Protein 2M5V (pdb70)

GO terms:
  GO:0005829 cytosol (C, IDA)
  GO:0005737 cytoplasm (C, IDA)
  GO:0009898 cytoplasmic side of plasma membrane (C, IDA)
  GO:0003924 GTPase activity (F, IDA)
  GO:0016887 ATP hydrolysis activity (F, IDA)
  GO:0005886 plasma membrane (C, EXP)
  GO:0002218 activation of innate immune response (P, IMP)
  GO:1900426 positive regulation of defense response to bacterium (P, IMP)
  GO:0032730 positive regulation of interleukin-1 alpha production (P, IMP)
  GO:0032755 positive regulation of interleukin-6 production (P, IMP)
  GO:0032757 positive regulation of interleukin-8 production (P, IMP)

Structure (mmCIF, N/CA/C/O backbone):
data_2M5V
#
_entry.id   2M5V
#
loop_
_atom_site.group_PDB
_atom_site.id
_atom_site.type_symbol
_atom_site.label_atom_id
_atom_site.label_alt_id
_atom_site.label_comp_id
_atom_site.label_asym_id
_atom_site.label_entity_id
_atom_site.label_seq_id
_atom_site.pdbx_PDB_ins_code
_atom_site.Cartn_x
_atom_site.Cartn_y
_atom_site.Cartn_z
_atom_site.occupancy
_atom_site.B_iso_or_equiv
_atom_site.auth_seq_id
_atom_site.auth_comp_id
_atom_site.auth_asym_id
_atom_site.auth_atom_id
_atom_site.pdbx_PDB_model_num
ATOM 1 N N . GLY A 1 1 ? 1.330 0.000 0.000 1.00 13.00 1 GLY A N 1
ATOM 2 C CA . GLY A 1 1 ? 2.071 0.001 -1.247 1.00 45.03 1 GLY A CA 1
ATOM 3 C C . GLY A 1 1 ? 2.222 1.392 -1.831 1.00 72.34 1 GLY A C 1
ATOM 4 O O . GLY A 1 1 ? 1.270 2.172 -1.847 1.00 22.23 1 GLY A O 1
ATOM 8 N N . ALA A 1 2 ? 3.421 1.704 -2.312 1.00 31.50 2 ALA A N 1
ATOM 9 C CA . ALA A 1 2 ? 3.692 3.009 -2.900 1.00 3.41 2 ALA A CA 1
ATOM 10 C C . ALA A 1 2 ? 3.552 4.118 -1.863 1.00 3.35 2 ALA A C 1
ATOM 11 O O . ALA A 1 2 ? 2.888 3.945 -0.841 1.00 51.12 2 ALA A O 1
ATOM 18 N N . MET A 1 3 ? 4.183 5.257 -2.131 1.00 70.24 3 MET A N 1
ATOM 19 C CA . MET A 1 3 ? 4.128 6.394 -1.220 1.00 54.24 3 MET A CA 1
ATOM 20 C C . MET A 1 3 ? 4.802 6.061 0.107 1.00 54.01 3 MET A C 1
ATOM 21 O O . MET A 1 3 ? 5.406 5.000 0.257 1.00 23.12 3 MET A O 1
ATOM 35 N N . ALA A 1 4 ? 4.693 6.974 1.066 1.00 2.42 4 ALA A N 1
ATOM 36 C CA . ALA A 1 4 ? 5.291 6.776 2.381 1.00 52.12 4 ALA A CA 1
ATOM 37 C C . ALA A 1 4 ? 6.811 6.706 2.288 1.00 43.42 4 ALA A C 1
ATOM 38 O O . ALA A 1 4 ? 7.368 5.721 1.804 1.00 3.41 4 ALA A O 1
ATOM 45 N N . MET A 1 5 ? 7.477 7.758 2.753 1.00 12.25 5 MET A N 1
ATOM 46 C CA . MET A 1 5 ? 8.934 7.815 2.723 1.00 53.12 5 MET A CA 1
ATOM 47 C C . MET A 1 5 ? 9.510 7.755 4.134 1.00 70.02 5 MET A C 1
ATOM 48 O O . MET A 1 5 ? 9.910 8.775 4.695 1.00 72.41 5 MET A O 1
ATOM 62 N N . ALA A 1 6 ? 9.549 6.554 4.702 1.00 40.04 6 ALA A N 1
ATOM 63 C CA . ALA A 1 6 ? 10.078 6.362 6.046 1.00 31.42 6 ALA A CA 1
ATOM 64 C C . ALA A 1 6 ? 11.103 5.233 6.077 1.00 50.04 6 ALA A C 1
ATOM 65 O O . ALA A 1 6 ? 10.832 4.121 5.623 1.00 54.11 6 ALA A O 1
ATOM 72 N N . LYS A 1 7 ? 12.283 5.526 6.613 1.00 34.25 7 LYS A N 1
ATOM 73 C CA . LYS A 1 7 ? 13.349 4.536 6.704 1.00 44.10 7 LYS A CA 1
ATOM 74 C C . LYS A 1 7 ? 12.954 3.394 7.634 1.00 21.50 7 LYS A C 1
ATOM 75 O O . LYS A 1 7 ? 11.881 3.414 8.236 1.00 3.15 7 LYS A O 1
ATOM 94 N N . ALA A 1 8 ? 13.828 2.399 7.747 1.00 64.01 8 ALA A N 1
ATOM 95 C CA . ALA A 1 8 ? 13.572 1.250 8.606 1.00 13.14 8 ALA A CA 1
ATOM 96 C C . ALA A 1 8 ? 13.491 1.667 10.071 1.00 42.20 8 ALA A C 1
ATOM 97 O O . ALA A 1 8 ? 14.184 2.588 10.503 1.00 44.42 8 ALA A O 1
ATOM 104 N N . ARG A 1 9 ? 12.641 0.984 10.830 1.00 14.11 9 ARG A N 1
ATOM 105 C CA . ARG A 1 9 ? 12.468 1.286 12.246 1.00 24.40 9 ARG A CA 1
ATOM 106 C C . ARG A 1 9 ? 12.757 0.056 13.103 1.00 41.34 9 ARG A C 1
ATOM 107 O O . ARG A 1 9 ? 13.103 -1.007 12.586 1.00 15.33 9 ARG A O 1
ATOM 128 N N . LYS A 1 10 ? 12.614 0.209 14.415 1.00 73.03 10 LYS A N 1
ATOM 129 C CA . LYS A 1 10 ? 12.858 -0.888 15.344 1.00 11.53 10 LYS A CA 1
ATOM 130 C C . LYS A 1 10 ? 11.545 -1.506 15.814 1.00 53.44 10 LYS A C 1
ATOM 131 O O . LYS A 1 10 ? 10.647 -0.819 16.303 1.00 45.13 10 LYS A O 1
ATOM 150 N N . PRO A 1 11 ? 11.428 -2.833 15.664 1.00 73.32 11 PRO A N 1
ATOM 151 C CA . PRO A 1 11 ? 10.228 -3.573 16.068 1.00 4.13 11 PRO A CA 1
ATOM 152 C C . PRO A 1 11 ? 10.067 -3.631 17.583 1.00 33.14 11 PRO A C 1
ATOM 153 O O . PRO A 1 11 ? 9.003 -3.315 18.116 1.00 34.51 11 PRO A O 1
ATOM 164 N N . ARG A 1 12 ? 11.129 -4.036 18.272 1.00 11.11 12 ARG A N 1
ATOM 165 C CA . ARG A 1 12 ? 11.104 -4.136 19.726 1.00 12.24 12 ARG A CA 1
ATOM 166 C C . ARG A 1 12 ? 10.732 -2.797 20.357 1.00 72.10 12 ARG A C 1
ATOM 167 O O . ARG A 1 12 ? 9.885 -2.734 21.247 1.00 32.13 12 ARG A O 1
ATOM 188 N N . GLU A 1 13 ? 11.372 -1.730 19.889 1.00 53.01 13 GLU A N 1
ATOM 189 C CA . GLU A 1 13 ? 11.108 -0.393 20.409 1.00 64.34 13 GLU A CA 1
ATOM 190 C C . GLU A 1 13 ? 9.687 0.051 20.073 1.00 24.32 13 GLU A C 1
ATOM 191 O O . GLU A 1 13 ? 9.139 0.948 20.712 1.00 20.14 13 GLU A O 1
ATOM 203 N N . ALA A 1 14 ? 9.098 -0.584 19.066 1.00 72.25 14 ALA A N 1
ATOM 204 C CA . ALA A 1 14 ? 7.741 -0.257 18.645 1.00 0.45 14 ALA A CA 1
ATOM 205 C C . ALA A 1 14 ? 6.721 -0.707 19.685 1.00 14.13 14 ALA A C 1
ATOM 206 O O . ALA A 1 14 ? 5.707 -0.042 19.904 1.00 71.11 14 ALA A O 1
ATOM 213 N N . LEU A 1 15 ? 6.994 -1.839 20.324 1.00 73.44 15 LEU A N 1
ATOM 214 C CA . LEU A 1 15 ? 6.098 -2.379 21.341 1.00 65.40 15 LEU A CA 1
ATOM 215 C C . LEU A 1 15 ? 6.149 -1.538 22.612 1.00 31.35 15 LEU A C 1
ATOM 216 O O . LEU A 1 15 ? 5.128 -1.322 23.268 1.00 64.43 15 LEU A O 1
ATOM 232 N N . LEU A 1 16 ? 7.342 -1.064 22.955 1.00 74.20 16 LEU A N 1
ATOM 233 C CA . LEU A 1 16 ? 7.525 -0.244 24.147 1.00 3.03 16 LEU A CA 1
ATOM 234 C C . LEU A 1 16 ? 6.862 1.119 23.978 1.00 43.31 16 LEU A C 1
ATOM 235 O O . LEU A 1 16 ? 6.208 1.620 24.892 1.00 34.23 16 LEU A O 1
ATOM 251 N N . TRP A 1 17 ? 7.035 1.713 22.803 1.00 60.04 17 TRP A N 1
ATOM 252 C CA . TRP A 1 17 ? 6.451 3.018 22.513 1.00 64.24 17 TRP A CA 1
ATOM 253 C C . TRP A 1 17 ? 4.946 2.905 22.298 1.00 0.33 17 TRP A C 1
ATOM 254 O O . TRP A 1 17 ? 4.193 3.821 22.629 1.00 72.42 17 TRP A O 1
ATOM 275 N N . ALA A 1 18 ? 4.514 1.777 21.744 1.00 43.55 18 ALA A N 1
ATOM 276 C CA . ALA A 1 18 ? 3.098 1.545 21.488 1.00 42.34 18 ALA A CA 1
ATOM 277 C C . ALA A 1 18 ? 2.346 1.256 22.783 1.00 45.45 18 ALA A C 1
ATOM 278 O O . ALA A 1 18 ? 1.397 1.959 23.131 1.00 1.45 18 ALA A O 1
ATOM 285 N N . LEU A 1 19 ? 2.776 0.218 23.491 1.00 32.01 19 LEU A N 1
ATOM 286 C CA . LEU A 1 19 ? 2.142 -0.165 24.748 1.00 4.34 19 LEU A CA 1
ATOM 287 C C . LEU A 1 19 ? 2.061 1.024 25.701 1.00 75.03 19 LEU A C 1
ATOM 288 O O . LEU A 1 19 ? 1.188 1.079 26.568 1.00 63.35 19 LEU A O 1
ATOM 304 N N . SER A 1 20 ? 2.974 1.975 25.532 1.00 73.10 20 SER A N 1
ATOM 305 C CA . SER A 1 20 ? 3.006 3.162 26.378 1.00 51.54 20 SER A CA 1
ATOM 306 C C . SER A 1 20 ? 2.139 4.272 25.790 1.00 71.34 20 SER A C 1
ATOM 307 O O . SER A 1 20 ? 1.743 5.203 26.491 1.00 62.01 20 SER A O 1
ATOM 315 N N . ASP A 1 21 ? 1.848 4.164 24.498 1.00 51.41 21 ASP A N 1
ATOM 316 C CA . ASP A 1 21 ? 1.027 5.157 23.814 1.00 30.11 21 ASP A CA 1
ATOM 317 C C . ASP A 1 21 ? -0.427 5.065 24.267 1.00 22.02 21 ASP A C 1
ATOM 318 O O . ASP A 1 21 ? -1.244 5.928 23.945 1.00 14.10 21 ASP A O 1
ATOM 327 N N . LEU A 1 22 ? -0.743 4.013 25.015 1.00 44.42 22 LEU A N 1
ATOM 328 C CA . LEU A 1 22 ? -2.099 3.808 25.512 1.00 63.52 22 LEU A CA 1
ATOM 329 C C . LEU A 1 22 ? -2.152 3.961 27.028 1.00 0.24 22 LEU A C 1
ATOM 330 O O . LEU A 1 22 ? -1.145 3.789 27.715 1.00 52.25 22 LEU A O 1
ATOM 346 N N . GLU A 1 23 ? -3.334 4.284 27.544 1.00 0.03 23 GLU A N 1
ATOM 347 C CA . GLU A 1 23 ? -3.518 4.459 28.980 1.00 1.12 23 GLU A CA 1
ATOM 348 C C . GLU A 1 23 ? -3.382 3.127 29.712 1.00 14.25 23 GLU A C 1
ATOM 349 O O . GLU A 1 23 ? -3.717 2.074 29.172 1.00 62.33 23 GLU A O 1
ATOM 361 N N . GLU A 1 24 ? -2.889 3.184 30.946 1.00 61.04 24 GLU A N 1
ATOM 362 C CA . GLU A 1 24 ? -2.708 1.982 31.751 1.00 1.23 24 GLU A CA 1
ATOM 363 C C . GLU A 1 24 ? -4.027 1.233 31.914 1.00 30.44 24 GLU A C 1
ATOM 364 O O . GLU A 1 24 ? -4.049 0.006 32.000 1.00 73.30 24 GLU A O 1
ATOM 376 N N . ASN A 1 25 ? -5.125 1.981 31.957 1.00 24.01 25 ASN A N 1
ATOM 377 C CA . ASN A 1 25 ? -6.448 1.388 32.111 1.00 12.32 25 ASN A CA 1
ATOM 378 C C . ASN A 1 25 ? -6.898 0.717 30.817 1.00 63.11 25 ASN A C 1
ATOM 379 O O . ASN A 1 25 ? -8.008 0.192 30.731 1.00 51.32 25 ASN A O 1
ATOM 390 N N . ASP A 1 26 ? -6.027 0.737 29.814 1.00 54.15 26 ASP A N 1
ATOM 391 C CA . ASP A 1 26 ? -6.333 0.129 28.524 1.00 53.02 26 ASP A CA 1
ATOM 392 C C . ASP A 1 26 ? -5.486 -1.119 28.297 1.00 34.41 26 ASP A C 1
ATOM 393 O O . ASP A 1 26 ? -6.015 -2.209 28.074 1.00 10.23 26 ASP A O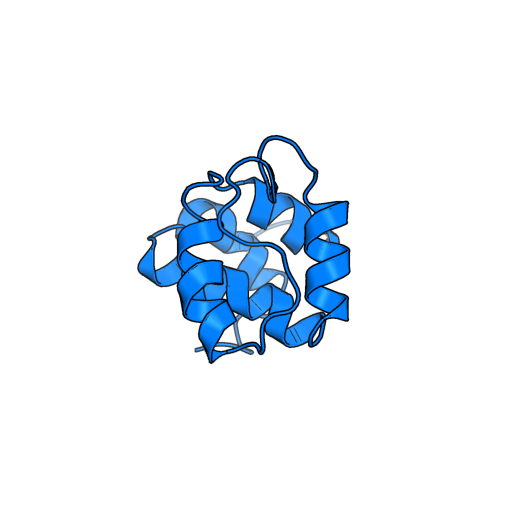 1
ATOM 402 N N . PHE A 1 27 ? -4.169 -0.953 28.354 1.00 32.14 27 PHE A N 1
ATOM 403 C CA . PHE A 1 27 ? -3.249 -2.066 28.153 1.00 23.13 27 PHE A CA 1
ATOM 404 C C . PHE A 1 27 ? -3.488 -3.163 29.186 1.00 32.51 27 PHE A C 1
ATOM 405 O O . PHE A 1 27 ? -3.369 -4.352 28.886 1.00 12.40 27 PHE A O 1
ATOM 422 N N . LYS A 1 28 ? -3.826 -2.757 30.405 1.00 10.31 28 LYS A N 1
ATOM 423 C CA . LYS A 1 28 ? -4.083 -3.703 31.484 1.00 35.00 28 LYS A CA 1
ATOM 424 C C . LYS A 1 28 ? -5.359 -4.497 31.219 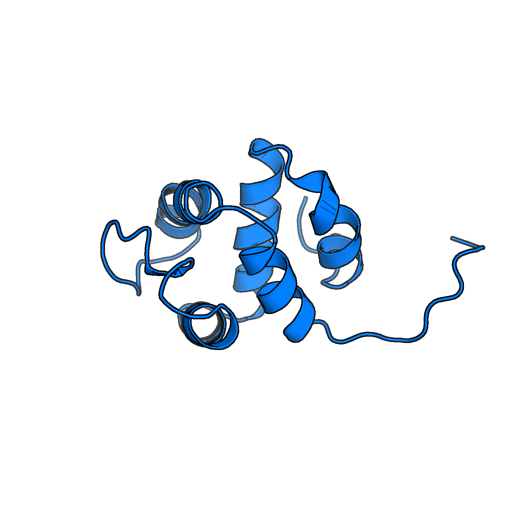1.00 44.03 28 LYS A C 1
ATOM 425 O O . LYS A 1 28 ? -5.406 -5.707 31.441 1.00 75.14 28 LYS A O 1
ATOM 444 N N . LYS A 1 29 ? -6.390 -3.809 30.741 1.00 10.22 29 LYS A N 1
ATOM 445 C CA . LYS A 1 29 ? -7.665 -4.449 30.442 1.00 33.44 29 LYS A CA 1
ATOM 446 C C . LYS A 1 29 ? -7.476 -5.616 29.478 1.00 5.12 29 LYS A C 1
ATOM 447 O O . LYS A 1 29 ? -8.041 -6.693 29.671 1.00 14.25 29 LYS A O 1
ATOM 466 N N . LEU A 1 30 ? -6.676 -5.396 28.441 1.00 45.22 30 LEU A N 1
ATOM 467 C CA . LEU A 1 30 ? -6.410 -6.430 27.447 1.00 44.23 30 LEU A CA 1
ATOM 468 C C . LEU A 1 30 ? -5.534 -7.534 28.030 1.00 0.03 30 LEU A C 1
ATOM 469 O O . LEU A 1 30 ? -5.885 -8.713 27.978 1.00 40.10 30 LEU A O 1
ATOM 485 N N . LYS A 1 31 ? -4.393 -7.144 28.588 1.00 21.24 31 LYS A N 1
ATOM 486 C CA . LYS A 1 31 ? -3.467 -8.099 29.186 1.00 73.31 31 LYS A CA 1
ATOM 487 C C . LYS A 1 31 ? -4.147 -8.894 30.297 1.00 41.34 31 LYS A C 1
ATOM 488 O O . LYS A 1 31 ? -3.762 -10.026 30.589 1.00 44.13 31 LYS A O 1
ATOM 507 N N . PHE A 1 32 ? -5.161 -8.294 30.912 1.00 43.33 32 PHE A N 1
ATOM 508 C CA . PHE A 1 32 ? -5.894 -8.946 31.990 1.00 14.21 32 PHE A CA 1
ATOM 509 C C . PHE A 1 32 ? -6.641 -10.173 31.475 1.00 13.15 32 PHE A C 1
ATOM 510 O O . PHE A 1 32 ? -6.590 -11.243 32.081 1.00 34.55 32 PHE A O 1
ATOM 527 N N . TYR A 1 33 ? -7.334 -10.009 30.354 1.00 14.23 33 TYR A N 1
ATOM 528 C CA . TYR A 1 33 ? -8.095 -11.101 29.759 1.00 64.22 33 TYR A CA 1
ATOM 529 C C . TYR A 1 33 ? -7.280 -11.806 28.679 1.00 70.44 33 TYR A C 1
ATOM 530 O O . TYR A 1 33 ? -7.083 -13.021 28.726 1.00 32.44 33 TYR A O 1
ATOM 548 N N . LEU A 1 34 ? -6.808 -11.035 27.705 1.00 30.52 34 LEU A N 1
ATOM 549 C CA . LEU A 1 34 ? -6.013 -11.584 26.612 1.00 73.22 34 LEU A CA 1
ATOM 550 C C . LEU A 1 34 ? -4.844 -12.404 27.147 1.00 61.41 34 LEU A C 1
ATOM 551 O O . LEU A 1 34 ? -4.716 -13.591 26.846 1.00 71.23 34 LEU A O 1
ATOM 567 N N . ARG A 1 35 ? -3.994 -11.764 27.944 1.00 73.25 35 ARG A N 1
ATOM 568 C CA . ARG A 1 35 ? -2.836 -12.435 28.522 1.00 40.24 35 ARG A CA 1
ATOM 569 C C . ARG A 1 35 ? -3.268 -13.597 29.411 1.00 73.13 35 ARG A C 1
ATOM 570 O O . ARG A 1 35 ? -2.665 -14.670 29.384 1.00 4.34 35 ARG A O 1
ATOM 591 N N . ASP A 1 36 ? -4.316 -13.376 30.197 1.00 51.13 36 ASP A N 1
ATOM 592 C CA . ASP A 1 36 ? -4.830 -14.405 31.094 1.00 41.44 36 ASP A CA 1
ATOM 593 C C . ASP A 1 36 ? -4.981 -15.736 30.364 1.00 52.41 36 ASP A C 1
ATOM 594 O O . ASP A 1 36 ? -4.546 -16.777 30.855 1.00 13.22 36 ASP A O 1
ATOM 603 N N . MET A 1 37 ? -5.601 -15.693 29.189 1.00 35.53 37 MET A N 1
ATOM 604 C CA . MET A 1 37 ? -5.810 -16.897 28.392 1.00 40.40 37 MET A CA 1
ATOM 605 C C . MET A 1 37 ? -4.630 -17.140 27.457 1.00 60.15 37 MET A C 1
ATOM 606 O O . MET A 1 37 ? -3.904 -18.124 27.599 1.00 24.41 37 MET A O 1
ATOM 620 N N . THR A 1 38 ? -4.444 -16.238 26.498 1.00 1.42 38 THR A N 1
ATOM 621 C CA . THR A 1 38 ? -3.353 -16.355 25.539 1.00 73.43 38 THR A CA 1
ATOM 622 C C . THR A 1 38 ? -2.055 -16.758 26.229 1.00 41.43 38 THR A C 1
ATOM 623 O O . THR A 1 38 ? -1.330 -17.631 25.750 1.00 33.22 38 THR A O 1
ATOM 634 N N . LEU A 1 39 ? -1.766 -16.116 27.356 1.00 72.43 39 LEU A N 1
ATOM 635 C CA . LEU A 1 39 ? -0.554 -16.408 28.113 1.00 30.31 39 LEU A CA 1
ATOM 636 C C . LEU A 1 39 ? -0.885 -17.139 29.410 1.00 32.23 39 LEU A C 1
ATOM 637 O O . LEU A 1 39 ? -2.054 -17.335 29.743 1.00 21.01 39 LEU A O 1
ATOM 653 N N . SER A 1 40 ? 0.152 -17.538 30.140 1.00 73.52 40 SER A N 1
ATOM 654 C CA . SER A 1 40 ? -0.029 -18.249 31.400 1.00 21.12 40 SER A CA 1
ATOM 655 C C . SER A 1 40 ? 0.584 -17.467 32.558 1.00 51.43 40 SER A C 1
ATOM 656 O O . SER A 1 40 ? 1.665 -17.800 33.042 1.00 41.42 40 SER A O 1
ATOM 664 N N . GLU A 1 41 ? -0.116 -16.425 32.996 1.00 41.44 41 GLU A N 1
ATOM 665 C CA . GLU A 1 41 ? 0.360 -15.594 34.096 1.00 54.24 41 GLU A CA 1
ATOM 666 C C . GLU A 1 41 ? 1.811 -15.177 33.875 1.00 71.22 41 GLU A C 1
ATOM 667 O O . GLU A 1 41 ? 2.338 -15.285 32.768 1.00 32.54 41 GLU A O 1
ATOM 679 N N . GLY A 1 42 ? 2.452 -14.699 34.937 1.00 33.24 42 GLY A N 1
ATOM 680 C CA . GLY A 1 42 ? 3.835 -14.273 34.839 1.00 3.44 42 GLY A CA 1
ATOM 681 C C . GLY A 1 42 ? 4.028 -12.829 35.258 1.00 12.51 42 GLY A C 1
ATOM 682 O O . GLY A 1 42 ? 5.092 -12.250 35.040 1.00 14.40 42 GLY A O 1
ATOM 686 N N . GLN A 1 43 ? 2.996 -12.246 35.859 1.00 14.34 43 GLN A N 1
ATOM 687 C CA . GLN A 1 43 ? 3.056 -10.859 36.307 1.00 22.30 43 GLN A CA 1
ATOM 688 C C . GLN A 1 43 ? 2.216 -10.656 37.564 1.00 43.13 43 GLN A C 1
ATOM 689 O O . GLN A 1 43 ? 1.435 -11.519 37.964 1.00 21.12 43 GLN A O 1
ATOM 703 N N . PRO A 1 44 ? 2.379 -9.488 38.202 1.00 3.42 44 PRO A N 1
ATOM 704 C CA . PRO A 1 44 ? 1.644 -9.143 39.423 1.00 24.50 44 PRO A CA 1
ATOM 705 C C . PRO A 1 44 ? 0.162 -8.904 39.159 1.00 33.41 44 PRO A C 1
ATOM 706 O O . PRO A 1 44 ? -0.287 -8.837 38.014 1.00 3.45 44 PRO A O 1
ATOM 717 N N . PRO A 1 45 ? -0.619 -8.773 40.242 1.00 52.13 45 PRO A N 1
ATOM 718 C CA . PRO A 1 45 ? -2.063 -8.538 40.152 1.00 35.21 45 PRO A CA 1
ATOM 719 C C . PRO A 1 45 ? -2.393 -7.146 39.624 1.00 1.04 45 PRO A C 1
ATOM 720 O O . PRO A 1 45 ? -1.522 -6.445 39.106 1.00 34.23 45 PRO A O 1
ATOM 731 N N . LEU A 1 46 ? -3.654 -6.750 39.759 1.00 22.44 46 LEU A N 1
ATOM 732 C CA . LEU A 1 46 ? -4.098 -5.440 39.296 1.00 34.44 46 LEU A CA 1
ATOM 733 C C . LEU A 1 46 ? -3.130 -4.349 39.739 1.00 5.42 46 LEU A C 1
ATOM 734 O O . LEU A 1 46 ? -2.882 -4.171 40.931 1.00 1.04 46 LEU A O 1
ATOM 750 N N . ALA A 1 47 ? -2.586 -3.619 38.771 1.00 40.33 47 ALA A N 1
ATOM 751 C CA . ALA A 1 47 ? -1.648 -2.542 39.061 1.00 42.52 47 ALA A CA 1
ATOM 752 C C . ALA A 1 47 ? -1.580 -1.547 37.907 1.00 52.20 47 ALA A C 1
ATOM 753 O O . ALA A 1 47 ? -0.938 -1.806 36.889 1.00 54.42 47 ALA A O 1
ATOM 760 N N . ARG A 1 48 ? -2.247 -0.409 38.073 1.00 62.12 48 ARG A N 1
ATOM 761 C CA . ARG A 1 48 ? -2.263 0.624 37.044 1.00 75.53 48 ARG A CA 1
ATOM 762 C C . ARG A 1 48 ? -0.905 1.311 36.942 1.00 53.44 48 ARG A C 1
ATOM 763 O O . ARG A 1 48 ? -0.620 2.002 35.964 1.00 25.14 48 ARG A O 1
ATOM 784 N N . GLY A 1 49 ? -0.071 1.118 37.959 1.00 34.31 49 GLY A N 1
ATOM 785 C CA . GLY A 1 49 ? 1.246 1.726 37.965 1.00 41.24 49 GLY A CA 1
ATOM 786 C C . GLY A 1 49 ? 2.246 0.952 37.128 1.00 14.41 49 GLY A C 1
ATOM 787 O O . GLY A 1 49 ? 3.368 1.408 36.913 1.00 24.33 49 GLY A O 1
ATOM 791 N N . GLU A 1 50 ? 1.837 -0.221 36.656 1.00 23.53 50 GLU A N 1
ATOM 792 C CA . GLU A 1 50 ? 2.707 -1.061 35.841 1.00 44.31 50 GLU A CA 1
ATOM 793 C C . GLU A 1 50 ? 3.094 -0.349 34.548 1.00 50.33 50 GLU A C 1
ATOM 794 O O . GLU A 1 50 ? 4.147 -0.619 33.968 1.00 55.34 50 GLU A O 1
ATOM 806 N N . LEU A 1 51 ? 2.235 0.561 34.101 1.00 5.31 51 LEU A N 1
ATOM 807 C CA . LEU A 1 51 ? 2.486 1.313 32.876 1.00 35.11 51 LEU A CA 1
ATOM 808 C C . LEU A 1 51 ? 2.766 2.780 33.185 1.00 42.00 51 LEU A C 1
ATOM 809 O O . LEU A 1 51 ? 3.679 3.379 32.618 1.00 3.34 51 LEU A O 1
ATOM 825 N N . GLU A 1 52 ? 1.976 3.351 34.089 1.00 73.14 52 GLU A N 1
ATOM 826 C CA . GLU A 1 52 ? 2.141 4.748 34.473 1.00 31.34 52 GLU A CA 1
ATOM 827 C C . GLU A 1 52 ? 3.381 4.929 35.344 1.00 13.14 52 GLU A C 1
ATOM 828 O O . GLU A 1 52 ? 4.258 5.734 35.035 1.00 13.50 52 GLU A O 1
ATOM 840 N N . GLY A 1 53 ? 3.445 4.174 36.437 1.00 63.53 53 GLY A N 1
ATOM 841 C CA . GLY A 1 53 ? 4.580 4.266 37.336 1.00 22.25 53 GLY A CA 1
ATOM 842 C C . GLY A 1 53 ? 5.850 3.705 36.727 1.00 1.34 53 GLY A C 1
ATOM 843 O O . GLY A 1 53 ? 6.854 4.409 36.609 1.00 50.12 53 GLY A O 1
ATOM 847 N N . LEU A 1 54 ? 5.808 2.435 36.341 1.00 23.15 54 LEU A N 1
ATOM 848 C CA . LEU A 1 54 ? 6.965 1.779 35.742 1.00 25.25 54 LEU A CA 1
ATOM 849 C C . LEU A 1 54 ? 7.168 2.240 34.303 1.00 71.44 54 LEU A C 1
ATOM 850 O O . LEU A 1 54 ? 6.560 3.216 33.862 1.00 63.32 54 LEU A O 1
ATOM 866 N N . ILE A 1 55 ? 8.023 1.530 33.574 1.00 23.15 55 ILE A N 1
ATOM 867 C CA . ILE A 1 55 ? 8.303 1.864 32.184 1.00 54.45 55 ILE A CA 1
ATOM 868 C C . ILE A 1 55 ? 7.950 0.705 31.258 1.00 62.11 55 ILE A C 1
ATOM 869 O O . ILE A 1 55 ? 7.837 -0.446 31.679 1.00 25.34 55 ILE A O 1
ATOM 885 N N . PRO A 1 56 ? 7.773 1.013 29.965 1.00 43.15 56 PRO A N 1
ATOM 886 C CA . PRO A 1 56 ? 7.433 0.010 28.951 1.00 25.00 56 PRO A CA 1
ATOM 887 C C . PRO A 1 56 ? 8.590 -0.942 28.667 1.00 22.11 56 PRO A C 1
ATOM 888 O O . PRO A 1 56 ? 8.392 -2.147 28.514 1.00 60.44 56 PRO A O 1
ATOM 899 N N . VAL A 1 57 ? 9.799 -0.394 28.599 1.00 1.40 57 VAL A N 1
ATOM 900 C CA . VAL A 1 57 ? 10.988 -1.195 28.335 1.00 4.21 57 VAL A CA 1
ATOM 901 C C . VAL A 1 57 ? 11.234 -2.199 29.456 1.00 44.23 57 VAL A C 1
ATOM 902 O O . VAL A 1 57 ? 11.962 -3.176 29.279 1.00 74.33 57 VAL A O 1
ATOM 915 N N . ASP A 1 58 ? 10.623 -1.951 30.609 1.00 63.11 58 ASP A N 1
ATOM 916 C CA . ASP A 1 58 ? 10.774 -2.835 31.759 1.00 3.54 58 ASP A CA 1
ATOM 917 C C . ASP A 1 58 ? 9.675 -3.892 31.780 1.00 24.42 58 ASP A C 1
ATOM 918 O O . ASP A 1 58 ? 9.950 -5.086 31.909 1.00 23.12 58 ASP A O 1
ATOM 927 N N . LEU A 1 59 ? 8.430 -3.447 31.654 1.00 63.04 59 LEU A N 1
ATOM 928 C CA . LEU A 1 59 ? 7.289 -4.355 31.659 1.00 74.22 59 LEU A CA 1
ATOM 929 C C . LEU A 1 59 ? 7.246 -5.183 30.379 1.00 71.54 59 LEU A C 1
ATOM 930 O O . LEU A 1 59 ? 6.843 -6.346 30.393 1.00 31.11 59 LEU A O 1
ATOM 946 N N . ALA A 1 60 ? 7.666 -4.577 29.273 1.00 22.03 60 ALA A N 1
ATOM 947 C CA . ALA A 1 60 ? 7.680 -5.260 27.985 1.00 11.35 60 ALA A CA 1
ATOM 948 C C . ALA A 1 60 ? 8.747 -6.348 27.953 1.00 62.44 60 ALA A C 1
ATOM 949 O O . ALA A 1 60 ? 8.480 -7.479 27.548 1.00 62.23 60 ALA A O 1
ATOM 956 N N . GLU A 1 61 ? 9.956 -5.999 28.381 1.00 42.33 61 GLU A N 1
ATOM 957 C CA . GLU A 1 61 ? 11.064 -6.947 28.398 1.00 34.21 61 GLU A CA 1
ATOM 958 C C . GLU A 1 61 ? 10.703 -8.189 29.208 1.00 62.53 61 GLU A C 1
ATOM 959 O O . GLU A 1 61 ? 11.131 -9.299 28.887 1.00 31.20 61 GLU A O 1
ATOM 971 N N . LEU A 1 62 ? 9.915 -7.995 30.259 1.00 54.12 62 LEU A N 1
ATOM 972 C CA . LEU A 1 62 ? 9.496 -9.099 31.116 1.00 1.30 62 LEU A CA 1
ATOM 973 C C . LEU A 1 62 ? 8.422 -9.941 30.434 1.00 4.33 62 LEU A C 1
ATOM 974 O O . LEU A 1 62 ? 8.426 -11.169 30.533 1.00 53.44 62 LEU A O 1
ATOM 990 N N . LEU A 1 63 ? 7.506 -9.274 29.742 1.00 40.44 63 LEU A N 1
ATOM 991 C CA . LEU A 1 63 ? 6.427 -9.961 29.041 1.00 53.54 63 LEU A CA 1
ATOM 992 C C . LEU A 1 63 ? 6.976 -10.836 27.919 1.00 23.22 63 LEU A C 1
ATOM 993 O O . LEU A 1 63 ? 6.616 -12.008 27.800 1.00 52.53 63 LEU A O 1
ATOM 1009 N N . ILE A 1 64 ? 7.852 -10.261 27.101 1.00 34.05 64 ILE A N 1
ATOM 1010 C CA . ILE A 1 64 ? 8.453 -10.990 25.992 1.00 23.41 64 ILE A CA 1
ATOM 1011 C C . ILE A 1 64 ? 9.210 -12.218 26.487 1.00 2.05 64 ILE A C 1
ATOM 1012 O O . ILE A 1 64 ? 9.256 -13.246 25.812 1.00 32.22 64 ILE A O 1
ATOM 1028 N N . SER A 1 65 ? 9.802 -12.103 27.672 1.00 31.42 65 SER A N 1
ATOM 1029 C CA . SER A 1 65 ? 10.559 -13.203 28.258 1.00 31.41 65 SER A CA 1
ATOM 1030 C C . SER A 1 65 ? 9.625 -14.226 28.898 1.00 14.54 65 SER A C 1
ATOM 1031 O O . SER A 1 65 ? 9.950 -15.409 28.992 1.00 23.15 65 SER A O 1
ATOM 1039 N N . LYS A 1 66 ? 8.460 -13.760 29.338 1.00 45.41 66 LYS A N 1
ATOM 1040 C CA . LYS A 1 66 ? 7.476 -14.631 29.969 1.00 41.22 66 LYS A CA 1
ATOM 1041 C C . LYS A 1 66 ? 7.124 -15.803 29.058 1.00 0.13 66 LYS A C 1
ATOM 1042 O O . LYS A 1 66 ? 7.396 -16.958 29.385 1.00 62.54 66 LYS A O 1
ATOM 1061 N N . TYR A 1 67 ? 6.519 -15.497 27.916 1.00 62.42 67 TYR A N 1
ATOM 1062 C CA . TYR A 1 67 ? 6.129 -16.526 26.959 1.00 43.03 67 TYR A CA 1
ATOM 1063 C C . TYR A 1 67 ? 6.931 -16.400 25.667 1.00 25.30 67 TYR A C 1
ATOM 1064 O O . TYR A 1 67 ? 7.343 -17.399 25.079 1.00 62.33 67 TYR A O 1
ATOM 1082 N N . GLY A 1 68 ? 7.150 -15.163 25.232 1.00 61.13 68 GLY A N 1
ATOM 1083 C CA . GLY A 1 68 ? 7.902 -14.928 24.013 1.00 4.52 68 GLY A CA 1
ATOM 1084 C C . GLY A 1 68 ? 7.691 -13.531 23.462 1.00 72.41 68 GLY A C 1
ATOM 1085 O O . GLY A 1 68 ? 6.605 -12.967 23.586 1.00 13.22 68 GLY A O 1
ATOM 1089 N N . GLU A 1 69 ? 8.732 -12.973 22.853 1.00 62.23 69 GLU A N 1
ATOM 1090 C CA . GLU A 1 69 ? 8.655 -11.633 22.283 1.00 30.11 69 GLU A CA 1
ATOM 1091 C C . GLU A 1 69 ? 7.690 -11.599 21.101 1.00 24.11 69 GLU A C 1
ATOM 1092 O O . GLU A 1 69 ? 7.142 -10.550 20.763 1.00 75.35 69 GLU A O 1
ATOM 1104 N N . LYS A 1 70 ? 7.489 -12.754 20.476 1.00 31.22 70 LYS A N 1
ATOM 1105 C CA . LYS A 1 70 ? 6.591 -12.859 19.332 1.00 31.43 70 LYS A CA 1
ATOM 1106 C C . LYS A 1 70 ? 5.149 -12.581 19.745 1.00 2.50 70 LYS A C 1
ATOM 1107 O O . LYS A 1 70 ? 4.646 -11.472 19.565 1.00 44.01 70 LYS A O 1
ATOM 1126 N N . GLU A 1 71 ? 4.491 -13.593 20.300 1.00 32.24 71 GLU A N 1
ATOM 1127 C CA . GLU A 1 71 ? 3.107 -13.455 20.739 1.00 50.11 71 GLU A CA 1
ATOM 1128 C C . GLU A 1 71 ? 2.940 -12.231 21.635 1.00 52.13 71 GLU A C 1
ATOM 1129 O O . GLU A 1 71 ? 1.864 -11.637 21.697 1.00 10.24 71 GLU A O 1
ATOM 1141 N N . ALA A 1 72 ? 4.012 -11.861 22.327 1.00 43.43 72 ALA A N 1
ATOM 1142 C CA . ALA A 1 72 ? 3.986 -10.707 23.218 1.00 73.42 72 ALA A CA 1
ATOM 1143 C C . ALA A 1 72 ? 3.388 -9.489 22.522 1.00 74.51 72 ALA A C 1
ATOM 1144 O O . ALA A 1 72 ? 2.335 -8.990 22.919 1.00 53.04 72 ALA A O 1
ATOM 1151 N N . VAL A 1 73 ? 4.066 -9.015 21.482 1.00 62.11 73 VAL A N 1
ATOM 1152 C CA . VAL A 1 73 ? 3.601 -7.855 20.730 1.00 24.53 73 VAL A CA 1
ATOM 1153 C C . VAL A 1 73 ? 2.188 -8.074 20.202 1.00 41.51 73 VAL A C 1
ATOM 1154 O O . VAL A 1 73 ? 1.353 -7.170 20.240 1.00 75.11 73 VAL A O 1
ATOM 1167 N N . LYS A 1 74 ? 1.926 -9.279 19.709 1.00 62.31 74 LYS A N 1
ATOM 1168 C CA . LYS A 1 74 ? 0.613 -9.619 19.174 1.00 42.14 74 LYS A CA 1
ATOM 1169 C C . LYS A 1 74 ? -0.462 -9.494 20.249 1.00 43.54 74 LYS A C 1
ATOM 1170 O O . LYS A 1 74 ? -1.574 -9.041 19.978 1.00 34.43 74 LYS A O 1
ATOM 1189 N N . VAL A 1 75 ? -0.121 -9.895 21.469 1.00 34.51 75 VAL A N 1
ATOM 1190 C CA . VAL A 1 75 ? -1.057 -9.825 22.585 1.00 24.55 75 VAL A CA 1
ATOM 1191 C C . VAL A 1 75 ? -1.476 -8.386 22.862 1.00 70.04 75 VAL A C 1
ATOM 1192 O O . VAL A 1 75 ? -2.538 -8.136 23.432 1.00 50.20 75 VAL A O 1
ATOM 1205 N N . VAL A 1 76 ? -0.635 -7.441 22.453 1.00 62.53 76 VAL A N 1
ATOM 1206 C CA . VAL A 1 76 ? -0.919 -6.026 22.654 1.00 5.43 76 VAL A CA 1
ATOM 1207 C C . VAL A 1 76 ? -1.897 -5.506 21.606 1.00 24.54 76 VAL A C 1
ATOM 1208 O O . VAL A 1 76 ? -2.907 -4.886 21.938 1.00 14.42 76 VAL A O 1
ATOM 1221 N N . LEU A 1 77 ? -1.590 -5.765 20.340 1.00 51.20 77 LEU A N 1
ATOM 1222 C CA . LEU A 1 77 ? -2.443 -5.324 19.241 1.00 23.13 77 LEU A CA 1
ATOM 1223 C C . LEU A 1 77 ? -3.752 -6.106 19.221 1.00 14.31 77 LEU A C 1
ATOM 1224 O O . LEU A 1 77 ? -4.836 -5.522 19.183 1.00 61.31 77 LEU A O 1
ATOM 1240 N N . LYS A 1 78 ? -3.646 -7.430 19.249 1.00 3.20 78 LYS A N 1
ATOM 1241 C CA . LYS A 1 78 ? -4.821 -8.293 19.238 1.00 63.14 78 LYS A CA 1
ATOM 1242 C C . LYS A 1 78 ? -5.852 -7.821 20.257 1.00 33.33 78 LYS A C 1
ATOM 1243 O O . LYS A 1 78 ? -7.043 -7.738 19.958 1.00 64.34 78 LYS A O 1
ATOM 1262 N N . GLY A 1 79 ? -5.387 -7.512 21.464 1.00 41.22 79 GLY A N 1
ATOM 1263 C CA . GLY A 1 79 ? -6.283 -7.051 22.509 1.00 45.24 79 GLY A CA 1
ATOM 1264 C C . GLY A 1 79 ? -6.610 -5.576 22.382 1.00 35.32 79 GLY A C 1
ATOM 1265 O O . GLY A 1 79 ? -7.636 -5.115 22.885 1.00 74.55 79 GLY A O 1
ATOM 1269 N N . LEU A 1 80 ? -5.737 -4.833 21.711 1.00 34.32 80 LEU A N 1
ATOM 1270 C CA . LEU A 1 80 ? -5.938 -3.401 21.521 1.00 13.24 80 LEU A CA 1
ATOM 1271 C C . LEU A 1 80 ? -7.028 -3.136 20.488 1.00 74.01 80 LEU A C 1
ATOM 1272 O O . LEU A 1 80 ? -7.725 -2.123 20.550 1.00 35.12 80 LEU A O 1
ATOM 1288 N N . LYS A 1 81 ? -7.172 -4.054 19.538 1.00 21.45 81 LYS A N 1
ATOM 1289 C CA . LYS A 1 81 ? -8.179 -3.923 18.493 1.00 73.34 81 LYS A CA 1
ATOM 1290 C C . LYS A 1 81 ? -9.563 -3.703 19.095 1.00 74.42 81 LYS A C 1
ATOM 1291 O O . LYS A 1 81 ? -10.217 -2.696 18.823 1.00 3.11 81 LYS A O 1
ATOM 1310 N N . VAL A 1 82 ? -10.004 -4.652 19.915 1.00 14.22 82 VAL A N 1
ATOM 1311 C CA . VAL A 1 82 ? -11.310 -4.560 20.558 1.00 22.11 82 VAL A CA 1
ATOM 1312 C C . VAL A 1 82 ? -11.420 -3.294 21.400 1.00 53.45 82 VAL A C 1
ATOM 1313 O O . VAL A 1 82 ? -12.494 -2.962 21.902 1.00 44.33 82 VAL A O 1
ATOM 1326 N N . MET A 1 83 ? -10.303 -2.590 21.549 1.00 40.43 83 MET A N 1
ATOM 1327 C CA . MET A 1 83 ? -10.275 -1.358 22.328 1.00 1.44 83 MET A CA 1
ATOM 1328 C C . MET A 1 83 ? -10.368 -0.136 21.419 1.00 33.51 83 MET A C 1
ATOM 1329 O O . MET A 1 83 ? -10.609 0.977 21.883 1.00 42.21 83 MET A O 1
ATOM 1343 N N . ASN A 1 84 ? -10.176 -0.354 20.122 1.00 11.00 84 ASN A N 1
ATOM 1344 C CA . ASN A 1 84 ? -10.238 0.730 19.148 1.00 60.31 84 ASN A CA 1
ATOM 1345 C C . ASN A 1 84 ? -8.986 1.598 19.220 1.00 3.22 84 ASN A C 1
ATOM 1346 O O . ASN A 1 84 ? -9.039 2.805 18.982 1.00 55.54 84 ASN A O 1
ATOM 1357 N N . LEU A 1 85 ? -7.859 0.976 19.550 1.00 14.11 85 LEU A N 1
ATOM 1358 C CA . LEU A 1 85 ? -6.592 1.691 19.653 1.00 12.42 85 LEU A CA 1
ATOM 1359 C C . LEU A 1 85 ? -5.828 1.638 18.334 1.00 1.33 85 LEU A C 1
ATOM 1360 O O . LEU A 1 85 ? -4.597 1.686 18.315 1.00 12.40 85 LEU A O 1
ATOM 1376 N N . LEU A 1 86 ? -6.565 1.541 17.233 1.00 22.02 86 LEU A N 1
ATOM 1377 C CA . LEU A 1 86 ? -5.957 1.484 15.908 1.00 22.13 86 LEU A CA 1
ATOM 1378 C C . LEU A 1 86 ? -5.177 2.761 15.611 1.00 33.14 86 LEU A C 1
ATOM 1379 O O . LEU A 1 86 ? -4.419 2.825 14.645 1.00 43.22 86 LEU A O 1
ATOM 1395 N N . GLU A 1 87 ? -5.369 3.774 16.451 1.00 61.13 87 GLU A N 1
ATOM 1396 C CA . GLU A 1 87 ? -4.682 5.049 16.278 1.00 72.41 87 GLU A CA 1
ATOM 1397 C C . GLU A 1 87 ? -3.177 4.841 16.133 1.00 34.44 87 GLU A C 1
ATOM 1398 O O . GLU A 1 87 ? -2.627 4.944 15.036 1.00 13.42 87 GLU A O 1
ATOM 1410 N N . LEU A 1 88 ? -2.517 4.547 17.248 1.00 11.21 88 LEU A N 1
ATOM 1411 C CA . LEU A 1 88 ? -1.075 4.325 17.247 1.00 33.13 88 LEU A CA 1
ATOM 1412 C C . LEU A 1 88 ? -0.739 2.934 16.720 1.00 32.43 88 LEU A C 1
ATOM 1413 O O . LEU A 1 88 ? 0.314 2.724 16.118 1.00 53.02 88 LEU A O 1
ATOM 1429 N N . VAL A 1 89 ? -1.642 1.985 16.950 1.00 51.33 89 VAL A N 1
ATOM 1430 C CA . VAL A 1 89 ? -1.443 0.614 16.495 1.00 13.32 89 VAL A CA 1
ATOM 1431 C C . VAL A 1 89 ? -1.237 0.560 14.986 1.00 44.23 89 VAL A C 1
ATOM 1432 O O . VAL A 1 89 ? -0.612 -0.365 14.467 1.00 23.22 89 VAL A O 1
ATOM 1445 N N . ASP A 1 90 ? -1.765 1.558 14.286 1.00 41.02 90 ASP A N 1
ATOM 1446 C CA . ASP A 1 90 ? -1.637 1.626 12.835 1.00 73.43 90 ASP A CA 1
ATOM 1447 C C . ASP A 1 90 ? -0.224 1.256 12.396 1.00 42.03 90 ASP A C 1
ATOM 1448 O O . ASP A 1 90 ? -0.035 0.370 11.563 1.00 61.02 90 ASP A O 1
ATOM 1457 N N . GLN A 1 91 ? 0.764 1.942 12.961 1.00 23.21 91 GLN A N 1
ATOM 1458 C CA . GLN A 1 91 ? 2.160 1.686 12.626 1.00 2.21 91 GLN A CA 1
ATOM 1459 C C . GLN A 1 91 ? 2.673 0.441 13.343 1.00 52.24 91 GLN A C 1
ATOM 1460 O O . GLN A 1 91 ? 3.087 -0.529 12.706 1.00 55.55 91 GLN A O 1
ATOM 1474 N N . LEU A 1 92 ? 2.643 0.474 14.670 1.00 1.52 92 LEU A N 1
ATOM 1475 C CA . LEU A 1 92 ? 3.105 -0.652 15.474 1.00 2.43 92 LEU A CA 1
ATOM 1476 C C . LEU A 1 92 ? 2.802 -1.976 14.781 1.00 21.23 92 LEU A C 1
ATOM 1477 O O . LEU A 1 92 ? 3.677 -2.832 14.646 1.00 52.45 92 LEU A O 1
ATOM 1493 N N . SER A 1 93 ? 1.558 -2.138 14.343 1.00 53.31 93 SER A N 1
ATOM 1494 C CA . SER A 1 93 ? 1.138 -3.359 13.665 1.00 45.20 93 SER A CA 1
ATOM 1495 C C . SER A 1 93 ? 1.919 -3.556 12.369 1.00 52.32 93 SER A C 1
ATOM 1496 O O . SER A 1 93 ? 2.461 -4.632 12.114 1.00 13.22 93 SER A O 1
ATOM 1504 N N . HIS A 1 94 ? 1.971 -2.508 11.552 1.00 23.21 94 HIS A N 1
ATOM 1505 C CA . HIS A 1 94 ? 2.686 -2.564 10.282 1.00 75.55 94 HIS A CA 1
ATOM 1506 C C . HIS A 1 94 ? 4.193 -2.623 10.508 1.00 62.40 94 HIS A C 1
ATOM 1507 O O . HIS A 1 94 ? 4.971 -2.700 9.556 1.00 33.42 94 HIS A O 1
ATOM 1521 N N . ILE A 1 95 ? 4.598 -2.586 11.773 1.00 65.02 95 ILE A N 1
ATOM 1522 C CA . ILE A 1 95 ? 6.013 -2.636 12.123 1.00 15.41 95 ILE A CA 1
ATOM 1523 C C . ILE A 1 95 ? 6.360 -3.945 12.824 1.00 52.34 95 ILE A C 1
ATOM 1524 O O . ILE A 1 95 ? 7.531 -4.308 12.937 1.00 61.43 95 ILE A O 1
ATOM 1540 N N . CYS A 1 96 ? 5.335 -4.649 13.290 1.00 20.34 96 CYS A N 1
ATOM 1541 C CA . CYS A 1 96 ? 5.531 -5.920 13.979 1.00 3.25 96 CYS A CA 1
ATOM 1542 C C . CYS A 1 96 ? 4.959 -7.075 13.164 1.00 44.32 96 CYS A C 1
ATOM 1543 O O . CYS A 1 96 ? 4.800 -8.187 13.669 1.00 43.11 96 CYS A O 1
ATOM 1551 N N . LEU A 1 97 ? 4.650 -6.804 11.901 1.00 42.34 97 LEU A N 1
ATOM 1552 C CA . LEU A 1 97 ? 4.094 -7.820 11.014 1.00 13.12 97 LEU A CA 1
ATOM 1553 C C . LEU A 1 97 ? 2.697 -8.232 11.467 1.00 13.13 97 LEU A C 1
ATOM 1554 O O . LEU A 1 97 ? 2.509 -9.308 12.037 1.00 43.42 97 LEU A O 1
ATOM 1570 N N . HIS A 1 98 ? 1.718 -7.370 11.209 1.00 62.12 98 HIS A N 1
ATOM 1571 C CA . HIS A 1 98 ? 0.337 -7.646 11.588 1.00 51.23 98 HIS A CA 1
ATOM 1572 C C . HIS A 1 98 ? -0.169 -8.917 10.911 1.00 3.45 98 HIS A C 1
ATOM 1573 O O . HIS A 1 98 ? -1.092 -9.567 11.401 1.00 12.25 98 HIS A O 1
ATOM 1587 N N . ASP A 1 99 ? 0.442 -9.264 9.784 1.00 52.11 99 ASP A N 1
ATOM 1588 C CA . ASP A 1 99 ? 0.054 -10.457 9.040 1.00 11.05 99 ASP A CA 1
ATOM 1589 C C . ASP A 1 99 ? 0.102 -11.693 9.933 1.00 21.12 99 ASP A C 1
ATOM 1590 O O . ASP A 1 99 ? -0.549 -12.700 9.653 1.00 52.44 99 ASP A O 1
ATOM 1599 N N . TYR A 1 100 ? 0.878 -11.610 11.008 1.00 20.21 100 TYR A N 1
ATOM 1600 C CA . TYR A 1 100 ? 1.014 -12.723 11.940 1.00 21.11 100 TYR A CA 1
ATOM 1601 C C . TYR A 1 100 ? -0.272 -12.928 12.735 1.00 22.41 100 TYR A C 1
ATOM 1602 O O . TYR A 1 100 ? -0.566 -14.035 13.186 1.00 23.45 100 TYR A O 1
ATOM 1620 N N . ARG A 1 101 ? -1.035 -11.853 12.901 1.00 22.05 101 ARG A N 1
ATOM 1621 C CA . ARG A 1 101 ? -2.289 -11.913 13.642 1.00 72.50 101 ARG A CA 1
ATOM 1622 C C . ARG A 1 101 ? -3.471 -11.580 12.737 1.00 74.12 101 ARG A C 1
ATOM 1623 O O . ARG A 1 101 ? -3.349 -10.778 11.811 1.00 35.43 101 ARG A O 1
ATOM 1644 N N . GLU A 1 102 ? -4.614 -12.202 13.011 1.00 11.21 102 GLU A N 1
ATOM 1645 C CA . GLU A 1 102 ? -5.817 -11.971 12.220 1.00 32.41 102 GLU A CA 1
ATOM 1646 C C . GLU A 1 102 ? -6.460 -10.636 12.584 1.00 71.11 102 GLU A C 1
ATOM 1647 O O . GLU A 1 102 ? -6.840 -10.444 13.738 1.00 20.50 102 GLU A O 1
ATOM 1659 N N . GLY A 1 1 ? 0.264 14.241 27.863 1.00 3.20 1 GLY A N 2
ATOM 1660 C CA . GLY A 1 1 ? -0.651 13.580 26.952 1.00 72.32 1 GLY A CA 2
ATOM 1661 C C . GLY A 1 1 ? -0.004 13.242 25.623 1.00 0.13 1 GLY A C 2
ATOM 1662 O O . GLY A 1 1 ? 0.812 14.007 25.111 1.00 50.34 1 GLY A O 2
ATOM 1666 N N . ALA A 1 2 ? -0.367 12.092 25.065 1.00 32.13 2 ALA A N 2
ATOM 1667 C CA . ALA A 1 2 ? 0.183 11.655 23.788 1.00 25.25 2 ALA A CA 2
ATOM 1668 C C . ALA A 1 2 ? -0.742 12.028 22.635 1.00 23.31 2 ALA A C 2
ATOM 1669 O O . ALA A 1 2 ? -1.961 12.077 22.796 1.00 22.40 2 ALA A O 2
ATOM 1676 N N . MET A 1 3 ? -0.154 12.291 21.472 1.00 30.54 3 MET A N 2
ATOM 1677 C CA . MET A 1 3 ? -0.927 12.659 20.292 1.00 60.31 3 MET A CA 2
ATOM 1678 C C . MET A 1 3 ? -0.526 11.807 19.092 1.00 63.21 3 MET A C 2
ATOM 1679 O O . MET A 1 3 ? -1.257 10.903 18.688 1.00 0.13 3 MET A O 2
ATOM 1693 N N . ALA A 1 4 ? 0.640 12.101 18.526 1.00 2.40 4 ALA A N 2
ATOM 1694 C CA . ALA A 1 4 ? 1.139 11.361 17.374 1.00 53.24 4 ALA A CA 2
ATOM 1695 C C . ALA A 1 4 ? 2.581 11.743 17.058 1.00 51.02 4 ALA A C 2
ATOM 1696 O O . ALA A 1 4 ? 2.966 12.905 17.181 1.00 40.34 4 ALA A O 2
ATOM 1703 N N . MET A 1 5 ? 3.374 10.757 16.651 1.00 33.14 5 MET A N 2
ATOM 1704 C CA . MET A 1 5 ? 4.774 10.991 16.318 1.00 71.14 5 MET A CA 2
ATOM 1705 C C . MET A 1 5 ? 5.429 9.715 15.797 1.00 2.53 5 MET A C 2
ATOM 1706 O O . MET A 1 5 ? 5.349 8.663 16.430 1.00 62.02 5 MET A O 2
ATOM 1720 N N . ALA A 1 6 ? 6.077 9.817 14.641 1.00 14.41 6 ALA A N 2
ATOM 1721 C CA . ALA A 1 6 ? 6.747 8.672 14.037 1.00 13.43 6 ALA A CA 2
ATOM 1722 C C . ALA A 1 6 ? 7.433 9.063 12.733 1.00 53.14 6 ALA A C 2
ATOM 1723 O O . ALA A 1 6 ? 6.798 9.591 11.819 1.00 60.52 6 ALA A O 2
ATOM 1730 N N . LYS A 1 7 ? 8.733 8.802 12.652 1.00 71.31 7 LYS A N 2
ATOM 1731 C CA . LYS A 1 7 ? 9.506 9.125 11.459 1.00 42.12 7 LYS A CA 2
ATOM 1732 C C . LYS A 1 7 ? 10.380 7.947 11.041 1.00 71.33 7 LYS A C 2
ATOM 1733 O O . LYS A 1 7 ? 11.277 8.091 10.210 1.00 33.35 7 LYS A O 2
ATOM 1752 N N . ALA A 1 8 ? 10.111 6.781 11.620 1.00 12.44 8 ALA A N 2
ATOM 1753 C CA . ALA A 1 8 ? 10.870 5.578 11.305 1.00 62.11 8 ALA A CA 2
ATOM 1754 C C . ALA A 1 8 ? 9.944 4.387 11.083 1.00 61.11 8 ALA A C 2
ATOM 1755 O O . ALA A 1 8 ? 8.723 4.514 11.170 1.00 33.54 8 ALA A O 2
ATOM 1762 N N . ARG A 1 9 ? 10.533 3.231 10.795 1.00 61.12 9 ARG A N 2
ATOM 1763 C CA . ARG A 1 9 ? 9.760 2.018 10.558 1.00 21.43 9 ARG A CA 2
ATOM 1764 C C . ARG A 1 9 ? 10.511 0.788 11.061 1.00 13.04 9 ARG A C 2
ATOM 1765 O O . ARG A 1 9 ? 11.054 0.013 10.274 1.00 40.22 9 ARG A O 2
ATOM 1786 N N . LYS A 1 10 ? 10.537 0.616 12.379 1.00 64.54 10 LYS A N 2
ATOM 1787 C CA . LYS A 1 10 ? 11.220 -0.519 12.988 1.00 21.44 10 LYS A CA 2
ATOM 1788 C C . LYS A 1 10 ? 10.226 -1.441 13.688 1.00 52.15 10 LYS A C 2
ATOM 1789 O O . LYS A 1 10 ? 9.167 -1.015 14.150 1.00 3.01 10 LYS A O 2
ATOM 1808 N N . PRO A 1 11 ? 10.572 -2.734 13.769 1.00 63.12 11 PRO A N 2
ATOM 1809 C CA . PRO A 1 11 ? 9.724 -3.742 14.412 1.00 2.01 11 PRO A CA 2
ATOM 1810 C C . PRO A 1 11 ? 9.658 -3.564 15.925 1.00 12.50 11 PRO A C 2
ATOM 1811 O O . PRO A 1 11 ? 8.588 -3.320 16.484 1.00 4.04 11 PRO A O 2
ATOM 1822 N N . ARG A 1 12 ? 10.807 -3.686 16.582 1.00 53.23 12 ARG A N 2
ATOM 1823 C CA . ARG A 1 12 ? 10.878 -3.539 18.030 1.00 1.54 12 ARG A CA 2
ATOM 1824 C C . ARG A 1 12 ? 10.284 -2.204 18.471 1.00 4.31 12 ARG A C 2
ATOM 1825 O O . ARG A 1 12 ? 9.496 -2.146 19.414 1.00 3.12 12 ARG A O 2
ATOM 1846 N N . GLU A 1 13 ? 10.670 -1.134 17.782 1.00 75.11 13 GLU A N 2
ATOM 1847 C CA . GLU A 1 13 ? 10.176 0.200 18.104 1.00 71.41 13 GLU A CA 2
ATOM 1848 C C . GLU A 1 13 ? 8.678 0.306 17.832 1.00 21.32 13 GLU A C 2
ATOM 1849 O O . GLU A 1 13 ? 8.005 1.197 18.348 1.00 35.13 13 GLU A O 2
ATOM 1861 N N . ALA A 1 14 ? 8.164 -0.610 17.018 1.00 42.05 14 ALA A N 2
ATOM 1862 C CA . ALA A 1 14 ? 6.747 -0.621 16.678 1.00 52.02 14 ALA A CA 2
ATOM 1863 C C . ALA A 1 14 ? 5.895 -0.985 17.889 1.00 52.01 14 ALA A C 2
ATOM 1864 O O . ALA A 1 14 ? 4.864 -0.361 18.146 1.00 22.11 14 ALA A O 2
ATOM 1871 N N . LEU A 1 15 ? 6.330 -1.998 18.630 1.00 62.03 15 LEU A N 2
ATOM 1872 C CA . LEU A 1 15 ? 5.607 -2.446 19.815 1.00 54.14 15 LEU A CA 2
ATOM 1873 C C . LEU A 1 15 ? 5.705 -1.415 20.935 1.00 60.33 15 LEU A C 2
ATOM 1874 O O . LEU A 1 15 ? 4.752 -1.208 21.687 1.00 3.43 15 LEU A O 2
ATOM 1890 N N . LEU A 1 16 ? 6.862 -0.771 21.038 1.00 10.25 16 LEU A N 2
ATOM 1891 C CA . LEU A 1 16 ? 7.085 0.241 22.066 1.00 72.15 16 LEU A CA 2
ATOM 1892 C C . LEU A 1 16 ? 6.222 1.473 21.812 1.00 0.04 16 LEU A C 2
ATOM 1893 O O . LEU A 1 16 ? 5.590 1.999 22.728 1.00 32.14 16 LEU A O 2
ATOM 1909 N N . TRP A 1 17 ? 6.200 1.927 20.564 1.00 34.54 17 TRP A N 2
ATOM 1910 C CA . TRP A 1 17 ? 5.412 3.096 20.190 1.00 21.14 17 TRP A CA 2
ATOM 1911 C C . TRP A 1 17 ? 3.924 2.763 20.160 1.00 45.23 17 TRP A C 2
ATOM 1912 O O . TRP A 1 17 ? 3.084 3.610 20.459 1.00 15.25 17 TRP A O 2
ATOM 1933 N N . ALA A 1 18 ? 3.607 1.525 19.796 1.00 53.11 18 ALA A N 2
ATOM 1934 C CA . ALA A 1 18 ? 2.220 1.081 19.729 1.00 61.23 18 ALA A CA 2
ATOM 1935 C C . ALA A 1 18 ? 1.641 0.875 21.124 1.00 2.24 18 ALA A C 2
ATOM 1936 O O . ALA A 1 18 ? 0.674 1.533 21.510 1.00 53.14 18 ALA A O 2
ATOM 1943 N N . LEU A 1 19 ? 2.238 -0.042 21.878 1.00 1.40 19 LEU A N 2
ATOM 1944 C CA . LEU A 1 19 ? 1.781 -0.335 23.232 1.00 1.31 19 LEU A CA 2
ATOM 1945 C C . LEU A 1 19 ? 1.628 0.947 24.045 1.00 50.25 19 LEU A C 2
ATOM 1946 O O . LEU A 1 19 ? 0.807 1.020 24.959 1.00 51.23 19 LEU A O 2
ATOM 1962 N N . SER A 1 20 ? 2.423 1.957 23.703 1.00 33.52 20 SER A N 2
ATOM 1963 C CA . SER A 1 20 ? 2.377 3.236 24.402 1.00 73.41 20 SER A CA 2
ATOM 1964 C C . SER A 1 20 ? 1.372 4.178 23.745 1.00 20.52 20 SER A C 2
ATOM 1965 O O . SER A 1 20 ? 0.897 5.128 24.367 1.00 4.12 20 SER A O 2
ATOM 1973 N N . ASP A 1 21 ? 1.053 3.906 22.485 1.00 50.14 21 ASP A N 2
ATOM 1974 C CA . ASP A 1 21 ? 0.104 4.728 21.742 1.00 20.32 21 ASP A CA 2
ATOM 1975 C C . ASP A 1 21 ? -1.309 4.555 22.290 1.00 72.11 21 ASP A C 2
ATOM 1976 O O . ASP A 1 21 ? -2.203 5.349 21.994 1.00 3.41 21 ASP A O 2
ATOM 1985 N N . LEU A 1 22 ? -1.505 3.512 23.089 1.00 70.44 22 LEU A N 2
ATOM 1986 C CA . LEU A 1 22 ? -2.810 3.233 23.677 1.00 14.25 22 LEU A CA 2
ATOM 1987 C C . LEU A 1 22 ? -2.806 3.527 25.174 1.00 33.33 22 LEU A C 2
ATOM 1988 O O . LEU A 1 22 ? -1.784 3.378 25.842 1.00 23.03 22 LEU A O 2
ATOM 2004 N N . GLU A 1 23 ? -3.957 3.942 25.694 1.00 53.11 23 GLU A N 2
ATOM 2005 C CA . GLU A 1 23 ? -4.086 4.255 27.112 1.00 24.44 23 GLU A CA 2
ATOM 2006 C C . GLU A 1 23 ? -3.713 3.049 27.971 1.00 12.30 23 GLU A C 2
ATOM 2007 O O . GLU A 1 23 ? -3.799 1.906 27.524 1.00 51.22 23 GLU A O 2
ATOM 2019 N N . GLU A 1 24 ? -3.299 3.315 29.206 1.00 50.00 24 GLU A N 2
ATOM 2020 C CA . GLU A 1 24 ? -2.912 2.252 30.126 1.00 12.45 24 GLU A CA 2
ATOM 2021 C C . GLU A 1 24 ? -4.104 1.359 30.458 1.00 70.12 24 GLU A C 2
ATOM 2022 O O . GLU A 1 24 ? -3.954 0.154 30.653 1.00 72.53 24 GLU A O 2
ATOM 2034 N N . ASN A 1 25 ? -5.288 1.960 30.520 1.00 4.31 25 ASN A N 2
ATOM 2035 C CA . ASN A 1 25 ? -6.506 1.220 30.829 1.00 43.20 25 ASN A CA 2
ATOM 2036 C C . ASN A 1 25 ? -6.945 0.375 29.637 1.00 35.25 25 ASN A C 2
ATOM 2037 O O . ASN A 1 25 ? -7.999 -0.262 29.670 1.00 42.21 25 ASN A O 2
ATOM 2048 N N . ASP A 1 26 ? -6.131 0.373 28.588 1.00 54.32 26 ASP A N 2
ATOM 2049 C CA . ASP A 1 26 ? -6.435 -0.395 27.386 1.00 41.11 26 ASP A CA 2
ATOM 2050 C C . ASP A 1 26 ? -5.458 -1.555 27.221 1.00 3.32 26 ASP A C 2
ATOM 2051 O O . ASP A 1 26 ? -5.864 -2.713 27.123 1.00 4.10 26 ASP A O 2
ATOM 2060 N N . PHE A 1 27 ? -4.168 -1.235 27.191 1.00 71.44 27 PHE A N 2
ATOM 2061 C CA . PHE A 1 27 ? -3.133 -2.250 27.036 1.00 63.55 27 PHE A CA 2
ATOM 2062 C C . PHE A 1 27 ? -3.208 -3.281 28.159 1.00 54.34 27 PHE A C 2
ATOM 2063 O O . PHE A 1 27 ? -3.070 -4.482 27.926 1.00 51.32 27 PHE A O 2
ATOM 2080 N N . LYS A 1 28 ? -3.428 -2.802 29.378 1.00 34.04 28 LYS A N 2
ATOM 2081 C CA . LYS A 1 28 ? -3.524 -3.679 30.539 1.00 24.13 28 LYS A CA 2
ATOM 2082 C C . LYS A 1 28 ? -4.716 -4.622 30.412 1.00 25.43 28 LYS A C 2
ATOM 2083 O O . LYS A 1 28 ? -4.615 -5.811 30.718 1.00 54.12 28 LYS A O 2
ATOM 2102 N N . LYS A 1 29 ? -5.843 -4.086 29.958 1.00 11.23 29 LYS A N 2
ATOM 2103 C CA . LYS A 1 29 ? -7.054 -4.880 29.788 1.00 53.43 29 LYS A CA 2
ATOM 2104 C C . LYS A 1 29 ? -6.791 -6.090 28.897 1.00 2.33 29 LYS A C 2
ATOM 2105 O O . LYS A 1 29 ? -7.326 -7.174 29.132 1.00 63.21 29 LYS A O 2
ATOM 2124 N N . LEU A 1 30 ? -5.963 -5.898 27.876 1.00 21.03 30 LEU A N 2
ATOM 2125 C CA . LEU A 1 30 ? -5.627 -6.975 26.951 1.00 2.22 30 LEU A CA 2
ATOM 2126 C C . LEU A 1 30 ? -4.645 -7.953 27.588 1.00 60.21 30 LEU A C 2
ATOM 2127 O O . LEU A 1 30 ? -4.895 -9.158 27.636 1.00 10.34 30 LEU A O 2
ATOM 2143 N N . LYS A 1 31 ? -3.527 -7.427 28.077 1.00 33.24 31 LYS A N 2
ATOM 2144 C CA . LYS A 1 31 ? -2.508 -8.252 28.715 1.00 71.30 31 LYS A CA 2
ATOM 2145 C C . LYS A 1 31 ? -3.089 -9.014 29.902 1.00 70.00 31 LYS A C 2
ATOM 2146 O O . LYS A 1 31 ? -2.600 -10.084 30.265 1.00 74.33 31 LYS A O 2
ATOM 2165 N N . PHE A 1 32 ? -4.135 -8.456 30.502 1.00 32.44 32 PHE A N 2
ATOM 2166 C CA . PHE A 1 32 ? -4.783 -9.084 31.648 1.00 10.23 32 PHE A CA 2
ATOM 2167 C C . PHE A 1 32 ? -5.500 -10.366 31.234 1.00 43.55 32 PHE A C 2
ATOM 2168 O O . PHE A 1 32 ? -5.379 -11.398 31.893 1.00 71.31 32 PHE A O 2
ATOM 2185 N N . TYR A 1 33 ? -6.246 -10.290 30.137 1.00 21.42 33 TYR A N 2
ATOM 2186 C CA . TYR A 1 33 ? -6.985 -11.443 29.635 1.00 1.22 33 TYR A CA 2
ATOM 2187 C C . TYR A 1 33 ? -6.196 -12.164 28.547 1.00 41.14 33 TYR A C 2
ATOM 2188 O O . TYR A 1 33 ? -5.936 -13.364 28.643 1.00 71.11 33 TYR A O 2
ATOM 2206 N N . LEU A 1 34 ? -5.817 -11.423 27.511 1.00 22.11 34 LEU A N 2
ATOM 2207 C CA . LEU A 1 34 ? -5.056 -11.990 26.403 1.00 52.23 34 LEU A CA 2
ATOM 2208 C C . LEU A 1 34 ? -3.820 -12.725 26.910 1.00 4.42 34 LEU A C 2
ATOM 2209 O O . LEU A 1 34 ? -3.636 -13.912 26.640 1.00 13.40 34 LEU A O 2
ATOM 2225 N N . ARG A 1 35 ? -2.975 -12.012 27.648 1.00 14.55 35 ARG A N 2
ATOM 2226 C CA . ARG A 1 35 ? -1.757 -12.596 28.195 1.00 63.21 35 ARG A CA 2
ATOM 2227 C C . ARG A 1 35 ? -2.085 -13.698 29.198 1.00 62.52 35 ARG A C 2
ATOM 2228 O O . ARG A 1 35 ? -1.341 -14.671 29.332 1.00 14.41 35 ARG A O 2
ATOM 2249 N N . ASP A 1 36 ? -3.201 -13.539 29.899 1.00 35.34 36 ASP A N 2
ATOM 2250 C CA . ASP A 1 36 ? -3.629 -14.521 30.890 1.00 44.22 36 ASP A CA 2
ATOM 2251 C C . ASP A 1 36 ? -3.615 -15.928 30.301 1.00 32.11 36 ASP A C 2
ATOM 2252 O O . ASP A 1 36 ? -3.033 -16.847 30.877 1.00 44.42 36 ASP A O 2
ATOM 2261 N N . MET A 1 37 ? -4.262 -16.089 29.151 1.00 20.24 37 MET A N 2
ATOM 2262 C CA . MET A 1 37 ? -4.324 -17.385 28.485 1.00 40.10 37 MET A CA 2
ATOM 2263 C C . MET A 1 37 ? -3.130 -17.576 27.555 1.00 51.52 37 MET A C 2
ATOM 2264 O O . MET A 1 37 ? -2.289 -18.447 27.777 1.00 21.04 37 MET A O 2
ATOM 2278 N N . THR A 1 38 ? -3.062 -16.755 26.511 1.00 62.11 38 THR A N 2
ATOM 2279 C CA . THR A 1 38 ? -1.972 -16.835 25.546 1.00 11.44 38 THR A CA 2
ATOM 2280 C C . THR A 1 38 ? -0.626 -16.975 26.248 1.00 50.00 38 THR A C 2
ATOM 2281 O O . THR A 1 38 ? 0.263 -17.682 25.772 1.00 61.21 38 THR A O 2
ATOM 2292 N N . LEU A 1 39 ? -0.482 -16.298 27.382 1.00 61.30 39 LEU A N 2
ATOM 2293 C CA . LEU A 1 39 ? 0.757 -16.348 28.151 1.00 70.34 39 LEU A CA 2
ATOM 2294 C C . LEU A 1 39 ? 0.487 -16.767 29.592 1.00 32.12 39 LEU A C 2
ATOM 2295 O O . LEU A 1 39 ? -0.652 -17.048 29.964 1.00 33.14 39 LEU A O 2
ATOM 2311 N N . SER A 1 40 ? 1.542 -16.805 30.400 1.00 51.42 40 SER A N 2
ATOM 2312 C CA . SER A 1 40 ? 1.419 -17.191 31.801 1.00 40.54 40 SER A CA 2
ATOM 2313 C C . SER A 1 40 ? 1.344 -15.959 32.699 1.00 64.43 40 SER A C 2
ATOM 2314 O O . SER A 1 40 ? 1.573 -14.837 32.250 1.00 11.30 40 SER A O 2
ATOM 2322 N N . GLU A 1 41 ? 1.023 -16.180 33.970 1.00 72.25 41 GLU A N 2
ATOM 2323 C CA . GLU A 1 41 ? 0.917 -15.089 34.931 1.00 40.12 41 GLU A CA 2
ATOM 2324 C C . GLU A 1 41 ? 2.284 -14.467 35.201 1.00 24.50 41 GLU A C 2
ATOM 2325 O O . GLU A 1 41 ? 3.272 -14.807 34.551 1.00 21.32 41 GLU A O 2
ATOM 2337 N N . GLY A 1 42 ? 2.332 -13.553 36.166 1.00 65.45 42 GLY A N 2
ATOM 2338 C CA . GLY A 1 42 ? 3.582 -12.898 36.505 1.00 61.22 42 GLY A CA 2
ATOM 2339 C C . GLY A 1 42 ? 3.478 -11.387 36.449 1.00 0.03 42 GLY A C 2
ATOM 2340 O O . GLY A 1 42 ? 4.075 -10.688 37.267 1.00 14.44 42 GLY A O 2
ATOM 2344 N N . GLN A 1 43 ? 2.720 -10.883 35.481 1.00 11.30 43 GLN A N 2
ATOM 2345 C CA . GLN A 1 43 ? 2.542 -9.444 35.321 1.00 25.31 43 GLN A CA 2
ATOM 2346 C C . GLN A 1 43 ? 1.837 -8.845 36.533 1.00 5.32 43 GLN A C 2
ATOM 2347 O O . GLN A 1 43 ? 1.069 -9.511 37.227 1.00 2.35 43 GLN A O 2
ATOM 2361 N N . PRO A 1 44 ? 2.104 -7.557 36.796 1.00 55.41 44 PRO A N 2
ATOM 2362 C CA . PRO A 1 44 ? 1.504 -6.839 37.925 1.00 43.31 44 PRO A CA 2
ATOM 2363 C C . PRO A 1 44 ? 0.012 -6.592 37.729 1.00 63.20 44 PRO A C 2
ATOM 2364 O O . PRO A 1 44 ? -0.507 -6.631 36.613 1.00 24.32 44 PRO A O 2
ATOM 2375 N N . PRO A 1 45 ? -0.696 -6.332 38.838 1.00 42.31 45 PRO A N 2
ATOM 2376 C CA . PRO A 1 45 ? -2.138 -6.073 38.813 1.00 14.43 45 PRO A CA 2
ATOM 2377 C C . PRO A 1 45 ? -2.476 -4.734 38.165 1.00 31.31 45 PRO A C 2
ATOM 2378 O O . PRO A 1 45 ? -1.592 -4.026 37.681 1.00 23.44 45 PRO A O 2
ATOM 2389 N N . LEU A 1 46 ? -3.760 -4.392 38.159 1.00 63.51 46 LEU A N 2
ATOM 2390 C CA . LEU A 1 46 ? -4.214 -3.138 37.570 1.00 15.53 46 LEU A CA 2
ATOM 2391 C C . LEU A 1 46 ? -3.454 -1.953 38.159 1.00 75.13 46 LEU A C 2
ATOM 2392 O O . LEU A 1 46 ? -3.517 -1.698 39.361 1.00 73.21 46 LEU A O 2
ATOM 2408 N N . ALA A 1 47 ? -2.739 -1.232 37.302 1.00 4.34 47 ALA A N 2
ATOM 2409 C CA . ALA A 1 47 ? -1.970 -0.072 37.737 1.00 51.34 47 ALA A CA 2
ATOM 2410 C C . ALA A 1 47 ? -1.782 0.921 36.595 1.00 53.25 47 ALA A C 2
ATOM 2411 O O . ALA A 1 47 ? -1.293 0.564 35.523 1.00 73.42 47 ALA A O 2
ATOM 2418 N N . ARG A 1 48 ? -2.174 2.169 36.831 1.00 75.22 48 ARG A N 2
ATOM 2419 C CA . ARG A 1 48 ? -2.051 3.213 35.821 1.00 61.24 48 ARG A CA 2
ATOM 2420 C C . ARG A 1 48 ? -0.593 3.628 35.643 1.00 32.23 48 ARG A C 2
ATOM 2421 O O . ARG A 1 48 ? -0.218 4.189 34.615 1.00 3.21 48 ARG A O 2
ATOM 2442 N N . GLY A 1 49 ? 0.224 3.348 36.654 1.00 31.51 49 GLY A N 2
ATOM 2443 C CA . GLY A 1 49 ? 1.630 3.699 36.590 1.00 4.24 49 GLY A CA 2
ATOM 2444 C C . GLY A 1 49 ? 2.437 2.718 35.763 1.00 34.54 49 GLY A C 2
ATOM 2445 O O . GLY A 1 49 ? 3.641 2.892 35.582 1.00 1.11 49 GLY A O 2
ATOM 2449 N N . GLU A 1 50 ? 1.771 1.682 35.262 1.00 20.42 50 GLU A N 2
ATOM 2450 C CA . GLU A 1 50 ? 2.435 0.667 34.452 1.00 3.32 50 GLU A CA 2
ATOM 2451 C C . GLU A 1 50 ? 2.825 1.229 33.088 1.00 13.50 50 GLU A C 2
ATOM 2452 O O . GLU A 1 50 ? 3.977 1.122 32.665 1.00 35.31 50 GLU A O 2
ATOM 2464 N N . LEU A 1 51 ? 1.857 1.829 32.404 1.00 54.02 51 LEU A N 2
ATOM 2465 C CA . LEU A 1 51 ? 2.097 2.408 31.087 1.00 55.44 51 LEU A CA 2
ATOM 2466 C C . LEU A 1 51 ? 2.513 3.871 31.203 1.00 51.22 51 LEU A C 2
ATOM 2467 O O . LEU A 1 51 ? 3.517 4.288 30.626 1.00 74.13 51 LEU A O 2
ATOM 2483 N N . GLU A 1 52 ? 1.736 4.645 31.955 1.00 74.45 52 GLU A N 2
ATOM 2484 C CA . GLU A 1 52 ? 2.025 6.061 32.147 1.00 25.41 52 GLU A CA 2
ATOM 2485 C C . GLU A 1 52 ? 3.227 6.250 33.068 1.00 23.42 52 GLU A C 2
ATOM 2486 O O . GLU A 1 52 ? 4.197 6.919 32.713 1.00 75.23 52 GLU A O 2
ATOM 2498 N N . GLY A 1 53 ? 3.155 5.655 34.255 1.00 24.42 53 GLY A N 2
ATOM 2499 C CA . GLY A 1 53 ? 4.243 5.769 35.210 1.00 55.54 53 GLY A CA 2
ATOM 2500 C C . GLY A 1 53 ? 5.575 5.345 34.625 1.00 71.23 53 GLY A C 2
ATOM 2501 O O . GLY A 1 53 ? 6.528 6.125 34.600 1.00 55.24 53 GLY A O 2
ATOM 2505 N N . LEU A 1 54 ? 5.644 4.104 34.154 1.00 2.35 54 LEU A N 2
ATOM 2506 C CA . LEU A 1 54 ? 6.871 3.576 33.568 1.00 30.21 54 LEU A CA 2
ATOM 2507 C C . LEU A 1 54 ? 6.947 3.901 32.080 1.00 44.31 54 LEU A C 2
ATOM 2508 O O . LEU A 1 54 ? 6.217 4.760 31.584 1.00 2.01 54 LEU A O 2
ATOM 2524 N N . ILE A 1 55 ? 7.834 3.209 31.373 1.00 71.32 55 ILE A N 2
ATOM 2525 C CA . ILE A 1 55 ? 8.003 3.422 29.941 1.00 53.11 55 ILE A CA 2
ATOM 2526 C C . ILE A 1 55 ? 7.782 2.129 29.163 1.00 51.43 55 ILE A C 2
ATOM 2527 O O . ILE A 1 55 ? 7.833 1.029 29.712 1.00 60.43 55 ILE A O 2
ATOM 2543 N N . PRO A 1 56 ? 7.532 2.263 27.852 1.00 51.43 56 PRO A N 2
ATOM 2544 C CA . PRO A 1 56 ? 7.301 1.116 26.969 1.00 54.43 56 PRO A CA 2
ATOM 2545 C C . PRO A 1 56 ? 8.565 0.294 26.743 1.00 11.14 56 PRO A C 2
ATOM 2546 O O . PRO A 1 56 ? 8.521 -0.936 26.717 1.00 41.10 56 PRO A O 2
ATOM 2557 N N . VAL A 1 57 ? 9.691 0.981 26.582 1.00 43.23 57 VAL A N 2
ATOM 2558 C CA . VAL A 1 57 ? 10.969 0.314 26.360 1.00 13.03 57 VAL A CA 2
ATOM 2559 C C . VAL A 1 57 ? 11.361 -0.536 27.564 1.00 53.23 57 VAL A C 2
ATOM 2560 O O . VAL A 1 57 ? 12.187 -1.442 27.454 1.00 2.31 57 VAL A O 2
ATOM 2573 N N . ASP A 1 58 ? 10.762 -0.238 28.711 1.00 11.14 58 ASP A N 2
ATOM 2574 C CA . ASP A 1 58 ? 11.047 -0.976 29.937 1.00 50.34 58 ASP A CA 2
ATOM 2575 C C . ASP A 1 58 ? 10.059 -2.123 30.122 1.00 12.05 58 ASP A C 2
ATOM 2576 O O . ASP A 1 58 ? 10.451 -3.289 30.194 1.00 14.42 58 ASP A O 2
ATOM 2585 N N . LEU A 1 59 ? 8.776 -1.785 30.201 1.00 64.42 59 LEU A N 2
ATOM 2586 C CA . LEU A 1 59 ? 7.731 -2.787 30.380 1.00 61.25 59 LEU A CA 2
ATOM 2587 C C . LEU A 1 59 ? 7.762 -3.813 29.251 1.00 32.45 59 LEU A C 2
ATOM 2588 O O . LEU A 1 59 ? 7.490 -4.994 29.466 1.00 62.41 59 LEU A O 2
ATOM 2604 N N . ALA A 1 60 ? 8.096 -3.355 28.050 1.00 44.50 60 ALA A N 2
ATOM 2605 C CA . ALA A 1 60 ? 8.167 -4.233 26.889 1.00 20.21 60 ALA A CA 2
ATOM 2606 C C . ALA A 1 60 ? 9.236 -5.304 27.076 1.00 62.43 60 ALA A C 2
ATOM 2607 O O . ALA A 1 60 ? 9.004 -6.480 26.798 1.00 33.42 60 ALA A O 2
ATOM 2614 N N . GLU A 1 61 ? 10.408 -4.889 27.547 1.00 51.04 61 GLU A N 2
ATOM 2615 C CA . GLU A 1 61 ? 11.513 -5.814 27.768 1.00 31.31 61 GLU A CA 2
ATOM 2616 C C . GLU A 1 61 ? 11.094 -6.949 28.699 1.00 3.41 61 GLU A C 2
ATOM 2617 O O . GLU A 1 61 ? 11.565 -8.079 28.569 1.00 21.53 61 GLU A O 2
ATOM 2629 N N . LEU A 1 62 ? 10.207 -6.638 29.638 1.00 24.41 62 LEU A N 2
ATOM 2630 C CA . LEU A 1 62 ? 9.725 -7.631 30.592 1.00 14.43 62 LEU A CA 2
ATOM 2631 C C . LEU A 1 62 ? 8.762 -8.606 29.923 1.00 30.41 62 LEU A C 2
ATOM 2632 O O . LEU A 1 62 ? 8.859 -9.820 30.113 1.00 42.44 62 LEU A O 2
ATOM 2648 N N . LEU A 1 63 ? 7.834 -8.069 29.138 1.00 23.53 63 LEU A N 2
ATOM 2649 C CA . LEU A 1 63 ? 6.855 -8.893 28.438 1.00 14.21 63 LEU A CA 2
ATOM 2650 C C . LEU A 1 63 ? 7.542 -9.869 27.489 1.00 44.22 63 LEU A C 2
ATOM 2651 O O . LEU A 1 63 ? 7.274 -11.070 27.517 1.00 61.22 63 LEU A O 2
ATOM 2667 N N . ILE A 1 64 ? 8.431 -9.345 26.652 1.00 41.34 64 ILE A N 2
ATOM 2668 C CA . ILE A 1 64 ? 9.160 -10.170 25.697 1.00 74.35 64 ILE A CA 2
ATOM 2669 C C . ILE A 1 64 ? 9.943 -11.270 26.406 1.00 73.04 64 ILE A C 2
ATOM 2670 O O . ILE A 1 64 ? 10.147 -12.353 25.857 1.00 4.21 64 ILE A O 2
ATOM 2686 N N . SER A 1 65 ? 10.377 -10.985 27.629 1.00 10.01 65 SER A N 2
ATOM 2687 C CA . SER A 1 65 ? 11.140 -11.949 28.413 1.00 35.15 65 SER A CA 2
ATOM 2688 C C . SER A 1 65 ? 10.219 -13.001 29.025 1.00 1.13 65 SER A C 2
ATOM 2689 O O . SER A 1 65 ? 10.647 -14.113 29.335 1.00 73.34 65 SER A O 2
ATOM 2697 N N . LYS A 1 66 ? 8.952 -12.641 29.197 1.00 12.34 66 LYS A N 2
ATOM 2698 C CA . LYS A 1 66 ? 7.968 -13.552 29.771 1.00 42.42 66 LYS A CA 2
ATOM 2699 C C . LYS A 1 66 ? 8.012 -14.908 29.074 1.00 14.13 66 LYS A C 2
ATOM 2700 O O . LYS A 1 66 ? 8.337 -15.923 29.691 1.00 42.14 66 LYS A O 2
ATOM 2719 N N . TYR A 1 67 ? 7.683 -14.918 27.787 1.00 11.53 67 TYR A N 2
ATOM 2720 C CA . TYR A 1 67 ? 7.684 -16.150 27.008 1.00 54.44 67 TYR A CA 2
ATOM 2721 C C . TYR A 1 67 ? 8.465 -15.972 25.709 1.00 31.12 67 TYR A C 2
ATOM 2722 O O . TYR A 1 67 ? 9.194 -16.867 25.283 1.00 54.24 67 TYR A O 2
ATOM 2740 N N . GLY A 1 68 ? 8.307 -14.809 25.085 1.00 0.43 68 GLY A N 2
ATOM 2741 C CA . GLY A 1 68 ? 9.003 -14.533 23.842 1.00 4.13 68 GLY A CA 2
ATOM 2742 C C . GLY A 1 68 ? 8.647 -13.177 23.267 1.00 50.35 68 GLY A C 2
ATOM 2743 O O . GLY A 1 68 ? 7.515 -12.716 23.405 1.00 54.54 68 GLY A O 2
ATOM 2747 N N . GLU A 1 69 ? 9.617 -12.536 22.621 1.00 75.22 69 GLU A N 2
ATOM 2748 C CA . GLU A 1 69 ? 9.399 -11.223 22.025 1.00 73.44 69 GLU A CA 2
ATOM 2749 C C . GLU A 1 69 ? 8.423 -11.312 20.855 1.00 74.20 69 GLU A C 2
ATOM 2750 O O . GLU A 1 69 ? 7.692 -10.364 20.568 1.00 74.12 69 GLU A O 2
ATOM 2762 N N . LYS A 1 70 ? 8.417 -12.458 20.182 1.00 21.15 70 LYS A N 2
ATOM 2763 C CA . LYS A 1 70 ? 7.532 -12.674 19.044 1.00 13.42 70 LYS A CA 2
ATOM 2764 C C . LYS A 1 70 ? 6.070 -12.541 19.459 1.00 11.41 70 LYS A C 2
ATOM 2765 O O . LYS A 1 70 ? 5.429 -11.526 19.188 1.00 51.11 70 LYS A O 2
ATOM 2784 N N . GLU A 1 71 ? 5.551 -13.571 20.119 1.00 75.22 71 GLU A N 2
ATOM 2785 C CA . GLU A 1 71 ? 4.164 -13.567 20.571 1.00 23.42 71 GLU A CA 2
ATOM 2786 C C . GLU A 1 71 ? 3.843 -12.282 21.329 1.00 73.41 71 GLU A C 2
ATOM 2787 O O . GLU A 1 71 ? 2.695 -11.841 21.364 1.00 35.25 71 GLU A O 2
ATOM 2799 N N . ALA A 1 72 ? 4.866 -11.688 21.934 1.00 54.40 72 ALA A N 2
ATOM 2800 C CA . ALA A 1 72 ? 4.693 -10.453 22.690 1.00 62.23 72 ALA A CA 2
ATOM 2801 C C . ALA A 1 72 ? 3.920 -9.418 21.881 1.00 52.44 72 ALA A C 2
ATOM 2802 O O . ALA A 1 72 ? 2.819 -9.017 22.258 1.00 55.45 72 ALA A O 2
ATOM 2809 N N . VAL A 1 73 ? 4.504 -8.987 20.767 1.00 75.34 73 VAL A N 2
ATOM 2810 C CA . VAL A 1 73 ? 3.869 -7.998 19.904 1.00 73.23 73 VAL A CA 2
ATOM 2811 C C . VAL A 1 73 ? 2.517 -8.493 19.402 1.00 61.52 73 VAL A C 2
ATOM 2812 O O . VAL A 1 73 ? 1.585 -7.710 19.217 1.00 24.04 73 VAL A O 2
ATOM 2825 N N . LYS A 1 74 ? 2.416 -9.800 19.183 1.00 62.15 74 LYS A N 2
ATOM 2826 C CA . LYS A 1 74 ? 1.178 -10.403 18.703 1.00 11.44 74 LYS A CA 2
ATOM 2827 C C . LYS A 1 74 ? 0.083 -10.309 19.761 1.00 54.03 74 LYS A C 2
ATOM 2828 O O . LYS A 1 74 ? -1.081 -10.061 19.444 1.00 62.15 74 LYS A O 2
ATOM 2847 N N . VAL A 1 75 ? 0.462 -10.507 21.019 1.00 24.51 75 VAL A N 2
ATOM 2848 C CA . VAL A 1 75 ? -0.487 -10.443 22.124 1.00 53.35 75 VAL A CA 2
ATOM 2849 C C . VAL A 1 75 ? -1.050 -9.035 22.283 1.00 41.23 75 VAL A C 2
ATOM 2850 O O . VAL A 1 75 ? -2.098 -8.839 22.898 1.00 21.23 75 VAL A O 2
ATOM 2863 N N . VAL A 1 76 ? -0.347 -8.056 21.723 1.00 45.51 76 VAL A N 2
ATOM 2864 C CA . VAL A 1 76 ? -0.776 -6.664 21.801 1.00 73.50 76 VAL A CA 2
ATOM 2865 C C . VAL A 1 76 ? -1.853 -6.363 20.764 1.00 2.15 76 VAL A C 2
ATOM 2866 O O . VAL A 1 76 ? -2.911 -5.823 21.091 1.00 44.21 76 VAL A O 2
ATOM 2879 N N . LEU A 1 77 ? -1.577 -6.716 19.514 1.00 52.53 77 LEU A N 2
ATOM 2880 C CA . LEU A 1 77 ? -2.523 -6.483 18.427 1.00 23.43 77 LEU A CA 2
ATOM 2881 C C . LEU A 1 77 ? -3.745 -7.385 18.567 1.00 21.31 77 LEU A C 2
ATOM 2882 O O . LEU A 1 77 ? -4.883 -6.932 18.442 1.00 4.52 77 LEU A O 2
ATOM 2898 N N . LYS A 1 78 ? -3.502 -8.665 18.829 1.00 34.11 78 LYS A N 2
ATOM 2899 C CA . LYS A 1 78 ? -4.582 -9.632 18.990 1.00 52.40 78 LYS A CA 2
ATOM 2900 C C . LYS A 1 78 ? -5.615 -9.131 19.995 1.00 72.15 78 LYS A C 2
ATOM 2901 O O . LYS A 1 78 ? -6.811 -9.105 19.708 1.00 14.44 78 LYS A O 2
ATOM 2920 N N . GLY A 1 79 ? -5.144 -8.733 21.173 1.00 73.33 79 GLY A N 2
ATOM 2921 C CA . GLY A 1 79 ? -6.041 -8.238 22.201 1.00 44.32 79 GLY A CA 2
ATOM 2922 C C . GLY A 1 79 ? -6.520 -6.827 21.921 1.00 22.04 79 GLY A C 2
ATOM 2923 O O . GLY A 1 79 ? -7.535 -6.389 22.464 1.00 31.13 79 GLY A O 2
ATOM 2927 N N . LEU A 1 80 ? -5.788 -6.112 21.074 1.00 70.52 80 LEU A N 2
ATOM 2928 C CA . LEU A 1 80 ? -6.143 -4.741 20.724 1.00 30.40 80 LEU A CA 2
ATOM 2929 C C . LEU A 1 80 ? -7.341 -4.713 19.781 1.00 52.15 80 LEU A C 2
ATOM 2930 O O . LEU A 1 80 ? -8.130 -3.767 19.789 1.00 64.33 80 LEU A O 2
ATOM 2946 N N . LYS A 1 81 ? -7.473 -5.757 18.969 1.00 55.40 81 LYS A N 2
ATOM 2947 C CA . LYS A 1 81 ? -8.577 -5.854 18.021 1.00 32.42 81 LYS A CA 2
ATOM 2948 C C . LYS A 1 81 ? -9.917 -5.655 18.723 1.00 24.14 81 LYS A C 2
ATOM 2949 O O . LYS A 1 81 ? -10.685 -4.759 18.374 1.00 41.03 81 LYS A O 2
ATOM 2968 N N . VAL A 1 82 ? -10.190 -6.495 19.717 1.00 62.23 82 VAL A N 2
ATOM 2969 C CA . VAL A 1 82 ? -11.435 -6.409 20.470 1.00 73.42 82 VAL A CA 2
ATOM 2970 C C . VAL A 1 82 ? -11.580 -5.047 21.139 1.00 21.44 82 VAL A C 2
ATOM 2971 O O . VAL A 1 82 ? -12.614 -4.743 21.732 1.00 14.31 82 VAL A O 2
ATOM 2984 N N . MET A 1 83 ? -10.536 -4.231 21.040 1.00 65.50 83 MET A N 2
ATOM 2985 C CA . MET A 1 83 ? -10.547 -2.900 21.635 1.00 71.11 83 MET A CA 2
ATOM 2986 C C . MET A 1 83 ? -10.798 -1.833 20.574 1.00 14.14 83 MET A C 2
ATOM 2987 O O . MET A 1 83 ? -11.034 -0.669 20.896 1.00 74.13 83 MET A O 2
ATOM 3001 N N . ASN A 1 84 ? -10.746 -2.238 19.310 1.00 44.24 84 ASN A N 2
ATOM 3002 C CA . ASN A 1 84 ? -10.967 -1.315 18.202 1.00 62.31 84 ASN A CA 2
ATOM 3003 C C . ASN A 1 84 ? -9.823 -0.311 18.094 1.00 75.02 84 ASN A C 2
ATOM 3004 O O . ASN A 1 84 ? -10.015 0.818 17.639 1.00 64.54 84 ASN A O 2
ATOM 3015 N N . LEU A 1 85 ? -8.635 -0.729 18.514 1.00 3.25 85 LEU A N 2
ATOM 3016 C CA . LEU A 1 85 ? -7.459 0.133 18.465 1.00 50.44 85 LEU A CA 2
ATOM 3017 C C . LEU A 1 85 ? -6.768 0.035 17.108 1.00 33.53 85 LEU A C 2
ATOM 3018 O O . LEU A 1 85 ? -5.555 0.220 17.002 1.00 13.42 85 LEU A O 2
ATOM 3034 N N . LEU A 1 86 ? -7.548 -0.257 16.073 1.00 31.21 86 LEU A N 2
ATOM 3035 C CA . LEU A 1 86 ? -7.012 -0.378 14.722 1.00 72.43 86 LEU A CA 2
ATOM 3036 C C . LEU A 1 86 ? -6.354 0.924 14.278 1.00 10.11 86 LEU A C 2
ATOM 3037 O O . LEU A 1 86 ? -5.647 0.962 13.271 1.00 34.54 86 LEU A O 2
ATOM 3053 N N . GLU A 1 87 ? -6.590 1.989 15.038 1.00 41.22 87 GLU A N 2
ATOM 3054 C CA . GLU A 1 87 ? -6.018 3.293 14.723 1.00 53.13 87 GLU A CA 2
ATOM 3055 C C . GLU A 1 87 ? -4.510 3.190 14.513 1.00 32.15 87 GLU A C 2
ATOM 3056 O O . GLU A 1 87 ? -4.024 3.237 13.383 1.00 71.04 87 GLU A O 2
ATOM 3068 N N . LEU A 1 88 ? -3.775 3.050 15.611 1.00 70.51 88 LEU A N 2
ATOM 3069 C CA . LEU A 1 88 ? -2.322 2.940 15.549 1.00 4.04 88 LEU A CA 2
ATOM 3070 C C . LEU A 1 88 ? -1.899 1.542 15.110 1.00 60.14 88 LEU A C 2
ATOM 3071 O O . LEU A 1 88 ? -0.854 1.366 14.483 1.00 2.04 88 LEU A O 2
ATOM 3087 N N . VAL A 1 89 ? -2.720 0.550 15.440 1.00 63.20 89 VAL A N 2
ATOM 3088 C CA . VAL A 1 89 ? -2.433 -0.833 15.076 1.00 11.34 89 VAL A CA 2
ATOM 3089 C C . VAL A 1 89 ? -2.244 -0.977 13.570 1.00 32.05 89 VAL A C 2
ATOM 3090 O O . VAL A 1 89 ? -1.558 -1.887 13.105 1.00 72.30 89 VAL A O 2
ATOM 3103 N N . ASP A 1 90 ? -2.857 -0.073 12.814 1.00 65.12 90 ASP A N 2
ATOM 3104 C CA . ASP A 1 90 ? -2.755 -0.098 11.359 1.00 22.23 90 ASP A CA 2
ATOM 3105 C C . ASP A 1 90 ? -1.328 -0.411 10.920 1.00 41.14 90 ASP A C 2
ATOM 3106 O O . ASP A 1 90 ? -1.097 -1.336 10.142 1.00 75.14 90 ASP A O 2
ATOM 3115 N N . GLN A 1 91 ? -0.375 0.367 11.423 1.00 52.45 91 GLN A N 2
ATOM 3116 C CA . GLN A 1 91 ? 1.029 0.174 11.080 1.00 72.03 91 GLN A CA 2
ATOM 3117 C C . GLN A 1 91 ? 1.627 -0.985 11.870 1.00 5.21 91 GLN A C 2
ATOM 3118 O O . GLN A 1 91 ? 2.094 -1.968 11.293 1.00 23.03 91 GLN A O 2
ATOM 3132 N N . LEU A 1 92 ? 1.611 -0.863 13.193 1.00 43.02 92 LEU A N 2
ATOM 3133 C CA . LEU A 1 92 ? 2.153 -1.901 14.063 1.00 1.44 92 LEU A CA 2
ATOM 3134 C C . LEU A 1 92 ? 1.914 -3.286 13.473 1.00 70.51 92 LEU A C 2
ATOM 3135 O O . LEU A 1 92 ? 2.845 -4.078 13.326 1.00 72.44 92 LEU A O 2
ATOM 3151 N N . SER A 1 93 ? 0.661 -3.572 13.135 1.00 54.23 93 SER A N 2
ATOM 3152 C CA . SER A 1 93 ? 0.299 -4.863 12.561 1.00 14.23 93 SER A CA 2
ATOM 3153 C C . SER A 1 93 ? 1.025 -5.093 11.240 1.00 71.05 93 SER A C 2
ATOM 3154 O O . SER A 1 93 ? 1.578 -6.167 11.000 1.00 33.25 93 SER A O 2
ATOM 3162 N N . HIS A 1 94 ? 1.019 -4.076 10.383 1.00 22.14 94 HIS A N 2
ATOM 3163 C CA . HIS A 1 94 ? 1.678 -4.166 9.085 1.00 33.11 94 HIS A CA 2
ATOM 3164 C C . HIS A 1 94 ? 3.195 -4.159 9.244 1.00 41.01 94 HIS A C 2
ATOM 3165 O O . HIS A 1 94 ? 3.932 -4.247 8.261 1.00 31.32 94 HIS A O 2
ATOM 3179 N N . ILE A 1 95 ? 3.655 -4.053 10.486 1.00 13.30 95 ILE A N 2
ATOM 3180 C CA . ILE A 1 95 ? 5.084 -4.034 10.772 1.00 33.34 95 ILE A CA 2
ATOM 3181 C C . ILE A 1 95 ? 5.543 -5.363 11.364 1.00 40.24 95 ILE A C 2
ATOM 3182 O O . ILE A 1 95 ? 6.662 -5.812 11.112 1.00 73.32 95 ILE A O 2
ATOM 3198 N N . CYS A 1 96 ? 4.672 -5.987 12.149 1.00 42.11 96 CYS A N 2
ATOM 3199 C CA . CYS A 1 96 ? 4.988 -7.266 12.776 1.00 53.33 96 CYS A CA 2
ATOM 3200 C C . CYS A 1 96 ? 4.196 -8.398 12.130 1.00 15.20 96 CYS A C 2
ATOM 3201 O O . CYS A 1 96 ? 3.959 -9.436 12.749 1.00 33.11 96 CYS A O 2
ATOM 3209 N N . LEU A 1 97 ? 3.787 -8.190 10.883 1.00 33.52 97 LEU A N 2
ATOM 3210 C CA . LEU A 1 97 ? 3.019 -9.193 10.153 1.00 31.21 97 LEU A CA 2
ATOM 3211 C C . LEU A 1 97 ? 1.644 -9.392 10.783 1.00 2.33 97 LEU A C 2
ATOM 3212 O O . LEU A 1 97 ? 1.519 -10.001 11.846 1.00 11.02 97 LEU A O 2
ATOM 3228 N N . HIS A 1 98 ? 0.614 -8.875 10.120 1.00 65.30 98 HIS A N 2
ATOM 3229 C CA . HIS A 1 98 ? -0.752 -8.998 10.614 1.00 74.31 98 HIS A CA 2
ATOM 3230 C C . HIS A 1 98 ? -1.368 -10.327 10.185 1.00 25.12 98 HIS A C 2
ATOM 3231 O O . HIS A 1 98 ? -2.240 -10.867 10.866 1.00 3.10 98 HIS A O 2
ATOM 3245 N N . ASP A 1 99 ? -0.908 -10.848 9.053 1.00 60.01 99 ASP A N 2
ATOM 3246 C CA . ASP A 1 99 ? -1.413 -12.114 8.533 1.00 3.33 99 ASP A CA 2
ATOM 3247 C C . ASP A 1 99 ? -1.151 -13.249 9.518 1.00 4.33 99 ASP A C 2
ATOM 3248 O O . ASP A 1 99 ? -1.762 -14.314 9.431 1.00 15.41 99 ASP A O 2
ATOM 3257 N N . TYR A 1 100 ? -0.237 -13.014 10.454 1.00 52.02 100 TYR A N 2
ATOM 3258 C CA . TYR A 1 100 ? 0.109 -14.018 11.453 1.00 13.32 100 TYR A CA 2
ATOM 3259 C C . TYR A 1 100 ? -1.033 -14.214 12.446 1.00 1.32 100 TYR A C 2
ATOM 3260 O O . TYR A 1 100 ? -1.067 -15.199 13.183 1.00 20.22 100 TYR A O 2
ATOM 3278 N N . ARG A 1 101 ? -1.966 -13.268 12.459 1.00 54.13 101 ARG A N 2
ATOM 3279 C CA . ARG A 1 101 ? -3.110 -13.335 13.361 1.00 42.23 101 ARG A CA 2
ATOM 3280 C C . ARG A 1 101 ? -4.410 -13.060 12.611 1.00 33.12 101 ARG A C 2
ATOM 3281 O O . ARG A 1 101 ? -4.481 -12.151 11.785 1.00 61.10 101 ARG A O 2
ATOM 3302 N N . GLU A 1 102 ? -5.436 -13.853 12.906 1.00 11.30 102 GLU A N 2
ATOM 3303 C CA . GLU A 1 102 ? -6.733 -13.695 12.259 1.00 51.04 102 GLU A CA 2
ATOM 3304 C C . GLU A 1 102 ? -7.324 -12.319 12.552 1.00 0.02 102 GLU A C 2
ATOM 3305 O O . GLU A 1 102 ? -8.515 -12.224 12.846 1.00 63.41 102 GLU A O 2
ATOM 3317 N N . GLY A 1 1 ? -5.576 5.146 7.774 1.00 61.30 1 GLY A N 3
ATOM 3318 C CA . GLY A 1 1 ? -5.117 4.270 6.712 1.00 22.40 1 GLY A CA 3
ATOM 3319 C C . GLY A 1 1 ? -3.706 3.766 6.945 1.00 34.53 1 GLY A C 3
ATOM 3320 O O . GLY A 1 1 ? -2.992 4.277 7.807 1.00 31.41 1 GLY A O 3
ATOM 3324 N N . ALA A 1 2 ? -3.305 2.759 6.176 1.00 21.45 2 ALA A N 3
ATOM 3325 C CA . ALA A 1 2 ? -1.971 2.185 6.304 1.00 43.45 2 ALA A CA 3
ATOM 3326 C C . ALA A 1 2 ? -1.461 1.677 4.959 1.00 35.21 2 ALA A C 3
ATOM 3327 O O . ALA A 1 2 ? -2.167 0.962 4.248 1.00 62.11 2 ALA A O 3
ATOM 3334 N N . MET A 1 3 ? -0.233 2.051 4.617 1.00 21.11 3 MET A N 3
ATOM 3335 C CA . MET A 1 3 ? 0.370 1.632 3.357 1.00 23.53 3 MET A CA 3
ATOM 3336 C C . MET A 1 3 ? 1.358 0.491 3.581 1.00 44.12 3 MET A C 3
ATOM 3337 O O . MET A 1 3 ? 1.583 0.065 4.713 1.00 33.02 3 MET A O 3
ATOM 3351 N N . ALA A 1 4 ? 1.946 0.001 2.494 1.00 54.31 4 ALA A N 3
ATOM 3352 C CA . ALA A 1 4 ? 2.911 -1.088 2.572 1.00 33.32 4 ALA A CA 3
ATOM 3353 C C . ALA A 1 4 ? 4.339 -0.566 2.461 1.00 51.33 4 ALA A C 3
ATOM 3354 O O . ALA A 1 4 ? 4.976 -0.691 1.415 1.00 32.42 4 ALA A O 3
ATOM 3361 N N . MET A 1 5 ? 4.836 0.021 3.545 1.00 54.23 5 MET A N 3
ATOM 3362 C CA . MET A 1 5 ? 6.190 0.562 3.568 1.00 54.43 5 MET A CA 3
ATOM 3363 C C . MET A 1 5 ? 7.052 -0.175 4.587 1.00 45.31 5 MET A C 3
ATOM 3364 O O . MET A 1 5 ? 6.547 -0.694 5.581 1.00 23.53 5 MET A O 3
ATOM 3378 N N . ALA A 1 6 ? 8.356 -0.216 4.332 1.00 2.13 6 ALA A N 3
ATOM 3379 C CA . ALA A 1 6 ? 9.289 -0.888 5.229 1.00 53.13 6 ALA A CA 3
ATOM 3380 C C . ALA A 1 6 ? 10.191 0.117 5.936 1.00 45.32 6 ALA A C 3
ATOM 3381 O O . ALA A 1 6 ? 10.678 1.069 5.324 1.00 20.41 6 ALA A O 3
ATOM 3388 N N . LYS A 1 7 ? 10.411 -0.099 7.228 1.00 2.23 7 LYS A N 3
ATOM 3389 C CA . LYS A 1 7 ? 11.256 0.787 8.020 1.00 50.51 7 LYS A CA 3
ATOM 3390 C C . LYS A 1 7 ? 11.471 0.225 9.421 1.00 4.35 7 LYS A C 3
ATOM 3391 O O . LYS A 1 7 ? 11.009 0.798 10.408 1.00 44.12 7 LYS A O 3
ATOM 3410 N N . ALA A 1 8 ? 12.177 -0.898 9.502 1.00 70.15 8 ALA A N 3
ATOM 3411 C CA . ALA A 1 8 ? 12.456 -1.535 10.782 1.00 4.05 8 ALA A CA 3
ATOM 3412 C C . ALA A 1 8 ? 13.742 -0.991 11.397 1.00 33.31 8 ALA A C 3
ATOM 3413 O O . ALA A 1 8 ? 14.831 -1.501 11.134 1.00 71.31 8 ALA A O 3
ATOM 3420 N N . ARG A 1 9 ? 13.608 0.047 12.216 1.00 35.32 9 ARG A N 3
ATOM 3421 C CA . ARG A 1 9 ? 14.759 0.661 12.867 1.00 71.45 9 ARG A CA 3
ATOM 3422 C C . ARG A 1 9 ? 14.970 0.078 14.261 1.00 43.01 9 ARG A C 3
ATOM 3423 O O . ARG A 1 9 ? 15.869 -0.735 14.476 1.00 21.33 9 ARG A O 3
ATOM 3444 N N . LYS A 1 10 ? 14.136 0.500 15.205 1.00 5.14 10 LYS A N 3
ATOM 3445 C CA . LYS A 1 10 ? 14.230 0.021 16.579 1.00 22.13 10 LYS A CA 3
ATOM 3446 C C . LYS A 1 10 ? 12.931 -0.652 17.011 1.00 50.14 10 LYS A C 3
ATOM 3447 O O . LYS A 1 10 ? 12.014 -0.012 17.527 1.00 63.40 10 LYS A O 3
ATOM 3466 N N . PRO A 1 11 ? 12.848 -1.973 16.796 1.00 24.44 11 PRO A N 3
ATOM 3467 C CA . PRO A 1 11 ? 11.666 -2.762 17.158 1.00 45.42 11 PRO A CA 3
ATOM 3468 C C . PRO A 1 11 ? 11.499 -2.897 18.667 1.00 3.14 11 PRO A C 3
ATOM 3469 O O . PRO A 1 11 ? 10.457 -2.544 19.220 1.00 5.21 11 PRO A O 3
ATOM 3480 N N . ARG A 1 12 ? 12.532 -3.410 19.329 1.00 53.41 12 ARG A N 3
ATOM 3481 C CA . ARG A 1 12 ? 12.498 -3.592 20.775 1.00 42.10 12 ARG A CA 3
ATOM 3482 C C . ARG A 1 12 ? 12.104 -2.296 21.477 1.00 1.23 12 ARG A C 3
ATOM 3483 O O . ARG A 1 12 ? 11.228 -2.289 22.341 1.00 22.24 12 ARG A O 3
ATOM 3504 N N . GLU A 1 13 ? 12.758 -1.202 21.100 1.00 51.43 13 GLU A N 3
ATOM 3505 C CA . GLU A 1 13 ? 12.476 0.099 21.695 1.00 40.41 13 GLU A CA 3
ATOM 3506 C C . GLU A 1 13 ? 11.090 0.593 21.291 1.00 13.44 13 GLU A C 3
ATOM 3507 O O . GLU A 1 13 ? 10.515 1.463 21.945 1.00 53.21 13 GLU A O 3
ATOM 3519 N N . ALA A 1 14 ? 10.560 0.032 20.210 1.00 52.25 14 ALA A N 3
ATOM 3520 C CA . ALA A 1 14 ? 9.241 0.414 19.719 1.00 23.31 14 ALA A CA 3
ATOM 3521 C C . ALA A 1 14 ? 8.144 -0.071 20.660 1.00 31.32 14 ALA A C 3
ATOM 3522 O O . ALA A 1 14 ? 7.192 0.656 20.948 1.00 61.23 14 ALA A O 3
ATOM 3529 N N . LEU A 1 15 ? 8.282 -1.304 21.137 1.00 52.42 15 LEU A N 3
ATOM 3530 C CA . LEU A 1 15 ? 7.301 -1.887 22.046 1.00 40.51 15 LEU A CA 3
ATOM 3531 C C . LEU A 1 15 ? 7.281 -1.140 23.376 1.00 33.52 15 LEU A C 3
ATOM 3532 O O . LEU A 1 15 ? 6.220 -0.925 23.963 1.00 35.14 15 LEU A O 3
ATOM 3548 N N . LEU A 1 16 ? 8.459 -0.746 23.846 1.00 63.55 16 LEU A N 3
ATOM 3549 C CA . LEU A 1 16 ? 8.577 -0.022 25.106 1.00 4.40 16 LEU A CA 3
ATOM 3550 C C . LEU A 1 16 ? 7.979 1.376 24.988 1.00 12.44 16 LEU A C 3
ATOM 3551 O O . LEU A 1 16 ? 7.255 1.829 25.875 1.00 21.14 16 LEU A O 3
ATOM 3567 N N . TRP A 1 17 ? 8.284 2.054 23.888 1.00 60.02 17 TRP A N 3
ATOM 3568 C CA . TRP A 1 17 ? 7.774 3.400 23.653 1.00 1.22 17 TRP A CA 3
ATOM 3569 C C . TRP A 1 17 ? 6.292 3.366 23.296 1.00 2.40 17 TRP A C 3
ATOM 3570 O O . TRP A 1 17 ? 5.543 4.284 23.629 1.00 43.55 17 TRP A O 3
ATOM 3591 N N . ALA A 1 18 ? 5.876 2.302 22.617 1.00 14.44 18 ALA A N 3
ATOM 3592 C CA . ALA A 1 18 ? 4.482 2.149 22.218 1.00 63.24 18 ALA A CA 3
ATOM 3593 C C . ALA A 1 18 ? 3.603 1.801 23.414 1.00 60.32 18 ALA A C 3
ATOM 3594 O O . ALA A 1 18 ? 2.656 2.522 23.732 1.00 23.53 18 ALA A O 3
ATOM 3601 N N . LEU A 1 19 ? 3.921 0.692 24.073 1.00 72.13 19 LEU A N 3
ATOM 3602 C CA . LEU A 1 19 ? 3.159 0.247 25.235 1.00 52.34 19 LEU A CA 3
ATOM 3603 C C . LEU A 1 19 ? 3.042 1.363 26.269 1.00 62.44 19 LEU A C 3
ATOM 3604 O O . LEU A 1 19 ? 2.098 1.394 27.058 1.00 4.42 19 LEU A O 3
ATOM 3620 N N . SER A 1 20 ? 4.007 2.277 26.256 1.00 14.23 20 SER A N 3
ATOM 3621 C CA . SER A 1 20 ? 4.013 3.394 27.194 1.00 61.10 20 SER A CA 3
ATOM 3622 C C . SER A 1 20 ? 3.247 4.585 26.626 1.00 63.13 20 SER A C 3
ATOM 3623 O O . SER A 1 20 ? 2.856 5.493 27.360 1.00 73.54 20 SER A O 3
ATOM 3631 N N . ASP A 1 21 ? 3.038 4.574 25.314 1.00 71.10 21 ASP A N 3
ATOM 3632 C CA . ASP A 1 21 ? 2.318 5.652 24.646 1.00 63.15 21 ASP A CA 3
ATOM 3633 C C . ASP A 1 21 ? 0.816 5.528 24.878 1.00 74.34 21 ASP A C 3
ATOM 3634 O O . ASP A 1 21 ? 0.030 6.332 24.375 1.00 43.54 21 ASP A O 3
ATOM 3643 N N . LEU A 1 22 ? 0.422 4.514 25.641 1.00 11.51 22 LEU A N 3
ATOM 3644 C CA . LEU A 1 22 ? -0.987 4.284 25.939 1.00 33.24 22 LEU A CA 3
ATOM 3645 C C . LEU A 1 22 ? -1.233 4.288 27.445 1.00 60.32 22 LEU A C 3
ATOM 3646 O O . LEU A 1 22 ? -0.310 4.091 28.234 1.00 4.20 22 LEU A O 3
ATOM 3662 N N . GLU A 1 23 ? -2.484 4.511 27.835 1.00 73.45 23 GLU A N 3
ATOM 3663 C CA . GLU A 1 23 ? -2.851 4.538 29.246 1.00 43.33 23 GLU A CA 3
ATOM 3664 C C . GLU A 1 23 ? -2.837 3.132 29.839 1.00 51.40 23 GLU A C 3
ATOM 3665 O O . GLU A 1 23 ? -3.071 2.150 29.137 1.00 75.43 23 GLU A O 3
ATOM 3677 N N . GLU A 1 24 ? -2.560 3.047 31.136 1.00 33.54 24 GLU A N 3
ATOM 3678 C CA . GLU A 1 24 ? -2.515 1.761 31.824 1.00 43.34 24 GLU A CA 3
ATOM 3679 C C . GLU A 1 24 ? -3.857 1.043 31.724 1.00 15.23 24 GLU A C 3
ATOM 3680 O O . GLU A 1 24 ? -3.915 -0.185 31.690 1.00 32.11 24 GLU A O 3
ATOM 3692 N N . ASN A 1 25 ? -4.935 1.820 31.679 1.00 72.21 25 ASN A N 3
ATOM 3693 C CA . ASN A 1 25 ? -6.278 1.259 31.585 1.00 71.22 25 ASN A CA 3
ATOM 3694 C C . ASN A 1 25 ? -6.556 0.746 30.175 1.00 63.00 25 ASN A C 3
ATOM 3695 O O . ASN A 1 25 ? -7.676 0.345 29.859 1.00 62.52 25 ASN A O 3
ATOM 3706 N N . ASP A 1 26 ? -5.529 0.762 29.333 1.00 64.03 26 ASP A N 3
ATOM 3707 C CA . ASP A 1 26 ? -5.661 0.297 27.957 1.00 42.12 26 ASP A CA 3
ATOM 3708 C C . ASP A 1 26 ? -4.825 -0.958 27.725 1.00 51.24 26 ASP A C 3
ATOM 3709 O O . ASP A 1 26 ? -5.338 -1.985 27.279 1.00 15.45 26 ASP A O 3
ATOM 3718 N N . PHE A 1 27 ? -3.534 -0.868 28.028 1.00 55.41 27 PHE A N 3
ATOM 3719 C CA . PHE A 1 27 ? -2.627 -1.995 27.850 1.00 3.04 27 PHE A CA 3
ATOM 3720 C C . PHE A 1 27 ? -3.076 -3.191 28.684 1.00 22.42 27 PHE A C 3
ATOM 3721 O O . PHE A 1 27 ? -3.200 -4.306 28.176 1.00 55.21 27 PHE A O 3
ATOM 3738 N N . LYS A 1 28 ? -3.317 -2.952 29.969 1.00 60.42 28 LYS A N 3
ATOM 3739 C CA . LYS A 1 28 ? -3.753 -4.008 30.875 1.00 2.03 28 LYS A CA 3
ATOM 3740 C C . LYS A 1 28 ? -5.005 -4.698 30.344 1.00 30.44 28 LYS A C 3
ATOM 3741 O O . LYS A 1 28 ? -5.113 -5.924 30.379 1.00 64.43 28 LYS A O 3
ATOM 3760 N N . LYS A 1 29 ? -5.950 -3.904 29.852 1.00 5.12 29 LYS A N 3
ATOM 3761 C CA . LYS A 1 29 ? -7.194 -4.438 29.311 1.00 43.11 29 LYS A CA 3
ATOM 3762 C C . LYS A 1 29 ? -6.915 -5.483 28.235 1.00 1.13 29 LYS A C 3
ATOM 3763 O O . LYS A 1 29 ? -7.664 -6.449 28.085 1.00 53.23 29 LYS A O 3
ATOM 3782 N N . LEU A 1 30 ? -5.833 -5.285 27.491 1.00 43.42 30 LEU A N 3
ATOM 3783 C CA . LEU A 1 30 ? -5.454 -6.211 26.430 1.00 62.24 30 LEU A CA 3
ATOM 3784 C C . LEU A 1 30 ? -4.820 -7.472 27.008 1.00 33.34 30 LEU A C 3
ATOM 3785 O O . LEU A 1 30 ? -5.254 -8.588 26.719 1.00 53.52 30 LEU A O 3
ATOM 3801 N N . LYS A 1 31 ? -3.792 -7.288 27.830 1.00 73.23 31 LYS A N 3
ATOM 3802 C CA . LYS A 1 31 ? -3.100 -8.410 28.453 1.00 11.12 31 LYS A CA 3
ATOM 3803 C C . LYS A 1 31 ? -4.055 -9.224 29.321 1.00 64.14 31 LYS A C 3
ATOM 3804 O O . LYS A 1 31 ? -3.852 -10.420 29.530 1.00 60.42 31 LYS A O 3
ATOM 3823 N N . PHE A 1 32 ? -5.096 -8.569 29.822 1.00 53.20 32 PHE A N 3
ATOM 3824 C CA . PHE A 1 32 ? -6.083 -9.232 30.666 1.00 22.44 32 PHE A CA 3
ATOM 3825 C C . PHE A 1 32 ? -6.877 -10.263 29.868 1.00 2.55 32 PHE A C 3
ATOM 3826 O O . PHE A 1 32 ? -7.040 -11.405 30.298 1.00 53.11 32 PHE A O 3
ATOM 3843 N N . TYR A 1 33 ? -7.368 -9.850 28.706 1.00 54.15 33 TYR A N 3
ATOM 3844 C CA . TYR A 1 33 ? -8.148 -10.735 27.848 1.00 11.22 33 TYR A CA 3
ATOM 3845 C C . TYR A 1 33 ? -7.257 -11.415 26.813 1.00 30.14 33 TYR A C 3
ATOM 3846 O O . TYR A 1 33 ? -7.226 -12.642 26.714 1.00 73.53 33 TYR A O 3
ATOM 3864 N N . LEU A 1 34 ? -6.532 -10.609 26.045 1.00 34.23 34 LEU A N 3
ATOM 3865 C CA . LEU A 1 34 ? -5.639 -11.131 25.017 1.00 23.43 34 LEU A CA 3
ATOM 3866 C C . LEU A 1 34 ? -4.686 -12.170 25.601 1.00 42.15 34 LEU A C 3
ATOM 3867 O O . LEU A 1 34 ? -4.677 -13.326 25.177 1.00 42.32 34 LEU A O 3
ATOM 3883 N N . ARG A 1 35 ? -3.887 -11.750 26.576 1.00 23.41 35 ARG A N 3
ATOM 3884 C CA . ARG A 1 35 ? -2.931 -12.644 27.218 1.00 21.44 35 ARG A CA 3
ATOM 3885 C C . ARG A 1 35 ? -3.644 -13.828 27.866 1.00 63.24 35 ARG A C 3
ATOM 3886 O O . ARG A 1 35 ? -3.078 -14.915 27.989 1.00 41.43 35 ARG A O 3
ATOM 3907 N N . ASP A 1 36 ? -4.888 -13.610 28.278 1.00 44.44 36 ASP A N 3
ATOM 3908 C CA . ASP A 1 36 ? -5.678 -14.658 28.912 1.00 73.12 36 ASP A CA 3
ATOM 3909 C C . ASP A 1 36 ? -5.853 -15.849 27.975 1.00 62.23 36 ASP A C 3
ATOM 3910 O O . ASP A 1 36 ? -5.503 -16.978 28.318 1.00 4.21 36 ASP A O 3
ATOM 3919 N N . MET A 1 37 ? -6.397 -15.589 26.791 1.00 73.24 37 MET A N 3
ATOM 3920 C CA . MET A 1 37 ? -6.618 -16.640 25.804 1.00 30.31 37 MET A CA 3
ATOM 3921 C C . MET A 1 37 ? -5.400 -16.803 24.901 1.00 44.21 37 MET A C 3
ATOM 3922 O O . MET A 1 37 ? -4.732 -17.837 24.921 1.00 23.33 37 MET A O 3
ATOM 3936 N N . THR A 1 38 ? -5.115 -15.774 24.108 1.00 63.41 38 THR A N 3
ATOM 3937 C CA . THR A 1 38 ? -3.978 -15.804 23.196 1.00 21.04 38 THR A CA 3
ATOM 3938 C C . THR A 1 38 ? -2.732 -16.343 23.889 1.00 4.13 38 THR A C 3
ATOM 3939 O O . THR A 1 38 ? -1.901 -17.007 23.267 1.00 1.35 38 THR A O 3
ATOM 3950 N N . LEU A 1 39 ? -2.607 -16.055 25.180 1.00 3.50 39 LEU A N 3
ATOM 3951 C CA . LEU A 1 39 ? -1.461 -16.511 25.959 1.00 63.43 39 LEU A CA 3
ATOM 3952 C C . LEU A 1 39 ? -1.913 -17.163 27.261 1.00 23.54 39 LEU A C 3
ATOM 3953 O O . LEU A 1 39 ? -3.104 -17.390 27.473 1.00 1.02 39 LEU A O 3
ATOM 3969 N N . SER A 1 40 ? -0.953 -17.461 28.132 1.00 34.11 40 SER A N 3
ATOM 3970 C CA . SER A 1 40 ? -1.252 -18.089 29.414 1.00 55.40 40 SER A CA 3
ATOM 3971 C C . SER A 1 40 ? -1.336 -17.045 30.523 1.00 2.45 40 SER A C 3
ATOM 3972 O O . SER A 1 40 ? -1.102 -15.859 30.293 1.00 43.13 40 SER A O 3
ATOM 3980 N N . GLU A 1 41 ? -1.671 -17.496 31.728 1.00 12.11 41 GLU A N 3
ATOM 3981 C CA . GLU A 1 41 ? -1.786 -16.601 32.874 1.00 55.05 41 GLU A CA 3
ATOM 3982 C C . GLU A 1 41 ? -0.422 -16.353 33.510 1.00 62.21 41 GLU A C 3
ATOM 3983 O O . GLU A 1 41 ? 0.604 -16.804 33.001 1.00 54.42 41 GLU A O 3
ATOM 3995 N N . GLY A 1 42 ? -0.418 -15.633 34.627 1.00 13.53 42 GLY A N 3
ATOM 3996 C CA . GLY A 1 42 ? 0.825 -15.336 35.315 1.00 32.20 42 GLY A CA 3
ATOM 3997 C C . GLY A 1 42 ? 1.030 -13.849 35.527 1.00 61.33 42 GLY A C 3
ATOM 3998 O O . GLY A 1 42 ? 1.809 -13.441 36.387 1.00 2.13 42 GLY A O 3
ATOM 4002 N N . GLN A 1 43 ? 0.331 -13.039 34.739 1.00 52.11 43 GLN A N 3
ATOM 4003 C CA . GLN A 1 43 ? 0.443 -11.589 34.843 1.00 13.24 43 GLN A CA 3
ATOM 4004 C C . GLN A 1 43 ? -0.194 -11.085 36.134 1.00 34.33 43 GLN A C 3
ATOM 4005 O O . GLN A 1 43 ? -1.091 -11.713 36.699 1.00 40.54 43 GLN A O 3
ATOM 4019 N N . PRO A 1 44 ? 0.278 -9.926 36.615 1.00 42.42 44 PRO A N 3
ATOM 4020 C CA . PRO A 1 44 ? -0.231 -9.312 37.845 1.00 53.03 44 PRO A CA 3
ATOM 4021 C C . PRO A 1 44 ? -1.651 -8.779 37.682 1.00 44.13 44 PRO A C 3
ATOM 4022 O O . PRO A 1 44 ? -2.178 -8.679 36.574 1.00 54.51 44 PRO A O 3
ATOM 4033 N N . PRO A 1 45 ? -2.285 -8.428 38.810 1.00 11.12 45 PRO A N 3
ATOM 4034 C CA . PRO A 1 45 ? -3.652 -7.898 38.818 1.00 42.12 45 PRO A CA 3
ATOM 4035 C C . PRO A 1 45 ? -3.734 -6.498 38.220 1.00 0.40 45 PRO A C 3
ATOM 4036 O O . PRO A 1 45 ? -2.712 -5.876 37.927 1.00 40.50 45 PRO A O 3
ATOM 4047 N N . LEU A 1 46 ? -4.955 -6.006 38.042 1.00 72.32 46 LEU A N 3
ATOM 4048 C CA . LEU A 1 46 ? -5.171 -4.678 37.479 1.00 42.31 46 LEU A CA 3
ATOM 4049 C C . LEU A 1 46 ? -4.718 -3.594 38.452 1.00 32.02 46 LEU A C 3
ATOM 4050 O O . LEU A 1 46 ? -5.309 -3.416 39.517 1.00 24.52 46 LEU A O 3
ATOM 4066 N N . ALA A 1 47 ? -3.668 -2.871 38.078 1.00 51.33 47 ALA A N 3
ATOM 4067 C CA . ALA A 1 47 ? -3.139 -1.801 38.915 1.00 31.43 47 ALA A CA 3
ATOM 4068 C C . ALA A 1 47 ? -2.586 -0.662 38.067 1.00 44.05 47 ALA A C 3
ATOM 4069 O O . ALA A 1 47 ? -1.852 -0.892 37.105 1.00 54.54 47 ALA A O 3
ATOM 4076 N N . ARG A 1 48 ? -2.942 0.566 38.428 1.00 3.23 48 ARG A N 3
ATOM 4077 C CA . ARG A 1 48 ? -2.482 1.741 37.698 1.00 2.42 48 ARG A CA 3
ATOM 4078 C C . ARG A 1 48 ? -0.967 1.891 37.807 1.00 31.40 48 ARG A C 3
ATOM 4079 O O . ARG A 1 48 ? -0.335 2.536 36.972 1.00 60.54 48 ARG A O 3
ATOM 4100 N N . GLY A 1 49 ? -0.391 1.290 38.844 1.00 72.30 49 GLY A N 3
ATOM 4101 C CA . GLY A 1 49 ? 1.044 1.368 39.044 1.00 41.34 49 GLY A CA 3
ATOM 4102 C C . GLY A 1 49 ? 1.804 0.381 38.180 1.00 4.32 49 GLY A C 3
ATOM 4103 O O . GLY A 1 49 ? 3.034 0.342 38.208 1.00 50.11 49 GLY A O 3
ATOM 4107 N N . GLU A 1 50 ? 1.071 -0.419 37.413 1.00 40.13 50 GLU A N 3
ATOM 4108 C CA . GLU A 1 50 ? 1.685 -1.412 36.540 1.00 62.34 50 GLU A CA 3
ATOM 4109 C C . GLU A 1 50 ? 2.397 -0.741 35.368 1.00 33.41 50 GLU A C 3
ATOM 4110 O O . GLU A 1 50 ? 3.551 -1.051 35.068 1.00 12.33 50 GLU A O 3
ATOM 4122 N N . LEU A 1 51 ? 1.700 0.178 34.709 1.00 64.11 51 LEU A N 3
ATOM 4123 C CA . LEU A 1 51 ? 2.264 0.893 33.569 1.00 1.33 51 LEU A CA 3
ATOM 4124 C C . LEU A 1 51 ? 2.831 2.242 34.000 1.00 51.45 51 LEU A C 3
ATOM 4125 O O . LEU A 1 51 ? 3.961 2.588 33.658 1.00 4.21 51 LEU A O 3
ATOM 4141 N N . GLU A 1 52 ? 2.038 2.999 34.752 1.00 22.23 52 GLU A N 3
ATOM 4142 C CA . GLU A 1 52 ? 2.463 4.309 35.230 1.00 14.51 52 GLU A CA 3
ATOM 4143 C C . GLU A 1 52 ? 3.552 4.176 36.291 1.00 74.54 52 GLU A C 3
ATOM 4144 O O . GLU A 1 52 ? 4.627 4.761 36.169 1.00 32.13 52 GLU A O 3
ATOM 4156 N N . GLY A 1 53 ? 3.264 3.400 37.332 1.00 53.13 53 GLY A N 3
ATOM 4157 C CA . GLY A 1 53 ? 4.227 3.203 38.399 1.00 1.30 53 GLY A CA 3
ATOM 4158 C C . GLY A 1 53 ? 5.533 2.618 37.900 1.00 5.13 53 GLY A C 3
ATOM 4159 O O . GLY A 1 53 ? 6.597 3.213 38.079 1.00 23.34 53 GLY A O 3
ATOM 4163 N N . LEU A 1 54 ? 5.455 1.449 37.274 1.00 3.22 54 LEU A N 3
ATOM 4164 C CA . LEU A 1 54 ? 6.641 0.782 36.749 1.00 24.30 54 LEU A CA 3
ATOM 4165 C C . LEU A 1 54 ? 7.054 1.380 35.408 1.00 3.22 54 LEU A C 3
ATOM 4166 O O . LEU A 1 54 ? 6.554 2.431 35.006 1.00 2.23 54 LEU A O 3
ATOM 4182 N N . ILE A 1 55 ? 7.967 0.703 34.720 1.00 5.31 55 ILE A N 3
ATOM 4183 C CA . ILE A 1 55 ? 8.445 1.167 33.423 1.00 35.21 55 ILE A CA 3
ATOM 4184 C C . ILE A 1 55 ? 8.165 0.137 32.334 1.00 34.53 55 ILE A C 3
ATOM 4185 O O . ILE A 1 55 ? 7.943 -1.044 32.604 1.00 31.12 55 ILE A O 3
ATOM 4201 N N . PRO A 1 56 ? 8.176 0.591 31.072 1.00 1.34 56 PRO A N 3
ATOM 4202 C CA . PRO A 1 56 ? 7.928 -0.275 29.916 1.00 33.34 56 PRO A CA 3
ATOM 4203 C C . PRO A 1 56 ? 9.066 -1.261 29.675 1.00 0.24 56 PRO A C 3
ATOM 4204 O O . PRO A 1 56 ? 8.834 -2.432 29.377 1.00 73.23 56 PRO A O 3
ATOM 4215 N N . VAL A 1 57 ? 10.298 -0.779 29.808 1.00 51.14 57 VAL A N 3
ATOM 4216 C CA . VAL A 1 57 ? 11.473 -1.618 29.606 1.00 72.23 57 VAL A CA 3
ATOM 4217 C C . VAL A 1 57 ? 11.515 -2.757 30.618 1.00 22.12 57 VAL A C 3
ATOM 4218 O O . VAL A 1 57 ? 12.205 -3.756 30.415 1.00 22.35 57 VAL A O 3
ATOM 4231 N N . ASP A 1 58 ? 10.773 -2.600 31.709 1.00 52.35 58 ASP A N 3
ATOM 4232 C CA . ASP A 1 58 ? 10.724 -3.616 32.753 1.00 12.14 58 ASP A CA 3
ATOM 4233 C C . ASP A 1 58 ? 9.561 -4.576 32.523 1.00 31.15 58 ASP A C 3
ATOM 4234 O O . ASP A 1 58 ? 9.758 -5.783 32.379 1.00 71.40 58 ASP A O 3
ATOM 4243 N N . LEU A 1 59 ? 8.349 -4.033 32.492 1.00 42.42 59 LEU A N 3
ATOM 4244 C CA . LEU A 1 59 ? 7.153 -4.841 32.280 1.00 4.15 59 LEU A CA 3
ATOM 4245 C C . LEU A 1 59 ? 7.227 -5.585 30.951 1.00 21.31 59 LEU A C 3
ATOM 4246 O O . LEU A 1 59 ? 6.757 -6.717 30.835 1.00 1.31 59 LEU A O 3
ATOM 4262 N N . ALA A 1 60 ? 7.822 -4.943 29.951 1.00 1.14 60 ALA A N 3
ATOM 4263 C CA . ALA A 1 60 ? 7.962 -5.546 28.632 1.00 55.44 60 ALA A CA 3
ATOM 4264 C C . ALA A 1 60 ? 8.803 -6.816 28.694 1.00 34.13 60 ALA A C 3
ATOM 4265 O O . ALA A 1 60 ? 8.420 -7.851 28.150 1.00 20.33 60 ALA A O 3
ATOM 4272 N N . GLU A 1 61 ? 9.950 -6.729 29.361 1.00 54.34 61 GLU A N 3
ATOM 4273 C CA . GLU A 1 61 ? 10.845 -7.872 29.492 1.00 32.20 61 GLU A CA 3
ATOM 4274 C C . GLU A 1 61 ? 10.111 -9.073 30.082 1.00 74.14 61 GLU A C 3
ATOM 4275 O O . GLU A 1 61 ? 10.410 -10.222 29.752 1.00 4.52 61 GLU A O 3
ATOM 4287 N N . LEU A 1 62 ? 9.148 -8.800 30.955 1.00 1.33 62 LEU A N 3
ATOM 4288 C CA . LEU A 1 62 ? 8.370 -9.857 31.592 1.00 2.34 62 LEU A CA 3
ATOM 4289 C C . LEU A 1 62 ? 7.386 -10.478 30.606 1.00 23.44 62 LEU A C 3
ATOM 4290 O O . LEU A 1 62 ? 7.256 -11.701 30.530 1.00 44.11 62 LEU A O 3
ATOM 4306 N N . LEU A 1 63 ? 6.697 -9.630 29.852 1.00 10.31 63 LEU A N 3
ATOM 4307 C CA . LEU A 1 63 ? 5.726 -10.095 28.868 1.00 32.51 63 LEU A CA 3
ATOM 4308 C C . LEU A 1 63 ? 6.393 -10.982 27.821 1.00 5.53 63 LEU A C 3
ATOM 4309 O O . LEU A 1 63 ? 5.937 -12.093 27.553 1.00 61.32 63 LEU A O 3
ATOM 4325 N N . ILE A 1 64 ? 7.477 -10.483 27.235 1.00 14.34 64 ILE A N 3
ATOM 4326 C CA . ILE A 1 64 ? 8.209 -11.231 26.221 1.00 53.42 64 ILE A CA 3
ATOM 4327 C C . ILE A 1 64 ? 8.642 -12.594 26.749 1.00 73.13 64 ILE A C 3
ATOM 4328 O O . ILE A 1 64 ? 8.749 -13.559 25.992 1.00 54.13 64 ILE A O 3
ATOM 4344 N N . SER A 1 65 ? 8.888 -12.667 28.053 1.00 42.32 65 SER A N 3
ATOM 4345 C CA . SER A 1 65 ? 9.312 -13.912 28.683 1.00 54.14 65 SER A CA 3
ATOM 4346 C C . SER A 1 65 ? 8.124 -14.846 28.891 1.00 33.34 65 SER A C 3
ATOM 4347 O O . SER A 1 65 ? 8.287 -16.061 29.009 1.00 10.02 65 SER A O 3
ATOM 4355 N N . LYS A 1 66 ? 6.927 -14.271 28.937 1.00 41.45 66 LYS A N 3
ATOM 4356 C CA . LYS A 1 66 ? 5.710 -15.049 29.130 1.00 74.32 66 LYS A CA 3
ATOM 4357 C C . LYS A 1 66 ? 5.672 -16.245 28.183 1.00 4.22 66 LYS A C 3
ATOM 4358 O O . LYS A 1 66 ? 5.692 -17.396 28.620 1.00 14.32 66 LYS A O 3
ATOM 4377 N N . TYR A 1 67 ? 5.621 -15.965 26.886 1.00 55.32 67 TYR A N 3
ATOM 4378 C CA . TYR A 1 67 ? 5.580 -17.017 25.878 1.00 72.43 67 TYR A CA 3
ATOM 4379 C C . TYR A 1 67 ? 6.529 -16.705 24.725 1.00 2.20 67 TYR A C 3
ATOM 4380 O O . TYR A 1 67 ? 7.205 -17.591 24.204 1.00 32.23 67 TYR A O 3
ATOM 4398 N N . GLY A 1 68 ? 6.575 -15.435 24.332 1.00 74.32 68 GLY A N 3
ATOM 4399 C CA . GLY A 1 68 ? 7.444 -15.026 23.244 1.00 31.31 68 GLY A CA 3
ATOM 4400 C C . GLY A 1 68 ? 7.424 -13.528 23.018 1.00 53.40 68 GLY A C 3
ATOM 4401 O O . GLY A 1 68 ? 6.385 -12.886 23.167 1.00 13.53 68 GLY A O 3
ATOM 4405 N N . GLU A 1 69 ? 8.575 -12.969 22.658 1.00 23.34 69 GLU A N 3
ATOM 4406 C CA . GLU A 1 69 ? 8.685 -11.536 22.414 1.00 0.12 69 GLU A CA 3
ATOM 4407 C C . GLU A 1 69 ? 7.899 -11.134 21.169 1.00 21.33 69 GLU A C 3
ATOM 4408 O O . GLU A 1 69 ? 7.385 -10.019 21.078 1.00 32.42 69 GLU A O 3
ATOM 4420 N N . LYS A 1 70 ? 7.811 -12.051 20.211 1.00 11.14 70 LYS A N 3
ATOM 4421 C CA . LYS A 1 70 ? 7.088 -11.795 18.971 1.00 20.23 70 LYS A CA 3
ATOM 4422 C C . LYS A 1 70 ? 5.626 -11.465 19.252 1.00 14.32 70 LYS A C 3
ATOM 4423 O O . LYS A 1 70 ? 5.211 -10.311 19.152 1.00 0.50 70 LYS A O 3
ATOM 4442 N N . GLU A 1 71 ? 4.850 -12.485 19.605 1.00 22.14 71 GLU A N 3
ATOM 4443 C CA . GLU A 1 71 ? 3.434 -12.301 19.901 1.00 3.03 71 GLU A CA 3
ATOM 4444 C C . GLU A 1 71 ? 3.231 -11.175 20.911 1.00 24.23 71 GLU A C 3
ATOM 4445 O O . GLU A 1 71 ? 2.187 -10.525 20.931 1.00 74.42 71 GLU A O 3
ATOM 4457 N N . ALA A 1 72 ? 4.238 -10.951 21.749 1.00 25.31 72 ALA A N 3
ATOM 4458 C CA . ALA A 1 72 ? 4.172 -9.904 22.761 1.00 61.12 72 ALA A CA 3
ATOM 4459 C C . ALA A 1 72 ? 3.713 -8.583 22.154 1.00 44.43 72 ALA A C 3
ATOM 4460 O O . ALA A 1 72 ? 2.661 -8.055 22.513 1.00 10.32 72 ALA A O 3
ATOM 4467 N N . VAL A 1 73 ? 4.510 -8.052 21.231 1.00 23.04 73 VAL A N 3
ATOM 4468 C CA . VAL A 1 73 ? 4.186 -6.792 20.574 1.00 54.21 73 VAL A CA 3
ATOM 4469 C C . VAL A 1 73 ? 2.837 -6.872 19.868 1.00 51.13 73 VAL A C 3
ATOM 4470 O O . VAL A 1 73 ? 2.051 -5.925 19.897 1.00 13.11 73 VAL A O 3
ATOM 4483 N N . LYS A 1 74 ? 2.574 -8.009 19.233 1.00 63.30 74 LYS A N 3
ATOM 4484 C CA . LYS A 1 74 ? 1.320 -8.216 18.520 1.00 55.13 74 LYS A CA 3
ATOM 4485 C C . LYS A 1 74 ? 0.131 -8.129 19.472 1.00 4.23 74 LYS A C 3
ATOM 4486 O O . LYS A 1 74 ? -0.901 -7.547 19.141 1.00 54.41 74 LYS A O 3
ATOM 4505 N N . VAL A 1 75 ? 0.285 -8.710 20.658 1.00 63.12 75 VAL A N 3
ATOM 4506 C CA . VAL A 1 75 ? -0.774 -8.696 21.660 1.00 50.34 75 VAL A CA 3
ATOM 4507 C C . VAL A 1 75 ? -1.103 -7.271 22.090 1.00 15.15 75 VAL A C 3
ATOM 4508 O O . VAL A 1 75 ? -2.194 -6.999 22.592 1.00 33.02 75 VAL A O 3
ATOM 4521 N N . VAL A 1 76 ? -0.153 -6.363 21.891 1.00 60.31 76 VAL A N 3
ATOM 4522 C CA . VAL A 1 76 ? -0.342 -4.965 22.257 1.00 12.12 76 VAL A CA 3
ATOM 4523 C C . VAL A 1 76 ? -1.165 -4.228 21.206 1.00 3.12 76 VAL A C 3
ATOM 4524 O O . VAL A 1 76 ? -2.160 -3.577 21.525 1.00 15.13 76 VAL A O 3
ATOM 4537 N N . LEU A 1 77 ? -0.743 -4.335 19.951 1.00 3.31 77 LEU A N 3
ATOM 4538 C CA . LEU A 1 77 ? -1.441 -3.679 18.851 1.00 43.32 77 LEU A CA 3
ATOM 4539 C C . LEU A 1 77 ? -2.798 -4.328 18.603 1.00 73.23 77 LEU A C 3
ATOM 4540 O O . LEU A 1 77 ? -3.811 -3.642 18.463 1.00 61.03 77 LEU A O 3
ATOM 4556 N N . LYS A 1 78 ? -2.813 -5.656 18.551 1.00 4.14 78 LYS A N 3
ATOM 4557 C CA . LYS A 1 78 ? -4.046 -6.400 18.324 1.00 3.01 78 LYS A CA 3
ATOM 4558 C C . LYS A 1 78 ? -5.137 -5.953 19.291 1.00 13.31 78 LYS A C 3
ATOM 4559 O O . LYS A 1 78 ? -6.296 -5.798 18.906 1.00 5.14 78 LYS A O 3
ATOM 4578 N N . GLY A 1 79 ? -4.759 -5.745 20.549 1.00 70.21 79 GLY A N 3
ATOM 4579 C CA . GLY A 1 79 ? -5.717 -5.316 21.551 1.00 74.34 79 GLY A CA 3
ATOM 4580 C C . GLY A 1 79 ? -5.894 -3.811 21.577 1.00 3.04 79 GLY A C 3
ATOM 4581 O O . GLY A 1 79 ? -6.859 -3.301 22.148 1.00 22.43 79 GLY A O 3
ATOM 4585 N N . LEU A 1 80 ? -4.959 -3.097 20.960 1.00 11.43 80 LEU A N 3
ATOM 4586 C CA . LEU A 1 80 ? -5.014 -1.639 20.917 1.00 72.43 80 LEU A CA 3
ATOM 4587 C C . LEU A 1 80 ? -6.089 -1.164 19.944 1.00 2.03 80 LEU A C 3
ATOM 4588 O O . LEU A 1 80 ? -6.679 -0.099 20.126 1.00 34.14 80 LEU A O 3
ATOM 4604 N N . LYS A 1 81 ? -6.339 -1.961 18.911 1.00 35.55 81 LYS A N 3
ATOM 4605 C CA . LYS A 1 81 ? -7.346 -1.625 17.911 1.00 25.31 81 LYS A CA 3
ATOM 4606 C C . LYS A 1 81 ? -8.681 -1.297 18.571 1.00 2.23 81 LYS A C 3
ATOM 4607 O O . LYS A 1 81 ? -9.247 -0.226 18.351 1.00 61.11 81 LYS A O 3
ATOM 4626 N N . VAL A 1 82 ? -9.178 -2.224 19.383 1.00 35.32 82 VAL A N 3
ATOM 4627 C CA . VAL A 1 82 ? -10.446 -2.032 20.078 1.00 41.13 82 VAL A CA 3
ATOM 4628 C C . VAL A 1 82 ? -10.389 -0.818 20.998 1.00 34.13 82 VAL A C 3
ATOM 4629 O O . VAL A 1 82 ? -11.391 -0.439 21.605 1.00 61.32 82 VAL A O 3
ATOM 4642 N N . MET A 1 83 ? -9.211 -0.212 21.097 1.00 1.24 83 MET A N 3
ATOM 4643 C CA . MET A 1 83 ? -9.024 0.961 21.943 1.00 11.24 83 MET A CA 3
ATOM 4644 C C . MET A 1 83 ? -8.889 2.224 21.099 1.00 2.41 83 MET A C 3
ATOM 4645 O O . MET A 1 83 ? -8.853 3.335 21.628 1.00 32.50 83 MET A O 3
ATOM 4659 N N . ASN A 1 84 ? -8.814 2.047 19.784 1.00 23.31 84 ASN A N 3
ATOM 4660 C CA . ASN A 1 84 ? -8.681 3.173 18.867 1.00 74.00 84 ASN A CA 3
ATOM 4661 C C . ASN A 1 84 ? -7.329 3.858 19.038 1.00 10.13 84 ASN A C 3
ATOM 4662 O O . ASN A 1 84 ? -7.215 5.076 18.897 1.00 15.50 84 ASN A O 3
ATOM 4673 N N . LEU A 1 85 ? -6.306 3.067 19.343 1.00 41.32 85 LEU A N 3
ATOM 4674 C CA . LEU A 1 85 ? -4.960 3.597 19.533 1.00 61.31 85 LEU A CA 3
ATOM 4675 C C . LEU A 1 85 ? -4.173 3.565 18.227 1.00 42.13 85 LEU A C 3
ATOM 4676 O O . LEU A 1 85 ? -2.945 3.462 18.231 1.00 13.43 85 LEU A O 3
ATOM 4692 N N . LEU A 1 86 ? -4.886 3.656 17.110 1.00 73.11 86 LEU A N 3
ATOM 4693 C CA . LEU A 1 86 ? -4.255 3.640 15.795 1.00 43.10 86 LEU A CA 3
ATOM 4694 C C . LEU A 1 86 ? -3.228 4.761 15.671 1.00 41.14 86 LEU A C 3
ATOM 4695 O O . LEU A 1 86 ? -2.360 4.727 14.799 1.00 74.44 86 LEU A O 3
ATOM 4711 N N . GLU A 1 87 ? -3.332 5.753 16.550 1.00 31.52 87 GLU A N 3
ATOM 4712 C CA . GLU A 1 87 ? -2.411 6.883 16.539 1.00 71.12 87 GLU A CA 3
ATOM 4713 C C . GLU A 1 87 ? -0.962 6.405 16.578 1.00 34.24 87 GLU A C 3
ATOM 4714 O O . GLU A 1 87 ? -0.308 6.283 15.542 1.00 73.21 87 GLU A O 3
ATOM 4726 N N . LEU A 1 88 ? -0.467 6.136 17.781 1.00 13.15 88 LEU A N 3
ATOM 4727 C CA . LEU A 1 88 ? 0.904 5.672 17.958 1.00 64.40 88 LEU A CA 3
ATOM 4728 C C . LEU A 1 88 ? 1.113 4.320 17.283 1.00 35.42 88 LEU A C 3
ATOM 4729 O O . LEU A 1 88 ? 2.225 3.980 16.880 1.00 70.10 88 LEU A O 3
ATOM 4745 N N . VAL A 1 89 ? 0.034 3.552 17.162 1.00 51.22 89 VAL A N 3
ATOM 4746 C CA . VAL A 1 89 ? 0.097 2.238 16.533 1.00 42.53 89 VAL A CA 3
ATOM 4747 C C . VAL A 1 89 ? 0.552 2.345 15.081 1.00 13.54 89 VAL A C 3
ATOM 4748 O O . VAL A 1 89 ? 1.184 1.433 14.549 1.00 33.21 89 VAL A O 3
ATOM 4761 N N . ASP A 1 90 ? 0.226 3.466 14.446 1.00 1.05 90 ASP A N 3
ATOM 4762 C CA . ASP A 1 90 ? 0.602 3.694 13.056 1.00 21.11 90 ASP A CA 3
ATOM 4763 C C . ASP A 1 90 ? 2.029 3.221 12.794 1.00 13.14 90 ASP A C 3
ATOM 4764 O O . ASP A 1 90 ? 2.274 2.440 11.876 1.00 23.51 90 ASP A O 3
ATOM 4773 N N . GLN A 1 91 ? 2.964 3.701 13.607 1.00 3.41 91 GLN A N 3
ATOM 4774 C CA . GLN A 1 91 ? 4.366 3.329 13.462 1.00 65.34 91 GLN A CA 3
ATOM 4775 C C . GLN A 1 91 ? 4.625 1.943 14.045 1.00 52.43 91 GLN A C 3
ATOM 4776 O O . GLN A 1 91 ? 5.032 1.025 13.333 1.00 62.53 91 GLN A O 3
ATOM 4790 N N . LEU A 1 92 ? 4.386 1.800 15.344 1.00 60.24 92 LEU A N 3
ATOM 4791 C CA . LEU A 1 92 ? 4.593 0.526 16.023 1.00 22.24 92 LEU A CA 3
ATOM 4792 C C . LEU A 1 92 ? 4.260 -0.643 15.102 1.00 34.44 92 LEU A C 3
ATOM 4793 O O . LEU A 1 92 ? 5.074 -1.545 14.908 1.00 64.42 92 LEU A O 3
ATOM 4809 N N . SER A 1 93 ? 3.057 -0.620 14.536 1.00 2.23 93 SER A N 3
ATOM 4810 C CA . SER A 1 93 ? 2.615 -1.679 13.637 1.00 40.35 93 SER A CA 3
ATOM 4811 C C . SER A 1 93 ? 3.512 -1.755 12.405 1.00 25.11 93 SER A C 3
ATOM 4812 O O . SER A 1 93 ? 3.891 -2.841 11.965 1.00 62.10 93 SER A O 3
ATOM 4820 N N . HIS A 1 94 ? 3.849 -0.594 11.853 1.00 42.31 94 HIS A N 3
ATOM 4821 C CA . HIS A 1 94 ? 4.703 -0.528 10.672 1.00 12.41 94 HIS A CA 3
ATOM 4822 C C . HIS A 1 94 ? 6.150 -0.851 11.029 1.00 5.44 94 HIS A C 3
ATOM 4823 O O . HIS A 1 94 ? 7.024 -0.869 10.162 1.00 4.12 94 HIS A O 3
ATOM 4837 N N . ILE A 1 95 ? 6.396 -1.104 12.310 1.00 2.34 95 ILE A N 3
ATOM 4838 C CA . ILE A 1 95 ? 7.737 -1.426 12.781 1.00 25.02 95 ILE A CA 3
ATOM 4839 C C . ILE A 1 95 ? 7.860 -2.908 13.119 1.00 1.14 95 ILE A C 3
ATOM 4840 O O . ILE A 1 95 ? 8.921 -3.509 12.946 1.00 2.24 95 ILE A O 3
ATOM 4856 N N . CYS A 1 96 ? 6.768 -3.491 13.600 1.00 20.44 96 CYS A N 3
ATOM 4857 C CA . CYS A 1 96 ? 6.752 -4.904 13.962 1.00 24.41 96 CYS A CA 3
ATOM 4858 C C . CYS A 1 96 ? 6.001 -5.725 12.918 1.00 5.42 96 CYS A C 3
ATOM 4859 O O . CYS A 1 96 ? 5.737 -6.911 13.118 1.00 61.04 96 CYS A O 3
ATOM 4867 N N . LEU A 1 97 ? 5.659 -5.085 11.805 1.00 11.15 97 LEU A N 3
ATOM 4868 C CA . LEU A 1 97 ? 4.936 -5.755 10.730 1.00 43.54 97 LEU A CA 3
ATOM 4869 C C . LEU A 1 97 ? 3.540 -6.165 11.185 1.00 74.02 97 LEU A C 3
ATOM 4870 O O . LEU A 1 97 ? 3.386 -6.993 12.083 1.00 3.15 97 LEU A O 3
ATOM 4886 N N . HIS A 1 98 ? 2.523 -5.582 10.557 1.00 30.13 98 HIS A N 3
ATOM 4887 C CA . HIS A 1 98 ? 1.138 -5.889 10.896 1.00 31.50 98 HIS A CA 3
ATOM 4888 C C . HIS A 1 98 ? 0.685 -7.177 10.215 1.00 60.42 98 HIS A C 3
ATOM 4889 O O . HIS A 1 98 ? -0.238 -7.846 10.680 1.00 14.52 98 HIS A O 3
ATOM 4903 N N . ASP A 1 99 ? 1.340 -7.519 9.111 1.00 41.22 99 ASP A N 3
ATOM 4904 C CA . ASP A 1 99 ? 1.005 -8.727 8.366 1.00 41.34 99 ASP A CA 3
ATOM 4905 C C . ASP A 1 99 ? 1.040 -9.952 9.273 1.00 35.32 99 ASP A C 3
ATOM 4906 O O . ASP A 1 99 ? 0.393 -10.963 8.994 1.00 44.51 99 ASP A O 3
ATOM 4915 N N . TYR A 1 100 ? 1.798 -9.856 10.359 1.00 20.44 100 TYR A N 3
ATOM 4916 C CA . TYR A 1 100 ? 1.920 -10.958 11.306 1.00 33.44 100 TYR A CA 3
ATOM 4917 C C . TYR A 1 100 ? 0.629 -11.140 12.100 1.00 44.21 100 TYR A C 3
ATOM 4918 O O . TYR A 1 100 ? 0.328 -12.235 12.574 1.00 73.33 100 TYR A O 3
ATOM 4936 N N . ARG A 1 101 ? -0.129 -10.057 12.240 1.00 64.22 101 ARG A N 3
ATOM 4937 C CA . ARG A 1 101 ? -1.386 -10.095 12.976 1.00 74.10 101 ARG A CA 3
ATOM 4938 C C . ARG A 1 101 ? -2.571 -10.226 12.023 1.00 44.45 101 ARG A C 3
ATOM 4939 O O . ARG A 1 101 ? -3.589 -9.554 12.187 1.00 25.21 101 ARG A O 3
ATOM 4960 N N . GLU A 1 102 ? -2.429 -11.094 11.026 1.00 45.22 102 GLU A N 3
ATOM 4961 C CA . GLU A 1 102 ? -3.486 -11.311 10.046 1.00 53.52 102 GLU A CA 3
ATOM 4962 C C . GLU A 1 102 ? -3.980 -9.984 9.476 1.00 15.23 102 GLU A C 3
ATOM 4963 O O . GLU A 1 102 ? -3.269 -9.364 8.688 1.00 44.31 102 GLU A O 3
ATOM 4975 N N . GLY A 1 1 ? -0.282 -3.699 -5.153 1.00 44.01 1 GLY A N 4
ATOM 4976 C CA . GLY A 1 1 ? 1.130 -3.780 -5.482 1.00 34.13 1 GLY A CA 4
ATOM 4977 C C . GLY A 1 1 ? 2.019 -3.612 -4.266 1.00 13.15 1 GLY A C 4
ATOM 4978 O O . GLY A 1 1 ? 2.318 -4.581 -3.569 1.00 3.23 1 GLY A O 4
ATOM 4982 N N . ALA A 1 2 ? 2.443 -2.378 -4.011 1.00 20.52 2 ALA A N 4
ATOM 4983 C CA . ALA A 1 2 ? 3.303 -2.087 -2.870 1.00 51.35 2 ALA A CA 4
ATOM 4984 C C . ALA A 1 2 ? 4.657 -2.774 -3.014 1.00 12.51 2 ALA A C 4
ATOM 4985 O O . ALA A 1 2 ? 4.781 -3.783 -3.707 1.00 34.14 2 ALA A O 4
ATOM 4992 N N . MET A 1 3 ? 5.669 -2.219 -2.355 1.00 42.14 3 MET A N 4
ATOM 4993 C CA . MET A 1 3 ? 7.014 -2.779 -2.410 1.00 24.41 3 MET A CA 4
ATOM 4994 C C . MET A 1 3 ? 7.706 -2.666 -1.055 1.00 40.41 3 MET A C 4
ATOM 4995 O O . MET A 1 3 ? 8.933 -2.618 -0.976 1.00 62.25 3 MET A O 4
ATOM 5009 N N . ALA A 1 4 ? 6.911 -2.622 0.009 1.00 75.04 4 ALA A N 4
ATOM 5010 C CA . ALA A 1 4 ? 7.447 -2.516 1.360 1.00 51.53 4 ALA A CA 4
ATOM 5011 C C . ALA A 1 4 ? 7.262 -3.820 2.128 1.00 3.20 4 ALA A C 4
ATOM 5012 O O . ALA A 1 4 ? 6.661 -3.839 3.201 1.00 15.23 4 ALA A O 4
ATOM 5019 N N . MET A 1 5 ? 7.783 -4.908 1.571 1.00 64.10 5 MET A N 4
ATOM 5020 C CA . MET A 1 5 ? 7.676 -6.217 2.205 1.00 11.12 5 MET A CA 4
ATOM 5021 C C . MET A 1 5 ? 8.675 -6.350 3.350 1.00 0.01 5 MET A C 4
ATOM 5022 O O . MET A 1 5 ? 8.574 -7.261 4.171 1.00 3.02 5 MET A O 4
ATOM 5036 N N . ALA A 1 6 ? 9.639 -5.436 3.398 1.00 73.12 6 ALA A N 4
ATOM 5037 C CA . ALA A 1 6 ? 10.655 -5.451 4.443 1.00 73.11 6 ALA A CA 4
ATOM 5038 C C . ALA A 1 6 ? 11.079 -6.877 4.776 1.00 72.51 6 ALA A C 4
ATOM 5039 O O . ALA A 1 6 ? 10.972 -7.778 3.944 1.00 62.55 6 ALA A O 4
ATOM 5046 N N . LYS A 1 7 ? 11.561 -7.076 5.998 1.00 71.41 7 LYS A N 4
ATOM 5047 C CA . LYS A 1 7 ? 12.001 -8.394 6.442 1.00 1.52 7 LYS A CA 4
ATOM 5048 C C . LYS A 1 7 ? 11.785 -8.562 7.943 1.00 45.31 7 LYS A C 4
ATOM 5049 O O . LYS A 1 7 ? 11.128 -9.504 8.383 1.00 33.01 7 LYS A O 4
ATOM 5068 N N . ALA A 1 8 ? 12.343 -7.641 8.723 1.00 74.20 8 ALA A N 4
ATOM 5069 C CA . ALA A 1 8 ? 12.208 -7.686 10.174 1.00 72.23 8 ALA A CA 4
ATOM 5070 C C . ALA A 1 8 ? 12.757 -6.417 10.816 1.00 50.34 8 ALA A C 4
ATOM 5071 O O . ALA A 1 8 ? 13.970 -6.212 10.870 1.00 53.35 8 ALA A O 4
ATOM 5078 N N . ARG A 1 9 ? 11.857 -5.567 11.300 1.00 21.34 9 ARG A N 4
ATOM 5079 C CA . ARG A 1 9 ? 12.252 -4.317 11.937 1.00 42.40 9 ARG A CA 4
ATOM 5080 C C . ARG A 1 9 ? 12.601 -4.540 13.406 1.00 73.44 9 ARG A C 4
ATOM 5081 O O . ARG A 1 9 ? 12.512 -5.659 13.913 1.00 52.22 9 ARG A O 4
ATOM 5102 N N . LYS A 1 10 ? 12.998 -3.469 14.084 1.00 63.32 10 LYS A N 4
ATOM 5103 C CA . LYS A 1 10 ? 13.360 -3.547 15.494 1.00 10.22 10 LYS A CA 4
ATOM 5104 C C . LYS A 1 10 ? 12.882 -2.310 16.247 1.00 15.33 10 LYS A C 4
ATOM 5105 O O . LYS A 1 10 ? 13.655 -1.622 16.914 1.00 12.22 10 LYS A O 4
ATOM 5124 N N . PRO A 1 11 ? 11.576 -2.019 16.141 1.00 24.13 11 PRO A N 4
ATOM 5125 C CA . PRO A 1 11 ? 10.966 -0.865 16.807 1.00 13.15 11 PRO A CA 4
ATOM 5126 C C . PRO A 1 11 ? 10.905 -1.035 18.322 1.00 41.23 11 PRO A C 4
ATOM 5127 O O . PRO A 1 11 ? 9.858 -1.366 18.877 1.00 34.21 11 PRO A O 4
ATOM 5138 N N . ARG A 1 12 ? 12.034 -0.805 18.984 1.00 63.21 12 ARG A N 4
ATOM 5139 C CA . ARG A 1 12 ? 12.109 -0.934 20.434 1.00 1.32 12 ARG A CA 4
ATOM 5140 C C . ARG A 1 12 ? 11.478 0.274 21.120 1.00 12.33 12 ARG A C 4
ATOM 5141 O O . ARG A 1 12 ? 10.654 0.127 22.022 1.00 75.21 12 ARG A O 4
ATOM 5162 N N . GLU A 1 13 ? 11.872 1.468 20.687 1.00 73.44 13 GLU A N 4
ATOM 5163 C CA . GLU A 1 13 ? 11.345 2.700 21.261 1.00 51.24 13 GLU A CA 4
ATOM 5164 C C . GLU A 1 13 ? 9.904 2.934 20.817 1.00 14.33 13 GLU A C 4
ATOM 5165 O O . GLU A 1 13 ? 9.177 3.723 21.422 1.00 65.31 13 GLU A O 4
ATOM 5177 N N . ALA A 1 14 ? 9.497 2.244 19.757 1.00 22.41 14 ALA A N 4
ATOM 5178 C CA . ALA A 1 14 ? 8.143 2.374 19.233 1.00 3.53 14 ALA A CA 4
ATOM 5179 C C . ALA A 1 14 ? 7.131 1.699 20.152 1.00 23.05 14 ALA A C 4
ATOM 5180 O O . ALA A 1 14 ? 6.098 2.280 20.489 1.00 64.41 14 ALA A O 4
ATOM 5187 N N . LEU A 1 15 ? 7.433 0.470 20.555 1.00 23.41 15 LEU A N 4
ATOM 5188 C CA . LEU A 1 15 ? 6.549 -0.286 21.436 1.00 41.13 15 LEU A CA 4
ATOM 5189 C C . LEU A 1 15 ? 6.392 0.415 22.781 1.00 32.03 15 LEU A C 4
ATOM 5190 O O . LEU A 1 15 ? 5.328 0.363 23.400 1.00 20.10 15 LEU A O 4
ATOM 5206 N N . LEU A 1 16 ? 7.456 1.072 23.228 1.00 24.11 16 LEU A N 4
ATOM 5207 C CA . LEU A 1 16 ? 7.436 1.786 24.500 1.00 45.20 16 LEU A CA 4
ATOM 5208 C C . LEU A 1 16 ? 6.623 3.072 24.390 1.00 74.41 16 LEU A C 4
ATOM 5209 O O . LEU A 1 16 ? 5.891 3.435 25.311 1.00 44.40 16 LEU A O 4
ATOM 5225 N N . TRP A 1 17 ? 6.753 3.753 23.258 1.00 64.04 17 TRP A N 4
ATOM 5226 C CA . TRP A 1 17 ? 6.028 4.997 23.026 1.00 10.14 17 TRP A CA 4
ATOM 5227 C C . TRP A 1 17 ? 4.556 4.723 22.738 1.00 10.54 17 TRP A C 4
ATOM 5228 O O . TRP A 1 17 ? 3.686 5.517 23.096 1.00 3.21 17 TRP A O 4
ATOM 5249 N N . ALA A 1 18 ? 4.284 3.596 22.090 1.00 31.43 18 ALA A N 4
ATOM 5250 C CA . ALA A 1 18 ? 2.916 3.217 21.757 1.00 44.03 18 ALA A CA 4
ATOM 5251 C C . ALA A 1 18 ? 2.158 2.753 22.995 1.00 15.14 18 ALA A C 4
ATOM 5252 O O . ALA A 1 18 ? 1.130 3.328 23.358 1.00 5.15 18 ALA A O 4
ATOM 5259 N N . LEU A 1 19 ? 2.668 1.710 23.640 1.00 4.12 19 LEU A N 4
ATOM 5260 C CA . LEU A 1 19 ? 2.038 1.168 24.839 1.00 61.01 19 LEU A CA 4
ATOM 5261 C C . LEU A 1 19 ? 1.844 2.255 25.891 1.00 54.20 19 LEU A C 4
ATOM 5262 O O . LEU A 1 19 ? 0.971 2.150 26.752 1.00 14.34 19 LEU A O 4
ATOM 5278 N N . SER A 1 20 ? 2.662 3.300 25.813 1.00 33.12 20 SER A N 4
ATOM 5279 C CA . SER A 1 20 ? 2.581 4.406 26.760 1.00 52.34 20 SER A CA 4
ATOM 5280 C C . SER A 1 20 ? 1.628 5.485 26.254 1.00 51.10 20 SER A C 4
ATOM 5281 O O . SER A 1 20 ? 1.157 6.323 27.023 1.00 34.23 20 SER A O 4
ATOM 5289 N N . ASP A 1 21 ? 1.349 5.458 24.955 1.00 20.35 21 ASP A N 4
ATOM 5290 C CA . ASP A 1 21 ? 0.452 6.432 24.345 1.00 13.04 21 ASP A CA 4
ATOM 5291 C C . ASP A 1 21 ? -0.990 6.190 24.780 1.00 33.34 21 ASP A C 4
ATOM 5292 O O . ASP A 1 21 ? -1.850 7.059 24.630 1.00 2.12 21 ASP A O 4
ATOM 5301 N N . LEU A 1 22 ? -1.249 5.003 25.319 1.00 42.13 22 LEU A N 4
ATOM 5302 C CA . LEU A 1 22 ? -2.587 4.645 25.775 1.00 55.21 22 LEU A CA 4
ATOM 5303 C C . LEU A 1 22 ? -2.665 4.659 27.298 1.00 33.42 22 LEU A C 4
ATOM 5304 O O . LEU A 1 22 ? -1.648 4.549 27.982 1.00 71.03 22 LEU A O 4
ATOM 5320 N N . GLU A 1 23 ? -3.880 4.792 27.822 1.00 23.25 23 GLU A N 4
ATOM 5321 C CA . GLU A 1 23 ? -4.089 4.818 29.265 1.00 35.23 23 GLU A CA 4
ATOM 5322 C C . GLU A 1 23 ? -3.899 3.429 29.868 1.00 74.32 23 GLU A C 4
ATOM 5323 O O . GLU A 1 23 ? -4.063 2.418 29.186 1.00 60.14 23 GLU A O 4
ATOM 5335 N N . GLU A 1 24 ? -3.553 3.389 31.151 1.00 64.14 24 GLU A N 4
ATOM 5336 C CA . GLU A 1 24 ? -3.339 2.124 31.844 1.00 2.34 24 GLU A CA 4
ATOM 5337 C C . GLU A 1 24 ? -4.617 1.291 31.862 1.00 21.24 24 GLU A C 4
ATOM 5338 O O . GLU A 1 24 ? -4.569 0.062 31.831 1.00 34.12 24 GLU A O 4
ATOM 5350 N N . ASN A 1 25 ? -5.758 1.970 31.914 1.00 74.34 25 ASN A N 4
ATOM 5351 C CA . ASN A 1 25 ? -7.050 1.293 31.937 1.00 21.40 25 ASN A CA 4
ATOM 5352 C C . ASN A 1 25 ? -7.399 0.738 30.559 1.00 3.40 25 ASN A C 4
ATOM 5353 O O . ASN A 1 25 ? -8.486 0.199 30.353 1.00 62.43 25 ASN A O 4
ATOM 5364 N N . ASP A 1 26 ? -6.469 0.875 29.620 1.00 52.41 26 ASP A N 4
ATOM 5365 C CA . ASP A 1 26 ? -6.677 0.387 28.262 1.00 41.14 26 ASP A CA 4
ATOM 5366 C C . ASP A 1 26 ? -5.728 -0.766 27.947 1.00 14.45 26 ASP A C 4
ATOM 5367 O O . ASP A 1 26 ? -6.161 -1.854 27.569 1.00 74.04 26 ASP A O 4
ATOM 5376 N N . PHE A 1 27 ? -4.432 -0.519 28.106 1.00 13.34 27 PHE A N 4
ATOM 5377 C CA . PHE A 1 27 ? -3.422 -1.535 27.838 1.00 62.22 27 PHE A CA 4
ATOM 5378 C C . PHE A 1 27 ? -3.596 -2.734 28.766 1.00 40.21 27 PHE A C 4
ATOM 5379 O O . PHE A 1 27 ? -3.393 -3.880 28.364 1.00 13.22 27 PHE A O 4
ATOM 5396 N N . LYS A 1 28 ? -3.973 -2.461 30.011 1.00 43.25 28 LYS A N 4
ATOM 5397 C CA . LYS A 1 28 ? -4.175 -3.515 30.998 1.00 55.44 28 LYS A CA 4
ATOM 5398 C C . LYS A 1 28 ? -5.322 -4.432 30.586 1.00 71.40 28 LYS A C 4
ATOM 5399 O O . LYS A 1 28 ? -5.208 -5.656 30.657 1.00 21.22 28 LYS A O 4
ATOM 5418 N N . LYS A 1 29 ? -6.427 -3.834 30.154 1.00 41.02 29 LYS A N 4
ATOM 5419 C CA . LYS A 1 29 ? -7.594 -4.597 29.728 1.00 51.25 29 LYS A CA 4
ATOM 5420 C C . LYS A 1 29 ? -7.215 -5.622 28.663 1.00 13.15 29 LYS A C 4
ATOM 5421 O O . LYS A 1 29 ? -7.740 -6.736 28.646 1.00 62.32 29 LYS A O 4
ATOM 5440 N N . LEU A 1 30 ? -6.301 -5.239 27.779 1.00 71.31 30 LEU A N 4
ATOM 5441 C CA . LEU A 1 30 ? -5.850 -6.126 26.712 1.00 74.21 30 LEU A CA 4
ATOM 5442 C C . LEU A 1 30 ? -4.998 -7.261 27.271 1.00 44.33 30 LEU A C 4
ATOM 5443 O O . LEU A 1 30 ? -5.274 -8.436 27.031 1.00 32.20 30 LEU A O 4
ATOM 5459 N N . LYS A 1 31 ? -3.960 -6.901 28.019 1.00 51.23 31 LYS A N 4
ATOM 5460 C CA . LYS A 1 31 ? -3.068 -7.887 28.616 1.00 63.44 31 LYS A CA 4
ATOM 5461 C C . LYS A 1 31 ? -3.853 -8.906 29.436 1.00 12.51 31 LYS A C 4
ATOM 5462 O O . LYS A 1 31 ? -3.424 -10.047 29.603 1.00 62.31 31 LYS A O 4
ATOM 5481 N N . PHE A 1 32 ? -5.006 -8.485 29.945 1.00 34.23 32 PHE A N 4
ATOM 5482 C CA . PHE A 1 32 ? -5.852 -9.361 30.748 1.00 11.11 32 PHE A CA 4
ATOM 5483 C C . PHE A 1 32 ? -6.437 -10.483 29.896 1.00 61.34 32 PHE A C 4
ATOM 5484 O O . PHE A 1 32 ? -6.402 -11.652 30.280 1.00 34.35 32 PHE A O 4
ATOM 5501 N N . TYR A 1 33 ? -6.974 -10.119 28.736 1.00 23.15 33 TYR A N 4
ATOM 5502 C CA . TYR A 1 33 ? -7.569 -11.094 27.830 1.00 11.21 33 TYR A CA 4
ATOM 5503 C C . TYR A 1 33 ? -6.564 -11.540 26.773 1.00 43.43 33 TYR A C 4
ATOM 5504 O O . TYR A 1 33 ? -6.300 -12.732 26.613 1.00 23.14 33 TYR A O 4
ATOM 5522 N N . LEU A 1 34 ? -6.005 -10.573 26.053 1.00 71.24 34 LEU A N 4
ATOM 5523 C CA . LEU A 1 34 ? -5.027 -10.864 25.010 1.00 52.23 34 LEU A CA 4
ATOM 5524 C C . LEU A 1 34 ? -3.893 -11.727 25.552 1.00 22.13 34 LEU A C 4
ATOM 5525 O O . LEU A 1 34 ? -3.646 -12.827 25.058 1.00 22.31 34 LEU A O 4
ATOM 5541 N N . ARG A 1 35 ? -3.208 -11.222 26.573 1.00 45.33 35 ARG A N 4
ATOM 5542 C CA . ARG A 1 35 ? -2.100 -11.947 27.183 1.00 30.03 35 ARG A CA 4
ATOM 5543 C C . ARG A 1 35 ? -2.578 -13.268 27.779 1.00 10.14 35 ARG A C 4
ATOM 5544 O O . ARG A 1 35 ? -1.879 -14.279 27.714 1.00 4.02 35 ARG A O 4
ATOM 5565 N N . ASP A 1 36 ? -3.773 -13.251 28.360 1.00 4.21 36 ASP A N 4
ATOM 5566 C CA . ASP A 1 36 ? -4.345 -14.447 28.967 1.00 3.25 36 ASP A CA 4
ATOM 5567 C C . ASP A 1 36 ? -4.262 -15.634 28.013 1.00 43.21 36 ASP A C 4
ATOM 5568 O O . ASP A 1 36 ? -3.778 -16.705 28.379 1.00 13.41 36 ASP A O 4
ATOM 5577 N N . MET A 1 37 ? -4.738 -15.436 26.788 1.00 45.11 37 MET A N 4
ATOM 5578 C CA . MET A 1 37 ? -4.717 -16.490 25.781 1.00 62.43 37 MET A CA 4
ATOM 5579 C C . MET A 1 37 ? -3.408 -16.468 24.997 1.00 31.34 37 MET A C 4
ATOM 5580 O O . MET A 1 37 ? -2.614 -17.407 25.068 1.00 71.14 37 MET A O 4
ATOM 5594 N N . THR A 1 38 ? -3.189 -15.391 24.250 1.00 4.33 38 THR A N 4
ATOM 5595 C CA . THR A 1 38 ? -1.977 -15.247 23.453 1.00 73.42 38 THR A CA 4
ATOM 5596 C C . THR A 1 38 ? -0.743 -15.652 24.250 1.00 22.13 38 THR A C 4
ATOM 5597 O O . THR A 1 38 ? 0.005 -16.543 23.846 1.00 25.23 38 THR A O 4
ATOM 5608 N N . LEU A 1 39 ? -0.535 -14.993 25.385 1.00 72.21 39 LEU A N 4
ATOM 5609 C CA . LEU A 1 39 ? 0.610 -15.285 26.241 1.00 75.21 39 LEU A CA 4
ATOM 5610 C C . LEU A 1 39 ? 0.260 -16.353 27.272 1.00 32.04 39 LEU A C 4
ATOM 5611 O O . LEU A 1 39 ? -0.908 -16.699 27.451 1.00 61.01 39 LEU A O 4
ATOM 5627 N N . SER A 1 40 ? 1.279 -16.870 27.950 1.00 5.04 40 SER A N 4
ATOM 5628 C CA . SER A 1 40 ? 1.080 -17.900 28.964 1.00 42.44 40 SER A CA 4
ATOM 5629 C C . SER A 1 40 ? 1.244 -17.321 30.366 1.00 64.23 40 SER A C 4
ATOM 5630 O O . SER A 1 40 ? 1.188 -16.107 30.558 1.00 60.13 40 SER A O 4
ATOM 5638 N N . GLU A 1 41 ? 1.448 -18.200 31.342 1.00 72.52 41 GLU A N 4
ATOM 5639 C CA . GLU A 1 41 ? 1.619 -17.777 32.727 1.00 64.33 41 GLU A CA 4
ATOM 5640 C C . GLU A 1 41 ? 3.077 -17.428 33.012 1.00 23.43 41 GLU A C 4
ATOM 5641 O O . GLU A 1 41 ? 3.974 -17.792 32.253 1.00 23.42 41 GLU A O 4
ATOM 5653 N N . GLY A 1 42 ? 3.305 -16.719 34.114 1.00 62.04 42 GLY A N 4
ATOM 5654 C CA . GLY A 1 42 ? 4.655 -16.332 34.480 1.00 12.44 42 GLY A CA 4
ATOM 5655 C C . GLY A 1 42 ? 4.840 -14.827 34.502 1.00 25.43 42 GLY A C 4
ATOM 5656 O O . GLY A 1 42 ? 5.925 -14.326 34.208 1.00 51.25 42 GLY A O 4
ATOM 5660 N N . GLN A 1 43 ? 3.780 -14.107 34.851 1.00 55.32 43 GLN A N 4
ATOM 5661 C CA . GLN A 1 43 ? 3.831 -12.651 34.907 1.00 12.41 43 GLN A CA 4
ATOM 5662 C C . GLN A 1 43 ? 3.116 -12.128 36.149 1.00 31.40 43 GLN A C 4
ATOM 5663 O O . GLN A 1 43 ? 2.346 -12.838 36.796 1.00 32.14 43 GLN A O 4
ATOM 5677 N N . PRO A 1 44 ? 3.375 -10.858 36.491 1.00 4.34 44 PRO A N 4
ATOM 5678 C CA . PRO A 1 44 ? 2.766 -10.212 37.658 1.00 24.10 44 PRO A CA 4
ATOM 5679 C C . PRO A 1 44 ? 1.275 -9.959 37.468 1.00 73.31 44 PRO A C 4
ATOM 5680 O O . PRO A 1 44 ? 0.729 -10.114 36.375 1.00 34.03 44 PRO A O 4
ATOM 5691 N N . PRO A 1 45 ? 0.598 -9.560 38.555 1.00 31.41 45 PRO A N 4
ATOM 5692 C CA . PRO A 1 45 ? -0.840 -9.277 38.532 1.00 11.35 45 PRO A CA 4
ATOM 5693 C C . PRO A 1 45 ? -1.169 -8.014 37.744 1.00 55.12 45 PRO A C 4
ATOM 5694 O O . PRO A 1 45 ? -0.325 -7.484 37.020 1.00 14.31 45 PRO A O 4
ATOM 5705 N N . LEU A 1 46 ? -2.401 -7.536 37.888 1.00 24.21 46 LEU A N 4
ATOM 5706 C CA . LEU A 1 46 ? -2.842 -6.334 37.189 1.00 24.02 46 LEU A CA 4
ATOM 5707 C C . LEU A 1 46 ? -2.805 -5.122 38.114 1.00 1.13 46 LEU A C 4
ATOM 5708 O O . LEU A 1 46 ? -3.364 -5.148 39.210 1.00 1.12 46 LEU A O 4
ATOM 5724 N N . ALA A 1 47 ? -2.144 -4.060 37.664 1.00 75.11 47 ALA A N 4
ATOM 5725 C CA . ALA A 1 47 ? -2.039 -2.837 38.449 1.00 3.32 47 ALA A CA 4
ATOM 5726 C C . ALA A 1 47 ? -2.116 -1.603 37.556 1.00 2.14 47 ALA A C 4
ATOM 5727 O O . ALA A 1 47 ? -1.552 -1.581 36.462 1.00 0.43 47 ALA A O 4
ATOM 5734 N N . ARG A 1 48 ? -2.818 -0.578 38.030 1.00 24.40 48 ARG A N 4
ATOM 5735 C CA . ARG A 1 48 ? -2.970 0.658 37.273 1.00 2.32 48 ARG A CA 4
ATOM 5736 C C . ARG A 1 48 ? -1.665 1.449 37.255 1.00 64.42 48 ARG A C 4
ATOM 5737 O O . ARG A 1 48 ? -1.401 2.210 36.325 1.00 20.11 48 ARG A O 4
ATOM 5758 N N . GLY A 1 49 ? -0.851 1.262 38.290 1.00 41.02 49 GLY A N 4
ATOM 5759 C CA . GLY A 1 49 ? 0.416 1.964 38.373 1.00 2.53 49 GLY A CA 4
ATOM 5760 C C . GLY A 1 49 ? 1.496 1.315 37.531 1.00 71.31 49 GLY A C 4
ATOM 5761 O O . GLY A 1 49 ? 2.618 1.813 37.458 1.00 44.55 49 GLY A O 4
ATOM 5765 N N . GLU A 1 50 ? 1.156 0.198 36.895 1.00 24.31 50 GLU A N 4
ATOM 5766 C CA . GLU A 1 50 ? 2.107 -0.522 36.056 1.00 63.10 50 GLU A CA 4
ATOM 5767 C C . GLU A 1 50 ? 2.423 0.269 34.789 1.00 35.35 50 GLU A C 4
ATOM 5768 O O . GLU A 1 50 ? 3.446 0.044 34.142 1.00 20.10 50 GLU A O 4
ATOM 5780 N N . LEU A 1 51 ? 1.536 1.195 34.442 1.00 61.14 51 LEU A N 4
ATOM 5781 C CA . LEU A 1 51 ? 1.718 2.020 33.252 1.00 22.13 51 LEU A CA 4
ATOM 5782 C C . LEU A 1 51 ? 1.872 3.490 33.628 1.00 55.33 51 LEU A C 4
ATOM 5783 O O . LEU A 1 51 ? 2.731 4.190 33.094 1.00 42.23 51 LEU A O 4
ATOM 5799 N N . GLU A 1 52 ? 1.033 3.951 34.551 1.00 22.41 52 GLU A N 4
ATOM 5800 C CA . GLU A 1 52 ? 1.077 5.338 34.999 1.00 64.35 52 GLU A CA 4
ATOM 5801 C C . GLU A 1 52 ? 2.295 5.585 35.884 1.00 44.21 52 GLU A C 4
ATOM 5802 O O . GLU A 1 52 ? 3.099 6.478 35.618 1.00 54.31 52 GLU A O 4
ATOM 5814 N N . GLY A 1 53 ? 2.425 4.787 36.939 1.00 32.23 53 GLY A N 4
ATOM 5815 C CA . GLY A 1 53 ? 3.546 4.935 37.849 1.00 41.14 53 GLY A CA 4
ATOM 5816 C C . GLY A 1 53 ? 4.852 4.465 37.240 1.00 63.11 53 GLY A C 4
ATOM 5817 O O . GLY A 1 53 ? 5.812 5.231 37.141 1.00 14.45 53 GLY A O 4
ATOM 5821 N N . LEU A 1 54 ? 4.892 3.201 36.832 1.00 52.55 54 LEU A N 4
ATOM 5822 C CA . LEU A 1 54 ? 6.091 2.629 36.230 1.00 23.13 54 LEU A CA 4
ATOM 5823 C C . LEU A 1 54 ? 6.364 3.248 34.863 1.00 33.31 54 LEU A C 4
ATOM 5824 O O . LEU A 1 54 ? 5.724 4.226 34.475 1.00 21.21 54 LEU A O 4
ATOM 5840 N N . ILE A 1 55 ? 7.315 2.670 34.137 1.00 51.21 55 ILE A N 4
ATOM 5841 C CA . ILE A 1 55 ? 7.669 3.163 32.812 1.00 50.22 55 ILE A CA 4
ATOM 5842 C C . ILE A 1 55 ? 7.500 2.075 31.757 1.00 20.11 55 ILE A C 4
ATOM 5843 O O . ILE A 1 55 ? 7.480 0.881 32.059 1.00 51.45 55 ILE A O 4
ATOM 5859 N N . PRO A 1 56 ? 7.377 2.494 30.489 1.00 62.02 56 PRO A N 4
ATOM 5860 C CA . PRO A 1 56 ? 7.210 1.571 29.363 1.00 63.44 56 PRO A CA 4
ATOM 5861 C C . PRO A 1 56 ? 8.476 0.768 29.078 1.00 14.53 56 PRO A C 4
ATOM 5862 O O . PRO A 1 56 ? 8.413 -0.426 28.788 1.00 23.45 56 PRO A O 4
ATOM 5873 N N . VAL A 1 57 ? 9.624 1.433 29.163 1.00 32.04 57 VAL A N 4
ATOM 5874 C CA . VAL A 1 57 ? 10.904 0.781 28.917 1.00 44.22 57 VAL A CA 4
ATOM 5875 C C . VAL A 1 57 ? 11.168 -0.318 29.940 1.00 75.24 57 VAL A C 4
ATOM 5876 O O . VAL A 1 57 ? 11.983 -1.212 29.710 1.00 54.11 57 VAL A O 4
ATOM 5889 N N . ASP A 1 58 ? 10.472 -0.246 31.069 1.00 31.50 58 ASP A N 4
ATOM 5890 C CA . ASP A 1 58 ? 10.629 -1.237 32.128 1.00 53.12 58 ASP A CA 4
ATOM 5891 C C . ASP A 1 58 ? 9.603 -2.357 31.981 1.00 42.43 58 ASP A C 4
ATOM 5892 O O . ASP A 1 58 ? 9.962 -3.527 31.839 1.00 15.44 58 ASP A O 4
ATOM 5901 N N . LEU A 1 59 ? 8.327 -1.991 32.016 1.00 54.10 59 LEU A N 4
ATOM 5902 C CA . LEU A 1 59 ? 7.248 -2.965 31.888 1.00 50.34 59 LEU A CA 4
ATOM 5903 C C . LEU A 1 59 ? 7.368 -3.741 30.580 1.00 21.11 59 LEU A C 4
ATOM 5904 O O . LEU A 1 59 ? 7.038 -4.925 30.517 1.00 13.12 59 LEU A O 4
ATOM 5920 N N . ALA A 1 60 ? 7.845 -3.067 29.539 1.00 10.41 60 ALA A N 4
ATOM 5921 C CA . ALA A 1 60 ? 8.013 -3.694 28.234 1.00 30.23 60 ALA A CA 4
ATOM 5922 C C . ALA A 1 60 ? 9.043 -4.817 28.294 1.00 44.24 60 ALA A C 4
ATOM 5923 O O . ALA A 1 60 ? 8.827 -5.899 27.749 1.00 11.04 60 ALA A O 4
ATOM 5930 N N . GLU A 1 61 ? 10.164 -4.551 28.957 1.00 2.31 61 GLU A N 4
ATOM 5931 C CA . GLU A 1 61 ? 11.228 -5.539 29.085 1.00 23.42 61 GLU A CA 4
ATOM 5932 C C . GLU A 1 61 ? 10.699 -6.832 29.701 1.00 41.35 61 GLU A C 4
ATOM 5933 O O . GLU A 1 61 ? 11.149 -7.926 29.357 1.00 11.13 61 GLU A O 4
ATOM 5945 N N . LEU A 1 62 ? 9.742 -6.697 30.612 1.00 71.33 62 LEU A N 4
ATOM 5946 C CA . LEU A 1 62 ? 9.151 -7.853 31.276 1.00 35.45 62 LEU A CA 4
ATOM 5947 C C . LEU A 1 62 ? 8.228 -8.613 30.329 1.00 33.30 62 LEU A C 4
ATOM 5948 O O . LEU A 1 62 ? 8.261 -9.843 30.266 1.00 31.02 62 LEU A O 4
ATOM 5964 N N . LEU A 1 63 ? 7.406 -7.874 29.592 1.00 45.21 63 LEU A N 4
ATOM 5965 C CA . LEU A 1 63 ? 6.475 -8.477 28.645 1.00 64.41 63 LEU A CA 4
ATOM 5966 C C . LEU A 1 63 ? 7.222 -9.268 27.576 1.00 64.23 63 LEU A C 4
ATOM 5967 O O . LEU A 1 63 ? 6.917 -10.435 27.326 1.00 4.12 63 LEU A O 4
ATOM 5983 N N . ILE A 1 64 ? 8.203 -8.626 26.949 1.00 34.32 64 ILE A N 4
ATOM 5984 C CA . ILE A 1 64 ? 8.995 -9.271 25.910 1.00 62.05 64 ILE A CA 4
ATOM 5985 C C . ILE A 1 64 ? 9.652 -10.545 26.430 1.00 73.34 64 ILE A C 4
ATOM 5986 O O . ILE A 1 64 ? 9.863 -11.498 25.679 1.00 34.01 64 ILE A O 4
ATOM 6002 N N . SER A 1 65 ? 9.971 -10.556 27.720 1.00 42.12 65 SER A N 4
ATOM 6003 C CA . SER A 1 65 ? 10.606 -11.713 28.341 1.00 53.43 65 SER A CA 4
ATOM 6004 C C . SER A 1 65 ? 9.588 -12.821 28.593 1.00 14.50 65 SER A C 4
ATOM 6005 O O . SER A 1 65 ? 9.944 -13.994 28.705 1.00 15.21 65 SER A O 4
ATOM 6013 N N . LYS A 1 66 ? 8.318 -12.439 28.681 1.00 32.35 66 LYS A N 4
ATOM 6014 C CA . LYS A 1 66 ? 7.245 -13.398 28.919 1.00 24.22 66 LYS A CA 4
ATOM 6015 C C . LYS A 1 66 ? 7.357 -14.586 27.969 1.00 52.14 66 LYS A C 4
ATOM 6016 O O . LYS A 1 66 ? 7.569 -15.720 28.399 1.00 54.12 66 LYS A O 4
ATOM 6035 N N . TYR A 1 67 ? 7.214 -14.318 26.675 1.00 3.14 67 TYR A N 4
ATOM 6036 C CA . TYR A 1 67 ? 7.298 -15.365 25.664 1.00 21.02 67 TYR A CA 4
ATOM 6037 C C . TYR A 1 67 ? 8.158 -14.917 24.486 1.00 55.10 67 TYR A C 4
ATOM 6038 O O . TYR A 1 67 ? 8.937 -15.696 23.940 1.00 61.24 67 TYR A O 4
ATOM 6056 N N . GLY A 1 68 ? 8.009 -13.653 24.100 1.00 73.20 68 GLY A N 4
ATOM 6057 C CA . GLY A 1 68 ? 8.777 -13.121 22.990 1.00 61.43 68 GLY A CA 4
ATOM 6058 C C . GLY A 1 68 ? 8.508 -11.649 22.751 1.00 54.04 68 GLY A C 4
ATOM 6059 O O . GLY A 1 68 ? 7.382 -11.182 22.924 1.00 44.13 68 GLY A O 4
ATOM 6063 N N . GLU A 1 69 ? 9.543 -10.916 22.353 1.00 22.14 69 GLU A N 4
ATOM 6064 C CA . GLU A 1 69 ? 9.412 -9.487 22.093 1.00 30.42 69 GLU A CA 4
ATOM 6065 C C . GLU A 1 69 ? 8.528 -9.235 20.875 1.00 31.13 69 GLU A C 4
ATOM 6066 O O . GLU A 1 69 ? 7.835 -8.221 20.796 1.00 13.30 69 GLU A O 4
ATOM 6078 N N . LYS A 1 70 ? 8.558 -10.165 19.927 1.00 60.30 70 LYS A N 4
ATOM 6079 C CA . LYS A 1 70 ? 7.760 -10.046 18.712 1.00 21.44 70 LYS A CA 4
ATOM 6080 C C . LYS A 1 70 ? 6.275 -9.942 19.045 1.00 61.31 70 LYS A C 4
ATOM 6081 O O . LYS A 1 70 ? 5.685 -8.866 18.960 1.00 5.45 70 LYS A O 4
ATOM 6100 N N . GLU A 1 71 ? 5.678 -11.068 19.424 1.00 12.33 71 GLU A N 4
ATOM 6101 C CA . GLU A 1 71 ? 4.262 -11.101 19.770 1.00 34.11 71 GLU A CA 4
ATOM 6102 C C . GLU A 1 71 ? 3.924 -10.013 20.785 1.00 14.20 71 GLU A C 4
ATOM 6103 O O . GLU A 1 71 ? 2.790 -9.538 20.848 1.00 71.33 71 GLU A O 4
ATOM 6115 N N . ALA A 1 72 ? 4.916 -9.623 21.578 1.00 20.04 72 ALA A N 4
ATOM 6116 C CA . ALA A 1 72 ? 4.725 -8.590 22.589 1.00 23.53 72 ALA A CA 4
ATOM 6117 C C . ALA A 1 72 ? 4.043 -7.362 21.997 1.00 4.32 72 ALA A C 4
ATOM 6118 O O . ALA A 1 72 ? 2.929 -7.010 22.385 1.00 21.20 72 ALA A O 4
ATOM 6125 N N . VAL A 1 73 ? 4.720 -6.711 21.056 1.00 71.22 73 VAL A N 4
ATOM 6126 C CA . VAL A 1 73 ? 4.179 -5.521 20.410 1.00 71.42 73 VAL A CA 4
ATOM 6127 C C . VAL A 1 73 ? 2.843 -5.820 19.738 1.00 43.00 73 VAL A C 4
ATOM 6128 O O . VAL A 1 73 ? 1.953 -4.970 19.695 1.00 64.32 73 VAL A O 4
ATOM 6141 N N . LYS A 1 74 ? 2.709 -7.034 19.214 1.00 0.25 74 LYS A N 4
ATOM 6142 C CA . LYS A 1 74 ? 1.481 -7.448 18.546 1.00 43.55 74 LYS A CA 4
ATOM 6143 C C . LYS A 1 74 ? 0.324 -7.533 19.536 1.00 64.31 74 LYS A C 4
ATOM 6144 O O . LYS A 1 74 ? -0.791 -7.103 19.242 1.00 60.33 74 LYS A O 4
ATOM 6163 N N . VAL A 1 75 ? 0.598 -8.090 20.712 1.00 73.14 75 VAL A N 4
ATOM 6164 C CA . VAL A 1 75 ? -0.420 -8.230 21.746 1.00 2.45 75 VAL A CA 4
ATOM 6165 C C . VAL A 1 75 ? -0.968 -6.870 22.165 1.00 71.02 75 VAL A C 4
ATOM 6166 O O . VAL A 1 75 ? -2.056 -6.775 22.732 1.00 34.35 75 VAL A O 4
ATOM 6179 N N . VAL A 1 76 ? -0.207 -5.818 21.880 1.00 11.02 76 VAL A N 4
ATOM 6180 C CA . VAL A 1 76 ? -0.617 -4.462 22.225 1.00 30.03 76 VAL A CA 4
ATOM 6181 C C . VAL A 1 76 ? -1.600 -3.907 21.200 1.00 24.31 76 VAL A C 4
ATOM 6182 O O . VAL A 1 76 ? -2.672 -3.415 21.554 1.00 21.43 76 VAL A O 4
ATOM 6195 N N . LEU A 1 77 ? -1.228 -3.990 19.927 1.00 4.15 77 LEU A N 4
ATOM 6196 C CA . LEU A 1 77 ? -2.077 -3.496 18.849 1.00 64.54 77 LEU A CA 4
ATOM 6197 C C . LEU A 1 77 ? -3.304 -4.384 18.672 1.00 34.35 77 LEU A C 4
ATOM 6198 O O . LEU A 1 77 ? -4.423 -3.893 18.520 1.00 1.21 77 LEU A O 4
ATOM 6214 N N . LYS A 1 78 ? -3.089 -5.695 18.697 1.00 64.15 78 LYS A N 4
ATOM 6215 C CA . LYS A 1 78 ? -4.177 -6.653 18.543 1.00 20.22 78 LYS A CA 4
ATOM 6216 C C . LYS A 1 78 ? -5.293 -6.374 19.545 1.00 25.34 78 LYS A C 4
ATOM 6217 O O . LYS A 1 78 ? -6.471 -6.374 19.193 1.00 72.41 78 LYS A O 4
ATOM 6236 N N . GLY A 1 79 ? -4.912 -6.135 20.797 1.00 61.12 79 GLY A N 4
ATOM 6237 C CA . GLY A 1 79 ? -5.892 -5.857 21.830 1.00 52.40 79 GLY A CA 4
ATOM 6238 C C . GLY A 1 79 ? -6.293 -4.395 21.870 1.00 72.41 79 GLY A C 4
ATOM 6239 O O . GLY A 1 79 ? -7.321 -4.042 22.449 1.00 52.50 79 GLY A O 4
ATOM 6243 N N . LEU A 1 80 ? -5.480 -3.544 21.255 1.00 53.50 80 LEU A N 4
ATOM 6244 C CA . LEU A 1 80 ? -5.755 -2.111 21.224 1.00 62.14 80 LEU A CA 4
ATOM 6245 C C . LEU A 1 80 ? -6.909 -1.798 20.276 1.00 23.34 80 LEU A C 4
ATOM 6246 O O . LEU A 1 80 ? -7.644 -0.831 20.474 1.00 42.41 80 LEU A O 4
ATOM 6262 N N . LYS A 1 81 ? -7.064 -2.625 19.248 1.00 45.03 81 LYS A N 4
ATOM 6263 C CA . LYS A 1 81 ? -8.130 -2.440 18.271 1.00 61.13 81 LYS A CA 4
ATOM 6264 C C . LYS A 1 81 ? -9.485 -2.321 18.961 1.00 52.25 81 LYS A C 4
ATOM 6265 O O . LYS A 1 81 ? -10.203 -1.338 18.774 1.00 34.54 81 LYS A O 4
ATOM 6284 N N . VAL A 1 82 ? -9.828 -3.327 19.759 1.00 53.31 82 VAL A N 4
ATOM 6285 C CA . VAL A 1 82 ? -11.096 -3.333 20.479 1.00 73.12 82 VAL A CA 4
ATOM 6286 C C . VAL A 1 82 ? -11.198 -2.141 21.423 1.00 10.42 82 VAL A C 4
ATOM 6287 O O . VAL A 1 82 ? -12.236 -1.915 22.044 1.00 53.30 82 VAL A O 4
ATOM 6300 N N . MET A 1 83 ? -10.113 -1.380 21.526 1.00 20.22 83 MET A N 4
ATOM 6301 C CA . MET A 1 83 ? -10.081 -0.209 22.394 1.00 1.32 83 MET A CA 4
ATOM 6302 C C . MET A 1 83 ? -10.163 1.076 21.576 1.00 3.34 83 MET A C 4
ATOM 6303 O O . MET A 1 83 ? -10.227 2.173 22.131 1.00 60.51 83 MET A O 4
ATOM 6317 N N . ASN A 1 84 ? -10.159 0.933 20.255 1.00 33.21 84 ASN A N 4
ATOM 6318 C CA . ASN A 1 84 ? -10.232 2.083 19.361 1.00 32.12 84 ASN A CA 4
ATOM 6319 C C . ASN A 1 84 ? -9.000 2.969 19.513 1.00 3.14 84 ASN A C 4
ATOM 6320 O O . ASN A 1 84 ? -9.112 4.185 19.674 1.00 43.22 84 ASN A O 4
ATOM 6331 N N . LEU A 1 85 ? -7.824 2.352 19.461 1.00 13.24 85 LEU A N 4
ATOM 6332 C CA . LEU A 1 85 ? -6.569 3.084 19.593 1.00 54.54 85 LEU A CA 4
ATOM 6333 C C . LEU A 1 85 ? -5.809 3.103 18.270 1.00 12.34 85 LEU A C 4
ATOM 6334 O O . LEU A 1 85 ? -4.580 3.186 18.249 1.00 33.35 85 LEU A O 4
ATOM 6350 N N . LEU A 1 86 ? -6.547 3.029 17.168 1.00 34.55 86 LEU A N 4
ATOM 6351 C CA . LEU A 1 86 ? -5.943 3.039 15.841 1.00 53.34 86 LEU A CA 4
ATOM 6352 C C . LEU A 1 86 ? -5.185 4.341 15.598 1.00 73.52 86 LEU A C 4
ATOM 6353 O O . LEU A 1 86 ? -4.397 4.444 14.659 1.00 4.01 86 LEU A O 4
ATOM 6369 N N . GLU A 1 87 ? -5.429 5.330 16.452 1.00 70.31 87 GLU A N 4
ATOM 6370 C CA . GLU A 1 87 ? -4.768 6.624 16.330 1.00 62.40 87 GLU A CA 4
ATOM 6371 C C . GLU A 1 87 ? -3.252 6.456 16.266 1.00 53.30 87 GLU A C 4
ATOM 6372 O O . GLU A 1 87 ? -2.657 6.494 15.188 1.00 30.23 87 GLU A O 4
ATOM 6384 N N . LEU A 1 88 ? -2.634 6.272 17.427 1.00 10.12 88 LEU A N 4
ATOM 6385 C CA . LEU A 1 88 ? -1.188 6.099 17.505 1.00 45.32 88 LEU A CA 4
ATOM 6386 C C . LEU A 1 88 ? -0.766 4.761 16.907 1.00 32.44 88 LEU A C 4
ATOM 6387 O O . LEU A 1 88 ? 0.352 4.614 16.413 1.00 33.30 88 LEU A O 4
ATOM 6403 N N . VAL A 1 89 ? -1.670 3.787 16.955 1.00 63.35 89 VAL A N 4
ATOM 6404 C CA . VAL A 1 89 ? -1.393 2.461 16.415 1.00 33.30 89 VAL A CA 4
ATOM 6405 C C . VAL A 1 89 ? -1.077 2.529 14.925 1.00 20.52 89 VAL A C 4
ATOM 6406 O O . VAL A 1 89 ? -0.316 1.713 14.404 1.00 3.40 89 VAL A O 4
ATOM 6419 N N . ASP A 1 90 ? -1.666 3.506 14.245 1.00 21.10 90 ASP A N 4
ATOM 6420 C CA . ASP A 1 90 ? -1.446 3.682 12.814 1.00 21.12 90 ASP A CA 4
ATOM 6421 C C . ASP A 1 90 ? 0.015 3.431 12.454 1.00 30.41 90 ASP A C 4
ATOM 6422 O O . ASP A 1 90 ? 0.316 2.641 11.559 1.00 11.22 90 ASP A O 4
ATOM 6431 N N . GLN A 1 91 ? 0.917 4.108 13.156 1.00 3.14 91 GLN A N 4
ATOM 6432 C CA . GLN A 1 91 ? 2.346 3.959 12.909 1.00 45.03 91 GLN A CA 4
ATOM 6433 C C . GLN A 1 91 ? 2.875 2.671 13.531 1.00 4.24 91 GLN A C 4
ATOM 6434 O O . GLN A 1 91 ? 3.403 1.803 12.835 1.00 50.24 91 GLN A O 4
ATOM 6448 N N . LEU A 1 92 ? 2.732 2.554 14.847 1.00 75.53 92 LEU A N 4
ATOM 6449 C CA . LEU A 1 92 ? 3.195 1.371 15.564 1.00 3.14 92 LEU A CA 4
ATOM 6450 C C . LEU A 1 92 ? 2.994 0.112 14.727 1.00 41.21 92 LEU A C 4
ATOM 6451 O O . LEU A 1 92 ? 3.929 -0.659 14.513 1.00 44.25 92 LEU A O 4
ATOM 6467 N N . SER A 1 93 ? 1.768 -0.088 14.254 1.00 20.44 93 SER A N 4
ATOM 6468 C CA . SER A 1 93 ? 1.443 -1.255 13.441 1.00 4.44 93 SER A CA 4
ATOM 6469 C C . SER A 1 93 ? 2.182 -1.210 12.107 1.00 5.54 93 SER A C 4
ATOM 6470 O O . SER A 1 93 ? 2.617 -2.239 11.590 1.00 31.10 93 SER A O 4
ATOM 6478 N N . HIS A 1 94 ? 2.321 -0.008 11.555 1.00 23.32 94 HIS A N 4
ATOM 6479 C CA . HIS A 1 94 ? 3.008 0.173 10.281 1.00 23.33 94 HIS A CA 4
ATOM 6480 C C . HIS A 1 94 ? 4.505 -0.085 10.430 1.00 52.43 94 HIS A C 4
ATOM 6481 O O . HIS A 1 94 ? 5.259 0.010 9.461 1.00 4.33 94 HIS A O 4
ATOM 6495 N N . ILE A 1 95 ? 4.926 -0.409 11.647 1.00 25.51 95 ILE A N 4
ATOM 6496 C CA . ILE A 1 95 ? 6.332 -0.680 11.921 1.00 22.40 95 ILE A CA 4
ATOM 6497 C C . ILE A 1 95 ? 6.535 -2.119 12.385 1.00 54.14 95 ILE A C 4
ATOM 6498 O O . ILE A 1 95 ? 7.607 -2.696 12.202 1.00 44.33 95 ILE A O 4
ATOM 6514 N N . CYS A 1 96 ? 5.497 -2.693 12.983 1.00 22.14 96 CYS A N 4
ATOM 6515 C CA . CYS A 1 96 ? 5.560 -4.066 13.473 1.00 43.23 96 CYS A CA 4
ATOM 6516 C C . CYS A 1 96 ? 4.897 -5.024 12.489 1.00 30.52 96 CYS A C 4
ATOM 6517 O O . CYS A 1 96 ? 4.647 -6.187 12.811 1.00 0.23 96 CYS A O 4
ATOM 6525 N N . LEU A 1 97 ? 4.613 -4.530 11.290 1.00 53.24 97 LEU A N 4
ATOM 6526 C CA . LEU A 1 97 ? 3.976 -5.342 10.258 1.00 2.03 97 LEU A CA 4
ATOM 6527 C C . LEU A 1 97 ? 2.575 -5.766 10.687 1.00 61.12 97 LEU A C 4
ATOM 6528 O O . LEU A 1 97 ? 2.401 -6.782 11.361 1.00 64.02 97 LEU A O 4
ATOM 6544 N N . HIS A 1 98 ? 1.578 -4.982 10.289 1.00 34.44 98 HIS A N 4
ATOM 6545 C CA . HIS A 1 98 ? 0.191 -5.278 10.630 1.00 74.51 98 HIS A CA 4
ATOM 6546 C C . HIS A 1 98 ? -0.294 -6.526 9.898 1.00 73.05 98 HIS A C 4
ATOM 6547 O O . HIS A 1 98 ? -1.223 -7.199 10.345 1.00 13.41 98 HIS A O 4
ATOM 6561 N N . ASP A 1 99 ? 0.340 -6.828 8.770 1.00 30.11 99 ASP A N 4
ATOM 6562 C CA . ASP A 1 99 ? -0.026 -7.995 7.976 1.00 55.13 99 ASP A CA 4
ATOM 6563 C C . ASP A 1 99 ? 0.053 -9.268 8.812 1.00 62.41 99 ASP A C 4
ATOM 6564 O O . ASP A 1 99 ? -0.554 -10.284 8.473 1.00 35.34 99 ASP A O 4
ATOM 6573 N N . TYR A 1 100 ? 0.807 -9.207 9.904 1.00 13.40 100 TYR A N 4
ATOM 6574 C CA . TYR A 1 100 ? 0.969 -10.356 10.787 1.00 51.33 100 TYR A CA 4
ATOM 6575 C C . TYR A 1 100 ? -0.323 -10.647 11.545 1.00 44.21 100 TYR A C 4
ATOM 6576 O O . TYR A 1 100 ? -0.573 -11.780 11.955 1.00 24.25 100 TYR A O 4
ATOM 6594 N N . ARG A 1 101 ? -1.140 -9.615 11.726 1.00 11.32 101 ARG A N 4
ATOM 6595 C CA . ARG A 1 101 ? -2.406 -9.758 12.435 1.00 1.11 101 ARG A CA 4
ATOM 6596 C C . ARG A 1 101 ? -3.568 -9.882 11.454 1.00 43.04 101 ARG A C 4
ATOM 6597 O O . ARG A 1 101 ? -3.561 -9.265 10.389 1.00 61.42 101 ARG A O 4
ATOM 6618 N N . GLU A 1 102 ? -4.563 -10.684 11.820 1.00 3.45 102 GLU A N 4
ATOM 6619 C CA . GLU A 1 102 ? -5.730 -10.889 10.971 1.00 11.02 102 GLU A CA 4
ATOM 6620 C C . GLU A 1 102 ? -6.691 -9.708 11.073 1.00 52.05 102 GLU A C 4
ATOM 6621 O O . GLU A 1 102 ? -7.143 -9.392 12.172 1.00 55.53 102 GLU A O 4
ATOM 6633 N N . GLY A 1 1 ? -6.340 9.427 20.942 1.00 43.31 1 GLY A N 5
ATOM 6634 C CA . GLY A 1 1 ? -6.152 10.461 19.941 1.00 53.21 1 GLY A CA 5
ATOM 6635 C C . GLY A 1 1 ? -5.006 10.154 18.998 1.00 73.14 1 GLY A C 5
ATOM 6636 O O . GLY A 1 1 ? -5.115 9.274 18.144 1.00 51.31 1 GLY A O 5
ATOM 6640 N N . ALA A 1 2 ? -3.905 10.882 19.150 1.00 22.44 2 ALA A N 5
ATOM 6641 C CA . ALA A 1 2 ? -2.734 10.682 18.305 1.00 20.14 2 ALA A CA 5
ATOM 6642 C C . ALA A 1 2 ? -3.023 11.083 16.863 1.00 0.50 2 ALA A C 5
ATOM 6643 O O . ALA A 1 2 ? -4.045 10.700 16.295 1.00 14.54 2 ALA A O 5
ATOM 6650 N N . MET A 1 3 ? -2.116 11.858 16.276 1.00 31.32 3 MET A N 5
ATOM 6651 C CA . MET A 1 3 ? -2.274 12.311 14.899 1.00 35.50 3 MET A CA 5
ATOM 6652 C C . MET A 1 3 ? -0.917 12.523 14.237 1.00 2.21 3 MET A C 5
ATOM 6653 O O . MET A 1 3 ? -0.518 13.656 13.967 1.00 72.31 3 MET A O 5
ATOM 6667 N N . ALA A 1 4 ? -0.211 11.427 13.979 1.00 71.01 4 ALA A N 5
ATOM 6668 C CA . ALA A 1 4 ? 1.101 11.494 13.347 1.00 12.22 4 ALA A CA 5
ATOM 6669 C C . ALA A 1 4 ? 1.601 10.104 12.971 1.00 31.53 4 ALA A C 5
ATOM 6670 O O . ALA A 1 4 ? 1.133 9.100 13.507 1.00 75.40 4 ALA A O 5
ATOM 6677 N N . MET A 1 5 ? 2.554 10.053 12.047 1.00 63.53 5 MET A N 5
ATOM 6678 C CA . MET A 1 5 ? 3.118 8.784 11.600 1.00 72.11 5 MET A CA 5
ATOM 6679 C C . MET A 1 5 ? 4.642 8.828 11.625 1.00 64.44 5 MET A C 5
ATOM 6680 O O . MET A 1 5 ? 5.237 9.825 12.030 1.00 4.43 5 MET A O 5
ATOM 6694 N N . ALA A 1 6 ? 5.268 7.739 11.188 1.00 3.35 6 ALA A N 5
ATOM 6695 C CA . ALA A 1 6 ? 6.723 7.655 11.159 1.00 21.23 6 ALA A CA 5
ATOM 6696 C C . ALA A 1 6 ? 7.186 6.417 10.398 1.00 40.31 6 ALA A C 5
ATOM 6697 O O . ALA A 1 6 ? 6.583 5.349 10.503 1.00 53.25 6 ALA A O 5
ATOM 6704 N N . LYS A 1 7 ? 8.260 6.568 9.631 1.00 63.13 7 LYS A N 5
ATOM 6705 C CA . LYS A 1 7 ? 8.805 5.463 8.851 1.00 25.23 7 LYS A CA 5
ATOM 6706 C C . LYS A 1 7 ? 9.936 4.771 9.606 1.00 63.24 7 LYS A C 5
ATOM 6707 O O . LYS A 1 7 ? 10.832 5.426 10.138 1.00 33.20 7 LYS A O 5
ATOM 6726 N N . ALA A 1 8 ? 9.889 3.443 9.646 1.00 43.25 8 ALA A N 5
ATOM 6727 C CA . ALA A 1 8 ? 10.912 2.663 10.331 1.00 33.14 8 ALA A CA 5
ATOM 6728 C C . ALA A 1 8 ? 10.693 1.168 10.123 1.00 4.21 8 ALA A C 5
ATOM 6729 O O . ALA A 1 8 ? 9.582 0.729 9.829 1.00 35.33 8 ALA A O 5
ATOM 6736 N N . ARG A 1 9 ? 11.761 0.392 10.276 1.00 21.24 9 ARG A N 5
ATOM 6737 C CA . ARG A 1 9 ? 11.686 -1.054 10.103 1.00 51.20 9 ARG A CA 5
ATOM 6738 C C . ARG A 1 9 ? 11.972 -1.775 11.417 1.00 12.41 9 ARG A C 5
ATOM 6739 O O . ARG A 1 9 ? 11.597 -2.934 11.597 1.00 41.44 9 ARG A O 5
ATOM 6760 N N . LYS A 1 10 ? 12.638 -1.081 12.334 1.00 44.25 10 LYS A N 5
ATOM 6761 C CA . LYS A 1 10 ? 12.975 -1.653 13.632 1.00 53.21 10 LYS A CA 5
ATOM 6762 C C . LYS A 1 10 ? 11.755 -2.310 14.270 1.00 54.53 10 LYS A C 5
ATOM 6763 O O . LYS A 1 10 ? 10.780 -1.648 14.628 1.00 73.24 10 LYS A O 5
ATOM 6782 N N . PRO A 1 11 ? 11.808 -3.642 14.417 1.00 11.44 11 PRO A N 5
ATOM 6783 C CA . PRO A 1 11 ? 10.716 -4.416 15.015 1.00 70.14 11 PRO A CA 5
ATOM 6784 C C . PRO A 1 11 ? 10.573 -4.158 16.511 1.00 54.35 11 PRO A C 5
ATOM 6785 O O . PRO A 1 11 ? 9.505 -3.768 16.983 1.00 14.10 11 PRO A O 5
ATOM 6796 N N . ARG A 1 12 ? 11.654 -4.377 17.251 1.00 45.24 12 ARG A N 5
ATOM 6797 C CA . ARG A 1 12 ? 11.648 -4.168 18.693 1.00 22.05 12 ARG A CA 5
ATOM 6798 C C . ARG A 1 12 ? 11.154 -2.766 19.038 1.00 60.12 12 ARG A C 5
ATOM 6799 O O . ARG A 1 12 ? 10.292 -2.596 19.899 1.00 73.20 12 ARG A O 5
ATOM 6820 N N . GLU A 1 13 ? 11.707 -1.766 18.359 1.00 4.33 13 GLU A N 5
ATOM 6821 C CA . GLU A 1 13 ? 11.323 -0.379 18.595 1.00 3.02 13 GLU A CA 5
ATOM 6822 C C . GLU A 1 13 ? 9.895 -0.122 18.124 1.00 71.35 13 GLU A C 5
ATOM 6823 O O . GLU A 1 13 ? 9.262 0.852 18.529 1.00 51.14 13 GLU A O 5
ATOM 6835 N N . ALA A 1 14 ? 9.394 -1.004 17.264 1.00 24.02 14 ALA A N 5
ATOM 6836 C CA . ALA A 1 14 ? 8.041 -0.875 16.738 1.00 2.41 14 ALA A CA 5
ATOM 6837 C C . ALA A 1 14 ? 7.003 -1.162 17.817 1.00 32.12 14 ALA A C 5
ATOM 6838 O O . ALA A 1 14 ? 5.946 -0.531 17.860 1.00 11.23 14 ALA A O 5
ATOM 6845 N N . LEU A 1 15 ? 7.309 -2.118 18.687 1.00 63.53 15 LEU A N 5
ATOM 6846 C CA . LEU A 1 15 ? 6.402 -2.490 19.766 1.00 33.55 15 LEU A CA 5
ATOM 6847 C C . LEU A 1 15 ? 6.359 -1.407 20.839 1.00 31.14 15 LEU A C 5
ATOM 6848 O O . LEU A 1 15 ? 5.305 -1.126 21.411 1.00 53.51 15 LEU A O 5
ATOM 6864 N N . LEU A 1 16 ? 7.510 -0.801 21.107 1.00 63.01 16 LEU A N 5
ATOM 6865 C CA . LEU A 1 16 ? 7.605 0.254 22.110 1.00 53.11 16 LEU A CA 5
ATOM 6866 C C . LEU A 1 16 ? 6.878 1.512 21.647 1.00 55.33 16 LEU A C 5
ATOM 6867 O O . LEU A 1 16 ? 6.171 2.155 22.424 1.00 24.50 16 LEU A O 5
ATOM 6883 N N . TRP A 1 17 ? 7.054 1.857 20.376 1.00 34.13 17 TRP A N 5
ATOM 6884 C CA . TRP A 1 17 ? 6.412 3.038 19.809 1.00 60.41 17 TRP A CA 5
ATOM 6885 C C . TRP A 1 17 ? 4.928 2.787 19.567 1.00 14.21 17 TRP A C 5
ATOM 6886 O O . TRP A 1 17 ? 4.110 3.700 19.673 1.00 14.42 17 TRP A O 5
ATOM 6907 N N . ALA A 1 18 ? 4.587 1.545 19.242 1.00 73.52 18 ALA A N 5
ATOM 6908 C CA . ALA A 1 18 ? 3.200 1.175 18.987 1.00 20.44 18 ALA A CA 5
ATOM 6909 C C . ALA A 1 18 ? 2.403 1.105 20.286 1.00 64.32 18 ALA A C 5
ATOM 6910 O O . ALA A 1 18 ? 1.418 1.823 20.461 1.00 4.33 18 ALA A O 5
ATOM 6917 N N . LEU A 1 19 ? 2.835 0.235 21.193 1.00 54.32 19 LEU A N 5
ATOM 6918 C CA . LEU A 1 19 ? 2.161 0.071 22.476 1.00 33.12 19 LEU A CA 5
ATOM 6919 C C . LEU A 1 19 ? 2.058 1.403 23.212 1.00 43.11 19 LEU A C 5
ATOM 6920 O O . LEU A 1 19 ? 1.183 1.592 24.056 1.00 33.44 19 LEU A O 5
ATOM 6936 N N . SER A 1 20 ? 2.958 2.325 22.884 1.00 52.21 20 SER A N 5
ATOM 6937 C CA . SER A 1 20 ? 2.970 3.640 23.515 1.00 73.13 20 SER A CA 5
ATOM 6938 C C . SER A 1 20 ? 2.101 4.624 22.737 1.00 71.43 20 SER A C 5
ATOM 6939 O O . SER A 1 20 ? 1.704 5.666 23.258 1.00 24.24 20 SER A O 5
ATOM 6947 N N . ASP A 1 21 ? 1.809 4.284 21.486 1.00 43.31 21 ASP A N 5
ATOM 6948 C CA . ASP A 1 21 ? 0.987 5.136 20.635 1.00 73.03 21 ASP A CA 5
ATOM 6949 C C . ASP A 1 21 ? -0.460 5.151 21.117 1.00 13.45 21 ASP A C 5
ATOM 6950 O O . ASP A 1 21 ? -1.254 5.999 20.706 1.00 33.43 21 ASP A O 5
ATOM 6959 N N . LEU A 1 22 ? -0.797 4.209 21.991 1.00 71.10 22 LEU A N 5
ATOM 6960 C CA . LEU A 1 22 ? -2.149 4.113 22.530 1.00 74.04 22 LEU A CA 5
ATOM 6961 C C . LEU A 1 22 ? -2.190 4.571 23.984 1.00 70.10 22 LEU A C 5
ATOM 6962 O O . LEU A 1 22 ? -1.166 4.593 24.666 1.00 32.41 22 LEU A O 5
ATOM 6978 N N . GLU A 1 23 ? -3.380 4.934 24.452 1.00 53.02 23 GLU A N 5
ATOM 6979 C CA . GLU A 1 23 ? -3.554 5.390 25.826 1.00 65.10 23 GLU A CA 5
ATOM 6980 C C . GLU A 1 23 ? -3.445 4.224 26.804 1.00 25.30 23 GLU A C 5
ATOM 6981 O O . GLU A 1 23 ? -3.620 3.066 26.426 1.00 34.25 23 GLU A O 5
ATOM 6993 N N . GLU A 1 24 ? -3.153 4.539 28.062 1.00 5.20 24 GLU A N 5
ATOM 6994 C CA . GLU A 1 24 ? -3.019 3.517 29.094 1.00 44.43 24 GLU A CA 5
ATOM 6995 C C . GLU A 1 24 ? -4.345 2.797 29.322 1.00 45.34 24 GLU A C 5
ATOM 6996 O O . GLU A 1 24 ? -4.371 1.610 29.641 1.00 22.42 24 GLU A O 5
ATOM 7008 N N . ASN A 1 25 ? -5.443 3.526 29.155 1.00 13.31 25 ASN A N 5
ATOM 7009 C CA . ASN A 1 25 ? -6.773 2.958 29.344 1.00 53.23 25 ASN A CA 5
ATOM 7010 C C . ASN A 1 25 ? -7.139 2.035 28.186 1.00 75.23 25 ASN A C 5
ATOM 7011 O O . ASN A 1 25 ? -8.240 1.486 28.141 1.00 74.54 25 ASN A O 5
ATOM 7022 N N . ASP A 1 26 ? -6.209 1.868 27.252 1.00 13.41 26 ASP A N 5
ATOM 7023 C CA . ASP A 1 26 ? -6.433 1.010 26.094 1.00 2.24 26 ASP A CA 5
ATOM 7024 C C . ASP A 1 26 ? -5.530 -0.219 26.147 1.00 52.55 26 ASP A C 5
ATOM 7025 O O . ASP A 1 26 ? -6.005 -1.353 26.095 1.00 72.34 26 ASP A O 5
ATOM 7034 N N . PHE A 1 27 ? -4.226 0.015 26.248 1.00 10.52 27 PHE A N 5
ATOM 7035 C CA . PHE A 1 27 ? -3.256 -1.072 26.305 1.00 33.21 27 PHE A CA 5
ATOM 7036 C C . PHE A 1 27 ? -3.496 -1.951 27.530 1.00 45.43 27 PHE A C 5
ATOM 7037 O O . PHE A 1 27 ? -3.359 -3.173 27.468 1.00 4.42 27 PHE A O 5
ATOM 7054 N N . LYS A 1 28 ? -3.853 -1.319 28.643 1.00 53.05 28 LYS A N 5
ATOM 7055 C CA . LYS A 1 28 ? -4.113 -2.041 29.883 1.00 42.53 28 LYS A CA 5
ATOM 7056 C C . LYS A 1 28 ? -5.308 -2.975 29.728 1.00 34.15 28 LYS A C 5
ATOM 7057 O O . LYS A 1 28 ? -5.264 -4.131 30.150 1.00 74.24 28 LYS A O 5
ATOM 7076 N N . LYS A 1 29 ? -6.376 -2.468 29.121 1.00 4.20 29 LYS A N 5
ATOM 7077 C CA . LYS A 1 29 ? -7.583 -3.257 28.908 1.00 21.20 29 LYS A CA 5
ATOM 7078 C C . LYS A 1 29 ? -7.258 -4.566 28.195 1.00 54.12 29 LYS A C 5
ATOM 7079 O O . LYS A 1 29 ? -7.823 -5.614 28.512 1.00 43.03 29 LYS A O 5
ATOM 7098 N N . LEU A 1 30 ? -6.346 -4.499 27.232 1.00 44.00 30 LEU A N 5
ATOM 7099 C CA . LEU A 1 30 ? -5.945 -5.680 26.475 1.00 44.54 30 LEU A CA 5
ATOM 7100 C C . LEU A 1 30 ? -5.144 -6.641 27.348 1.00 54.23 30 LEU A C 5
ATOM 7101 O O . LEU A 1 30 ? -5.477 -7.821 27.457 1.00 35.04 30 LEU A O 5
ATOM 7117 N N . LYS A 1 31 ? -4.088 -6.128 27.969 1.00 12.54 31 LYS A N 5
ATOM 7118 C CA . LYS A 1 31 ? -3.242 -6.938 28.836 1.00 25.25 31 LYS A CA 5
ATOM 7119 C C . LYS A 1 31 ? -4.058 -7.569 29.960 1.00 55.24 31 LYS A C 5
ATOM 7120 O O . LYS A 1 31 ? -3.712 -8.634 30.470 1.00 23.13 31 LYS A O 5
ATOM 7139 N N . PHE A 1 32 ? -5.146 -6.905 30.339 1.00 64.32 32 PHE A N 5
ATOM 7140 C CA . PHE A 1 32 ? -6.012 -7.402 31.401 1.00 14.44 32 PHE A CA 5
ATOM 7141 C C . PHE A 1 32 ? -6.634 -8.741 31.015 1.00 1.44 32 PHE A C 5
ATOM 7142 O O . PHE A 1 32 ? -6.612 -9.695 31.793 1.00 1.22 32 PHE A O 5
ATOM 7159 N N . TYR A 1 33 ? -7.188 -8.803 29.810 1.00 61.12 33 TYR A N 5
ATOM 7160 C CA . TYR A 1 33 ? -7.819 -10.023 29.321 1.00 64.33 33 TYR A CA 5
ATOM 7161 C C . TYR A 1 33 ? -6.846 -10.837 28.472 1.00 52.53 33 TYR A C 5
ATOM 7162 O O . TYR A 1 33 ? -6.612 -12.017 28.733 1.00 30.24 33 TYR A O 5
ATOM 7180 N N . LEU A 1 34 ? -6.282 -10.196 27.454 1.00 71.34 34 LEU A N 5
ATOM 7181 C CA . LEU A 1 34 ? -5.333 -10.858 26.565 1.00 75.24 34 LEU A CA 5
ATOM 7182 C C . LEU A 1 34 ? -4.212 -11.519 27.360 1.00 60.02 34 LEU A C 5
ATOM 7183 O O . LEU A 1 34 ? -4.005 -12.729 27.272 1.00 72.43 34 LEU A O 5
ATOM 7199 N N . ARG A 1 35 ? -3.492 -10.716 28.137 1.00 34.41 35 ARG A N 5
ATOM 7200 C CA . ARG A 1 35 ? -2.393 -11.224 28.949 1.00 43.51 35 ARG A CA 5
ATOM 7201 C C . ARG A 1 35 ? -2.894 -12.242 29.969 1.00 52.15 35 ARG A C 5
ATOM 7202 O O . ARG A 1 35 ? -2.238 -13.250 30.228 1.00 25.50 35 ARG A O 5
ATOM 7223 N N . ASP A 1 36 ? -4.061 -11.971 30.543 1.00 3.53 36 ASP A N 5
ATOM 7224 C CA . ASP A 1 36 ? -4.651 -12.863 31.534 1.00 2.02 36 ASP A CA 5
ATOM 7225 C C . ASP A 1 36 ? -4.630 -14.308 31.045 1.00 52.30 36 ASP A C 5
ATOM 7226 O O . ASP A 1 36 ? -4.195 -15.209 31.761 1.00 73.43 36 ASP A O 5
ATOM 7235 N N . MET A 1 37 ? -5.104 -14.520 29.822 1.00 54.33 37 MET A N 5
ATOM 7236 C CA . MET A 1 37 ? -5.140 -15.855 29.237 1.00 30.21 37 MET A CA 5
ATOM 7237 C C . MET A 1 37 ? -3.846 -16.155 28.487 1.00 53.13 37 MET A C 5
ATOM 7238 O O . MET A 1 37 ? -3.091 -17.051 28.864 1.00 64.33 37 MET A O 5
ATOM 7252 N N . THR A 1 38 ? -3.596 -15.399 27.422 1.00 73.44 38 THR A N 5
ATOM 7253 C CA . THR A 1 38 ? -2.395 -15.585 26.618 1.00 60.33 38 THR A CA 5
ATOM 7254 C C . THR A 1 38 ? -1.166 -15.771 27.500 1.00 31.42 38 THR A C 5
ATOM 7255 O O . THR A 1 38 ? -0.365 -16.682 27.283 1.00 12.22 38 THR A O 5
ATOM 7266 N N . LEU A 1 39 ? -1.022 -14.905 28.497 1.00 54.34 39 LEU A N 5
ATOM 7267 C CA . LEU A 1 39 ? 0.110 -14.974 29.414 1.00 72.12 39 LEU A CA 5
ATOM 7268 C C . LEU A 1 39 ? -0.366 -15.117 30.856 1.00 23.01 39 LEU A C 5
ATOM 7269 O O . LEU A 1 39 ? -0.998 -16.110 31.216 1.00 24.14 39 LEU A O 5
ATOM 7285 N N . SER A 1 40 ? -0.059 -14.117 31.677 1.00 72.24 40 SER A N 5
ATOM 7286 C CA . SER A 1 40 ? -0.454 -14.132 33.080 1.00 21.13 40 SER A CA 5
ATOM 7287 C C . SER A 1 40 ? 0.152 -15.332 33.802 1.00 4.54 40 SER A C 5
ATOM 7288 O O . SER A 1 40 ? -0.334 -16.455 33.678 1.00 53.22 40 SER A O 5
ATOM 7296 N N . GLU A 1 41 ? 1.218 -15.083 34.558 1.00 71.25 41 GLU A N 5
ATOM 7297 C CA . GLU A 1 41 ? 1.892 -16.143 35.299 1.00 14.31 41 GLU A CA 5
ATOM 7298 C C . GLU A 1 41 ? 3.072 -15.587 36.090 1.00 24.11 41 GLU A C 5
ATOM 7299 O O . GLU A 1 41 ? 4.183 -16.112 36.020 1.00 73.12 41 GLU A O 5
ATOM 7311 N N . GLY A 1 42 ? 2.823 -14.520 36.843 1.00 3.20 42 GLY A N 5
ATOM 7312 C CA . GLY A 1 42 ? 3.874 -13.910 37.636 1.00 45.31 42 GLY A CA 5
ATOM 7313 C C . GLY A 1 42 ? 4.046 -12.434 37.335 1.00 54.03 42 GLY A C 5
ATOM 7314 O O . GLY A 1 42 ? 4.794 -11.738 38.020 1.00 41.44 42 GLY A O 5
ATOM 7318 N N . GLN A 1 43 ? 3.351 -11.957 36.306 1.00 25.24 43 GLN A N 5
ATOM 7319 C CA . GLN A 1 43 ? 3.433 -10.555 35.915 1.00 12.10 43 GLN A CA 5
ATOM 7320 C C . GLN A 1 43 ? 2.991 -9.645 37.056 1.00 13.21 43 GLN A C 5
ATOM 7321 O O . GLN A 1 43 ? 2.275 -10.057 37.970 1.00 44.43 43 GLN A O 5
ATOM 7335 N N . PRO A 1 44 ? 3.426 -8.377 37.005 1.00 32.00 44 PRO A N 5
ATOM 7336 C CA . PRO A 1 44 ? 3.087 -7.382 38.027 1.00 71.02 44 PRO A CA 5
ATOM 7337 C C . PRO A 1 44 ? 1.616 -6.982 37.981 1.00 20.45 44 PRO A C 5
ATOM 7338 O O . PRO A 1 44 ? 0.889 -7.303 37.041 1.00 63.50 44 PRO A O 5
ATOM 7349 N N . PRO A 1 45 ? 1.165 -6.264 39.021 1.00 72.43 45 PRO A N 5
ATOM 7350 C CA . PRO A 1 45 ? -0.223 -5.805 39.122 1.00 55.41 45 PRO A CA 5
ATOM 7351 C C . PRO A 1 45 ? -0.550 -4.718 38.103 1.00 2.34 45 PRO A C 5
ATOM 7352 O O . PRO A 1 45 ? 0.317 -3.931 37.721 1.00 51.52 45 PRO A O 5
ATOM 7363 N N . LEU A 1 46 ? -1.804 -4.679 37.668 1.00 72.22 46 LEU A N 5
ATOM 7364 C CA . LEU A 1 46 ? -2.246 -3.688 36.693 1.00 5.51 46 LEU A CA 5
ATOM 7365 C C . LEU A 1 46 ? -2.264 -2.291 37.307 1.00 33.41 46 LEU A C 5
ATOM 7366 O O . LEU A 1 46 ? -2.626 -2.119 38.471 1.00 65.12 46 LEU A O 5
ATOM 7382 N N . ALA A 1 47 ? -1.874 -1.297 36.516 1.00 74.32 47 ALA A N 5
ATOM 7383 C CA . ALA A 1 47 ? -1.851 0.084 36.980 1.00 5.21 47 ALA A CA 5
ATOM 7384 C C . ALA A 1 47 ? -1.893 1.058 35.808 1.00 55.25 47 ALA A C 5
ATOM 7385 O O . ALA A 1 47 ? -1.239 0.845 34.787 1.00 61.21 47 ALA A O 5
ATOM 7392 N N . ARG A 1 48 ? -2.668 2.127 35.960 1.00 34.02 48 ARG A N 5
ATOM 7393 C CA . ARG A 1 48 ? -2.798 3.133 34.913 1.00 61.33 48 ARG A CA 5
ATOM 7394 C C . ARG A 1 48 ? -1.498 3.915 34.746 1.00 32.32 48 ARG A C 5
ATOM 7395 O O . ARG A 1 48 ? -1.115 4.271 33.633 1.00 5.20 48 ARG A O 5
ATOM 7416 N N . GLY A 1 49 ? -0.825 4.179 35.862 1.00 20.41 49 GLY A N 5
ATOM 7417 C CA . GLY A 1 49 ? 0.424 4.917 35.818 1.00 34.01 49 GLY A CA 5
ATOM 7418 C C . GLY A 1 49 ? 1.539 4.131 35.159 1.00 62.23 49 GLY A C 5
ATOM 7419 O O . GLY A 1 49 ? 2.646 4.640 34.984 1.00 31.43 49 GLY A O 5
ATOM 7423 N N . GLU A 1 50 ? 1.248 2.886 34.793 1.00 2.21 50 GLU A N 5
ATOM 7424 C CA . GLU A 1 50 ? 2.237 2.028 34.152 1.00 44.13 50 GLU A CA 5
ATOM 7425 C C . GLU A 1 50 ? 2.660 2.600 32.802 1.00 41.14 50 GLU A C 5
ATOM 7426 O O . GLU A 1 50 ? 3.717 3.222 32.681 1.00 15.02 50 GLU A O 5
ATOM 7438 N N . LEU A 1 51 ? 1.829 2.385 31.788 1.00 34.12 51 LEU A N 5
ATOM 7439 C CA . LEU A 1 51 ? 2.115 2.878 30.445 1.00 1.05 51 LEU A CA 5
ATOM 7440 C C . LEU A 1 51 ? 2.119 4.403 30.415 1.00 40.02 51 LEU A C 5
ATOM 7441 O O . LEU A 1 51 ? 2.796 5.014 29.589 1.00 53.43 51 LEU A O 5
ATOM 7457 N N . GLU A 1 52 ? 1.360 5.010 31.322 1.00 4.11 52 GLU A N 5
ATOM 7458 C CA . GLU A 1 52 ? 1.278 6.464 31.399 1.00 63.11 52 GLU A CA 5
ATOM 7459 C C . GLU A 1 52 ? 2.556 7.051 31.991 1.00 23.54 52 GLU A C 5
ATOM 7460 O O . GLU A 1 52 ? 3.192 7.915 31.390 1.00 4.12 52 GLU A O 5
ATOM 7472 N N . GLY A 1 53 ? 2.926 6.573 33.176 1.00 12.43 53 GLY A N 5
ATOM 7473 C CA . GLY A 1 53 ? 4.125 7.062 33.831 1.00 21.34 53 GLY A CA 5
ATOM 7474 C C . GLY A 1 53 ? 5.382 6.388 33.318 1.00 72.52 53 GLY A C 5
ATOM 7475 O O . GLY A 1 53 ? 6.287 7.050 32.810 1.00 64.15 53 GLY A O 5
ATOM 7479 N N . LEU A 1 54 ? 5.439 5.067 33.451 1.00 4.11 54 LEU A N 5
ATOM 7480 C CA . LEU A 1 54 ? 6.596 4.302 32.998 1.00 51.02 54 LEU A CA 5
ATOM 7481 C C . LEU A 1 54 ? 6.820 4.490 31.501 1.00 64.01 54 LEU A C 5
ATOM 7482 O O . LEU A 1 54 ? 6.198 5.347 30.873 1.00 50.11 54 LEU A O 5
ATOM 7498 N N . ILE A 1 55 ? 7.711 3.682 30.936 1.00 42.45 55 ILE A N 5
ATOM 7499 C CA . ILE A 1 55 ? 8.015 3.758 29.512 1.00 72.11 55 ILE A CA 5
ATOM 7500 C C . ILE A 1 55 ? 7.766 2.419 28.825 1.00 53.40 55 ILE A C 5
ATOM 7501 O O . ILE A 1 55 ? 7.710 1.367 29.462 1.00 2.30 55 ILE A O 5
ATOM 7517 N N . PRO A 1 56 ? 7.614 2.457 27.493 1.00 54.31 56 PRO A N 5
ATOM 7518 C CA . PRO A 1 56 ? 7.371 1.255 26.689 1.00 15.54 56 PRO A CA 5
ATOM 7519 C C . PRO A 1 56 ? 8.593 0.346 26.622 1.00 13.13 56 PRO A C 5
ATOM 7520 O O . PRO A 1 56 ? 8.473 -0.877 26.694 1.00 65.10 56 PRO A O 5
ATOM 7531 N N . VAL A 1 57 ? 9.768 0.951 26.485 1.00 42.34 57 VAL A N 5
ATOM 7532 C CA . VAL A 1 57 ? 11.013 0.196 26.409 1.00 31.35 57 VAL A CA 5
ATOM 7533 C C . VAL A 1 57 ? 11.263 -0.580 27.698 1.00 62.45 57 VAL A C 5
ATOM 7534 O O . VAL A 1 57 ? 12.018 -1.553 27.712 1.00 43.23 57 VAL A O 5
ATOM 7547 N N . ASP A 1 58 ? 10.624 -0.145 28.778 1.00 45.23 58 ASP A N 5
ATOM 7548 C CA . ASP A 1 58 ? 10.776 -0.800 30.072 1.00 42.41 58 ASP A CA 5
ATOM 7549 C C . ASP A 1 58 ? 9.715 -1.879 30.262 1.00 23.14 58 ASP A C 5
ATOM 7550 O O . ASP A 1 58 ? 10.036 -3.053 30.452 1.00 31.20 58 ASP A O 5
ATOM 7559 N N . LEU A 1 59 ? 8.451 -1.474 30.212 1.00 61.20 59 LEU A N 5
ATOM 7560 C CA . LEU A 1 59 ? 7.342 -2.407 30.380 1.00 12.40 59 LEU A CA 5
ATOM 7561 C C . LEU A 1 59 ? 7.408 -3.524 29.343 1.00 14.34 59 LEU A C 5
ATOM 7562 O O . LEU A 1 59 ? 7.033 -4.663 29.620 1.00 43.14 59 LEU A O 5
ATOM 7578 N N . ALA A 1 60 ? 7.888 -3.189 28.150 1.00 31.13 60 ALA A N 5
ATOM 7579 C CA . ALA A 1 60 ? 8.007 -4.165 27.074 1.00 50.32 60 ALA A CA 5
ATOM 7580 C C . ALA A 1 60 ? 9.003 -5.261 27.435 1.00 61.54 60 ALA A C 5
ATOM 7581 O O . ALA A 1 60 ? 8.738 -6.445 27.229 1.00 74.24 60 ALA A O 5
ATOM 7588 N N . GLU A 1 61 ? 10.150 -4.859 27.973 1.00 20.21 61 GLU A N 5
ATOM 7589 C CA . GLU A 1 61 ? 11.186 -5.809 28.361 1.00 70.43 61 GLU A CA 5
ATOM 7590 C C . GLU A 1 61 ? 10.635 -6.848 29.334 1.00 43.21 61 GLU A C 5
ATOM 7591 O O . GLU A 1 61 ? 11.061 -8.004 29.333 1.00 53.24 61 GLU A O 5
ATOM 7603 N N . LEU A 1 62 ? 9.687 -6.427 30.164 1.00 23.41 62 LEU A N 5
ATOM 7604 C CA . LEU A 1 62 ? 9.078 -7.320 31.144 1.00 55.21 62 LEU A CA 5
ATOM 7605 C C . LEU A 1 62 ? 8.121 -8.298 30.469 1.00 42.31 62 LEU A C 5
ATOM 7606 O O . LEU A 1 62 ? 8.123 -9.492 30.770 1.00 70.22 62 LEU A O 5
ATOM 7622 N N . LEU A 1 63 ? 7.307 -7.784 29.554 1.00 72.13 63 LEU A N 5
ATOM 7623 C CA . LEU A 1 63 ? 6.346 -8.612 28.833 1.00 20.43 63 LEU A CA 5
ATOM 7624 C C . LEU A 1 63 ? 7.058 -9.678 28.006 1.00 21.24 63 LEU A C 5
ATOM 7625 O O . LEU A 1 63 ? 6.734 -10.863 28.092 1.00 70.13 63 LEU A O 5
ATOM 7641 N N . ILE A 1 64 ? 8.030 -9.249 27.209 1.00 63.12 64 ILE A N 5
ATOM 7642 C CA . ILE A 1 64 ? 8.790 -10.167 26.370 1.00 63.24 64 ILE A CA 5
ATOM 7643 C C . ILE A 1 64 ? 9.431 -11.272 27.203 1.00 10.32 64 ILE A C 5
ATOM 7644 O O . ILE A 1 64 ? 9.569 -12.407 26.747 1.00 13.15 64 ILE A O 5
ATOM 7660 N N . SER A 1 65 ? 9.819 -10.931 28.428 1.00 65.50 65 SER A N 5
ATOM 7661 C CA . SER A 1 65 ? 10.448 -11.894 29.326 1.00 54.24 65 SER A CA 5
ATOM 7662 C C . SER A 1 65 ? 9.403 -12.810 29.956 1.00 25.32 65 SER A C 5
ATOM 7663 O O . SER A 1 65 ? 9.683 -13.968 30.269 1.00 43.14 65 SER A O 5
ATOM 7671 N N . LYS A 1 66 ? 8.198 -12.284 30.141 1.00 54.23 66 LYS A N 5
ATOM 7672 C CA . LYS A 1 66 ? 7.109 -13.052 30.733 1.00 60.44 66 LYS A CA 5
ATOM 7673 C C . LYS A 1 66 ? 6.949 -14.398 30.032 1.00 3.20 66 LYS A C 5
ATOM 7674 O O . LYS A 1 66 ? 7.141 -15.452 30.640 1.00 53.55 66 LYS A O 5
ATOM 7693 N N . TYR A 1 67 ? 6.599 -14.355 28.751 1.00 1.24 67 TYR A N 5
ATOM 7694 C CA . TYR A 1 67 ? 6.413 -15.571 27.969 1.00 51.23 67 TYR A CA 5
ATOM 7695 C C . TYR A 1 67 ? 7.322 -15.575 26.743 1.00 0.45 67 TYR A C 5
ATOM 7696 O O . TYR A 1 67 ? 7.888 -16.604 26.380 1.00 65.23 67 TYR A O 5
ATOM 7714 N N . GLY A 1 68 ? 7.457 -14.413 26.111 1.00 53.21 68 GLY A N 5
ATOM 7715 C CA . GLY A 1 68 ? 8.298 -14.302 24.934 1.00 61.33 68 GLY A CA 5
ATOM 7716 C C . GLY A 1 68 ? 8.062 -13.014 24.171 1.00 11.20 68 GLY A C 5
ATOM 7717 O O . GLY A 1 68 ? 6.943 -12.504 24.134 1.00 13.33 68 GLY A O 5
ATOM 7721 N N . GLU A 1 69 ? 9.119 -12.486 23.562 1.00 2.22 69 GLU A N 5
ATOM 7722 C CA . GLU A 1 69 ? 9.021 -11.247 22.799 1.00 31.12 69 GLU A CA 5
ATOM 7723 C C . GLU A 1 69 ? 8.075 -11.412 21.613 1.00 32.23 69 GLU A C 5
ATOM 7724 O O . GLU A 1 69 ? 7.429 -10.457 21.181 1.00 2.14 69 GLU A O 5
ATOM 7736 N N . LYS A 1 70 ? 7.998 -12.631 21.090 1.00 24.24 70 LYS A N 5
ATOM 7737 C CA . LYS A 1 70 ? 7.132 -12.924 19.955 1.00 72.30 70 LYS A CA 5
ATOM 7738 C C . LYS A 1 70 ? 5.676 -12.616 20.288 1.00 14.30 70 LYS A C 5
ATOM 7739 O O . LYS A 1 70 ? 5.143 -11.583 19.884 1.00 40.24 70 LYS A O 5
ATOM 7758 N N . GLU A 1 71 ? 5.039 -13.518 21.028 1.00 14.55 71 GLU A N 5
ATOM 7759 C CA . GLU A 1 71 ? 3.644 -13.340 21.416 1.00 41.43 71 GLU A CA 5
ATOM 7760 C C . GLU A 1 71 ? 3.418 -11.954 22.013 1.00 52.42 71 GLU A C 5
ATOM 7761 O O . GLU A 1 71 ? 2.315 -11.412 21.951 1.00 75.02 71 GLU A O 5
ATOM 7773 N N . ALA A 1 72 ? 4.471 -11.386 22.591 1.00 10.14 72 ALA A N 5
ATOM 7774 C CA . ALA A 1 72 ? 4.389 -10.063 23.198 1.00 34.34 72 ALA A CA 5
ATOM 7775 C C . ALA A 1 72 ? 3.733 -9.064 22.251 1.00 65.22 72 ALA A C 5
ATOM 7776 O O . ALA A 1 72 ? 2.663 -8.529 22.540 1.00 4.40 72 ALA A O 5
ATOM 7783 N N . VAL A 1 73 ? 4.383 -8.817 21.118 1.00 50.23 73 VAL A N 5
ATOM 7784 C CA . VAL A 1 73 ? 3.863 -7.882 20.127 1.00 42.10 73 VAL A CA 5
ATOM 7785 C C . VAL A 1 73 ? 2.462 -8.280 19.677 1.00 20.43 73 VAL A C 5
ATOM 7786 O O . VAL A 1 73 ? 1.616 -7.426 19.412 1.00 44.13 73 VAL A O 5
ATOM 7799 N N . LYS A 1 74 ? 2.222 -9.585 19.594 1.00 11.43 74 LYS A N 5
ATOM 7800 C CA . LYS A 1 74 ? 0.922 -10.099 19.179 1.00 44.15 74 LYS A CA 5
ATOM 7801 C C . LYS A 1 74 ? -0.153 -9.751 20.203 1.00 72.53 74 LYS A C 5
ATOM 7802 O O . LYS A 1 74 ? -1.269 -9.375 19.843 1.00 62.31 74 LYS A O 5
ATOM 7821 N N . VAL A 1 75 ? 0.190 -9.879 21.481 1.00 53.33 75 VAL A N 5
ATOM 7822 C CA . VAL A 1 75 ? -0.746 -9.576 22.557 1.00 1.41 75 VAL A CA 5
ATOM 7823 C C . VAL A 1 75 ? -1.204 -8.123 22.494 1.00 75.01 75 VAL A C 5
ATOM 7824 O O . VAL A 1 75 ? -2.275 -7.776 22.994 1.00 64.10 75 VAL A O 5
ATOM 7837 N N . VAL A 1 76 ? -0.387 -7.277 21.875 1.00 13.41 76 VAL A N 5
ATOM 7838 C CA . VAL A 1 76 ? -0.709 -5.861 21.744 1.00 13.45 76 VAL A CA 5
ATOM 7839 C C . VAL A 1 76 ? -1.694 -5.624 20.605 1.00 13.22 76 VAL A C 5
ATOM 7840 O O . VAL A 1 76 ? -2.735 -4.991 20.791 1.00 62.13 76 VAL A O 5
ATOM 7853 N N . LEU A 1 77 ? -1.360 -6.136 19.426 1.00 54.11 77 LEU A N 5
ATOM 7854 C CA . LEU A 1 77 ? -2.216 -5.981 18.255 1.00 70.25 77 LEU A CA 5
ATOM 7855 C C . LEU A 1 77 ? -3.501 -6.789 18.408 1.00 65.31 77 LEU A C 5
ATOM 7856 O O . LEU A 1 77 ? -4.602 -6.259 18.260 1.00 20.32 77 LEU A O 5
ATOM 7872 N N . LYS A 1 78 ? -3.352 -8.075 18.707 1.00 31.32 78 LYS A N 5
ATOM 7873 C CA . LYS A 1 78 ? -4.499 -8.957 18.885 1.00 74.53 78 LYS A CA 5
ATOM 7874 C C . LYS A 1 78 ? -5.536 -8.323 19.806 1.00 12.12 78 LYS A C 5
ATOM 7875 O O . LYS A 1 78 ? -6.735 -8.377 19.537 1.00 15.24 78 LYS A O 5
ATOM 7894 N N . GLY A 1 79 ? -5.065 -7.720 20.894 1.00 71.41 79 GLY A N 5
ATOM 7895 C CA . GLY A 1 79 ? -5.965 -7.083 21.837 1.00 21.04 79 GLY A CA 5
ATOM 7896 C C . GLY A 1 79 ? -6.326 -5.668 21.429 1.00 23.45 79 GLY A C 5
ATOM 7897 O O . GLY A 1 79 ? -7.348 -5.132 21.859 1.00 72.15 79 GLY A O 5
ATOM 7901 N N . LEU A 1 80 ? -5.484 -5.061 20.600 1.00 55.10 80 LEU A N 5
ATOM 7902 C CA . LEU A 1 80 ? -5.719 -3.698 20.135 1.00 61.31 80 LEU A CA 5
ATOM 7903 C C . LEU A 1 80 ? -6.846 -3.660 19.108 1.00 50.22 80 LEU A C 5
ATOM 7904 O O . LEU A 1 80 ? -7.562 -2.665 18.992 1.00 10.13 80 LEU A O 5
ATOM 7920 N N . LYS A 1 81 ? -7.000 -4.750 18.365 1.00 64.44 81 LYS A N 5
ATOM 7921 C CA . LYS A 1 81 ? -8.042 -4.844 17.349 1.00 24.30 81 LYS A CA 5
ATOM 7922 C C . LYS A 1 81 ? -9.407 -4.501 17.937 1.00 63.32 81 LYS A C 5
ATOM 7923 O O . LYS A 1 81 ? -10.079 -3.579 17.474 1.00 21.35 81 LYS A O 5
ATOM 7942 N N . VAL A 1 82 ? -9.810 -5.248 18.960 1.00 73.13 82 VAL A N 5
ATOM 7943 C CA . VAL A 1 82 ? -11.094 -5.021 19.612 1.00 31.15 82 VAL A CA 5
ATOM 7944 C C . VAL A 1 82 ? -11.172 -3.616 20.198 1.00 40.30 82 VAL A C 5
ATOM 7945 O O . VAL A 1 82 ? -12.222 -3.190 20.678 1.00 52.44 82 VAL A O 5
ATOM 7958 N N . MET A 1 83 ? -10.053 -2.900 20.155 1.00 52.33 83 MET A N 5
ATOM 7959 C CA . MET A 1 83 ? -9.995 -1.540 20.680 1.00 74.43 83 MET A CA 5
ATOM 7960 C C . MET A 1 83 ? -10.026 -0.519 19.548 1.00 44.45 83 MET A C 5
ATOM 7961 O O . MET A 1 83 ? -10.098 0.686 19.788 1.00 61.31 83 MET A O 5
ATOM 7975 N N . ASN A 1 84 ? -9.969 -1.008 18.313 1.00 13.10 84 ASN A N 5
ATOM 7976 C CA . ASN A 1 84 ? -9.989 -0.136 17.144 1.00 74.52 84 ASN A CA 5
ATOM 7977 C C . ASN A 1 84 ? -8.712 0.693 17.062 1.00 43.41 84 ASN A C 5
ATOM 7978 O O . ASN A 1 84 ? -8.760 1.919 16.952 1.00 14.34 84 ASN A O 5
ATOM 7989 N N . LEU A 1 85 ? -7.569 0.017 17.115 1.00 15.30 85 LEU A N 5
ATOM 7990 C CA . LEU A 1 85 ? -6.278 0.691 17.046 1.00 5.31 85 LEU A CA 5
ATOM 7991 C C . LEU A 1 85 ? -5.497 0.248 15.813 1.00 52.23 85 LEU A C 5
ATOM 7992 O O . LEU A 1 85 ? -4.267 0.302 15.791 1.00 42.44 85 LEU A O 5
ATOM 8008 N N . LEU A 1 86 ? -6.220 -0.188 14.787 1.00 30.11 86 LEU A N 5
ATOM 8009 C CA . LEU A 1 86 ? -5.596 -0.639 13.548 1.00 41.31 86 LEU A CA 5
ATOM 8010 C C . LEU A 1 86 ? -4.817 0.494 12.887 1.00 3.15 86 LEU A C 5
ATOM 8011 O O . LEU A 1 86 ? -3.998 0.261 11.999 1.00 23.33 86 LEU A O 5
ATOM 8027 N N . GLU A 1 87 ? -5.077 1.721 13.329 1.00 24.44 87 GLU A N 5
ATOM 8028 C CA . GLU A 1 87 ? -4.398 2.889 12.781 1.00 1.14 87 GLU A CA 5
ATOM 8029 C C . GLU A 1 87 ? -2.883 2.711 12.830 1.00 71.14 87 GLU A C 5
ATOM 8030 O O . GLU A 1 87 ? -2.248 2.417 11.816 1.00 54.34 87 GLU A O 5
ATOM 8042 N N . LEU A 1 88 ? -2.310 2.891 14.014 1.00 22.03 88 LEU A N 5
ATOM 8043 C CA . LEU A 1 88 ? -0.869 2.751 14.196 1.00 31.13 88 LEU A CA 5
ATOM 8044 C C . LEU A 1 88 ? -0.445 1.291 14.077 1.00 23.32 88 LEU A C 5
ATOM 8045 O O . LEU A 1 88 ? 0.691 0.991 13.707 1.00 13.42 88 LEU A O 5
ATOM 8061 N N . VAL A 1 89 ? -1.365 0.385 14.391 1.00 32.45 89 VAL A N 5
ATOM 8062 C CA . VAL A 1 89 ? -1.088 -1.045 14.317 1.00 42.24 89 VAL A CA 5
ATOM 8063 C C . VAL A 1 89 ? -0.797 -1.474 12.883 1.00 40.21 89 VAL A C 5
ATOM 8064 O O . VAL A 1 89 ? -0.055 -2.428 12.648 1.00 41.42 89 VAL A O 5
ATOM 8077 N N . ASP A 1 90 ? -1.386 -0.763 11.928 1.00 40.04 90 ASP A N 5
ATOM 8078 C CA . ASP A 1 90 ? -1.189 -1.069 10.515 1.00 11.24 90 ASP A CA 5
ATOM 8079 C C . ASP A 1 90 ? 0.272 -1.403 10.230 1.00 33.33 90 ASP A C 5
ATOM 8080 O O . ASP A 1 90 ? 0.577 -2.439 9.639 1.00 13.25 90 ASP A O 5
ATOM 8089 N N . GLN A 1 91 ? 1.169 -0.519 10.653 1.00 24.14 91 GLN A N 5
ATOM 8090 C CA . GLN A 1 91 ? 2.598 -0.721 10.442 1.00 51.55 91 GLN A CA 5
ATOM 8091 C C . GLN A 1 91 ? 3.162 -1.720 11.446 1.00 74.31 91 GLN A C 5
ATOM 8092 O O . GLN A 1 91 ? 3.679 -2.772 11.067 1.00 5.23 91 GLN A O 5
ATOM 8106 N N . LEU A 1 92 ? 3.058 -1.386 12.727 1.00 1.14 92 LEU A N 5
ATOM 8107 C CA . LEU A 1 92 ? 3.558 -2.255 13.787 1.00 1.54 92 LEU A CA 5
ATOM 8108 C C . LEU A 1 92 ? 3.395 -3.723 13.410 1.00 21.41 92 LEU A C 5
ATOM 8109 O O . LEU A 1 92 ? 4.331 -4.514 13.532 1.00 1.51 92 LEU A O 5
ATOM 8125 N N . SER A 1 93 ? 2.201 -4.082 12.949 1.00 11.23 93 SER A N 5
ATOM 8126 C CA . SER A 1 93 ? 1.915 -5.456 12.555 1.00 34.21 93 SER A CA 5
ATOM 8127 C C . SER A 1 93 ? 2.765 -5.866 11.357 1.00 62.13 93 SER A C 5
ATOM 8128 O O . SER A 1 93 ? 3.402 -6.920 11.364 1.00 73.31 93 SER A O 5
ATOM 8136 N N . HIS A 1 94 ? 2.771 -5.025 10.328 1.00 51.34 94 HIS A N 5
ATOM 8137 C CA . HIS A 1 94 ? 3.543 -5.298 9.121 1.00 63.11 94 HIS A CA 5
ATOM 8138 C C . HIS A 1 94 ? 5.037 -5.136 9.384 1.00 44.41 94 HIS A C 5
ATOM 8139 O O . HIS A 1 94 ? 5.861 -5.362 8.497 1.00 25.14 94 HIS A O 5
ATOM 8153 N N . ILE A 1 95 ? 5.379 -4.741 10.606 1.00 33.40 95 ILE A N 5
ATOM 8154 C CA . ILE A 1 95 ? 6.773 -4.549 10.985 1.00 60.14 95 ILE A CA 5
ATOM 8155 C C . ILE A 1 95 ? 7.244 -5.652 11.927 1.00 70.05 95 ILE A C 5
ATOM 8156 O O . ILE A 1 95 ? 8.435 -5.959 11.993 1.00 10.44 95 ILE A O 5
ATOM 8172 N N . CYS A 1 96 ? 6.302 -6.246 12.651 1.00 41.31 96 CYS A N 5
ATOM 8173 C CA . CYS A 1 96 ? 6.620 -7.316 13.589 1.00 22.41 96 CYS A CA 5
ATOM 8174 C C . CYS A 1 96 ? 6.028 -8.642 13.122 1.00 31.12 96 CYS A C 5
ATOM 8175 O O . CYS A 1 96 ? 5.762 -9.534 13.929 1.00 31.10 96 CYS A O 5
ATOM 8183 N N . LEU A 1 97 ? 5.822 -8.765 11.816 1.00 41.54 97 LEU A N 5
ATOM 8184 C CA . LEU A 1 97 ? 5.259 -9.981 11.240 1.00 22.34 97 LEU A CA 5
ATOM 8185 C C . LEU A 1 97 ? 3.809 -10.168 11.673 1.00 14.33 97 LEU A C 5
ATOM 8186 O O . LEU A 1 97 ? 3.533 -10.538 12.815 1.00 20.00 97 LEU A O 5
ATOM 8202 N N . HIS A 1 98 ? 2.884 -9.911 10.753 1.00 1.34 98 HIS A N 5
ATOM 8203 C CA . HIS A 1 98 ? 1.461 -10.053 11.039 1.00 11.02 98 HIS A CA 5
ATOM 8204 C C . HIS A 1 98 ? 1.003 -11.491 10.815 1.00 11.03 98 HIS A C 5
ATOM 8205 O O . HIS A 1 98 ? 0.013 -11.935 11.398 1.00 64.43 98 HIS A O 5
ATOM 8219 N N . ASP A 1 99 ? 1.728 -12.212 9.968 1.00 62.51 99 ASP A N 5
ATOM 8220 C CA . ASP A 1 99 ? 1.397 -13.600 9.667 1.00 34.42 99 ASP A CA 5
ATOM 8221 C C . ASP A 1 99 ? 1.314 -14.429 10.946 1.00 40.44 99 ASP A C 5
ATOM 8222 O O . ASP A 1 99 ? 0.634 -15.454 10.990 1.00 31.02 99 ASP A O 5
ATOM 8231 N N . TYR A 1 100 ? 2.011 -13.978 11.982 1.00 3.24 100 TYR A N 5
ATOM 8232 C CA . TYR A 1 100 ? 2.020 -14.679 13.261 1.00 52.12 100 TYR A CA 5
ATOM 8233 C C . TYR A 1 100 ? 0.672 -14.547 13.963 1.00 30.24 100 TYR A C 5
ATOM 8234 O O . TYR A 1 100 ? 0.285 -15.407 14.755 1.00 62.32 100 TYR A O 5
ATOM 8252 N N . ARG A 1 101 ? -0.039 -13.464 13.667 1.00 2.02 101 ARG A N 5
ATOM 8253 C CA . ARG A 1 101 ? -1.343 -13.218 14.270 1.00 53.10 101 ARG A CA 5
ATOM 8254 C C . ARG A 1 101 ? -2.466 -13.642 13.328 1.00 32.40 101 ARG A C 5
ATOM 8255 O O . ARG A 1 101 ? -2.396 -13.414 12.121 1.00 64.20 101 ARG A O 5
ATOM 8276 N N . GLU A 1 102 ? -3.500 -14.261 13.889 1.00 32.42 102 GLU A N 5
ATOM 8277 C CA . GLU A 1 102 ? -4.637 -14.719 13.098 1.00 1.35 102 GLU A CA 5
ATOM 8278 C C . GLU A 1 102 ? -5.579 -13.561 12.780 1.00 61.21 102 GLU A C 5
ATOM 8279 O O . GLU A 1 102 ? -6.155 -13.534 11.694 1.00 71.54 102 GLU A O 5
ATOM 8291 N N . GLY A 1 1 ? -1.911 16.161 17.860 1.00 32.33 1 GLY A N 6
ATOM 8292 C CA . GLY A 1 1 ? -0.949 16.075 16.777 1.00 1.34 1 GLY A CA 6
ATOM 8293 C C . GLY A 1 1 ? -1.001 14.741 16.060 1.00 41.25 1 GLY A C 6
ATOM 8294 O O . GLY A 1 1 ? -1.303 14.681 14.868 1.00 10.41 1 GLY A O 6
ATOM 8298 N N . ALA A 1 2 ? -0.704 13.668 16.786 1.00 50.45 2 ALA A N 6
ATOM 8299 C CA . ALA A 1 2 ? -0.719 12.329 16.211 1.00 43.04 2 ALA A CA 6
ATOM 8300 C C . ALA A 1 2 ? 0.235 12.230 15.024 1.00 15.34 2 ALA A C 6
ATOM 8301 O O . ALA A 1 2 ? -0.197 12.110 13.878 1.00 23.42 2 ALA A O 6
ATOM 8308 N N . MET A 1 3 ? 1.532 12.283 15.308 1.00 51.22 3 MET A N 6
ATOM 8309 C CA . MET A 1 3 ? 2.546 12.199 14.263 1.00 11.12 3 MET A CA 6
ATOM 8310 C C . MET A 1 3 ? 3.419 10.963 14.451 1.00 22.45 3 MET A C 6
ATOM 8311 O O . MET A 1 3 ? 2.922 9.883 14.770 1.00 30.00 3 MET A O 6
ATOM 8325 N N . ALA A 1 4 ? 4.723 11.128 14.252 1.00 13.20 4 ALA A N 6
ATOM 8326 C CA . ALA A 1 4 ? 5.664 10.026 14.402 1.00 65.13 4 ALA A CA 6
ATOM 8327 C C . ALA A 1 4 ? 5.543 9.039 13.245 1.00 1.33 4 ALA A C 6
ATOM 8328 O O . ALA A 1 4 ? 5.072 7.916 13.422 1.00 4.14 4 ALA A O 6
ATOM 8335 N N . MET A 1 5 ? 5.970 9.467 12.062 1.00 71.25 5 MET A N 6
ATOM 8336 C CA . MET A 1 5 ? 5.909 8.620 10.876 1.00 31.41 5 MET A CA 6
ATOM 8337 C C . MET A 1 5 ? 7.130 8.839 9.988 1.00 75.21 5 MET A C 6
ATOM 8338 O O . MET A 1 5 ? 7.065 9.567 8.998 1.00 64.43 5 MET A O 6
ATOM 8352 N N . ALA A 1 6 ? 8.240 8.205 10.349 1.00 23.22 6 ALA A N 6
ATOM 8353 C CA . ALA A 1 6 ? 9.474 8.330 9.584 1.00 65.42 6 ALA A CA 6
ATOM 8354 C C . ALA A 1 6 ? 10.512 7.313 10.046 1.00 24.42 6 ALA A C 6
ATOM 8355 O O . ALA A 1 6 ? 10.186 6.345 10.734 1.00 13.33 6 ALA A O 6
ATOM 8362 N N . LYS A 1 7 ? 11.765 7.537 9.663 1.00 31.35 7 LYS A N 6
ATOM 8363 C CA . LYS A 1 7 ? 12.852 6.641 10.039 1.00 61.41 7 LYS A CA 6
ATOM 8364 C C . LYS A 1 7 ? 12.644 5.253 9.441 1.00 22.32 7 LYS A C 6
ATOM 8365 O O . LYS A 1 7 ? 11.535 4.897 9.044 1.00 11.54 7 LYS A O 6
ATOM 8384 N N . ALA A 1 8 ? 13.718 4.472 9.382 1.00 42.13 8 ALA A N 6
ATOM 8385 C CA . ALA A 1 8 ? 13.652 3.122 8.836 1.00 40.21 8 ALA A CA 6
ATOM 8386 C C . ALA A 1 8 ? 12.669 2.260 9.621 1.00 52.32 8 ALA A C 6
ATOM 8387 O O . ALA A 1 8 ? 11.947 2.757 10.486 1.00 71.33 8 ALA A O 6
ATOM 8394 N N . ARG A 1 9 ? 12.646 0.968 9.313 1.00 74.30 9 ARG A N 6
ATOM 8395 C CA . ARG A 1 9 ? 11.749 0.037 9.989 1.00 42.44 9 ARG A CA 6
ATOM 8396 C C . ARG A 1 9 ? 12.473 -0.693 11.116 1.00 32.01 9 ARG A C 6
ATOM 8397 O O . ARG A 1 9 ? 13.585 -1.190 10.936 1.00 74.34 9 ARG A O 6
ATOM 8418 N N . LYS A 1 10 ? 11.835 -0.753 12.280 1.00 31.41 10 LYS A N 6
ATOM 8419 C CA . LYS A 1 10 ? 12.416 -1.423 13.438 1.00 72.13 10 LYS A CA 6
ATOM 8420 C C . LYS A 1 10 ? 11.513 -2.553 13.923 1.00 52.24 10 LYS A C 6
ATOM 8421 O O . LYS A 1 10 ? 10.314 -2.372 14.139 1.00 24.33 10 LYS A O 6
ATOM 8440 N N . PRO A 1 11 ? 12.099 -3.746 14.099 1.00 24.10 11 PRO A N 6
ATOM 8441 C CA . PRO A 1 11 ? 11.366 -4.928 14.562 1.00 0.24 11 PRO A CA 6
ATOM 8442 C C . PRO A 1 11 ? 10.942 -4.811 16.022 1.00 15.13 11 PRO A C 6
ATOM 8443 O O . PRO A 1 11 ? 9.823 -4.394 16.322 1.00 55.14 11 PRO A O 6
ATOM 8454 N N . ARG A 1 12 ? 11.842 -5.181 16.927 1.00 32.30 12 ARG A N 6
ATOM 8455 C CA . ARG A 1 12 ? 11.560 -5.118 18.356 1.00 75.40 12 ARG A CA 6
ATOM 8456 C C . ARG A 1 12 ? 11.281 -3.683 18.792 1.00 31.15 12 ARG A C 6
ATOM 8457 O O . ARG A 1 12 ? 10.343 -3.425 19.546 1.00 2.12 12 ARG A O 6
ATOM 8478 N N . GLU A 1 13 ? 12.103 -2.754 18.314 1.00 75.24 13 GLU A N 6
ATOM 8479 C CA . GLU A 1 13 ? 11.945 -1.346 18.656 1.00 15.40 13 GLU A CA 6
ATOM 8480 C C . GLU A 1 13 ? 10.548 -0.851 18.292 1.00 13.40 13 GLU A C 6
ATOM 8481 O O . GLU A 1 13 ? 10.068 0.143 18.837 1.00 21.14 13 GLU A O 6
ATOM 8493 N N . ALA A 1 14 ? 9.901 -1.551 17.366 1.00 12.21 14 ALA A N 6
ATOM 8494 C CA . ALA A 1 14 ? 8.559 -1.184 16.930 1.00 62.33 14 ALA A CA 6
ATOM 8495 C C . ALA A 1 14 ? 7.524 -1.517 17.999 1.00 61.42 14 ALA A C 6
ATOM 8496 O O . ALA A 1 14 ? 6.713 -0.671 18.377 1.00 73.20 14 ALA A O 6
ATOM 8503 N N . LEU A 1 15 ? 7.557 -2.754 18.482 1.00 32.32 15 LEU A N 6
ATOM 8504 C CA . LEU A 1 15 ? 6.620 -3.200 19.508 1.00 3.33 15 LEU A CA 6
ATOM 8505 C C . LEU A 1 15 ? 6.610 -2.237 20.691 1.00 12.40 15 LEU A C 6
ATOM 8506 O O . LEU A 1 15 ? 5.577 -2.032 21.330 1.00 54.13 15 LEU A O 6
ATOM 8522 N N . LEU A 1 16 ? 7.765 -1.646 20.977 1.00 70.15 16 LEU A N 6
ATOM 8523 C CA . LEU A 1 16 ? 7.889 -0.702 22.082 1.00 50.35 16 LEU A CA 6
ATOM 8524 C C . LEU A 1 16 ? 7.256 0.639 21.725 1.00 12.43 16 LEU A C 6
ATOM 8525 O O . LEU A 1 16 ? 6.615 1.276 22.562 1.00 42.12 16 LEU A O 6
ATOM 8541 N N . TRP A 1 17 ? 7.438 1.061 20.479 1.00 32.02 17 TRP A N 6
ATOM 8542 C CA . TRP A 1 17 ? 6.882 2.326 20.012 1.00 61.14 17 TRP A CA 6
ATOM 8543 C C . TRP A 1 17 ? 5.379 2.209 19.782 1.00 24.32 17 TRP A C 6
ATOM 8544 O O . TRP A 1 17 ? 4.637 3.173 19.965 1.00 3.21 17 TRP A O 6
ATOM 8565 N N . ALA A 1 18 ? 4.937 1.021 19.381 1.00 1.31 18 ALA A N 6
ATOM 8566 C CA . ALA A 1 18 ? 3.522 0.778 19.129 1.00 1.42 18 ALA A CA 6
ATOM 8567 C C . ALA A 1 18 ? 2.741 0.683 20.435 1.00 34.01 18 ALA A C 6
ATOM 8568 O O . ALA A 1 18 ? 1.818 1.463 20.677 1.00 23.11 18 ALA A O 6
ATOM 8575 N N . LEU A 1 19 ? 3.114 -0.277 21.274 1.00 72.34 19 LEU A N 6
ATOM 8576 C CA . LEU A 1 19 ? 2.447 -0.475 22.556 1.00 71.32 19 LEU A CA 6
ATOM 8577 C C . LEU A 1 19 ? 2.374 0.831 23.339 1.00 2.43 19 LEU A C 6
ATOM 8578 O O . LEU A 1 19 ? 1.467 1.033 24.147 1.00 64.20 19 LEU A O 6
ATOM 8594 N N . SER A 1 20 ? 3.334 1.717 23.093 1.00 2.22 20 SER A N 6
ATOM 8595 C CA . SER A 1 20 ? 3.380 3.004 23.777 1.00 50.53 20 SER A CA 6
ATOM 8596 C C . SER A 1 20 ? 2.533 4.040 23.043 1.00 72.40 20 SER A C 6
ATOM 8597 O O . SER A 1 20 ? 2.160 5.067 23.609 1.00 11.14 20 SER A O 6
ATOM 8605 N N . ASP A 1 21 ? 2.233 3.761 21.779 1.00 31.33 21 ASP A N 6
ATOM 8606 C CA . ASP A 1 21 ? 1.429 4.666 20.967 1.00 51.15 21 ASP A CA 6
ATOM 8607 C C . ASP A 1 21 ? 0.011 4.777 21.518 1.00 73.34 21 ASP A C 6
ATOM 8608 O O . ASP A 1 21 ? -0.628 5.824 21.411 1.00 54.32 21 ASP A O 6
ATOM 8617 N N . LEU A 1 22 ? -0.476 3.690 22.106 1.00 32.20 22 LEU A N 6
ATOM 8618 C CA . LEU A 1 22 ? -1.820 3.664 22.673 1.00 21.34 22 LEU A CA 6
ATOM 8619 C C . LEU A 1 22 ? -1.809 4.145 24.121 1.00 53.33 22 LEU A C 6
ATOM 8620 O O . LEU A 1 22 ? -0.769 4.144 24.777 1.00 24.22 22 LEU A O 6
ATOM 8636 N N . GLU A 1 23 ? -2.975 4.555 24.611 1.00 20.34 23 GLU A N 6
ATOM 8637 C CA . GLU A 1 23 ? -3.099 5.037 25.982 1.00 41.42 23 GLU A CA 6
ATOM 8638 C C . GLU A 1 23 ? -3.004 3.883 26.976 1.00 41.52 23 GLU A C 6
ATOM 8639 O O . GLU A 1 23 ? -3.071 2.716 26.594 1.00 32.42 23 GLU A O 6
ATOM 8651 N N . GLU A 1 24 ? -2.846 4.221 28.252 1.00 34.20 24 GLU A N 6
ATOM 8652 C CA . GLU A 1 24 ? -2.741 3.213 29.300 1.00 24.14 24 GLU A CA 6
ATOM 8653 C C . GLU A 1 24 ? -4.075 2.503 29.510 1.00 53.33 24 GLU A C 6
ATOM 8654 O O . GLU A 1 24 ? -4.116 1.312 29.813 1.00 22.12 24 GLU A O 6
ATOM 8666 N N . ASN A 1 25 ? -5.165 3.246 29.346 1.00 75.34 25 ASN A N 6
ATOM 8667 C CA . ASN A 1 25 ? -6.502 2.689 29.517 1.00 33.25 25 ASN A CA 6
ATOM 8668 C C . ASN A 1 25 ? -6.868 1.782 28.347 1.00 74.43 25 ASN A C 6
ATOM 8669 O O . ASN A 1 25 ? -7.979 1.255 28.280 1.00 72.11 25 ASN A O 6
ATOM 8680 N N . ASP A 1 26 ? -5.927 1.604 27.427 1.00 61.44 26 ASP A N 6
ATOM 8681 C CA . ASP A 1 26 ? -6.149 0.759 26.259 1.00 60.21 26 ASP A CA 6
ATOM 8682 C C . ASP A 1 26 ? -5.295 -0.503 26.331 1.00 33.40 26 ASP A C 6
ATOM 8683 O O . ASP A 1 26 ? -5.811 -1.619 26.259 1.00 62.12 26 ASP A O 6
ATOM 8692 N N . PHE A 1 27 ? -3.987 -0.319 26.473 1.00 62.21 27 PHE A N 6
ATOM 8693 C CA . PHE A 1 27 ? -3.061 -1.443 26.553 1.00 41.03 27 PHE A CA 6
ATOM 8694 C C . PHE A 1 27 ? -3.393 -2.338 27.743 1.00 72.11 27 PHE A C 6
ATOM 8695 O O . PHE A 1 27 ? -3.274 -3.561 27.667 1.00 20.24 27 PHE A O 6
ATOM 8712 N N . LYS A 1 28 ? -3.810 -1.720 28.842 1.00 13.54 28 LYS A N 6
ATOM 8713 C CA . LYS A 1 28 ? -4.161 -2.458 30.050 1.00 50.32 28 LYS A CA 6
ATOM 8714 C C . LYS A 1 28 ? -5.380 -3.344 29.811 1.00 5.32 28 LYS A C 6
ATOM 8715 O O . LYS A 1 28 ? -5.396 -4.512 30.199 1.00 32.11 28 LYS A O 6
ATOM 8734 N N . LYS A 1 29 ? -6.398 -2.781 29.169 1.00 21.14 29 LYS A N 6
ATOM 8735 C CA . LYS A 1 29 ? -7.620 -3.520 28.876 1.00 71.01 29 LYS A CA 6
ATOM 8736 C C . LYS A 1 29 ? -7.308 -4.813 28.130 1.00 71.25 29 LYS A C 6
ATOM 8737 O O . LYS A 1 29 ? -7.921 -5.851 28.382 1.00 34.20 29 LYS A O 6
ATOM 8756 N N . LEU A 1 30 ? -6.351 -4.744 27.211 1.00 21.50 30 LEU A N 6
ATOM 8757 C CA . LEU A 1 30 ? -5.956 -5.911 26.429 1.00 51.24 30 LEU A CA 6
ATOM 8758 C C . LEU A 1 30 ? -5.183 -6.906 27.288 1.00 61.35 30 LEU A C 6
ATOM 8759 O O . LEU A 1 30 ? -5.545 -8.080 27.375 1.00 2.23 30 LEU A O 6
ATOM 8775 N N . LYS A 1 31 ? -4.117 -6.430 27.922 1.00 50.22 31 LYS A N 6
ATOM 8776 C CA . LYS A 1 31 ? -3.294 -7.276 28.777 1.00 5.24 31 LYS A CA 6
ATOM 8777 C C . LYS A 1 31 ? -4.132 -7.914 29.881 1.00 42.25 31 LYS A C 6
ATOM 8778 O O . LYS A 1 31 ? -3.802 -8.989 30.382 1.00 45.31 31 LYS A O 6
ATOM 8797 N N . PHE A 1 32 ? -5.218 -7.246 30.253 1.00 13.43 32 PHE A N 6
ATOM 8798 C CA . PHE A 1 32 ? -6.104 -7.748 31.297 1.00 53.01 32 PHE A CA 6
ATOM 8799 C C . PHE A 1 32 ? -6.798 -9.031 30.850 1.00 30.50 32 PHE A C 6
ATOM 8800 O O . PHE A 1 32 ? -6.856 -10.010 31.595 1.00 72.33 32 PHE A O 6
ATOM 8817 N N . TYR A 1 33 ? -7.323 -9.019 29.630 1.00 51.10 33 TYR A N 6
ATOM 8818 C CA . TYR A 1 33 ? -8.016 -10.180 29.084 1.00 42.10 33 TYR A CA 6
ATOM 8819 C C . TYR A 1 33 ? -7.079 -11.016 28.217 1.00 3.34 33 TYR A C 6
ATOM 8820 O O . TYR A 1 33 ? -6.906 -12.214 28.446 1.00 45.32 33 TYR A O 6
ATOM 8838 N N . LEU A 1 34 ? -6.476 -10.375 27.222 1.00 24.11 34 LEU A N 6
ATOM 8839 C CA . LEU A 1 34 ? -5.554 -11.057 26.320 1.00 75.51 34 LEU A CA 6
ATOM 8840 C C . LEU A 1 34 ? -4.472 -11.795 27.102 1.00 11.50 34 LEU A C 6
ATOM 8841 O O . LEU A 1 34 ? -4.325 -13.011 26.982 1.00 12.02 34 LEU A O 6
ATOM 8857 N N . ARG A 1 35 ? -3.718 -11.050 27.904 1.00 11.02 35 ARG A N 6
ATOM 8858 C CA . ARG A 1 35 ? -2.650 -11.633 28.707 1.00 1.00 35 ARG A CA 6
ATOM 8859 C C . ARG A 1 35 ? -3.209 -12.641 29.706 1.00 32.34 35 ARG A C 6
ATOM 8860 O O . ARG A 1 35 ? -2.591 -13.671 29.976 1.00 72.41 35 ARG A O 6
ATOM 8881 N N . ASP A 1 36 ? -4.381 -12.337 30.253 1.00 73.14 36 ASP A N 6
ATOM 8882 C CA . ASP A 1 36 ? -5.025 -13.217 31.222 1.00 44.33 36 ASP A CA 6
ATOM 8883 C C . ASP A 1 36 ? -5.103 -14.645 30.691 1.00 13.31 36 ASP A C 6
ATOM 8884 O O . ASP A 1 36 ? -4.704 -15.592 31.368 1.00 3.41 36 ASP A O 6
ATOM 8893 N N . MET A 1 37 ? -5.622 -14.791 29.476 1.00 30.54 37 MET A N 6
ATOM 8894 C CA . MET A 1 37 ? -5.753 -16.104 28.855 1.00 20.42 37 MET A CA 6
ATOM 8895 C C . MET A 1 37 ? -4.489 -16.469 28.083 1.00 52.34 37 MET A C 6
ATOM 8896 O O . MET A 1 37 ? -3.776 -17.405 28.444 1.00 23.13 37 MET A O 6
ATOM 8910 N N . THR A 1 38 ? -4.217 -15.723 27.016 1.00 31.20 38 THR A N 6
ATOM 8911 C CA . THR A 1 38 ? -3.041 -15.969 26.192 1.00 45.22 38 THR A CA 6
ATOM 8912 C C . THR A 1 38 ? -1.801 -16.180 27.053 1.00 65.52 38 THR A C 6
ATOM 8913 O O . THR A 1 38 ? -0.978 -17.053 26.771 1.00 31.11 38 THR A O 6
ATOM 8924 N N . LEU A 1 39 ? -1.672 -15.378 28.104 1.00 43.05 39 LEU A N 6
ATOM 8925 C CA . LEU A 1 39 ? -0.531 -15.478 29.007 1.00 20.14 39 LEU A CA 6
ATOM 8926 C C . LEU A 1 39 ? -0.979 -15.886 30.407 1.00 74.30 39 LEU A C 6
ATOM 8927 O O . LEU A 1 39 ? -2.165 -16.116 30.648 1.00 64.14 39 LEU A O 6
ATOM 8943 N N . SER A 1 40 ? -0.024 -15.972 31.327 1.00 33.43 40 SER A N 6
ATOM 8944 C CA . SER A 1 40 ? -0.321 -16.354 32.703 1.00 25.21 40 SER A CA 6
ATOM 8945 C C . SER A 1 40 ? -0.321 -15.133 33.618 1.00 52.04 40 SER A C 6
ATOM 8946 O O . SER A 1 40 ? -0.173 -14.001 33.158 1.00 22.15 40 SER A O 6
ATOM 8954 N N . GLU A 1 41 ? -0.490 -15.373 34.914 1.00 4.44 41 GLU A N 6
ATOM 8955 C CA . GLU A 1 41 ? -0.511 -14.292 35.894 1.00 65.53 41 GLU A CA 6
ATOM 8956 C C . GLU A 1 41 ? 0.871 -14.088 36.508 1.00 22.43 41 GLU A C 6
ATOM 8957 O O . GLU A 1 41 ? 1.865 -14.624 36.020 1.00 42.34 41 GLU A O 6
ATOM 8969 N N . GLY A 1 42 ? 0.925 -13.309 37.584 1.00 12.22 42 GLY A N 6
ATOM 8970 C CA . GLY A 1 42 ? 2.188 -13.047 38.248 1.00 4.50 42 GLY A CA 6
ATOM 8971 C C . GLY A 1 42 ? 2.629 -11.603 38.107 1.00 14.12 42 GLY A C 6
ATOM 8972 O O . GLY A 1 42 ? 3.197 -11.028 39.035 1.00 21.10 42 GLY A O 6
ATOM 8976 N N . GLN A 1 43 ? 2.367 -11.017 36.943 1.00 12.14 43 GLN A N 6
ATOM 8977 C CA . GLN A 1 43 ? 2.743 -9.632 36.684 1.00 34.04 43 GLN A CA 6
ATOM 8978 C C . GLN A 1 43 ? 2.243 -8.715 37.796 1.00 30.42 43 GLN A C 6
ATOM 8979 O O . GLN A 1 43 ? 1.355 -9.068 38.573 1.00 62.02 43 GLN A O 6
ATOM 8993 N N . PRO A 1 44 ? 2.826 -7.510 37.877 1.00 53.15 44 PRO A N 6
ATOM 8994 C CA . PRO A 1 44 ? 2.455 -6.518 38.890 1.00 43.41 44 PRO A CA 6
ATOM 8995 C C . PRO A 1 44 ? 1.065 -5.938 38.653 1.00 72.30 44 PRO A C 6
ATOM 8996 O O . PRO A 1 44 ? 0.427 -6.190 37.631 1.00 71.54 44 PRO A O 6
ATOM 9007 N N . PRO A 1 45 ? 0.582 -5.142 39.619 1.00 70.43 45 PRO A N 6
ATOM 9008 C CA . PRO A 1 45 ? -0.738 -4.510 39.537 1.00 41.11 45 PRO A CA 6
ATOM 9009 C C . PRO A 1 45 ? -0.793 -3.418 38.474 1.00 4.10 45 PRO A C 6
ATOM 9010 O O . PRO A 1 45 ? 0.126 -2.606 38.356 1.00 51.31 45 PRO A O 6
ATOM 9021 N N . LEU A 1 46 ? -1.874 -3.403 37.703 1.00 71.22 46 LEU A N 6
ATOM 9022 C CA . LEU A 1 46 ? -2.049 -2.410 36.649 1.00 0.41 46 LEU A CA 6
ATOM 9023 C C . LEU A 1 46 ? -2.173 -1.008 37.238 1.00 50.24 46 LEU A C 6
ATOM 9024 O O . LEU A 1 46 ? -2.764 -0.820 38.300 1.00 31.35 46 LEU A O 6
ATOM 9040 N N . ALA A 1 47 ? -1.613 -0.026 36.538 1.00 74.32 47 ALA A N 6
ATOM 9041 C CA . ALA A 1 47 ? -1.665 1.359 36.989 1.00 71.13 47 ALA A CA 6
ATOM 9042 C C . ALA A 1 47 ? -1.449 2.323 35.827 1.00 61.20 47 ALA A C 6
ATOM 9043 O O . ALA A 1 47 ? -0.875 1.955 34.802 1.00 40.23 47 ALA A O 6
ATOM 9050 N N . ARG A 1 48 ? -1.913 3.557 35.994 1.00 24.01 48 ARG A N 6
ATOM 9051 C CA . ARG A 1 48 ? -1.771 4.573 34.958 1.00 33.01 48 ARG A CA 6
ATOM 9052 C C . ARG A 1 48 ? -0.300 4.879 34.693 1.00 21.34 48 ARG A C 6
ATOM 9053 O O . ARG A 1 48 ? 0.090 5.174 33.565 1.00 50.43 48 ARG A O 6
ATOM 9074 N N . GLY A 1 49 ? 0.513 4.806 35.743 1.00 33.54 49 GLY A N 6
ATOM 9075 C CA . GLY A 1 49 ? 1.931 5.078 35.604 1.00 64.33 49 GLY A CA 6
ATOM 9076 C C . GLY A 1 49 ? 2.691 3.907 35.012 1.00 31.23 49 GLY A C 6
ATOM 9077 O O . GLY A 1 49 ? 3.898 3.991 34.791 1.00 24.31 49 GLY A O 6
ATOM 9081 N N . GLU A 1 50 ? 1.982 2.811 34.757 1.00 11.54 50 GLU A N 6
ATOM 9082 C CA . GLU A 1 50 ? 2.599 1.618 34.190 1.00 34.14 50 GLU A CA 6
ATOM 9083 C C . GLU A 1 50 ? 2.988 1.847 32.733 1.00 61.22 50 GLU A C 6
ATOM 9084 O O . GLU A 1 50 ? 4.068 1.445 32.296 1.00 13.33 50 GLU A O 6
ATOM 9096 N N . LEU A 1 51 ? 2.102 2.494 31.985 1.00 54.14 51 LEU A N 6
ATOM 9097 C CA . LEU A 1 51 ? 2.351 2.777 30.575 1.00 21.23 51 LEU A CA 6
ATOM 9098 C C . LEU A 1 51 ? 2.968 4.160 30.398 1.00 1.54 51 LEU A C 6
ATOM 9099 O O . LEU A 1 51 ? 4.013 4.308 29.765 1.00 31.25 51 LEU A O 6
ATOM 9115 N N . GLU A 1 52 ? 2.315 5.171 30.964 1.00 31.20 52 GLU A N 6
ATOM 9116 C CA . GLU A 1 52 ? 2.801 6.542 30.869 1.00 0.33 52 GLU A CA 6
ATOM 9117 C C . GLU A 1 52 ? 4.022 6.750 31.761 1.00 34.25 52 GLU A C 6
ATOM 9118 O O . GLU A 1 52 ? 5.074 7.190 31.300 1.00 15.43 52 GLU A O 6
ATOM 9130 N N . GLY A 1 53 ? 3.872 6.429 33.043 1.00 30.02 53 GLY A N 6
ATOM 9131 C CA . GLY A 1 53 ? 4.969 6.587 33.980 1.00 14.44 53 GLY A CA 6
ATOM 9132 C C . GLY A 1 53 ? 6.223 5.864 33.532 1.00 3.52 53 GLY A C 6
ATOM 9133 O O . GLY A 1 53 ? 7.276 6.480 33.362 1.00 5.21 53 GLY A O 6
ATOM 9137 N N . LEU A 1 54 ? 6.113 4.554 33.342 1.00 42.42 54 LEU A N 6
ATOM 9138 C CA . LEU A 1 54 ? 7.249 3.746 32.912 1.00 34.40 54 LEU A CA 6
ATOM 9139 C C . LEU A 1 54 ? 7.481 3.887 31.411 1.00 34.41 54 LEU A C 6
ATOM 9140 O O . LEU A 1 54 ? 6.921 4.775 30.767 1.00 22.15 54 LEU A O 6
ATOM 9156 N N . ILE A 1 55 ? 8.307 3.004 30.860 1.00 73.11 55 ILE A N 6
ATOM 9157 C CA . ILE A 1 55 ? 8.609 3.028 29.434 1.00 4.32 55 ILE A CA 6
ATOM 9158 C C . ILE A 1 55 ? 8.287 1.689 28.781 1.00 71.32 55 ILE A C 6
ATOM 9159 O O . ILE A 1 55 ? 8.194 0.654 29.441 1.00 24.14 55 ILE A O 6
ATOM 9175 N N . PRO A 1 56 ? 8.113 1.706 27.451 1.00 71.21 56 PRO A N 6
ATOM 9176 C CA . PRO A 1 56 ? 7.801 0.500 26.678 1.00 54.01 56 PRO A CA 6
ATOM 9177 C C . PRO A 1 56 ? 8.978 -0.466 26.610 1.00 62.21 56 PRO A C 6
ATOM 9178 O O . PRO A 1 56 ? 8.798 -1.684 26.648 1.00 5.50 56 PRO A O 6
ATOM 9189 N N . VAL A 1 57 ? 10.184 0.084 26.509 1.00 22.25 57 VAL A N 6
ATOM 9190 C CA . VAL A 1 57 ? 11.392 -0.730 26.438 1.00 40.31 57 VAL A CA 6
ATOM 9191 C C . VAL A 1 57 ? 11.618 -1.494 27.738 1.00 52.14 57 VAL A C 6
ATOM 9192 O O . VAL A 1 57 ? 12.345 -2.487 27.768 1.00 43.43 57 VAL A O 6
ATOM 9205 N N . ASP A 1 58 ? 10.989 -1.025 28.810 1.00 60.03 58 ASP A N 6
ATOM 9206 C CA . ASP A 1 58 ? 11.120 -1.665 30.114 1.00 74.14 58 ASP A CA 6
ATOM 9207 C C . ASP A 1 58 ? 9.991 -2.665 30.344 1.00 54.14 58 ASP A C 6
ATOM 9208 O O . ASP A 1 58 ? 10.233 -3.856 30.542 1.00 33.22 58 ASP A O 6
ATOM 9217 N N . LEU A 1 59 ? 8.757 -2.173 30.317 1.00 40.24 59 LEU A N 6
ATOM 9218 C CA . LEU A 1 59 ? 7.590 -3.023 30.523 1.00 15.32 59 LEU A CA 6
ATOM 9219 C C . LEU A 1 59 ? 7.563 -4.166 29.514 1.00 52.02 59 LEU A C 6
ATOM 9220 O O . LEU A 1 59 ? 7.168 -5.285 29.839 1.00 31.21 59 LEU A O 6
ATOM 9236 N N . ALA A 1 60 ? 7.988 -3.877 28.288 1.00 13.53 60 ALA A N 6
ATOM 9237 C CA . ALA A 1 60 ? 8.016 -4.881 27.233 1.00 65.15 60 ALA A CA 6
ATOM 9238 C C . ALA A 1 60 ? 8.984 -6.009 27.575 1.00 73.44 60 ALA A C 6
ATOM 9239 O O . ALA A 1 60 ? 8.690 -7.182 27.343 1.00 0.32 60 ALA A O 6
ATOM 9246 N N . GLU A 1 61 ? 10.138 -5.647 28.126 1.00 52.42 61 GLU A N 6
ATOM 9247 C CA . GLU A 1 61 ? 11.148 -6.630 28.498 1.00 43.12 61 GLU A CA 6
ATOM 9248 C C . GLU A 1 61 ? 10.573 -7.662 29.463 1.00 23.42 61 GLU A C 6
ATOM 9249 O O . GLU A 1 61 ? 10.946 -8.836 29.429 1.00 1.04 61 GLU A O 6
ATOM 9261 N N . LEU A 1 62 ? 9.664 -7.217 30.323 1.00 30.42 62 LEU A N 6
ATOM 9262 C CA . LEU A 1 62 ? 9.037 -8.102 31.299 1.00 12.44 62 LEU A CA 6
ATOM 9263 C C . LEU A 1 62 ? 8.016 -9.016 30.629 1.00 12.54 62 LEU A C 6
ATOM 9264 O O . LEU A 1 62 ? 7.972 -10.217 30.898 1.00 53.15 62 LEU A O 6
ATOM 9280 N N . LEU A 1 63 ? 7.198 -8.440 29.755 1.00 11.53 63 LEU A N 6
ATOM 9281 C CA . LEU A 1 63 ? 6.178 -9.203 29.044 1.00 0.51 63 LEU A CA 6
ATOM 9282 C C . LEU A 1 63 ? 6.816 -10.245 28.131 1.00 53.42 63 LEU A C 6
ATOM 9283 O O . LEU A 1 63 ? 6.459 -11.423 28.173 1.00 4.44 63 LEU A O 6
ATOM 9299 N N . ILE A 1 64 ? 7.761 -9.803 27.308 1.00 73.44 64 ILE A N 6
ATOM 9300 C CA . ILE A 1 64 ? 8.450 -10.699 26.387 1.00 41.31 64 ILE A CA 6
ATOM 9301 C C . ILE A 1 64 ? 9.171 -11.812 27.139 1.00 3.12 64 ILE A C 6
ATOM 9302 O O . ILE A 1 64 ? 9.267 -12.940 26.657 1.00 74.42 64 ILE A O 6
ATOM 9318 N N . SER A 1 65 ? 9.676 -11.487 28.325 1.00 44.41 65 SER A N 6
ATOM 9319 C CA . SER A 1 65 ? 10.391 -12.459 29.144 1.00 41.40 65 SER A CA 6
ATOM 9320 C C . SER A 1 65 ? 9.415 -13.383 29.866 1.00 41.22 65 SER A C 6
ATOM 9321 O O . SER A 1 65 ? 9.750 -14.519 30.201 1.00 32.21 65 SER A O 6
ATOM 9329 N N . LYS A 1 66 ? 8.205 -12.887 30.102 1.00 4.24 66 LYS A N 6
ATOM 9330 C CA . LYS A 1 66 ? 7.178 -13.666 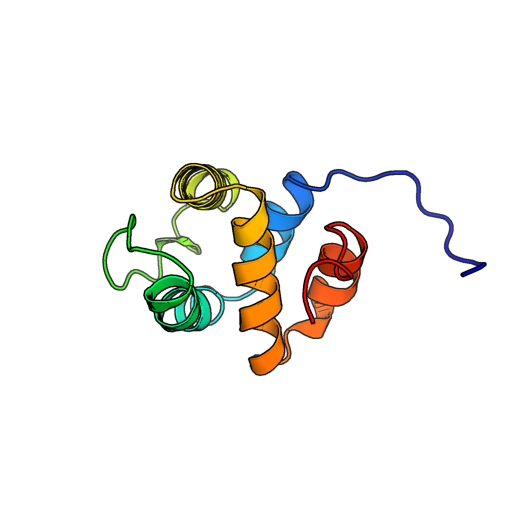30.783 1.00 21.02 66 LYS A CA 6
ATOM 9331 C C . LYS A 1 66 ? 6.861 -14.942 30.010 1.00 42.02 66 LYS A C 6
ATOM 9332 O O . LYS A 1 66 ? 7.098 -16.048 30.495 1.00 64.50 66 LYS A O 6
ATOM 9351 N N . TYR A 1 67 ? 6.326 -14.780 28.805 1.00 71.30 67 TYR A N 6
ATOM 9352 C CA . TYR A 1 67 ? 5.976 -15.920 27.965 1.00 11.40 67 TYR A CA 6
ATOM 9353 C C . TYR A 1 67 ? 6.875 -15.986 26.735 1.00 64.04 67 TYR A C 6
ATOM 9354 O O . TYR A 1 67 ? 7.294 -17.064 26.315 1.00 61.01 67 TYR A O 6
ATOM 9372 N N . GLY A 1 68 ? 7.169 -14.823 26.161 1.00 61.14 68 GLY A N 6
ATOM 9373 C CA . GLY A 1 68 ? 8.017 -14.770 24.984 1.00 4.44 68 GLY A CA 6
ATOM 9374 C C . GLY A 1 68 ? 7.845 -13.482 24.204 1.00 44.24 68 GLY A C 6
ATOM 9375 O O . GLY A 1 68 ? 6.768 -12.888 24.204 1.00 74.21 68 GLY A O 6
ATOM 9379 N N . GLU A 1 69 ? 8.911 -13.048 23.537 1.00 22.55 69 GLU A N 6
ATOM 9380 C CA . GLU A 1 69 ? 8.873 -11.821 22.751 1.00 12.14 69 GLU A CA 6
ATOM 9381 C C . GLU A 1 69 ? 7.944 -11.973 21.551 1.00 55.34 69 GLU A C 6
ATOM 9382 O O . GLU A 1 69 ? 7.390 -10.993 21.051 1.00 44.31 69 GLU A O 6
ATOM 9394 N N . LYS A 1 70 ? 7.777 -13.208 21.091 1.00 32.34 70 LYS A N 6
ATOM 9395 C CA . LYS A 1 70 ? 6.915 -13.491 19.950 1.00 71.20 70 LYS A CA 6
ATOM 9396 C C . LYS A 1 70 ? 5.463 -13.146 20.266 1.00 41.33 70 LYS A C 6
ATOM 9397 O O . LYS A 1 70 ? 4.968 -12.091 19.872 1.00 55.42 70 LYS A O 6
ATOM 9416 N N . GLU A 1 71 ? 4.788 -14.041 20.979 1.00 20.45 71 GLU A N 6
ATOM 9417 C CA . GLU A 1 71 ? 3.393 -13.829 21.348 1.00 62.31 71 GLU A CA 6
ATOM 9418 C C . GLU A 1 71 ? 3.200 -12.452 21.976 1.00 53.13 71 GLU A C 6
ATOM 9419 O O . GLU A 1 71 ? 2.120 -11.867 21.894 1.00 30.22 71 GLU A O 6
ATOM 9431 N N . ALA A 1 72 ? 4.254 -11.940 22.602 1.00 21.44 72 ALA A N 6
ATOM 9432 C CA . ALA A 1 72 ? 4.202 -10.632 23.243 1.00 75.11 72 ALA A CA 6
ATOM 9433 C C . ALA A 1 72 ? 3.616 -9.584 22.303 1.00 43.22 72 ALA A C 6
ATOM 9434 O O . ALA A 1 72 ? 2.555 -9.019 22.570 1.00 64.04 72 ALA A O 6
ATOM 9441 N N . VAL A 1 73 ? 4.315 -9.327 21.201 1.00 31.43 73 VAL A N 6
ATOM 9442 C CA . VAL A 1 73 ? 3.864 -8.347 20.221 1.00 0.30 73 VAL A CA 6
ATOM 9443 C C . VAL A 1 73 ? 2.484 -8.705 19.680 1.00 44.30 73 VAL A C 6
ATOM 9444 O O . VAL A 1 73 ? 1.680 -7.826 19.368 1.00 62.21 73 VAL A O 6
ATOM 9457 N N . LYS A 1 74 ? 2.216 -10.001 19.571 1.00 32.54 74 LYS A N 6
ATOM 9458 C CA . LYS A 1 74 ? 0.932 -10.478 19.070 1.00 65.12 74 LYS A CA 6
ATOM 9459 C C . LYS A 1 74 ? -0.192 -10.142 20.045 1.00 65.42 74 LYS A C 6
ATOM 9460 O O . LYS A 1 74 ? -1.287 -9.758 19.636 1.00 34.21 74 LYS A O 6
ATOM 9479 N N . VAL A 1 75 ? 0.088 -10.289 21.336 1.00 10.41 75 VAL A N 6
ATOM 9480 C CA . VAL A 1 75 ? -0.899 -9.998 22.370 1.00 62.35 75 VAL A CA 6
ATOM 9481 C C . VAL A 1 75 ? -1.312 -8.531 22.338 1.00 75.32 75 VAL A C 6
ATOM 9482 O O . VAL A 1 75 ? -2.377 -8.164 22.835 1.00 72.41 75 VAL A O 6
ATOM 9495 N N . VAL A 1 76 ? -0.463 -7.695 21.749 1.00 32.20 76 VAL A N 6
ATOM 9496 C CA . VAL A 1 76 ? -0.741 -6.267 21.650 1.00 23.34 76 VAL A CA 6
ATOM 9497 C C . VAL A 1 76 ? -1.702 -5.972 20.505 1.00 73.23 76 VAL A C 6
ATOM 9498 O O . VAL A 1 76 ? -2.716 -5.297 20.689 1.00 70.14 76 VAL A O 6
ATOM 9511 N N . LEU A 1 77 ? -1.378 -6.483 19.322 1.00 55.52 77 LEU A N 6
ATOM 9512 C CA . LEU A 1 77 ? -2.214 -6.275 18.144 1.00 11.42 77 LEU A CA 6
ATOM 9513 C C . LEU A 1 77 ? -3.542 -7.013 18.281 1.00 25.41 77 LEU A C 6
ATOM 9514 O O . LEU A 1 77 ? -4.609 -6.443 18.052 1.00 25.21 77 LEU A O 6
ATOM 9530 N N . LYS A 1 78 ? -3.469 -8.285 18.658 1.00 24.41 78 LYS A N 6
ATOM 9531 C CA . LYS A 1 78 ? -4.664 -9.103 18.830 1.00 42.33 78 LYS A CA 6
ATOM 9532 C C . LYS A 1 78 ? -5.661 -8.420 19.761 1.00 64.21 78 LYS A C 6
ATOM 9533 O O . LYS A 1 78 ? -6.868 -8.454 19.526 1.00 22.32 78 LYS A O 6
ATOM 9552 N N . GLY A 1 79 ? -5.147 -7.799 20.818 1.00 24.23 79 GLY A N 6
ATOM 9553 C CA . GLY A 1 79 ? -6.006 -7.116 21.768 1.00 61.33 79 GLY A CA 6
ATOM 9554 C C . GLY A 1 79 ? -6.290 -5.683 21.366 1.00 41.42 79 GLY A C 6
ATOM 9555 O O . GLY A 1 79 ? -7.279 -5.092 21.801 1.00 32.15 79 GLY A O 6
ATOM 9559 N N . LEU A 1 80 ? -5.420 -5.120 20.534 1.00 54.11 80 LEU A N 6
ATOM 9560 C CA . LEU A 1 80 ? -5.581 -3.745 20.074 1.00 14.10 80 LEU A CA 6
ATOM 9561 C C . LEU A 1 80 ? -6.712 -3.640 19.055 1.00 21.24 80 LEU A C 6
ATOM 9562 O O . LEU A 1 80 ? -7.372 -2.607 18.948 1.00 11.41 80 LEU A O 6
ATOM 9578 N N . LYS A 1 81 ? -6.931 -4.718 18.310 1.00 35.22 81 LYS A N 6
ATOM 9579 C CA . LYS A 1 81 ? -7.984 -4.750 17.302 1.00 34.41 81 LYS A CA 6
ATOM 9580 C C . LYS A 1 81 ? -9.324 -4.335 17.901 1.00 11.51 81 LYS A C 6
ATOM 9581 O O . LYS A 1 81 ? -9.955 -3.385 17.437 1.00 1.52 81 LYS A O 6
ATOM 9600 N N . VAL A 1 82 ? -9.753 -5.051 18.935 1.00 22.15 82 VAL A N 6
ATOM 9601 C CA . VAL A 1 82 ? -11.016 -4.755 19.600 1.00 54.43 82 VAL A CA 6
ATOM 9602 C C . VAL A 1 82 ? -11.015 -3.344 20.179 1.00 73.24 82 VAL A C 6
ATOM 9603 O O . VAL A 1 82 ? -12.031 -2.870 20.686 1.00 51.10 82 VAL A O 6
ATOM 9616 N N . MET A 1 83 ? -9.868 -2.679 20.098 1.00 2.43 83 MET A N 6
ATOM 9617 C CA . MET A 1 83 ? -9.735 -1.321 20.613 1.00 1.41 83 MET A CA 6
ATOM 9618 C C . MET A 1 83 ? -9.673 -0.310 19.472 1.00 73.21 83 MET A C 6
ATOM 9619 O O . MET A 1 83 ? -9.542 0.891 19.701 1.00 15.31 83 MET A O 6
ATOM 9633 N N . ASN A 1 84 ? -9.768 -0.806 18.242 1.00 20.35 84 ASN A N 6
ATOM 9634 C CA . ASN A 1 84 ? -9.722 0.054 17.066 1.00 61.13 84 ASN A CA 6
ATOM 9635 C C . ASN A 1 84 ? -8.416 0.841 17.018 1.00 64.44 84 ASN A C 6
ATOM 9636 O O . ASN A 1 84 ? -8.415 2.051 16.789 1.00 61.13 84 ASN A O 6
ATOM 9647 N N . LEU A 1 85 ? -7.305 0.145 17.234 1.00 4.32 85 LEU A N 6
ATOM 9648 C CA . LEU A 1 85 ? -5.990 0.778 17.215 1.00 32.10 85 LEU A CA 6
ATOM 9649 C C . LEU A 1 85 ? -5.241 0.438 15.931 1.00 61.23 85 LEU A C 6
ATOM 9650 O O . LEU A 1 85 ? -4.010 0.403 15.908 1.00 42.50 85 LEU A O 6
ATOM 9666 N N . LEU A 1 86 ? -5.991 0.189 14.863 1.00 43.02 86 LEU A N 6
ATOM 9667 C CA . LEU A 1 86 ? -5.398 -0.146 13.573 1.00 64.12 86 LEU A CA 6
ATOM 9668 C C . LEU A 1 86 ? -4.405 0.926 13.135 1.00 53.25 86 LEU A C 6
ATOM 9669 O O . LEU A 1 86 ? -3.538 0.677 12.298 1.00 51.42 86 LEU A O 6
ATOM 9685 N N . GLU A 1 87 ? -4.539 2.118 13.708 1.00 44.34 87 GLU A N 6
ATOM 9686 C CA . GLU A 1 87 ? -3.652 3.228 13.376 1.00 31.34 87 GLU A CA 6
ATOM 9687 C C . GLU A 1 87 ? -2.190 2.821 13.532 1.00 24.24 87 GLU A C 6
ATOM 9688 O O . GLU A 1 87 ? -1.530 2.447 12.561 1.00 12.34 87 GLU A O 6
ATOM 9700 N N . LEU A 1 88 ? -1.689 2.896 14.760 1.00 3.44 88 LEU A N 6
ATOM 9701 C CA . LEU A 1 88 ? -0.304 2.537 15.045 1.00 22.23 88 LEU A CA 6
ATOM 9702 C C . LEU A 1 88 ? -0.054 1.060 14.757 1.00 74.12 88 LEU A C 6
ATOM 9703 O O . LEU A 1 88 ? 1.069 0.656 14.455 1.00 11.53 88 LEU A O 6
ATOM 9719 N N . VAL A 1 89 ? -1.110 0.258 14.849 1.00 32.43 89 VAL A N 6
ATOM 9720 C CA . VAL A 1 89 ? -1.007 -1.174 14.595 1.00 21.41 89 VAL A CA 6
ATOM 9721 C C . VAL A 1 89 ? -0.663 -1.450 13.136 1.00 44.03 89 VAL A C 6
ATOM 9722 O O . VAL A 1 89 ? -0.015 -2.448 12.818 1.00 53.33 89 VAL A O 6
ATOM 9735 N N . ASP A 1 90 ? -1.099 -0.559 12.252 1.00 31.04 90 ASP A N 6
ATOM 9736 C CA . ASP A 1 90 ? -0.836 -0.705 10.825 1.00 1.14 90 ASP A CA 6
ATOM 9737 C C . ASP A 1 90 ? 0.589 -1.192 10.583 1.00 42.13 90 ASP A C 6
ATOM 9738 O O . ASP A 1 90 ? 0.806 -2.183 9.886 1.00 53.22 90 ASP A O 6
ATOM 9747 N N . GLN A 1 91 ? 1.556 -0.488 11.162 1.00 45.45 91 GLN A N 6
ATOM 9748 C CA . GLN A 1 91 ? 2.961 -0.848 11.006 1.00 12.11 91 GLN A CA 6
ATOM 9749 C C . GLN A 1 91 ? 3.326 -2.020 11.912 1.00 53.54 91 GLN A C 6
ATOM 9750 O O . GLN A 1 91 ? 3.739 -3.079 11.438 1.00 52.11 91 GLN A O 6
ATOM 9764 N N . LEU A 1 92 ? 3.171 -1.823 13.216 1.00 2.33 92 LEU A N 6
ATOM 9765 C CA . LEU A 1 92 ? 3.485 -2.863 14.189 1.00 32.44 92 LEU A CA 6
ATOM 9766 C C . LEU A 1 92 ? 3.186 -4.247 13.622 1.00 64.41 92 LEU A C 6
ATOM 9767 O O . LEU A 1 92 ? 4.042 -5.132 13.635 1.00 33.44 92 LEU A O 6
ATOM 9783 N N . SER A 1 93 ? 1.968 -4.426 13.122 1.00 71.12 93 SER A N 6
ATOM 9784 C CA . SER A 1 93 ? 1.556 -5.703 12.551 1.00 53.14 93 SER A CA 6
ATOM 9785 C C . SER A 1 93 ? 2.411 -6.057 11.338 1.00 51.23 93 SER A C 6
ATOM 9786 O O . SER A 1 93 ? 2.903 -7.179 11.217 1.00 62.02 93 SER A O 6
ATOM 9794 N N . HIS A 1 94 ? 2.583 -5.091 10.441 1.00 4.30 94 HIS A N 6
ATOM 9795 C CA . HIS A 1 94 ? 3.380 -5.299 9.237 1.00 54.23 94 HIS A CA 6
ATOM 9796 C C . HIS A 1 94 ? 4.863 -5.406 9.578 1.00 52.22 94 HIS A C 6
ATOM 9797 O O . HIS A 1 94 ? 5.697 -5.624 8.699 1.00 43.52 94 HIS A O 6
ATOM 9811 N N . ILE A 1 95 ? 5.183 -5.251 10.858 1.00 43.51 95 ILE A N 6
ATOM 9812 C CA . ILE A 1 95 ? 6.565 -5.330 11.314 1.00 64.10 95 ILE A CA 6
ATOM 9813 C C . ILE A 1 95 ? 6.841 -6.662 12.003 1.00 30.04 95 ILE A C 6
ATOM 9814 O O . ILE A 1 95 ? 7.924 -7.232 11.865 1.00 1.33 95 ILE A O 6
ATOM 9830 N N . CYS A 1 96 ? 5.854 -7.154 12.744 1.00 0.31 96 CYS A N 6
ATOM 9831 C CA . CYS A 1 96 ? 5.989 -8.420 13.455 1.00 63.21 96 CYS A CA 6
ATOM 9832 C C . CYS A 1 96 ? 5.276 -9.542 12.707 1.00 23.13 96 CYS A C 6
ATOM 9833 O O . CYS A 1 96 ? 4.858 -10.534 13.306 1.00 13.11 96 CYS A O 6
ATOM 9841 N N . LEU A 1 97 ? 5.140 -9.378 11.396 1.00 33.51 97 LEU A N 6
ATOM 9842 C CA . LEU A 1 97 ? 4.475 -10.377 10.566 1.00 43.05 97 LEU A CA 6
ATOM 9843 C C . LEU A 1 97 ? 2.979 -10.422 10.859 1.00 2.54 97 LEU A C 6
ATOM 9844 O O . LEU A 1 97 ? 2.531 -11.150 11.745 1.00 22.42 97 LEU A O 6
ATOM 9860 N N . HIS A 1 98 ? 2.210 -9.639 10.109 1.00 43.20 98 HIS A N 6
ATOM 9861 C CA . HIS A 1 98 ? 0.763 -9.591 10.287 1.00 4.01 98 HIS A CA 6
ATOM 9862 C C . HIS A 1 98 ? 0.122 -10.914 9.879 1.00 52.54 98 HIS A C 6
ATOM 9863 O O . HIS A 1 98 ? -0.917 -11.302 10.413 1.00 53.41 98 HIS A O 6
ATOM 9877 N N . ASP A 1 99 ? 0.747 -11.600 8.929 1.00 71.23 99 ASP A N 6
ATOM 9878 C CA . ASP A 1 99 ? 0.237 -12.879 8.449 1.00 61.43 99 ASP A CA 6
ATOM 9879 C C . ASP A 1 99 ? 0.099 -13.874 9.597 1.00 74.54 99 ASP A C 6
ATOM 9880 O O . ASP A 1 99 ? -0.662 -14.839 9.507 1.00 1.34 99 ASP A O 6
ATOM 9889 N N . TYR A 1 100 ? 0.839 -13.635 10.673 1.00 11.51 100 TYR A N 6
ATOM 9890 C CA . TYR A 1 100 ? 0.802 -14.511 11.837 1.00 35.44 100 TYR A CA 6
ATOM 9891 C C . TYR A 1 100 ? -0.509 -14.347 12.601 1.00 3.15 100 TYR A C 6
ATOM 9892 O O . TYR A 1 100 ? -0.957 -15.263 13.291 1.00 13.20 100 TYR A O 6
ATOM 9910 N N . ARG A 1 101 ? -1.118 -13.173 12.473 1.00 43.34 101 ARG A N 6
ATOM 9911 C CA . ARG A 1 101 ? -2.376 -12.886 13.151 1.00 72.33 101 ARG A CA 6
ATOM 9912 C C . ARG A 1 101 ? -3.250 -11.961 12.308 1.00 64.41 101 ARG A C 6
ATOM 9913 O O . ARG A 1 101 ? -2.937 -10.784 12.136 1.00 0.23 101 ARG A O 6
ATOM 9934 N N . GLU A 1 102 ? -4.345 -12.504 11.785 1.00 65.23 102 GLU A N 6
ATOM 9935 C CA . GLU A 1 102 ? -5.262 -11.727 10.959 1.00 64.41 102 GLU A CA 6
ATOM 9936 C C . GLU A 1 102 ? -6.431 -11.205 11.788 1.00 2.55 102 GLU A C 6
ATOM 9937 O O . GLU A 1 102 ? -7.393 -11.940 12.005 1.00 41.24 102 GLU A O 6
ATOM 9949 N N . GLY A 1 1 ? 14.218 2.319 1.151 1.00 22.22 1 GLY A N 7
ATOM 9950 C CA . GLY A 1 1 ? 14.408 3.559 0.423 1.00 43.44 1 GLY A CA 7
ATOM 9951 C C . GLY A 1 1 ? 15.210 4.577 1.210 1.00 52.12 1 GLY A C 7
ATOM 9952 O O . GLY A 1 1 ? 16.422 4.435 1.367 1.00 30.24 1 GLY A O 7
ATOM 9956 N N . ALA A 1 2 ? 14.532 5.608 1.704 1.00 71.11 2 ALA A N 7
ATOM 9957 C CA . ALA A 1 2 ? 15.189 6.653 2.479 1.00 53.11 2 ALA A CA 7
ATOM 9958 C C . ALA A 1 2 ? 15.060 6.390 3.975 1.00 30.04 2 ALA A C 7
ATOM 9959 O O . ALA A 1 2 ? 14.241 5.577 4.404 1.00 43.21 2 ALA A O 7
ATOM 9966 N N . MET A 1 3 ? 15.874 7.082 4.765 1.00 2.15 3 MET A N 7
ATOM 9967 C CA . MET A 1 3 ? 15.850 6.923 6.215 1.00 62.32 3 MET A CA 7
ATOM 9968 C C . MET A 1 3 ? 15.751 8.277 6.909 1.00 1.32 3 MET A C 7
ATOM 9969 O O . MET A 1 3 ? 16.189 9.294 6.372 1.00 25.00 3 MET A O 7
ATOM 9983 N N . ALA A 1 4 ? 15.172 8.283 8.105 1.00 0.24 4 ALA A N 7
ATOM 9984 C CA . ALA A 1 4 ? 15.017 9.512 8.873 1.00 3.52 4 ALA A CA 7
ATOM 9985 C C . ALA A 1 4 ? 14.169 10.529 8.117 1.00 44.25 4 ALA A C 7
ATOM 9986 O O . ALA A 1 4 ? 14.253 11.731 8.368 1.00 23.00 4 ALA A O 7
ATOM 9993 N N . MET A 1 5 ? 13.354 10.039 7.189 1.00 51.24 5 MET A N 7
ATOM 9994 C CA . MET A 1 5 ? 12.490 10.906 6.396 1.00 43.43 5 MET A CA 7
ATOM 9995 C C . MET A 1 5 ? 11.543 10.084 5.528 1.00 32.21 5 MET A C 7
ATOM 9996 O O . MET A 1 5 ? 11.245 10.456 4.393 1.00 30.45 5 MET A O 7
ATOM 10010 N N . ALA A 1 6 ? 11.073 8.965 6.070 1.00 60.24 6 ALA A N 7
ATOM 10011 C CA . ALA A 1 6 ? 10.158 8.091 5.345 1.00 3.13 6 ALA A CA 7
ATOM 10012 C C . ALA A 1 6 ? 9.423 7.155 6.298 1.00 20.13 6 ALA A C 7
ATOM 10013 O O . ALA A 1 6 ? 9.536 7.279 7.518 1.00 42.20 6 ALA A O 7
ATOM 10020 N N . LYS A 1 7 ? 8.669 6.218 5.735 1.00 75.43 7 LYS A N 7
ATOM 10021 C CA . LYS A 1 7 ? 7.914 5.259 6.534 1.00 43.05 7 LYS A CA 7
ATOM 10022 C C . LYS A 1 7 ? 8.851 4.381 7.357 1.00 71.30 7 LYS A C 7
ATOM 10023 O O . LYS A 1 7 ? 9.853 3.878 6.849 1.00 54.25 7 LYS A O 7
ATOM 10042 N N . ALA A 1 8 ? 8.517 4.199 8.631 1.00 43.15 8 ALA A N 7
ATOM 10043 C CA . ALA A 1 8 ? 9.327 3.379 9.523 1.00 72.43 8 ALA A CA 7
ATOM 10044 C C . ALA A 1 8 ? 8.812 1.944 9.567 1.00 22.20 8 ALA A C 7
ATOM 10045 O O . ALA A 1 8 ? 7.667 1.697 9.946 1.00 24.53 8 ALA A O 7
ATOM 10052 N N . ARG A 1 9 ? 9.665 1.002 9.176 1.00 14.05 9 ARG A N 7
ATOM 10053 C CA . ARG A 1 9 ? 9.295 -0.408 9.170 1.00 73.20 9 ARG A CA 7
ATOM 10054 C C . ARG A 1 9 ? 9.892 -1.133 10.373 1.00 43.53 9 ARG A C 7
ATOM 10055 O O . ARG A 1 9 ? 9.989 -2.360 10.387 1.00 2.21 9 ARG A O 7
ATOM 10076 N N . LYS A 1 10 ? 10.292 -0.365 11.381 1.00 43.55 10 LYS A N 7
ATOM 10077 C CA . LYS A 1 10 ? 10.880 -0.931 12.589 1.00 71.34 10 LYS A CA 7
ATOM 10078 C C . LYS A 1 10 ? 9.816 -1.613 13.443 1.00 70.43 10 LYS A C 7
ATOM 10079 O O . LYS A 1 10 ? 8.906 -0.974 13.971 1.00 21.22 10 LYS A O 7
ATOM 10098 N N . PRO A 1 11 ? 9.931 -2.942 13.584 1.00 64.34 11 PRO A N 7
ATOM 10099 C CA . PRO A 1 11 ? 8.989 -3.739 14.375 1.00 61.32 11 PRO A CA 7
ATOM 10100 C C . PRO A 1 11 ? 9.116 -3.471 15.870 1.00 23.15 11 PRO A C 7
ATOM 10101 O O . PRO A 1 11 ? 8.132 -3.160 16.541 1.00 74.12 11 PRO A O 7
ATOM 10112 N N . ARG A 1 12 ? 10.335 -3.593 16.387 1.00 34.04 12 ARG A N 7
ATOM 10113 C CA . ARG A 1 12 ? 10.590 -3.364 17.804 1.00 33.34 12 ARG A CA 7
ATOM 10114 C C . ARG A 1 12 ? 10.116 -1.976 18.225 1.00 35.31 12 ARG A C 7
ATOM 10115 O O . ARG A 1 12 ? 9.421 -1.826 19.230 1.00 44.32 12 ARG A O 7
ATOM 10136 N N . GLU A 1 13 ? 10.496 -0.966 17.449 1.00 22.13 13 GLU A N 7
ATOM 10137 C CA . GLU A 1 13 ? 10.111 0.409 17.743 1.00 13.20 13 GLU A CA 7
ATOM 10138 C C . GLU A 1 13 ? 8.602 0.592 17.609 1.00 74.32 13 GLU A C 7
ATOM 10139 O O . GLU A 1 13 ? 8.024 1.514 18.184 1.00 73.43 13 GLU A O 7
ATOM 10151 N N . ALA A 1 14 ? 7.970 -0.294 16.845 1.00 41.30 14 ALA A N 7
ATOM 10152 C CA . ALA A 1 14 ? 6.529 -0.232 16.636 1.00 51.02 14 ALA A CA 7
ATOM 10153 C C . ALA A 1 14 ? 5.773 -0.572 17.916 1.00 43.10 14 ALA A C 7
ATOM 10154 O O . ALA A 1 14 ? 4.770 0.062 18.244 1.00 55.43 14 ALA A O 7
ATOM 10161 N N . LEU A 1 15 ? 6.261 -1.576 18.636 1.00 74.20 15 LEU A N 7
ATOM 10162 C CA . LEU A 1 15 ? 5.631 -2.001 19.881 1.00 35.32 15 LEU A CA 7
ATOM 10163 C C . LEU A 1 15 ? 5.712 -0.902 20.935 1.00 13.04 15 LEU A C 7
ATOM 10164 O O . LEU A 1 15 ? 4.773 -0.695 21.706 1.00 61.31 15 LEU A O 7
ATOM 10180 N N . LEU A 1 16 ? 6.838 -0.198 20.963 1.00 51.01 16 LEU A N 7
ATOM 10181 C CA . LEU A 1 16 ? 7.041 0.883 21.921 1.00 22.13 16 LEU A CA 7
ATOM 10182 C C . LEU A 1 16 ? 6.109 2.054 21.627 1.00 30.14 16 LEU A C 7
ATOM 10183 O O . LEU A 1 16 ? 5.495 2.614 22.535 1.00 33.24 16 LEU A O 7
ATOM 10199 N N . TRP A 1 17 ? 6.007 2.417 20.354 1.00 23.20 17 TRP A N 7
ATOM 10200 C CA . TRP A 1 17 ? 5.148 3.520 19.940 1.00 13.13 17 TRP A CA 7
ATOM 10201 C C . TRP A 1 17 ? 3.679 3.111 19.982 1.00 4.41 17 TRP A C 7
ATOM 10202 O O . TRP A 1 17 ? 2.804 3.934 20.249 1.00 41.20 17 TRP A O 7
ATOM 10223 N N . ALA A 1 18 ? 3.417 1.836 19.717 1.00 32.10 18 ALA A N 7
ATOM 10224 C CA . ALA A 1 18 ? 2.054 1.318 19.727 1.00 42.41 18 ALA A CA 7
ATOM 10225 C C . ALA A 1 18 ? 1.530 1.180 21.152 1.00 31.12 18 ALA A C 7
ATOM 10226 O O . ALA A 1 18 ? 0.556 1.831 21.533 1.00 43.44 18 ALA A O 7
ATOM 10233 N N . LEU A 1 19 ? 2.180 0.327 21.936 1.00 2.34 19 LEU A N 7
ATOM 10234 C CA . LEU A 1 19 ? 1.779 0.103 23.321 1.00 71.42 19 LEU A CA 7
ATOM 10235 C C . LEU A 1 19 ? 1.673 1.422 24.078 1.00 1.42 19 LEU A C 7
ATOM 10236 O O . LEU A 1 19 ? 0.934 1.530 25.057 1.00 44.41 19 LEU A O 7
ATOM 10252 N N . SER A 1 20 ? 2.415 2.424 23.617 1.00 10.43 20 SER A N 7
ATOM 10253 C CA . SER A 1 20 ? 2.406 3.737 24.252 1.00 11.11 20 SER A CA 7
ATOM 10254 C C . SER A 1 20 ? 1.372 4.649 23.599 1.00 12.21 20 SER A C 7
ATOM 10255 O O . SER A 1 20 ? 1.010 5.689 24.149 1.00 11.51 20 SER A O 7
ATOM 10263 N N . ASP A 1 21 ? 0.901 4.251 22.423 1.00 54.35 21 ASP A N 7
ATOM 10264 C CA . ASP A 1 21 ? -0.093 5.031 21.693 1.00 2.13 21 ASP A CA 7
ATOM 10265 C C . ASP A 1 21 ? -1.478 4.858 22.309 1.00 41.43 21 ASP A C 7
ATOM 10266 O O . ASP A 1 21 ? -2.444 5.489 21.877 1.00 70.44 21 ASP A O 7
ATOM 10275 N N . LEU A 1 22 ? -1.568 4.000 23.319 1.00 40.23 22 LEU A N 7
ATOM 10276 C CA . LEU A 1 22 ? -2.836 3.743 23.994 1.00 45.14 22 LEU A CA 7
ATOM 10277 C C . LEU A 1 22 ? -2.767 4.162 25.459 1.00 71.04 22 LEU A C 7
ATOM 10278 O O . LEU A 1 22 ? -1.684 4.282 26.029 1.00 4.32 22 LEU A O 7
ATOM 10294 N N . GLU A 1 23 ? -3.932 4.380 26.061 1.00 3.44 23 GLU A N 7
ATOM 10295 C CA . GLU A 1 23 ? -4.003 4.784 27.461 1.00 41.33 23 GLU A CA 7
ATOM 10296 C C . GLU A 1 23 ? -3.712 3.604 28.383 1.00 1.02 23 GLU A C 7
ATOM 10297 O O . GLU A 1 23 ? -3.735 2.450 27.957 1.00 53.02 23 GLU A O 7
ATOM 10309 N N . GLU A 1 24 ? -3.437 3.903 29.649 1.00 14.40 24 GLU A N 7
ATOM 10310 C CA . GLU A 1 24 ? -3.140 2.867 30.631 1.00 14.31 24 GLU A CA 7
ATOM 10311 C C . GLU A 1 24 ? -4.386 2.044 30.948 1.00 40.54 24 GLU A C 7
ATOM 10312 O O . GLU A 1 24 ? -4.303 0.840 31.186 1.00 52.44 24 GLU A O 7
ATOM 10324 N N . ASN A 1 25 ? -5.540 2.705 30.949 1.00 65.44 25 ASN A N 7
ATOM 10325 C CA . ASN A 1 25 ? -6.803 2.035 31.237 1.00 41.41 25 ASN A CA 7
ATOM 10326 C C . ASN A 1 25 ? -7.246 1.178 30.055 1.00 32.14 25 ASN A C 7
ATOM 10327 O O . ASN A 1 25 ? -8.344 0.620 30.057 1.00 24.03 25 ASN A O 7
ATOM 10338 N N . ASP A 1 26 ? -6.385 1.077 29.049 1.00 54.44 26 ASP A N 7
ATOM 10339 C CA . ASP A 1 26 ? -6.687 0.287 27.861 1.00 63.30 26 ASP A CA 7
ATOM 10340 C C . ASP A 1 26 ? -5.751 -0.914 27.756 1.00 52.35 26 ASP A C 7
ATOM 10341 O O . ASP A 1 26 ? -6.199 -2.057 27.671 1.00 60.42 26 ASP A O 7
ATOM 10350 N N . PHE A 1 27 ? -4.450 -0.645 27.760 1.00 23.22 27 PHE A N 7
ATOM 10351 C CA . PHE A 1 27 ? -3.451 -1.703 27.663 1.00 44.10 27 PHE A CA 7
ATOM 10352 C C . PHE A 1 27 ? -3.574 -2.676 28.832 1.00 65.34 27 PHE A C 7
ATOM 10353 O O . PHE A 1 27 ? -3.430 -3.888 28.664 1.00 44.41 27 PHE A O 7
ATOM 10370 N N . LYS A 1 28 ? -3.840 -2.138 30.017 1.00 51.13 28 LYS A N 7
ATOM 10371 C CA . LYS A 1 28 ? -3.984 -2.956 31.215 1.00 64.43 28 LYS A CA 7
ATOM 10372 C C . LYS A 1 28 ? -5.177 -3.899 31.090 1.00 3.43 28 LYS A C 7
ATOM 10373 O O . LYS A 1 28 ? -5.089 -5.078 31.434 1.00 2.53 28 LYS A O 7
ATOM 10392 N N . LYS A 1 29 ? -6.292 -3.372 30.595 1.00 5.12 29 LYS A N 7
ATOM 10393 C CA . LYS A 1 29 ? -7.502 -4.166 30.422 1.00 12.22 29 LYS A CA 7
ATOM 10394 C C . LYS A 1 29 ? -7.218 -5.419 29.601 1.00 72.32 29 LYS A C 7
ATOM 10395 O O . LYS A 1 29 ? -7.765 -6.489 29.872 1.00 32.03 29 LYS A O 7
ATOM 10414 N N . LEU A 1 30 ? -6.359 -5.281 28.597 1.00 72.11 30 LEU A N 7
ATOM 10415 C CA . LEU A 1 30 ? -6.001 -6.403 27.737 1.00 61.45 30 LEU A CA 7
ATOM 10416 C C . LEU A 1 30 ? -5.041 -7.351 28.449 1.00 50.12 30 LEU A C 7
ATOM 10417 O O . LEU A 1 30 ? -5.294 -8.552 28.545 1.00 0.02 30 LEU A O 7
ATOM 10433 N N . LYS A 1 31 ? -3.939 -6.803 28.949 1.00 42.52 31 LYS A N 7
ATOM 10434 C CA . LYS A 1 31 ? -2.941 -7.597 29.656 1.00 15.11 31 LYS A CA 7
ATOM 10435 C C . LYS A 1 31 ? -3.574 -8.355 30.818 1.00 34.34 31 LYS A C 7
ATOM 10436 O O . LYS A 1 31 ? -3.081 -9.406 31.230 1.00 42.44 31 LYS A O 7
ATOM 10455 N N . PHE A 1 32 ? -4.670 -7.817 31.343 1.00 35.41 32 PHE A N 7
ATOM 10456 C CA . PHE A 1 32 ? -5.371 -8.444 32.458 1.00 72.11 32 PHE A CA 7
ATOM 10457 C C . PHE A 1 32 ? -6.042 -9.742 32.018 1.00 25.51 32 PHE A C 7
ATOM 10458 O O . PHE A 1 32 ? -5.890 -10.781 32.661 1.00 24.24 32 PHE A O 7
ATOM 10475 N N . TYR A 1 33 ? -6.784 -9.675 30.919 1.00 44.15 33 TYR A N 7
ATOM 10476 C CA . TYR A 1 33 ? -7.480 -10.843 30.394 1.00 72.35 33 TYR A CA 7
ATOM 10477 C C . TYR A 1 33 ? -6.649 -11.535 29.318 1.00 61.34 33 TYR A C 7
ATOM 10478 O O . TYR A 1 33 ? -6.373 -12.733 29.404 1.00 43.44 33 TYR A O 7
ATOM 10496 N N . LEU A 1 34 ? -6.252 -10.773 28.305 1.00 51.04 34 LEU A N 7
ATOM 10497 C CA . LEU A 1 34 ? -5.451 -11.311 27.210 1.00 10.34 34 LEU A CA 7
ATOM 10498 C C . LEU A 1 34 ? -4.216 -12.031 27.742 1.00 34.34 34 LEU A C 7
ATOM 10499 O O . LEU A 1 34 ? -4.013 -13.215 27.474 1.00 20.53 34 LEU A O 7
ATOM 10515 N N . ARG A 1 35 ? -3.396 -11.309 28.499 1.00 34.31 35 ARG A N 7
ATOM 10516 C CA . ARG A 1 35 ? -2.182 -11.880 29.070 1.00 73.01 35 ARG A CA 7
ATOM 10517 C C . ARG A 1 35 ? -2.515 -13.024 30.023 1.00 74.54 35 ARG A C 7
ATOM 10518 O O . ARG A 1 35 ? -1.804 -14.028 30.076 1.00 1.22 35 ARG A O 7
ATOM 10539 N N . ASP A 1 36 ? -3.600 -12.866 30.773 1.00 73.24 36 ASP A N 7
ATOM 10540 C CA . ASP A 1 36 ? -4.028 -13.886 31.723 1.00 13.01 36 ASP A CA 7
ATOM 10541 C C . ASP A 1 36 ? -4.084 -15.258 31.059 1.00 21.43 36 ASP A C 7
ATOM 10542 O O . ASP A 1 36 ? -3.542 -16.233 31.580 1.00 45.31 36 ASP A O 7
ATOM 10551 N N . MET A 1 37 ? -4.744 -15.327 29.908 1.00 41.21 37 MET A N 7
ATOM 10552 C CA . MET A 1 37 ? -4.870 -16.580 29.173 1.00 31.21 37 MET A CA 7
ATOM 10553 C C . MET A 1 37 ? -3.707 -16.761 28.203 1.00 60.10 37 MET A C 7
ATOM 10554 O O . MET A 1 37 ? -2.882 -17.661 28.367 1.00 52.05 37 MET A O 7
ATOM 10568 N N . THR A 1 38 ? -3.646 -15.900 27.191 1.00 32.45 38 THR A N 7
ATOM 10569 C CA . THR A 1 38 ? -2.585 -15.966 26.194 1.00 33.44 38 THR A CA 7
ATOM 10570 C C . THR A 1 38 ? -1.221 -16.133 26.854 1.00 60.34 38 THR A C 7
ATOM 10571 O O . THR A 1 38 ? -0.312 -16.735 26.279 1.00 10.45 38 THR A O 7
ATOM 10582 N N . LEU A 1 39 ? -1.084 -15.599 28.062 1.00 44.42 39 LEU A N 7
ATOM 10583 C CA . LEU A 1 39 ? 0.171 -15.689 28.800 1.00 21.24 39 LEU A CA 7
ATOM 10584 C C . LEU A 1 39 ? -0.066 -16.207 30.215 1.00 30.34 39 LEU A C 7
ATOM 10585 O O . LEU A 1 39 ? -1.198 -16.504 30.597 1.00 71.12 39 LEU A O 7
ATOM 10601 N N . SER A 1 40 ? 1.009 -16.311 30.990 1.00 61.31 40 SER A N 7
ATOM 10602 C CA . SER A 1 40 ? 0.918 -16.795 32.363 1.00 44.14 40 SER A CA 7
ATOM 10603 C C . SER A 1 40 ? 1.316 -15.703 33.351 1.00 41.42 40 SER A C 7
ATOM 10604 O O . SER A 1 40 ? 1.490 -14.544 32.974 1.00 24.30 40 SER A O 7
ATOM 10612 N N . GLU A 1 41 ? 1.458 -16.082 34.617 1.00 14.21 41 GLU A N 7
ATOM 10613 C CA . GLU A 1 41 ? 1.834 -15.135 35.660 1.00 51.41 41 GLU A CA 7
ATOM 10614 C C . GLU A 1 41 ? 3.271 -14.658 35.470 1.00 62.54 41 GLU A C 7
ATOM 10615 O O . GLU A 1 41 ? 3.890 -14.914 34.438 1.00 70.54 41 GLU A O 7
ATOM 10627 N N . GLY A 1 42 ? 3.796 -13.963 36.474 1.00 10.20 42 GLY A N 7
ATOM 10628 C CA . GLY A 1 42 ? 5.156 -13.461 36.398 1.00 15.01 42 GLY A CA 7
ATOM 10629 C C . GLY A 1 42 ? 5.210 -11.951 36.282 1.00 44.33 42 GLY A C 7
ATOM 10630 O O . GLY A 1 42 ? 6.273 -11.349 36.435 1.00 52.21 42 GLY A O 7
ATOM 10634 N N . GLN A 1 43 ? 4.063 -11.338 36.008 1.00 2.34 43 GLN A N 7
ATOM 10635 C CA . GLN A 1 43 ? 3.986 -9.888 35.869 1.00 24.31 43 GLN A CA 7
ATOM 10636 C C . GLN A 1 43 ? 3.280 -9.263 37.067 1.00 1.15 43 GLN A C 7
ATOM 10637 O O . GLN A 1 43 ? 2.520 -9.917 37.781 1.00 15.14 43 GLN A O 7
ATOM 10651 N N . PRO A 1 44 ? 3.536 -7.966 37.295 1.00 21.24 44 PRO A N 7
ATOM 10652 C CA . PRO A 1 44 ? 2.934 -7.224 38.407 1.00 4.01 44 PRO A CA 7
ATOM 10653 C C . PRO A 1 44 ? 1.440 -6.995 38.210 1.00 72.13 44 PRO A C 7
ATOM 10654 O O . PRO A 1 44 ? 0.892 -7.210 37.128 1.00 32.14 44 PRO A O 7
ATOM 10665 N N . PRO A 1 45 ? 0.763 -6.548 39.278 1.00 74.22 45 PRO A N 7
ATOM 10666 C CA . PRO A 1 45 ? -0.678 -6.279 39.246 1.00 31.40 45 PRO A CA 7
ATOM 10667 C C . PRO A 1 45 ? -1.022 -5.061 38.396 1.00 60.33 45 PRO A C 7
ATOM 10668 O O . PRO A 1 45 ? -0.163 -4.511 37.705 1.00 74.34 45 PRO A O 7
ATOM 10679 N N . LEU A 1 46 ? -2.282 -4.644 38.451 1.00 41.12 46 LEU A N 7
ATOM 10680 C CA . LEU A 1 46 ? -2.740 -3.489 37.686 1.00 65.35 46 LEU A CA 7
ATOM 10681 C C . LEU A 1 46 ? -2.157 -2.197 38.249 1.00 62.03 46 LEU A C 7
ATOM 10682 O O . LEU A 1 46 ? -2.260 -1.928 39.445 1.00 4.11 46 LEU A O 7
ATOM 10698 N N . ALA A 1 47 ? -1.547 -1.400 37.378 1.00 62.14 47 ALA A N 7
ATOM 10699 C CA . ALA A 1 47 ? -0.952 -0.134 37.787 1.00 23.12 47 ALA A CA 7
ATOM 10700 C C . ALA A 1 47 ? -0.815 0.817 36.603 1.00 14.00 47 ALA A C 7
ATOM 10701 O O . ALA A 1 47 ? 0.019 0.610 35.722 1.00 50.43 47 ALA A O 7
ATOM 10708 N N . ARG A 1 48 ? -1.640 1.859 36.589 1.00 75.23 48 ARG A N 7
ATOM 10709 C CA . ARG A 1 48 ? -1.613 2.841 35.511 1.00 22.52 48 ARG A CA 7
ATOM 10710 C C . ARG A 1 48 ? -0.225 3.461 35.376 1.00 31.24 48 ARG A C 7
ATOM 10711 O O . ARG A 1 48 ? 0.141 3.964 34.315 1.00 14.11 48 ARG A O 7
ATOM 10732 N N . GLY A 1 49 ? 0.543 3.421 36.461 1.00 64.13 49 GLY A N 7
ATOM 10733 C CA . GLY A 1 49 ? 1.881 3.983 36.443 1.00 64.33 49 GLY A CA 7
ATOM 10734 C C . GLY A 1 49 ? 2.847 3.154 35.618 1.00 11.45 49 GLY A C 7
ATOM 10735 O O . GLY A 1 49 ? 3.943 3.609 35.294 1.00 41.14 49 GLY A O 7
ATOM 10739 N N . GLU A 1 50 ? 2.439 1.935 35.281 1.00 25.21 50 GLU A N 7
ATOM 10740 C CA . GLU A 1 50 ? 3.279 1.041 34.492 1.00 73.12 50 GLU A CA 7
ATOM 10741 C C . GLU A 1 50 ? 3.443 1.565 33.068 1.00 30.30 50 GLU A C 7
ATOM 10742 O O . GLU A 1 50 ? 4.436 1.276 32.399 1.00 51.03 50 GLU A O 7
ATOM 10754 N N . LEU A 1 51 ? 2.462 2.336 32.611 1.00 65.30 51 LEU A N 7
ATOM 10755 C CA . LEU A 1 51 ? 2.497 2.900 31.266 1.00 13.43 51 LEU A CA 7
ATOM 10756 C C . LEU A 1 51 ? 2.822 4.390 31.309 1.00 10.14 51 LEU A C 7
ATOM 10757 O O . LEU A 1 51 ? 3.714 4.860 30.604 1.00 13.51 51 LEU A O 7
ATOM 10773 N N . GLU A 1 52 ? 2.094 5.126 32.143 1.00 33.25 52 GLU A N 7
ATOM 10774 C CA . GLU A 1 52 ? 2.307 6.562 32.279 1.00 74.10 52 GLU A CA 7
ATOM 10775 C C . GLU A 1 52 ? 3.598 6.851 33.038 1.00 4.21 52 GLU A C 7
ATOM 10776 O O . GLU A 1 52 ? 4.468 7.573 32.552 1.00 23.15 52 GLU A O 7
ATOM 10788 N N . GLY A 1 53 ? 3.715 6.282 34.234 1.00 3.22 53 GLY A N 7
ATOM 10789 C CA . GLY A 1 53 ? 4.903 6.491 35.042 1.00 33.01 53 GLY A CA 7
ATOM 10790 C C . GLY A 1 53 ? 6.156 5.952 34.381 1.00 52.20 53 GLY A C 7
ATOM 10791 O O . GLY A 1 53 ? 7.113 6.693 34.150 1.00 33.14 53 GLY A O 7
ATOM 10795 N N . LEU A 1 54 ? 6.153 4.659 34.076 1.00 12.34 54 LEU A N 7
ATOM 10796 C CA . LEU A 1 54 ? 7.299 4.021 33.439 1.00 62.31 54 LEU A CA 7
ATOM 10797 C C . LEU A 1 54 ? 7.339 4.337 31.947 1.00 1.34 54 LEU A C 7
ATOM 10798 O O . LEU A 1 54 ? 6.609 5.205 31.467 1.00 33.33 54 LEU A O 7
ATOM 10814 N N . ILE A 1 55 ? 8.195 3.627 31.220 1.00 52.41 55 ILE A N 7
ATOM 10815 C CA . ILE A 1 55 ? 8.327 3.831 29.783 1.00 71.34 55 ILE A CA 7
ATOM 10816 C C . ILE A 1 55 ? 8.026 2.547 29.016 1.00 42.31 55 ILE A C 7
ATOM 10817 O O . ILE A 1 55 ? 8.075 1.444 29.560 1.00 65.13 55 ILE A O 7
ATOM 10833 N N . PRO A 1 56 ? 7.709 2.692 27.721 1.00 55.42 56 PRO A N 7
ATOM 10834 C CA . PRO A 1 56 ? 7.396 1.555 26.850 1.00 11.23 56 PRO A CA 7
ATOM 10835 C C . PRO A 1 56 ? 8.621 0.697 26.555 1.00 45.44 56 PRO A C 7
ATOM 10836 O O . PRO A 1 56 ? 8.545 -0.531 26.549 1.00 71.34 56 PRO A O 7
ATOM 10847 N N . VAL A 1 57 ? 9.752 1.353 26.310 1.00 31.30 57 VAL A N 7
ATOM 10848 C CA . VAL A 1 57 ? 10.995 0.650 26.015 1.00 33.31 57 VAL A CA 7
ATOM 10849 C C . VAL A 1 57 ? 11.437 -0.204 27.198 1.00 4.44 57 VAL A C 7
ATOM 10850 O O . VAL A 1 57 ? 12.230 -1.133 27.045 1.00 45.33 57 VAL A O 7
ATOM 10863 N N . ASP A 1 58 ? 10.919 0.118 28.379 1.00 65.53 58 ASP A N 7
ATOM 10864 C CA . ASP A 1 58 ? 11.260 -0.621 29.589 1.00 11.35 58 ASP A CA 7
ATOM 10865 C C . ASP A 1 58 ? 10.266 -1.752 29.834 1.00 61.14 58 ASP A C 7
ATOM 10866 O O . ASP A 1 58 ? 10.644 -2.923 29.889 1.00 33.31 58 ASP A O 7
ATOM 10875 N N . LEU A 1 59 ? 8.995 -1.395 29.980 1.00 41.32 59 LEU A N 7
ATOM 10876 C CA . LEU A 1 59 ? 7.946 -2.380 30.219 1.00 1.23 59 LEU A CA 7
ATOM 10877 C C . LEU A 1 59 ? 7.893 -3.404 29.090 1.00 21.35 59 LEU A C 7
ATOM 10878 O O . LEU A 1 59 ? 7.597 -4.577 29.317 1.00 71.03 59 LEU A O 7
ATOM 10894 N N . ALA A 1 60 ? 8.184 -2.953 27.875 1.00 63.12 60 ALA A N 7
ATOM 10895 C CA . ALA A 1 60 ? 8.174 -3.831 26.711 1.00 21.14 60 ALA A CA 7
ATOM 10896 C C . ALA A 1 60 ? 9.218 -4.935 26.847 1.00 13.42 60 ALA A C 7
ATOM 10897 O O . ALA A 1 60 ? 8.930 -6.106 26.605 1.00 32.22 60 ALA A O 7
ATOM 10904 N N . GLU A 1 61 ? 10.430 -4.552 27.235 1.00 43.31 61 GLU A N 7
ATOM 10905 C CA . GLU A 1 61 ? 11.517 -5.510 27.401 1.00 74.11 61 GLU A CA 7
ATOM 10906 C C . GLU A 1 61 ? 11.119 -6.620 28.369 1.00 24.44 61 GLU A C 7
ATOM 10907 O O . GLU A 1 61 ? 11.552 -7.765 28.230 1.00 33.43 61 GLU A O 7
ATOM 10919 N N . LEU A 1 62 ? 10.294 -6.274 29.351 1.00 42.30 62 LEU A N 7
ATOM 10920 C CA . LEU A 1 62 ? 9.838 -7.240 30.344 1.00 11.12 62 LEU A CA 7
ATOM 10921 C C . LEU A 1 62 ? 8.811 -8.194 29.744 1.00 73.33 62 LEU A C 7
ATOM 10922 O O . LEU A 1 62 ? 8.883 -9.408 29.943 1.00 5.43 62 LEU A O 7
ATOM 10938 N N . LEU A 1 63 ? 7.856 -7.639 29.006 1.00 34.20 63 LEU A N 7
ATOM 10939 C CA . LEU A 1 63 ? 6.814 -8.441 28.374 1.00 71.14 63 LEU A CA 7
ATOM 10940 C C . LEU A 1 63 ? 7.417 -9.438 27.389 1.00 55.12 63 LEU A C 7
ATOM 10941 O O . LEU A 1 63 ? 7.122 -10.632 27.441 1.00 34.30 63 LEU A O 7
ATOM 10957 N N . ILE A 1 64 ? 8.263 -8.940 26.494 1.00 10.41 64 ILE A N 7
ATOM 10958 C CA . ILE A 1 64 ? 8.910 -9.787 25.500 1.00 34.21 64 ILE A CA 7
ATOM 10959 C C . ILE A 1 64 ? 9.690 -10.916 26.164 1.00 21.24 64 ILE A C 7
ATOM 10960 O O . ILE A 1 64 ? 9.810 -12.010 25.613 1.00 34.31 64 ILE A O 7
ATOM 10976 N N . SER A 1 65 ? 10.218 -10.643 27.353 1.00 24.42 65 SER A N 7
ATOM 10977 C CA . SER A 1 65 ? 10.990 -11.636 28.093 1.00 54.41 65 SER A CA 7
ATOM 10978 C C . SER A 1 65 ? 10.068 -12.644 28.771 1.00 31.45 65 SER A C 7
ATOM 10979 O O . SER A 1 65 ? 10.435 -13.802 28.972 1.00 60.54 65 SER A O 7
ATOM 10987 N N . LYS A 1 66 ? 8.868 -12.196 29.124 1.00 73.13 66 LYS A N 7
ATOM 10988 C CA . LYS A 1 66 ? 7.891 -13.058 29.779 1.00 54.51 66 LYS A CA 7
ATOM 10989 C C . LYS A 1 66 ? 7.694 -14.351 28.995 1.00 34.10 66 LYS A C 7
ATOM 10990 O O . LYS A 1 66 ? 8.005 -15.438 29.483 1.00 14.34 66 LYS A O 7
ATOM 11009 N N . TYR A 1 67 ? 7.177 -14.227 27.778 1.00 52.23 67 TYR A N 7
ATOM 11010 C CA . TYR A 1 67 ? 6.938 -15.386 26.927 1.00 73.42 67 TYR A CA 7
ATOM 11011 C C . TYR A 1 67 ? 7.689 -15.257 25.605 1.00 11.43 67 TYR A C 7
ATOM 11012 O O . TYR A 1 67 ? 8.240 -16.230 25.093 1.00 51.10 67 TYR A O 7
ATOM 11030 N N . GLY A 1 68 ? 7.706 -14.045 25.058 1.00 4.35 68 GLY A N 7
ATOM 11031 C CA . GLY A 1 68 ? 8.393 -13.808 23.802 1.00 54.32 68 GLY A CA 7
ATOM 11032 C C . GLY A 1 68 ? 7.960 -12.514 23.140 1.00 70.40 68 GLY A C 7
ATOM 11033 O O . GLY A 1 68 ? 6.795 -12.127 23.223 1.00 21.23 68 GLY A O 7
ATOM 11037 N N . GLU A 1 69 ? 8.901 -11.844 22.482 1.00 21.41 69 GLU A N 7
ATOM 11038 C CA . GLU A 1 69 ? 8.610 -10.586 21.806 1.00 42.31 69 GLU A CA 7
ATOM 11039 C C . GLU A 1 69 ? 7.537 -10.777 20.738 1.00 63.12 69 GLU A C 7
ATOM 11040 O O . GLU A 1 69 ? 6.824 -9.839 20.383 1.00 52.35 69 GLU A O 7
ATOM 11052 N N . LYS A 1 70 ? 7.429 -12.000 20.229 1.00 44.44 70 LYS A N 7
ATOM 11053 C CA . LYS A 1 70 ? 6.444 -12.317 19.202 1.00 62.04 70 LYS A CA 7
ATOM 11054 C C . LYS A 1 70 ? 5.026 -12.128 19.731 1.00 42.52 70 LYS A C 7
ATOM 11055 O O . LYS A 1 70 ? 4.395 -11.100 19.485 1.00 21.20 70 LYS A O 7
ATOM 11074 N N . GLU A 1 71 ? 4.533 -13.124 20.459 1.00 31.31 71 GLU A N 7
ATOM 11075 C CA . GLU A 1 71 ? 3.190 -13.065 21.023 1.00 75.30 71 GLU A CA 7
ATOM 11076 C C . GLU A 1 71 ? 2.970 -11.752 21.769 1.00 32.52 71 GLU A C 7
ATOM 11077 O O . GLU A 1 71 ? 1.842 -11.276 21.889 1.00 53.53 71 GLU A O 7
ATOM 11089 N N . ALA A 1 72 ? 4.057 -11.174 22.270 1.00 73.23 72 ALA A N 7
ATOM 11090 C CA . ALA A 1 72 ? 3.984 -9.916 23.003 1.00 71.42 72 ALA A CA 7
ATOM 11091 C C . ALA A 1 72 ? 3.170 -8.880 22.236 1.00 73.23 72 ALA A C 7
ATOM 11092 O O . ALA A 1 72 ? 2.121 -8.433 22.700 1.00 51.54 72 ALA A O 7
ATOM 11099 N N . VAL A 1 73 ? 3.660 -8.502 21.059 1.00 13.23 73 VAL A N 7
ATOM 11100 C CA . VAL A 1 73 ? 2.977 -7.518 20.227 1.00 30.15 73 VAL A CA 7
ATOM 11101 C C . VAL A 1 73 ? 1.563 -7.975 19.885 1.00 43.53 73 VAL A C 7
ATOM 11102 O O . VAL A 1 73 ? 0.636 -7.167 19.821 1.00 43.25 73 VAL A O 7
ATOM 11115 N N . LYS A 1 74 ? 1.404 -9.275 19.665 1.00 24.33 74 LYS A N 7
ATOM 11116 C CA . LYS A 1 74 ? 0.103 -9.842 19.331 1.00 44.15 74 LYS A CA 7
ATOM 11117 C C . LYS A 1 74 ? -0.878 -9.670 20.485 1.00 32.54 74 LYS A C 7
ATOM 11118 O O . LYS A 1 74 ? -2.043 -9.329 20.278 1.00 23.11 74 LYS A O 7
ATOM 11137 N N . VAL A 1 75 ? -0.400 -9.908 21.703 1.00 72.22 75 VAL A N 7
ATOM 11138 C CA . VAL A 1 75 ? -1.235 -9.777 22.891 1.00 60.50 75 VAL A CA 7
ATOM 11139 C C . VAL A 1 75 ? -1.772 -8.357 23.032 1.00 24.50 75 VAL A C 7
ATOM 11140 O O . VAL A 1 75 ? -2.792 -8.129 23.683 1.00 64.45 75 VAL A O 7
ATOM 11153 N N . VAL A 1 76 ? -1.078 -7.405 22.417 1.00 3.34 76 VAL A N 7
ATOM 11154 C CA . VAL A 1 76 ? -1.485 -6.006 22.473 1.00 40.23 76 VAL A CA 7
ATOM 11155 C C . VAL A 1 76 ? -2.596 -5.717 21.469 1.00 4.31 76 VAL A C 7
ATOM 11156 O O . VAL A 1 76 ? -3.642 -5.173 21.824 1.00 51.40 76 VAL A O 7
ATOM 11169 N N . LEU A 1 77 ? -2.362 -6.085 20.214 1.00 3.42 77 LEU A N 7
ATOM 11170 C CA . LEU A 1 77 ? -3.343 -5.866 19.157 1.00 0.52 77 LEU A CA 7
ATOM 11171 C C . LEU A 1 77 ? -4.578 -6.735 19.372 1.00 63.13 77 LEU A C 7
ATOM 11172 O O . LEU A 1 77 ? -5.705 -6.241 19.376 1.00 34.02 77 LEU A O 7
ATOM 11188 N N . LYS A 1 78 ? -4.357 -8.033 19.552 1.00 41.15 78 LYS A N 7
ATOM 11189 C CA . LYS A 1 78 ? -5.450 -8.972 19.771 1.00 73.34 78 LYS A CA 7
ATOM 11190 C C . LYS A 1 78 ? -6.412 -8.450 20.834 1.00 65.24 78 LYS A C 7
ATOM 11191 O O . LYS A 1 78 ? -7.625 -8.434 20.633 1.00 51.54 78 LYS A O 7
ATOM 11210 N N . GLY A 1 79 ? -5.860 -8.023 21.966 1.00 41.15 79 GLY A N 7
ATOM 11211 C CA . GLY A 1 79 ? -6.683 -7.505 23.043 1.00 51.35 79 GLY A CA 7
ATOM 11212 C C . GLY A 1 79 ? -7.158 -6.089 22.780 1.00 71.43 79 GLY A C 7
ATOM 11213 O O . GLY A 1 79 ? -8.153 -5.644 23.353 1.00 11.21 79 GLY A O 7
ATOM 11217 N N . LEU A 1 80 ? -6.445 -5.379 21.912 1.00 33.52 80 LEU A N 7
ATOM 11218 C CA . LEU A 1 80 ? -6.799 -4.005 21.575 1.00 5.35 80 LEU A CA 7
ATOM 11219 C C . LEU A 1 80 ? -8.025 -3.964 20.670 1.00 15.22 80 LEU A C 7
ATOM 11220 O O . LEU A 1 80 ? -8.800 -3.007 20.699 1.00 73.42 80 LEU A O 7
ATOM 11236 N N . LYS A 1 81 ? -8.198 -5.009 19.868 1.00 23.13 81 LYS A N 7
ATOM 11237 C CA . LYS A 1 81 ? -9.332 -5.096 18.956 1.00 12.15 81 LYS A CA 7
ATOM 11238 C C . LYS A 1 81 ? -10.644 -4.857 19.696 1.00 35.45 81 LYS A C 7
ATOM 11239 O O . LYS A 1 81 ? -11.413 -3.963 19.345 1.00 54.43 81 LYS A O 7
ATOM 11258 N N . VAL A 1 82 ? -10.894 -5.663 20.724 1.00 10.32 82 VAL A N 7
ATOM 11259 C CA . VAL A 1 82 ? -12.112 -5.537 21.516 1.00 71.35 82 VAL A CA 7
ATOM 11260 C C . VAL A 1 82 ? -12.210 -4.159 22.160 1.00 45.03 82 VAL A C 7
ATOM 11261 O O . VAL A 1 82 ? -13.206 -3.833 22.803 1.00 15.41 82 VAL A O 7
ATOM 11274 N N . MET A 1 83 ? -11.167 -3.354 21.982 1.00 55.35 83 MET A N 7
ATOM 11275 C CA . MET A 1 83 ? -11.137 -2.009 22.544 1.00 5.34 83 MET A CA 7
ATOM 11276 C C . MET A 1 83 ? -11.306 -0.958 21.452 1.00 70.04 83 MET A C 7
ATOM 11277 O O . MET A 1 83 ? -11.360 0.239 21.732 1.00 71.34 83 MET A O 7
ATOM 11291 N N . ASN A 1 84 ? -11.389 -1.414 20.206 1.00 62.20 84 ASN A N 7
ATOM 11292 C CA . ASN A 1 84 ? -11.551 -0.513 19.071 1.00 12.31 84 ASN A CA 7
ATOM 11293 C C . ASN A 1 84 ? -10.344 0.409 18.932 1.00 43.34 84 ASN A C 7
ATOM 11294 O O . ASN A 1 84 ? -10.486 1.596 18.635 1.00 0.44 84 ASN A O 7
ATOM 11305 N N . LEU A 1 85 ? -9.156 -0.145 19.146 1.00 4.32 85 LEU A N 7
ATOM 11306 C CA . LEU A 1 85 ? -7.922 0.627 19.044 1.00 42.01 85 LEU A CA 7
ATOM 11307 C C . LEU A 1 85 ? -7.296 0.472 17.662 1.00 41.44 85 LEU A C 7
ATOM 11308 O O . LEU A 1 85 ? -6.078 0.573 17.505 1.00 53.13 85 LEU A O 7
ATOM 11324 N N . LEU A 1 86 ? -8.136 0.229 16.661 1.00 3.25 86 LEU A N 7
ATOM 11325 C CA . LEU A 1 86 ? -7.665 0.063 15.291 1.00 74.04 86 LEU A CA 7
ATOM 11326 C C . LEU A 1 86 ? -6.901 1.297 14.824 1.00 44.41 86 LEU A C 7
ATOM 11327 O O . LEU A 1 86 ? -6.187 1.255 13.822 1.00 32.22 86 LEU A O 7
ATOM 11343 N N . GLU A 1 87 ? -7.054 2.395 15.558 1.00 25.13 87 GLU A N 7
ATOM 11344 C CA . GLU A 1 87 ? -6.376 3.641 15.219 1.00 23.34 87 GLU A CA 7
ATOM 11345 C C . GLU A 1 87 ? -4.875 3.417 15.059 1.00 43.10 87 GLU A C 7
ATOM 11346 O O . GLU A 1 87 ? -4.375 3.254 13.945 1.00 73.02 87 GLU A O 7
ATOM 11358 N N . LEU A 1 88 ? -4.160 3.411 16.179 1.00 15.40 88 LEU A N 7
ATOM 11359 C CA . LEU A 1 88 ? -2.716 3.208 16.164 1.00 1.52 88 LEU A CA 7
ATOM 11360 C C . LEU A 1 88 ? -2.369 1.796 15.706 1.00 71.41 88 LEU A C 7
ATOM 11361 O O . LEU A 1 88 ? -1.294 1.556 15.155 1.00 12.35 88 LEU A O 7
ATOM 11377 N N . VAL A 1 89 ? -3.288 0.862 15.935 1.00 42.51 89 VAL A N 7
ATOM 11378 C CA . VAL A 1 89 ? -3.081 -0.526 15.543 1.00 60.54 89 VAL A CA 7
ATOM 11379 C C . VAL A 1 89 ? -2.979 -0.660 14.027 1.00 20.24 89 VAL A C 7
ATOM 11380 O O . VAL A 1 89 ? -2.345 -1.584 13.517 1.00 52.03 89 VAL A O 7
ATOM 11393 N N . ASP A 1 90 ? -3.607 0.268 13.314 1.00 65.13 90 ASP A N 7
ATOM 11394 C CA . ASP A 1 90 ? -3.585 0.255 11.856 1.00 54.24 90 ASP A CA 7
ATOM 11395 C C . ASP A 1 90 ? -2.195 -0.094 11.335 1.00 24.12 90 ASP A C 7
ATOM 11396 O O . ASP A 1 90 ? -2.034 -1.021 10.542 1.00 22.21 90 ASP A O 7
ATOM 11405 N N . GLN A 1 91 ? -1.194 0.655 11.787 1.00 50.34 91 GLN A N 7
ATOM 11406 C CA . GLN A 1 91 ? 0.183 0.425 11.365 1.00 54.34 91 GLN A CA 7
ATOM 11407 C C . GLN A 1 91 ? 0.798 -0.743 12.128 1.00 71.14 91 GLN A C 7
ATOM 11408 O O . GLN A 1 91 ? 1.194 -1.747 11.533 1.00 3.43 91 GLN A O 7
ATOM 11422 N N . LEU A 1 92 ? 0.875 -0.607 13.447 1.00 42.43 92 LEU A N 7
ATOM 11423 C CA . LEU A 1 92 ? 1.443 -1.651 14.292 1.00 32.31 92 LEU A CA 7
ATOM 11424 C C . LEU A 1 92 ? 1.141 -3.035 13.725 1.00 40.31 92 LEU A C 7
ATOM 11425 O O . LEU A 1 92 ? 2.044 -3.849 13.535 1.00 21.33 92 LEU A O 7
ATOM 11441 N N . SER A 1 93 ? -0.135 -3.292 13.454 1.00 24.22 93 SER A N 7
ATOM 11442 C CA . SER A 1 93 ? -0.556 -4.578 12.910 1.00 40.32 93 SER A CA 7
ATOM 11443 C C . SER A 1 93 ? 0.065 -4.816 11.537 1.00 64.21 93 SER A C 7
ATOM 11444 O O . SER A 1 93 ? 0.600 -5.891 11.263 1.00 72.32 93 SER A O 7
ATOM 11452 N N . HIS A 1 94 ? -0.009 -3.805 10.677 1.00 62.30 94 HIS A N 7
ATOM 11453 C CA . HIS A 1 94 ? 0.547 -3.904 9.332 1.00 55.52 94 HIS A CA 7
ATOM 11454 C C . HIS A 1 94 ? 2.071 -3.930 9.374 1.00 24.12 94 HIS A C 7
ATOM 11455 O O . HIS A 1 94 ? 2.729 -4.047 8.339 1.00 35.44 94 HIS A O 7
ATOM 11469 N N . ILE A 1 95 ? 2.627 -3.820 10.576 1.00 0.21 95 ILE A N 7
ATOM 11470 C CA . ILE A 1 95 ? 4.074 -3.832 10.752 1.00 11.33 95 ILE A CA 7
ATOM 11471 C C . ILE A 1 95 ? 4.539 -5.135 11.392 1.00 62.53 95 ILE A C 7
ATOM 11472 O O . ILE A 1 95 ? 5.690 -5.543 11.228 1.00 11.01 95 ILE A O 7
ATOM 11488 N N . CYS A 1 96 ? 3.638 -5.786 12.119 1.00 74.14 96 CYS A N 7
ATOM 11489 C CA . CYS A 1 96 ? 3.955 -7.046 12.782 1.00 0.54 96 CYS A CA 7
ATOM 11490 C C . CYS A 1 96 ? 3.197 -8.204 12.142 1.00 13.32 96 CYS A C 7
ATOM 11491 O O . CYS A 1 96 ? 3.086 -9.284 12.723 1.00 24.31 96 CYS A O 7
ATOM 11499 N N . LEU A 1 97 ? 2.674 -7.971 10.943 1.00 2.03 97 LEU A N 7
ATOM 11500 C CA . LEU A 1 97 ? 1.924 -8.995 10.224 1.00 40.42 97 LEU A CA 7
ATOM 11501 C C . LEU A 1 97 ? 0.626 -9.330 10.951 1.00 53.03 97 LEU A C 7
ATOM 11502 O O . LEU A 1 97 ? 0.609 -9.493 12.171 1.00 24.12 97 LEU A O 7
ATOM 11518 N N . HIS A 1 98 ? -0.461 -9.434 10.193 1.00 53.34 98 HIS A N 7
ATOM 11519 C CA . HIS A 1 98 ? -1.765 -9.753 10.764 1.00 4.14 98 HIS A CA 7
ATOM 11520 C C . HIS A 1 98 ? -1.954 -11.263 10.877 1.00 45.32 98 HIS A C 7
ATOM 11521 O O . HIS A 1 98 ? -2.636 -11.747 11.780 1.00 63.21 98 HIS A O 7
ATOM 11535 N N . ASP A 1 99 ? -1.346 -12.000 9.954 1.00 21.30 99 ASP A N 7
ATOM 11536 C CA . ASP A 1 99 ? -1.447 -13.455 9.950 1.00 61.14 99 ASP A CA 7
ATOM 11537 C C . ASP A 1 99 ? -0.974 -14.037 11.278 1.00 2.32 99 ASP A C 7
ATOM 11538 O O . ASP A 1 99 ? -1.369 -15.138 11.661 1.00 21.11 99 ASP A O 7
ATOM 11547 N N . TYR A 1 100 ? -0.125 -13.290 11.976 1.00 71.20 100 TYR A N 7
ATOM 11548 C CA . TYR A 1 100 ? 0.405 -13.733 13.260 1.00 31.11 100 TYR A CA 7
ATOM 11549 C C . TYR A 1 100 ? -0.672 -13.684 14.340 1.00 62.41 100 TYR A C 7
ATOM 11550 O O . TYR A 1 100 ? -0.514 -14.261 15.416 1.00 3.43 100 TYR A O 7
ATOM 11568 N N . ARG A 1 101 ? -1.767 -12.993 14.043 1.00 12.22 101 ARG A N 7
ATOM 11569 C CA . ARG A 1 101 ? -2.871 -12.868 14.988 1.00 41.55 101 ARG A CA 7
ATOM 11570 C C . ARG A 1 101 ? -4.115 -13.583 14.468 1.00 25.24 101 ARG A C 7
ATOM 11571 O O . ARG A 1 101 ? -5.020 -12.955 13.920 1.00 23.24 101 ARG A O 7
ATOM 11592 N N . GLU A 1 102 ? -4.150 -14.900 14.645 1.00 71.31 102 GLU A N 7
ATOM 11593 C CA . GLU A 1 102 ? -5.282 -15.701 14.193 1.00 51.43 102 GLU A CA 7
ATOM 11594 C C . GLU A 1 102 ? -6.259 -15.956 15.337 1.00 54.15 102 GLU A C 7
ATOM 11595 O O . GLU A 1 102 ? -7.416 -16.285 15.079 1.00 53.21 102 GLU A O 7
ATOM 11607 N N . GLY A 1 1 ? 7.792 14.155 10.600 1.00 70.25 1 GLY A N 8
ATOM 11608 C CA . GLY A 1 1 ? 6.680 13.771 9.750 1.00 34.33 1 GLY A CA 8
ATOM 11609 C C . GLY A 1 1 ? 6.897 12.427 9.083 1.00 52.22 1 GLY A C 8
ATOM 11610 O O . GLY A 1 1 ? 7.567 11.554 9.634 1.00 54.14 1 GLY A O 8
ATOM 11614 N N . ALA A 1 2 ? 6.328 12.260 7.894 1.00 54.25 2 ALA A N 8
ATOM 11615 C CA . ALA A 1 2 ? 6.463 11.014 7.150 1.00 33.43 2 ALA A CA 8
ATOM 11616 C C . ALA A 1 2 ? 5.780 9.862 7.881 1.00 41.22 2 ALA A C 8
ATOM 11617 O O . ALA A 1 2 ? 6.209 9.460 8.962 1.00 73.11 2 ALA A O 8
ATOM 11624 N N . MET A 1 3 ? 4.716 9.337 7.283 1.00 34.34 3 MET A N 8
ATOM 11625 C CA . MET A 1 3 ? 3.974 8.231 7.878 1.00 22.31 3 MET A CA 8
ATOM 11626 C C . MET A 1 3 ? 4.082 6.977 7.015 1.00 4.43 3 MET A C 8
ATOM 11627 O O . MET A 1 3 ? 3.411 5.978 7.270 1.00 62.24 3 MET A O 8
ATOM 11641 N N . ALA A 1 4 ? 4.931 7.039 5.994 1.00 30.34 4 ALA A N 8
ATOM 11642 C CA . ALA A 1 4 ? 5.128 5.908 5.096 1.00 54.14 4 ALA A CA 8
ATOM 11643 C C . ALA A 1 4 ? 6.587 5.793 4.669 1.00 2.23 4 ALA A C 8
ATOM 11644 O O . ALA A 1 4 ? 6.943 6.138 3.543 1.00 63.52 4 ALA A O 8
ATOM 11651 N N . MET A 1 5 ? 7.428 5.308 5.577 1.00 34.32 5 MET A N 8
ATOM 11652 C CA . MET A 1 5 ? 8.849 5.147 5.294 1.00 41.32 5 MET A CA 8
ATOM 11653 C C . MET A 1 5 ? 9.315 3.734 5.631 1.00 13.42 5 MET A C 8
ATOM 11654 O O . MET A 1 5 ? 10.164 3.542 6.500 1.00 3.04 5 MET A O 8
ATOM 11668 N N . ALA A 1 6 ? 8.752 2.750 4.938 1.00 24.54 6 ALA A N 8
ATOM 11669 C CA . ALA A 1 6 ? 9.112 1.355 5.164 1.00 74.00 6 ALA A CA 8
ATOM 11670 C C . ALA A 1 6 ? 9.331 1.078 6.647 1.00 22.33 6 ALA A C 8
ATOM 11671 O O . ALA A 1 6 ? 8.791 1.774 7.507 1.00 54.13 6 ALA A O 8
ATOM 11678 N N . LYS A 1 7 ? 10.127 0.055 6.942 1.00 44.53 7 LYS A N 8
ATOM 11679 C CA . LYS A 1 7 ? 10.420 -0.315 8.321 1.00 13.44 7 LYS A CA 8
ATOM 11680 C C . LYS A 1 7 ? 11.724 0.323 8.791 1.00 35.41 7 LYS A C 8
ATOM 11681 O O . LYS A 1 7 ? 11.714 1.300 9.539 1.00 35.30 7 LYS A O 8
ATOM 11700 N N . ALA A 1 8 ? 12.844 -0.237 8.346 1.00 0.41 8 ALA A N 8
ATOM 11701 C CA . ALA A 1 8 ? 14.155 0.280 8.718 1.00 24.52 8 ALA A CA 8
ATOM 11702 C C . ALA A 1 8 ? 14.106 0.978 10.073 1.00 42.22 8 ALA A C 8
ATOM 11703 O O . ALA A 1 8 ? 14.199 2.203 10.154 1.00 54.24 8 ALA A O 8
ATOM 11710 N N . ARG A 1 9 ? 13.960 0.192 11.134 1.00 35.20 9 ARG A N 8
ATOM 11711 C CA . ARG A 1 9 ? 13.896 0.736 12.485 1.00 20.22 9 ARG A CA 8
ATOM 11712 C C . ARG A 1 9 ? 14.047 -0.371 13.525 1.00 62.04 9 ARG A C 8
ATOM 11713 O O . ARG A 1 9 ? 14.218 -1.541 13.181 1.00 21.05 9 ARG A O 8
ATOM 11734 N N . LYS A 1 10 ? 13.984 0.007 14.797 1.00 72.31 10 LYS A N 8
ATOM 11735 C CA . LYS A 1 10 ? 14.113 -0.952 15.888 1.00 73.44 10 LYS A CA 8
ATOM 11736 C C . LYS A 1 10 ? 12.751 -1.517 16.279 1.00 31.22 10 LYS A C 8
ATOM 11737 O O . LYS A 1 10 ? 11.876 -0.806 16.773 1.00 53.10 10 LYS A O 8
ATOM 11756 N N . PRO A 1 11 ? 12.566 -2.827 16.056 1.00 1.21 11 PRO A N 8
ATOM 11757 C CA . PRO A 1 11 ? 11.314 -3.516 16.380 1.00 33.15 11 PRO A CA 8
ATOM 11758 C C . PRO A 1 11 ? 11.094 -3.641 17.884 1.00 34.22 11 PRO A C 8
ATOM 11759 O O . PRO A 1 11 ? 10.034 -3.281 18.398 1.00 5.20 11 PRO A O 8
ATOM 11770 N N . ARG A 1 12 ? 12.100 -4.154 18.584 1.00 3.43 12 ARG A N 8
ATOM 11771 C CA . ARG A 1 12 ? 12.016 -4.327 20.029 1.00 13.35 12 ARG A CA 8
ATOM 11772 C C . ARG A 1 12 ? 11.688 -3.005 20.717 1.00 11.51 12 ARG A C 8
ATOM 11773 O O . ARG A 1 12 ? 10.811 -2.943 21.578 1.00 10.00 12 ARG A O 8
ATOM 11794 N N . GLU A 1 13 ? 12.399 -1.950 20.331 1.00 62.04 13 GLU A N 8
ATOM 11795 C CA . GLU A 1 13 ? 12.184 -0.630 20.911 1.00 1.14 13 GLU A CA 8
ATOM 11796 C C . GLU A 1 13 ? 10.876 -0.023 20.413 1.00 50.33 13 GLU A C 8
ATOM 11797 O O . GLU A 1 13 ? 10.319 0.878 21.040 1.00 74.43 13 GLU A O 8
ATOM 11809 N N . ALA A 1 14 ? 10.393 -0.522 19.280 1.00 75.20 14 ALA A N 8
ATOM 11810 C CA . ALA A 1 14 ? 9.150 -0.031 18.697 1.00 1.13 14 ALA A CA 8
ATOM 11811 C C . ALA A 1 14 ? 7.951 -0.413 19.559 1.00 41.33 14 ALA A C 8
ATOM 11812 O O . ALA A 1 14 ? 6.988 0.347 19.672 1.00 2.05 14 ALA A O 8
ATOM 11819 N N . LEU A 1 15 ? 8.015 -1.594 20.163 1.00 1.00 15 LEU A N 8
ATOM 11820 C CA . LEU A 1 15 ? 6.934 -2.077 21.014 1.00 34.44 15 LEU A CA 8
ATOM 11821 C C . LEU A 1 15 ? 6.977 -1.406 22.383 1.00 32.24 15 LEU A C 8
ATOM 11822 O O . LEU A 1 15 ? 5.939 -1.156 22.997 1.00 15.31 15 LEU A O 8
ATOM 11838 N N . LEU A 1 16 ? 8.184 -1.115 22.856 1.00 33.40 16 LEU A N 8
ATOM 11839 C CA . LEU A 1 16 ? 8.363 -0.470 24.152 1.00 31.52 16 LEU A CA 8
ATOM 11840 C C . LEU A 1 16 ? 7.801 0.948 24.137 1.00 22.41 16 LEU A C 8
ATOM 11841 O O . LEU A 1 16 ? 7.222 1.407 25.122 1.00 62.24 16 LEU A O 8
ATOM 11857 N N . TRP A 1 17 ? 7.974 1.635 23.014 1.00 64.30 17 TRP A N 8
ATOM 11858 C CA . TRP A 1 17 ? 7.482 3.000 22.870 1.00 5.31 17 TRP A CA 8
ATOM 11859 C C . TRP A 1 17 ? 5.967 3.018 22.701 1.00 44.13 17 TRP A C 8
ATOM 11860 O O . TRP A 1 17 ? 5.295 3.947 23.147 1.00 52.14 17 TRP A O 8
ATOM 11881 N N . ALA A 1 18 ? 5.436 1.986 22.054 1.00 63.32 18 ALA A N 8
ATOM 11882 C CA . ALA A 1 18 ? 4.000 1.883 21.828 1.00 20.41 18 ALA A CA 8
ATOM 11883 C C . ALA A 1 18 ? 3.267 1.517 23.114 1.00 10.13 18 ALA A C 8
ATOM 11884 O O . ALA A 1 18 ? 2.457 2.294 23.622 1.00 42.31 18 ALA A O 8
ATOM 11891 N N . LEU A 1 19 ? 3.555 0.330 23.637 1.00 52.21 19 LEU A N 8
ATOM 11892 C CA . LEU A 1 19 ? 2.922 -0.139 24.865 1.00 60.03 19 LEU A CA 8
ATOM 11893 C C . LEU A 1 19 ? 2.968 0.936 25.946 1.00 24.42 19 LEU A C 8
ATOM 11894 O O . LEU A 1 19 ? 2.087 1.007 26.802 1.00 11.24 19 LEU A O 8
ATOM 11910 N N . SER A 1 20 ? 4.002 1.771 25.900 1.00 75.34 20 SER A N 8
ATOM 11911 C CA . SER A 1 20 ? 4.164 2.841 26.876 1.00 11.14 20 SER A CA 8
ATOM 11912 C C . SER A 1 20 ? 3.474 4.117 26.404 1.00 75.02 20 SER A C 8
ATOM 11913 O O . SER A 1 20 ? 3.192 5.014 27.198 1.00 3.53 20 SER A O 8
ATOM 11921 N N . ASP A 1 21 ? 3.204 4.190 25.105 1.00 34.32 21 ASP A N 8
ATOM 11922 C CA . ASP A 1 21 ? 2.545 5.354 24.525 1.00 2.51 21 ASP A CA 8
ATOM 11923 C C . ASP A 1 21 ? 1.087 5.430 24.966 1.00 11.33 21 ASP A C 8
ATOM 11924 O O . ASP A 1 21 ? 0.467 6.494 24.918 1.00 21.44 21 ASP A O 8
ATOM 11933 N N . LEU A 1 22 ? 0.544 4.296 25.395 1.00 42.02 22 LEU A N 8
ATOM 11934 C CA . LEU A 1 22 ? -0.842 4.233 25.844 1.00 53.00 22 LEU A CA 8
ATOM 11935 C C . LEU A 1 22 ? -0.924 4.281 27.366 1.00 33.23 22 LEU A C 8
ATOM 11936 O O . LEU A 1 22 ? 0.036 3.946 28.059 1.00 13.04 22 LEU A O 8
ATOM 11952 N N . GLU A 1 23 ? -2.078 4.697 27.879 1.00 10.10 23 GLU A N 8
ATOM 11953 C CA . GLU A 1 23 ? -2.285 4.787 29.320 1.00 61.23 23 GLU A CA 8
ATOM 11954 C C . GLU A 1 23 ? -2.362 3.397 29.946 1.00 40.32 23 GLU A C 8
ATOM 11955 O O . GLU A 1 23 ? -2.683 2.419 29.272 1.00 42.12 23 GLU A O 8
ATOM 11967 N N . GLU A 1 24 ? -2.065 3.320 31.239 1.00 24.02 24 GLU A N 8
ATOM 11968 C CA . GLU A 1 24 ? -2.099 2.050 31.956 1.00 42.43 24 GLU A CA 8
ATOM 11969 C C . GLU A 1 24 ? -3.511 1.472 31.970 1.00 63.43 24 GLU A C 8
ATOM 11970 O O . GLU A 1 24 ? -3.694 0.255 31.950 1.00 53.32 24 GLU A O 8
ATOM 11982 N N . ASN A 1 25 ? -4.505 2.353 32.005 1.00 61.12 25 ASN A N 8
ATOM 11983 C CA . ASN A 1 25 ? -5.901 1.930 32.023 1.00 43.32 25 ASN A CA 8
ATOM 11984 C C . ASN A 1 25 ? -6.330 1.411 30.654 1.00 44.33 25 ASN A C 8
ATOM 11985 O O . ASN A 1 25 ? -7.488 1.047 30.452 1.00 71.04 25 ASN A O 8
ATOM 11996 N N . ASP A 1 26 ? -5.388 1.380 29.717 1.00 2.24 26 ASP A N 8
ATOM 11997 C CA . ASP A 1 26 ? -5.667 0.904 28.368 1.00 40.35 26 ASP A CA 8
ATOM 11998 C C . ASP A 1 26 ? -4.973 -0.429 28.107 1.00 43.11 26 ASP A C 8
ATOM 11999 O O . ASP A 1 26 ? -5.616 -1.416 27.750 1.00 22.31 26 ASP A O 8
ATOM 12008 N N . PHE A 1 27 ? -3.656 -0.450 28.287 1.00 52.44 27 PHE A N 8
ATOM 12009 C CA . PHE A 1 27 ? -2.874 -1.661 28.069 1.00 41.11 27 PHE A CA 8
ATOM 12010 C C . PHE A 1 27 ? -3.324 -2.776 29.008 1.00 14.55 27 PHE A C 8
ATOM 12011 O O . PHE A 1 27 ? -3.338 -3.949 28.637 1.00 75.22 27 PHE A O 8
ATOM 12028 N N . LYS A 1 28 ? -3.692 -2.400 30.229 1.00 41.11 28 LYS A N 8
ATOM 12029 C CA . LYS A 1 28 ? -4.144 -3.365 31.224 1.00 61.55 28 LYS A CA 8
ATOM 12030 C C . LYS A 1 28 ? -5.469 -3.996 30.806 1.00 25.55 28 LYS A C 8
ATOM 12031 O O . LYS A 1 28 ? -5.653 -5.209 30.919 1.00 54.43 28 LYS A O 8
ATOM 12050 N N . LYS A 1 29 ? -6.388 -3.167 30.323 1.00 25.34 29 LYS A N 8
ATOM 12051 C CA . LYS A 1 29 ? -7.695 -3.644 29.886 1.00 5.45 29 LYS A CA 8
ATOM 12052 C C . LYS A 1 29 ? -7.550 -4.760 28.857 1.00 35.45 29 LYS A C 8
ATOM 12053 O O . LYS A 1 29 ? -8.250 -5.772 28.922 1.00 20.23 29 LYS A O 8
ATOM 12072 N N . LEU A 1 30 ? -6.639 -4.571 27.910 1.00 70.32 30 LEU A N 8
ATOM 12073 C CA . LEU A 1 30 ? -6.402 -5.564 26.867 1.00 1.04 30 LEU A CA 8
ATOM 12074 C C . LEU A 1 30 ? -5.710 -6.798 27.438 1.00 50.13 30 LEU A C 8
ATOM 12075 O O . LEU A 1 30 ? -6.173 -7.924 27.253 1.00 1.23 30 LEU A O 8
ATOM 12091 N N . LYS A 1 31 ? -4.599 -6.579 28.133 1.00 14.43 31 LYS A N 8
ATOM 12092 C CA . LYS A 1 31 ? -3.844 -7.671 28.735 1.00 73.44 31 LYS A CA 8
ATOM 12093 C C . LYS A 1 31 ? -4.720 -8.477 29.689 1.00 61.54 31 LYS A C 8
ATOM 12094 O O . LYS A 1 31 ? -4.480 -9.664 29.915 1.00 2.42 31 LYS A O 8
ATOM 12113 N N . PHE A 1 32 ? -5.737 -7.827 30.244 1.00 43.30 32 PHE A N 8
ATOM 12114 C CA . PHE A 1 32 ? -6.649 -8.484 31.173 1.00 3.52 32 PHE A CA 8
ATOM 12115 C C . PHE A 1 32 ? -7.463 -9.562 30.465 1.00 73.01 32 PHE A C 8
ATOM 12116 O O . PHE A 1 32 ? -7.582 -10.686 30.953 1.00 74.21 32 PHE A O 8
ATOM 12133 N N . TYR A 1 33 ? -8.022 -9.211 29.312 1.00 33.03 33 TYR A N 8
ATOM 12134 C CA . TYR A 1 33 ? -8.828 -10.147 28.538 1.00 54.15 33 TYR A CA 8
ATOM 12135 C C . TYR A 1 33 ? -7.988 -10.829 27.462 1.00 13.10 33 TYR A C 8
ATOM 12136 O O . TYR A 1 33 ? -7.919 -12.057 27.397 1.00 21.13 33 TYR A O 8
ATOM 12154 N N . LEU A 1 34 ? -7.351 -10.024 26.620 1.00 42.44 34 LEU A N 8
ATOM 12155 C CA . LEU A 1 34 ? -6.514 -10.547 25.546 1.00 65.31 34 LEU A CA 8
ATOM 12156 C C . LEU A 1 34 ? -5.487 -11.537 26.089 1.00 55.21 34 LEU A C 8
ATOM 12157 O O . LEU A 1 34 ? -5.440 -12.692 25.666 1.00 51.12 34 LEU A O 8
ATOM 12173 N N . ARG A 1 35 ? -4.669 -11.076 27.030 1.00 73.34 35 ARG A N 8
ATOM 12174 C CA . ARG A 1 35 ? -3.645 -11.921 27.631 1.00 23.14 35 ARG A CA 8
ATOM 12175 C C . ARG A 1 35 ? -4.276 -13.094 28.376 1.00 64.45 35 ARG A C 8
ATOM 12176 O O . ARG A 1 35 ? -3.767 -14.215 28.334 1.00 42.31 35 ARG A O 8
ATOM 12197 N N . ASP A 1 36 ? -5.385 -12.829 29.056 1.00 54.23 36 ASP A N 8
ATOM 12198 C CA . ASP A 1 36 ? -6.086 -13.862 29.809 1.00 73.21 36 ASP A CA 8
ATOM 12199 C C . ASP A 1 36 ? -6.257 -15.125 28.970 1.00 41.21 36 ASP A C 8
ATOM 12200 O O . ASP A 1 36 ? -5.963 -16.229 29.426 1.00 24.21 36 ASP A O 8
ATOM 12209 N N . MET A 1 37 ? -6.735 -14.953 27.742 1.00 71.01 37 MET A N 8
ATOM 12210 C CA . MET A 1 37 ? -6.945 -16.079 26.839 1.00 22.24 37 MET A CA 8
ATOM 12211 C C . MET A 1 37 ? -5.683 -16.373 26.034 1.00 1.32 37 MET A C 8
ATOM 12212 O O . MET A 1 37 ? -5.054 -17.418 26.204 1.00 74.21 37 MET A O 8
ATOM 12226 N N . THR A 1 38 ? -5.317 -15.444 25.156 1.00 3.24 38 THR A N 8
ATOM 12227 C CA . THR A 1 38 ? -4.131 -15.604 24.324 1.00 11.11 38 THR A CA 8
ATOM 12228 C C . THR A 1 38 ? -2.955 -16.130 25.138 1.00 4.44 38 THR A C 8
ATOM 12229 O O . THR A 1 38 ? -2.414 -17.198 24.849 1.00 42.20 38 THR A O 8
ATOM 12240 N N . LEU A 1 39 ? -2.562 -15.374 26.158 1.00 15.02 39 LEU A N 8
ATOM 12241 C CA . LEU A 1 39 ? -1.449 -15.765 27.016 1.00 11.51 39 LEU A CA 8
ATOM 12242 C C . LEU A 1 39 ? -1.937 -16.605 28.192 1.00 65.22 39 LEU A C 8
ATOM 12243 O O . LEU A 1 39 ? -3.129 -16.885 28.315 1.00 22.45 39 LEU A O 8
ATOM 12259 N N . SER A 1 40 ? -1.006 -17.003 29.054 1.00 15.01 40 SER A N 8
ATOM 12260 C CA . SER A 1 40 ? -1.341 -17.813 30.220 1.00 40.04 40 SER A CA 8
ATOM 12261 C C . SER A 1 40 ? -0.559 -17.350 31.445 1.00 15.04 40 SER A C 8
ATOM 12262 O O . SER A 1 40 ? 0.586 -17.749 31.651 1.00 62.23 40 SER A O 8
ATOM 12270 N N . GLU A 1 41 ? -1.189 -16.505 32.256 1.00 23.13 41 GLU A N 8
ATOM 12271 C CA . GLU A 1 41 ? -0.552 -15.987 33.461 1.00 11.24 41 GLU A CA 8
ATOM 12272 C C . GLU A 1 41 ? 0.840 -15.445 33.151 1.00 24.12 41 GLU A C 8
ATOM 12273 O O . GLU A 1 41 ? 1.199 -15.253 31.990 1.00 23.33 41 GLU A O 8
ATOM 12285 N N . GLY A 1 42 ? 1.621 -15.200 34.200 1.00 52.15 42 GLY A N 8
ATOM 12286 C CA . GLY A 1 42 ? 2.964 -14.682 34.019 1.00 64.10 42 GLY A CA 8
ATOM 12287 C C . GLY A 1 42 ? 3.143 -13.307 34.631 1.00 12.20 42 GLY A C 8
ATOM 12288 O O . GLY A 1 42 ? 4.254 -12.780 34.675 1.00 62.21 42 GLY A O 8
ATOM 12292 N N . GLN A 1 43 ? 2.046 -12.724 35.103 1.00 55.11 43 GLN A N 8
ATOM 12293 C CA . GLN A 1 43 ? 2.086 -11.400 35.713 1.00 64.21 43 GLN A CA 8
ATOM 12294 C C . GLN A 1 43 ? 1.045 -11.279 36.820 1.00 11.24 43 GLN A C 8
ATOM 12295 O O . GLN A 1 43 ? 0.111 -12.075 36.918 1.00 23.40 43 GLN A O 8
ATOM 12309 N N . PRO A 1 44 ? 1.207 -10.259 37.676 1.00 14.32 44 PRO A N 8
ATOM 12310 C CA . PRO A 1 44 ? 0.290 -10.009 38.792 1.00 14.13 44 PRO A CA 8
ATOM 12311 C C . PRO A 1 44 ? -1.078 -9.526 38.322 1.00 51.21 44 PRO A C 8
ATOM 12312 O O . PRO A 1 44 ? -1.286 -9.222 37.147 1.00 63.51 44 PRO A O 8
ATOM 12323 N N . PRO A 1 45 ? -2.035 -9.451 39.259 1.00 23.41 45 PRO A N 8
ATOM 12324 C CA . PRO A 1 45 ? -3.399 -9.005 38.964 1.00 53.53 45 PRO A CA 8
ATOM 12325 C C . PRO A 1 45 ? -3.464 -7.516 38.639 1.00 13.04 45 PRO A C 8
ATOM 12326 O O . PRO A 1 45 ? -2.440 -6.880 38.387 1.00 52.22 45 PRO A O 8
ATOM 12337 N N . LEU A 1 46 ? -4.673 -6.966 38.648 1.00 13.43 46 LEU A N 8
ATOM 12338 C CA . LEU A 1 46 ? -4.872 -5.550 38.355 1.00 21.45 46 LEU A CA 8
ATOM 12339 C C . LEU A 1 46 ? -3.842 -4.694 39.084 1.00 2.35 46 LEU A C 8
ATOM 12340 O O . LEU A 1 46 ? -3.769 -4.704 40.313 1.00 53.41 46 LEU A O 8
ATOM 12356 N N . ALA A 1 47 ? -3.048 -3.952 38.319 1.00 54.22 47 ALA A N 8
ATOM 12357 C CA . ALA A 1 47 ? -2.025 -3.086 38.892 1.00 54.11 47 ALA A CA 8
ATOM 12358 C C . ALA A 1 47 ? -1.643 -1.973 37.923 1.00 44.53 47 ALA A C 8
ATOM 12359 O O . ALA A 1 47 ? -0.769 -2.149 37.074 1.00 61.15 47 ALA A O 8
ATOM 12366 N N . ARG A 1 48 ? -2.302 -0.826 38.055 1.00 74.50 48 ARG A N 8
ATOM 12367 C CA . ARG A 1 48 ? -2.032 0.315 37.189 1.00 31.02 48 ARG A CA 8
ATOM 12368 C C . ARG A 1 48 ? -0.550 0.676 37.212 1.00 23.14 48 ARG A C 8
ATOM 12369 O O . ARG A 1 48 ? -0.023 1.243 36.256 1.00 15.40 48 ARG A O 8
ATOM 12390 N N . GLY A 1 49 ? 0.118 0.343 38.313 1.00 64.33 49 GLY A N 8
ATOM 12391 C CA . GLY A 1 49 ? 1.533 0.640 38.440 1.00 21.12 49 GLY A CA 8
ATOM 12392 C C . GLY A 1 49 ? 2.391 -0.231 37.544 1.00 5.41 49 GLY A C 8
ATOM 12393 O O . GLY A 1 49 ? 3.611 -0.070 37.496 1.00 35.24 49 GLY A O 8
ATOM 12397 N N . GLU A 1 50 ? 1.754 -1.156 36.833 1.00 11.34 50 GLU A N 8
ATOM 12398 C CA . GLU A 1 50 ? 2.469 -2.056 35.937 1.00 71.32 50 GLU A CA 8
ATOM 12399 C C . GLU A 1 50 ? 3.027 -1.298 34.736 1.00 73.45 50 GLU A C 8
ATOM 12400 O O . GLU A 1 50 ? 4.044 -1.687 34.160 1.00 3.40 50 GLU A O 8
ATOM 12412 N N . LEU A 1 51 ? 2.353 -0.216 34.362 1.00 44.01 51 LEU A N 8
ATOM 12413 C CA . LEU A 1 51 ? 2.780 0.597 33.229 1.00 44.43 51 LEU A CA 8
ATOM 12414 C C . LEU A 1 51 ? 3.381 1.918 33.701 1.00 33.54 51 LEU A C 8
ATOM 12415 O O . LEU A 1 51 ? 4.517 2.249 33.365 1.00 20.20 51 LEU A O 8
ATOM 12431 N N . GLU A 1 52 ? 2.610 2.666 34.485 1.00 72.43 52 GLU A N 8
ATOM 12432 C CA . GLU A 1 52 ? 3.067 3.949 35.005 1.00 62.15 52 GLU A CA 8
ATOM 12433 C C . GLU A 1 52 ? 4.110 3.751 36.101 1.00 41.31 52 GLU A C 8
ATOM 12434 O O . GLU A 1 52 ? 5.108 4.468 36.160 1.00 63.03 52 GLU A O 8
ATOM 12446 N N . GLY A 1 53 ? 3.870 2.773 36.969 1.00 51.11 53 GLY A N 8
ATOM 12447 C CA . GLY A 1 53 ? 4.796 2.499 38.052 1.00 32.51 53 GLY A CA 8
ATOM 12448 C C . GLY A 1 53 ? 6.101 1.904 37.562 1.00 4.22 53 GLY A C 8
ATOM 12449 O O . GLY A 1 53 ? 7.181 2.349 37.955 1.00 32.32 53 GLY A O 8
ATOM 12453 N N . LEU A 1 54 ? 6.005 0.896 36.703 1.00 32.41 54 LEU A N 8
ATOM 12454 C CA . LEU A 1 54 ? 7.188 0.238 36.160 1.00 71.54 54 LEU A CA 8
ATOM 12455 C C . LEU A 1 54 ? 7.570 0.833 34.808 1.00 32.02 54 LEU A C 8
ATOM 12456 O O . LEU A 1 54 ? 7.089 1.902 34.432 1.00 53.21 54 LEU A O 8
ATOM 12472 N N . ILE A 1 55 ? 8.435 0.133 34.082 1.00 2.14 55 ILE A N 8
ATOM 12473 C CA . ILE A 1 55 ? 8.878 0.591 32.772 1.00 45.24 55 ILE A CA 8
ATOM 12474 C C . ILE A 1 55 ? 8.528 -0.422 31.688 1.00 61.44 55 ILE A C 8
ATOM 12475 O O . ILE A 1 55 ? 8.274 -1.596 31.959 1.00 33.02 55 ILE A O 8
ATOM 12491 N N . PRO A 1 56 ? 8.516 0.039 30.428 1.00 32.31 56 PRO A N 8
ATOM 12492 C CA . PRO A 1 56 ? 8.201 -0.812 29.277 1.00 73.13 56 PRO A CA 8
ATOM 12493 C C . PRO A 1 56 ? 9.295 -1.836 28.995 1.00 4.43 56 PRO A C 8
ATOM 12494 O O . PRO A 1 56 ? 9.013 -3.001 28.717 1.00 30.11 56 PRO A O 8
ATOM 12505 N N . VAL A 1 57 ? 10.547 -1.393 29.070 1.00 54.33 57 VAL A N 8
ATOM 12506 C CA . VAL A 1 57 ? 11.684 -2.271 28.824 1.00 3.04 57 VAL A CA 8
ATOM 12507 C C . VAL A 1 57 ? 11.734 -3.404 29.844 1.00 51.43 57 VAL A C 8
ATOM 12508 O O . VAL A 1 57 ? 12.373 -4.431 29.615 1.00 3.41 57 VAL A O 8
ATOM 12521 N N . ASP A 1 58 ? 11.055 -3.210 30.969 1.00 53.33 58 ASP A N 8
ATOM 12522 C CA . ASP A 1 58 ? 11.019 -4.216 32.024 1.00 45.13 58 ASP A CA 8
ATOM 12523 C C . ASP A 1 58 ? 9.830 -5.153 31.841 1.00 20.40 58 ASP A C 8
ATOM 12524 O O . ASP A 1 58 ? 9.997 -6.367 31.712 1.00 75.05 58 ASP A O 8
ATOM 12533 N N . LEU A 1 59 ? 8.630 -4.584 31.833 1.00 41.43 59 LEU A N 8
ATOM 12534 C CA . LEU A 1 59 ? 7.412 -5.368 31.667 1.00 75.30 59 LEU A CA 8
ATOM 12535 C C . LEU A 1 59 ? 7.413 -6.101 30.329 1.00 24.12 59 LEU A C 8
ATOM 12536 O O . LEU A 1 59 ? 6.888 -7.208 30.216 1.00 54.13 59 LEU A O 8
ATOM 12552 N N . ALA A 1 60 ? 8.010 -5.477 29.319 1.00 2.42 60 ALA A N 8
ATOM 12553 C CA . ALA A 1 60 ? 8.085 -6.071 27.990 1.00 34.04 60 ALA A CA 8
ATOM 12554 C C . ALA A 1 60 ? 8.904 -7.357 28.009 1.00 4.32 60 ALA A C 8
ATOM 12555 O O . ALA A 1 60 ? 8.461 -8.393 27.515 1.00 44.33 60 ALA A O 8
ATOM 12562 N N . GLU A 1 61 ? 10.102 -7.281 28.582 1.00 34.52 61 GLU A N 8
ATOM 12563 C CA . GLU A 1 61 ? 10.983 -8.440 28.663 1.00 21.21 61 GLU A CA 8
ATOM 12564 C C . GLU A 1 61 ? 10.281 -9.611 29.345 1.00 24.10 61 GLU A C 8
ATOM 12565 O O . GLU A 1 61 ? 10.538 -10.773 29.028 1.00 31.50 61 GLU A O 8
ATOM 12577 N N . LEU A 1 62 ? 9.395 -9.297 30.283 1.00 2.34 62 LEU A N 8
ATOM 12578 C CA . LEU A 1 62 ? 8.656 -10.322 31.012 1.00 53.23 62 LEU A CA 8
ATOM 12579 C C . LEU A 1 62 ? 7.567 -10.934 30.136 1.00 43.13 62 LEU A C 8
ATOM 12580 O O . LEU A 1 62 ? 7.402 -12.154 30.094 1.00 50.22 62 LEU A O 8
ATOM 12596 N N . LEU A 1 63 ? 6.829 -10.080 29.436 1.00 53.01 63 LEU A N 8
ATOM 12597 C CA . LEU A 1 63 ? 5.757 -10.536 28.558 1.00 72.51 63 LEU A CA 8
ATOM 12598 C C . LEU A 1 63 ? 6.313 -11.366 27.405 1.00 2.20 63 LEU A C 8
ATOM 12599 O O . LEU A 1 63 ? 5.796 -12.439 27.094 1.00 61.14 63 LEU A O 8
ATOM 12615 N N . ILE A 1 64 ? 7.370 -10.862 26.777 1.00 23.21 64 ILE A N 8
ATOM 12616 C CA . ILE A 1 64 ? 7.999 -11.558 25.661 1.00 34.42 64 ILE A CA 8
ATOM 12617 C C . ILE A 1 64 ? 8.543 -12.915 26.096 1.00 51.12 64 ILE A C 8
ATOM 12618 O O . ILE A 1 64 ? 8.525 -13.877 25.328 1.00 24.14 64 ILE A O 8
ATOM 12634 N N . SER A 1 65 ? 9.025 -12.984 27.333 1.00 74.43 65 SER A N 8
ATOM 12635 C CA . SER A 1 65 ? 9.576 -14.223 27.870 1.00 41.22 65 SER A CA 8
ATOM 12636 C C . SER A 1 65 ? 8.462 -15.181 28.281 1.00 53.45 65 SER A C 8
ATOM 12637 O O . SER A 1 65 ? 8.655 -16.396 28.323 1.00 41.21 65 SER A O 8
ATOM 12645 N N . LYS A 1 66 ? 7.294 -14.624 28.583 1.00 74.22 66 LYS A N 8
ATOM 12646 C CA . LYS A 1 66 ? 6.146 -15.426 28.989 1.00 31.34 66 LYS A CA 8
ATOM 12647 C C . LYS A 1 66 ? 5.868 -16.531 27.975 1.00 35.12 66 LYS A C 8
ATOM 12648 O O . LYS A 1 66 ? 5.973 -17.717 28.290 1.00 43.33 66 LYS A O 8
ATOM 12667 N N . TYR A 1 67 ? 5.513 -16.135 26.758 1.00 50.40 67 TYR A N 8
ATOM 12668 C CA . TYR A 1 67 ? 5.219 -17.092 25.698 1.00 53.40 67 TYR A CA 8
ATOM 12669 C C . TYR A 1 67 ? 6.124 -16.864 24.491 1.00 1.54 67 TYR A C 8
ATOM 12670 O O . TYR A 1 67 ? 6.603 -17.812 23.872 1.00 22.51 67 TYR A O 8
ATOM 12688 N N . GLY A 1 68 ? 6.355 -15.596 24.164 1.00 54.43 68 GLY A N 8
ATOM 12689 C CA . GLY A 1 68 ? 7.202 -15.264 23.033 1.00 10.23 68 GLY A CA 8
ATOM 12690 C C . GLY A 1 68 ? 7.194 -13.781 22.718 1.00 73.21 68 GLY A C 8
ATOM 12691 O O . GLY A 1 68 ? 6.180 -13.108 22.899 1.00 53.05 68 GLY A O 8
ATOM 12695 N N . GLU A 1 69 ? 8.328 -13.271 22.247 1.00 34.50 69 GLU A N 8
ATOM 12696 C CA . GLU A 1 69 ? 8.447 -11.858 21.909 1.00 75.12 69 GLU A CA 8
ATOM 12697 C C . GLU A 1 69 ? 7.573 -11.511 20.706 1.00 25.12 69 GLU A C 8
ATOM 12698 O O . GLU A 1 69 ? 7.140 -10.370 20.548 1.00 52.33 69 GLU A O 8
ATOM 12710 N N . LYS A 1 70 ? 7.320 -12.504 19.861 1.00 71.14 70 LYS A N 8
ATOM 12711 C CA . LYS A 1 70 ? 6.499 -12.307 18.672 1.00 15.32 70 LYS A CA 8
ATOM 12712 C C . LYS A 1 70 ? 5.073 -11.922 19.054 1.00 73.11 70 LYS A C 8
ATOM 12713 O O . LYS A 1 70 ? 4.696 -10.753 18.983 1.00 2.33 70 LYS A O 8
ATOM 12732 N N . GLU A 1 71 ? 4.285 -12.914 19.459 1.00 4.44 71 GLU A N 8
ATOM 12733 C CA . GLU A 1 71 ? 2.901 -12.677 19.853 1.00 44.02 71 GLU A CA 8
ATOM 12734 C C . GLU A 1 71 ? 2.811 -11.540 20.866 1.00 14.15 71 GLU A C 8
ATOM 12735 O O . GLU A 1 71 ? 1.795 -10.851 20.953 1.00 34.11 71 GLU A O 8
ATOM 12747 N N . ALA A 1 72 ? 3.881 -11.351 21.632 1.00 54.53 72 ALA A N 8
ATOM 12748 C CA . ALA A 1 72 ? 3.923 -10.297 22.638 1.00 21.12 72 ALA A CA 8
ATOM 12749 C C . ALA A 1 72 ? 3.483 -8.960 22.052 1.00 1.22 72 ALA A C 8
ATOM 12750 O O . ALA A 1 72 ? 2.471 -8.392 22.465 1.00 65.42 72 ALA A O 8
ATOM 12757 N N . VAL A 1 73 ? 4.250 -8.460 21.088 1.00 71.40 73 VAL A N 8
ATOM 12758 C CA . VAL A 1 73 ? 3.939 -7.189 20.445 1.00 73.42 73 VAL A CA 8
ATOM 12759 C C . VAL A 1 73 ? 2.566 -7.230 19.783 1.00 13.14 73 VAL A C 8
ATOM 12760 O O . VAL A 1 73 ? 1.879 -6.212 19.689 1.00 64.13 73 VAL A O 8
ATOM 12773 N N . LYS A 1 74 ? 2.170 -8.413 19.327 1.00 73.20 74 LYS A N 8
ATOM 12774 C CA . LYS A 1 74 ? 0.877 -8.589 18.675 1.00 2.13 74 LYS A CA 8
ATOM 12775 C C . LYS A 1 74 ? -0.264 -8.394 19.668 1.00 1.35 74 LYS A C 8
ATOM 12776 O O . LYS A 1 74 ? -1.223 -7.673 19.393 1.00 11.24 74 LYS A O 8
ATOM 12795 N N . VAL A 1 75 ? -0.153 -9.040 20.825 1.00 41.40 75 VAL A N 8
ATOM 12796 C CA . VAL A 1 75 ? -1.174 -8.935 21.860 1.00 12.23 75 VAL A CA 8
ATOM 12797 C C . VAL A 1 75 ? -1.397 -7.483 22.267 1.00 0.44 75 VAL A C 8
ATOM 12798 O O . VAL A 1 75 ? -2.431 -7.139 22.841 1.00 42.35 75 VAL A O 8
ATOM 12811 N N . VAL A 1 76 ? -0.420 -6.633 21.967 1.00 41.11 76 VAL A N 8
ATOM 12812 C CA . VAL A 1 76 ? -0.509 -5.216 22.300 1.00 74.21 76 VAL A CA 8
ATOM 12813 C C . VAL A 1 76 ? -1.360 -4.465 21.282 1.00 70.11 76 VAL A C 8
ATOM 12814 O O . VAL A 1 76 ? -2.317 -3.778 21.642 1.00 2.11 76 VAL A O 8
ATOM 12827 N N . LEU A 1 77 ? -1.006 -4.600 20.009 1.00 71.43 77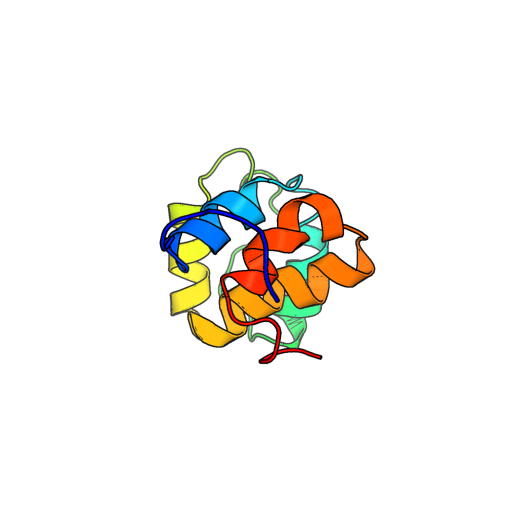 LEU A N 8
ATOM 12828 C CA . LEU A 1 77 ? -1.738 -3.935 18.936 1.00 5.23 77 LEU A CA 8
ATOM 12829 C C . LEU A 1 77 ? -3.121 -4.552 18.756 1.00 64.13 77 LEU A C 8
ATOM 12830 O O . LEU A 1 77 ? -4.116 -3.842 18.615 1.00 52.42 77 LEU A O 8
ATOM 12846 N N . LYS A 1 78 ? -3.176 -5.880 18.763 1.00 2.40 78 LYS A N 8
ATOM 12847 C CA . LYS A 1 78 ? -4.437 -6.594 18.604 1.00 64.43 78 LYS A CA 8
ATOM 12848 C C . LYS A 1 78 ? -5.482 -6.079 19.588 1.00 71.42 78 LYS A C 8
ATOM 12849 O O . LYS A 1 78 ? -6.633 -5.846 19.220 1.00 3.13 78 LYS A O 8
ATOM 12868 N N . GLY A 1 79 ? -5.073 -5.903 20.841 1.00 71.22 79 GLY A N 8
ATOM 12869 C CA . GLY A 1 79 ? -5.987 -5.416 21.858 1.00 45.54 79 GLY A CA 8
ATOM 12870 C C . GLY A 1 79 ? -6.168 -3.912 21.801 1.00 4.32 79 GLY A C 8
ATOM 12871 O O . GLY A 1 79 ? -7.152 -3.377 22.315 1.00 64.52 79 GLY A O 8
ATOM 12875 N N . LEU A 1 80 ? -5.216 -3.226 21.177 1.00 12.13 80 LEU A N 8
ATOM 12876 C CA . LEU A 1 80 ? -5.274 -1.773 21.057 1.00 61.21 80 LEU A CA 8
ATOM 12877 C C . LEU A 1 80 ? -6.310 -1.354 20.019 1.00 42.41 80 LEU A C 8
ATOM 12878 O O . LEU A 1 80 ? -6.912 -0.285 20.123 1.00 4.41 80 LEU A O 8
ATOM 12894 N N . LYS A 1 81 ? -6.515 -2.203 19.018 1.00 24.21 81 LYS A N 8
ATOM 12895 C CA . LYS A 1 81 ? -7.480 -1.924 17.962 1.00 53.30 81 LYS A CA 8
ATOM 12896 C C . LYS A 1 81 ? -8.844 -1.575 18.550 1.00 61.21 81 LYS A C 8
ATOM 12897 O O . LYS A 1 81 ? -9.374 -0.489 18.314 1.00 61.44 81 LYS A O 8
ATOM 12916 N N . VAL A 1 82 ? -9.407 -2.503 19.318 1.00 3.42 82 VAL A N 8
ATOM 12917 C CA . VAL A 1 82 ? -10.707 -2.292 19.942 1.00 35.12 82 VAL A CA 8
ATOM 12918 C C . VAL A 1 82 ? -10.688 -1.072 20.856 1.00 24.12 82 VAL A C 8
ATOM 12919 O O . VAL A 1 82 ? -11.718 -0.672 21.396 1.00 55.52 82 VAL A O 8
ATOM 12932 N N . MET A 1 83 ? -9.507 -0.485 21.025 1.00 72.21 83 MET A N 8
ATOM 12933 C CA . MET A 1 83 ? -9.353 0.691 21.873 1.00 54.32 83 MET A CA 8
ATOM 12934 C C . MET A 1 83 ? -9.225 1.956 21.030 1.00 65.03 83 MET A C 8
ATOM 12935 O O . MET A 1 83 ? -9.312 3.069 21.546 1.00 35.14 83 MET A O 8
ATOM 12949 N N . ASN A 1 84 ? -9.015 1.776 19.730 1.00 53.45 84 ASN A N 8
ATOM 12950 C CA . ASN A 1 84 ? -8.873 2.904 18.815 1.00 34.23 84 ASN A CA 8
ATOM 12951 C C . ASN A 1 84 ? -7.531 3.600 19.015 1.00 43.22 84 ASN A C 8
ATOM 12952 O O . ASN A 1 84 ? -7.423 4.819 18.870 1.00 73.31 84 ASN A O 8
ATOM 12963 N N . LEU A 1 85 ? -6.509 2.819 19.347 1.00 11.04 85 LEU A N 8
ATOM 12964 C CA . LEU A 1 85 ? -5.172 3.360 19.566 1.00 20.22 85 LEU A CA 8
ATOM 12965 C C . LEU A 1 85 ? -4.337 3.281 18.292 1.00 33.20 85 LEU A C 8
ATOM 12966 O O . LEU A 1 85 ? -3.111 3.178 18.346 1.00 70.13 85 LEU A O 8
ATOM 12982 N N . LEU A 1 86 ? -5.009 3.332 17.147 1.00 20.41 86 LEU A N 8
ATOM 12983 C CA . LEU A 1 86 ? -4.329 3.268 15.858 1.00 52.22 86 LEU A CA 8
ATOM 12984 C C . LEU A 1 86 ? -3.374 4.445 15.687 1.00 14.32 86 LEU A C 8
ATOM 12985 O O . LEU A 1 86 ? -2.555 4.463 14.770 1.00 44.23 86 LEU A O 8
ATOM 13001 N N . GLU A 1 87 ? -3.486 5.425 16.578 1.00 0.44 87 GLU A N 8
ATOM 13002 C CA . GLU A 1 87 ? -2.631 6.605 16.526 1.00 0.43 87 GLU A CA 8
ATOM 13003 C C . GLU A 1 87 ? -1.159 6.208 16.457 1.00 12.33 87 GLU A C 8
ATOM 13004 O O . GLU A 1 87 ? -0.521 6.328 15.411 1.00 64.43 87 GLU A O 8
ATOM 13016 N N . LEU A 1 88 ? -0.627 5.736 17.579 1.00 2.51 88 LEU A N 8
ATOM 13017 C CA . LEU A 1 88 ? 0.770 5.322 17.648 1.00 62.33 88 LEU A CA 8
ATOM 13018 C C . LEU A 1 88 ? 0.964 3.953 17.002 1.00 2.34 88 LEU A C 8
ATOM 13019 O O . LEU A 1 88 ? 2.027 3.658 16.456 1.00 23.23 88 LEU A O 8
ATOM 13035 N N . VAL A 1 89 ? -0.071 3.122 17.067 1.00 20.13 89 VAL A N 8
ATOM 13036 C CA . VAL A 1 89 ? -0.016 1.786 16.487 1.00 61.34 89 VAL A CA 8
ATOM 13037 C C . VAL A 1 89 ? 0.337 1.845 15.005 1.00 62.33 89 VAL A C 8
ATOM 13038 O O . VAL A 1 89 ? 0.910 0.904 14.455 1.00 72.25 89 VAL A O 8
ATOM 13051 N N . ASP A 1 90 ? -0.008 2.956 14.364 1.00 44.11 90 ASP A N 8
ATOM 13052 C CA . ASP A 1 90 ? 0.274 3.139 12.945 1.00 44.31 90 ASP A CA 8
ATOM 13053 C C . ASP A 1 90 ? 1.668 2.627 12.597 1.00 25.32 90 ASP A C 8
ATOM 13054 O O . ASP A 1 90 ? 1.832 1.814 11.688 1.00 75.40 90 ASP A O 8
ATOM 13063 N N . GLN A 1 91 ? 2.670 3.109 13.326 1.00 34.25 91 GLN A N 8
ATOM 13064 C CA . GLN A 1 91 ? 4.050 2.700 13.093 1.00 13.22 91 GLN A CA 8
ATOM 13065 C C . GLN A 1 91 ? 4.327 1.336 13.717 1.00 14.54 91 GLN A C 8
ATOM 13066 O O . GLN A 1 91 ? 4.689 0.386 13.023 1.00 73.13 91 GLN A O 8
ATOM 13080 N N . LEU A 1 92 ? 4.154 1.247 15.032 1.00 44.04 92 LEU A N 8
ATOM 13081 C CA . LEU A 1 92 ? 4.386 -0.001 15.750 1.00 20.14 92 LEU A CA 8
ATOM 13082 C C . LEU A 1 92 ? 3.995 -1.202 14.896 1.00 74.42 92 LEU A C 8
ATOM 13083 O O . LEU A 1 92 ? 4.784 -2.129 14.711 1.00 14.10 92 LEU A O 8
ATOM 13099 N N . SER A 1 93 ? 2.772 -1.178 14.375 1.00 32.41 93 SER A N 8
ATOM 13100 C CA . SER A 1 93 ? 2.275 -2.266 13.541 1.00 72.31 93 SER A CA 8
ATOM 13101 C C . SER A 1 93 ? 3.105 -2.398 12.268 1.00 43.42 93 SER A C 8
ATOM 13102 O O . SER A 1 93 ? 3.506 -3.497 11.885 1.00 72.33 93 SER A O 8
ATOM 13110 N N . HIS A 1 94 ? 3.360 -1.268 11.616 1.00 43.41 94 HIS A N 8
ATOM 13111 C CA . HIS A 1 94 ? 4.144 -1.255 10.386 1.00 53.14 94 HIS A CA 8
ATOM 13112 C C . HIS A 1 94 ? 5.616 -1.533 10.676 1.00 75.02 94 HIS A C 8
ATOM 13113 O O . HIS A 1 94 ? 6.437 -1.597 9.761 1.00 71.43 94 HIS A O 8
ATOM 13127 N N . ILE A 1 95 ? 5.941 -1.696 11.954 1.00 60.13 95 ILE A N 8
ATOM 13128 C CA . ILE A 1 95 ? 7.313 -1.967 12.363 1.00 23.33 95 ILE A CA 8
ATOM 13129 C C . ILE A 1 95 ? 7.478 -3.417 12.807 1.00 43.02 95 ILE A C 8
ATOM 13130 O O . ILE A 1 95 ? 8.559 -3.995 12.685 1.00 1.11 95 ILE A O 8
ATOM 13146 N N . CYS A 1 96 ? 6.400 -3.999 13.319 1.00 21.24 96 CYS A N 8
ATOM 13147 C CA . CYS A 1 96 ? 6.424 -5.383 13.780 1.00 5.14 96 CYS A CA 8
ATOM 13148 C C . CYS A 1 96 ? 5.590 -6.275 12.867 1.00 30.02 96 CYS A C 8
ATOM 13149 O O . CYS A 1 96 ? 5.379 -7.453 13.157 1.00 74.54 96 CYS A O 8
ATOM 13157 N N . LEU A 1 97 ? 5.117 -5.706 11.764 1.00 14.53 97 LEU A N 8
ATOM 13158 C CA . LEU A 1 97 ? 4.303 -6.449 10.808 1.00 11.43 97 LEU A CA 8
ATOM 13159 C C . LEU A 1 97 ? 2.969 -6.853 11.427 1.00 32.23 97 LEU A C 8
ATOM 13160 O O . LEU A 1 97 ? 2.925 -7.631 12.381 1.00 64.10 97 LEU A O 8
ATOM 13176 N N . HIS A 1 98 ? 1.882 -6.322 10.877 1.00 14.12 98 HIS A N 8
ATOM 13177 C CA . HIS A 1 98 ? 0.545 -6.630 11.374 1.00 61.04 98 HIS A CA 8
ATOM 13178 C C . HIS A 1 98 ? 0.007 -7.904 10.730 1.00 30.41 98 HIS A C 8
ATOM 13179 O O . HIS A 1 98 ? -0.706 -8.680 11.367 1.00 14.42 98 HIS A O 8
ATOM 13193 N N . ASP A 1 99 ? 0.353 -8.114 9.465 1.00 51.13 99 ASP A N 8
ATOM 13194 C CA . ASP A 1 99 ? -0.095 -9.294 8.735 1.00 72.31 99 ASP A CA 8
ATOM 13195 C C . ASP A 1 99 ? 0.354 -10.571 9.438 1.00 23.14 99 ASP A C 8
ATOM 13196 O O . ASP A 1 99 ? -0.227 -11.638 9.240 1.00 24.53 99 ASP A O 8
ATOM 13205 N N . TYR A 1 100 ? 1.392 -10.454 10.259 1.00 21.12 100 TYR A N 8
ATOM 13206 C CA . TYR A 1 100 ? 1.922 -11.600 10.989 1.00 11.54 100 TYR A CA 8
ATOM 13207 C C . TYR A 1 100 ? 0.991 -11.995 12.132 1.00 63.22 100 TYR A C 8
ATOM 13208 O O . TYR A 1 100 ? 1.018 -13.132 12.603 1.00 32.15 100 TYR A O 8
ATOM 13226 N N . ARG A 1 101 ? 0.169 -11.048 12.571 1.00 31.23 101 ARG A N 8
ATOM 13227 C CA . ARG A 1 101 ? -0.770 -11.296 13.658 1.00 32.25 101 ARG A CA 8
ATOM 13228 C C . ARG A 1 101 ? -1.883 -12.240 13.211 1.00 1.32 101 ARG A C 8
ATOM 13229 O O . ARG A 1 101 ? -2.183 -12.341 12.022 1.00 1.42 101 ARG A O 8
ATOM 13250 N N . GLU A 1 102 ? -2.490 -12.928 14.173 1.00 60.53 102 GLU A N 8
ATOM 13251 C CA . GLU A 1 102 ? -3.568 -13.865 13.877 1.00 51.54 102 GLU A CA 8
ATOM 13252 C C . GLU A 1 102 ? -4.893 -13.366 14.446 1.00 53.22 102 GLU A C 8
ATOM 13253 O O . GLU A 1 102 ? -5.886 -14.090 14.386 1.00 24.25 102 GLU A O 8
ATOM 13265 N N . GLY A 1 1 ? -9.769 5.687 9.085 1.00 10.30 1 GLY A N 9
ATOM 13266 C CA . GLY A 1 1 ? -8.370 5.832 8.726 1.00 74.33 1 GLY A CA 9
ATOM 13267 C C . GLY A 1 1 ? -7.735 4.514 8.328 1.00 1.23 1 GLY A C 9
ATOM 13268 O O . GLY A 1 1 ? -8.100 3.460 8.848 1.00 63.14 1 GLY A O 9
ATOM 13272 N N . ALA A 1 2 ? -6.783 4.574 7.403 1.00 24.42 2 ALA A N 9
ATOM 13273 C CA . ALA A 1 2 ? -6.095 3.376 6.937 1.00 41.13 2 ALA A CA 9
ATOM 13274 C C . ALA A 1 2 ? -4.841 3.736 6.147 1.00 21.41 2 ALA A C 9
ATOM 13275 O O . ALA A 1 2 ? -4.875 4.598 5.270 1.00 64.44 2 ALA A O 9
ATOM 13282 N N . MET A 1 3 ? -3.736 3.070 6.466 1.00 64.35 3 MET A N 9
ATOM 13283 C CA . MET A 1 3 ? -2.470 3.320 5.785 1.00 75.43 3 MET A CA 9
ATOM 13284 C C . MET A 1 3 ? -1.824 2.011 5.340 1.00 14.14 3 MET A C 9
ATOM 13285 O O . MET A 1 3 ? -2.343 0.929 5.612 1.00 70.31 3 MET A O 9
ATOM 13299 N N . ALA A 1 4 ? -0.690 2.119 4.656 1.00 32.31 4 ALA A N 9
ATOM 13300 C CA . ALA A 1 4 ? 0.027 0.944 4.176 1.00 32.12 4 ALA A CA 9
ATOM 13301 C C . ALA A 1 4 ? 1.410 1.320 3.656 1.00 22.53 4 ALA A C 9
ATOM 13302 O O . ALA A 1 4 ? 1.674 1.245 2.457 1.00 51.14 4 ALA A O 9
ATOM 13309 N N . MET A 1 5 ? 2.290 1.724 4.567 1.00 72.30 5 MET A N 9
ATOM 13310 C CA . MET A 1 5 ? 3.647 2.111 4.199 1.00 31.41 5 MET A CA 9
ATOM 13311 C C . MET A 1 5 ? 4.660 1.090 4.708 1.00 10.11 5 MET A C 9
ATOM 13312 O O . MET A 1 5 ? 4.313 0.177 5.456 1.00 34.13 5 MET A O 9
ATOM 13326 N N . ALA A 1 6 ? 5.913 1.251 4.297 1.00 44.40 6 ALA A N 9
ATOM 13327 C CA . ALA A 1 6 ? 6.977 0.345 4.713 1.00 55.10 6 ALA A CA 9
ATOM 13328 C C . ALA A 1 6 ? 8.023 1.074 5.549 1.00 22.30 6 ALA A C 9
ATOM 13329 O O . ALA A 1 6 ? 8.773 1.905 5.037 1.00 11.52 6 ALA A O 9
ATOM 13336 N N . LYS A 1 7 ? 8.069 0.757 6.839 1.00 71.24 7 LYS A N 9
ATOM 13337 C CA . LYS A 1 7 ? 9.024 1.380 7.747 1.00 40.32 7 LYS A CA 9
ATOM 13338 C C . LYS A 1 7 ? 9.773 0.326 8.556 1.00 11.53 7 LYS A C 9
ATOM 13339 O O . LYS A 1 7 ? 9.269 -0.170 9.563 1.00 73.42 7 LYS A O 9
ATOM 13358 N N . ALA A 1 8 ? 10.979 -0.009 8.110 1.00 2.35 8 ALA A N 9
ATOM 13359 C CA . ALA A 1 8 ? 11.799 -1.001 8.796 1.00 55.52 8 ALA A CA 9
ATOM 13360 C C . ALA A 1 8 ? 12.642 -0.355 9.890 1.00 52.21 8 ALA A C 9
ATOM 13361 O O . ALA A 1 8 ? 13.370 0.606 9.640 1.00 63.42 8 ALA A O 9
ATOM 13368 N N . ARG A 1 9 ? 12.538 -0.888 11.103 1.00 55.40 9 ARG A N 9
ATOM 13369 C CA . ARG A 1 9 ? 13.289 -0.361 12.236 1.00 65.52 9 ARG A CA 9
ATOM 13370 C C . ARG A 1 9 ? 13.634 -1.473 13.223 1.00 40.20 9 ARG A C 9
ATOM 13371 O O . ARG A 1 9 ? 13.476 -2.656 12.922 1.00 24.34 9 ARG A O 9
ATOM 13392 N N . LYS A 1 10 ? 14.106 -1.084 14.403 1.00 51.14 10 LYS A N 9
ATOM 13393 C CA . LYS A 1 10 ? 14.473 -2.046 15.435 1.00 14.43 10 LYS A CA 9
ATOM 13394 C C . LYS A 1 10 ? 13.249 -2.819 15.918 1.00 45.22 10 LYS A C 9
ATOM 13395 O O . LYS A 1 10 ? 12.207 -2.245 16.233 1.00 10.31 10 LYS A O 9
ATOM 13414 N N . PRO A 1 11 ? 13.378 -4.153 15.979 1.00 54.51 11 PRO A N 9
ATOM 13415 C CA . PRO A 1 11 ? 12.293 -5.032 16.424 1.00 30.43 11 PRO A CA 9
ATOM 13416 C C . PRO A 1 11 ? 12.009 -4.893 17.916 1.00 21.20 11 PRO A C 9
ATOM 13417 O O . PRO A 1 11 ? 10.855 -4.930 18.344 1.00 24.30 11 PRO A O 9
ATOM 13428 N N . ARG A 1 12 ? 13.068 -4.732 18.703 1.00 61.43 12 ARG A N 9
ATOM 13429 C CA . ARG A 1 12 ? 12.932 -4.588 20.147 1.00 21.31 12 ARG A CA 9
ATOM 13430 C C . ARG A 1 12 ? 12.433 -3.193 20.510 1.00 55.24 12 ARG A C 9
ATOM 13431 O O . ARG A 1 12 ? 11.508 -3.042 21.307 1.00 31.54 12 ARG A O 9
ATOM 13452 N N . GLU A 1 13 ? 13.052 -2.176 19.918 1.00 54.11 13 GLU A N 9
ATOM 13453 C CA . GLU A 1 13 ? 12.670 -0.793 20.180 1.00 30.22 13 GLU A CA 9
ATOM 13454 C C . GLU A 1 13 ? 11.310 -0.478 19.564 1.00 42.32 13 GLU A C 9
ATOM 13455 O O . GLU A 1 13 ? 10.681 0.524 19.902 1.00 12.14 13 GLU A O 9
ATOM 13467 N N . ALA A 1 14 ? 10.864 -1.340 18.656 1.00 21.13 14 ALA A N 9
ATOM 13468 C CA . ALA A 1 14 ? 9.579 -1.155 17.993 1.00 23.13 14 ALA A CA 9
ATOM 13469 C C . ALA A 1 14 ? 8.424 -1.438 18.947 1.00 74.10 14 ALA A C 9
ATOM 13470 O O . ALA A 1 14 ? 7.514 -0.621 19.097 1.00 42.23 14 ALA A O 9
ATOM 13477 N N . LEU A 1 15 ? 8.464 -2.600 19.590 1.00 60.15 15 LEU A N 9
ATOM 13478 C CA . LEU A 1 15 ? 7.419 -2.992 20.529 1.00 1.42 15 LEU A CA 9
ATOM 13479 C C . LEU A 1 15 ? 7.390 -2.055 21.733 1.00 65.21 15 LEU A C 9
ATOM 13480 O O . LEU A 1 15 ? 6.330 -1.786 22.299 1.00 51.14 15 LEU A O 9
ATOM 13496 N N . LEU A 1 16 ? 8.561 -1.560 22.119 1.00 63.15 16 LEU A N 9
ATOM 13497 C CA . LEU A 1 16 ? 8.671 -0.651 23.254 1.00 11.02 16 LEU A CA 9
ATOM 13498 C C . LEU A 1 16 ? 8.114 0.726 22.906 1.00 71.54 16 LEU A C 9
ATOM 13499 O O . LEU A 1 16 ? 7.450 1.363 23.723 1.00 23.45 16 LEU A O 9
ATOM 13515 N N . TRP A 1 17 ? 8.387 1.177 21.687 1.00 74.33 17 TRP A N 9
ATOM 13516 C CA . TRP A 1 17 ? 7.911 2.477 21.229 1.00 14.20 17 TRP A CA 9
ATOM 13517 C C . TRP A 1 17 ? 6.416 2.435 20.929 1.00 2.23 17 TRP A C 9
ATOM 13518 O O . TRP A 1 17 ? 5.715 3.436 21.080 1.00 65.50 17 TRP A O 9
ATOM 13539 N N . ALA A 1 18 ? 5.935 1.272 20.505 1.00 73.43 18 ALA A N 9
ATOM 13540 C CA . ALA A 1 18 ? 4.523 1.100 20.186 1.00 33.33 18 ALA A CA 9
ATOM 13541 C C . ALA A 1 18 ? 3.679 1.030 21.454 1.00 35.13 18 ALA A C 9
ATOM 13542 O O . ALA A 1 18 ? 2.790 1.856 21.667 1.00 1.13 18 ALA A O 9
ATOM 13549 N N . LEU A 1 19 ? 3.960 0.039 22.293 1.00 5.22 19 LEU A N 9
ATOM 13550 C CA . LEU A 1 19 ? 3.226 -0.139 23.541 1.00 22.01 19 LEU A CA 9
ATOM 13551 C C . LEU A 1 19 ? 3.170 1.165 24.331 1.00 72.23 19 LEU A C 9
ATOM 13552 O O . LEU A 1 19 ? 2.233 1.400 25.093 1.00 13.23 19 LEU A O 9
ATOM 13568 N N . SER A 1 20 ? 4.178 2.010 24.141 1.00 61.23 20 SER A N 9
ATOM 13569 C CA . SER A 1 20 ? 4.244 3.290 24.836 1.00 23.44 20 SER A CA 9
ATOM 13570 C C . SER A 1 20 ? 3.489 4.367 24.065 1.00 52.25 20 SER A C 9
ATOM 13571 O O . SER A 1 20 ? 3.106 5.395 24.625 1.00 63.44 20 SER A O 9
ATOM 13579 N N . ASP A 1 21 ? 3.278 4.124 22.776 1.00 52.44 21 ASP A N 9
ATOM 13580 C CA . ASP A 1 21 ? 2.567 5.072 21.925 1.00 2.54 21 ASP A CA 9
ATOM 13581 C C . ASP A 1 21 ? 1.080 5.096 22.263 1.00 73.03 21 ASP A C 9
ATOM 13582 O O . ASP A 1 21 ? 0.361 6.021 21.883 1.00 14.55 21 ASP A O 9
ATOM 13591 N N . LEU A 1 22 ? 0.624 4.072 22.976 1.00 11.32 22 LEU A N 9
ATOM 13592 C CA . LEU A 1 22 ? -0.779 3.974 23.364 1.00 1.42 22 LEU A CA 9
ATOM 13593 C C . LEU A 1 22 ? -0.960 4.310 24.841 1.00 31.32 22 LEU A C 9
ATOM 13594 O O . LEU A 1 22 ? -0.023 4.202 25.631 1.00 43.11 22 LEU A O 9
ATOM 13610 N N . GLU A 1 23 ? -2.173 4.714 25.207 1.00 44.35 23 GLU A N 9
ATOM 13611 C CA . GLU A 1 23 ? -2.476 5.064 26.589 1.00 31.43 23 GLU A CA 9
ATOM 13612 C C . GLU A 1 23 ? -2.456 3.825 27.480 1.00 34.13 23 GLU A C 9
ATOM 13613 O O . GLU A 1 23 ? -2.610 2.702 27.002 1.00 65.33 23 GLU A O 9
ATOM 13625 N N . GLU A 1 24 ? -2.266 4.040 28.778 1.00 32.34 24 GLU A N 9
ATOM 13626 C CA . GLU A 1 24 ? -2.225 2.941 29.736 1.00 61.42 24 GLU A CA 9
ATOM 13627 C C . GLU A 1 24 ? -3.579 2.242 29.821 1.00 61.24 24 GLU A C 9
ATOM 13628 O O . GLU A 1 24 ? -3.652 1.032 30.028 1.00 35.43 24 GLU A O 9
ATOM 13640 N N . ASN A 1 25 ? -4.648 3.015 29.659 1.00 71.52 25 ASN A N 9
ATOM 13641 C CA . ASN A 1 25 ? -6.000 2.471 29.718 1.00 31.20 25 ASN A CA 9
ATOM 13642 C C . ASN A 1 25 ? -6.335 1.706 28.441 1.00 55.40 25 ASN A C 9
ATOM 13643 O O . ASN A 1 25 ? -7.471 1.271 28.246 1.00 45.54 25 ASN A O 9
ATOM 13654 N N . ASP A 1 26 ? -5.341 1.546 27.575 1.00 5.35 26 ASP A N 9
ATOM 13655 C CA . ASP A 1 26 ? -5.529 0.833 26.318 1.00 63.14 26 ASP A CA 9
ATOM 13656 C C . ASP A 1 26 ? -4.750 -0.479 26.315 1.00 42.21 26 ASP A C 9
ATOM 13657 O O . ASP A 1 26 ? -5.320 -1.551 26.115 1.00 74.34 26 ASP A O 9
ATOM 13666 N N . PHE A 1 27 ? -3.443 -0.386 26.538 1.00 51.53 27 PHE A N 9
ATOM 13667 C CA . PHE A 1 27 ? -2.585 -1.564 26.559 1.00 71.51 27 PHE A CA 9
ATOM 13668 C C . PHE A 1 27 ? -2.988 -2.510 27.687 1.00 43.11 27 PHE A C 9
ATOM 13669 O O . PHE A 1 27 ? -2.959 -3.731 27.530 1.00 41.32 27 PHE A O 9
ATOM 13686 N N . LYS A 1 28 ? -3.363 -1.937 28.826 1.00 43.25 28 LYS A N 9
ATOM 13687 C CA . LYS A 1 28 ? -3.772 -2.726 29.981 1.00 13.12 28 LYS A CA 9
ATOM 13688 C C . LYS A 1 28 ? -5.044 -3.512 29.680 1.00 14.12 28 LYS A C 9
ATOM 13689 O O . LYS A 1 28 ? -5.165 -4.682 30.044 1.00 3.23 28 LYS A O 9
ATOM 13708 N N . LYS A 1 29 ? -5.992 -2.862 29.012 1.00 24.31 29 LYS A N 9
ATOM 13709 C CA . LYS A 1 29 ? -7.254 -3.500 28.659 1.00 71.50 29 LYS A CA 9
ATOM 13710 C C . LYS A 1 29 ? -7.014 -4.774 27.855 1.00 22.31 29 LYS A C 9
ATOM 13711 O O . LYS A 1 29 ? -7.764 -5.744 27.970 1.00 34.21 29 LYS A O 9
ATOM 13730 N N . LEU A 1 30 ? -5.963 -4.766 27.043 1.00 62.14 30 LEU A N 9
ATOM 13731 C CA . LEU A 1 30 ? -5.622 -5.922 26.220 1.00 34.03 30 LEU A CA 9
ATOM 13732 C C . LEU A 1 30 ? -4.938 -7.000 27.054 1.00 65.42 30 LEU A C 9
ATOM 13733 O O . LEU A 1 30 ? -5.376 -8.150 27.083 1.00 71.54 30 LEU A O 9
ATOM 13749 N N . LYS A 1 31 ? -3.860 -6.621 27.733 1.00 54.11 31 LYS A N 9
ATOM 13750 C CA . LYS A 1 31 ? -3.116 -7.553 28.571 1.00 63.43 31 LYS A CA 9
ATOM 13751 C C . LYS A 1 31 ? -4.009 -8.139 29.660 1.00 62.03 31 LYS A C 9
ATOM 13752 O O . LYS A 1 31 ? -3.759 -9.237 30.157 1.00 32.23 31 LYS A O 9
ATOM 13771 N N . PHE A 1 32 ? -5.051 -7.400 30.025 1.00 52.03 32 PHE A N 9
ATOM 13772 C CA . PHE A 1 32 ? -5.982 -7.847 31.055 1.00 41.44 32 PHE A CA 9
ATOM 13773 C C . PHE A 1 32 ? -6.857 -8.986 30.540 1.00 51.42 32 PHE A C 9
ATOM 13774 O O . PHE A 1 32 ? -6.970 -10.033 31.177 1.00 61.10 32 PHE A O 9
ATOM 13791 N N . TYR A 1 33 ? -7.475 -8.773 29.383 1.00 2.43 33 TYR A N 9
ATOM 13792 C CA . TYR A 1 33 ? -8.343 -9.779 28.784 1.00 65.25 33 TYR A CA 9
ATOM 13793 C C . TYR A 1 33 ? -7.582 -10.611 27.755 1.00 53.21 33 TYR A C 9
ATOM 13794 O O . TYR A 1 33 ? -7.550 -11.840 27.833 1.00 14.42 33 TYR A O 9
ATOM 13812 N N . LEU A 1 34 ? -6.970 -9.932 26.791 1.00 53.11 34 LEU A N 9
ATOM 13813 C CA . LEU A 1 34 ? -6.208 -10.606 25.745 1.00 34.14 34 LEU A CA 9
ATOM 13814 C C . LEU A 1 34 ? -5.193 -11.572 26.348 1.00 11.32 34 LEU A C 9
ATOM 13815 O O . LEU A 1 34 ? -5.220 -12.770 26.068 1.00 24.35 34 LEU A O 9
ATOM 13831 N N . ARG A 1 35 ? -4.301 -11.042 27.178 1.00 4.32 35 ARG A N 9
ATOM 13832 C CA . ARG A 1 35 ? -3.277 -11.857 27.822 1.00 52.24 35 ARG A CA 9
ATOM 13833 C C . ARG A 1 35 ? -3.911 -12.934 28.697 1.00 0.11 35 ARG A C 9
ATOM 13834 O O . ARG A 1 35 ? -3.442 -14.072 28.736 1.00 0.52 35 ARG A O 9
ATOM 13855 N N . ASP A 1 36 ? -4.978 -12.567 29.398 1.00 72.02 36 ASP A N 9
ATOM 13856 C CA . ASP A 1 36 ? -5.677 -13.502 30.273 1.00 41.45 36 ASP A CA 9
ATOM 13857 C C . ASP A 1 36 ? -5.944 -14.821 29.555 1.00 34.01 36 ASP A C 9
ATOM 13858 O O . ASP A 1 36 ? -5.649 -15.895 30.079 1.00 3.51 36 ASP A O 9
ATOM 13867 N N . MET A 1 37 ? -6.507 -14.732 28.354 1.00 24.32 37 MET A N 9
ATOM 13868 C CA . MET A 1 37 ? -6.814 -15.920 27.565 1.00 1.41 37 MET A CA 9
ATOM 13869 C C . MET A 1 37 ? -5.629 -16.310 26.687 1.00 33.31 37 MET A C 9
ATOM 13870 O O . MET A 1 37 ? -5.054 -17.388 26.845 1.00 11.23 37 MET A O 9
ATOM 13884 N N . THR A 1 38 ? -5.269 -15.428 25.760 1.00 22.11 38 THR A N 9
ATOM 13885 C CA . THR A 1 38 ? -4.154 -15.682 24.856 1.00 10.42 38 THR A CA 9
ATOM 13886 C C . THR A 1 38 ? -2.969 -16.285 25.601 1.00 63.02 38 THR A C 9
ATOM 13887 O O . THR A 1 38 ? -2.310 -17.199 25.103 1.00 21.33 38 THR A O 9
ATOM 13898 N N . LEU A 1 39 ? -2.702 -15.769 26.796 1.00 60.34 39 LEU A N 9
ATOM 13899 C CA . LEU A 1 39 ? -1.595 -16.258 27.610 1.00 31.33 39 LEU A CA 9
ATOM 13900 C C . LEU A 1 39 ? -2.083 -16.690 28.989 1.00 12.05 39 LEU A C 9
ATOM 13901 O O . LEU A 1 39 ? -2.633 -17.779 29.152 1.00 62.45 39 LEU A O 9
ATOM 13917 N N . SER A 1 40 ? -1.880 -15.827 29.980 1.00 34.21 40 SER A N 9
ATOM 13918 C CA . SER A 1 40 ? -2.298 -16.120 31.346 1.00 14.21 40 SER A CA 9
ATOM 13919 C C . SER A 1 40 ? -2.078 -14.912 32.252 1.00 32.21 40 SER A C 9
ATOM 13920 O O . SER A 1 40 ? -1.746 -13.824 31.783 1.00 30.21 40 SER A O 9
ATOM 13928 N N . GLU A 1 41 ? -2.266 -15.114 33.553 1.00 52.34 41 GLU A N 9
ATOM 13929 C CA . GLU A 1 41 ? -2.089 -14.041 34.525 1.00 60.34 41 GLU A CA 9
ATOM 13930 C C . GLU A 1 41 ? -0.609 -13.815 34.822 1.00 74.33 41 GLU A C 9
ATOM 13931 O O . GLU A 1 41 ? 0.261 -14.398 34.176 1.00 53.43 41 GLU A O 9
ATOM 13943 N N . GLY A 1 42 ? -0.332 -12.964 35.805 1.00 54.11 42 GLY A N 9
ATOM 13944 C CA . GLY A 1 42 ? 1.042 -12.675 36.171 1.00 51.25 42 GLY A CA 9
ATOM 13945 C C . GLY A 1 42 ? 1.361 -11.194 36.103 1.00 34.40 42 GLY A C 9
ATOM 13946 O O . GLY A 1 42 ? 2.475 -10.809 35.752 1.00 25.03 42 GLY A O 9
ATOM 13950 N N . GLN A 1 43 ? 0.379 -10.363 36.438 1.00 31.41 43 GLN A N 9
ATOM 13951 C CA . GLN A 1 43 ? 0.561 -8.917 36.411 1.00 15.13 43 GLN A CA 9
ATOM 13952 C C . GLN A 1 43 ? -0.148 -8.257 37.590 1.00 23.40 43 GLN A C 9
ATOM 13953 O O . GLN A 1 43 ? -1.064 -8.821 38.189 1.00 3.35 43 GLN A O 9
ATOM 13967 N N . PRO A 1 44 ? 0.285 -7.035 37.932 1.00 1.23 44 PRO A N 9
ATOM 13968 C CA . PRO A 1 44 ? -0.294 -6.272 39.042 1.00 0.01 44 PRO A CA 9
ATOM 13969 C C . PRO A 1 44 ? -1.710 -5.793 38.740 1.00 62.22 44 PRO A C 9
ATOM 13970 O O . PRO A 1 44 ? -2.200 -5.898 37.615 1.00 4.11 44 PRO A O 9
ATOM 13981 N N . PRO A 1 45 ? -2.385 -5.254 39.766 1.00 22.40 45 PRO A N 9
ATOM 13982 C CA . PRO A 1 45 ? -3.754 -4.748 39.634 1.00 50.30 45 PRO A CA 9
ATOM 13983 C C . PRO A 1 45 ? -3.823 -3.477 38.794 1.00 75.24 45 PRO A C 9
ATOM 13984 O O . PRO A 1 45 ? -2.796 -2.922 38.403 1.00 63.01 45 PRO A O 9
ATOM 13995 N N . LEU A 1 46 ? -5.040 -3.021 38.519 1.00 75.01 46 LEU A N 9
ATOM 13996 C CA . LEU A 1 46 ? -5.244 -1.814 37.725 1.00 71.44 46 LEU A CA 9
ATOM 13997 C C . LEU A 1 46 ? -4.366 -0.675 38.231 1.00 12.52 46 LEU A C 9
ATOM 13998 O O . LEU A 1 46 ? -4.530 -0.205 39.357 1.00 52.44 46 LEU A O 9
ATOM 14014 N N . ALA A 1 47 ? -3.435 -0.233 37.391 1.00 34.34 47 ALA A N 9
ATOM 14015 C CA . ALA A 1 47 ? -2.535 0.854 37.752 1.00 3.43 47 ALA A CA 9
ATOM 14016 C C . ALA A 1 47 ? -2.123 1.657 36.523 1.00 54.40 47 ALA A C 9
ATOM 14017 O O . ALA A 1 47 ? -1.267 1.230 35.748 1.00 34.34 47 ALA A O 9
ATOM 14024 N N . ARG A 1 48 ? -2.739 2.822 36.350 1.00 41.51 48 ARG A N 9
ATOM 14025 C CA . ARG A 1 48 ? -2.438 3.684 35.213 1.00 4.21 48 ARG A CA 9
ATOM 14026 C C . ARG A 1 48 ? -0.954 4.038 35.177 1.00 23.31 48 ARG A C 9
ATOM 14027 O O . ARG A 1 48 ? -0.417 4.402 34.132 1.00 70.34 48 ARG A O 9
ATOM 14048 N N . GLY A 1 49 ? -0.296 3.928 36.328 1.00 51.04 49 GLY A N 9
ATOM 14049 C CA . GLY A 1 49 ? 1.119 4.240 36.406 1.00 50.21 49 GLY A CA 9
ATOM 14050 C C . GLY A 1 49 ? 1.990 3.118 35.876 1.00 2.53 49 GLY A C 9
ATOM 14051 O O . GLY A 1 49 ? 3.214 3.238 35.843 1.00 4.42 49 GLY A O 9
ATOM 14055 N N . GLU A 1 50 ? 1.358 2.025 35.463 1.00 72.32 50 GLU A N 9
ATOM 14056 C CA . GLU A 1 50 ? 2.085 0.876 34.935 1.00 50.31 50 GLU A CA 9
ATOM 14057 C C . GLU A 1 50 ? 2.793 1.233 33.631 1.00 5.33 50 GLU A C 9
ATOM 14058 O O . GLU A 1 50 ? 3.936 0.835 33.403 1.00 24.52 50 GLU A O 9
ATOM 14070 N N . LEU A 1 51 ? 2.107 1.986 32.779 1.00 1.41 51 LEU A N 9
ATOM 14071 C CA . LEU A 1 51 ? 2.669 2.398 31.497 1.00 23.32 51 LEU A CA 9
ATOM 14072 C C . LEU A 1 51 ? 3.148 3.845 31.552 1.00 61.22 51 LEU A C 9
ATOM 14073 O O . LEU A 1 51 ? 4.194 4.183 30.998 1.00 14.53 51 LEU A O 9
ATOM 14089 N N . GLU A 1 52 ? 2.377 4.693 32.225 1.00 53.14 52 GLU A N 9
ATOM 14090 C CA . GLU A 1 52 ? 2.724 6.104 32.352 1.00 32.42 52 GLU A CA 9
ATOM 14091 C C . GLU A 1 52 ? 3.888 6.292 33.321 1.00 34.02 52 GLU A C 9
ATOM 14092 O O . GLU A 1 52 ? 4.905 6.892 32.978 1.00 52.45 52 GLU A O 9
ATOM 14104 N N . GLY A 1 53 ? 3.729 5.774 34.536 1.00 52.14 53 GLY A N 9
ATOM 14105 C CA . GLY A 1 53 ? 4.773 5.896 35.536 1.00 33.13 53 GLY A CA 9
ATOM 14106 C C . GLY A 1 53 ? 6.027 5.131 35.162 1.00 53.10 53 GLY A C 9
ATOM 14107 O O . GLY A 1 53 ? 7.110 5.709 35.064 1.00 11.55 53 GLY A O 9
ATOM 14111 N N . LEU A 1 54 ? 5.882 3.827 34.953 1.00 2.21 54 LEU A N 9
ATOM 14112 C CA . LEU A 1 54 ? 7.013 2.981 34.589 1.00 61.21 54 LEU A CA 9
ATOM 14113 C C . LEU A 1 54 ? 7.436 3.229 33.145 1.00 43.14 54 LEU A C 9
ATOM 14114 O O . LEU A 1 54 ? 6.992 4.189 32.514 1.00 71.33 54 LEU A O 9
ATOM 14130 N N . ILE A 1 55 ? 8.295 2.358 32.627 1.00 23.50 55 ILE A N 9
ATOM 14131 C CA . ILE A 1 55 ? 8.775 2.481 31.256 1.00 22.22 55 ILE A CA 9
ATOM 14132 C C . ILE A 1 55 ? 8.455 1.229 30.447 1.00 72.31 55 ILE A C 9
ATOM 14133 O O . ILE A 1 55 ? 8.207 0.153 30.993 1.00 53.34 55 ILE A O 9
ATOM 14149 N N . PRO A 1 56 ? 8.461 1.369 29.113 1.00 64.30 56 PRO A N 9
ATOM 14150 C CA . PRO A 1 56 ? 8.176 0.259 28.199 1.00 31.41 56 PRO A CA 9
ATOM 14151 C C . PRO A 1 56 ? 9.285 -0.787 28.193 1.00 25.30 56 PRO A C 9
ATOM 14152 O O . PRO A 1 56 ? 9.020 -1.988 28.138 1.00 61.20 56 PRO A O 9
ATOM 14163 N N . VAL A 1 57 ? 10.530 -0.324 28.250 1.00 11.43 57 VAL A N 9
ATOM 14164 C CA . VAL A 1 57 ? 11.680 -1.219 28.253 1.00 22.50 57 VAL A CA 9
ATOM 14165 C C . VAL A 1 57 ? 11.693 -2.094 29.502 1.00 74.24 57 VAL A C 9
ATOM 14166 O O . VAL A 1 57 ? 12.353 -3.133 29.538 1.00 0.40 57 VAL A O 9
ATOM 14179 N N . ASP A 1 58 ? 10.958 -1.668 30.523 1.00 0.10 58 ASP A N 9
ATOM 14180 C CA . ASP A 1 58 ? 10.883 -2.413 31.774 1.00 34.22 58 ASP A CA 9
ATOM 14181 C C . ASP A 1 58 ? 9.685 -3.358 31.773 1.00 62.35 58 ASP A C 9
ATOM 14182 O O . ASP A 1 58 ? 9.839 -4.572 31.912 1.00 73.50 58 ASP A O 9
ATOM 14191 N N . LEU A 1 59 ? 8.493 -2.794 31.615 1.00 50.10 59 LEU A N 9
ATOM 14192 C CA . LEU A 1 59 ? 7.268 -3.586 31.596 1.00 0.02 59 LEU A CA 9
ATOM 14193 C C . LEU A 1 59 ? 7.318 -4.641 30.496 1.00 45.25 59 LEU A C 9
ATOM 14194 O O . LEU A 1 59 ? 6.809 -5.749 30.660 1.00 4.14 59 LEU A O 9
ATOM 14210 N N . ALA A 1 60 ? 7.938 -4.289 29.374 1.00 53.35 60 ALA A N 9
ATOM 14211 C CA . ALA A 1 60 ? 8.059 -5.206 28.247 1.00 34.25 60 ALA A CA 9
ATOM 14212 C C . ALA A 1 60 ? 8.867 -6.441 28.630 1.00 64.11 60 ALA A C 9
ATOM 14213 O O . ALA A 1 60 ? 8.497 -7.565 28.293 1.00 70.11 60 ALA A O 9
ATOM 14220 N N . GLU A 1 61 ? 9.973 -6.224 29.335 1.00 44.32 61 GLU A N 9
ATOM 14221 C CA . GLU A 1 61 ? 10.835 -7.320 29.761 1.00 33.40 61 GLU A CA 9
ATOM 14222 C C . GLU A 1 61 ? 10.044 -8.355 30.557 1.00 64.22 61 GLU A C 9
ATOM 14223 O O . GLU A 1 61 ? 10.279 -9.559 30.437 1.00 12.52 61 GLU A O 9
ATOM 14235 N N . LEU A 1 62 ? 9.108 -7.878 31.369 1.00 31.55 62 LEU A N 9
ATOM 14236 C CA . LEU A 1 62 ? 8.282 -8.761 32.186 1.00 23.14 62 LEU A CA 9
ATOM 14237 C C . LEU A 1 62 ? 7.263 -9.502 31.327 1.00 32.44 62 LEU A C 9
ATOM 14238 O O . LEU A 1 62 ? 7.073 -10.711 31.474 1.00 12.40 62 LEU A O 9
ATOM 14254 N N . LEU A 1 63 ? 6.611 -8.772 30.430 1.00 53.12 63 LEU A N 9
ATOM 14255 C CA . LEU A 1 63 ? 5.612 -9.360 29.544 1.00 34.35 63 LEU A CA 9
ATOM 14256 C C . LEU A 1 63 ? 6.217 -10.485 28.711 1.00 23.22 63 LEU A C 9
ATOM 14257 O O . LEU A 1 63 ? 5.682 -11.593 28.664 1.00 23.34 63 LEU A O 9
ATOM 14273 N N . ILE A 1 64 ? 7.336 -10.193 28.057 1.00 23.31 64 ILE A N 9
ATOM 14274 C CA . ILE A 1 64 ? 8.016 -11.181 27.229 1.00 62.33 64 ILE A CA 9
ATOM 14275 C C . ILE A 1 64 ? 8.431 -12.397 28.051 1.00 14.31 64 ILE A C 9
ATOM 14276 O O . ILE A 1 64 ? 8.535 -13.506 27.529 1.00 71.45 64 ILE A O 9
ATOM 14292 N N . SER A 1 65 ? 8.664 -12.180 29.341 1.00 0.45 65 SER A N 9
ATOM 14293 C CA . SER A 1 65 ? 9.069 -13.257 30.237 1.00 71.02 65 SER A CA 9
ATOM 14294 C C . SER A 1 65 ? 7.874 -14.127 30.616 1.00 50.34 65 SER A C 9
ATOM 14295 O O . SER A 1 65 ? 8.030 -15.292 30.981 1.00 73.24 65 SER A O 9
ATOM 14303 N N . LYS A 1 66 ? 6.680 -13.551 30.526 1.00 33.21 66 LYS A N 9
ATOM 14304 C CA . LYS A 1 66 ? 5.456 -14.272 30.858 1.00 40.45 66 LYS A CA 9
ATOM 14305 C C . LYS A 1 66 ? 5.412 -15.623 30.152 1.00 24.31 66 LYS A C 9
ATOM 14306 O O . LYS A 1 66 ? 5.426 -16.672 30.797 1.00 15.24 66 LYS A O 9
ATOM 14325 N N . TYR A 1 67 ? 5.362 -15.591 28.825 1.00 30.51 67 TYR A N 9
ATOM 14326 C CA . TYR A 1 67 ? 5.316 -16.814 28.032 1.00 34.45 67 TYR A CA 9
ATOM 14327 C C . TYR A 1 67 ? 6.355 -16.780 26.917 1.00 44.05 67 TYR A C 9
ATOM 14328 O O . TYR A 1 67 ? 7.000 -17.785 26.622 1.00 24.42 67 TYR A O 9
ATOM 14346 N N . GLY A 1 68 ? 6.513 -15.613 26.299 1.00 74.14 68 GLY A N 9
ATOM 14347 C CA . GLY A 1 68 ? 7.475 -15.467 25.222 1.00 22.53 68 GLY A CA 9
ATOM 14348 C C . GLY A 1 68 ? 7.485 -14.069 24.639 1.00 50.43 68 GLY A C 9
ATOM 14349 O O . GLY A 1 68 ? 6.448 -13.409 24.574 1.00 30.43 68 GLY A O 9
ATOM 14353 N N . GLU A 1 69 ? 8.660 -13.614 24.214 1.00 30.31 69 GLU A N 9
ATOM 14354 C CA . GLU A 1 69 ? 8.800 -12.283 23.635 1.00 33.14 69 GLU A CA 9
ATOM 14355 C C . GLU A 1 69 ? 8.066 -12.190 22.300 1.00 23.54 69 GLU A C 9
ATOM 14356 O O . GLU A 1 69 ? 7.617 -11.117 21.899 1.00 41.13 69 GLU A O 9
ATOM 14368 N N . LYS A 1 70 ? 7.949 -13.324 21.617 1.00 44.35 70 LYS A N 9
ATOM 14369 C CA . LYS A 1 70 ? 7.271 -13.373 20.327 1.00 33.10 70 LYS A CA 9
ATOM 14370 C C . LYS A 1 70 ? 5.809 -12.960 20.465 1.00 10.24 70 LYS A C 9
ATOM 14371 O O . LYS A 1 70 ? 5.437 -11.838 20.123 1.00 4.23 70 LYS A O 9
ATOM 14390 N N . GLU A 1 71 ? 4.985 -13.873 20.970 1.00 65.40 71 GLU A N 9
ATOM 14391 C CA . GLU A 1 71 ? 3.565 -13.602 21.154 1.00 54.24 71 GLU A CA 9
ATOM 14392 C C . GLU A 1 71 ? 3.354 -12.291 21.906 1.00 21.24 71 GLU A C 9
ATOM 14393 O O . GLU A 1 71 ? 2.331 -11.627 21.743 1.00 3.20 71 GLU A O 9
ATOM 14405 N N . ALA A 1 72 ? 4.330 -11.927 22.732 1.00 54.40 72 ALA A N 9
ATOM 14406 C CA . ALA A 1 72 ? 4.253 -10.696 23.509 1.00 13.20 72 ALA A CA 9
ATOM 14407 C C . ALA A 1 72 ? 3.864 -9.514 22.628 1.00 55.32 72 ALA A C 9
ATOM 14408 O O . ALA A 1 72 ? 2.806 -8.911 22.811 1.00 32.24 72 ALA A O 9
ATOM 14415 N N . VAL A 1 73 ? 4.726 -9.186 21.671 1.00 53.05 73 VAL A N 9
ATOM 14416 C CA . VAL A 1 73 ? 4.472 -8.076 20.760 1.00 13.33 73 VAL A CA 9
ATOM 14417 C C . VAL A 1 73 ? 3.158 -8.269 20.011 1.00 1.31 73 VAL A C 9
ATOM 14418 O O . VAL A 1 73 ? 2.425 -7.311 19.763 1.00 30.13 73 VAL A O 9
ATOM 14431 N N . LYS A 1 74 ? 2.865 -9.514 19.653 1.00 64.25 74 LYS A N 9
ATOM 14432 C CA . LYS A 1 74 ? 1.639 -9.835 18.933 1.00 72.54 74 LYS A CA 9
ATOM 14433 C C . LYS A 1 74 ? 0.411 -9.524 19.783 1.00 44.10 74 LYS A C 9
ATOM 14434 O O . LYS A 1 74 ? -0.606 -9.053 19.274 1.00 44.22 74 LYS A O 9
ATOM 14453 N N . VAL A 1 75 ? 0.514 -9.789 21.082 1.00 51.34 75 VAL A N 9
ATOM 14454 C CA . VAL A 1 75 ? -0.587 -9.534 22.003 1.00 40.00 75 VAL A CA 9
ATOM 14455 C C . VAL A 1 75 ? -0.896 -8.044 22.092 1.00 44.41 75 VAL A C 9
ATOM 14456 O O . VAL A 1 75 ? -1.994 -7.648 22.482 1.00 74.24 75 VAL A O 9
ATOM 14469 N N . VAL A 1 76 ? 0.082 -7.220 21.727 1.00 12.34 76 VAL A N 9
ATOM 14470 C CA . VAL A 1 76 ? -0.085 -5.772 21.764 1.00 13.22 76 VAL A CA 9
ATOM 14471 C C . VAL A 1 76 ? -0.833 -5.273 20.533 1.00 75.51 76 VAL A C 9
ATOM 14472 O O . VAL A 1 76 ? -1.833 -4.562 20.646 1.00 44.14 76 VAL A O 9
ATOM 14485 N N . LEU A 1 77 ? -0.344 -5.652 19.357 1.00 15.21 77 LEU A N 9
ATOM 14486 C CA . LEU A 1 77 ? -0.967 -5.244 18.102 1.00 12.15 77 LEU A CA 9
ATOM 14487 C C . LEU A 1 77 ? -2.353 -5.863 17.956 1.00 73.41 77 LEU A C 9
ATOM 14488 O O . LEU A 1 77 ? -3.322 -5.175 17.634 1.00 32.23 77 LEU A O 9
ATOM 14504 N N . LYS A 1 78 ? -2.441 -7.167 18.196 1.00 33.30 78 LYS A N 9
ATOM 14505 C CA . LYS A 1 78 ? -3.709 -7.881 18.095 1.00 41.44 78 LYS A CA 9
ATOM 14506 C C . LYS A 1 78 ? -4.783 -7.205 18.942 1.00 64.21 78 LYS A C 9
ATOM 14507 O O . LYS A 1 78 ? -5.929 -7.071 18.517 1.00 72.01 78 LYS A O 9
ATOM 14526 N N . GLY A 1 79 ? -4.402 -6.780 20.143 1.00 70.00 79 GLY A N 9
ATOM 14527 C CA . GLY A 1 79 ? -5.344 -6.122 21.030 1.00 62.42 79 GLY A CA 9
ATOM 14528 C C . GLY A 1 79 ? -5.457 -4.636 20.756 1.00 53.13 79 GLY A C 9
ATOM 14529 O O . GLY A 1 79 ? -6.396 -3.983 21.213 1.00 53.43 79 GLY A O 9
ATOM 14533 N N . LEU A 1 80 ? -4.499 -4.099 20.009 1.00 4.25 80 LEU A N 9
ATOM 14534 C CA . LEU A 1 80 ? -4.494 -2.679 19.676 1.00 3.51 80 LEU A CA 9
ATOM 14535 C C . LEU A 1 80 ? -5.554 -2.362 18.627 1.00 54.22 80 LEU A C 9
ATOM 14536 O O . LEU A 1 80 ? -6.120 -1.268 18.610 1.00 65.13 80 LEU A O 9
ATOM 14552 N N . LYS A 1 81 ? -5.822 -3.327 17.753 1.00 1.25 81 LYS A N 9
ATOM 14553 C CA . LYS A 1 81 ? -6.817 -3.154 16.702 1.00 14.43 81 LYS A CA 9
ATOM 14554 C C . LYS A 1 81 ? -8.153 -2.703 17.286 1.00 24.12 81 LYS A C 9
ATOM 14555 O O . LYS A 1 81 ? -8.678 -1.651 16.921 1.00 21.23 81 LYS A O 9
ATOM 14574 N N . VAL A 1 82 ? -8.696 -3.505 18.196 1.00 33.31 82 VAL A N 9
ATOM 14575 C CA . VAL A 1 82 ? -9.969 -3.188 18.833 1.00 40.44 82 VAL A CA 9
ATOM 14576 C C . VAL A 1 82 ? -9.915 -1.829 19.521 1.00 2.43 82 VAL A C 9
ATOM 14577 O O . VAL A 1 82 ? -10.935 -1.311 19.975 1.00 4.44 82 VAL A O 9
ATOM 14590 N N . MET A 1 83 ? -8.718 -1.256 19.595 1.00 42.23 83 MET A N 9
ATOM 14591 C CA . MET A 1 83 ? -8.531 0.045 20.227 1.00 70.01 83 MET A CA 9
ATOM 14592 C C . MET A 1 83 ? -8.324 1.134 19.179 1.00 24.11 83 MET A C 9
ATOM 14593 O O . MET A 1 83 ? -8.118 2.299 19.514 1.00 2.54 83 MET A O 9
ATOM 14607 N N . ASN A 1 84 ? -8.379 0.745 17.909 1.00 0.42 84 ASN A N 9
ATOM 14608 C CA . ASN A 1 84 ? -8.196 1.689 16.812 1.00 11.15 84 ASN A CA 9
ATOM 14609 C C . ASN A 1 84 ? -6.799 2.301 16.848 1.00 21.24 84 ASN A C 9
ATOM 14610 O O . ASN A 1 84 ? -6.603 3.453 16.459 1.00 34.01 84 ASN A O 9
ATOM 14621 N N . LEU A 1 85 ? -5.830 1.522 17.317 1.00 12.25 85 LEU A N 9
ATOM 14622 C CA . LEU A 1 85 ? -4.450 1.986 17.404 1.00 41.30 85 LEU A CA 9
ATOM 14623 C C . LEU A 1 85 ? -3.692 1.685 16.115 1.00 73.31 85 LEU A C 9
ATOM 14624 O O . LEU A 1 85 ? -2.464 1.595 16.111 1.00 62.24 85 LEU A O 9
ATOM 14640 N N . LEU A 1 86 ? -4.432 1.532 15.022 1.00 20.42 86 LEU A N 9
ATOM 14641 C CA . LEU A 1 86 ? -3.830 1.242 13.725 1.00 11.51 86 LEU A CA 9
ATOM 14642 C C . LEU A 1 86 ? -2.820 2.319 13.342 1.00 64.23 86 LEU A C 9
ATOM 14643 O O . LEU A 1 86 ? -1.954 2.097 12.496 1.00 50.12 86 LEU A O 9
ATOM 14659 N N . GLU A 1 87 ? -2.936 3.484 13.972 1.00 63.33 87 GLU A N 9
ATOM 14660 C CA . GLU A 1 87 ? -2.031 4.594 13.697 1.00 62.43 87 GLU A CA 9
ATOM 14661 C C . GLU A 1 87 ? -0.576 4.159 13.847 1.00 3.33 87 GLU A C 9
ATOM 14662 O O . GLU A 1 87 ? 0.102 3.867 12.861 1.00 3.13 87 GLU A O 9
ATOM 14674 N N . LEU A 1 88 ? -0.102 4.120 15.088 1.00 62.03 88 LEU A N 9
ATOM 14675 C CA . LEU A 1 88 ? 1.273 3.722 15.369 1.00 2.12 88 LEU A CA 9
ATOM 14676 C C . LEU A 1 88 ? 1.501 2.258 15.007 1.00 44.10 88 LEU A C 9
ATOM 14677 O O . LEU A 1 88 ? 2.621 1.852 14.694 1.00 53.22 88 LEU A O 9
ATOM 14693 N N . VAL A 1 89 ? 0.432 1.469 15.050 1.00 42.52 89 VAL A N 9
ATOM 14694 C CA . VAL A 1 89 ? 0.515 0.051 14.723 1.00 72.00 89 VAL A CA 9
ATOM 14695 C C . VAL A 1 89 ? 0.974 -0.156 13.284 1.00 2.50 89 VAL A C 9
ATOM 14696 O O . VAL A 1 89 ? 1.573 -1.179 12.954 1.00 72.34 89 VAL A O 9
ATOM 14709 N N . ASP A 1 90 ? 0.690 0.823 12.432 1.00 5.51 90 ASP A N 9
ATOM 14710 C CA . ASP A 1 90 ? 1.076 0.750 11.028 1.00 51.44 90 ASP A CA 9
ATOM 14711 C C . ASP A 1 90 ? 2.501 0.226 10.882 1.00 42.52 90 ASP A C 9
ATOM 14712 O O . ASP A 1 90 ? 2.746 -0.741 10.161 1.00 14.14 90 ASP A O 9
ATOM 14721 N N . GLN A 1 91 ? 3.437 0.873 11.569 1.00 21.14 91 GLN A N 9
ATOM 14722 C CA . GLN A 1 91 ? 4.838 0.473 11.514 1.00 21.43 91 GLN A CA 9
ATOM 14723 C C . GLN A 1 91 ? 5.093 -0.739 12.405 1.00 64.14 91 GLN A C 9
ATOM 14724 O O . GLN A 1 91 ? 5.494 -1.801 11.926 1.00 75.21 91 GLN A O 9
ATOM 14738 N N . LEU A 1 92 ? 4.860 -0.573 13.702 1.00 62.42 92 LEU A N 9
ATOM 14739 C CA . LEU A 1 92 ? 5.065 -1.654 14.660 1.00 2.12 92 LEU A CA 9
ATOM 14740 C C . LEU A 1 92 ? 4.746 -3.007 14.032 1.00 13.32 92 LEU A C 9
ATOM 14741 O O . LEU A 1 92 ? 5.550 -3.937 14.095 1.00 54.22 92 LEU A O 9
ATOM 14757 N N . SER A 1 93 ? 3.568 -3.108 13.425 1.00 35.23 93 SER A N 9
ATOM 14758 C CA . SER A 1 93 ? 3.141 -4.348 12.787 1.00 52.33 93 SER A CA 9
ATOM 14759 C C . SER A 1 93 ? 4.077 -4.718 11.640 1.00 34.32 93 SER A C 9
ATOM 14760 O O . SER A 1 93 ? 4.525 -5.860 11.534 1.00 61.32 93 SER A O 9
ATOM 14768 N N . HIS A 1 94 ? 4.367 -3.744 10.784 1.00 64.35 94 HIS A N 9
ATOM 14769 C CA . HIS A 1 94 ? 5.250 -3.967 9.644 1.00 5.31 94 HIS A CA 9
ATOM 14770 C C . HIS A 1 94 ? 6.697 -4.130 10.102 1.00 72.44 94 HIS A C 9
ATOM 14771 O O . HIS A 1 94 ? 7.592 -4.366 9.289 1.00 13.41 94 HIS A O 9
ATOM 14785 N N . ILE A 1 95 ? 6.918 -4.004 11.406 1.00 53.24 95 ILE A N 9
ATOM 14786 C CA . ILE A 1 95 ? 8.255 -4.138 11.970 1.00 71.10 95 ILE A CA 9
ATOM 14787 C C . ILE A 1 95 ? 8.438 -5.500 12.631 1.00 2.24 95 ILE A C 9
ATOM 14788 O O . ILE A 1 95 ? 9.515 -6.093 12.565 1.00 23.45 95 ILE A O 9
ATOM 14804 N N . CYS A 1 96 ? 7.380 -5.990 13.267 1.00 54.12 96 CYS A N 9
ATOM 14805 C CA . CYS A 1 96 ? 7.423 -7.283 13.940 1.00 71.21 96 CYS A CA 9
ATOM 14806 C C . CYS A 1 96 ? 6.721 -8.352 13.109 1.00 70.30 96 CYS A C 9
ATOM 14807 O O . CYS A 1 96 ? 6.226 -9.345 13.645 1.00 52.22 96 CYS A O 9
ATOM 14815 N N . LEU A 1 97 ? 6.680 -8.143 11.798 1.00 42.12 97 LEU A N 9
ATOM 14816 C CA . LEU A 1 97 ? 6.037 -9.088 10.892 1.00 61.14 97 LEU A CA 9
ATOM 14817 C C . LEU A 1 97 ? 4.519 -9.031 11.033 1.00 44.15 97 LEU A C 9
ATOM 14818 O O . LEU A 1 97 ? 3.940 -9.689 11.898 1.00 44.42 97 LEU A O 9
ATOM 14834 N N . HIS A 1 98 ? 3.880 -8.242 10.175 1.00 12.20 98 HIS A N 9
ATOM 14835 C CA . HIS A 1 98 ? 2.428 -8.101 10.202 1.00 3.00 98 HIS A CA 9
ATOM 14836 C C . HIS A 1 98 ? 1.754 -9.298 9.539 1.00 31.43 98 HIS A C 9
ATOM 14837 O O . HIS A 1 98 ? 0.607 -9.625 9.845 1.00 52.31 98 HIS A O 9
ATOM 14851 N N . ASP A 1 99 ? 2.473 -9.948 8.631 1.00 61.11 99 ASP A N 9
ATOM 14852 C CA . ASP A 1 99 ? 1.944 -11.110 7.925 1.00 44.40 99 ASP A CA 9
ATOM 14853 C C . ASP A 1 99 ? 1.482 -12.180 8.909 1.00 2.41 99 ASP A C 9
ATOM 14854 O O . ASP A 1 99 ? 0.640 -13.016 8.582 1.00 12.11 99 ASP A O 9
ATOM 14863 N N . TYR A 1 100 ? 2.040 -12.148 10.114 1.00 15.34 100 TYR A N 9
ATOM 14864 C CA . TYR A 1 100 ? 1.687 -13.117 11.145 1.00 3.13 100 TYR A CA 9
ATOM 14865 C C . TYR A 1 100 ? 0.301 -12.829 11.713 1.00 53.12 100 TYR A C 9
ATOM 14866 O O . TYR A 1 100 ? -0.385 -13.731 12.194 1.00 61.21 100 TYR A O 9
ATOM 14884 N N . ARG A 1 101 ? -0.105 -11.565 11.652 1.00 14.00 101 ARG A N 9
ATOM 14885 C CA . ARG A 1 101 ? -1.410 -11.156 12.160 1.00 65.31 101 ARG A CA 9
ATOM 14886 C C . ARG A 1 101 ? -2.053 -10.125 11.237 1.00 35.45 101 ARG A C 9
ATOM 14887 O O . ARG A 1 101 ? -1.738 -8.938 11.303 1.00 14.33 101 ARG A O 9
ATOM 14908 N N . GLU A 1 102 ? -2.956 -10.589 10.379 1.00 70.14 102 GLU A N 9
ATOM 14909 C CA . GLU A 1 102 ? -3.643 -9.707 9.442 1.00 4.24 102 GLU A CA 9
ATOM 14910 C C . GLU A 1 102 ? -4.255 -8.513 10.169 1.00 35.23 102 GLU A C 9
ATOM 14911 O O . GLU A 1 102 ? -5.457 -8.521 10.434 1.00 4.41 102 GLU A O 9
ATOM 14923 N N . GLY A 1 1 ? -3.078 21.509 11.066 1.00 50.01 1 GLY A N 10
ATOM 14924 C CA . GLY A 1 1 ? -2.362 20.958 12.201 1.00 23.51 1 GLY A CA 10
ATOM 14925 C C . GLY A 1 1 ? -2.269 19.445 12.149 1.00 3.51 1 GLY A C 10
ATOM 14926 O O . GLY A 1 1 ? -3.104 18.746 12.721 1.00 24.43 1 GLY A O 10
ATOM 14930 N N . ALA A 1 2 ? -1.251 18.940 11.460 1.00 52.15 2 ALA A N 10
ATOM 14931 C CA . ALA A 1 2 ? -1.052 17.502 11.335 1.00 32.51 2 ALA A CA 10
ATOM 14932 C C . ALA A 1 2 ? 0.246 17.189 10.599 1.00 21.52 2 ALA A C 10
ATOM 14933 O O . ALA A 1 2 ? 0.521 17.751 9.539 1.00 33.54 2 ALA A O 10
ATOM 14940 N N . MET A 1 3 ? 1.042 16.289 11.169 1.00 74.14 3 MET A N 10
ATOM 14941 C CA . MET A 1 3 ? 2.311 15.901 10.565 1.00 4.32 3 MET A CA 10
ATOM 14942 C C . MET A 1 3 ? 2.942 14.739 11.325 1.00 3.14 3 MET A C 10
ATOM 14943 O O . MET A 1 3 ? 3.454 14.913 12.431 1.00 15.22 3 MET A O 10
ATOM 14957 N N . ALA A 1 4 ? 2.902 13.554 10.725 1.00 21.14 4 ALA A N 10
ATOM 14958 C CA . ALA A 1 4 ? 3.471 12.364 11.346 1.00 43.04 4 ALA A CA 10
ATOM 14959 C C . ALA A 1 4 ? 3.747 11.282 10.307 1.00 44.22 4 ALA A C 10
ATOM 14960 O O . ALA A 1 4 ? 2.958 11.078 9.385 1.00 33.44 4 ALA A O 10
ATOM 14967 N N . MET A 1 5 ? 4.873 10.593 10.462 1.00 41.02 5 MET A N 10
ATOM 14968 C CA . MET A 1 5 ? 5.252 9.532 9.537 1.00 63.54 5 MET A CA 10
ATOM 14969 C C . MET A 1 5 ? 6.010 8.423 10.261 1.00 14.44 5 MET A C 10
ATOM 14970 O O . MET A 1 5 ? 6.311 8.539 11.449 1.00 52.00 5 MET A O 10
ATOM 14984 N N . ALA A 1 6 ? 6.314 7.350 9.539 1.00 50.31 6 ALA A N 10
ATOM 14985 C CA . ALA A 1 6 ? 7.037 6.223 10.113 1.00 24.22 6 ALA A CA 10
ATOM 14986 C C . ALA A 1 6 ? 8.362 5.996 9.392 1.00 33.52 6 ALA A C 10
ATOM 14987 O O . ALA A 1 6 ? 8.397 5.833 8.172 1.00 34.13 6 ALA A O 10
ATOM 14994 N N . LYS A 1 7 ? 9.451 5.986 10.154 1.00 54.14 7 LYS A N 10
ATOM 14995 C CA . LYS A 1 7 ? 10.778 5.778 9.588 1.00 4.32 7 LYS A CA 10
ATOM 14996 C C . LYS A 1 7 ? 11.571 4.771 10.416 1.00 53.42 7 LYS A C 10
ATOM 14997 O O . LYS A 1 7 ? 12.620 5.098 10.970 1.00 15.34 7 LYS A O 10
ATOM 15016 N N . ALA A 1 8 ? 11.063 3.546 10.493 1.00 33.24 8 ALA A N 10
ATOM 15017 C CA . ALA A 1 8 ? 11.725 2.491 11.250 1.00 21.22 8 ALA A CA 10
ATOM 15018 C C . ALA A 1 8 ? 11.100 1.131 10.959 1.00 71.21 8 ALA A C 10
ATOM 15019 O O . ALA A 1 8 ? 9.882 1.013 10.826 1.00 73.21 8 ALA A O 10
ATOM 15026 N N . ARG A 1 9 ? 11.941 0.107 10.860 1.00 24.21 9 ARG A N 10
ATOM 15027 C CA . ARG A 1 9 ? 11.471 -1.245 10.582 1.00 13.24 9 ARG A CA 10
ATOM 15028 C C . ARG A 1 9 ? 11.961 -2.221 11.648 1.00 50.12 9 ARG A C 10
ATOM 15029 O O . ARG A 1 9 ? 12.234 -3.386 11.359 1.00 21.35 9 ARG A O 10
ATOM 15050 N N . LYS A 1 10 ? 12.071 -1.737 12.880 1.00 31.04 10 LYS A N 10
ATOM 15051 C CA . LYS A 1 10 ? 12.527 -2.565 13.990 1.00 23.32 10 LYS A CA 10
ATOM 15052 C C . LYS A 1 10 ? 11.357 -3.293 14.643 1.00 33.04 10 LYS A C 10
ATOM 15053 O O . LYS A 1 10 ? 10.364 -2.686 15.046 1.00 72.24 10 LYS A O 10
ATOM 15072 N N . PRO A 1 11 ? 11.474 -4.625 14.754 1.00 52.42 11 PRO A N 10
ATOM 15073 C CA . PRO A 1 11 ? 10.435 -5.463 15.360 1.00 63.13 11 PRO A CA 10
ATOM 15074 C C . PRO A 1 11 ? 10.323 -5.250 16.865 1.00 4.14 11 PRO A C 10
ATOM 15075 O O . PRO A 1 11 ? 9.229 -5.292 17.428 1.00 2.31 11 PRO A O 10
ATOM 15086 N N . ARG A 1 12 ? 11.462 -5.021 17.512 1.00 14.22 12 ARG A N 10
ATOM 15087 C CA . ARG A 1 12 ? 11.491 -4.802 18.953 1.00 13.42 12 ARG A CA 10
ATOM 15088 C C . ARG A 1 12 ? 10.987 -3.404 19.301 1.00 43.21 12 ARG A C 10
ATOM 15089 O O . ARG A 1 12 ? 10.173 -3.235 20.208 1.00 72.33 12 ARG A O 10
ATOM 15110 N N . GLU A 1 13 ? 11.479 -2.405 18.573 1.00 33.45 13 GLU A N 10
ATOM 15111 C CA . GLU A 1 13 ? 11.079 -1.023 18.807 1.00 42.43 13 GLU A CA 10
ATOM 15112 C C . GLU A 1 13 ? 9.651 -0.780 18.326 1.00 64.25 13 GLU A C 10
ATOM 15113 O O . GLU A 1 13 ? 9.018 0.207 18.699 1.00 65.20 13 GLU A O 10
ATOM 15125 N N . ALA A 1 14 ? 9.152 -1.688 17.494 1.00 75.32 14 ALA A N 10
ATOM 15126 C CA . ALA A 1 14 ? 7.799 -1.575 16.962 1.00 0.13 14 ALA A CA 10
ATOM 15127 C C . ALA A 1 14 ? 6.762 -1.950 18.016 1.00 50.44 14 ALA A C 10
ATOM 15128 O O . ALA A 1 14 ? 5.710 -1.318 18.118 1.00 14.30 14 ALA A O 10
ATOM 15135 N N . LEU A 1 15 ? 7.065 -2.981 18.796 1.00 13.02 15 LEU A N 10
ATOM 15136 C CA . LEU A 1 15 ? 6.158 -3.441 19.842 1.00 12.23 15 LEU A CA 10
ATOM 15137 C C . LEU A 1 15 ? 6.074 -2.424 20.976 1.00 1.11 15 LEU A C 10
ATOM 15138 O O . LEU A 1 15 ? 5.009 -2.212 21.557 1.00 31.34 15 LEU A O 10
ATOM 15154 N N . LEU A 1 16 ? 7.203 -1.795 21.285 1.00 61.45 16 LEU A N 10
ATOM 15155 C CA . LEU A 1 16 ? 7.258 -0.798 22.348 1.00 54.03 16 LEU A CA 10
ATOM 15156 C C . LEU A 1 16 ? 6.684 0.534 21.875 1.00 75.21 16 LEU A C 10
ATOM 15157 O O . LEU A 1 16 ? 6.001 1.229 22.627 1.00 33.55 16 LEU A O 10
ATOM 15173 N N . TRP A 1 17 ? 6.963 0.882 20.624 1.00 23.32 17 TRP A N 10
ATOM 15174 C CA . TRP A 1 17 ? 6.473 2.130 20.050 1.00 35.52 17 TRP A CA 10
ATOM 15175 C C . TRP A 1 17 ? 4.970 2.060 19.800 1.00 0.05 17 TRP A C 10
ATOM 15176 O O . TRP A 1 17 ? 4.262 3.058 19.936 1.00 64.32 17 TRP A O 10
ATOM 15197 N N . ALA A 1 18 ? 4.489 0.876 19.436 1.00 63.04 18 ALA A N 10
ATOM 15198 C CA . ALA A 1 18 ? 3.070 0.677 19.169 1.00 21.15 18 ALA A CA 10
ATOM 15199 C C . ALA A 1 18 ? 2.265 0.669 20.464 1.00 35.32 18 ALA A C 10
ATOM 15200 O O . ALA A 1 18 ? 1.286 1.404 20.604 1.00 43.24 18 ALA A O 10
ATOM 15207 N N . LEU A 1 19 ? 2.681 -0.167 21.409 1.00 74.30 19 LEU A N 10
ATOM 15208 C CA . LEU A 1 19 ? 1.997 -0.272 22.693 1.00 11.35 19 LEU A CA 10
ATOM 15209 C C . LEU A 1 19 ? 1.946 1.082 23.395 1.00 74.14 19 LEU A C 10
ATOM 15210 O O . LEU A 1 19 ? 1.122 1.301 24.283 1.00 50.33 19 LEU A O 10
ATOM 15226 N N . SER A 1 20 ? 2.830 1.987 22.988 1.00 51.10 20 SER A N 10
ATOM 15227 C CA . SER A 1 20 ? 2.887 3.319 23.578 1.00 14.33 20 SER A CA 10
ATOM 15228 C C . SER A 1 20 ? 2.001 4.293 22.807 1.00 0.30 20 SER A C 10
ATOM 15229 O O . SER A 1 20 ? 1.606 5.336 23.328 1.00 13.33 20 SER A O 10
ATOM 15237 N N . ASP A 1 21 ? 1.694 3.945 21.562 1.00 12.14 21 ASP A N 10
ATOM 15238 C CA . ASP A 1 21 ? 0.854 4.787 20.718 1.00 22.10 21 ASP A CA 10
ATOM 15239 C C . ASP A 1 21 ? -0.588 4.790 21.216 1.00 4.24 21 ASP A C 10
ATOM 15240 O O . ASP A 1 21 ? -1.414 5.576 20.752 1.00 15.32 21 ASP A O 10
ATOM 15249 N N . LEU A 1 22 ? -0.883 3.906 22.163 1.00 2.20 22 LEU A N 10
ATOM 15250 C CA . LEU A 1 22 ? -2.226 3.806 22.724 1.00 24.03 22 LEU A CA 10
ATOM 15251 C C . LEU A 1 22 ? -2.244 4.269 24.178 1.00 53.15 22 LEU A C 10
ATOM 15252 O O . LEU A 1 22 ? -1.225 4.224 24.866 1.00 75.20 22 LEU A O 10
ATOM 15268 N N . GLU A 1 23 ? -3.410 4.712 24.637 1.00 14.22 23 GLU A N 10
ATOM 15269 C CA . GLU A 1 23 ? -3.561 5.182 26.009 1.00 10.13 23 GLU A CA 10
ATOM 15270 C C . GLU A 1 23 ? -3.344 4.043 27.001 1.00 34.13 23 GLU A C 10
ATOM 15271 O O . GLU A 1 23 ? -3.654 2.888 26.712 1.00 20.30 23 GLU A O 10
ATOM 15283 N N . GLU A 1 24 ? -2.810 4.379 28.171 1.00 21.54 24 GLU A N 10
ATOM 15284 C CA . GLU A 1 24 ? -2.550 3.384 29.205 1.00 35.44 24 GLU A CA 10
ATOM 15285 C C . GLU A 1 24 ? -3.832 2.647 29.585 1.00 2.04 24 GLU A C 10
ATOM 15286 O O . GLU A 1 24 ? -3.803 1.466 29.928 1.00 62.22 24 GLU A O 10
ATOM 15298 N N . ASN A 1 25 ? -4.955 3.355 29.523 1.00 70.24 25 ASN A N 10
ATOM 15299 C CA . ASN A 1 25 ? -6.247 2.769 29.861 1.00 12.41 25 ASN A CA 10
ATOM 15300 C C . ASN A 1 25 ? -6.725 1.830 28.757 1.00 2.45 25 ASN A C 10
ATOM 15301 O O . ASN A 1 25 ? -7.823 1.279 28.830 1.00 70.31 25 ASN A O 10
ATOM 15312 N N . ASP A 1 26 ? -5.892 1.654 27.738 1.00 73.45 26 ASP A N 10
ATOM 15313 C CA . ASP A 1 26 ? -6.228 0.780 26.619 1.00 11.11 26 ASP A CA 10
ATOM 15314 C C . ASP A 1 26 ? -5.345 -0.464 26.617 1.00 41.22 26 ASP A C 10
ATOM 15315 O O . ASP A 1 26 ? -5.841 -1.590 26.659 1.00 3.04 26 ASP A O 10
ATOM 15324 N N . PHE A 1 27 ? -4.034 -0.252 26.566 1.00 60.31 27 PHE A N 10
ATOM 15325 C CA . PHE A 1 27 ? -3.081 -1.356 26.556 1.00 73.32 27 PHE A CA 10
ATOM 15326 C C . PHE A 1 27 ? -3.247 -2.229 27.797 1.00 41.14 27 PHE A C 10
ATOM 15327 O O . PHE A 1 27 ? -3.137 -3.453 27.728 1.00 22.32 27 PHE A O 10
ATOM 15344 N N . LYS A 1 28 ? -3.512 -1.590 28.931 1.00 42.31 28 LYS A N 10
ATOM 15345 C CA . LYS A 1 28 ? -3.694 -2.305 30.188 1.00 23.13 28 LYS A CA 10
ATOM 15346 C C . LYS A 1 28 ? -4.938 -3.185 30.138 1.00 33.53 28 LYS A C 10
ATOM 15347 O O . LYS A 1 28 ? -4.916 -4.336 30.576 1.00 2.02 28 LYS A O 10
ATOM 15366 N N . LYS A 1 29 ? -6.023 -2.638 29.601 1.00 72.32 29 LYS A N 10
ATOM 15367 C CA . LYS A 1 29 ? -7.277 -3.374 29.490 1.00 32.04 29 LYS A CA 10
ATOM 15368 C C . LYS A 1 29 ? -7.072 -4.691 28.748 1.00 1.24 29 LYS A C 10
ATOM 15369 O O . LYS A 1 29 ? -7.569 -5.736 29.169 1.00 32.30 29 LYS A O 10
ATOM 15388 N N . LEU A 1 30 ? -6.336 -4.634 27.644 1.00 50.31 30 LEU A N 10
ATOM 15389 C CA . LEU A 1 30 ? -6.063 -5.823 26.844 1.00 54.42 30 LEU A CA 10
ATOM 15390 C C . LEU A 1 30 ? -5.116 -6.767 27.577 1.00 12.00 30 LEU A C 10
ATOM 15391 O O . LEU A 1 30 ? -5.422 -7.944 27.770 1.00 65.00 30 LEU A O 10
ATOM 15407 N N . LYS A 1 31 ? -3.966 -6.243 27.986 1.00 43.13 31 LYS A N 10
ATOM 15408 C CA . LYS A 1 31 ? -2.974 -7.037 28.701 1.00 10.04 31 LYS A CA 10
ATOM 15409 C C . LYS A 1 31 ? -3.572 -7.640 29.968 1.00 24.54 31 LYS A C 10
ATOM 15410 O O . LYS A 1 31 ? -3.140 -8.698 30.428 1.00 63.04 31 LYS A O 10
ATOM 15429 N N . PHE A 1 32 ? -4.568 -6.963 30.528 1.00 12.41 32 PHE A N 10
ATOM 15430 C CA . PHE A 1 32 ? -5.226 -7.433 31.742 1.00 5.40 32 PHE A CA 10
ATOM 15431 C C . PHE A 1 32 ? -5.926 -8.766 31.500 1.00 60.43 32 PHE A C 10
ATOM 15432 O O . PHE A 1 32 ? -5.810 -9.695 32.300 1.00 75.12 32 PHE A O 10
ATOM 15449 N N . TYR A 1 33 ? -6.653 -8.853 30.391 1.00 24.11 33 TYR A N 10
ATOM 15450 C CA . TYR A 1 33 ? -7.375 -10.071 30.044 1.00 63.31 33 TYR A CA 10
ATOM 15451 C C . TYR A 1 33 ? -6.541 -10.954 29.120 1.00 30.23 33 TYR A C 10
ATOM 15452 O O . TYR A 1 33 ? -6.309 -12.129 29.408 1.00 60.33 33 TYR A O 10
ATOM 15470 N N . LEU A 1 34 ? -6.092 -10.380 28.010 1.00 55.42 34 LEU A N 10
ATOM 15471 C CA . LEU A 1 34 ? -5.283 -11.113 27.042 1.00 12.52 34 LEU A CA 10
ATOM 15472 C C . LEU A 1 34 ? -4.093 -11.781 27.723 1.00 41.30 34 LEU A C 10
ATOM 15473 O O . LEU A 1 34 ? -3.938 -13.001 27.668 1.00 52.23 34 LEU A O 10
ATOM 15489 N N . ARG A 1 35 ? -3.256 -10.973 28.366 1.00 21.32 35 ARG A N 10
ATOM 15490 C CA . ARG A 1 35 ? -2.080 -11.487 29.059 1.00 51.53 35 ARG A CA 10
ATOM 15491 C C . ARG A 1 35 ? -2.480 -12.476 30.149 1.00 12.24 35 ARG A C 10
ATOM 15492 O O . ARG A 1 35 ? -1.818 -13.494 30.351 1.00 32.10 35 ARG A O 10
ATOM 15513 N N . ASP A 1 36 ? -3.566 -12.169 30.850 1.00 53.41 36 ASP A N 10
ATOM 15514 C CA . ASP A 1 36 ? -4.055 -13.030 31.920 1.00 72.52 36 ASP A CA 10
ATOM 15515 C C . ASP A 1 36 ? -4.133 -14.482 31.456 1.00 51.41 36 ASP A C 10
ATOM 15516 O O . ASP A 1 36 ? -3.627 -15.384 32.122 1.00 63.23 36 ASP A O 10
ATOM 15525 N N . MET A 1 37 ? -4.772 -14.698 30.311 1.00 43.14 37 MET A N 10
ATOM 15526 C CA . MET A 1 37 ? -4.916 -16.040 29.758 1.00 43.31 37 MET A CA 10
ATOM 15527 C C . MET A 1 37 ? -3.740 -16.382 28.848 1.00 11.02 37 MET A C 10
ATOM 15528 O O . MET A 1 37 ? -2.963 -17.292 29.136 1.00 24.54 37 MET A O 10
ATOM 15542 N N . THR A 1 38 ? -3.616 -15.647 27.747 1.00 4.24 38 THR A N 10
ATOM 15543 C CA . THR A 1 38 ? -2.536 -15.874 26.795 1.00 50.40 38 THR A CA 10
ATOM 15544 C C . THR A 1 38 ? -1.205 -16.077 27.510 1.00 14.03 38 THR A C 10
ATOM 15545 O O . THR A 1 38 ? -0.381 -16.891 27.091 1.00 53.20 38 THR A O 10
ATOM 15556 N N . LEU A 1 39 ? -1.001 -15.334 28.592 1.00 11.42 39 LEU A N 10
ATOM 15557 C CA . LEU A 1 39 ? 0.231 -15.433 29.367 1.00 32.13 39 LEU A CA 10
ATOM 15558 C C . LEU A 1 39 ? -0.073 -15.610 30.852 1.00 63.24 39 LEU A C 10
ATOM 15559 O O . LEU A 1 39 ? -1.229 -15.761 31.245 1.00 12.23 39 LEU A O 10
ATOM 15575 N N . SER A 1 40 ? 0.974 -15.589 31.671 1.00 53.00 40 SER A N 10
ATOM 15576 C CA . SER A 1 40 ? 0.819 -15.749 33.112 1.00 5.22 40 SER A CA 10
ATOM 15577 C C . SER A 1 40 ? 0.606 -14.398 33.789 1.00 72.12 40 SER A C 10
ATOM 15578 O O . SER A 1 40 ? -0.498 -14.082 34.232 1.00 62.13 40 SER A O 10
ATOM 15586 N N . GLU A 1 41 ? 1.671 -13.606 33.864 1.00 32.01 41 GLU A N 10
ATOM 15587 C CA . GLU A 1 41 ? 1.600 -12.290 34.487 1.00 3.44 41 GLU A CA 10
ATOM 15588 C C . GLU A 1 41 ? 2.969 -11.616 34.492 1.00 5.13 41 GLU A C 10
ATOM 15589 O O . GLU A 1 41 ? 3.266 -10.782 33.638 1.00 63.34 41 GLU A O 10
ATOM 15601 N N . GLY A 1 42 ? 3.800 -11.984 35.463 1.00 3.10 42 GLY A N 10
ATOM 15602 C CA . GLY A 1 42 ? 5.128 -11.406 35.562 1.00 14.43 42 GLY A CA 10
ATOM 15603 C C . GLY A 1 42 ? 5.093 -9.900 35.738 1.00 74.41 42 GLY A C 10
ATOM 15604 O O . GLY A 1 42 ? 6.113 -9.229 35.590 1.00 40.40 42 GLY A O 10
ATOM 15608 N N . GLN A 1 43 ? 3.915 -9.370 36.053 1.00 62.23 43 GLN A N 10
ATOM 15609 C CA . GLN A 1 43 ? 3.752 -7.934 36.246 1.00 72.21 43 GLN A CA 10
ATOM 15610 C C . GLN A 1 43 ? 2.680 -7.644 37.292 1.00 61.15 43 GLN A C 10
ATOM 15611 O O . GLN A 1 43 ? 1.877 -8.506 37.649 1.00 63.42 43 GLN A O 10
ATOM 15625 N N . PRO A 1 44 ? 2.665 -6.401 37.795 1.00 24.14 44 PRO A N 10
ATOM 15626 C CA . PRO A 1 44 ? 1.697 -5.969 38.807 1.00 1.44 44 PRO A CA 10
ATOM 15627 C C . PRO A 1 44 ? 0.282 -5.864 38.249 1.00 62.15 44 PRO A C 10
ATOM 15628 O O . PRO A 1 44 ? 0.056 -5.964 37.042 1.00 23.14 44 PRO A O 10
ATOM 15639 N N . PRO A 1 45 ? -0.695 -5.658 39.144 1.00 41.40 45 PRO A N 10
ATOM 15640 C CA . PRO A 1 45 ? -2.105 -5.534 38.763 1.00 41.13 45 PRO A CA 10
ATOM 15641 C C . PRO A 1 45 ? -2.390 -4.240 38.007 1.00 21.42 45 PRO A C 10
ATOM 15642 O O . PRO A 1 45 ? -1.469 -3.545 37.576 1.00 22.41 45 PRO A O 10
ATOM 15653 N N . LEU A 1 46 ? -3.670 -3.922 37.850 1.00 30.23 46 LEU A N 10
ATOM 15654 C CA . LEU A 1 46 ? -4.077 -2.711 37.147 1.00 44.42 46 LEU A CA 10
ATOM 15655 C C . LEU A 1 46 ? -3.252 -1.512 37.605 1.00 32.04 46 LEU A C 10
ATOM 15656 O O . LEU A 1 46 ? -3.199 -1.201 38.795 1.00 70.41 46 LEU A O 10
ATOM 15672 N N . ALA A 1 47 ? -2.612 -0.841 36.653 1.00 33.31 47 ALA A N 10
ATOM 15673 C CA . ALA A 1 47 ? -1.794 0.326 36.959 1.00 72.33 47 ALA A CA 10
ATOM 15674 C C . ALA A 1 47 ? -1.630 1.217 35.732 1.00 3.24 47 ALA A C 10
ATOM 15675 O O . ALA A 1 47 ? -1.024 0.816 34.739 1.00 40.15 47 ALA A O 10
ATOM 15682 N N . ARG A 1 48 ? -2.173 2.428 35.809 1.00 33.53 48 ARG A N 10
ATOM 15683 C CA . ARG A 1 48 ? -2.088 3.375 34.704 1.00 31.24 48 ARG A CA 10
ATOM 15684 C C . ARG A 1 48 ? -0.672 3.927 34.570 1.00 51.22 48 ARG A C 10
ATOM 15685 O O . ARG A 1 48 ? -0.299 4.460 33.525 1.00 32.14 48 ARG A O 10
ATOM 15706 N N . GLY A 1 49 ? 0.113 3.796 35.635 1.00 13.32 49 GLY A N 10
ATOM 15707 C CA . GLY A 1 49 ? 1.478 4.288 35.616 1.00 61.53 49 GLY A CA 10
ATOM 15708 C C . GLY A 1 49 ? 2.429 3.328 34.928 1.00 5.42 49 GLY A C 10
ATOM 15709 O O . GLY A 1 49 ? 3.620 3.612 34.799 1.00 71.21 49 GLY A O 10
ATOM 15713 N N . GLU A 1 50 ? 1.904 2.190 34.488 1.00 73.42 50 GLU A N 10
ATOM 15714 C CA . GLU A 1 50 ? 2.716 1.185 33.812 1.00 24.34 50 GLU A CA 10
ATOM 15715 C C . GLU A 1 50 ? 3.082 1.639 32.402 1.00 22.13 50 GLU A C 10
ATOM 15716 O O . GLU A 1 50 ? 4.150 1.303 31.887 1.00 55.41 50 GLU A O 10
ATOM 15728 N N . LEU A 1 51 ? 2.189 2.403 31.783 1.00 4.32 51 LEU A N 10
ATOM 15729 C CA . LEU A 1 51 ? 2.417 2.904 30.432 1.00 53.10 51 LEU A CA 10
ATOM 15730 C C . LEU A 1 51 ? 2.685 4.406 30.446 1.00 71.44 51 LEU A C 10
ATOM 15731 O O . LEU A 1 51 ? 3.601 4.888 29.780 1.00 75.31 51 LEU A O 10
ATOM 15747 N N . GLU A 1 52 ? 1.881 5.138 31.210 1.00 1.31 52 GLU A N 10
ATOM 15748 C CA . GLU A 1 52 ? 2.034 6.585 31.311 1.00 35.00 52 GLU A CA 10
ATOM 15749 C C . GLU A 1 52 ? 3.264 6.946 32.138 1.00 44.04 52 GLU A C 10
ATOM 15750 O O . GLU A 1 52 ? 4.138 7.683 31.682 1.00 74.24 52 GLU A O 10
ATOM 15762 N N . GLY A 1 53 ? 3.326 6.421 33.358 1.00 55.12 53 GLY A N 10
ATOM 15763 C CA . GLY A 1 53 ? 4.452 6.699 34.230 1.00 51.55 53 GLY A CA 10
ATOM 15764 C C . GLY A 1 53 ? 5.749 6.116 33.705 1.00 31.22 53 GLY A C 10
ATOM 15765 O O . GLY A 1 53 ? 6.719 6.841 33.481 1.00 51.04 53 GLY A O 10
ATOM 15769 N N . LEU A 1 54 ? 5.768 4.802 33.511 1.00 64.20 54 LEU A N 10
ATOM 15770 C CA . LEU A 1 54 ? 6.957 4.120 33.011 1.00 23.11 54 LEU A CA 10
ATOM 15771 C C . LEU A 1 54 ? 7.121 4.340 31.511 1.00 41.33 54 LEU A C 10
ATOM 15772 O O . LEU A 1 54 ? 6.441 5.179 30.919 1.00 74.42 54 LEU A O 10
ATOM 15788 N N . ILE A 1 55 ? 8.026 3.581 30.902 1.00 51.31 55 ILE A N 10
ATOM 15789 C CA . ILE A 1 55 ? 8.276 3.692 29.470 1.00 20.31 55 ILE A CA 10
ATOM 15790 C C . ILE A 1 55 ? 7.977 2.377 28.757 1.00 43.30 55 ILE A C 10
ATOM 15791 O O . ILE A 1 55 ? 7.929 1.309 29.366 1.00 31.34 55 ILE A O 10
ATOM 15807 N N . PRO A 1 56 ? 7.773 2.455 27.434 1.00 45.35 56 PRO A N 10
ATOM 15808 C CA . PRO A 1 56 ? 7.478 1.281 26.607 1.00 24.25 56 PRO A CA 10
ATOM 15809 C C . PRO A 1 56 ? 8.681 0.354 26.467 1.00 42.24 56 PRO A C 10
ATOM 15810 O O . PRO A 1 56 ? 8.556 -0.865 26.586 1.00 40.30 56 PRO A O 10
ATOM 15821 N N . VAL A 1 57 ? 9.847 0.940 26.212 1.00 22.13 57 VAL A N 10
ATOM 15822 C CA . VAL A 1 57 ? 11.073 0.167 26.057 1.00 64.52 57 VAL A CA 10
ATOM 15823 C C . VAL A 1 57 ? 11.379 -0.638 27.315 1.00 2.33 57 VAL A C 10
ATOM 15824 O O . VAL A 1 57 ? 12.117 -1.623 27.271 1.00 13.50 57 VAL A O 10
ATOM 15837 N N . ASP A 1 58 ? 10.807 -0.212 28.436 1.00 4.01 58 ASP A N 10
ATOM 15838 C CA . ASP A 1 58 ? 11.017 -0.893 29.708 1.00 23.52 58 ASP A CA 10
ATOM 15839 C C . ASP A 1 58 ? 9.989 -2.002 29.907 1.00 74.31 58 ASP A C 10
ATOM 15840 O O . ASP A 1 58 ? 10.343 -3.172 30.061 1.00 74.14 58 ASP A O 10
ATOM 15849 N N . LEU A 1 59 ? 8.714 -1.627 29.904 1.00 62.33 59 LEU A N 10
ATOM 15850 C CA . LEU A 1 59 ? 7.633 -2.590 30.085 1.00 50.15 59 LEU A CA 10
ATOM 15851 C C . LEU A 1 59 ? 7.637 -3.630 28.968 1.00 1.44 59 LEU A C 10
ATOM 15852 O O . LEU A 1 59 ? 7.290 -4.790 29.186 1.00 1.14 59 LEU A O 10
ATOM 15868 N N . ALA A 1 60 ? 8.034 -3.205 27.773 1.00 22.42 60 ALA A N 10
ATOM 15869 C CA . ALA A 1 60 ? 8.088 -4.101 26.624 1.00 12.50 60 ALA A CA 10
ATOM 15870 C C . ALA A 1 60 ? 9.080 -5.235 26.858 1.00 53.03 60 ALA A C 10
ATOM 15871 O O . ALA A 1 60 ? 8.732 -6.409 26.739 1.00 72.30 60 ALA A O 10
ATOM 15878 N N . GLU A 1 61 ? 10.316 -4.875 27.189 1.00 32.45 61 GLU A N 10
ATOM 15879 C CA . GLU A 1 61 ? 11.358 -5.865 27.438 1.00 53.21 61 GLU A CA 10
ATOM 15880 C C . GLU A 1 61 ? 10.922 -6.856 28.513 1.00 75.11 61 GLU A C 10
ATOM 15881 O O . GLU A 1 61 ? 11.333 -8.017 28.506 1.00 33.34 61 GLU A O 10
ATOM 15893 N N . LEU A 1 62 ? 10.087 -6.390 29.435 1.00 30.03 62 LEU A N 10
ATOM 15894 C CA . LEU A 1 62 ? 9.594 -7.234 30.518 1.00 23.41 62 LEU A CA 10
ATOM 15895 C C . LEU A 1 62 ? 8.547 -8.219 30.008 1.00 64.15 62 LEU A C 10
ATOM 15896 O O . LEU A 1 62 ? 8.577 -9.403 30.345 1.00 73.52 62 LEU A O 10
ATOM 15912 N N . LEU A 1 63 ? 7.624 -7.723 29.191 1.00 5.21 63 LEU A N 10
ATOM 15913 C CA . LEU A 1 63 ? 6.569 -8.559 28.631 1.00 33.31 63 LEU A CA 10
ATOM 15914 C C . LEU A 1 63 ? 7.151 -9.631 27.715 1.00 22.13 63 LEU A C 10
ATOM 15915 O O . LEU A 1 63 ? 6.852 -10.816 27.862 1.00 32.42 63 LEU A O 10
ATOM 15931 N N . ILE A 1 64 ? 7.986 -9.207 26.772 1.00 15.54 64 ILE A N 10
ATOM 15932 C CA . ILE A 1 64 ? 8.612 -10.130 25.835 1.00 25.44 64 ILE A CA 10
ATOM 15933 C C . ILE A 1 64 ? 9.425 -11.191 26.570 1.00 32.50 64 ILE A C 10
ATOM 15934 O O . ILE A 1 64 ? 9.499 -12.341 26.137 1.00 34.52 64 ILE A O 10
ATOM 15950 N N . SER A 1 65 ? 10.032 -10.797 27.685 1.00 71.51 65 SER A N 10
ATOM 15951 C CA . SER A 1 65 ? 10.841 -11.714 28.480 1.00 71.13 65 SER A CA 10
ATOM 15952 C C . SER A 1 65 ? 9.958 -12.604 29.349 1.00 72.54 65 SER A C 10
ATOM 15953 O O . SER A 1 65 ? 10.329 -13.729 29.684 1.00 31.34 65 SER A O 10
ATOM 15961 N N . LYS A 1 66 ? 8.786 -12.093 29.710 1.00 40.43 66 LYS A N 10
ATOM 15962 C CA . LYS A 1 66 ? 7.847 -12.839 30.538 1.00 21.45 66 LYS A CA 10
ATOM 15963 C C . LYS A 1 66 ? 7.619 -14.239 29.976 1.00 54.30 66 LYS A C 10
ATOM 15964 O O . LYS A 1 66 ? 7.957 -15.237 30.612 1.00 4.12 66 LYS A O 10
ATOM 15983 N N . TYR A 1 67 ? 7.044 -14.304 28.780 1.00 11.12 67 TYR A N 10
ATOM 15984 C CA . TYR A 1 67 ? 6.770 -15.581 28.133 1.00 74.22 67 TYR A CA 10
ATOM 15985 C C . TYR A 1 67 ? 7.512 -15.689 26.805 1.00 65.44 67 TYR A C 10
ATOM 15986 O O . TYR A 1 67 ? 8.031 -16.749 26.455 1.00 50.34 67 TYR A O 10
ATOM 16004 N N . GLY A 1 68 ? 7.560 -14.583 26.068 1.00 32.15 68 GLY A N 10
ATOM 16005 C CA . GLY A 1 68 ? 8.241 -14.573 24.787 1.00 23.13 68 GLY A CA 10
ATOM 16006 C C . GLY A 1 68 ? 7.947 -13.322 23.984 1.00 44.30 68 GLY A C 10
ATOM 16007 O O . GLY A 1 68 ? 6.852 -12.768 24.066 1.00 52.41 68 GLY A O 10
ATOM 16011 N N . GLU A 1 69 ? 8.929 -12.875 23.207 1.00 40.12 69 GLU A N 10
ATOM 16012 C CA . GLU A 1 69 ? 8.770 -11.679 22.388 1.00 71.13 69 GLU A CA 10
ATOM 16013 C C . GLU A 1 69 ? 7.743 -11.909 21.282 1.00 23.53 69 GLU A C 10
ATOM 16014 O O . GLU A 1 69 ? 7.088 -10.974 20.823 1.00 71.02 69 GLU A O 10
ATOM 16026 N N . LYS A 1 70 ? 7.609 -13.162 20.859 1.00 4.21 70 LYS A N 10
ATOM 16027 C CA . LYS A 1 70 ? 6.663 -13.518 19.808 1.00 2.15 70 LYS A CA 10
ATOM 16028 C C . LYS A 1 70 ? 5.233 -13.204 20.235 1.00 12.22 70 LYS A C 10
ATOM 16029 O O . LYS A 1 70 ? 4.665 -12.188 19.834 1.00 23.33 70 LYS A O 10
ATOM 16048 N N . GLU A 1 71 ? 4.657 -14.081 21.051 1.00 21.42 71 GLU A N 10
ATOM 16049 C CA . GLU A 1 71 ? 3.293 -13.896 21.532 1.00 41.31 71 GLU A CA 10
ATOM 16050 C C . GLU A 1 71 ? 3.104 -12.493 22.102 1.00 35.15 71 GLU A C 10
ATOM 16051 O O . GLU A 1 71 ? 1.996 -11.957 22.104 1.00 10.22 71 GLU A O 10
ATOM 16063 N N . ALA A 1 72 ? 4.193 -11.906 22.587 1.00 52.53 72 ALA A N 10
ATOM 16064 C CA . ALA A 1 72 ? 4.148 -10.566 23.159 1.00 53.43 72 ALA A CA 10
ATOM 16065 C C . ALA A 1 72 ? 3.425 -9.596 22.230 1.00 73.22 72 ALA A C 10
ATOM 16066 O O . ALA A 1 72 ? 2.375 -9.055 22.576 1.00 34.02 72 ALA A O 10
ATOM 16073 N N . VAL A 1 73 ? 3.994 -9.380 21.048 1.00 31.30 73 VAL A N 10
ATOM 16074 C CA . VAL A 1 73 ? 3.403 -8.476 20.069 1.00 61.03 73 VAL A CA 10
ATOM 16075 C C . VAL A 1 73 ? 1.976 -8.890 19.729 1.00 71.31 73 VAL A C 10
ATOM 16076 O O . VAL A 1 73 ? 1.061 -8.066 19.730 1.00 61.21 73 VAL A O 10
ATOM 16089 N N . LYS A 1 74 ? 1.791 -10.174 19.439 1.00 45.33 74 LYS A N 10
ATOM 16090 C CA . LYS A 1 74 ? 0.475 -10.700 19.098 1.00 21.33 74 LYS A CA 10
ATOM 16091 C C . LYS A 1 74 ? -0.537 -10.384 20.194 1.00 34.14 74 LYS A C 10
ATOM 16092 O O . LYS A 1 74 ? -1.698 -10.084 19.914 1.00 61.03 74 LYS A O 10
ATOM 16111 N N . VAL A 1 75 ? -0.090 -10.452 21.444 1.00 33.14 75 VAL A N 10
ATOM 16112 C CA . VAL A 1 75 ? -0.957 -10.171 22.583 1.00 43.53 75 VAL A CA 10
ATOM 16113 C C . VAL A 1 75 ? -1.426 -8.720 22.571 1.00 42.03 75 VAL A C 10
ATOM 16114 O O . VAL A 1 75 ? -2.476 -8.391 23.123 1.00 63.00 75 VAL A O 10
ATOM 16127 N N . VAL A 1 76 ? -0.640 -7.855 21.937 1.00 55.04 76 VAL A N 10
ATOM 16128 C CA . VAL A 1 76 ? -0.976 -6.439 21.851 1.00 42.33 76 VAL A CA 10
ATOM 16129 C C . VAL A 1 76 ? -2.006 -6.183 20.756 1.00 21.22 76 VAL A C 10
ATOM 16130 O O . VAL A 1 76 ? -3.037 -5.553 20.994 1.00 52.02 76 VAL A O 10
ATOM 16143 N N . LEU A 1 77 ? -1.721 -6.677 19.556 1.00 3.33 77 LEU A N 10
ATOM 16144 C CA . LEU A 1 77 ? -2.623 -6.503 18.423 1.00 0.33 77 LEU A CA 10
ATOM 16145 C C . LEU A 1 77 ? -3.920 -7.277 18.636 1.00 63.20 77 LEU A C 10
ATOM 16146 O O . LEU A 1 77 ? -5.012 -6.718 18.542 1.00 55.23 77 LEU A O 10
ATOM 16162 N N . LYS A 1 78 ? -3.791 -8.568 18.926 1.00 54.44 78 LYS A N 10
ATOM 16163 C CA . LYS A 1 78 ? -4.952 -9.420 19.156 1.00 50.42 78 LYS A CA 10
ATOM 16164 C C . LYS A 1 78 ? -5.928 -8.760 20.125 1.00 3.11 78 LYS A C 10
ATOM 16165 O O . LYS A 1 78 ? -7.139 -8.776 19.909 1.00 23.01 78 LYS A O 10
ATOM 16184 N N . GLY A 1 79 ? -5.391 -8.179 21.194 1.00 52.51 79 GLY A N 10
ATOM 16185 C CA . GLY A 1 79 ? -6.229 -7.520 22.179 1.00 30.32 79 GLY A CA 10
ATOM 16186 C C . GLY A 1 79 ? -6.605 -6.110 21.771 1.00 54.12 79 GLY A C 10
ATOM 16187 O O . GLY A 1 79 ? -7.623 -5.577 22.216 1.00 23.03 79 GLY A O 10
ATOM 16191 N N . LEU A 1 80 ? -5.783 -5.502 20.922 1.00 34.15 80 LEU A N 10
ATOM 16192 C CA . LEU A 1 80 ? -6.034 -4.143 20.455 1.00 73.32 80 LEU A CA 10
ATOM 16193 C C . LEU A 1 80 ? -7.178 -4.117 19.446 1.00 60.01 80 LEU A C 10
ATOM 16194 O O . LEU A 1 80 ? -7.905 -3.129 19.340 1.00 44.20 80 LEU A O 10
ATOM 16210 N N . LYS A 1 81 ? -7.334 -5.211 18.707 1.00 3.44 81 LYS A N 10
ATOM 16211 C CA . LYS A 1 81 ? -8.391 -5.316 17.709 1.00 50.10 81 LYS A CA 10
ATOM 16212 C C . LYS A 1 81 ? -9.749 -4.983 18.318 1.00 75.32 81 LYS A C 10
ATOM 16213 O O . LYS A 1 81 ? -10.457 -4.098 17.836 1.00 30.51 81 LYS A O 10
ATOM 16232 N N . VAL A 1 82 ? -10.107 -5.697 19.380 1.00 35.25 82 VAL A N 10
ATOM 16233 C CA . VAL A 1 82 ? -11.380 -5.476 20.057 1.00 50.22 82 VAL A CA 10
ATOM 16234 C C . VAL A 1 82 ? -11.477 -4.052 20.593 1.00 22.03 82 VAL A C 10
ATOM 16235 O O . VAL A 1 82 ? -12.519 -3.639 21.102 1.00 63.14 82 VAL A O 10
ATOM 16248 N N . MET A 1 83 ? -10.383 -3.306 20.476 1.00 54.31 83 MET A N 10
ATOM 16249 C CA . MET A 1 83 ? -10.346 -1.926 20.948 1.00 62.41 83 MET A CA 10
ATOM 16250 C C . MET A 1 83 ? -10.433 -0.950 19.780 1.00 44.54 83 MET A C 10
ATOM 16251 O O . MET A 1 83 ? -10.626 0.250 19.975 1.00 71.45 83 MET A O 10
ATOM 16265 N N . ASN A 1 84 ? -10.288 -1.471 18.566 1.00 61.12 84 ASN A N 10
ATOM 16266 C CA . ASN A 1 84 ? -10.349 -0.644 17.366 1.00 33.02 84 ASN A CA 10
ATOM 16267 C C . ASN A 1 84 ? -9.077 0.183 17.210 1.00 62.00 84 ASN A C 10
ATOM 16268 O O . ASN A 1 84 ? -9.102 1.282 16.655 1.00 43.23 84 ASN A O 10
ATOM 16279 N N . LEU A 1 85 ? -7.966 -0.353 17.703 1.00 45.14 85 LEU A N 10
ATOM 16280 C CA . LEU A 1 85 ? -6.682 0.335 17.617 1.00 23.35 85 LEU A CA 10
ATOM 16281 C C . LEU A 1 85 ? -5.920 -0.086 16.365 1.00 74.44 85 LEU A C 10
ATOM 16282 O O . LEU A 1 85 ? -4.689 -0.059 16.335 1.00 73.15 85 LEU A O 10
ATOM 16298 N N . LEU A 1 86 ? -6.660 -0.474 15.331 1.00 13.44 86 LEU A N 10
ATOM 16299 C CA . LEU A 1 86 ? -6.055 -0.898 14.074 1.00 73.43 86 LEU A CA 10
ATOM 16300 C C . LEU A 1 86 ? -5.307 0.255 13.412 1.00 32.35 86 LEU A C 10
ATOM 16301 O O . LEU A 1 86 ? -4.563 0.055 12.453 1.00 20.32 86 LEU A O 10
ATOM 16317 N N . GLU A 1 87 ? -5.509 1.461 13.934 1.00 70.12 87 GLU A N 10
ATOM 16318 C CA . GLU A 1 87 ? -4.852 2.645 13.394 1.00 1.41 87 GLU A CA 10
ATOM 16319 C C . GLU A 1 87 ? -3.342 2.441 13.314 1.00 62.22 87 GLU A C 10
ATOM 16320 O O . GLU A 1 87 ? -2.780 2.295 12.227 1.00 34.31 87 GLU A O 10
ATOM 16332 N N . LEU A 1 88 ? -2.690 2.432 14.471 1.00 3.01 88 LEU A N 10
ATOM 16333 C CA . LEU A 1 88 ? -1.244 2.246 14.533 1.00 32.04 88 LEU A CA 10
ATOM 16334 C C . LEU A 1 88 ? -0.875 0.780 14.334 1.00 62.44 88 LEU A C 10
ATOM 16335 O O . LEU A 1 88 ? 0.161 0.464 13.749 1.00 64.43 88 LEU A O 10
ATOM 16351 N N . VAL A 1 89 ? -1.731 -0.113 14.822 1.00 45.22 89 VAL A N 10
ATOM 16352 C CA . VAL A 1 89 ? -1.496 -1.546 14.694 1.00 32.21 89 VAL A CA 10
ATOM 16353 C C . VAL A 1 89 ? -1.326 -1.947 13.233 1.00 31.21 89 VAL A C 10
ATOM 16354 O O . VAL A 1 89 ? -0.655 -2.932 12.923 1.00 1.40 89 VAL A O 10
ATOM 16367 N N . ASP A 1 90 ? -1.938 -1.178 12.339 1.00 21.13 90 ASP A N 10
ATOM 16368 C CA . ASP A 1 90 ? -1.853 -1.452 10.909 1.00 12.25 90 ASP A CA 10
ATOM 16369 C C . ASP A 1 90 ? -0.434 -1.848 10.515 1.00 22.12 90 ASP A C 10
ATOM 16370 O O . ASP A 1 90 ? -0.220 -2.891 9.898 1.00 21.11 90 ASP A O 10
ATOM 16379 N N . GLN A 1 91 ? 0.531 -1.008 10.875 1.00 2.00 91 GLN A N 10
ATOM 16380 C CA . GLN A 1 91 ? 1.930 -1.270 10.557 1.00 72.42 91 GLN A CA 10
ATOM 16381 C C . GLN A 1 91 ? 2.522 -2.300 11.513 1.00 32.14 91 GLN A C 10
ATOM 16382 O O . GLN A 1 91 ? 2.967 -3.369 11.094 1.00 61.12 91 GLN A O 10
ATOM 16396 N N . LEU A 1 92 ? 2.524 -1.972 12.801 1.00 42.44 92 LEU A N 10
ATOM 16397 C CA . LEU A 1 92 ? 3.062 -2.868 13.818 1.00 21.00 92 LEU A CA 10
ATOM 16398 C C . LEU A 1 92 ? 2.788 -4.325 13.460 1.00 61.13 92 LEU A C 10
ATOM 16399 O O . LEU A 1 92 ? 3.696 -5.157 13.462 1.00 13.35 92 LEU A O 10
ATOM 16415 N N . SER A 1 93 ? 1.531 -4.627 13.150 1.00 43.33 93 SER A N 10
ATOM 16416 C CA . SER A 1 93 ? 1.137 -5.984 12.790 1.00 1.14 93 SER A CA 10
ATOM 16417 C C . SER A 1 93 ? 1.873 -6.449 11.538 1.00 72.55 93 SER A C 10
ATOM 16418 O O . SER A 1 93 ? 2.412 -7.556 11.495 1.00 74.00 93 SER A O 10
ATOM 16426 N N . HIS A 1 94 ? 1.891 -5.596 10.518 1.00 20.52 94 HIS A N 10
ATOM 16427 C CA . HIS A 1 94 ? 2.561 -5.919 9.263 1.00 32.02 94 HIS A CA 10
ATOM 16428 C C . HIS A 1 94 ? 4.077 -5.854 9.424 1.00 34.11 94 HIS A C 10
ATOM 16429 O O . HIS A 1 94 ? 4.822 -6.105 8.477 1.00 61.13 94 HIS A O 10
ATOM 16443 N N . ILE A 1 95 ? 4.525 -5.515 10.628 1.00 31.52 95 ILE A N 10
ATOM 16444 C CA . ILE A 1 95 ? 5.951 -5.418 10.912 1.00 23.12 95 ILE A CA 10
ATOM 16445 C C . ILE A 1 95 ? 6.447 -6.647 11.668 1.00 55.25 95 ILE A C 10
ATOM 16446 O O . ILE A 1 95 ? 7.567 -7.111 11.452 1.00 51.30 95 ILE A O 10
ATOM 16462 N N . CYS A 1 96 ? 5.604 -7.170 12.552 1.00 44.23 96 CYS A N 10
ATOM 16463 C CA . CYS A 1 96 ? 5.956 -8.346 13.339 1.00 31.31 96 CYS A CA 10
ATOM 16464 C C . CYS A 1 96 ? 5.319 -9.602 12.754 1.00 75.40 96 CYS A C 10
ATOM 16465 O O . CYS A 1 96 ? 5.939 -10.665 12.713 1.00 65.41 96 CYS A O 10
ATOM 16473 N N . LEU A 1 97 ? 4.075 -9.474 12.304 1.00 44.33 97 LEU A N 10
ATOM 16474 C CA . LEU A 1 97 ? 3.352 -10.599 11.722 1.00 60.01 97 LEU A CA 10
ATOM 16475 C C . LEU A 1 97 ? 3.227 -10.443 10.210 1.00 52.32 97 LEU A C 10
ATOM 16476 O O . LEU A 1 97 ? 3.677 -9.449 9.638 1.00 24.33 97 LEU A O 10
ATOM 16492 N N . HIS A 1 98 ? 2.610 -11.429 9.567 1.00 60.30 98 HIS A N 10
ATOM 16493 C CA . HIS A 1 98 ? 2.423 -11.400 8.121 1.00 73.02 98 HIS A CA 10
ATOM 16494 C C . HIS A 1 98 ? 1.140 -10.660 7.754 1.00 32.01 98 HIS A C 10
ATOM 16495 O O . HIS A 1 98 ? 1.182 -9.570 7.183 1.00 70.20 98 HIS A O 10
ATOM 16509 N N . ASP A 1 99 ? 0.002 -11.260 8.085 1.00 14.42 99 ASP A N 10
ATOM 16510 C CA . ASP A 1 99 ? -1.294 -10.657 7.791 1.00 24.31 99 ASP A CA 10
ATOM 16511 C C . ASP A 1 99 ? -1.756 -9.773 8.945 1.00 52.24 99 ASP A C 10
ATOM 16512 O O . ASP A 1 99 ? -1.746 -8.546 8.842 1.00 4.13 99 ASP A O 10
ATOM 16521 N N . TYR A 1 100 ? -2.163 -10.404 10.041 1.00 45.43 100 TYR A N 10
ATOM 16522 C CA . TYR A 1 100 ? -2.632 -9.674 11.213 1.00 75.15 100 TYR A CA 10
ATOM 16523 C C . TYR A 1 100 ? -2.030 -10.250 12.490 1.00 3.34 100 TYR A C 10
ATOM 16524 O O . TYR A 1 100 ? -1.812 -9.531 13.466 1.00 43.33 100 TYR A O 10
ATOM 16542 N N . ARG A 1 101 ? -1.762 -11.551 12.477 1.00 73.44 101 ARG A N 10
ATOM 16543 C CA . ARG A 1 101 ? -1.185 -12.225 13.634 1.00 72.25 101 ARG A CA 10
ATOM 16544 C C . ARG A 1 101 ? -0.404 -13.465 13.207 1.00 12.21 101 ARG A C 10
ATOM 16545 O O . ARG A 1 101 ? -0.836 -14.209 12.327 1.00 25.04 101 ARG A O 10
ATOM 16566 N N . GLU A 1 102 ? 0.747 -13.678 13.837 1.00 31.50 102 GLU A N 10
ATOM 16567 C CA . GLU A 1 102 ? 1.588 -14.827 13.521 1.00 11.02 102 GLU A CA 10
ATOM 16568 C C . GLU A 1 102 ? 0.930 -16.125 13.980 1.00 64.41 102 GLU A C 10
ATOM 16569 O O . GLU A 1 102 ? 1.430 -17.202 13.655 1.00 53.51 102 GLU A O 10
ATOM 16581 N N . GLY A 1 1 ? -4.927 -9.696 3.220 1.00 33.40 1 GLY A N 11
ATOM 16582 C CA . GLY A 1 1 ? -3.785 -9.449 2.360 1.00 51.23 1 GLY A CA 11
ATOM 16583 C C . GLY A 1 1 ? -2.472 -9.829 3.015 1.00 13.13 1 GLY A C 11
ATOM 16584 O O . GLY A 1 1 ? -2.327 -9.729 4.233 1.00 11.51 1 GLY A O 11
ATOM 16588 N N . ALA A 1 2 ? -1.514 -10.268 2.206 1.00 30.31 2 ALA A N 11
ATOM 16589 C CA . ALA A 1 2 ? -0.207 -10.665 2.715 1.00 42.53 2 ALA A CA 11
ATOM 16590 C C . ALA A 1 2 ? 0.910 -9.893 2.020 1.00 53.14 2 ALA A C 11
ATOM 16591 O O . ALA A 1 2 ? 1.574 -10.415 1.125 1.00 74.04 2 ALA A O 11
ATOM 16598 N N . MET A 1 3 ? 1.111 -8.647 2.437 1.00 34.20 3 MET A N 11
ATOM 16599 C CA . MET A 1 3 ? 2.148 -7.804 1.854 1.00 72.11 3 MET A CA 11
ATOM 16600 C C . MET A 1 3 ? 3.397 -7.794 2.730 1.00 75.11 3 MET A C 11
ATOM 16601 O O . MET A 1 3 ? 3.508 -8.573 3.676 1.00 64.00 3 MET A O 11
ATOM 16615 N N . ALA A 1 4 ? 4.333 -6.907 2.408 1.00 73.51 4 ALA A N 11
ATOM 16616 C CA . ALA A 1 4 ? 5.572 -6.796 3.167 1.00 41.42 4 ALA A CA 11
ATOM 16617 C C . ALA A 1 4 ? 5.652 -5.457 3.893 1.00 21.34 4 ALA A C 11
ATOM 16618 O O . ALA A 1 4 ? 5.442 -5.384 5.104 1.00 73.23 4 ALA A O 11
ATOM 16625 N N . MET A 1 5 ? 5.958 -4.401 3.147 1.00 61.31 5 MET A N 11
ATOM 16626 C CA . MET A 1 5 ? 6.065 -3.065 3.721 1.00 22.12 5 MET A CA 11
ATOM 16627 C C . MET A 1 5 ? 6.976 -3.071 4.945 1.00 41.33 5 MET A C 11
ATOM 16628 O O . MET A 1 5 ? 6.508 -3.171 6.078 1.00 14.43 5 MET A O 11
ATOM 16642 N N . ALA A 1 6 ? 8.279 -2.963 4.707 1.00 23.22 6 ALA A N 11
ATOM 16643 C CA . ALA A 1 6 ? 9.255 -2.954 5.790 1.00 31.21 6 ALA A CA 11
ATOM 16644 C C . ALA A 1 6 ? 10.126 -1.704 5.734 1.00 12.31 6 ALA A C 11
ATOM 16645 O O . ALA A 1 6 ? 10.420 -1.187 4.656 1.00 11.20 6 ALA A O 11
ATOM 16652 N N . LYS A 1 7 ? 10.535 -1.221 6.902 1.00 4.22 7 LYS A N 11
ATOM 16653 C CA . LYS A 1 7 ? 11.373 -0.031 6.987 1.00 5.32 7 LYS A CA 11
ATOM 16654 C C . LYS A 1 7 ? 12.357 -0.140 8.148 1.00 43.22 7 LYS A C 11
ATOM 16655 O O . LYS A 1 7 ? 12.059 -0.755 9.171 1.00 70.23 7 LYS A O 11
ATOM 16674 N N . ALA A 1 8 ? 13.530 0.463 7.982 1.00 62.31 8 ALA A N 11
ATOM 16675 C CA . ALA A 1 8 ? 14.556 0.436 9.017 1.00 30.11 8 ALA A CA 11
ATOM 16676 C C . ALA A 1 8 ? 14.183 1.346 10.183 1.00 64.23 8 ALA A C 11
ATOM 16677 O O . ALA A 1 8 ? 13.878 2.523 9.991 1.00 45.03 8 ALA A O 11
ATOM 16684 N N . ARG A 1 9 ? 14.210 0.793 11.391 1.00 74.21 9 ARG A N 11
ATOM 16685 C CA . ARG A 1 9 ? 13.873 1.555 12.587 1.00 35.44 9 ARG A CA 11
ATOM 16686 C C . ARG A 1 9 ? 14.000 0.689 13.837 1.00 20.42 9 ARG A C 11
ATOM 16687 O O . ARG A 1 9 ? 14.535 -0.419 13.787 1.00 63.14 9 ARG A O 11
ATOM 16708 N N . LYS A 1 10 ? 13.505 1.201 14.959 1.00 42.12 10 LYS A N 11
ATOM 16709 C CA . LYS A 1 10 ? 13.562 0.476 16.222 1.00 23.24 10 LYS A CA 11
ATOM 16710 C C . LYS A 1 10 ? 12.205 -0.129 16.564 1.00 35.42 10 LYS A C 11
ATOM 16711 O O . LYS A 1 10 ? 11.318 0.537 17.100 1.00 62.44 10 LYS A O 11
ATOM 16730 N N . PRO A 1 11 ? 12.036 -1.422 16.250 1.00 71.42 11 PRO A N 11
ATOM 16731 C CA . PRO A 1 11 ? 10.789 -2.146 16.517 1.00 42.13 11 PRO A CA 11
ATOM 16732 C C . PRO A 1 11 ? 10.561 -2.377 18.007 1.00 72.15 11 PRO A C 11
ATOM 16733 O O . PRO A 1 11 ? 9.483 -2.095 18.530 1.00 73.32 11 PRO A O 11
ATOM 16744 N N . ARG A 1 12 ? 11.582 -2.891 18.684 1.00 31.13 12 ARG A N 11
ATOM 16745 C CA . ARG A 1 12 ? 11.492 -3.161 20.114 1.00 14.32 12 ARG A CA 11
ATOM 16746 C C . ARG A 1 12 ? 11.066 -1.910 20.877 1.00 11.24 12 ARG A C 11
ATOM 16747 O O . ARG A 1 12 ? 10.171 -1.961 21.721 1.00 43.44 12 ARG A O 11
ATOM 16768 N N . GLU A 1 13 ? 11.714 -0.789 20.575 1.00 30.11 13 GLU A N 11
ATOM 16769 C CA . GLU A 1 13 ? 11.403 0.474 21.234 1.00 32.12 13 GLU A CA 11
ATOM 16770 C C . GLU A 1 13 ? 9.997 0.945 20.872 1.00 64.04 13 GLU A C 11
ATOM 16771 O O . GLU A 1 13 ? 9.409 1.770 21.569 1.00 12.51 13 GLU A O 11
ATOM 16783 N N . ALA A 1 14 ? 9.466 0.414 19.775 1.00 2.11 14 ALA A N 11
ATOM 16784 C CA . ALA A 1 14 ? 8.130 0.778 19.320 1.00 3.31 14 ALA A CA 11
ATOM 16785 C C . ALA A 1 14 ? 7.062 0.227 20.258 1.00 74.23 14 ALA A C 11
ATOM 16786 O O . ALA A 1 14 ? 6.064 0.893 20.539 1.00 24.14 14 ALA A O 11
ATOM 16793 N N . LEU A 1 15 ? 7.275 -0.993 20.738 1.00 60.33 15 LEU A N 11
ATOM 16794 C CA . LEU A 1 15 ? 6.329 -1.635 21.644 1.00 61.31 15 LEU A CA 11
ATOM 16795 C C . LEU A 1 15 ? 6.330 -0.950 23.007 1.00 72.14 15 LEU A C 11
ATOM 16796 O O . LEU A 1 15 ? 5.283 -0.798 23.637 1.00 12.45 15 LEU A O 11
ATOM 16812 N N . LEU A 1 16 ? 7.510 -0.537 23.454 1.00 2.25 16 LEU A N 11
ATOM 16813 C CA . LEU A 1 16 ? 7.647 0.135 24.742 1.00 4.11 16 LEU A CA 11
ATOM 16814 C C . LEU A 1 16 ? 7.001 1.516 24.707 1.00 12.23 16 LEU A C 11
ATOM 16815 O O . LEU A 1 16 ? 6.302 1.909 25.642 1.00 72.45 16 LEU A O 11
ATOM 16831 N N . TRP A 1 17 ? 7.237 2.247 23.624 1.00 61.11 17 TRP A N 11
ATOM 16832 C CA . TRP A 1 17 ? 6.676 3.584 23.467 1.00 74.25 17 TRP A CA 11
ATOM 16833 C C . TRP A 1 17 ? 5.183 3.515 23.165 1.00 54.12 17 TRP A C 11
ATOM 16834 O O . TRP A 1 17 ? 4.420 4.399 23.554 1.00 21.02 17 TRP A O 11
ATOM 16855 N N . ALA A 1 18 ? 4.772 2.460 22.469 1.00 32.10 18 ALA A N 11
ATOM 16856 C CA . ALA A 1 18 ? 3.369 2.276 22.117 1.00 23.55 18 ALA A CA 11
ATOM 16857 C C . ALA A 1 18 ? 2.549 1.858 23.333 1.00 11.22 18 ALA A C 11
ATOM 16858 O O . ALA A 1 18 ? 1.610 2.551 23.729 1.00 22.41 18 ALA A O 11
ATOM 16865 N N . LEU A 1 19 ? 2.908 0.722 23.922 1.00 53.54 19 LEU A N 11
ATOM 16866 C CA . LEU A 1 19 ? 2.204 0.212 25.093 1.00 51.00 19 LEU A CA 11
ATOM 16867 C C . LEU A 1 19 ? 2.093 1.284 26.172 1.00 42.50 19 LEU A C 11
ATOM 16868 O O . LEU A 1 19 ? 1.164 1.273 26.980 1.00 65.13 19 LEU A O 11
ATOM 16884 N N . SER A 1 20 ? 3.046 2.212 26.178 1.00 73.54 20 SER A N 11
ATOM 16885 C CA . SER A 1 20 ? 3.056 3.291 27.158 1.00 22.21 20 SER A CA 11
ATOM 16886 C C . SER A 1 20 ? 2.278 4.498 26.645 1.00 13.41 20 SER A C 11
ATOM 16887 O O . SER A 1 20 ? 1.861 5.358 27.422 1.00 70.11 20 SER A O 11
ATOM 16895 N N . ASP A 1 21 ? 2.086 4.556 25.332 1.00 53.01 21 ASP A N 11
ATOM 16896 C CA . ASP A 1 21 ? 1.357 5.657 24.713 1.00 15.14 21 ASP A CA 11
ATOM 16897 C C . ASP A 1 21 ? -0.111 5.638 25.129 1.00 53.14 21 ASP A C 11
ATOM 16898 O O . ASP A 1 21 ? -0.806 6.651 25.039 1.00 10.32 21 ASP A O 11
ATOM 16907 N N . LEU A 1 22 ? -0.578 4.480 25.582 1.00 65.32 22 LEU A N 11
ATOM 16908 C CA . LEU A 1 22 ? -1.964 4.328 26.010 1.00 23.12 22 LEU A CA 11
ATOM 16909 C C . LEU A 1 22 ? -2.071 4.368 27.531 1.00 31.22 22 LEU A C 11
ATOM 16910 O O . LEU A 1 22 ? -1.101 4.098 28.238 1.00 2.02 22 LEU A O 11
ATOM 16926 N N . GLU A 1 23 ? -3.258 4.704 28.027 1.00 2.11 23 GLU A N 11
ATOM 16927 C CA . GLU A 1 23 ? -3.491 4.777 29.465 1.00 53.44 23 GLU A CA 11
ATOM 16928 C C . GLU A 1 23 ? -3.427 3.390 30.098 1.00 51.43 23 GLU A C 11
ATOM 16929 O O . GLU A 1 23 ? -3.650 2.382 29.430 1.00 72.45 23 GLU A O 11
ATOM 16941 N N . GLU A 1 24 ? -3.120 3.350 31.390 1.00 3.14 24 GLU A N 11
ATOM 16942 C CA . GLU A 1 24 ? -3.025 2.087 32.113 1.00 4.22 24 GLU A CA 11
ATOM 16943 C C . GLU A 1 24 ? -4.356 1.343 32.085 1.00 34.25 24 GLU A C 11
ATOM 16944 O O . GLU A 1 24 ? -4.392 0.114 32.049 1.00 23.44 24 GLU A O 11
ATOM 16956 N N . ASN A 1 25 ? -5.450 2.098 32.103 1.00 31.22 25 ASN A N 11
ATOM 16957 C CA . ASN A 1 25 ? -6.785 1.510 32.081 1.00 2.43 25 ASN A CA 11
ATOM 16958 C C . ASN A 1 25 ? -7.116 0.965 30.696 1.00 54.04 25 ASN A C 11
ATOM 16959 O O . ASN A 1 25 ? -8.218 0.468 30.460 1.00 1.01 25 ASN A O 11
ATOM 16970 N N . ASP A 1 26 ? -6.156 1.061 29.783 1.00 51.12 26 ASP A N 11
ATOM 16971 C CA . ASP A 1 26 ? -6.345 0.576 28.420 1.00 2.15 26 ASP A CA 11
ATOM 16972 C C . ASP A 1 26 ? -5.493 -0.663 28.162 1.00 41.31 26 ASP A C 11
ATOM 16973 O O . ASP A 1 26 ? -6.011 -1.723 27.809 1.00 2.51 26 ASP A O 11
ATOM 16982 N N . PHE A 1 27 ? -4.183 -0.521 28.339 1.00 74.54 27 PHE A N 11
ATOM 16983 C CA . PHE A 1 27 ? -3.259 -1.628 28.122 1.00 30.44 27 PHE A CA 11
ATOM 16984 C C . PHE A 1 27 ? -3.643 -2.832 28.978 1.00 63.43 27 PHE A C 11
ATOM 16985 O O . PHE A 1 27 ? -3.498 -3.980 28.556 1.00 54.04 27 PHE A O 11
ATOM 17002 N N . LYS A 1 28 ? -4.132 -2.562 30.183 1.00 31.31 28 LYS A N 11
ATOM 17003 C CA . LYS A 1 28 ? -4.538 -3.621 31.099 1.00 21.35 28 LYS A CA 11
ATOM 17004 C C . LYS A 1 28 ? -5.795 -4.323 30.597 1.00 35.31 28 LYS A C 11
ATOM 17005 O O . LYS A 1 28 ? -5.918 -5.545 30.693 1.00 1.42 28 LYS A O 11
ATOM 17024 N N . LYS A 1 29 ? -6.728 -3.544 30.059 1.00 22.05 29 LYS A N 11
ATOM 17025 C CA . LYS A 1 29 ? -7.975 -4.090 29.539 1.00 73.42 29 LYS A CA 11
ATOM 17026 C C . LYS A 1 29 ? -7.705 -5.113 28.440 1.00 23.32 29 LYS A C 11
ATOM 17027 O O . LYS A 1 29 ? -8.225 -6.229 28.475 1.00 23.42 29 LYS A O 11
ATOM 17046 N N . LEU A 1 30 ? -6.888 -4.727 27.467 1.00 45.03 30 LEU A N 11
ATOM 17047 C CA . LEU A 1 30 ? -6.546 -5.612 26.358 1.00 12.50 30 LEU A CA 11
ATOM 17048 C C . LEU A 1 30 ? -5.777 -6.833 26.852 1.00 12.54 30 LEU A C 11
ATOM 17049 O O . LEU A 1 30 ? -6.143 -7.971 26.559 1.00 43.00 30 LEU A O 11
ATOM 17065 N N . LYS A 1 31 ? -4.711 -6.588 27.606 1.00 23.13 31 LYS A N 11
ATOM 17066 C CA . LYS A 1 31 ? -3.891 -7.667 28.146 1.00 41.45 31 LYS A CA 11
ATOM 17067 C C . LYS A 1 31 ? -4.720 -8.587 29.036 1.00 4.34 31 LYS A C 11
ATOM 17068 O O . LYS A 1 31 ? -4.506 -9.799 29.063 1.00 3.13 31 LYS A O 11
ATOM 17087 N N . PHE A 1 32 ? -5.667 -8.003 29.763 1.00 21.31 32 PHE A N 11
ATOM 17088 C CA . PHE A 1 32 ? -6.528 -8.771 30.655 1.00 72.22 32 PHE A CA 11
ATOM 17089 C C . PHE A 1 32 ? -7.215 -9.907 29.902 1.00 32.14 32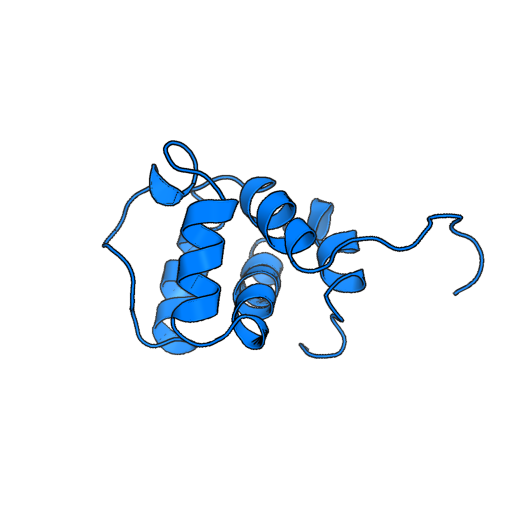 PHE A C 11
ATOM 17090 O O . PHE A 1 32 ? -7.313 -11.028 30.403 1.00 41.14 32 PHE A O 11
ATOM 17107 N N . TYR A 1 33 ? -7.690 -9.609 28.698 1.00 2.22 33 TYR A N 11
ATOM 17108 C CA . TYR A 1 33 ? -8.371 -10.603 27.877 1.00 4.01 33 TYR A CA 11
ATOM 17109 C C . TYR A 1 33 ? -7.391 -11.294 26.934 1.00 43.34 33 TYR A C 11
ATOM 17110 O O . TYR A 1 33 ? -7.289 -12.521 26.914 1.00 31.13 33 TYR A O 11
ATOM 17128 N N . LEU A 1 34 ? -6.670 -10.496 26.152 1.00 35.52 34 LEU A N 11
ATOM 17129 C CA . LEU A 1 34 ? -5.697 -11.029 25.205 1.00 22.15 34 LEU A CA 11
ATOM 17130 C C . LEU A 1 34 ? -4.662 -11.894 25.918 1.00 44.14 34 LEU A C 11
ATOM 17131 O O . LEU A 1 34 ? -4.511 -13.077 25.613 1.00 73.22 34 LEU A O 11
ATOM 17147 N N . ARG A 1 35 ? -3.952 -11.296 26.869 1.00 42.34 35 ARG A N 11
ATOM 17148 C CA . ARG A 1 35 ? -2.931 -12.011 27.625 1.00 35.50 35 ARG A CA 11
ATOM 17149 C C . ARG A 1 35 ? -3.528 -13.230 28.324 1.00 3.44 35 ARG A C 11
ATOM 17150 O O . ARG A 1 35 ? -2.900 -14.287 28.394 1.00 14.43 35 ARG A O 11
ATOM 17171 N N . ASP A 1 36 ? -4.742 -13.073 28.841 1.00 64.42 36 ASP A N 11
ATOM 17172 C CA . ASP A 1 36 ? -5.423 -14.160 29.534 1.00 31.24 36 ASP A CA 11
ATOM 17173 C C . ASP A 1 36 ? -5.419 -15.431 28.690 1.00 11.31 36 ASP A C 11
ATOM 17174 O O . ASP A 1 36 ? -5.041 -16.502 29.164 1.00 14.55 36 ASP A O 11
ATOM 17183 N N . MET A 1 37 ? -5.843 -15.304 27.437 1.00 40.41 37 MET A N 11
ATOM 17184 C CA . MET A 1 37 ? -5.888 -16.442 26.527 1.00 60.14 37 MET A CA 11
ATOM 17185 C C . MET A 1 37 ? -4.564 -16.598 25.785 1.00 52.42 37 MET A C 11
ATOM 17186 O O . MET A 1 37 ? -3.845 -17.579 25.975 1.00 31.12 37 MET A O 11
ATOM 17200 N N . THR A 1 38 ? -4.247 -15.623 24.938 1.00 74.24 38 THR A N 11
ATOM 17201 C CA . THR A 1 38 ? -3.011 -15.653 24.166 1.00 12.13 38 THR A CA 11
ATOM 17202 C C . THR A 1 38 ? -1.831 -16.072 25.035 1.00 20.51 38 THR A C 11
ATOM 17203 O O . THR A 1 38 ? -1.002 -16.885 24.624 1.00 44.14 38 THR A O 11
ATOM 17214 N N . LEU A 1 39 ? -1.761 -15.515 26.239 1.00 41.12 39 LEU A N 11
ATOM 17215 C CA . LEU A 1 39 ? -0.681 -15.832 27.167 1.00 33.23 39 LEU A CA 11
ATOM 17216 C C . LEU A 1 39 ? -1.202 -16.638 28.353 1.00 71.10 39 LEU A C 11
ATOM 17217 O O . LEU A 1 39 ? -2.410 -16.806 28.519 1.00 31.34 39 LEU A O 11
ATOM 17233 N N . SER A 1 40 ? -0.283 -17.133 29.176 1.00 45.54 40 SER A N 11
ATOM 17234 C CA . SER A 1 40 ? -0.649 -17.922 30.345 1.00 23.25 40 SER A CA 11
ATOM 17235 C C . SER A 1 40 ? 0.136 -17.470 31.573 1.00 20.23 40 SER A C 11
ATOM 17236 O O . SER A 1 40 ? 1.288 -17.859 31.764 1.00 51.42 40 SER A O 11
ATOM 17244 N N . GLU A 1 41 ? -0.498 -16.647 32.403 1.00 45.33 41 GLU A N 11
ATOM 17245 C CA . GLU A 1 41 ? 0.141 -16.141 33.612 1.00 45.22 41 GLU A CA 11
ATOM 17246 C C . GLU A 1 41 ? 1.607 -15.805 33.353 1.00 64.22 41 GLU A C 11
ATOM 17247 O O . GLU A 1 41 ? 1.996 -15.501 32.226 1.00 1.51 41 GLU A O 11
ATOM 17259 N N . GLY A 1 42 ? 2.417 -15.863 34.406 1.00 31.22 42 GLY A N 11
ATOM 17260 C CA . GLY A 1 42 ? 3.830 -15.563 34.273 1.00 43.51 42 GLY A CA 11
ATOM 17261 C C . GLY A 1 42 ? 4.152 -14.122 34.617 1.00 55.41 42 GLY A C 11
ATOM 17262 O O . GLY A 1 42 ? 5.213 -13.614 34.258 1.00 5.20 42 GLY A O 11
ATOM 17266 N N . GLN A 1 43 ? 3.231 -13.462 35.313 1.00 42.45 43 GLN A N 11
ATOM 17267 C CA . GLN A 1 43 ? 3.422 -12.070 35.702 1.00 14.43 43 GLN A CA 11
ATOM 17268 C C . GLN A 1 43 ? 2.741 -11.780 37.036 1.00 53.31 43 GLN A C 11
ATOM 17269 O O . GLN A 1 43 ? 1.926 -12.561 37.527 1.00 10.15 43 GLN A O 11
ATOM 17283 N N . PRO A 1 44 ? 3.081 -10.630 37.637 1.00 2.01 44 PRO A N 11
ATOM 17284 C CA . PRO A 1 44 ? 2.514 -10.210 38.922 1.00 30.40 44 PRO A CA 11
ATOM 17285 C C . PRO A 1 44 ? 1.042 -9.829 38.809 1.00 32.31 44 PRO A C 11
ATOM 17286 O O . PRO A 1 44 ? 0.464 -9.805 37.722 1.00 34.15 44 PRO A O 11
ATOM 17297 N N . PRO A 1 45 ? 0.419 -9.524 39.957 1.00 1.31 45 PRO A N 11
ATOM 17298 C CA . PRO A 1 45 ? -0.994 -9.137 40.013 1.00 62.13 45 PRO A CA 11
ATOM 17299 C C . PRO A 1 45 ? -1.244 -7.764 39.398 1.00 62.34 45 PRO A C 11
ATOM 17300 O O . PRO A 1 45 ? -0.492 -6.819 39.638 1.00 42.31 45 PRO A O 11
ATOM 17311 N N . LEU A 1 46 ? -2.304 -7.661 38.604 1.00 61.12 46 LEU A N 11
ATOM 17312 C CA . LEU A 1 46 ? -2.654 -6.403 37.954 1.00 4.41 46 LEU A CA 11
ATOM 17313 C C . LEU A 1 46 ? -2.523 -5.234 38.925 1.00 14.25 46 LEU A C 11
ATOM 17314 O O . LEU A 1 46 ? -2.891 -5.342 40.095 1.00 43.00 46 LEU A O 11
ATOM 17330 N N . ALA A 1 47 ? -2.000 -4.116 38.432 1.00 61.42 47 ALA A N 11
ATOM 17331 C CA . ALA A 1 47 ? -1.825 -2.926 39.255 1.00 74.02 47 ALA A CA 11
ATOM 17332 C C . ALA A 1 47 ? -1.717 -1.673 38.392 1.00 30.31 47 ALA A C 11
ATOM 17333 O O . ALA A 1 47 ? -0.988 -1.652 37.400 1.00 20.43 47 ALA A O 11
ATOM 17340 N N . ARG A 1 48 ? -2.447 -0.631 38.776 1.00 72.23 48 ARG A N 11
ATOM 17341 C CA . ARG A 1 48 ? -2.434 0.625 38.036 1.00 72.23 48 ARG A CA 11
ATOM 17342 C C . ARG A 1 48 ? -1.013 1.165 37.907 1.00 41.04 48 ARG A C 11
ATOM 17343 O O . ARG A 1 48 ? -0.684 1.852 36.940 1.00 14.14 48 ARG A O 11
ATOM 17364 N N . GLY A 1 49 ? -0.174 0.849 38.888 1.00 3.35 49 GLY A N 11
ATOM 17365 C CA . GLY A 1 49 ? 1.202 1.312 38.866 1.00 72.40 49 GLY A CA 11
ATOM 17366 C C . GLY A 1 49 ? 2.085 0.461 37.975 1.00 31.42 49 GLY A C 11
ATOM 17367 O O . GLY A 1 49 ? 3.276 0.734 37.828 1.00 14.13 49 GLY A O 11
ATOM 17371 N N . GLU A 1 50 ? 1.501 -0.575 37.381 1.00 54.04 50 GLU A N 11
ATOM 17372 C CA . GLU A 1 50 ? 2.244 -1.470 36.502 1.00 44.22 50 GLU A CA 11
ATOM 17373 C C . GLU A 1 50 ? 2.622 -0.766 35.202 1.00 42.32 50 GLU A C 11
ATOM 17374 O O . GLU A 1 50 ? 3.678 -1.029 34.624 1.00 54.12 50 GLU A O 11
ATOM 17386 N N . LEU A 1 51 ? 1.753 0.130 34.747 1.00 10.00 51 LEU A N 11
ATOM 17387 C CA . LEU A 1 51 ? 1.994 0.873 33.515 1.00 72.22 51 LEU A CA 11
ATOM 17388 C C . LEU A 1 51 ? 2.474 2.289 33.817 1.00 34.33 51 LEU A C 11
ATOM 17389 O O . LEU A 1 51 ? 3.474 2.746 33.266 1.00 24.43 51 LEU A O 11
ATOM 17405 N N . GLU A 1 52 ? 1.754 2.977 34.698 1.00 34.41 52 GLU A N 11
ATOM 17406 C CA . GLU A 1 52 ? 2.108 4.340 35.075 1.00 54.14 52 GLU A CA 11
ATOM 17407 C C . GLU A 1 52 ? 3.328 4.352 35.990 1.00 2.23 52 GLU A C 11
ATOM 17408 O O . GLU A 1 52 ? 4.322 5.021 35.710 1.00 52.14 52 GLU A O 11
ATOM 17420 N N . GLY A 1 53 ? 3.245 3.607 37.088 1.00 33.32 53 GLY A N 11
ATOM 17421 C CA . GLY A 1 53 ? 4.348 3.546 38.029 1.00 32.22 53 GLY A CA 11
ATOM 17422 C C . GLY A 1 53 ? 5.614 2.996 37.403 1.00 2.42 53 GLY A C 11
ATOM 17423 O O . GLY A 1 53 ? 6.648 3.666 37.386 1.00 61.23 53 GLY A O 11
ATOM 17427 N N . LEU A 1 54 ? 5.536 1.774 36.889 1.00 11.02 54 LEU A N 11
ATOM 17428 C CA . LEU A 1 54 ? 6.686 1.133 36.260 1.00 13.32 54 LEU A CA 11
ATOM 17429 C C . LEU A 1 54 ? 6.936 1.708 34.870 1.00 61.14 54 LEU A C 11
ATOM 17430 O O . LEU A 1 54 ? 6.367 2.735 34.500 1.00 13.32 54 LEU A O 11
ATOM 17446 N N . ILE A 1 55 ? 7.789 1.037 34.103 1.00 41.22 55 ILE A N 11
ATOM 17447 C CA . ILE A 1 55 ? 8.112 1.479 32.752 1.00 53.41 55 ILE A CA 11
ATOM 17448 C C . ILE A 1 55 ? 7.797 0.394 31.728 1.00 32.02 55 ILE A C 11
ATOM 17449 O O . ILE A 1 55 ? 7.695 -0.789 32.053 1.00 72.33 55 ILE A O 11
ATOM 17465 N N . PRO A 1 56 ? 7.641 0.804 30.461 1.00 75.44 56 PRO A N 11
ATOM 17466 C CA . PRO A 1 56 ? 7.338 -0.119 29.362 1.00 15.23 56 PRO A CA 11
ATOM 17467 C C . PRO A 1 56 ? 8.515 -1.027 29.027 1.00 62.42 56 PRO A C 11
ATOM 17468 O O . PRO A 1 56 ? 8.336 -2.208 28.729 1.00 71.44 56 PRO A O 11
ATOM 17479 N N . VAL A 1 57 ? 9.721 -0.469 29.078 1.00 73.53 57 VAL A N 11
ATOM 17480 C CA . VAL A 1 57 ? 10.928 -1.230 28.781 1.00 64.33 57 VAL A CA 11
ATOM 17481 C C . VAL A 1 57 ? 11.148 -2.335 29.808 1.00 63.33 57 VAL A C 11
ATOM 17482 O O . VAL A 1 57 ? 11.872 -3.298 29.553 1.00 22.23 57 VAL A O 11
ATOM 17495 N N . ASP A 1 58 ? 10.519 -2.190 30.968 1.00 32.34 58 ASP A N 11
ATOM 17496 C CA . ASP A 1 58 ? 10.644 -3.177 32.035 1.00 71.23 58 ASP A CA 11
ATOM 17497 C C . ASP A 1 58 ? 9.533 -4.219 31.944 1.00 64.12 58 ASP A C 11
ATOM 17498 O O . ASP A 1 58 ? 9.798 -5.414 31.806 1.00 23.23 58 ASP A O 11
ATOM 17507 N N . LEU A 1 59 ? 8.290 -3.759 32.023 1.00 53.14 59 LEU A N 11
ATOM 17508 C CA . LEU A 1 59 ? 7.138 -4.651 31.950 1.00 32.14 59 LEU A CA 11
ATOM 17509 C C . LEU A 1 59 ? 7.135 -5.432 30.640 1.00 23.22 59 LEU A C 11
ATOM 17510 O O . LEU A 1 59 ? 6.739 -6.596 30.601 1.00 71.50 59 LEU A O 11
ATOM 17526 N N . ALA A 1 60 ? 7.583 -4.784 29.570 1.00 54.32 60 ALA A N 11
ATOM 17527 C CA . ALA A 1 60 ? 7.636 -5.419 28.259 1.00 50.31 60 ALA A CA 11
ATOM 17528 C C . ALA A 1 60 ? 8.642 -6.564 28.244 1.00 21.45 60 ALA A C 11
ATOM 17529 O O . ALA A 1 60 ? 8.375 -7.629 27.688 1.00 24.12 60 ALA A O 11
ATOM 17536 N N . GLU A 1 61 ? 9.799 -6.338 28.859 1.00 40.10 61 GLU A N 11
ATOM 17537 C CA . GLU A 1 61 ? 10.845 -7.352 28.914 1.00 22.15 61 GLU A CA 11
ATOM 17538 C C . GLU A 1 61 ? 10.322 -8.640 29.545 1.00 51.42 61 GLU A C 11
ATOM 17539 O O . GLU A 1 61 ? 10.738 -9.739 29.176 1.00 2.30 61 GLU A O 11
ATOM 17551 N N . LEU A 1 62 ? 9.408 -8.496 30.498 1.00 55.55 62 LEU A N 11
ATOM 17552 C CA . LEU A 1 62 ? 8.827 -9.646 31.181 1.00 74.23 62 LEU A CA 11
ATOM 17553 C C . LEU A 1 62 ? 7.819 -10.359 30.285 1.00 33.42 62 LEU A C 11
ATOM 17554 O O . LEU A 1 62 ? 7.792 -11.589 30.218 1.00 24.15 62 LEU A O 11
ATOM 17570 N N . LEU A 1 63 ? 6.992 -9.580 29.597 1.00 71.44 63 LEU A N 11
ATOM 17571 C CA . LEU A 1 63 ? 5.983 -10.137 28.702 1.00 31.22 63 LEU A CA 11
ATOM 17572 C C . LEU A 1 63 ? 6.635 -10.852 27.523 1.00 22.23 63 LEU A C 11
ATOM 17573 O O . LEU A 1 63 ? 6.315 -12.004 27.229 1.00 20.34 63 LEU A O 11
ATOM 17589 N N . ILE A 1 64 ? 7.552 -10.162 26.853 1.00 21.34 64 ILE A N 11
ATOM 17590 C CA . ILE A 1 64 ? 8.252 -10.733 25.709 1.00 14.10 64 ILE A CA 11
ATOM 17591 C C . ILE A 1 64 ? 8.977 -12.018 26.093 1.00 74.41 64 ILE A C 11
ATOM 17592 O O . ILE A 1 64 ? 9.052 -12.960 25.304 1.00 71.12 64 ILE A O 11
ATOM 17608 N N . SER A 1 65 ? 9.507 -12.051 27.311 1.00 4.31 65 SER A N 11
ATOM 17609 C CA . SER A 1 65 ? 10.228 -13.220 27.800 1.00 64.21 65 SER A CA 11
ATOM 17610 C C . SER A 1 65 ? 9.258 -14.309 28.247 1.00 12.14 65 SER A C 11
ATOM 17611 O O . SER A 1 65 ? 9.575 -15.498 28.202 1.00 5.41 65 SER A O 11
ATOM 17619 N N . LYS A 1 66 ? 8.072 -13.894 28.680 1.00 71.11 66 LYS A N 11
ATOM 17620 C CA . LYS A 1 66 ? 7.052 -14.832 29.135 1.00 2.31 66 LYS A CA 11
ATOM 17621 C C . LYS A 1 66 ? 6.808 -15.918 28.093 1.00 72.13 66 LYS A C 11
ATOM 17622 O O . LYS A 1 66 ? 7.078 -17.095 28.334 1.00 75.02 66 LYS A O 11
ATOM 17641 N N . TYR A 1 67 ? 6.297 -15.516 26.934 1.00 4.23 67 TYR A N 11
ATOM 17642 C CA . TYR A 1 67 ? 6.016 -16.456 25.856 1.00 40.45 67 TYR A CA 11
ATOM 17643 C C . TYR A 1 67 ? 6.914 -16.188 24.652 1.00 64.12 67 TYR A C 11
ATOM 17644 O O . TYR A 1 67 ? 7.402 -17.116 24.008 1.00 32.30 67 TYR A O 11
ATOM 17662 N N . GLY A 1 68 ? 7.129 -14.910 24.354 1.00 24.13 68 GLY A N 11
ATOM 17663 C CA . GLY A 1 68 ? 7.969 -14.541 23.229 1.00 31.44 68 GLY A CA 11
ATOM 17664 C C . GLY A 1 68 ? 7.807 -13.086 22.838 1.00 63.02 68 GLY A C 11
ATOM 17665 O O . GLY A 1 68 ? 6.722 -12.521 22.962 1.00 14.44 68 GLY A O 11
ATOM 17669 N N . GLU A 1 69 ? 8.891 -12.478 22.365 1.00 72.12 69 GLU A N 11
ATOM 17670 C CA . GLU A 1 69 ? 8.864 -11.079 21.957 1.00 52.55 69 GLU A CA 11
ATOM 17671 C C . GLU A 1 69 ? 7.980 -10.887 20.727 1.00 32.34 69 GLU A C 11
ATOM 17672 O O . GLU A 1 69 ? 7.453 -9.800 20.490 1.00 62.01 69 GLU A O 11
ATOM 17684 N N . LYS A 1 70 ? 7.822 -11.952 19.948 1.00 13.13 70 LYS A N 11
ATOM 17685 C CA . LYS A 1 70 ? 7.002 -11.904 18.744 1.00 73.14 70 LYS A CA 11
ATOM 17686 C C . LYS A 1 70 ? 5.536 -11.666 19.092 1.00 30.12 70 LYS A C 11
ATOM 17687 O O . LYS A 1 70 ? 5.045 -10.540 19.013 1.00 62.51 70 LYS A O 11
ATOM 17706 N N . GLU A 1 71 ? 4.844 -12.733 19.479 1.00 14.25 71 GLU A N 11
ATOM 17707 C CA . GLU A 1 71 ? 3.434 -12.638 19.841 1.00 40.13 71 GLU A CA 11
ATOM 17708 C C . GLU A 1 71 ? 3.205 -11.516 20.849 1.00 2.41 71 GLU A C 11
ATOM 17709 O O . GLU A 1 71 ? 2.127 -10.925 20.902 1.00 41.31 71 GLU A O 11
ATOM 17721 N N . ALA A 1 72 ? 4.228 -11.228 21.648 1.00 73.41 72 ALA A N 11
ATOM 17722 C CA . ALA A 1 72 ? 4.139 -10.177 22.654 1.00 45.14 72 ALA A CA 11
ATOM 17723 C C . ALA A 1 72 ? 3.592 -8.887 22.053 1.00 52.15 72 ALA A C 11
ATOM 17724 O O . ALA A 1 72 ? 2.517 -8.422 22.431 1.00 55.55 72 ALA A O 11
ATOM 17731 N N . VAL A 1 73 ? 4.338 -8.313 21.115 1.00 45.34 73 VAL A N 11
ATOM 17732 C CA . VAL A 1 73 ? 3.927 -7.076 20.461 1.00 63.12 73 VAL A CA 11
ATOM 17733 C C . VAL A 1 73 ? 2.542 -7.217 19.840 1.00 61.01 73 VAL A C 11
ATOM 17734 O O . VAL A 1 73 ? 1.735 -6.288 19.877 1.00 43.34 73 VAL A O 11
ATOM 17747 N N . LYS A 1 74 ? 2.272 -8.386 19.270 1.00 74.33 74 LYS A N 11
ATOM 17748 C CA . LYS A 1 74 ? 0.983 -8.652 18.641 1.00 11.34 74 LYS A CA 11
ATOM 17749 C C . LYS A 1 74 ? -0.142 -8.615 19.671 1.00 52.33 74 LYS A C 11
ATOM 17750 O O . LYS A 1 74 ? -1.226 -8.097 19.402 1.00 52.21 74 LYS A O 11
ATOM 17769 N N . VAL A 1 75 ? 0.123 -9.166 20.851 1.00 41.02 75 VAL A N 11
ATOM 17770 C CA . VAL A 1 75 ? -0.866 -9.193 21.921 1.00 33.55 75 VAL A CA 11
ATOM 17771 C C . VAL A 1 75 ? -1.289 -7.783 22.315 1.00 14.31 75 VAL A C 11
ATOM 17772 O O . VAL A 1 75 ? -2.378 -7.576 22.852 1.00 61.42 75 VAL A O 11
ATOM 17785 N N . VAL A 1 76 ? -0.421 -6.813 22.044 1.00 33.12 76 VAL A N 11
ATOM 17786 C CA . VAL A 1 76 ? -0.705 -5.420 22.368 1.00 32.34 76 VAL A CA 11
ATOM 17787 C C . VAL A 1 76 ? -1.642 -4.797 21.340 1.00 42.52 76 VAL A C 11
ATOM 17788 O O . VAL A 1 76 ? -2.658 -4.196 21.692 1.00 2.04 76 VAL A O 11
ATOM 17801 N N . LEU A 1 77 ? -1.294 -4.943 20.066 1.00 11.20 77 LEU A N 11
ATOM 17802 C CA . LEU A 1 77 ? -2.104 -4.394 18.984 1.00 72.10 77 LEU A CA 11
ATOM 17803 C C . LEU A 1 77 ? -3.416 -5.159 18.844 1.00 15.15 77 LEU A C 11
ATOM 17804 O O . LEU A 1 77 ? -4.495 -4.566 18.829 1.00 12.54 77 LEU A O 11
ATOM 17820 N N . LYS A 1 78 ? -3.317 -6.480 18.745 1.00 75.23 78 LYS A N 11
ATOM 17821 C CA . LYS A 1 78 ? -4.496 -7.328 18.610 1.00 21.22 78 LYS A CA 11
ATOM 17822 C C . LYS A 1 78 ? -5.556 -6.954 19.641 1.00 53.33 78 LYS A C 11
ATOM 17823 O O . LYS A 1 78 ? -6.750 -6.942 19.342 1.00 45.44 78 LYS A O 11
ATOM 17842 N N . GLY A 1 79 ? -5.112 -6.647 20.856 1.00 71.10 79 GLY A N 11
ATOM 17843 C CA . GLY A 1 79 ? -6.036 -6.275 21.911 1.00 20.04 79 GLY A CA 11
ATOM 17844 C C . GLY A 1 79 ? -6.320 -4.786 21.935 1.00 72.30 79 GLY A C 11
ATOM 17845 O O . GLY A 1 79 ? -7.370 -4.354 22.413 1.00 30.52 79 GLY A O 11
ATOM 17849 N N . LEU A 1 80 ? -5.383 -3.999 21.419 1.00 11.43 80 LEU A N 11
ATOM 17850 C CA . LEU A 1 80 ? -5.537 -2.548 21.384 1.00 21.32 80 LEU A CA 11
ATOM 17851 C C . LEU A 1 80 ? -6.546 -2.133 20.318 1.00 20.34 80 LEU A C 11
ATOM 17852 O O . LEU A 1 80 ? -7.240 -1.127 20.463 1.00 0.31 80 LEU A O 11
ATOM 17868 N N . LYS A 1 81 ? -6.624 -2.917 19.248 1.00 11.31 81 LYS A N 11
ATOM 17869 C CA . LYS A 1 81 ? -7.551 -2.634 18.158 1.00 3.03 81 LYS A CA 11
ATOM 17870 C C . LYS A 1 81 ? -8.972 -2.459 18.684 1.00 2.11 81 LYS A C 11
ATOM 17871 O O . LYS A 1 81 ? -9.600 -1.421 18.472 1.00 65.32 81 LYS A O 11
ATOM 17890 N N . VAL A 1 82 ? -9.473 -3.479 19.372 1.00 34.54 82 VAL A N 11
ATOM 17891 C CA . VAL A 1 82 ? -10.819 -3.437 19.931 1.00 75.01 82 VAL A CA 11
ATOM 17892 C C . VAL A 1 82 ? -10.997 -2.231 20.847 1.00 64.31 82 VAL A C 11
ATOM 17893 O O . VAL A 1 82 ? -12.101 -1.949 21.311 1.00 3.13 82 VAL A O 11
ATOM 17906 N N . MET A 1 83 ? -9.901 -1.523 21.102 1.00 34.12 83 MET A N 11
ATOM 17907 C CA . MET A 1 83 ? -9.936 -0.346 21.962 1.00 53.42 83 MET A CA 11
ATOM 17908 C C . MET A 1 83 ? -10.046 0.930 21.132 1.00 23.05 83 MET A C 11
ATOM 17909 O O . MET A 1 83 ? -10.392 1.990 21.651 1.00 51.41 83 MET A O 11
ATOM 17923 N N . ASN A 1 84 ? -9.748 0.819 19.842 1.00 24.10 84 ASN A N 11
ATOM 17924 C CA . ASN A 1 84 ? -9.812 1.964 18.941 1.00 2.24 84 ASN A CA 11
ATOM 17925 C C . ASN A 1 84 ? -8.614 2.886 19.147 1.00 24.03 84 ASN A C 11
ATOM 17926 O O . ASN A 1 84 ? -8.699 4.094 18.921 1.00 34.23 84 ASN A O 11
ATOM 17937 N N . LEU A 1 85 ? -7.497 2.308 19.577 1.00 50.52 85 LEU A N 11
ATOM 17938 C CA . LEU A 1 85 ? -6.280 3.077 19.813 1.00 41.42 85 LEU A CA 11
ATOM 17939 C C . LEU A 1 85 ? -5.401 3.102 18.566 1.00 11.04 85 LEU A C 11
ATOM 17940 O O . LEU A 1 85 ? -4.176 3.193 18.659 1.00 72.31 85 LEU A O 11
ATOM 17956 N N . LEU A 1 86 ? -6.034 3.023 17.401 1.00 30.11 86 LEU A N 11
ATOM 17957 C CA . LEU A 1 86 ? -5.310 3.039 16.135 1.00 71.54 86 LEU A CA 11
ATOM 17958 C C . LEU A 1 86 ? -4.507 4.326 15.982 1.00 2.24 86 LEU A C 11
ATOM 17959 O O . LEU A 1 86 ? -3.686 4.453 15.075 1.00 63.53 86 LEU A O 11
ATOM 17975 N N . GLU A 1 87 ? -4.749 5.278 16.878 1.00 24.05 87 GLU A N 11
ATOM 17976 C CA . GLU A 1 87 ? -4.046 6.555 16.844 1.00 40.34 87 GLU A CA 11
ATOM 17977 C C . GLU A 1 87 ? -2.535 6.344 16.794 1.00 55.21 87 GLU A C 11
ATOM 17978 O O . GLU A 1 87 ? -1.898 6.577 15.766 1.00 1.31 87 GLU A O 11
ATOM 17990 N N . LEU A 1 88 ? -1.969 5.902 17.911 1.00 0.12 88 LEU A N 11
ATOM 17991 C CA . LEU A 1 88 ? -0.533 5.659 17.997 1.00 50.52 88 LEU A CA 11
ATOM 17992 C C . LEU A 1 88 ? -0.159 4.354 17.302 1.00 1.10 88 LEU A C 11
ATOM 17993 O O . LEU A 1 88 ? 0.941 4.216 16.767 1.00 4.34 88 LEU A O 11
ATOM 18009 N N . VAL A 1 89 ? -1.083 3.399 17.312 1.00 61.52 89 VAL A N 11
ATOM 18010 C CA . VAL A 1 89 ? -0.852 2.105 16.680 1.00 42.11 89 VAL A CA 11
ATOM 18011 C C . VAL A 1 89 ? -0.486 2.270 15.209 1.00 72.30 89 VAL A C 11
ATOM 18012 O O . VAL A 1 89 ? 0.179 1.414 14.625 1.00 53.15 89 VAL A O 11
ATOM 18025 N N . ASP A 1 90 ? -0.924 3.375 14.616 1.00 34.23 90 ASP A N 11
ATOM 18026 C CA . ASP A 1 90 ? -0.642 3.653 13.213 1.00 50.30 90 ASP A CA 11
ATOM 18027 C C . ASP A 1 90 ? 0.798 3.287 12.865 1.00 15.33 90 ASP A C 11
ATOM 18028 O O . ASP A 1 90 ? 1.045 2.520 11.936 1.00 71.23 90 ASP A O 11
ATOM 18037 N N . GLN A 1 91 ? 1.742 3.843 13.618 1.00 61.44 91 GLN A N 11
ATOM 18038 C CA . GLN A 1 91 ? 3.157 3.576 13.387 1.00 31.51 91 GLN A CA 11
ATOM 18039 C C . GLN A 1 91 ? 3.562 2.232 13.984 1.00 34.14 91 GLN A C 11
ATOM 18040 O O . GLN A 1 91 ? 4.020 1.337 13.273 1.00 44.11 91 GLN A O 11
ATOM 18054 N N . LEU A 1 92 ? 3.389 2.097 15.295 1.00 64.34 92 LEU A N 11
ATOM 18055 C CA . LEU A 1 92 ? 3.737 0.861 15.989 1.00 41.54 92 LEU A CA 11
ATOM 18056 C C . LEU A 1 92 ? 3.479 -0.352 15.102 1.00 63.43 92 LEU A C 11
ATOM 18057 O O . LEU A 1 92 ? 4.354 -1.199 14.922 1.00 64.32 92 LEU A O 11
ATOM 18073 N N . SER A 1 93 ? 2.273 -0.429 14.548 1.00 23.12 93 SER A N 11
ATOM 18074 C CA . SER A 1 93 ? 1.900 -1.540 13.681 1.00 74.22 93 SER A CA 11
ATOM 18075 C C . SER A 1 93 ? 2.783 -1.580 12.438 1.00 65.21 93 SER A C 11
ATOM 18076 O O . SER A 1 93 ? 3.328 -2.626 12.082 1.00 32.15 93 SER A O 11
ATOM 18084 N N . HIS A 1 94 ? 2.922 -0.433 11.780 1.00 33.25 94 HIS A N 11
ATOM 18085 C CA . HIS A 1 94 ? 3.740 -0.336 10.577 1.00 51.41 94 HIS A CA 11
ATOM 18086 C C . HIS A 1 94 ? 5.220 -0.490 10.912 1.00 2.04 94 HIS A C 11
ATOM 18087 O O . HIS A 1 94 ? 6.074 -0.461 10.025 1.00 13.32 94 HIS A O 11
ATOM 18101 N N . ILE A 1 95 ? 5.517 -0.653 12.197 1.00 32.23 95 ILE A N 11
ATOM 18102 C CA . ILE A 1 95 ? 6.894 -0.812 12.649 1.00 74.33 95 ILE A CA 11
ATOM 18103 C C . ILE A 1 95 ? 7.130 -2.211 13.209 1.00 44.40 95 ILE A C 11
ATOM 18104 O O . ILE A 1 95 ? 8.269 -2.672 13.293 1.00 62.22 95 ILE A O 11
ATOM 18120 N N . CYS A 1 96 ? 6.048 -2.880 13.589 1.00 22.44 96 CYS A N 11
ATOM 18121 C CA . CYS A 1 96 ? 6.138 -4.228 14.141 1.00 54.20 96 CYS A CA 11
ATOM 18122 C C . CYS A 1 96 ? 5.549 -5.251 13.175 1.00 44.12 96 CYS A C 11
ATOM 18123 O O . CYS A 1 96 ? 5.187 -6.359 13.572 1.00 33.10 96 CYS A O 11
ATOM 18131 N N . LEU A 1 97 ? 5.456 -4.872 11.905 1.00 21.10 97 LEU A N 11
ATOM 18132 C CA . LEU A 1 97 ? 4.910 -5.756 10.881 1.00 21.10 97 LEU A CA 11
ATOM 18133 C C . LEU A 1 97 ? 3.439 -6.057 11.150 1.00 62.52 97 LEU A C 11
ATOM 18134 O O . LEU A 1 97 ? 3.108 -7.025 11.836 1.00 60.24 97 LEU A O 11
ATOM 18150 N N . HIS A 1 98 ? 2.560 -5.224 10.603 1.00 0.43 98 HIS A N 11
ATOM 18151 C CA . HIS A 1 98 ? 1.123 -5.402 10.782 1.00 65.43 98 HIS A CA 11
ATOM 18152 C C . HIS A 1 98 ? 0.629 -6.626 10.016 1.00 21.11 98 HIS A C 11
ATOM 18153 O O . HIS A 1 98 ? -0.356 -7.255 10.402 1.00 71.50 98 HIS A O 11
ATOM 18167 N N . ASP A 1 99 ? 1.319 -6.957 8.930 1.00 53.51 99 ASP A N 11
ATOM 18168 C CA . ASP A 1 99 ? 0.950 -8.105 8.110 1.00 10.11 99 ASP A CA 11
ATOM 18169 C C . ASP A 1 99 ? 0.985 -9.391 8.930 1.00 73.14 99 ASP A C 11
ATOM 18170 O O . ASP A 1 99 ? 0.386 -10.398 8.550 1.00 41.45 99 ASP A O 11
ATOM 18179 N N . TYR A 1 100 ? 1.690 -9.351 10.054 1.00 0.24 100 TYR A N 11
ATOM 18180 C CA . TYR A 1 100 ? 1.806 -10.514 10.926 1.00 50.00 100 TYR A CA 11
ATOM 18181 C C . TYR A 1 100 ? 0.490 -10.788 11.647 1.00 74.02 100 TYR A C 11
ATOM 18182 O O . TYR A 1 100 ? 0.198 -11.924 12.020 1.00 62.50 100 TYR A O 11
ATOM 18200 N N . ARG A 1 101 ? -0.302 -9.738 11.838 1.00 12.04 101 ARG A N 11
ATOM 18201 C CA . ARG A 1 101 ? -1.588 -9.864 12.515 1.00 43.34 101 ARG A CA 11
ATOM 18202 C C . ARG A 1 101 ? -2.689 -9.163 11.724 1.00 23.01 101 ARG A C 11
ATOM 18203 O O . ARG A 1 101 ? -2.647 -7.949 11.527 1.00 72.22 101 ARG A O 11
ATOM 18224 N N . GLU A 1 102 ? -3.671 -9.937 11.274 1.00 34.11 102 GLU A N 11
ATOM 18225 C CA . GLU A 1 102 ? -4.782 -9.390 10.504 1.00 72.00 102 GLU A CA 11
ATOM 18226 C C . GLU A 1 102 ? -5.424 -8.214 11.235 1.00 71.30 102 GLU A C 11
ATOM 18227 O O . GLU A 1 102 ? -6.430 -8.405 11.916 1.00 13.13 102 GLU A O 11
ATOM 18239 N N . GLY A 1 1 ? 5.797 13.932 22.188 1.00 51.11 1 GLY A N 12
ATOM 18240 C CA . GLY A 1 1 ? 4.501 14.485 22.536 1.00 61.02 1 GLY A CA 12
ATOM 18241 C C . GLY A 1 1 ? 3.479 14.308 21.430 1.00 5.31 1 GLY A C 12
ATOM 18242 O O . GLY A 1 1 ? 2.675 13.377 21.462 1.00 42.40 1 GLY A O 12
ATOM 18246 N N . ALA A 1 2 ? 3.510 15.205 20.450 1.00 53.12 2 ALA A N 12
ATOM 18247 C CA . ALA A 1 2 ? 2.579 15.144 19.329 1.00 25.33 2 ALA A CA 12
ATOM 18248 C C . ALA A 1 2 ? 2.801 13.883 18.500 1.00 32.05 2 ALA A C 12
ATOM 18249 O O . ALA A 1 2 ? 3.627 13.039 18.846 1.00 43.21 2 ALA A O 12
ATOM 18256 N N . MET A 1 3 ? 2.057 13.762 17.406 1.00 34.41 3 MET A N 12
ATOM 18257 C CA . MET A 1 3 ? 2.173 12.603 16.528 1.00 52.10 3 MET A CA 12
ATOM 18258 C C . MET A 1 3 ? 2.941 12.958 15.259 1.00 74.05 3 MET A C 12
ATOM 18259 O O . MET A 1 3 ? 3.156 14.132 14.960 1.00 13.31 3 MET A O 12
ATOM 18273 N N . ALA A 1 4 ? 3.351 11.936 14.515 1.00 24.44 4 ALA A N 12
ATOM 18274 C CA . ALA A 1 4 ? 4.093 12.140 13.278 1.00 45.43 4 ALA A CA 12
ATOM 18275 C C . ALA A 1 4 ? 3.849 11.000 12.296 1.00 60.51 4 ALA A C 12
ATOM 18276 O O . ALA A 1 4 ? 3.230 11.191 11.250 1.00 74.42 4 ALA A O 12
ATOM 18283 N N . MET A 1 5 ? 4.340 9.814 12.640 1.00 63.52 5 MET A N 12
ATOM 18284 C CA . MET A 1 5 ? 4.174 8.642 11.788 1.00 61.32 5 MET A CA 12
ATOM 18285 C C . MET A 1 5 ? 4.644 8.932 10.366 1.00 0.30 5 MET A C 12
ATOM 18286 O O . MET A 1 5 ? 3.844 8.960 9.432 1.00 51.15 5 MET A O 12
ATOM 18300 N N . ALA A 1 6 ? 5.946 9.148 10.210 1.00 1.44 6 ALA A N 12
ATOM 18301 C CA . ALA A 1 6 ? 6.522 9.435 8.902 1.00 11.04 6 ALA A CA 12
ATOM 18302 C C . ALA A 1 6 ? 7.441 8.306 8.448 1.00 51.22 6 ALA A C 12
ATOM 18303 O O . ALA A 1 6 ? 8.662 8.397 8.574 1.00 63.04 6 ALA A O 12
ATOM 18310 N N . LYS A 1 7 ? 6.846 7.242 7.919 1.00 22.04 7 LYS A N 12
ATOM 18311 C CA . LYS A 1 7 ? 7.611 6.095 7.445 1.00 33.51 7 LYS A CA 12
ATOM 18312 C C . LYS A 1 7 ? 8.467 5.511 8.565 1.00 75.45 7 LYS A C 12
ATOM 18313 O O . LYS A 1 7 ? 9.577 5.977 8.817 1.00 62.42 7 LYS A O 12
ATOM 18332 N N . ALA A 1 8 ? 7.943 4.487 9.231 1.00 14.44 8 ALA A N 12
ATOM 18333 C CA . ALA A 1 8 ? 8.661 3.838 10.321 1.00 35.12 8 ALA A CA 12
ATOM 18334 C C . ALA A 1 8 ? 8.733 2.330 10.109 1.00 35.51 8 ALA A C 12
ATOM 18335 O O . ALA A 1 8 ? 7.709 1.668 9.933 1.00 10.44 8 ALA A O 12
ATOM 18342 N N . ARG A 1 9 ? 9.948 1.792 10.126 1.00 73.40 9 ARG A N 12
ATOM 18343 C CA . ARG A 1 9 ? 10.153 0.361 9.933 1.00 13.15 9 ARG A CA 12
ATOM 18344 C C . ARG A 1 9 ? 10.533 -0.315 11.247 1.00 21.33 9 ARG A C 12
ATOM 18345 O O . ARG A 1 9 ? 10.258 -1.498 11.452 1.00 15.33 9 ARG A O 12
ATOM 18366 N N . LYS A 1 10 ? 11.168 0.443 12.135 1.00 64.44 10 LYS A N 12
ATOM 18367 C CA . LYS A 1 10 ? 11.587 -0.082 13.429 1.00 13.43 10 LYS A CA 12
ATOM 18368 C C . LYS A 1 10 ? 10.458 -0.867 14.089 1.00 73.22 10 LYS A C 12
ATOM 18369 O O . LYS A 1 10 ? 9.481 -0.302 14.581 1.00 1.14 10 LYS A O 12
ATOM 18388 N N . PRO A 1 11 ? 10.593 -2.202 14.101 1.00 54.40 11 PRO A N 12
ATOM 18389 C CA . PRO A 1 11 ? 9.594 -3.093 14.699 1.00 1.31 11 PRO A CA 12
ATOM 18390 C C . PRO A 1 11 ? 9.557 -2.984 16.220 1.00 62.54 11 PRO A C 12
ATOM 18391 O O . PRO A 1 11 ? 8.512 -2.704 16.806 1.00 12.02 11 PRO A O 12
ATOM 18402 N N . ARG A 1 12 ? 10.704 -3.208 16.852 1.00 25.22 12 ARG A N 12
ATOM 18403 C CA . ARG A 1 12 ? 10.803 -3.136 18.305 1.00 75.30 12 ARG A CA 12
ATOM 18404 C C . ARG A 1 12 ? 10.287 -1.795 18.819 1.00 20.30 12 ARG A C 12
ATOM 18405 O O . ARG A 1 12 ? 9.501 -1.743 19.764 1.00 33.30 12 ARG A O 12
ATOM 18426 N N . GLU A 1 13 ? 10.736 -0.714 18.190 1.00 45.20 13 GLU A N 12
ATOM 18427 C CA . GLU A 1 13 ? 10.321 0.627 18.585 1.00 22.14 13 GLU A CA 12
ATOM 18428 C C . GLU A 1 13 ? 8.834 0.837 18.317 1.00 52.22 13 GLU A C 12
ATOM 18429 O O . GLU A 1 13 ? 8.217 1.750 18.864 1.00 55.40 13 GLU A O 12
ATOM 18441 N N . ALA A 1 14 ? 8.265 -0.015 17.470 1.00 44.32 14 ALA A N 12
ATOM 18442 C CA . ALA A 1 14 ? 6.851 0.076 17.129 1.00 0.12 14 ALA A CA 12
ATOM 18443 C C . ALA A 1 14 ? 5.976 -0.371 18.295 1.00 13.52 14 ALA A C 12
ATOM 18444 O O . ALA A 1 14 ? 4.981 0.279 18.623 1.00 63.53 14 ALA A O 12
ATOM 18451 N N . LEU A 1 15 ? 6.351 -1.482 18.918 1.00 34.23 15 LEU A N 12
ATOM 18452 C CA . LEU A 1 15 ? 5.599 -2.016 20.049 1.00 71.54 15 LEU A CA 12
ATOM 18453 C C . LEU A 1 15 ? 5.616 -1.043 21.223 1.00 25.41 15 LEU A C 12
ATOM 18454 O O . LEU A 1 15 ? 4.611 -0.866 21.912 1.00 74.33 15 LEU A O 12
ATOM 18470 N N . LEU A 1 16 ? 6.765 -0.413 21.445 1.00 34.22 16 LEU A N 12
ATOM 18471 C CA . LEU A 1 16 ? 6.913 0.545 22.535 1.00 21.23 16 LEU A CA 12
ATOM 18472 C C . LEU A 1 16 ? 6.068 1.790 22.285 1.00 31.43 16 LEU A C 12
ATOM 18473 O O . LEU A 1 16 ? 5.425 2.309 23.198 1.00 70.32 16 LEU A O 12
ATOM 18489 N N . TRP A 1 17 ? 6.072 2.261 21.044 1.00 43.50 17 TRP A N 12
ATOM 18490 C CA . TRP A 1 17 ? 5.304 3.445 20.673 1.00 32.55 17 TRP A CA 12
ATOM 18491 C C . TRP A 1 17 ? 3.815 3.124 20.595 1.00 43.10 17 TRP A C 12
ATOM 18492 O O . TRP A 1 17 ? 2.972 3.972 20.887 1.00 64.12 17 TRP A O 12
ATOM 18513 N N . ALA A 1 18 ? 3.499 1.895 20.199 1.00 11.44 18 ALA A N 12
ATOM 18514 C CA . ALA A 1 18 ? 2.112 1.463 20.085 1.00 15.21 18 ALA A CA 12
ATOM 18515 C C . ALA A 1 18 ? 1.493 1.234 21.460 1.00 71.21 18 ALA A C 12
ATOM 18516 O O . ALA A 1 18 ? 0.538 1.911 21.843 1.00 33.41 18 ALA A O 12
ATOM 18523 N N . LEU A 1 19 ? 2.042 0.276 22.198 1.00 21.40 19 LEU A N 12
ATOM 18524 C CA . LEU A 1 19 ? 1.544 -0.044 23.531 1.00 15.23 19 LEU A CA 12
ATOM 18525 C C . LEU A 1 19 ? 1.441 1.213 24.390 1.00 70.22 19 LEU A C 12
ATOM 18526 O O . LEU A 1 19 ? 0.624 1.285 25.307 1.00 33.24 19 LEU A O 12
ATOM 18542 N N . SER A 1 20 ? 2.275 2.202 24.084 1.00 75.11 20 SER A N 12
ATOM 18543 C CA . SER A 1 20 ? 2.279 3.456 24.828 1.00 31.34 20 SER A CA 12
ATOM 18544 C C . SER A 1 20 ? 1.289 4.449 24.226 1.00 22.54 20 SER A C 12
ATOM 18545 O O . SER A 1 20 ? 0.860 5.393 24.889 1.00 13.00 20 SER A O 12
ATOM 18553 N N . ASP A 1 21 ? 0.932 4.227 22.966 1.00 11.42 21 ASP A N 12
ATOM 18554 C CA . ASP A 1 21 ? -0.008 5.101 22.273 1.00 21.03 21 ASP A CA 12
ATOM 18555 C C . ASP A 1 21 ? -1.402 4.992 22.883 1.00 1.12 21 ASP A C 12
ATOM 18556 O O . ASP A 1 21 ? -2.161 5.962 22.902 1.00 43.32 21 ASP A O 12
ATOM 18565 N N . LEU A 1 22 ? -1.733 3.806 23.380 1.00 35.33 22 LEU A N 12
ATOM 18566 C CA . LEU A 1 22 ? -3.037 3.569 23.991 1.00 52.05 22 LEU A CA 12
ATOM 18567 C C . LEU A 1 22 ? -3.000 3.865 25.486 1.00 12.04 22 LEU A C 12
ATOM 18568 O O . LEU A 1 22 ? -1.945 3.795 26.116 1.00 34.22 22 LEU A O 12
ATOM 18584 N N . GLU A 1 23 ? -4.159 4.194 26.048 1.00 12.03 23 GLU A N 12
ATOM 18585 C CA . GLU A 1 23 ? -4.258 4.499 27.471 1.00 53.02 23 GLU A CA 12
ATOM 18586 C C . GLU A 1 23 ? -3.946 3.266 28.315 1.00 50.54 23 GLU A C 12
ATOM 18587 O O . GLU A 1 23 ? -4.051 2.136 27.841 1.00 22.53 23 GLU A O 12
ATOM 18599 N N . GLU A 1 24 ? -3.562 3.495 29.566 1.00 4.44 24 GLU A N 12
ATOM 18600 C CA . GLU A 1 24 ? -3.233 2.404 30.475 1.00 24.35 24 GLU A CA 12
ATOM 18601 C C . GLU A 1 24 ? -4.457 1.534 30.746 1.00 23.33 24 GLU A C 12
ATOM 18602 O O . GLU A 1 24 ? -4.341 0.324 30.936 1.00 33.25 24 GLU A O 12
ATOM 18614 N N . ASN A 1 25 ? -5.629 2.160 30.763 1.00 43.24 25 ASN A N 12
ATOM 18615 C CA . ASN A 1 25 ? -6.875 1.444 31.011 1.00 3.13 25 ASN A CA 12
ATOM 18616 C C . ASN A 1 25 ? -7.284 0.624 29.791 1.00 2.34 25 ASN A C 12
ATOM 18617 O O . ASN A 1 25 ? -8.348 0.005 29.775 1.00 24.24 25 ASN A O 12
ATOM 18628 N N . ASP A 1 26 ? -6.432 0.625 28.772 1.00 3.23 26 ASP A N 12
ATOM 18629 C CA . ASP A 1 26 ? -6.703 -0.120 27.548 1.00 0.32 26 ASP A CA 12
ATOM 18630 C C . ASP A 1 26 ? -5.719 -1.274 27.385 1.00 44.41 26 ASP A C 12
ATOM 18631 O O . ASP A 1 26 ? -6.119 -2.429 27.244 1.00 64.44 26 ASP A O 12
ATOM 18640 N N . PHE A 1 27 ? -4.429 -0.952 27.404 1.00 13.11 27 PHE A N 12
ATOM 18641 C CA . PHE A 1 27 ? -3.387 -1.961 27.256 1.00 73.21 27 PHE A CA 12
ATOM 18642 C C . PHE A 1 27 ? -3.485 -3.010 28.360 1.00 3.33 27 PHE A C 12
ATOM 18643 O O . PHE A 1 27 ? -3.389 -4.210 28.103 1.00 2.04 27 PHE A O 12
ATOM 18660 N N . LYS A 1 28 ? -3.675 -2.548 29.591 1.00 14.53 28 LYS A N 12
ATOM 18661 C CA . LYS A 1 28 ? -3.787 -3.443 30.737 1.00 62.04 28 LYS A CA 12
ATOM 18662 C C . LYS A 1 28 ? -4.943 -4.421 30.552 1.00 2.02 28 LYS A C 12
ATOM 18663 O O . LYS A 1 28 ? -4.804 -5.617 30.807 1.00 33.51 28 LYS A O 12
ATOM 18682 N N . LYS A 1 29 ? -6.083 -3.905 30.106 1.00 11.34 29 LYS A N 12
ATOM 18683 C CA . LYS A 1 29 ? -7.263 -4.732 29.885 1.00 71.14 29 LYS A CA 12
ATOM 18684 C C . LYS A 1 29 ? -6.939 -5.907 28.967 1.00 32.04 29 LYS A C 12
ATOM 18685 O O . LYS A 1 29 ? -7.378 -7.033 29.206 1.00 71.15 29 LYS A O 12
ATOM 18704 N N . LEU A 1 30 ? -6.168 -5.638 27.920 1.00 71.54 30 LEU A N 12
ATOM 18705 C CA . LEU A 1 30 ? -5.784 -6.674 26.967 1.00 62.40 30 LEU A CA 12
ATOM 18706 C C . LEU A 1 30 ? -4.869 -7.704 27.622 1.00 33.41 30 LEU A C 12
ATOM 18707 O O . LEU A 1 30 ? -5.148 -8.903 27.598 1.00 72.44 30 LEU A O 12
ATOM 18723 N N . LYS A 1 31 ? -3.777 -7.229 28.210 1.00 45.12 31 LYS A N 12
ATOM 18724 C CA . LYS A 1 31 ? -2.822 -8.107 28.875 1.00 4.15 31 LYS A CA 12
ATOM 18725 C C . LYS A 1 31 ? -3.504 -8.924 29.968 1.00 62.32 31 LYS A C 12
ATOM 18726 O O . LYS A 1 31 ? -3.122 -10.064 30.233 1.00 34.45 31 LYS A O 12
ATOM 18745 N N . PHE A 1 32 ? -4.515 -8.335 30.597 1.00 72.11 32 PHE A N 12
ATOM 18746 C CA . PHE A 1 32 ? -5.251 -9.009 31.660 1.00 20.32 32 PHE A CA 12
ATOM 18747 C C . PHE A 1 32 ? -5.816 -10.340 31.171 1.00 12.34 32 PHE A C 12
ATOM 18748 O O . PHE A 1 32 ? -5.672 -11.368 31.832 1.00 24.53 32 PHE A O 12
ATOM 18765 N N . TYR A 1 33 ? -6.461 -10.311 30.010 1.00 4.23 33 TYR A N 12
ATOM 18766 C CA . TYR A 1 33 ? -7.051 -11.513 29.433 1.00 4.15 33 TYR A CA 12
ATOM 18767 C C . TYR A 1 33 ?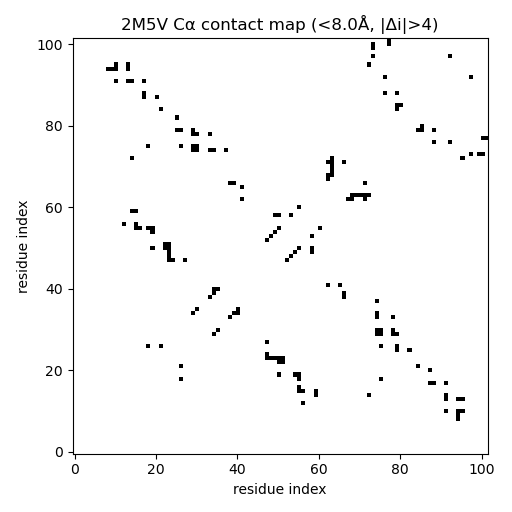 -6.093 -12.168 28.443 1.00 73.24 33 TYR A C 12
ATOM 18768 O O . TYR A 1 33 ? -5.823 -13.367 28.522 1.00 31.33 33 TYR A O 12
ATOM 18786 N N . LEU A 1 34 ? -5.583 -11.373 27.509 1.00 4.44 34 LEU A N 12
ATOM 18787 C CA . LEU A 1 34 ? -4.654 -11.873 26.502 1.00 61.22 34 LEU A CA 12
ATOM 18788 C C . LEU A 1 34 ? -3.494 -12.619 27.153 1.00 21.33 34 LEU A C 12
ATOM 18789 O O . LEU A 1 34 ? -3.284 -13.805 26.898 1.00 34.32 34 LEU A O 12
ATOM 18805 N N . ARG A 1 35 ? -2.745 -11.917 27.997 1.00 44.03 35 ARG A N 12
ATOM 18806 C CA . ARG A 1 35 ? -1.606 -12.513 28.686 1.00 74.23 35 ARG A CA 12
ATOM 18807 C C . ARG A 1 35 ? -2.061 -13.631 29.620 1.00 61.03 35 ARG A C 12
ATOM 18808 O O . ARG A 1 35 ? -1.309 -14.565 29.898 1.00 22.02 35 ARG A O 12
ATOM 18829 N N . ASP A 1 36 ? -3.295 -13.528 30.100 1.00 31.11 36 ASP A N 12
ATOM 18830 C CA . ASP A 1 36 ? -3.850 -14.530 31.002 1.00 34.33 36 ASP A CA 12
ATOM 18831 C C . ASP A 1 36 ? -3.776 -15.922 30.381 1.00 3.42 36 ASP A C 12
ATOM 18832 O O . ASP A 1 36 ? -3.235 -16.851 30.980 1.00 41.12 36 ASP A O 12
ATOM 18841 N N . MET A 1 37 ? -4.323 -16.057 29.178 1.00 74.01 37 MET A N 12
ATOM 18842 C CA . MET A 1 37 ? -4.318 -17.335 28.476 1.00 74.31 37 MET A CA 12
ATOM 18843 C C . MET A 1 37 ? -3.060 -17.484 27.627 1.00 22.51 37 MET A C 12
ATOM 18844 O O . MET A 1 37 ? -2.224 -18.352 27.884 1.00 1.50 37 MET A O 12
ATOM 18858 N N . THR A 1 38 ? -2.930 -16.634 26.614 1.00 54.34 38 THR A N 12
ATOM 18859 C CA . THR A 1 38 ? -1.775 -16.672 25.726 1.00 22.14 38 THR A CA 12
ATOM 18860 C C . THR A 1 38 ? -0.479 -16.817 26.517 1.00 74.13 38 THR A C 12
ATOM 18861 O O . THR A 1 38 ? 0.319 -17.719 26.259 1.00 5.41 38 THR A O 12
ATOM 18872 N N . LEU A 1 39 ? -0.277 -15.925 27.480 1.00 22.31 39 LEU A N 12
ATOM 18873 C CA . LEU A 1 39 ? 0.923 -15.955 28.310 1.00 52.52 39 LEU A CA 12
ATOM 18874 C C . LEU A 1 39 ? 0.653 -16.666 29.632 1.00 43.21 39 LEU A C 12
ATOM 18875 O O . LEU A 1 39 ? -0.490 -16.988 29.953 1.00 74.52 39 LEU A O 12
ATOM 18891 N N . SER A 1 40 ? 1.714 -16.905 30.396 1.00 21.31 40 SER A N 12
ATOM 18892 C CA . SER A 1 40 ? 1.592 -17.580 31.683 1.00 4.22 40 SER A CA 12
ATOM 18893 C C . SER A 1 40 ? 1.757 -16.590 32.833 1.00 62.32 40 SER A C 12
ATOM 18894 O O . SER A 1 40 ? 1.855 -15.383 32.617 1.00 42.05 40 SER A O 12
ATOM 18902 N N . GLU A 1 41 ? 1.786 -17.112 34.055 1.00 24.31 41 GLU A N 12
ATOM 18903 C CA . GLU A 1 41 ? 1.938 -16.275 35.239 1.00 3.11 41 GLU A CA 12
ATOM 18904 C C . GLU A 1 41 ? 3.355 -15.715 35.332 1.00 70.33 41 GLU A C 12
ATOM 18905 O O . GLU A 1 41 ? 4.259 -16.166 34.630 1.00 42.14 41 GLU A O 12
ATOM 18917 N N . GLY A 1 42 ? 3.540 -14.729 36.204 1.00 53.32 42 GLY A N 12
ATOM 18918 C CA . GLY A 1 42 ? 4.848 -14.123 36.372 1.00 15.23 42 GLY A CA 12
ATOM 18919 C C . GLY A 1 42 ? 4.864 -12.660 35.977 1.00 51.43 42 GLY A C 12
ATOM 18920 O O . GLY A 1 42 ? 5.868 -12.159 35.471 1.00 53.31 42 GLY A O 12
ATOM 18924 N N . GLN A 1 43 ? 3.749 -11.974 36.206 1.00 12.30 43 GLN A N 12
ATOM 18925 C CA . GLN A 1 43 ? 3.639 -10.560 35.867 1.00 10.34 43 GLN A CA 12
ATOM 18926 C C . GLN A 1 43 ? 3.209 -9.741 37.080 1.00 32.33 43 GLN A C 12
ATOM 18927 O O . GLN A 1 43 ? 2.629 -10.259 38.035 1.00 25.13 43 GLN A O 12
ATOM 18941 N N . PRO A 1 44 ? 3.498 -8.432 37.044 1.00 21.01 44 PRO A N 12
ATOM 18942 C CA . PRO A 1 44 ? 3.150 -7.514 38.133 1.00 72.03 44 PRO A CA 12
ATOM 18943 C C . PRO A 1 44 ? 1.647 -7.279 38.234 1.00 34.13 44 PRO A C 12
ATOM 18944 O O . PRO A 1 44 ? 0.876 -7.643 37.346 1.00 53.31 44 PRO A O 12
ATOM 18955 N N . PRO A 1 45 ? 1.218 -6.656 39.342 1.00 32.10 45 PRO A N 12
ATOM 18956 C CA . PRO A 1 45 ? -0.197 -6.358 39.585 1.00 3.22 45 PRO A CA 12
ATOM 18957 C C . PRO A 1 45 ? -0.730 -5.276 38.652 1.00 3.22 45 PRO A C 12
ATOM 18958 O O . PRO A 1 45 ? 0.000 -4.757 37.806 1.00 75.34 45 PRO A O 12
ATOM 18969 N N . LEU A 1 46 ? -2.005 -4.939 38.812 1.00 4.32 46 LEU A N 12
ATOM 18970 C CA . LEU A 1 46 ? -2.636 -3.917 37.984 1.00 5.10 46 LEU A CA 12
ATOM 18971 C C . LEU A 1 46 ? -2.339 -2.521 38.522 1.00 41.44 46 LEU A C 12
ATOM 18972 O O . LEU A 1 46 ? -2.578 -2.232 39.694 1.00 62.41 46 LEU A O 12
ATOM 18988 N N . ALA A 1 47 ? -1.819 -1.657 37.656 1.00 42.13 47 ALA A N 12
ATOM 18989 C CA . ALA A 1 47 ? -1.494 -0.290 38.042 1.00 2.43 47 ALA A CA 12
ATOM 18990 C C . ALA A 1 47 ? -1.505 0.640 36.834 1.00 40.14 47 ALA A C 12
ATOM 18991 O O . ALA A 1 47 ? -0.796 0.409 35.854 1.00 21.32 47 ALA A O 12
ATOM 18998 N N . ARG A 1 48 ? -2.314 1.691 36.909 1.00 14.50 48 ARG A N 12
ATOM 18999 C CA . ARG A 1 48 ? -2.419 2.655 35.820 1.00 61.12 48 ARG A CA 12
ATOM 19000 C C . ARG A 1 48 ? -1.065 3.297 35.530 1.00 73.20 48 ARG A C 12
ATOM 19001 O O . ARG A 1 48 ? -0.808 3.752 34.416 1.00 32.32 48 ARG A O 12
ATOM 19022 N N . GLY A 1 49 ? -0.203 3.330 36.542 1.00 40.24 49 GLY A N 12
ATOM 19023 C CA . GLY A 1 49 ? 1.113 3.919 36.375 1.00 20.15 49 GLY A CA 12
ATOM 19024 C C . GLY A 1 49 ? 2.061 3.014 35.614 1.00 21.21 49 GLY A C 12
ATOM 19025 O O . GLY A 1 49 ? 3.145 3.437 35.214 1.00 23.54 49 GLY A O 12
ATOM 19029 N N . GLU A 1 50 ? 1.652 1.765 35.415 1.00 63.44 50 GLU A N 12
ATOM 19030 C CA . GLU A 1 50 ? 2.475 0.797 34.698 1.00 4.43 50 GLU A CA 12
ATOM 19031 C C . GLU A 1 50 ? 2.744 1.264 33.270 1.00 22.53 50 GLU A C 12
ATOM 19032 O O . GLU A 1 50 ? 3.762 0.913 32.672 1.00 61.02 50 GLU A O 12
ATOM 19044 N N . LEU A 1 51 ? 1.824 2.055 32.730 1.00 44.22 51 LEU A N 12
ATOM 19045 C CA . LEU A 1 51 ? 1.961 2.570 31.372 1.00 75.13 51 LEU A CA 12
ATOM 19046 C C . LEU A 1 51 ? 2.347 4.045 31.385 1.00 52.53 51 LEU A C 12
ATOM 19047 O O . LEU A 1 51 ? 3.302 4.452 30.725 1.00 42.14 51 LEU A O 12
ATOM 19063 N N . GLU A 1 52 ? 1.598 4.841 32.142 1.00 4.23 52 GLU A N 12
ATOM 19064 C CA . GLU A 1 52 ? 1.864 6.271 32.242 1.00 42.51 52 GLU A CA 12
ATOM 19065 C C . GLU A 1 52 ? 3.114 6.536 33.076 1.00 25.30 52 GLU A C 12
ATOM 19066 O O . GLU A 1 52 ? 4.047 7.199 32.624 1.00 60.52 52 GLU A O 12
ATOM 19078 N N . GLY A 1 53 ? 3.125 6.012 34.298 1.00 22.11 53 GLY A N 12
ATOM 19079 C CA . GLY A 1 53 ? 4.264 6.202 35.177 1.00 44.22 53 GLY A CA 12
ATOM 19080 C C . GLY A 1 53 ? 5.547 5.645 34.592 1.00 41.21 53 GLY A C 12
ATOM 19081 O O . GLY A 1 53 ? 6.527 6.372 34.421 1.00 61.44 53 GLY A O 12
ATOM 19085 N N . LEU A 1 54 ? 5.543 4.353 34.286 1.00 64.51 54 LEU A N 12
ATOM 19086 C CA . LEU A 1 54 ? 6.717 3.697 33.718 1.00 14.31 54 LEU A CA 12
ATOM 19087 C C . LEU A 1 54 ? 6.843 4.002 32.229 1.00 60.11 54 LEU A C 12
ATOM 19088 O O . LEU A 1 54 ? 6.145 4.868 31.701 1.00 0.32 54 LEU A O 12
ATOM 19104 N N . ILE A 1 55 ? 7.736 3.283 31.557 1.00 72.11 55 ILE A N 12
ATOM 19105 C CA . ILE A 1 55 ? 7.951 3.474 30.128 1.00 13.30 55 ILE A CA 12
ATOM 19106 C C . ILE A 1 55 ? 7.707 2.181 29.357 1.00 14.34 55 ILE A C 12
ATOM 19107 O O . ILE A 1 55 ? 7.750 1.082 29.910 1.00 4.13 55 ILE A O 12
ATOM 19123 N N . PRO A 1 56 ? 7.445 2.313 28.048 1.00 13.15 56 PRO A N 12
ATOM 19124 C CA . PRO A 1 56 ? 7.191 1.165 27.173 1.00 51.45 56 PRO A CA 12
ATOM 19125 C C . PRO A 1 56 ? 8.443 0.327 26.938 1.00 51.33 56 PRO A C 12
ATOM 19126 O O . PRO A 1 56 ? 8.381 -0.902 26.897 1.00 1.42 56 PRO A O 12
ATOM 19137 N N . VAL A 1 57 ? 9.579 1.000 26.784 1.00 63.43 57 VAL A N 12
ATOM 19138 C CA . VAL A 1 57 ? 10.847 0.316 26.554 1.00 12.45 57 VAL A CA 12
ATOM 19139 C C . VAL A 1 57 ? 11.235 -0.540 27.755 1.00 55.22 57 VAL A C 12
ATOM 19140 O O . VAL A 1 57 ? 12.053 -1.452 27.641 1.00 24.00 57 VAL A O 12
ATOM 19153 N N . ASP A 1 58 ? 10.641 -0.240 28.905 1.00 73.03 58 ASP A N 12
ATOM 19154 C CA . ASP A 1 58 ? 10.922 -0.983 30.127 1.00 25.33 58 ASP A CA 12
ATOM 19155 C C . ASP A 1 58 ? 9.913 -2.110 30.323 1.00 13.02 58 ASP A C 12
ATOM 19156 O O . ASP A 1 58 ? 10.281 -3.283 30.392 1.00 62.44 58 ASP A O 12
ATOM 19165 N N . LEU A 1 59 ? 8.638 -1.746 30.414 1.00 64.12 59 LEU A N 12
ATOM 19166 C CA . LEU A 1 59 ? 7.574 -2.726 30.603 1.00 25.11 59 LEU A CA 12
ATOM 19167 C C . LEU A 1 59 ? 7.578 -3.757 29.479 1.00 33.21 59 LEU A C 12
ATOM 19168 O O . LEU A 1 59 ? 7.303 -4.936 29.704 1.00 42.43 59 LEU A O 12
ATOM 19184 N N . ALA A 1 60 ? 7.892 -3.305 28.269 1.00 21.45 60 ALA A N 12
ATOM 19185 C CA . ALA A 1 60 ? 7.935 -4.189 27.111 1.00 24.33 60 ALA A CA 12
ATOM 19186 C C . ALA A 1 60 ? 8.995 -5.272 27.286 1.00 4.41 60 ALA A C 12
ATOM 19187 O O . ALA A 1 60 ? 8.754 -6.442 26.994 1.00 35.22 60 ALA A O 12
ATOM 19194 N N . GLU A 1 61 ? 10.170 -4.872 27.763 1.00 0.42 61 GLU A N 12
ATOM 19195 C CA . GLU A 1 61 ? 11.267 -5.809 27.975 1.00 50.33 61 GLU A CA 12
ATOM 19196 C C . GLU A 1 61 ? 10.844 -6.940 28.908 1.00 50.14 61 GLU A C 12
ATOM 19197 O O . GLU A 1 61 ? 11.318 -8.070 28.786 1.00 73.42 61 GLU A O 12
ATOM 19209 N N . LEU A 1 62 ? 9.950 -6.627 29.839 1.00 21.31 62 LEU A N 12
ATOM 19210 C CA . LEU A 1 62 ? 9.462 -7.616 30.794 1.00 24.41 62 LEU A CA 12
ATOM 19211 C C . LEU A 1 62 ? 8.491 -8.585 30.127 1.00 52.30 62 LEU A C 12
ATOM 19212 O O . LEU A 1 62 ? 8.581 -9.799 30.314 1.00 15.25 62 LEU A O 12
ATOM 19228 N N . LEU A 1 63 ? 7.564 -8.040 29.346 1.00 21.42 63 LEU A N 12
ATOM 19229 C CA . LEU A 1 63 ? 6.576 -8.856 28.648 1.00 23.23 63 LEU A CA 12
ATOM 19230 C C . LEU A 1 63 ? 7.255 -9.851 27.712 1.00 40.31 63 LEU A C 12
ATOM 19231 O O . LEU A 1 63 ? 6.984 -11.051 27.764 1.00 44.13 63 LEU A O 12
ATOM 19247 N N . ILE A 1 64 ? 8.139 -9.344 26.859 1.00 53.12 64 ILE A N 12
ATOM 19248 C CA . ILE A 1 64 ? 8.858 -10.188 25.914 1.00 64.54 64 ILE A CA 12
ATOM 19249 C C . ILE A 1 64 ? 9.647 -11.275 26.637 1.00 0.20 64 ILE A C 12
ATOM 19250 O O . ILE A 1 64 ? 9.880 -12.354 26.093 1.00 51.04 64 ILE A O 12
ATOM 19266 N N . SER A 1 65 ? 10.054 -10.983 27.868 1.00 2.51 65 SER A N 12
ATOM 19267 C CA . SER A 1 65 ? 10.819 -11.934 28.666 1.00 14.34 65 SER A CA 12
ATOM 19268 C C . SER A 1 65 ? 9.904 -12.995 29.269 1.00 31.55 65 SER A C 12
ATOM 19269 O O . SER A 1 65 ? 10.349 -14.087 29.624 1.00 23.13 65 SER A O 12
ATOM 19277 N N . LYS A 1 66 ? 8.621 -12.667 29.383 1.00 64.22 66 LYS A N 12
ATOM 19278 C CA . LYS A 1 66 ? 7.641 -13.591 29.941 1.00 2.13 66 LYS A CA 12
ATOM 19279 C C . LYS A 1 66 ? 7.777 -14.974 29.313 1.00 23.21 66 LYS A C 12
ATOM 19280 O O . LYS A 1 66 ? 8.105 -15.946 29.994 1.00 65.20 66 LYS A O 12
ATOM 19299 N N . TYR A 1 67 ? 7.525 -15.055 28.012 1.00 72.14 67 TYR A N 12
ATOM 19300 C CA . TYR A 1 67 ? 7.618 -16.320 27.292 1.00 4.20 67 TYR A CA 12
ATOM 19301 C C . TYR A 1 67 ? 8.337 -16.136 25.959 1.00 25.30 67 TYR A C 12
ATOM 19302 O O . TYR A 1 67 ? 9.143 -16.974 25.554 1.00 13.25 67 TYR A O 12
ATOM 19320 N N . GLY A 1 68 ? 8.040 -15.032 25.281 1.00 60.14 68 GLY A N 12
ATOM 19321 C CA . GLY A 1 68 ? 8.666 -14.757 24.001 1.00 40.44 68 GLY A CA 12
ATOM 19322 C C . GLY A 1 68 ? 8.358 -13.362 23.493 1.00 72.13 68 GLY A C 12
ATOM 19323 O O . GLY A 1 68 ? 7.249 -12.861 23.673 1.00 52.41 68 GLY A O 12
ATOM 19327 N N . GLU A 1 69 ? 9.343 -12.734 22.858 1.00 75.25 69 GLU A N 12
ATOM 19328 C CA . GLU A 1 69 ? 9.171 -11.388 22.325 1.00 54.23 69 GLU A CA 12
ATOM 19329 C C . GLU A 1 69 ? 8.202 -11.389 21.146 1.00 52.14 69 GLU A C 12
ATOM 19330 O O . GLU A 1 69 ? 7.456 -10.432 20.939 1.00 52.50 69 GLU A O 12
ATOM 19342 N N . LYS A 1 70 ? 8.219 -12.471 20.374 1.00 4.51 70 LYS A N 12
ATOM 19343 C CA . LYS A 1 70 ? 7.343 -12.599 19.216 1.00 64.03 70 LYS A CA 12
ATOM 19344 C C . LYS A 1 70 ? 5.881 -12.444 19.620 1.00 52.53 70 LYS A C 12
ATOM 19345 O O . LYS A 1 70 ? 5.269 -11.403 19.381 1.00 44.31 70 LYS A O 12
ATOM 19364 N N . GLU A 1 71 ? 5.327 -13.485 20.234 1.00 41.53 71 GLU A N 12
ATOM 19365 C CA . GLU A 1 71 ? 3.936 -13.462 20.671 1.00 42.50 71 GLU A CA 12
ATOM 19366 C C . GLU A 1 71 ? 3.640 -12.200 21.477 1.00 41.12 71 GLU A C 12
ATOM 19367 O O . GLU A 1 71 ? 2.503 -11.732 21.521 1.00 11.22 71 GLU A O 12
ATOM 19379 N N . ALA A 1 72 ? 4.672 -11.655 22.113 1.00 61.32 72 ALA A N 12
ATOM 19380 C CA . ALA A 1 72 ? 4.524 -10.448 22.916 1.00 52.13 72 ALA A CA 12
ATOM 19381 C C . ALA A 1 72 ? 3.784 -9.362 22.142 1.00 11.34 72 ALA A C 12
ATOM 19382 O O . ALA A 1 72 ? 2.692 -8.945 22.529 1.00 73.04 72 ALA A O 12
ATOM 19389 N N . VAL A 1 73 ? 4.386 -8.906 21.048 1.00 30.13 73 VAL A N 12
ATOM 19390 C CA . VAL A 1 73 ? 3.784 -7.868 20.220 1.00 33.22 73 VAL A CA 12
ATOM 19391 C C . VAL A 1 73 ? 2.408 -8.294 19.719 1.00 64.21 73 VAL A C 12
ATOM 19392 O O . VAL A 1 73 ? 1.481 -7.487 19.653 1.00 3.35 73 VAL A O 12
ATOM 19405 N N . LYS A 1 74 ? 2.282 -9.569 19.366 1.00 43.10 74 LYS A N 12
ATOM 19406 C CA . LYS A 1 74 ? 1.020 -10.105 18.872 1.00 74.13 74 LYS A CA 12
ATOM 19407 C C . LYS A 1 74 ? -0.062 -10.026 19.944 1.00 11.02 74 LYS A C 12
ATOM 19408 O O . LYS A 1 74 ? -1.218 -9.718 19.653 1.00 60.23 74 LYS A O 12
ATOM 19427 N N . VAL A 1 75 ? 0.321 -10.304 21.186 1.00 32.33 75 VAL A N 12
ATOM 19428 C CA . VAL A 1 75 ? -0.616 -10.262 22.303 1.00 40.13 75 VAL A CA 12
ATOM 19429 C C . VAL A 1 75 ? -1.162 -8.854 22.509 1.00 52.44 75 VAL A C 12
ATOM 19430 O O . VAL A 1 75 ? -2.216 -8.668 23.117 1.00 54.43 75 VAL A O 12
ATOM 19443 N N . VAL A 1 76 ? -0.438 -7.863 21.997 1.00 21.23 76 VAL A N 12
ATOM 19444 C CA . VAL A 1 76 ? -0.850 -6.470 22.123 1.00 33.43 76 VAL A CA 12
ATOM 19445 C C . VAL A 1 76 ? -1.934 -6.124 21.108 1.00 22.13 76 VAL A C 12
ATOM 19446 O O . VAL A 1 76 ? -2.972 -5.561 21.459 1.00 22.21 76 VAL A O 12
ATOM 19459 N N . LEU A 1 77 ? -1.686 -6.464 19.848 1.00 35.22 77 LEU A N 12
ATOM 19460 C CA . LEU A 1 77 ? -2.642 -6.190 18.780 1.00 4.01 77 LEU A CA 12
ATOM 19461 C C . LEU A 1 77 ? -3.867 -7.091 18.901 1.00 43.43 77 LEU A C 12
ATOM 19462 O O . LEU A 1 77 ? -5.003 -6.619 18.867 1.00 55.15 77 LEU A O 12
ATOM 19478 N N . LYS A 1 78 ? -3.628 -8.390 19.044 1.00 3.31 78 LYS A N 12
ATOM 19479 C CA . LYS A 1 78 ? -4.710 -9.358 19.174 1.00 55.43 78 LYS A CA 12
ATOM 19480 C C . LYS A 1 78 ? -5.747 -8.882 20.186 1.00 14.32 78 LYS A C 12
ATOM 19481 O O . LYS A 1 78 ? -6.947 -8.898 19.915 1.00 32.50 78 LYS A O 12
ATOM 19500 N N . GLY A 1 79 ? -5.276 -8.456 21.354 1.00 23.03 79 GLY A N 12
ATOM 19501 C CA . GLY A 1 79 ? -6.176 -7.980 22.389 1.00 65.14 79 GLY A CA 12
ATOM 19502 C C . GLY A 1 79 ? -6.632 -6.555 22.149 1.00 0.41 79 GLY A C 12
ATOM 19503 O O . GLY A 1 79 ? -7.681 -6.139 22.644 1.00 62.23 79 GLY A O 12
ATOM 19507 N N . LEU A 1 80 ? -5.843 -5.802 21.390 1.00 20.22 80 LEU A N 12
ATOM 19508 C CA . LEU A 1 80 ? -6.171 -4.413 21.087 1.00 22.41 80 LEU A CA 12
ATOM 19509 C C . LEU A 1 80 ? -7.306 -4.331 20.072 1.00 53.00 80 LEU A C 12
ATOM 19510 O O . LEU A 1 80 ? -8.088 -3.380 20.075 1.00 75.23 80 LEU A O 12
ATOM 19526 N N . LYS A 1 81 ? -7.392 -5.335 19.206 1.00 53.45 81 LYS A N 12
ATOM 19527 C CA . LYS A 1 81 ? -8.434 -5.379 18.186 1.00 10.12 81 LYS A CA 12
ATOM 19528 C C . LYS A 1 81 ? -9.815 -5.208 18.812 1.00 43.24 81 LYS A C 12
ATOM 19529 O O . LYS A 1 81 ? -10.571 -4.312 18.436 1.00 44.41 81 LYS A O 12
ATOM 19548 N N . VAL A 1 82 ? -10.137 -6.072 19.769 1.00 52.13 82 VAL A N 12
ATOM 19549 C CA . VAL A 1 82 ? -11.426 -6.014 20.448 1.00 20.51 82 VAL A CA 12
ATOM 19550 C C . VAL A 1 82 ? -11.636 -4.659 21.115 1.00 70.55 82 VAL A C 12
ATOM 19551 O O . VAL A 1 82 ? -12.705 -4.383 21.658 1.00 40.22 82 VAL A O 12
ATOM 19564 N N . MET A 1 83 ? -10.608 -3.818 21.068 1.00 14.13 83 MET A N 12
ATOM 19565 C CA . MET A 1 83 ? -10.681 -2.490 21.666 1.00 13.15 83 MET A CA 12
ATOM 19566 C C . MET A 1 83 ? -10.985 -1.433 20.609 1.00 34.42 83 MET A C 12
ATOM 19567 O O . MET A 1 83 ? -11.388 -0.317 20.932 1.00 10.23 83 MET A O 12
ATOM 19581 N N . ASN A 1 84 ? -10.790 -1.794 19.345 1.00 25.00 84 ASN A N 12
ATOM 19582 C CA . ASN A 1 84 ? -11.042 -0.876 18.240 1.00 12.04 84 ASN A CA 12
ATOM 19583 C C . ASN A 1 84 ? -9.953 0.190 18.159 1.00 74.44 84 ASN A C 12
ATOM 19584 O O . ASN A 1 84 ? -10.199 1.310 17.710 1.00 5.42 84 ASN A O 12
ATOM 19595 N N . LEU A 1 85 ? -8.750 -0.167 18.594 1.00 33.41 85 LEU A N 12
ATOM 19596 C CA . LEU A 1 85 ? -7.622 0.757 18.570 1.00 53.40 85 LEU A CA 12
ATOM 19597 C C . LEU A 1 85 ? -6.875 0.671 17.243 1.00 74.31 85 LEU A C 12
ATOM 19598 O O . LEU A 1 85 ? -5.666 0.898 17.183 1.00 53.13 85 LEU A O 12
ATOM 19614 N N . LEU A 1 86 ? -7.603 0.343 16.181 1.00 61.50 86 LEU A N 12
ATOM 19615 C CA . LEU A 1 86 ? -7.010 0.228 14.853 1.00 1.00 86 LEU A CA 12
ATOM 19616 C C . LEU A 1 86 ? -6.375 1.547 14.424 1.00 15.34 86 LEU A C 12
ATOM 19617 O O . LEU A 1 86 ? -5.684 1.613 13.409 1.00 63.31 86 LEU A O 12
ATOM 19633 N N . GLU A 1 87 ? -6.615 2.595 15.207 1.00 42.02 87 GLU A N 12
ATOM 19634 C CA . GLU A 1 87 ? -6.065 3.912 14.908 1.00 51.10 87 GLU A CA 12
ATOM 19635 C C . GLU A 1 87 ? -4.559 3.834 14.679 1.00 65.34 87 GLU A C 12
ATOM 19636 O O . GLU A 1 87 ? -4.092 3.837 13.539 1.00 65.42 87 GLU A O 12
ATOM 19648 N N . LEU A 1 88 ? -3.803 3.764 15.769 1.00 10.20 88 LEU A N 12
ATOM 19649 C CA . LEU A 1 88 ? -2.349 3.685 15.688 1.00 4.54 88 LEU A CA 12
ATOM 19650 C C . LEU A 1 88 ? -1.901 2.290 15.265 1.00 34.13 88 LEU A C 12
ATOM 19651 O O . LEU A 1 88 ? -0.819 2.117 14.704 1.00 34.53 88 LEU A O 12
ATOM 19667 N N . VAL A 1 89 ? -2.743 1.297 15.536 1.00 23.13 89 VAL A N 12
ATOM 19668 C CA . VAL A 1 89 ? -2.436 -0.083 15.181 1.00 70.41 89 VAL A CA 12
ATOM 19669 C C . VAL A 1 89 ? -2.210 -0.227 13.680 1.00 75.30 89 VAL A C 12
ATOM 19670 O O . VAL A 1 89 ? -1.486 -1.117 13.233 1.00 2.32 89 VAL A O 12
ATOM 19683 N N . ASP A 1 90 ? -2.835 0.653 12.906 1.00 13.54 90 ASP A N 12
ATOM 19684 C CA . ASP A 1 90 ? -2.702 0.626 11.454 1.00 1.15 90 ASP A CA 12
ATOM 19685 C C . ASP A 1 90 ? -1.257 0.354 11.047 1.00 74.34 90 ASP A C 12
ATOM 19686 O O . ASP A 1 90 ? -0.983 -0.568 10.278 1.00 14.15 90 ASP A O 12
ATOM 19695 N N . GLN A 1 91 ? -0.339 1.162 11.565 1.00 2.14 91 GLN A N 12
ATOM 19696 C CA . GLN A 1 91 ? 1.077 1.009 11.253 1.00 22.41 91 GLN A CA 12
ATOM 19697 C C . GLN A 1 91 ? 1.695 -0.122 12.069 1.00 70.43 91 GLN A C 12
ATOM 19698 O O . GLN A 1 91 ? 2.197 -1.100 11.513 1.00 72.50 91 GLN A O 12
ATOM 19712 N N . LEU A 1 92 ? 1.656 0.017 13.389 1.00 14.32 92 LEU A N 12
ATOM 19713 C CA . LEU A 1 92 ? 2.212 -0.993 14.282 1.00 0.04 92 LEU A CA 12
ATOM 19714 C C . LEU A 1 92 ? 2.026 -2.392 13.705 1.00 74.40 92 LEU A C 12
ATOM 19715 O O . LEU A 1 92 ? 2.978 -3.167 13.608 1.00 13.41 92 LEU A O 12
ATOM 19731 N N . SER A 1 93 ? 0.793 -2.709 13.321 1.00 22.30 93 SER A N 12
ATOM 19732 C CA . SER A 1 93 ? 0.481 -4.016 12.754 1.00 23.12 93 SER A CA 12
ATOM 19733 C C . SER A 1 93 ? 1.242 -4.239 11.451 1.00 44.42 93 SER A C 12
ATOM 19734 O O . SER A 1 93 ? 1.862 -5.284 11.251 1.00 52.14 93 SER A O 12
ATOM 19742 N N . HIS A 1 94 ? 1.191 -3.248 10.566 1.00 1.53 94 HIS A N 12
ATOM 19743 C CA . HIS A 1 94 ? 1.876 -3.333 9.281 1.00 32.43 94 HIS A CA 12
ATOM 19744 C C . HIS A 1 94 ? 3.388 -3.249 9.465 1.00 61.52 94 HIS A C 12
ATOM 19745 O O . HIS A 1 94 ? 4.145 -3.328 8.497 1.00 25.11 94 HIS A O 12
ATOM 19759 N N . ILE A 1 95 ? 3.820 -3.089 10.711 1.00 11.20 95 ILE A N 12
ATOM 19760 C CA . ILE A 1 95 ? 5.241 -2.995 11.020 1.00 2.53 95 ILE A CA 12
ATOM 19761 C C . ILE A 1 95 ? 5.702 -4.183 11.857 1.00 32.30 95 ILE A C 12
ATOM 19762 O O . ILE A 1 95 ? 6.897 -4.467 11.946 1.00 10.11 95 ILE A O 12
ATOM 19778 N N . CYS A 1 96 ? 4.746 -4.876 12.467 1.00 43.31 96 CYS A N 12
ATOM 19779 C CA . CYS A 1 96 ? 5.053 -6.036 13.296 1.00 4.33 96 CYS A CA 12
ATOM 19780 C C . CYS A 1 96 ? 4.528 -7.316 12.656 1.00 34.31 96 CYS A C 12
ATOM 19781 O O . CYS A 1 96 ? 4.524 -8.379 13.280 1.00 54.43 96 CYS A O 12
ATOM 19789 N N . LEU A 1 97 ? 4.083 -7.209 11.409 1.00 41.40 97 LEU A N 12
ATOM 19790 C CA . LEU A 1 97 ? 3.553 -8.358 10.684 1.00 52.02 97 LEU A CA 12
ATOM 19791 C C . LEU A 1 97 ? 2.286 -8.885 11.350 1.00 51.00 97 LEU A C 12
ATOM 19792 O O . LEU A 1 97 ? 2.349 -9.701 12.270 1.00 1.12 97 LEU A O 12
ATOM 19808 N N . HIS A 1 98 ? 1.136 -8.415 10.878 1.00 53.12 98 HIS A N 12
ATOM 19809 C CA . HIS A 1 98 ? -0.147 -8.841 11.426 1.00 70.10 98 HIS A CA 12
ATOM 19810 C C . HIS A 1 98 ? -0.532 -10.220 10.898 1.00 54.31 98 HIS A C 12
ATOM 19811 O O . HIS A 1 98 ? -1.299 -10.945 11.531 1.00 33.51 98 HIS A O 12
ATOM 19825 N N . ASP A 1 99 ? 0.004 -10.573 9.735 1.00 34.41 99 ASP A N 12
ATOM 19826 C CA . ASP A 1 99 ? -0.284 -11.865 9.122 1.00 41.10 99 ASP A CA 12
ATOM 19827 C C . ASP A 1 99 ? 0.036 -13.006 10.083 1.00 51.22 99 ASP A C 12
ATOM 19828 O O . ASP A 1 99 ? -0.482 -14.114 9.941 1.00 12.23 99 ASP A O 12
ATOM 19837 N N . TYR A 1 100 ? 0.893 -12.728 11.059 1.00 52.41 100 TYR A N 12
ATOM 19838 C CA . TYR A 1 100 ? 1.285 -13.731 12.041 1.00 33.41 100 TYR A CA 12
ATOM 19839 C C . TYR A 1 100 ? 0.128 -14.052 12.983 1.00 23.32 100 TYR A C 12
ATOM 19840 O O . TYR A 1 100 ? 0.050 -15.149 13.537 1.00 60.23 100 TYR A O 12
ATOM 19858 N N . ARG A 1 101 ? -0.768 -13.087 13.160 1.00 41.05 101 ARG A N 12
ATOM 19859 C CA . ARG A 1 101 ? -1.920 -13.265 14.034 1.00 34.04 101 ARG A CA 12
ATOM 19860 C C . ARG A 1 101 ? -3.136 -13.740 13.243 1.00 4.30 101 ARG A C 12
ATOM 19861 O O . ARG A 1 101 ? -3.768 -12.960 12.531 1.00 4.25 101 ARG A O 12
ATOM 19882 N N . GLU A 1 102 ? -3.455 -15.024 13.373 1.00 53.42 102 GLU A N 12
ATOM 19883 C CA . GLU A 1 102 ? -4.594 -15.602 12.668 1.00 2.53 102 GLU A CA 12
ATOM 19884 C C . GLU A 1 102 ? -4.430 -15.457 11.158 1.00 3.31 102 GLU A C 12
ATOM 19885 O O . GLU A 1 102 ? -5.266 -15.960 10.410 1.00 72.11 102 GLU A O 12
ATOM 19897 N N . GLY A 1 1 ? 0.410 15.742 18.755 1.00 75.01 1 GLY A N 13
ATOM 19898 C CA . GLY A 1 1 ? 1.218 14.554 18.554 1.00 21.23 1 GLY A CA 13
ATOM 19899 C C . GLY A 1 1 ? 0.594 13.587 17.568 1.00 54.23 1 GLY A C 13
ATOM 19900 O O . GLY A 1 1 ? -0.263 12.783 17.934 1.00 65.30 1 GLY A O 13
ATOM 19904 N N . ALA A 1 2 ? 1.021 13.667 16.312 1.00 65.00 2 ALA A N 13
ATOM 19905 C CA . ALA A 1 2 ? 0.499 12.792 15.270 1.00 53.22 2 ALA A CA 13
ATOM 19906 C C . ALA A 1 2 ? 1.251 12.990 13.958 1.00 1.33 2 ALA A C 13
ATOM 19907 O O . ALA A 1 2 ? 1.149 14.041 13.326 1.00 75.12 2 ALA A O 13
ATOM 19914 N N . MET A 1 3 ? 2.008 11.974 13.556 1.00 15.22 3 MET A N 13
ATOM 19915 C CA . MET A 1 3 ? 2.777 12.038 12.319 1.00 70.40 3 MET A CA 13
ATOM 19916 C C . MET A 1 3 ? 3.238 10.647 11.894 1.00 42.22 3 MET A C 13
ATOM 19917 O O . MET A 1 3 ? 4.236 10.133 12.398 1.00 42.12 3 MET A O 13
ATOM 19931 N N . ALA A 1 4 ? 2.505 10.044 10.964 1.00 71.01 4 ALA A N 13
ATOM 19932 C CA . ALA A 1 4 ? 2.840 8.714 10.470 1.00 3.13 4 ALA A CA 13
ATOM 19933 C C . ALA A 1 4 ? 3.112 8.738 8.970 1.00 72.21 4 ALA A C 13
ATOM 19934 O O . ALA A 1 4 ? 2.671 9.644 8.264 1.00 13.32 4 ALA A O 13
ATOM 19941 N N . MET A 1 5 ? 3.841 7.736 8.489 1.00 30.14 5 MET A N 13
ATOM 19942 C CA . MET A 1 5 ? 4.171 7.643 7.072 1.00 75.51 5 MET A CA 13
ATOM 19943 C C . MET A 1 5 ? 4.944 6.361 6.777 1.00 54.12 5 MET A C 13
ATOM 19944 O O . MET A 1 5 ? 4.498 5.522 5.995 1.00 54.45 5 MET A O 13
ATOM 19958 N N . ALA A 1 6 ? 6.104 6.217 7.408 1.00 64.03 6 ALA A N 13
ATOM 19959 C CA . ALA A 1 6 ? 6.938 5.037 7.214 1.00 40.14 6 ALA A CA 13
ATOM 19960 C C . ALA A 1 6 ? 7.988 4.920 8.313 1.00 32.34 6 ALA A C 13
ATOM 19961 O O . ALA A 1 6 ? 8.654 5.896 8.657 1.00 10.33 6 ALA A O 13
ATOM 19968 N N . LYS A 1 7 ? 8.130 3.718 8.863 1.00 43.40 7 LYS A N 13
ATOM 19969 C CA . LYS A 1 7 ? 9.099 3.472 9.924 1.00 4.01 7 LYS A CA 13
ATOM 19970 C C . LYS A 1 7 ? 10.024 2.315 9.559 1.00 73.11 7 LYS A C 13
ATOM 19971 O O . LYS A 1 7 ? 11.241 2.479 9.490 1.00 24.21 7 LYS A O 13
ATOM 19990 N N . ALA A 1 8 ? 9.437 1.146 9.324 1.00 34.12 8 ALA A N 13
ATOM 19991 C CA . ALA A 1 8 ? 10.207 -0.037 8.962 1.00 24.15 8 ALA A CA 13
ATOM 19992 C C . ALA A 1 8 ? 11.515 -0.100 9.744 1.00 64.30 8 ALA A C 13
ATOM 19993 O O . ALA A 1 8 ? 12.584 0.194 9.209 1.00 41.25 8 ALA A O 13
ATOM 20000 N N . ARG A 1 9 ? 11.423 -0.485 11.013 1.00 63.24 9 ARG A N 13
ATOM 20001 C CA . ARG A 1 9 ? 12.600 -0.585 11.868 1.00 14.11 9 ARG A CA 13
ATOM 20002 C C . ARG A 1 9 ? 12.659 -1.947 12.554 1.00 2.52 9 ARG A C 13
ATOM 20003 O O . ARG A 1 9 ? 11.969 -2.885 12.156 1.00 21.32 9 ARG A O 13
ATOM 20024 N N . LYS A 1 10 ? 13.489 -2.047 13.587 1.00 70.00 10 LYS A N 13
ATOM 20025 C CA . LYS A 1 10 ? 13.639 -3.293 14.330 1.00 44.41 10 LYS A CA 13
ATOM 20026 C C . LYS A 1 10 ? 12.304 -3.743 14.912 1.00 34.53 10 LYS A C 13
ATOM 20027 O O . LYS A 1 10 ? 11.443 -2.932 15.256 1.00 64.43 10 LYS A O 13
ATOM 20046 N N . PRO A 1 11 ? 12.124 -5.068 15.028 1.00 4.33 11 PRO A N 13
ATOM 20047 C CA . PRO A 1 11 ? 10.896 -5.656 15.571 1.00 2.33 11 PRO A CA 13
ATOM 20048 C C . PRO A 1 11 ? 10.746 -5.405 17.068 1.00 62.41 11 PRO A C 13
ATOM 20049 O O . PRO A 1 11 ? 9.722 -4.895 17.522 1.00 72.12 11 PRO A O 13
ATOM 20060 N N . ARG A 1 12 ? 11.773 -5.767 17.830 1.00 63.13 12 ARG A N 13
ATOM 20061 C CA . ARG A 1 12 ? 11.755 -5.582 19.276 1.00 73.13 12 ARG A CA 13
ATOM 20062 C C . ARG A 1 12 ? 11.459 -4.129 19.634 1.00 3.40 12 ARG A C 13
ATOM 20063 O O . ARG A 1 12 ? 10.611 -3.849 20.481 1.00 44.45 12 ARG A O 13
ATOM 20084 N N . GLU A 1 13 ? 12.165 -3.209 18.984 1.00 44.22 13 GLU A N 13
ATOM 20085 C CA . GLU A 1 13 ? 11.979 -1.785 19.236 1.00 42.33 13 GLU A CA 13
ATOM 20086 C C . GLU A 1 13 ? 10.588 -1.333 18.800 1.00 3.51 13 GLU A C 13
ATOM 20087 O O . GLU A 1 13 ? 10.109 -0.278 19.215 1.00 51.33 13 GLU A O 13
ATOM 20099 N N . ALA A 1 14 ? 9.946 -2.139 17.961 1.00 44.42 14 ALA A N 13
ATOM 20100 C CA . ALA A 1 14 ? 8.611 -1.823 17.470 1.00 73.12 14 ALA A CA 13
ATOM 20101 C C . ALA A 1 14 ? 7.569 -1.983 18.572 1.00 73.25 14 ALA A C 13
ATOM 20102 O O . ALA A 1 14 ? 6.650 -1.172 18.694 1.00 3.45 14 ALA A O 13
ATOM 20109 N N . LEU A 1 15 ? 7.716 -3.034 19.370 1.00 21.43 15 LEU A N 13
ATOM 20110 C CA . LEU A 1 15 ? 6.787 -3.302 20.463 1.00 54.45 15 LEU A CA 13
ATOM 20111 C C . LEU A 1 15 ? 6.904 -2.238 21.550 1.00 61.41 15 LEU A C 13
ATOM 20112 O O . LEU A 1 15 ? 5.904 -1.821 22.136 1.00 61.12 15 LEU A O 13
ATOM 20128 N N . LEU A 1 16 ? 8.131 -1.802 21.814 1.00 71.45 16 LEU A N 13
ATOM 20129 C CA . LEU A 1 16 ? 8.380 -0.785 22.829 1.00 35.22 16 LEU A CA 13
ATOM 20130 C C . LEU A 1 16 ? 7.826 0.567 22.392 1.00 1.43 16 LEU A C 13
ATOM 20131 O O . LEU A 1 16 ? 7.171 1.262 23.170 1.00 24.40 16 LEU A O 13
ATOM 20147 N N . TRP A 1 17 ? 8.092 0.934 21.144 1.00 73.22 17 TRP A N 13
ATOM 20148 C CA . TRP A 1 17 ? 7.618 2.203 20.603 1.00 61.34 17 TRP A CA 13
ATOM 20149 C C . TRP A 1 17 ? 6.115 2.160 20.350 1.00 61.42 17 TRP A C 13
ATOM 20150 O O . TRP A 1 17 ? 5.427 3.172 20.473 1.00 14.11 17 TRP A O 13
ATOM 20171 N N . ALA A 1 18 ? 5.612 0.981 19.996 1.00 45.31 18 ALA A N 13
ATOM 20172 C CA . ALA A 1 18 ? 4.190 0.807 19.728 1.00 23.11 18 ALA A CA 13
ATOM 20173 C C . ALA A 1 18 ? 3.382 0.828 21.021 1.00 73.32 18 ALA A C 13
ATOM 20174 O O . ALA A 1 18 ? 2.476 1.646 21.186 1.00 42.43 18 ALA A O 13
ATOM 20181 N N . LEU A 1 19 ? 3.713 -0.077 21.935 1.00 22.30 19 LEU A N 13
ATOM 20182 C CA . LEU A 1 19 ? 3.017 -0.163 23.214 1.00 31.31 19 LEU A CA 13
ATOM 20183 C C . LEU A 1 19 ? 2.985 1.194 23.909 1.00 52.20 19 LEU A C 13
ATOM 20184 O O . LEU A 1 19 ? 2.081 1.480 24.694 1.00 74.41 19 LEU A O 13
ATOM 20200 N N . SER A 1 20 ? 3.977 2.028 23.613 1.00 15.32 20 SER A N 13
ATOM 20201 C CA . SER A 1 20 ? 4.063 3.356 24.211 1.00 71.44 20 SER A CA 13
ATOM 20202 C C . SER A 1 20 ? 3.262 4.370 23.400 1.00 72.44 20 SER A C 13
ATOM 20203 O O . SER A 1 20 ? 2.893 5.431 23.903 1.00 73.14 20 SER A O 13
ATOM 20211 N N . ASP A 1 21 ? 2.997 4.035 22.142 1.00 72.53 21 ASP A N 13
ATOM 20212 C CA . ASP A 1 21 ? 2.239 4.914 21.260 1.00 54.14 21 ASP A CA 13
ATOM 20213 C C . ASP A 1 21 ? 0.787 5.023 21.717 1.00 63.41 21 ASP A C 13
ATOM 20214 O O . ASP A 1 21 ? 0.133 6.044 21.504 1.00 11.45 21 ASP A O 13
ATOM 20223 N N . LEU A 1 22 ? 0.289 3.963 22.344 1.00 24.14 22 LEU A N 13
ATOM 20224 C CA . LEU A 1 22 ? -1.086 3.938 22.831 1.00 4.12 22 LEU A CA 13
ATOM 20225 C C . LEU A 1 22 ? -1.158 4.404 24.282 1.00 52.33 22 LEU A C 13
ATOM 20226 O O . LEU A 1 22 ? -0.162 4.373 25.004 1.00 75.41 22 LEU A O 13
ATOM 20242 N N . GLU A 1 23 ? -2.344 4.835 24.701 1.00 31.40 23 GLU A N 13
ATOM 20243 C CA . GLU A 1 23 ? -2.546 5.306 26.066 1.00 30.32 23 GLU A CA 13
ATOM 20244 C C . GLU A 1 23 ? -2.551 4.139 27.049 1.00 32.43 23 GLU A C 13
ATOM 20245 O O . GLU A 1 23 ? -2.871 3.008 26.684 1.00 64.01 23 GLU A O 13
ATOM 20257 N N . GLU A 1 24 ? -2.194 4.423 28.298 1.00 72.20 24 GLU A N 13
ATOM 20258 C CA . GLU A 1 24 ? -2.156 3.397 29.333 1.00 33.52 24 GLU A CA 13
ATOM 20259 C C . GLU A 1 24 ? -3.536 2.776 29.535 1.00 1.21 24 GLU A C 13
ATOM 20260 O O . GLU A 1 24 ? -3.657 1.585 29.816 1.00 30.22 24 GLU A O 13
ATOM 20272 N N . ASN A 1 25 ? -4.573 3.595 29.390 1.00 71.51 25 ASN A N 13
ATOM 20273 C CA . ASN A 1 25 ? -5.944 3.127 29.557 1.00 15.33 25 ASN A CA 13
ATOM 20274 C C . ASN A 1 25 ? -6.380 2.281 28.365 1.00 53.31 25 ASN A C 13
ATOM 20275 O O . ASN A 1 25 ? -7.528 1.843 28.288 1.00 54.51 25 ASN A O 13
ATOM 20286 N N . ASP A 1 26 ? -5.456 2.055 27.438 1.00 51.11 26 ASP A N 13
ATOM 20287 C CA . ASP A 1 26 ? -5.744 1.260 26.250 1.00 44.04 26 ASP A CA 13
ATOM 20288 C C . ASP A 1 26 ? -4.998 -0.070 26.292 1.00 20.23 26 ASP A C 13
ATOM 20289 O O . ASP A 1 26 ? -5.607 -1.138 26.216 1.00 4.33 26 ASP A O 13
ATOM 20298 N N . PHE A 1 27 ? -3.677 0.002 26.413 1.00 25.34 27 PHE A N 13
ATOM 20299 C CA . PHE A 1 27 ? -2.847 -1.197 26.464 1.00 12.31 27 PHE A CA 13
ATOM 20300 C C . PHE A 1 27 ? -3.243 -2.082 27.642 1.00 25.40 27 PHE A C 13
ATOM 20301 O O . PHE A 1 27 ? -3.195 -3.310 27.555 1.00 52.42 27 PHE A O 13
ATOM 20318 N N . LYS A 1 28 ? -3.632 -1.451 28.744 1.00 32.14 28 LYS A N 13
ATOM 20319 C CA . LYS A 1 28 ? -4.037 -2.179 29.941 1.00 21.21 28 LYS A CA 13
ATOM 20320 C C . LYS A 1 28 ? -5.355 -2.912 29.712 1.00 10.15 28 LYS A C 13
ATOM 20321 O O . LYS A 1 28 ? -5.521 -4.058 30.131 1.00 51.04 28 LYS A O 13
ATOM 20340 N N . LYS A 1 29 ? -6.290 -2.244 29.045 1.00 61.10 29 LYS A N 13
ATOM 20341 C CA . LYS A 1 29 ? -7.593 -2.832 28.758 1.00 41.04 29 LYS A CA 13
ATOM 20342 C C . LYS A 1 29 ? -7.443 -4.124 27.961 1.00 51.13 29 LYS A C 13
ATOM 20343 O O . LYS A 1 29 ? -8.106 -5.122 28.247 1.00 63.14 29 LYS A O 13
ATOM 20362 N N . LEU A 1 30 ? -6.568 -4.099 26.961 1.00 31.04 30 LEU A N 13
ATOM 20363 C CA . LEU A 1 30 ? -6.330 -5.269 26.124 1.00 60.43 30 LEU A CA 13
ATOM 20364 C C . LEU A 1 30 ? -5.623 -6.368 26.911 1.00 45.30 30 LEU A C 13
ATOM 20365 O O . LEU A 1 30 ? -6.093 -7.504 26.974 1.00 54.44 30 LEU A O 13
ATOM 20381 N N . LYS A 1 31 ? -4.490 -6.021 27.513 1.00 63.13 31 LYS A N 13
ATOM 20382 C CA . LYS A 1 31 ? -3.718 -6.975 28.300 1.00 61.52 31 LYS A CA 13
ATOM 20383 C C . LYS A 1 31 ? -4.568 -7.573 29.416 1.00 22.43 31 LYS A C 13
ATOM 20384 O O . LYS A 1 31 ? -4.473 -8.765 29.712 1.00 0.22 31 LYS A O 13
ATOM 20403 N N . PHE A 1 32 ? -5.399 -6.739 30.032 1.00 32.42 32 PHE A N 13
ATOM 20404 C CA . PHE A 1 32 ? -6.267 -7.186 31.116 1.00 25.20 32 PHE A CA 13
ATOM 20405 C C . PHE A 1 32 ? -7.111 -8.380 30.680 1.00 25.31 32 PHE A C 13
ATOM 20406 O O . PHE A 1 32 ? -7.262 -9.351 31.422 1.00 71.20 32 PHE A O 13
ATOM 20423 N N . TYR A 1 33 ? -7.658 -8.301 29.472 1.00 10.45 33 TYR A N 13
ATOM 20424 C CA . TYR A 1 33 ? -8.489 -9.372 28.938 1.00 74.51 33 TYR A CA 13
ATOM 20425 C C . TYR A 1 33 ? -7.669 -10.312 28.059 1.00 2.22 33 TYR A C 13
ATOM 20426 O O . TYR A 1 33 ? -7.617 -11.519 28.299 1.00 12.10 33 TYR A O 13
ATOM 20444 N N . LEU A 1 34 ? -7.028 -9.749 27.041 1.00 60.12 34 LEU A N 13
ATOM 20445 C CA . LEU A 1 34 ? -6.208 -10.535 26.125 1.00 40.41 34 LEU A CA 13
ATOM 20446 C C . LEU A 1 34 ? -5.175 -11.358 26.888 1.00 12.31 34 LEU A C 13
ATOM 20447 O O . LEU A 1 34 ? -5.127 -12.581 26.763 1.00 64.42 34 LEU A O 13
ATOM 20463 N N . ARG A 1 35 ? -4.353 -10.678 27.680 1.00 4.03 35 ARG A N 13
ATOM 20464 C CA . ARG A 1 35 ? -3.321 -11.346 28.465 1.00 75.42 35 ARG A CA 13
ATOM 20465 C C . ARG A 1 35 ? -3.943 -12.312 29.470 1.00 52.14 35 ARG A C 13
ATOM 20466 O O . ARG A 1 35 ? -3.415 -13.398 29.711 1.00 51.41 35 ARG A O 13
ATOM 20487 N N . ASP A 1 36 ? -5.067 -11.909 30.052 1.00 3.54 36 ASP A N 13
ATOM 20488 C CA . ASP A 1 36 ? -5.761 -12.738 31.031 1.00 41.32 36 ASP A CA 13
ATOM 20489 C C . ASP A 1 36 ? -5.886 -14.175 30.534 1.00 54.40 36 ASP A C 13
ATOM 20490 O O . ASP A 1 36 ? -5.574 -15.121 31.256 1.00 4.31 36 ASP A O 13
ATOM 20499 N N . MET A 1 37 ? -6.347 -14.330 29.297 1.00 12.51 37 MET A N 13
ATOM 20500 C CA . MET A 1 37 ? -6.514 -15.651 28.704 1.00 21.31 37 MET A CA 13
ATOM 20501 C C . MET A 1 37 ? -5.234 -16.100 28.006 1.00 3.44 37 MET A C 13
ATOM 20502 O O . MET A 1 37 ? -4.598 -17.072 28.416 1.00 10.53 37 MET A O 13
ATOM 20516 N N . THR A 1 38 ? -4.860 -15.385 26.949 1.00 22.51 38 THR A N 13
ATOM 20517 C CA . THR A 1 38 ? -3.657 -15.711 26.194 1.00 44.32 38 THR A CA 13
ATOM 20518 C C . THR A 1 38 ? -2.491 -16.026 27.125 1.00 75.32 38 THR A C 13
ATOM 20519 O O . THR A 1 38 ? -1.764 -16.998 26.918 1.00 64.22 38 THR A O 13
ATOM 20530 N N . LEU A 1 39 ? -2.320 -15.200 28.151 1.00 30.41 39 LEU A N 13
ATOM 20531 C CA . LEU A 1 39 ? -1.243 -15.392 29.116 1.00 64.13 39 LEU A CA 13
ATOM 20532 C C . LEU A 1 39 ? -1.800 -15.732 30.494 1.00 0.43 39 LEU A C 13
ATOM 20533 O O . LEU A 1 39 ? -2.995 -15.581 30.746 1.00 55.11 39 LEU A O 13
ATOM 20549 N N . SER A 1 40 ? -0.925 -16.189 31.385 1.00 51.44 40 SER A N 13
ATOM 20550 C CA . SER A 1 40 ? -1.330 -16.551 32.738 1.00 50.12 40 SER A CA 13
ATOM 20551 C C . SER A 1 40 ? -0.131 -17.019 33.557 1.00 61.45 40 SER A C 13
ATOM 20552 O O . SER A 1 40 ? 0.597 -17.923 33.148 1.00 64.10 40 SER A O 13
ATOM 20560 N N . GLU A 1 41 ? 0.067 -16.397 34.715 1.00 75.24 41 GLU A N 13
ATOM 20561 C CA . GLU A 1 41 ? 1.178 -16.750 35.591 1.00 54.33 41 GLU A CA 13
ATOM 20562 C C . GLU A 1 41 ? 1.096 -15.984 36.908 1.00 41.51 41 GLU A C 13
ATOM 20563 O O . GLU A 1 41 ? 1.444 -16.507 37.966 1.00 43.35 41 GLU A O 13
ATOM 20575 N N . GLY A 1 42 ? 0.634 -14.739 36.834 1.00 33.04 42 GLY A N 13
ATOM 20576 C CA . GLY A 1 42 ? 0.515 -13.920 38.027 1.00 63.14 42 GLY A CA 13
ATOM 20577 C C . GLY A 1 42 ? 1.213 -12.582 37.883 1.00 63.23 42 GLY A C 13
ATOM 20578 O O . GLY A 1 42 ? 1.781 -12.065 38.844 1.00 31.24 42 GLY A O 13
ATOM 20582 N N . GLN A 1 43 ? 1.173 -12.022 36.678 1.00 13.11 43 GLN A N 13
ATOM 20583 C CA . GLN A 1 43 ? 1.809 -10.737 36.412 1.00 33.10 43 GLN A CA 13
ATOM 20584 C C . GLN A 1 43 ? 1.389 -9.697 37.446 1.00 75.25 43 GLN A C 13
ATOM 20585 O O . GLN A 1 43 ? 0.386 -9.850 38.143 1.00 15.40 43 GLN A O 13
ATOM 20599 N N . PRO A 1 44 ? 2.173 -8.614 37.548 1.00 12.14 44 PRO A N 13
ATOM 20600 C CA . PRO A 1 44 ? 1.902 -7.527 38.494 1.00 33.32 44 PRO A CA 13
ATOM 20601 C C . PRO A 1 44 ? 0.668 -6.718 38.110 1.00 73.34 44 PRO A C 13
ATOM 20602 O O . PRO A 1 44 ? 0.173 -6.793 36.985 1.00 53.22 44 PRO A O 13
ATOM 20613 N N . PRO A 1 45 ? 0.158 -5.926 39.064 1.00 53.31 45 PRO A N 13
ATOM 20614 C CA . PRO A 1 45 ? -1.025 -5.086 38.848 1.00 63.54 45 PRO A CA 13
ATOM 20615 C C . PRO A 1 45 ? -0.747 -3.928 37.896 1.00 2.44 45 PRO A C 13
ATOM 20616 O O . PRO A 1 45 ? 0.309 -3.296 37.962 1.00 30.50 45 PRO A O 13
ATOM 20627 N N . LEU A 1 46 ? -1.700 -3.652 37.013 1.00 1.10 46 LEU A N 13
ATOM 20628 C CA . LEU A 1 46 ? -1.558 -2.567 36.048 1.00 60.43 46 LEU A CA 13
ATOM 20629 C C . LEU A 1 46 ? -2.062 -1.251 36.630 1.00 41.31 46 LEU A C 13
ATOM 20630 O O . LEU A 1 46 ? -2.903 -1.239 37.528 1.00 22.43 46 LEU A O 13
ATOM 20646 N N . ALA A 1 47 ? -1.543 -0.143 36.110 1.00 15.11 47 ALA A N 13
ATOM 20647 C CA . ALA A 1 47 ? -1.944 1.179 36.575 1.00 1.23 47 ALA A CA 13
ATOM 20648 C C . ALA A 1 47 ? -1.645 2.244 35.526 1.00 50.24 47 ALA A C 13
ATOM 20649 O O . ALA A 1 47 ? -1.017 1.964 34.504 1.00 34.33 47 ALA A O 13
ATOM 20656 N N . ARG A 1 48 ? -2.099 3.466 35.784 1.00 42.44 48 ARG A N 13
ATOM 20657 C CA . ARG A 1 48 ? -1.881 4.573 34.860 1.00 74.04 48 ARG A CA 13
ATOM 20658 C C . ARG A 1 48 ? -0.394 4.891 34.733 1.00 74.03 48 ARG A C 13
ATOM 20659 O O . ARG A 1 48 ? 0.089 5.228 33.653 1.00 71.44 48 ARG A O 13
ATOM 20680 N N . GLY A 1 49 ? 0.326 4.782 35.845 1.00 41.20 49 GLY A N 13
ATOM 20681 C CA . GLY A 1 49 ? 1.750 5.062 35.837 1.00 40.12 49 GLY A CA 13
ATOM 20682 C C . GLY A 1 49 ? 2.567 3.896 35.316 1.00 1.31 49 GLY A C 13
ATOM 20683 O O . GLY A 1 49 ? 3.781 4.007 35.149 1.00 41.33 49 GLY A O 13
ATOM 20687 N N . GLU A 1 50 ? 1.900 2.775 35.061 1.00 50.10 50 GLU A N 13
ATOM 20688 C CA . GLU A 1 50 ? 2.574 1.583 34.559 1.00 51.52 50 GLU A CA 13
ATOM 20689 C C . GLU A 1 50 ? 3.142 1.827 33.163 1.00 32.05 50 GLU A C 13
ATOM 20690 O O . GLU A 1 50 ? 4.278 1.453 32.869 1.00 30.12 50 GLU A O 13
ATOM 20702 N N . LEU A 1 51 ? 2.344 2.456 32.308 1.00 75.52 51 LEU A N 13
ATOM 20703 C CA . LEU A 1 51 ? 2.765 2.749 30.942 1.00 1.35 51 LEU A CA 13
ATOM 20704 C C . LEU A 1 51 ? 3.353 4.153 30.844 1.00 1.33 51 LEU A C 13
ATOM 20705 O O . LEU A 1 51 ? 4.403 4.355 30.235 1.00 52.12 51 LEU A O 13
ATOM 20721 N N . GLU A 1 52 ? 2.670 5.119 31.450 1.00 11.33 52 GLU A N 13
ATOM 20722 C CA . GLU A 1 52 ? 3.126 6.504 31.432 1.00 43.13 52 GLU A CA 13
ATOM 20723 C C . GLU A 1 52 ? 4.334 6.691 32.345 1.00 3.21 52 GLU A C 13
ATOM 20724 O O . GLU A 1 52 ? 5.379 7.180 31.918 1.00 25.40 52 GLU A O 13
ATOM 20736 N N . GLY A 1 53 ? 4.182 6.299 33.606 1.00 34.15 53 GLY A N 13
ATOM 20737 C CA . GLY A 1 53 ? 5.267 6.432 34.561 1.00 35.21 53 GLY A CA 13
ATOM 20738 C C . GLY A 1 53 ? 6.487 5.623 34.169 1.00 74.45 53 GLY A C 13
ATOM 20739 O O . GLY A 1 53 ? 7.578 6.170 34.006 1.00 21.01 53 GLY A O 13
ATOM 20743 N N . LEU A 1 54 ? 6.304 4.316 34.017 1.00 31.40 54 LEU A N 13
ATOM 20744 C CA . LEU A 1 54 ? 7.400 3.428 33.643 1.00 54.25 54 LEU A CA 13
ATOM 20745 C C . LEU A 1 54 ? 7.734 3.571 32.161 1.00 3.43 54 LEU A C 13
ATOM 20746 O O . LEU A 1 54 ? 7.269 4.498 31.497 1.00 62.23 54 LEU A O 13
ATOM 20762 N N . ILE A 1 55 ? 8.541 2.648 31.650 1.00 24.35 55 ILE A N 13
ATOM 20763 C CA . ILE A 1 55 ? 8.935 2.670 30.247 1.00 20.42 55 ILE A CA 13
ATOM 20764 C C . ILE A 1 55 ? 8.540 1.375 29.545 1.00 15.10 55 ILE A C 13
ATOM 20765 O O . ILE A 1 55 ? 8.316 0.341 30.175 1.00 15.32 55 ILE A O 13
ATOM 20781 N N . PRO A 1 56 ? 8.453 1.430 28.208 1.00 72.03 56 PRO A N 13
ATOM 20782 C CA . PRO A 1 56 ? 8.087 0.270 27.390 1.00 74.21 56 PRO A CA 13
ATOM 20783 C C . PRO A 1 56 ? 9.178 -0.795 27.373 1.00 33.32 56 PRO A C 13
ATOM 20784 O O . PRO A 1 56 ? 8.891 -1.992 27.397 1.00 21.35 56 PRO A O 13
ATOM 20795 N N . VAL A 1 57 ? 10.430 -0.352 27.332 1.00 23.21 57 VAL A N 13
ATOM 20796 C CA . VAL A 1 57 ? 11.565 -1.268 27.314 1.00 52.21 57 VAL A CA 13
ATOM 20797 C C . VAL A 1 57 ? 11.645 -2.069 28.608 1.00 22.04 57 VAL A C 13
ATOM 20798 O O . VAL A 1 57 ? 12.304 -3.107 28.668 1.00 71.51 57 VAL A O 13
ATOM 20811 N N . ASP A 1 58 ? 10.970 -1.580 29.643 1.00 65.10 58 ASP A N 13
ATOM 20812 C CA . ASP A 1 58 ? 10.964 -2.251 30.938 1.00 72.44 58 ASP A CA 13
ATOM 20813 C C . ASP A 1 58 ? 9.754 -3.171 31.067 1.00 75.14 58 ASP A C 13
ATOM 20814 O O . ASP A 1 58 ? 9.896 -4.381 31.252 1.00 43.54 58 ASP A O 13
ATOM 20823 N N . LEU A 1 59 ? 8.563 -2.590 30.969 1.00 72.41 59 LEU A N 13
ATOM 20824 C CA . LEU A 1 59 ? 7.326 -3.357 31.076 1.00 64.54 59 LEU A CA 13
ATOM 20825 C C . LEU A 1 59 ? 7.288 -4.475 30.038 1.00 33.02 59 LEU A C 13
ATOM 20826 O O . LEU A 1 59 ? 6.785 -5.566 30.305 1.00 15.11 59 LEU A O 13
ATOM 20842 N N . ALA A 1 60 ? 7.824 -4.196 28.855 1.00 44.21 60 ALA A N 13
ATOM 20843 C CA . ALA A 1 60 ? 7.855 -5.179 27.779 1.00 41.30 60 ALA A CA 13
ATOM 20844 C C . ALA A 1 60 ? 8.668 -6.405 28.179 1.00 61.22 60 ALA A C 13
ATOM 20845 O O . ALA A 1 60 ? 8.262 -7.539 27.927 1.00 51.05 60 ALA A O 13
ATOM 20852 N N . GLU A 1 61 ? 9.818 -6.170 28.803 1.00 41.32 61 GLU A N 13
ATOM 20853 C CA . GLU A 1 61 ? 10.688 -7.257 29.236 1.00 42.24 61 GLU A CA 13
ATOM 20854 C C . GLU A 1 61 ? 9.934 -8.232 30.135 1.00 3.24 61 GLU A C 13
ATOM 20855 O O . GLU A 1 61 ? 10.203 -9.434 30.131 1.00 44.14 61 GLU A O 13
ATOM 20867 N N . LEU A 1 62 ? 8.989 -7.706 30.907 1.00 45.21 62 LEU A N 13
ATOM 20868 C CA . LEU A 1 62 ? 8.196 -8.528 31.813 1.00 32.42 62 LEU A CA 13
ATOM 20869 C C . LEU A 1 62 ? 7.180 -9.364 31.041 1.00 14.04 62 LEU A C 13
ATOM 20870 O O . LEU A 1 62 ? 7.025 -10.560 31.291 1.00 24.23 62 LEU A O 13
ATOM 20886 N N . LEU A 1 63 ? 6.490 -8.727 30.101 1.00 31.25 63 LEU A N 13
ATOM 20887 C CA . LEU A 1 63 ? 5.489 -9.412 29.290 1.00 23.13 63 LEU A CA 13
ATOM 20888 C C . LEU A 1 63 ? 6.127 -10.523 28.462 1.00 42.42 63 LEU A C 13
ATOM 20889 O O . LEU A 1 63 ? 5.628 -11.647 28.425 1.00 74.54 63 LEU A O 13
ATOM 20905 N N . ILE A 1 64 ? 7.234 -10.200 27.801 1.00 13.50 64 ILE A N 13
ATOM 20906 C CA . ILE A 1 64 ? 7.941 -11.171 26.976 1.00 4.22 64 ILE A CA 13
ATOM 20907 C C . ILE A 1 64 ? 8.503 -12.307 27.824 1.00 34.13 64 ILE A C 13
ATOM 20908 O O . ILE A 1 64 ? 8.616 -13.443 27.363 1.00 52.44 64 ILE A O 13
ATOM 20924 N N . SER A 1 65 ? 8.851 -11.994 29.068 1.00 1.51 65 SER A N 13
ATOM 20925 C CA . SER A 1 65 ? 9.403 -12.988 29.981 1.00 14.21 65 SER A CA 13
ATOM 20926 C C . SER A 1 65 ? 8.304 -13.898 30.521 1.00 33.11 65 SER A C 13
ATOM 20927 O O . SER A 1 65 ? 8.563 -15.031 30.928 1.00 41.14 65 SER A O 13
ATOM 20935 N N . LYS A 1 66 ? 7.074 -13.394 30.522 1.00 23.13 66 LYS A N 13
ATOM 20936 C CA . LYS A 1 66 ? 5.934 -14.160 31.010 1.00 15.25 66 LYS A CA 13
ATOM 20937 C C . LYS A 1 66 ? 5.694 -15.391 30.143 1.00 34.52 66 LYS A C 13
ATOM 20938 O O . LYS A 1 66 ? 5.815 -16.524 30.610 1.00 62.42 66 LYS A O 13
ATOM 20957 N N . TYR A 1 67 ? 5.354 -15.162 28.880 1.00 70.43 67 TYR A N 13
ATOM 20958 C CA . TYR A 1 67 ? 5.096 -16.254 27.948 1.00 43.34 67 TYR A CA 13
ATOM 20959 C C . TYR A 1 67 ? 6.173 -16.315 26.869 1.00 44.41 67 TYR A C 13
ATOM 20960 O O . TYR A 1 67 ? 6.616 -17.394 26.477 1.00 13.23 67 TYR A O 13
ATOM 20978 N N . GLY A 1 68 ? 6.592 -15.146 26.393 1.00 51.22 68 GLY A N 13
ATOM 20979 C CA . GLY A 1 68 ? 7.614 -15.087 25.364 1.00 1.23 68 GLY A CA 13
ATOM 20980 C C . GLY A 1 68 ? 7.490 -13.852 24.494 1.00 61.02 68 GLY A C 13
ATOM 20981 O O . GLY A 1 68 ? 6.386 -13.370 24.244 1.00 71.35 68 GLY A O 13
ATOM 20985 N N . GLU A 1 69 ? 8.626 -13.338 24.033 1.00 23.11 69 GLU A N 13
ATOM 20986 C CA . GLU A 1 69 ? 8.639 -12.150 23.188 1.00 40.02 69 GLU A CA 13
ATOM 20987 C C . GLU A 1 69 ? 7.757 -12.347 21.958 1.00 33.45 69 GLU A C 13
ATOM 20988 O O . GLU A 1 69 ? 7.263 -11.383 21.373 1.00 61.42 69 GLU A O 13
ATOM 21000 N N . LYS A 1 70 ? 7.563 -13.604 21.572 1.00 10.23 70 LYS A N 13
ATOM 21001 C CA . LYS A 1 70 ? 6.740 -13.930 20.414 1.00 63.44 70 LYS A CA 13
ATOM 21002 C C . LYS A 1 70 ? 5.293 -13.502 20.635 1.00 3.15 70 LYS A C 13
ATOM 21003 O O . LYS A 1 70 ? 4.884 -12.424 20.207 1.00 52.32 70 LYS A O 13
ATOM 21022 N N . GLU A 1 71 ? 4.525 -14.353 21.309 1.00 43.12 71 GLU A N 13
ATOM 21023 C CA . GLU A 1 71 ? 3.124 -14.060 21.587 1.00 23.24 71 GLU A CA 13
ATOM 21024 C C . GLU A 1 71 ? 2.969 -12.666 22.188 1.00 54.14 71 GLU A C 13
ATOM 21025 O O . GLU A 1 71 ? 1.923 -12.033 22.050 1.00 55.42 71 GLU A O 13
ATOM 21037 N N . ALA A 1 72 ? 4.017 -12.195 22.855 1.00 42.25 72 ALA A N 13
ATOM 21038 C CA . ALA A 1 72 ? 3.998 -10.876 23.475 1.00 44.24 72 ALA A CA 13
ATOM 21039 C C . ALA A 1 72 ? 3.503 -9.816 22.496 1.00 34.34 72 ALA A C 13
ATOM 21040 O O . ALA A 1 72 ? 2.465 -9.191 22.716 1.00 72.42 72 ALA A O 13
ATOM 21047 N N . VAL A 1 73 ? 4.251 -9.618 21.416 1.00 24.21 73 VAL A N 13
ATOM 21048 C CA . VAL A 1 73 ? 3.888 -8.634 20.404 1.00 75.13 73 VAL A CA 13
ATOM 21049 C C . VAL A 1 73 ? 2.503 -8.920 19.832 1.00 3.42 73 VAL A C 13
ATOM 21050 O O . VAL A 1 73 ? 1.730 -8.001 19.559 1.00 22.05 73 VAL A O 13
ATOM 21063 N N . LYS A 1 74 ? 2.196 -10.200 19.653 1.00 13.33 74 LYS A N 13
ATOM 21064 C CA . LYS A 1 74 ? 0.904 -10.609 19.116 1.00 54.22 74 LYS A CA 13
ATOM 21065 C C . LYS A 1 74 ? -0.231 -10.184 20.043 1.00 24.22 74 LYS A C 13
ATOM 21066 O O . LYS A 1 74 ? -1.264 -9.692 19.591 1.00 14.10 74 LYS A O 13
ATOM 21085 N N . VAL A 1 75 ? -0.030 -10.377 21.343 1.00 4.40 75 VAL A N 13
ATOM 21086 C CA . VAL A 1 75 ? -1.034 -10.011 22.334 1.00 34.13 75 VAL A CA 13
ATOM 21087 C C . VAL A 1 75 ? -1.322 -8.514 22.300 1.00 64.25 75 VAL A C 13
ATOM 21088 O O . VAL A 1 75 ? -2.376 -8.063 22.746 1.00 55.12 75 VAL A O 13
ATOM 21101 N N . VAL A 1 76 ? -0.376 -7.748 21.766 1.00 44.13 76 VAL A N 13
ATOM 21102 C CA . VAL A 1 76 ? -0.527 -6.301 21.671 1.00 51.13 76 VAL A CA 13
ATOM 21103 C C . VAL A 1 76 ? -1.399 -5.917 20.480 1.00 5.42 76 VAL A C 13
ATOM 21104 O O . VAL A 1 76 ? -2.377 -5.182 20.624 1.00 21.23 76 VAL A O 13
ATOM 21117 N N . LEU A 1 77 ? -1.038 -6.418 19.304 1.00 1.31 77 LEU A N 13
ATOM 21118 C CA . LEU A 1 77 ? -1.787 -6.128 18.087 1.00 54.35 77 LEU A CA 13
ATOM 21119 C C . LEU A 1 77 ? -3.158 -6.795 18.119 1.00 35.21 77 LEU A C 13
ATOM 21120 O O . LEU A 1 77 ? -4.176 -6.162 17.836 1.00 32.55 77 LEU A O 13
ATOM 21136 N N . LYS A 1 78 ? -3.179 -8.077 18.468 1.00 65.12 78 LYS A N 13
ATOM 21137 C CA . LYS A 1 78 ? -4.424 -8.831 18.542 1.00 73.14 78 LYS A CA 13
ATOM 21138 C C . LYS A 1 78 ? -5.457 -8.095 19.390 1.00 45.14 78 LYS A C 13
ATOM 21139 O O . LYS A 1 78 ? -6.640 -8.065 19.057 1.00 75.32 78 LYS A O 13
ATOM 21158 N N . GLY A 1 79 ? -4.999 -7.500 20.487 1.00 3.11 79 GLY A N 13
ATOM 21159 C CA . GLY A 1 79 ? -5.895 -6.771 21.365 1.00 54.44 79 GLY A CA 13
ATOM 21160 C C . GLY A 1 79 ? -6.082 -5.329 20.934 1.00 34.24 79 GLY A C 13
ATOM 21161 O O . GLY A 1 79 ? -7.053 -4.678 21.323 1.00 74.52 79 GLY A O 13
ATOM 21165 N N . LEU A 1 80 ? -5.150 -4.828 20.132 1.00 55.44 80 LEU A N 13
ATOM 21166 C CA . LEU A 1 80 ? -5.216 -3.452 19.649 1.00 23.41 80 LEU A CA 13
ATOM 21167 C C . LEU A 1 80 ? -6.282 -3.304 18.569 1.00 74.41 80 LEU A C 13
ATOM 21168 O O . LEU A 1 80 ? -6.887 -2.242 18.419 1.00 21.31 80 LEU A O 13
ATOM 21184 N N . LYS A 1 81 ? -6.511 -4.377 17.819 1.00 25.31 81 LYS A N 13
ATOM 21185 C CA . LYS A 1 81 ? -7.507 -4.370 16.754 1.00 3.44 81 LYS A CA 13
ATOM 21186 C C . LYS A 1 81 ? -8.855 -3.883 17.275 1.00 53.53 81 LYS A C 13
ATOM 21187 O O . LYS A 1 81 ? -9.397 -2.889 16.790 1.00 71.11 81 LYS A O 13
ATOM 21206 N N . VAL A 1 82 ? -9.392 -4.588 18.266 1.00 40.43 82 VAL A N 13
ATOM 21207 C CA . VAL A 1 82 ? -10.676 -4.225 18.854 1.00 71.34 82 VAL A CA 13
ATOM 21208 C C . VAL A 1 82 ? -10.633 -2.820 19.444 1.00 74.41 82 VAL A C 13
ATOM 21209 O O . VAL A 1 82 ? -11.652 -2.291 19.887 1.00 32.30 82 VAL A O 13
ATOM 21222 N N . MET A 1 83 ? -9.447 -2.221 19.446 1.00 71.20 83 MET A N 13
ATOM 21223 C CA . MET A 1 83 ? -9.272 -0.876 19.981 1.00 40.34 83 MET A CA 13
ATOM 21224 C C . MET A 1 83 ? -9.177 0.149 18.854 1.00 35.34 83 MET A C 13
ATOM 21225 O O . MET A 1 83 ? -9.196 1.355 19.097 1.00 63.41 83 MET A O 13
ATOM 21239 N N . ASN A 1 84 ? -9.076 -0.340 17.623 1.00 72.14 84 ASN A N 13
ATOM 21240 C CA . ASN A 1 84 ? -8.978 0.534 16.459 1.00 21.22 84 ASN A CA 13
ATOM 21241 C C . ASN A 1 84 ? -7.678 1.332 16.487 1.00 53.50 84 ASN A C 13
ATOM 21242 O O . ASN A 1 84 ? -7.625 2.469 16.016 1.00 12.41 84 ASN A O 13
ATOM 21253 N N . LEU A 1 85 ? -6.632 0.730 17.041 1.00 10.00 85 LEU A N 13
ATOM 21254 C CA . LEU A 1 85 ? -5.331 1.384 17.130 1.00 11.20 85 LEU A CA 13
ATOM 21255 C C . LEU A 1 85 ? -4.509 1.134 15.870 1.00 43.41 85 LEU A C 13
ATOM 21256 O O . LEU A 1 85 ? -3.278 1.115 15.913 1.00 42.55 85 LEU A O 13
ATOM 21272 N N . LEU A 1 86 ? -5.196 0.945 14.749 1.00 11.30 86 LEU A N 13
ATOM 21273 C CA . LEU A 1 86 ? -4.529 0.699 13.475 1.00 55.10 86 LEU A CA 13
ATOM 21274 C C . LEU A 1 86 ? -3.652 1.883 13.082 1.00 43.00 86 LEU A C 13
ATOM 21275 O O . LEU A 1 86 ? -2.866 1.799 12.139 1.00 72.33 86 LEU A O 13
ATOM 21291 N N . GLU A 1 87 ? -3.790 2.984 13.813 1.00 11.44 87 GLU A N 13
ATOM 21292 C CA . GLU A 1 87 ? -3.008 4.185 13.541 1.00 31.32 87 GLU A CA 13
ATOM 21293 C C . GLU A 1 87 ? -1.519 3.859 13.466 1.00 73.42 87 GLU A C 13
ATOM 21294 O O . GLU A 1 87 ? -0.944 3.779 12.380 1.00 43.03 87 GLU A O 13
ATOM 21306 N N . LEU A 1 88 ? -0.901 3.671 14.627 1.00 53.33 88 LEU A N 13
ATOM 21307 C CA . LEU A 1 88 ? 0.521 3.354 14.694 1.00 40.21 88 LEU A CA 13
ATOM 21308 C C . LEU A 1 88 ? 0.771 1.894 14.332 1.00 60.23 88 LEU A C 13
ATOM 21309 O O . LEU A 1 88 ? 1.851 1.536 13.862 1.00 22.20 88 LEU A O 13
ATOM 21325 N N . VAL A 1 89 ? -0.236 1.054 14.551 1.00 1.22 89 VAL A N 13
ATOM 21326 C CA . VAL A 1 89 ? -0.127 -0.367 14.245 1.00 62.11 89 VAL A CA 13
ATOM 21327 C C . VAL A 1 89 ? 0.265 -0.587 12.788 1.00 54.21 89 VAL A C 13
ATOM 21328 O O . VAL A 1 89 ? 0.889 -1.592 12.447 1.00 52.31 89 VAL A O 13
ATOM 21341 N N . ASP A 1 90 ? -0.106 0.360 11.933 1.00 63.34 90 ASP A N 13
ATOM 21342 C CA . ASP A 1 90 ? 0.208 0.271 10.511 1.00 0.02 90 ASP A CA 13
ATOM 21343 C C . ASP A 1 90 ? 1.620 -0.267 10.299 1.00 75.22 90 ASP A C 13
ATOM 21344 O O . ASP A 1 90 ? 1.816 -1.262 9.602 1.00 75.41 90 ASP A O 13
ATOM 21353 N N . GLN A 1 91 ? 2.598 0.398 10.903 1.00 4.42 91 GLN A N 13
ATOM 21354 C CA . GLN A 1 91 ? 3.992 -0.013 10.778 1.00 13.32 91 GLN A CA 13
ATOM 21355 C C . GLN A 1 91 ? 4.305 -1.169 11.722 1.00 72.22 91 GLN A C 13
ATOM 21356 O O . GLN A 1 91 ? 4.674 -2.259 11.283 1.00 21.54 91 GLN A O 13
ATOM 21370 N N . LEU A 1 92 ? 4.155 -0.925 13.019 1.00 45.21 92 LEU A N 13
ATOM 21371 C CA . LEU A 1 92 ? 4.423 -1.946 14.026 1.00 73.13 92 LEU A CA 13
ATOM 21372 C C . LEU A 1 92 ? 4.064 -3.333 13.503 1.00 74.32 92 LEU A C 13
ATOM 21373 O O . LEU A 1 92 ? 4.868 -4.262 13.574 1.00 23.01 92 LEU A O 13
ATOM 21389 N N . SER A 1 93 ? 2.851 -3.466 12.975 1.00 13.43 93 SER A N 13
ATOM 21390 C CA . SER A 1 93 ? 2.384 -4.740 12.441 1.00 2.23 93 SER A CA 13
ATOM 21391 C C . SER A 1 93 ? 3.247 -5.184 11.264 1.00 21.13 93 SER A C 13
ATOM 21392 O O . SER A 1 93 ? 3.716 -6.322 11.218 1.00 52.03 93 SER A O 13
ATOM 21400 N N . HIS A 1 94 ? 3.453 -4.278 10.314 1.00 51.30 94 HIS A N 13
ATOM 21401 C CA . HIS A 1 94 ? 4.260 -4.575 9.136 1.00 40.21 94 HIS A CA 13
ATOM 21402 C C . HIS A 1 94 ? 5.736 -4.692 9.504 1.00 40.20 94 HIS A C 13
ATOM 21403 O O . HIS A 1 94 ? 6.577 -4.977 8.651 1.00 4.51 94 HIS A O 13
ATOM 21417 N N . ILE A 1 95 ? 6.043 -4.470 10.778 1.00 54.44 95 ILE A N 13
ATOM 21418 C CA . ILE A 1 95 ? 7.417 -4.550 11.257 1.00 34.54 95 ILE A CA 13
ATOM 21419 C C . ILE A 1 95 ? 7.617 -5.773 12.147 1.00 0.41 95 ILE A C 13
ATOM 21420 O O . ILE A 1 95 ? 8.738 -6.255 12.313 1.00 1.13 95 ILE A O 13
ATOM 21436 N N . CYS A 1 96 ? 6.524 -6.270 12.715 1.00 10.51 96 CYS A N 13
ATOM 21437 C CA . CYS A 1 96 ? 6.579 -7.437 13.588 1.00 60.13 96 CYS A CA 13
ATOM 21438 C C . CYS A 1 96 ? 5.962 -8.654 12.907 1.00 72.33 96 CYS A C 13
ATOM 21439 O O . CYS A 1 96 ? 5.948 -9.752 13.466 1.00 1.30 96 CYS A O 13
ATOM 21447 N N . LEU A 1 97 ? 5.450 -8.453 11.697 1.00 23.04 97 LEU A N 13
ATOM 21448 C CA . LEU A 1 97 ? 4.829 -9.534 10.940 1.00 44.04 97 LEU A CA 13
ATOM 21449 C C . LEU A 1 97 ? 3.498 -9.940 11.562 1.00 34.45 97 LEU A C 13
ATOM 21450 O O . LEU A 1 97 ? 3.229 -11.126 11.761 1.00 4.35 97 LEU A O 13
ATOM 21466 N N . HIS A 1 98 ? 2.665 -8.950 11.866 1.00 4.54 98 HIS A N 13
ATOM 21467 C CA . HIS A 1 98 ? 1.359 -9.204 12.464 1.00 24.12 98 HIS A CA 13
ATOM 21468 C C . HIS A 1 98 ? 0.566 -10.205 11.630 1.00 52.14 98 HIS A C 13
ATOM 21469 O O . HIS A 1 98 ? -0.374 -10.830 12.121 1.00 55.23 98 HIS A O 13
ATOM 21483 N N . ASP A 1 99 ? 0.950 -10.351 10.367 1.00 44.05 99 ASP A N 13
ATOM 21484 C CA . ASP A 1 99 ? 0.275 -11.276 9.464 1.00 50.12 99 ASP A CA 13
ATOM 21485 C C . ASP A 1 99 ? 0.069 -12.633 10.130 1.00 14.53 99 ASP A C 13
ATOM 21486 O O . ASP A 1 99 ? -0.852 -13.372 9.783 1.00 34.32 99 ASP A O 13
ATOM 21495 N N . TYR A 1 100 ? 0.932 -12.953 11.088 1.00 51.24 100 TYR A N 13
ATOM 21496 C CA . TYR A 1 100 ? 0.847 -14.222 11.800 1.00 15.04 100 TYR A CA 13
ATOM 21497 C C . TYR A 1 100 ? -0.245 -14.177 12.865 1.00 54.41 100 TYR A C 13
ATOM 21498 O O . TYR A 1 100 ? -0.286 -15.016 13.764 1.00 33.23 100 TYR A O 13
ATOM 21516 N N . ARG A 1 101 ? -1.129 -13.190 12.755 1.00 72.11 101 ARG A N 13
ATOM 21517 C CA . ARG A 1 101 ? -2.222 -13.034 13.707 1.00 1.43 101 ARG A CA 13
ATOM 21518 C C . ARG A 1 101 ? -3.391 -12.284 13.075 1.00 70.11 101 ARG A C 13
ATOM 21519 O O . ARG A 1 101 ? -3.921 -11.338 13.656 1.00 3.14 101 ARG A O 13
ATOM 21540 N N . GLU A 1 102 ? -3.787 -12.714 11.881 1.00 21.40 102 GLU A N 13
ATOM 21541 C CA . GLU A 1 102 ? -4.892 -12.083 11.170 1.00 12.30 102 GLU A CA 13
ATOM 21542 C C . GLU A 1 102 ? -6.217 -12.343 11.882 1.00 63.33 102 GLU A C 13
ATOM 21543 O O . GLU A 1 102 ? -6.315 -13.308 12.639 1.00 44.31 102 GLU A O 13
ATOM 21555 N N . GLY A 1 1 ? -9.961 7.992 13.717 1.00 14.50 1 GLY A N 14
ATOM 21556 C CA . GLY A 1 1 ? -9.120 7.184 12.854 1.00 53.22 1 GLY A CA 14
ATOM 21557 C C . GLY A 1 1 ? -7.827 7.884 12.484 1.00 74.32 1 GLY A C 14
ATOM 21558 O O . GLY A 1 1 ? -6.761 7.540 12.992 1.00 3.42 1 GLY A O 14
ATOM 21562 N N . ALA A 1 2 ? -7.922 8.867 11.594 1.00 21.34 2 ALA A N 14
ATOM 21563 C CA . ALA A 1 2 ? -6.751 9.616 11.157 1.00 2.20 2 ALA A CA 14
ATOM 21564 C C . ALA A 1 2 ? -5.717 8.695 10.518 1.00 41.41 2 ALA A C 14
ATOM 21565 O O . ALA A 1 2 ? -5.848 7.473 10.565 1.00 23.31 2 ALA A O 14
ATOM 21572 N N . MET A 1 3 ? -4.690 9.291 9.920 1.00 30.13 3 MET A N 14
ATOM 21573 C CA . MET A 1 3 ? -3.633 8.523 9.272 1.00 74.10 3 MET A CA 14
ATOM 21574 C C . MET A 1 3 ? -2.258 9.050 9.667 1.00 45.11 3 MET A C 14
ATOM 21575 O O . MET A 1 3 ? -2.146 10.026 10.408 1.00 40.44 3 MET A O 14
ATOM 21589 N N . ALA A 1 4 ? -1.213 8.397 9.168 1.00 40.43 4 ALA A N 14
ATOM 21590 C CA . ALA A 1 4 ? 0.155 8.802 9.467 1.00 31.04 4 ALA A CA 14
ATOM 21591 C C . ALA A 1 4 ? 1.072 8.564 8.273 1.00 60.05 4 ALA A C 14
ATOM 21592 O O . ALA A 1 4 ? 0.630 8.100 7.222 1.00 62.30 4 ALA A O 14
ATOM 21599 N N . MET A 1 5 ? 2.351 8.886 8.440 1.00 35.35 5 MET A N 14
ATOM 21600 C CA . MET A 1 5 ? 3.330 8.706 7.375 1.00 73.11 5 MET A CA 14
ATOM 21601 C C . MET A 1 5 ? 4.713 8.421 7.950 1.00 3.14 5 MET A C 14
ATOM 21602 O O . MET A 1 5 ? 5.243 7.320 7.802 1.00 13.12 5 MET A O 14
ATOM 21616 N N . ALA A 1 6 ? 5.294 9.420 8.607 1.00 54.42 6 ALA A N 14
ATOM 21617 C CA . ALA A 1 6 ? 6.615 9.276 9.206 1.00 54.04 6 ALA A CA 14
ATOM 21618 C C . ALA A 1 6 ? 7.535 8.452 8.312 1.00 22.31 6 ALA A C 14
ATOM 21619 O O . ALA A 1 6 ? 7.338 8.378 7.099 1.00 41.40 6 ALA A O 14
ATOM 21626 N N . LYS A 1 7 ? 8.542 7.833 8.919 1.00 63.31 7 LYS A N 14
ATOM 21627 C CA . LYS A 1 7 ? 9.494 7.013 8.179 1.00 21.42 7 LYS A CA 14
ATOM 21628 C C . LYS A 1 7 ? 10.506 6.370 9.122 1.00 65.11 7 LYS A C 14
ATOM 21629 O O . LYS A 1 7 ? 11.451 7.019 9.569 1.00 3.23 7 LYS A O 14
ATOM 21648 N N . ALA A 1 8 ? 10.303 5.090 9.418 1.00 11.43 8 ALA A N 14
ATOM 21649 C CA . ALA A 1 8 ? 11.200 4.360 10.305 1.00 60.43 8 ALA A CA 14
ATOM 21650 C C . ALA A 1 8 ? 10.830 2.881 10.363 1.00 12.54 8 ALA A C 14
ATOM 21651 O O . ALA A 1 8 ? 9.679 2.510 10.130 1.00 45.31 8 ALA A O 14
ATOM 21658 N N . ARG A 1 9 ? 11.812 2.042 10.676 1.00 51.23 9 ARG A N 14
ATOM 21659 C CA . ARG A 1 9 ? 11.589 0.604 10.763 1.00 40.11 9 ARG A CA 14
ATOM 21660 C C . ARG A 1 9 ? 12.125 0.050 12.080 1.00 72.33 9 ARG A C 14
ATOM 21661 O O . ARG A 1 9 ? 12.861 -0.937 12.097 1.00 71.10 9 ARG A O 14
ATOM 21682 N N . LYS A 1 10 ? 11.751 0.691 13.181 1.00 1.45 10 LYS A N 14
ATOM 21683 C CA . LYS A 1 10 ? 12.192 0.264 14.504 1.00 64.44 10 LYS A CA 14
ATOM 21684 C C . LYS A 1 10 ? 11.128 -0.593 15.182 1.00 61.55 10 LYS A C 14
ATOM 21685 O O . LYS A 1 10 ? 10.107 -0.097 15.658 1.00 43.42 10 LYS A O 14
ATOM 21704 N N . PRO A 1 11 ? 11.370 -1.912 15.228 1.00 4.15 11 PRO A N 14
ATOM 21705 C CA . PRO A 1 11 ? 10.445 -2.865 15.848 1.00 70.20 11 PRO A CA 14
ATOM 21706 C C . PRO A 1 11 ? 10.394 -2.721 17.365 1.00 20.22 11 PRO A C 14
ATOM 21707 O O . PRO A 1 11 ? 9.339 -2.444 17.937 1.00 63.33 11 PRO A O 14
ATOM 21718 N N . ARG A 1 12 ? 11.540 -2.910 18.012 1.00 74.33 12 ARG A N 14
ATOM 21719 C CA . ARG A 1 12 ? 11.625 -2.802 19.463 1.00 33.11 12 ARG A CA 14
ATOM 21720 C C . ARG A 1 12 ? 11.046 -1.475 19.944 1.00 2.41 12 ARG A C 14
ATOM 21721 O O . ARG A 1 12 ? 10.244 -1.438 20.877 1.00 63.13 12 ARG A O 14
ATOM 21742 N N . GLU A 1 13 ? 11.460 -0.387 19.301 1.00 14.00 13 GLU A N 14
ATOM 21743 C CA . GLU A 1 13 ? 10.983 0.942 19.665 1.00 50.21 13 GLU A CA 14
ATOM 21744 C C . GLU A 1 13 ? 9.504 1.102 19.325 1.00 71.22 13 GLU A C 14
ATOM 21745 O O . GLU A 1 13 ? 8.826 1.981 19.855 1.00 13.12 13 GLU A O 14
ATOM 21757 N N . ALA A 1 14 ? 9.011 0.245 18.436 1.00 4.22 14 ALA A N 14
ATOM 21758 C CA . ALA A 1 14 ? 7.613 0.289 18.026 1.00 44.41 14 ALA A CA 14
ATOM 21759 C C . ALA A 1 14 ? 6.694 -0.144 19.162 1.00 32.43 14 ALA A C 14
ATOM 21760 O O . ALA A 1 14 ? 5.657 0.474 19.406 1.00 0.34 14 ALA A O 14
ATOM 21767 N N . LEU A 1 15 ? 7.079 -1.211 19.854 1.00 33.21 15 LEU A N 14
ATOM 21768 C CA . LEU A 1 15 ? 6.288 -1.729 20.965 1.00 11.34 15 LEU A CA 14
ATOM 21769 C C . LEU A 1 15 ? 6.260 -0.735 22.123 1.00 71.53 15 LEU A C 14
ATOM 21770 O O . LEU A 1 15 ? 5.237 -0.571 22.789 1.00 50.20 15 LEU A O 14
ATOM 21786 N N . LEU A 1 16 ? 7.388 -0.074 22.355 1.00 23.45 16 LEU A N 14
ATOM 21787 C CA . LEU A 1 16 ? 7.493 0.905 23.431 1.00 1.42 16 LEU A CA 14
ATOM 21788 C C . LEU A 1 16 ? 6.637 2.133 23.136 1.00 73.55 16 LEU A C 14
ATOM 21789 O O . LEU A 1 16 ? 5.920 2.626 24.006 1.00 22.24 16 LEU A O 14
ATOM 21805 N N . TRP A 1 17 ? 6.715 2.618 21.902 1.00 11.30 17 TRP A N 14
ATOM 21806 C CA . TRP A 1 17 ? 5.945 3.787 21.491 1.00 71.11 17 TRP A CA 14
ATOM 21807 C C . TRP A 1 17 ? 4.473 3.433 21.310 1.00 31.23 17 TRP A C 14
ATOM 21808 O O . TRP A 1 17 ? 3.593 4.260 21.545 1.00 11.31 17 TRP A O 14
ATOM 21829 N N . ALA A 1 18 ? 4.213 2.199 20.892 1.00 35.51 18 ALA A N 14
ATOM 21830 C CA . ALA A 1 18 ? 2.847 1.735 20.683 1.00 55.25 18 ALA A CA 14
ATOM 21831 C C . ALA A 1 18 ? 2.140 1.491 22.011 1.00 14.35 18 ALA A C 14
ATOM 21832 O O . ALA A 1 18 ? 1.125 2.122 22.312 1.00 43.31 18 ALA A O 14
ATOM 21839 N N . LEU A 1 19 ? 2.680 0.572 22.804 1.00 43.32 19 LEU A N 14
ATOM 21840 C CA . LEU A 1 19 ? 2.101 0.244 24.102 1.00 55.24 19 LEU A CA 14
ATOM 21841 C C . LEU A 1 19 ? 1.910 1.500 24.946 1.00 2.11 19 LEU A C 14
ATOM 21842 O O . LEU A 1 19 ? 1.042 1.549 25.817 1.00 75.11 19 LEU A O 14
ATOM 21858 N N . SER A 1 20 ? 2.727 2.515 24.681 1.00 30.30 20 SER A N 14
ATOM 21859 C CA . SER A 1 20 ? 2.650 3.771 25.418 1.00 73.24 20 SER A CA 14
ATOM 21860 C C . SER A 1 20 ? 1.659 4.726 24.760 1.00 55.10 20 SER A C 14
ATOM 21861 O O . SER A 1 20 ? 1.154 5.650 25.398 1.00 53.32 20 SER A O 14
ATOM 21869 N N . ASP A 1 21 ? 1.385 4.496 23.481 1.00 41.15 21 ASP A N 14
ATOM 21870 C CA . ASP A 1 21 ? 0.454 5.335 22.735 1.00 73.31 21 ASP A CA 14
ATOM 21871 C C . ASP A 1 21 ? -0.968 5.168 23.261 1.00 35.10 21 ASP A C 14
ATOM 21872 O O . ASP A 1 21 ? -1.738 6.128 23.317 1.00 4.45 21 ASP A O 14
ATOM 21881 N N . LEU A 1 22 ? -1.312 3.943 23.644 1.00 11.20 22 LEU A N 14
ATOM 21882 C CA . LEU A 1 22 ? -2.643 3.650 24.165 1.00 62.41 22 LEU A CA 14
ATOM 21883 C C . LEU A 1 22 ? -2.716 3.930 25.662 1.00 4.53 22 LEU A C 14
ATOM 21884 O O . LEU A 1 22 ? -1.693 3.972 26.346 1.00 72.33 22 LEU A O 14
ATOM 21900 N N . GLU A 1 23 ? -3.931 4.121 26.165 1.00 35.32 23 GLU A N 14
ATOM 21901 C CA . GLU A 1 23 ? -4.137 4.396 27.582 1.00 3.04 23 GLU A CA 14
ATOM 21902 C C . GLU A 1 23 ? -3.905 3.141 28.419 1.00 13.35 23 GLU A C 14
ATOM 21903 O O . GLU A 1 23 ? -4.046 2.022 27.929 1.00 33.42 23 GLU A O 14
ATOM 21915 N N . GLU A 1 24 ? -3.549 3.339 29.685 1.00 63.42 24 GLU A N 14
ATOM 21916 C CA . GLU A 1 24 ? -3.296 2.223 30.589 1.00 13.25 24 GLU A CA 14
ATOM 21917 C C . GLU A 1 24 ? -4.549 1.368 30.762 1.00 44.41 24 GLU A C 14
ATOM 21918 O O . GLU A 1 24 ? -4.466 0.149 30.899 1.00 72.43 24 GLU A O 14
ATOM 21930 N N . ASN A 1 25 ? -5.708 2.019 30.755 1.00 44.02 25 ASN A N 14
ATOM 21931 C CA . ASN A 1 25 ? -6.978 1.320 30.911 1.00 23.45 25 ASN A CA 14
ATOM 21932 C C . ASN A 1 25 ? -7.342 0.562 29.638 1.00 14.33 25 ASN A C 14
ATOM 21933 O O . ASN A 1 25 ? -8.423 -0.019 29.538 1.00 61.25 25 ASN A O 14
ATOM 21944 N N . ASP A 1 26 ? -6.434 0.574 28.669 1.00 21.52 26 ASP A N 14
ATOM 21945 C CA . ASP A 1 26 ? -6.658 -0.113 27.403 1.00 74.54 26 ASP A CA 14
ATOM 21946 C C . ASP A 1 26 ? -5.710 -1.298 27.251 1.00 25.33 26 ASP A C 14
ATOM 21947 O O . ASP A 1 26 ? -6.143 -2.432 27.043 1.00 51.31 26 ASP A O 14
ATOM 21956 N N . PHE A 1 27 ? -4.413 -1.028 27.357 1.00 64.44 27 PHE A N 14
ATOM 21957 C CA . PHE A 1 27 ? -3.402 -2.072 27.229 1.00 2.35 27 PHE A CA 14
ATOM 21958 C C . PHE A 1 27 ? -3.595 -3.149 28.293 1.00 2.52 27 PHE A C 14
ATOM 21959 O O . PHE A 1 27 ? -3.441 -4.340 28.023 1.00 55.23 27 PHE A O 14
ATOM 21976 N N . LYS A 1 28 ? -3.932 -2.721 29.505 1.00 2.32 28 LYS A N 14
ATOM 21977 C CA . LYS A 1 28 ? -4.147 -3.646 30.611 1.00 11.14 28 LYS A CA 14
ATOM 21978 C C . LYS A 1 28 ? -5.341 -4.555 30.336 1.00 1.42 28 LYS A C 14
ATOM 21979 O O . LYS A 1 28 ? -5.285 -5.760 30.578 1.00 35.53 28 LYS A O 14
ATOM 21998 N N . LYS A 1 29 ? -6.420 -3.969 29.828 1.00 43.23 29 LYS A N 14
ATOM 21999 C CA . LYS A 1 29 ? -7.627 -4.725 29.516 1.00 23.24 29 LYS A CA 14
ATOM 22000 C C . LYS A 1 29 ? -7.311 -5.897 28.592 1.00 54.54 29 LYS A C 14
ATOM 22001 O O . LYS A 1 29 ? -7.885 -6.978 28.725 1.00 34.23 29 LYS A O 14
ATOM 22020 N N . LEU A 1 30 ? -6.396 -5.675 27.655 1.00 24.12 30 LEU A N 14
ATOM 22021 C CA . LEU A 1 30 ? -6.003 -6.713 26.709 1.00 64.33 30 LEU A CA 14
ATOM 22022 C C . LEU A 1 30 ? -5.076 -7.729 27.369 1.00 61.33 30 LEU A C 14
ATOM 22023 O O . LEU A 1 30 ? -5.343 -8.931 27.354 1.00 32.04 30 LEU A O 14
ATOM 22039 N N . LYS A 1 31 ? -3.986 -7.239 27.949 1.00 41.41 31 LYS A N 14
ATOM 22040 C CA . LYS A 1 31 ? -3.020 -8.102 28.618 1.00 32.02 31 LYS A CA 14
ATOM 22041 C C . LYS A 1 31 ? -3.691 -8.917 29.719 1.00 23.33 31 LYS A C 14
ATOM 22042 O O . LYS A 1 31 ? -3.230 -10.004 30.069 1.00 4.02 31 LYS A O 14
ATOM 22061 N N . PHE A 1 32 ? -4.782 -8.387 30.261 1.00 40.30 32 PHE A N 14
ATOM 22062 C CA . PHE A 1 32 ? -5.516 -9.066 31.322 1.00 13.32 32 PHE A CA 14
ATOM 22063 C C . PHE A 1 32 ? -6.211 -10.315 30.789 1.00 34.21 32 PHE A C 14
ATOM 22064 O O . PHE A 1 32 ? -6.152 -11.381 31.402 1.00 31.23 32 PHE A O 14
ATOM 22081 N N . TYR A 1 33 ? -6.870 -10.175 29.644 1.00 30.21 33 TYR A N 14
ATOM 22082 C CA . TYR A 1 33 ? -7.579 -11.291 29.029 1.00 14.21 33 TYR A CA 14
ATOM 22083 C C . TYR A 1 33 ? -6.706 -11.985 27.989 1.00 44.23 33 TYR A C 14
ATOM 22084 O O . TYR A 1 33 ? -6.472 -13.192 28.062 1.00 2.13 33 TYR A O 14
ATOM 22102 N N . LEU A 1 34 ? -6.225 -11.213 27.020 1.00 71.20 34 LEU A N 14
ATOM 22103 C CA . LEU A 1 34 ? -5.376 -11.752 25.963 1.00 3.22 34 LEU A CA 14
ATOM 22104 C C . LEU A 1 34 ? -4.190 -12.510 26.551 1.00 3.20 34 LEU A C 14
ATOM 22105 O O . LEU A 1 34 ? -4.004 -13.696 26.281 1.00 25.54 34 LEU A O 14
ATOM 22121 N N . ARG A 1 35 ? -3.392 -11.817 27.357 1.00 42.21 35 ARG A N 14
ATOM 22122 C CA . ARG A 1 35 ? -2.224 -12.425 27.984 1.00 55.21 35 ARG A CA 14
ATOM 22123 C C . ARG A 1 35 ? -2.631 -13.606 28.860 1.00 13.12 35 ARG A C 14
ATOM 22124 O O . ARG A 1 35 ? -1.942 -14.625 28.905 1.00 71.14 35 ARG A O 14
ATOM 22145 N N . ASP A 1 36 ? -3.754 -13.461 29.556 1.00 42.25 36 ASP A N 14
ATOM 22146 C CA . ASP A 1 36 ? -4.253 -14.515 30.430 1.00 30.43 36 ASP A CA 14
AT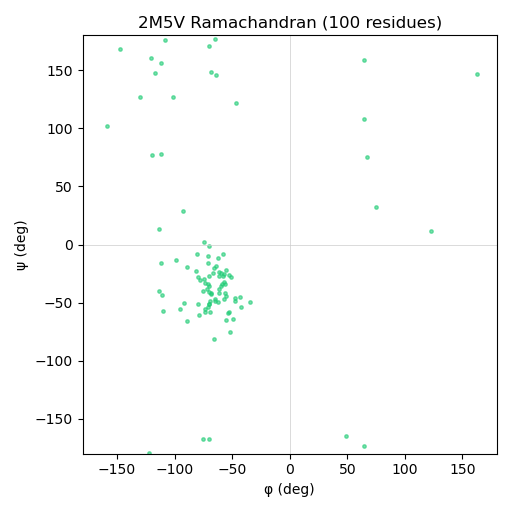OM 22147 C C . ASP A 1 36 ? -4.286 -15.855 29.702 1.00 74.31 36 ASP A C 14
ATOM 22148 O O . ASP A 1 36 ? -3.769 -16.855 30.198 1.00 63.40 36 ASP A O 14
ATOM 22157 N N . MET A 1 37 ? -4.900 -15.867 28.523 1.00 61.00 37 MET A N 14
ATOM 22158 C CA . MET A 1 37 ? -5.001 -17.084 27.726 1.00 25.44 37 MET A CA 14
ATOM 22159 C C . MET A 1 37 ? -3.788 -17.239 26.814 1.00 23.14 37 MET A C 14
ATOM 22160 O O . MET A 1 37 ? -3.000 -18.174 26.965 1.00 44.45 37 MET A O 14
ATOM 22174 N N . THR A 1 38 ? -3.643 -16.317 25.868 1.00 71.15 38 THR A N 14
ATOM 22175 C CA . THR A 1 38 ? -2.527 -16.352 24.931 1.00 74.25 38 THR A CA 14
ATOM 22176 C C . THR A 1 38 ? -1.214 -16.637 25.650 1.00 41.31 38 THR A C 14
ATOM 22177 O O . THR A 1 38 ? -0.372 -17.386 25.153 1.00 4.32 38 THR A O 14
ATOM 22188 N N . LEU A 1 39 ? -1.045 -16.036 26.822 1.00 1.45 39 LEU A N 14
ATOM 22189 C CA . LEU A 1 39 ? 0.167 -16.225 27.612 1.00 62.33 39 LEU A CA 14
ATOM 22190 C C . LEU A 1 39 ? -0.151 -16.894 28.946 1.00 45.54 39 LEU A C 14
ATOM 22191 O O . LEU A 1 39 ? -1.314 -17.122 29.275 1.00 13.12 39 LEU A O 14
ATOM 22207 N N . SER A 1 40 ? 0.892 -17.203 29.710 1.00 41.31 40 SER A N 14
ATOM 22208 C CA . SER A 1 40 ? 0.724 -17.846 31.008 1.00 64.23 40 SER A CA 14
ATOM 22209 C C . SER A 1 40 ? 1.116 -16.899 32.138 1.00 21.41 40 SER A C 14
ATOM 22210 O O . SER A 1 40 ? 1.377 -15.719 31.910 1.00 4.20 40 SER A O 14
ATOM 22218 N N . GLU A 1 41 ? 1.154 -17.427 33.358 1.00 62.55 41 GLU A N 14
ATOM 22219 C CA . GLU A 1 41 ? 1.513 -16.629 34.524 1.00 61.50 41 GLU A CA 14
ATOM 22220 C C . GLU A 1 41 ? 3.021 -16.400 34.583 1.00 15.03 41 GLU A C 14
ATOM 22221 O O . GLU A 1 41 ? 3.752 -16.771 33.666 1.00 4.55 41 GLU A O 14
ATOM 22233 N N . GLY A 1 42 ? 3.477 -15.785 35.670 1.00 25.01 42 GLY A N 14
ATOM 22234 C CA . GLY A 1 42 ? 4.895 -15.516 35.829 1.00 15.45 42 GLY A CA 14
ATOM 22235 C C . GLY A 1 42 ? 5.195 -14.033 35.933 1.00 71.53 42 GLY A C 14
ATOM 22236 O O . GLY A 1 42 ? 6.326 -13.606 35.706 1.00 64.44 42 GLY A O 14
ATOM 22240 N N . GLN A 1 43 ? 4.179 -13.248 36.275 1.00 52.24 43 GLN A N 14
ATOM 22241 C CA . GLN A 1 43 ? 4.340 -11.804 36.405 1.00 60.54 43 GLN A CA 14
ATOM 22242 C C . GLN A 1 43 ? 3.425 -11.250 37.492 1.00 25.31 43 GLN A C 14
ATOM 22243 O O . GLN A 1 43 ? 2.489 -11.909 37.945 1.00 25.33 43 GLN A O 14
ATOM 22257 N N . PRO A 1 44 ? 3.701 -10.010 37.922 1.00 31.14 44 PRO A N 14
ATOM 22258 C CA . PRO A 1 44 ? 2.914 -9.340 38.962 1.00 41.11 44 PRO A CA 14
ATOM 22259 C C . PRO A 1 44 ? 1.516 -8.968 38.481 1.00 34.12 44 PRO A C 14
ATOM 22260 O O . PRO A 1 44 ? 1.193 -9.067 37.297 1.00 45.20 44 PRO A O 14
ATOM 22271 N N . PRO A 1 45 ? 0.663 -8.530 39.420 1.00 45.34 45 PRO A N 14
ATOM 22272 C CA . PRO A 1 45 ? -0.714 -8.133 39.115 1.00 74.24 45 PRO A CA 14
ATOM 22273 C C . PRO A 1 45 ? -0.781 -6.839 38.310 1.00 22.34 45 PRO A C 14
ATOM 22274 O O . PRO A 1 45 ? -0.066 -5.879 38.600 1.00 13.32 45 PRO A O 14
ATOM 22285 N N . LEU A 1 46 ? -1.643 -6.820 37.300 1.00 64.24 46 LEU A N 14
ATOM 22286 C CA . LEU A 1 46 ? -1.803 -5.643 36.453 1.00 62.00 46 LEU A CA 14
ATOM 22287 C C . LEU A 1 46 ? -2.168 -4.419 37.286 1.00 14.22 46 LEU A C 14
ATOM 22288 O O . LEU A 1 46 ? -2.753 -4.540 38.362 1.00 75.11 46 LEU A O 14
ATOM 22304 N N . ALA A 1 47 ? -1.821 -3.240 36.780 1.00 11.12 47 ALA A N 14
ATOM 22305 C CA . ALA A 1 47 ? -2.116 -1.993 37.475 1.00 34.35 47 ALA A CA 14
ATOM 22306 C C . ALA A 1 47 ? -2.141 -0.817 36.506 1.00 52.40 47 ALA A C 14
ATOM 22307 O O . ALA A 1 47 ? -1.341 -0.752 35.573 1.00 61.02 47 ALA A O 14
ATOM 22314 N N . ARG A 1 48 ? -3.065 0.111 36.733 1.00 51.54 48 ARG A N 14
ATOM 22315 C CA . ARG A 1 48 ? -3.195 1.285 35.878 1.00 50.15 48 ARG A CA 14
ATOM 22316 C C . ARG A 1 48 ? -1.878 2.053 35.804 1.00 72.52 48 ARG A C 14
ATOM 22317 O O . ARG A 1 48 ? -1.582 2.703 34.803 1.00 52.24 48 ARG A O 14
ATOM 22338 N N . GLY A 1 49 ? -1.091 1.972 36.873 1.00 72.45 49 GLY A N 14
ATOM 22339 C CA . GLY A 1 49 ? 0.184 2.663 36.909 1.00 40.41 49 GLY A CA 14
ATOM 22340 C C . GLY A 1 49 ? 1.276 1.905 36.181 1.00 21.11 49 GLY A C 14
ATOM 22341 O O . GLY A 1 49 ? 2.351 2.446 35.925 1.00 0.21 49 GLY A O 14
ATOM 22345 N N . GLU A 1 50 ? 1.001 0.647 35.849 1.00 53.53 50 GLU A N 14
ATOM 22346 C CA . GLU A 1 50 ? 1.970 -0.187 35.148 1.00 2.34 50 GLU A CA 14
ATOM 22347 C C . GLU A 1 50 ? 2.353 0.433 33.807 1.00 31.14 50 GLU A C 14
ATOM 22348 O O . GLU A 1 50 ? 3.431 0.168 33.273 1.00 12.33 50 GLU A O 14
ATOM 22360 N N . LEU A 1 51 ? 1.462 1.258 33.268 1.00 5.33 51 LEU A N 14
ATOM 22361 C CA . LEU A 1 51 ? 1.705 1.916 31.989 1.00 3.21 51 LEU A CA 14
ATOM 22362 C C . LEU A 1 51 ? 1.865 3.422 32.173 1.00 73.02 51 LEU A C 14
ATOM 22363 O O . LEU A 1 51 ? 2.758 4.036 31.591 1.00 3.11 51 LEU A O 14
ATOM 22379 N N . GLU A 1 52 ? 0.993 4.009 32.987 1.00 43.30 52 GLU A N 14
ATOM 22380 C CA . GLU A 1 52 ? 1.039 5.443 33.248 1.00 41.21 52 GLU A CA 14
ATOM 22381 C C . GLU A 1 52 ? 2.221 5.795 34.147 1.00 50.01 52 GLU A C 14
ATOM 22382 O O . GLU A 1 52 ? 3.050 6.636 33.800 1.00 32.54 52 GLU A O 14
ATOM 22394 N N . GLY A 1 53 ? 2.291 5.145 35.305 1.00 55.12 53 GLY A N 14
ATOM 22395 C CA . GLY A 1 53 ? 3.373 5.403 36.236 1.00 20.23 53 GLY A CA 14
ATOM 22396 C C . GLY A 1 53 ? 4.707 4.888 35.732 1.00 53.50 53 GLY A C 14
ATOM 22397 O O . GLY A 1 53 ? 5.662 5.653 35.589 1.00 12.21 53 GLY A O 14
ATOM 22401 N N . LEU A 1 54 ? 4.774 3.589 35.463 1.00 44.41 54 LEU A N 14
ATOM 22402 C CA . LEU A 1 54 ? 6.002 2.973 34.973 1.00 63.51 54 LEU A CA 14
ATOM 22403 C C . LEU A 1 54 ? 6.291 3.399 33.537 1.00 11.53 54 LEU A C 14
ATOM 22404 O O . LEU A 1 54 ? 5.650 4.308 33.009 1.00 54.30 54 LEU A O 14
ATOM 22420 N N . ILE A 1 55 ? 7.258 2.737 32.911 1.00 34.34 55 ILE A N 14
ATOM 22421 C CA . ILE A 1 55 ? 7.628 3.046 31.536 1.00 61.30 55 ILE A CA 14
ATOM 22422 C C . ILE A 1 55 ? 7.468 1.825 30.636 1.00 22.02 55 ILE A C 14
ATOM 22423 O O . ILE A 1 55 ? 7.439 0.683 31.096 1.00 12.32 55 ILE A O 14
ATOM 22439 N N . PRO A 1 56 ? 7.364 2.069 29.321 1.00 21.33 56 PRO A N 14
ATOM 22440 C CA . PRO A 1 56 ? 7.208 1.002 28.328 1.00 30.34 56 PRO A CA 14
ATOM 22441 C C . PRO A 1 56 ? 8.473 0.165 28.173 1.00 43.14 56 PRO A C 14
ATOM 22442 O O . PRO A 1 56 ? 8.410 -1.059 28.058 1.00 22.03 56 PRO A O 14
ATOM 22453 N N . VAL A 1 57 ? 9.622 0.833 28.169 1.00 4.43 57 VAL A N 14
ATOM 22454 C CA . VAL A 1 57 ? 10.903 0.151 28.029 1.00 3.02 57 VAL A CA 14
ATOM 22455 C C . VAL A 1 57 ? 11.148 -0.803 29.193 1.00 51.10 57 VAL A C 14
ATOM 22456 O O . VAL A 1 57 ? 11.966 -1.718 29.098 1.00 40.15 57 VAL A O 14
ATOM 22469 N N . ASP A 1 58 ? 10.433 -0.583 30.291 1.00 63.10 58 ASP A N 14
ATOM 22470 C CA . ASP A 1 58 ? 10.571 -1.424 31.474 1.00 22.32 58 ASP A CA 14
ATOM 22471 C C . ASP A 1 58 ? 9.569 -2.574 31.443 1.00 30.03 58 ASP A C 14
ATOM 22472 O O . ASP A 1 58 ? 9.950 -3.745 31.468 1.00 23.05 58 ASP A O 14
ATOM 22481 N N . LEU A 1 59 ? 8.286 -2.233 31.390 1.00 43.44 59 LEU A N 14
ATOM 22482 C CA . LEU A 1 59 ? 7.228 -3.236 31.356 1.00 22.34 59 LEU A CA 14
ATOM 22483 C C . LEU A 1 59 ? 7.380 -4.147 30.142 1.00 34.24 59 LEU A C 14
ATOM 22484 O O . LEU A 1 59 ? 7.050 -5.332 30.198 1.00 41.42 59 LEU A O 14
ATOM 22500 N N . ALA A 1 60 ? 7.882 -3.586 29.047 1.00 23.53 60 ALA A N 14
ATOM 22501 C CA . ALA A 1 60 ? 8.082 -4.349 27.821 1.00 33.12 60 ALA A CA 14
ATOM 22502 C C . ALA A 1 60 ? 9.099 -5.466 28.029 1.00 41.14 60 ALA A C 14
ATOM 22503 O O . ALA A 1 60 ? 8.860 -6.613 27.653 1.00 15.04 60 ALA A O 14
ATOM 22510 N N . GLU A 1 61 ? 10.235 -5.122 28.628 1.00 50.34 61 GLU A N 14
ATOM 22511 C CA . GLU A 1 61 ? 11.289 -6.096 28.883 1.00 60.53 61 GLU A CA 14
ATOM 22512 C C . GLU A 1 61 ? 10.754 -7.279 29.686 1.00 1.50 61 GLU A C 14
ATOM 22513 O O . GLU A 1 61 ? 11.219 -8.409 29.534 1.00 45.23 61 GLU A O 14
ATOM 22525 N N . LEU A 1 62 ? 9.774 -7.009 30.542 1.00 65.51 62 LEU A N 14
ATOM 22526 C CA . LEU A 1 62 ? 9.175 -8.050 31.371 1.00 43.13 62 LEU A CA 14
ATOM 22527 C C . LEU A 1 62 ? 8.265 -8.950 30.541 1.00 12.33 62 LEU A C 14
ATOM 22528 O O . LEU A 1 62 ? 8.311 -10.175 30.659 1.00 72.03 62 LEU A O 14
ATOM 22544 N N . LEU A 1 63 ? 7.439 -8.335 29.702 1.00 45.43 63 LEU A N 14
ATOM 22545 C CA . LEU A 1 63 ? 6.519 -9.080 28.850 1.00 41.11 63 LEU A CA 14
ATOM 22546 C C . LEU A 1 63 ? 7.280 -9.992 27.893 1.00 41.21 63 LEU A C 14
ATOM 22547 O O . LEU A 1 63 ? 6.977 -11.180 27.779 1.00 11.12 63 LEU A O 14
ATOM 22563 N N . ILE A 1 64 ? 8.270 -9.429 27.209 1.00 42.41 64 ILE A N 14
ATOM 22564 C CA . ILE A 1 64 ? 9.077 -10.192 26.265 1.00 54.04 64 ILE A CA 14
ATOM 22565 C C . ILE A 1 64 ? 9.761 -11.369 26.952 1.00 54.03 64 ILE A C 14
ATOM 22566 O O . ILE A 1 64 ? 9.978 -12.416 26.342 1.00 33.11 64 ILE A O 14
ATOM 22582 N N . SER A 1 65 ? 10.097 -11.190 28.225 1.00 14.02 65 SER A N 14
ATOM 22583 C CA . SER A 1 65 ? 10.758 -12.237 28.996 1.00 50.53 65 SER A CA 14
ATOM 22584 C C . SER A 1 65 ? 9.760 -13.309 29.424 1.00 45.42 65 SER A C 14
ATOM 22585 O O . SER A 1 65 ? 10.122 -14.470 29.612 1.00 72.52 65 SER A O 14
ATOM 22593 N N . LYS A 1 66 ? 8.502 -12.910 29.576 1.00 2.14 66 LYS A N 14
ATOM 22594 C CA . LYS A 1 66 ? 7.450 -13.834 29.981 1.00 31.41 66 LYS A CA 14
ATOM 22595 C C . LYS A 1 66 ? 7.372 -15.021 29.026 1.00 33.44 66 LYS A C 14
ATOM 22596 O O . LYS A 1 66 ? 7.610 -16.164 29.420 1.00 50.52 66 LYS A O 14
ATOM 22615 N N . TYR A 1 67 ? 7.038 -14.744 27.771 1.00 41.10 67 TYR A N 14
ATOM 22616 C CA . TYR A 1 67 ? 6.928 -15.789 26.760 1.00 31.25 67 TYR A CA 14
ATOM 22617 C C . TYR A 1 67 ? 7.884 -15.529 25.601 1.00 41.35 67 TYR A C 14
ATOM 22618 O O . TYR A 1 67 ? 8.499 -16.452 25.068 1.00 12.23 67 TYR A O 14
ATOM 22636 N N . GLY A 1 68 ? 8.004 -14.262 25.214 1.00 22.01 68 GLY A N 14
ATOM 22637 C CA . GLY A 1 68 ? 8.887 -13.901 24.120 1.00 10.34 68 GLY A CA 14
ATOM 22638 C C . GLY A 1 68 ? 8.573 -12.532 23.550 1.00 52.02 68 GLY A C 14
ATOM 22639 O O . GLY A 1 68 ? 7.428 -12.083 23.593 1.00 1.34 68 GLY A O 14
ATOM 22643 N N . GLU A 1 69 ? 9.592 -11.867 23.015 1.00 62.34 69 GLU A N 14
ATOM 22644 C CA . GLU A 1 69 ? 9.418 -10.540 22.436 1.00 63.44 69 GLU A CA 14
ATOM 22645 C C . GLU A 1 69 ? 8.555 -10.604 21.179 1.00 63.13 69 GLU A C 14
ATOM 22646 O O . GLU A 1 69 ? 7.887 -9.634 20.820 1.00 4.11 69 GLU A O 14
ATOM 22658 N N . LYS A 1 70 ? 8.575 -11.754 20.513 1.00 53.54 70 LYS A N 14
ATOM 22659 C CA . LYS A 1 70 ? 7.795 -11.947 19.296 1.00 54.40 70 LYS A CA 14
ATOM 22660 C C . LYS A 1 70 ? 6.302 -11.810 19.579 1.00 0.42 70 LYS A C 14
ATOM 22661 O O . LYS A 1 70 ? 5.712 -10.756 19.345 1.00 15.34 70 LYS A O 14
ATOM 22680 N N . GLU A 1 71 ? 5.699 -12.881 20.085 1.00 63.21 71 GLU A N 14
ATOM 22681 C CA . GLU A 1 71 ? 4.276 -12.878 20.400 1.00 34.42 71 GLU A CA 14
ATOM 22682 C C . GLU A 1 71 ? 3.910 -11.669 21.256 1.00 42.11 71 GLU A C 14
ATOM 22683 O O . GLU A 1 71 ? 2.773 -11.199 21.231 1.00 3.53 71 GLU A O 14
ATOM 22695 N N . ALA A 1 72 ? 4.883 -11.171 22.012 1.00 30.14 72 ALA A N 14
ATOM 22696 C CA . ALA A 1 72 ? 4.665 -10.016 22.875 1.00 62.33 72 ALA A CA 14
ATOM 22697 C C . ALA A 1 72 ? 3.986 -8.883 22.113 1.00 1.12 72 ALA A C 14
ATOM 22698 O O . ALA A 1 72 ? 2.872 -8.478 22.446 1.00 70.23 72 ALA A O 14
ATOM 22705 N N . VAL A 1 73 ? 4.665 -8.374 21.090 1.00 12.40 73 VAL A N 14
ATOM 22706 C CA . VAL A 1 73 ? 4.127 -7.287 20.281 1.00 54.41 73 VAL A CA 14
ATOM 22707 C C . VAL A 1 73 ? 2.832 -7.703 19.592 1.00 32.14 73 VAL A C 14
ATOM 22708 O O . VAL A 1 73 ? 1.954 -6.877 19.344 1.00 14.32 73 VAL A O 14
ATOM 22721 N N . LYS A 1 74 ? 2.719 -8.991 19.286 1.00 70.10 74 LYS A N 14
ATOM 22722 C CA . LYS A 1 74 ? 1.531 -9.520 18.627 1.00 34.13 74 LYS A CA 14
ATOM 22723 C C . LYS A 1 74 ? 0.318 -9.444 19.549 1.00 20.04 74 LYS A C 14
ATOM 22724 O O . LYS A 1 74 ? -0.758 -9.008 19.141 1.00 15.13 74 LYS A O 14
ATOM 22743 N N . VAL A 1 75 ? 0.500 -9.870 20.795 1.00 0.25 75 VAL A N 14
ATOM 22744 C CA . VAL A 1 75 ? -0.578 -9.847 21.776 1.00 35.33 75 VAL A CA 14
ATOM 22745 C C . VAL A 1 75 ? -1.018 -8.419 22.077 1.00 0.22 75 VAL A C 14
ATOM 22746 O O . VAL A 1 75 ? -2.085 -8.193 22.648 1.00 21.34 75 VAL A O 14
ATOM 22759 N N . VAL A 1 76 ? -0.188 -7.456 21.688 1.00 12.12 76 VAL A N 14
ATOM 22760 C CA . VAL A 1 76 ? -0.491 -6.048 21.915 1.00 55.24 76 VAL A CA 14
ATOM 22761 C C . VAL A 1 76 ? -1.467 -5.521 20.868 1.00 3.41 76 VAL A C 14
ATOM 22762 O O . VAL A 1 76 ? -2.510 -4.958 21.203 1.00 0.02 76 VAL A O 14
ATOM 22775 N N . LEU A 1 77 ? -1.121 -5.706 19.599 1.00 72.41 77 LEU A N 14
ATOM 22776 C CA . LEU A 1 77 ? -1.967 -5.250 18.501 1.00 4.11 77 LEU A CA 14
ATOM 22777 C C . LEU A 1 77 ? -3.229 -6.100 18.396 1.00 63.10 77 LEU A C 14
ATOM 22778 O O . LEU A 1 77 ? -4.330 -5.577 18.226 1.00 73.34 77 LEU A O 14
ATOM 22794 N N . LYS A 1 78 ? -3.061 -7.414 18.501 1.00 71.03 78 LYS A N 14
ATOM 22795 C CA . LYS A 1 78 ? -4.186 -8.338 18.421 1.00 32.12 78 LYS A CA 14
ATOM 22796 C C . LYS A 1 78 ? -5.290 -7.936 19.393 1.00 15.25 78 LYS A C 14
ATOM 22797 O O . LYS A 1 78 ? -6.471 -7.949 19.047 1.00 21.33 78 LYS A O 14
ATOM 22816 N N . GLY A 1 79 ? -4.898 -7.576 20.612 1.00 31.41 79 GLY A N 14
ATOM 22817 C CA . GLY A 1 79 ? -5.867 -7.174 21.615 1.00 40.02 79 GLY A CA 14
ATOM 22818 C C . GLY A 1 79 ? -6.249 -5.712 21.498 1.00 4.42 79 GLY A C 14
ATOM 22819 O O . GLY A 1 79 ? -7.279 -5.287 22.024 1.00 63.23 79 GLY A O 14
ATOM 22823 N N . LEU A 1 80 ? -5.417 -4.938 20.810 1.00 42.04 80 LEU A N 14
ATOM 22824 C CA . LEU A 1 80 ? -5.671 -3.513 20.627 1.00 73.22 80 LEU A CA 14
ATOM 22825 C C . LEU A 1 80 ? -6.826 -3.286 19.657 1.00 73.53 80 LEU A C 14
ATOM 22826 O O . LEU A 1 80 ? -7.541 -2.288 19.748 1.00 73.33 80 LEU A O 14
ATOM 22842 N N . LYS A 1 81 ? -7.005 -4.221 18.729 1.00 42.42 81 LYS A N 14
ATOM 22843 C CA . LYS A 1 81 ? -8.075 -4.126 17.743 1.00 0.00 81 LYS A CA 14
ATOM 22844 C C . LYS A 1 81 ? -9.419 -3.882 18.421 1.00 34.42 81 LYS A C 14
ATOM 22845 O O . LYS A 1 81 ? -10.140 -2.946 18.076 1.00 45.52 81 LYS A O 14
ATOM 22864 N N . VAL A 1 82 ? -9.751 -4.731 19.389 1.00 12.22 82 VAL A N 14
ATOM 22865 C CA . VAL A 1 82 ? -11.008 -4.606 20.118 1.00 50.23 82 VAL A CA 14
ATOM 22866 C C . VAL A 1 82 ? -11.080 -3.280 20.867 1.00 45.12 82 VAL A C 14
ATOM 22867 O O . VAL A 1 82 ? -12.097 -2.955 21.477 1.00 12.43 82 VAL A O 14
ATOM 22880 N N . MET A 1 83 ? -9.992 -2.518 20.815 1.00 42.00 83 MET A N 14
ATOM 22881 C CA . MET A 1 83 ? -9.932 -1.225 21.488 1.00 70.43 83 MET A CA 14
ATOM 22882 C C . MET A 1 83 ? -10.018 -0.084 20.480 1.00 53.41 83 MET A C 14
ATOM 22883 O O . MET A 1 83 ? -10.091 1.085 20.857 1.00 12.01 83 MET A O 14
ATOM 22897 N N . ASN A 1 84 ? -10.009 -0.431 19.197 1.00 50.41 84 ASN A N 14
ATOM 22898 C CA . ASN A 1 84 ? -10.085 0.566 18.135 1.00 13.21 84 ASN A CA 14
ATOM 22899 C C . ASN A 1 84 ? -8.847 1.457 18.135 1.00 64.21 84 ASN A C 14
ATOM 22900 O O . ASN A 1 84 ? -8.932 2.658 17.875 1.00 62.34 84 ASN A O 14
ATOM 22911 N N . LEU A 1 85 ? -7.696 0.861 18.428 1.00 72.44 85 LEU A N 14
ATOM 22912 C CA . LEU A 1 85 ? -6.438 1.599 18.461 1.00 74.12 85 LEU A CA 14
ATOM 22913 C C . LEU A 1 85 ? -5.717 1.505 17.120 1.00 5.34 85 LEU A C 14
ATOM 22914 O O . LEU A 1 85 ? -4.488 1.575 17.058 1.00 13.23 85 LEU A O 14
ATOM 22930 N N . LEU A 1 86 ? -6.487 1.349 16.049 1.00 24.14 86 LEU A N 14
ATOM 22931 C CA . LEU A 1 86 ? -5.921 1.248 14.708 1.00 0.14 86 LEU A CA 14
ATOM 22932 C C . LEU A 1 86 ? -4.978 2.414 14.426 1.00 75.30 86 LEU A C 14
ATOM 22933 O O . LEU A 1 86 ? -4.121 2.331 13.548 1.00 43.24 86 LEU A O 14
ATOM 22949 N N . GLU A 1 87 ? -5.143 3.497 15.178 1.00 14.23 87 GLU A N 14
ATOM 22950 C CA . GLU A 1 87 ? -4.306 4.679 15.009 1.00 62.31 87 GLU A CA 14
ATOM 22951 C C . GLU A 1 87 ? -2.826 4.311 15.075 1.00 33.21 87 GLU A C 14
ATOM 22952 O O . GLU A 1 87 ? -2.167 4.156 14.046 1.00 4.14 87 GLU A O 14
ATOM 22964 N N . LEU A 1 88 ? -2.311 4.173 16.292 1.00 71.33 88 LEU A N 14
ATOM 22965 C CA . LEU A 1 88 ? -0.909 3.823 16.494 1.00 52.43 88 LEU A CA 14
ATOM 22966 C C . LEU A 1 88 ? -0.633 2.394 16.039 1.00 50.05 88 LEU A C 14
ATOM 22967 O O . LEU A 1 88 ? 0.492 2.054 15.672 1.00 50.55 88 LEU A O 14
ATOM 22983 N N . VAL A 1 89 ? -1.668 1.560 16.063 1.00 50.20 89 VAL A N 14
ATOM 22984 C CA . VAL A 1 89 ? -1.538 0.168 15.650 1.00 51.13 89 VAL A CA 14
ATOM 22985 C C . VAL A 1 89 ? -1.250 0.063 14.156 1.00 22.34 89 VAL A C 14
ATOM 22986 O O . VAL A 1 89 ? -0.524 -0.829 13.715 1.00 12.42 89 VAL A O 14
ATOM 22999 N N . ASP A 1 90 ? -1.822 0.979 13.383 1.00 33.40 90 ASP A N 14
ATOM 23000 C CA . ASP A 1 90 ? -1.626 0.990 11.938 1.00 3.41 90 ASP A CA 14
ATOM 23001 C C . ASP A 1 90 ? -0.169 0.705 11.585 1.00 32.04 90 ASP A C 14
ATOM 23002 O O . ASP A 1 90 ? 0.123 -0.190 10.793 1.00 52.34 90 ASP A O 14
ATOM 23011 N N . GLN A 1 91 ? 0.739 1.472 12.179 1.00 4.21 91 GLN A N 14
ATOM 23012 C CA . GLN A 1 91 ? 2.165 1.302 11.926 1.00 42.33 91 GLN A CA 14
ATOM 23013 C C . GLN A 1 91 ? 2.716 0.105 12.694 1.00 53.23 91 GLN A C 14
ATOM 23014 O O . GLN A 1 91 ? 3.207 -0.855 12.099 1.00 41.02 91 GLN A O 14
ATOM 23028 N N . LEU A 1 92 ? 2.631 0.169 14.018 1.00 70.51 92 LEU A N 14
ATOM 23029 C CA . LEU A 1 92 ? 3.121 -0.911 14.868 1.00 1.44 92 LEU A CA 14
ATOM 23030 C C . LEU A 1 92 ? 2.890 -2.268 14.213 1.00 70.41 92 LEU A C 14
ATOM 23031 O O . LEU A 1 92 ? 3.814 -3.072 14.084 1.00 54.22 92 LEU A O 14
ATOM 23047 N N . SER A 1 93 ? 1.652 -2.517 13.799 1.00 54.32 93 SER A N 14
ATOM 23048 C CA . SER A 1 93 ? 1.298 -3.778 13.158 1.00 44.14 93 SER A CA 14
ATOM 23049 C C . SER A 1 93 ? 2.086 -3.969 11.865 1.00 72.31 93 SER A C 14
ATOM 23050 O O . SER A 1 93 ? 2.605 -5.053 11.595 1.00 12.02 93 SER A O 14
ATOM 23058 N N . HIS A 1 94 ? 2.170 -2.909 11.068 1.00 3.53 94 HIS A N 14
ATOM 23059 C CA . HIS A 1 94 ? 2.895 -2.958 9.803 1.00 32.23 94 HIS A CA 14
ATOM 23060 C C . HIS A 1 94 ? 4.401 -3.010 10.041 1.00 11.14 94 HIS A C 14
ATOM 23061 O O . HIS A 1 94 ? 5.187 -3.062 9.095 1.00 50.30 94 HIS A O 14
ATOM 23075 N N . ILE A 1 95 ? 4.795 -2.995 11.310 1.00 3.41 95 ILE A N 14
ATOM 23076 C CA . ILE A 1 95 ? 6.207 -3.040 11.671 1.00 34.05 95 ILE A CA 14
ATOM 23077 C C . ILE A 1 95 ? 6.582 -4.399 12.252 1.00 60.21 95 ILE A C 14
ATOM 23078 O O . ILE A 1 95 ? 7.723 -4.845 12.127 1.00 62.33 95 ILE A O 14
ATOM 23094 N N . CYS A 1 96 ? 5.615 -5.053 12.885 1.00 32.32 96 CYS A N 14
ATOM 23095 C CA . CYS A 1 96 ? 5.843 -6.363 13.484 1.00 21.45 96 CYS A CA 14
ATOM 23096 C C . CYS A 1 96 ? 5.149 -7.458 12.680 1.00 13.33 96 CYS A C 14
ATOM 23097 O O . CYS A 1 96 ? 4.966 -8.576 13.162 1.00 32.34 96 CYS A O 14
ATOM 23105 N N . LEU A 1 97 ? 4.762 -7.128 11.453 1.00 44.41 97 LEU A N 14
ATOM 23106 C CA . LEU A 1 97 ? 4.086 -8.082 10.581 1.00 10.11 97 LEU A CA 14
ATOM 23107 C C . LEU A 1 97 ? 2.812 -8.608 11.235 1.00 62.35 97 LEU A C 14
ATOM 23108 O O . LEU A 1 97 ? 2.829 -9.635 11.915 1.00 5.51 97 LEU A O 14
ATOM 23124 N N . HIS A 1 98 ? 1.708 -7.900 11.022 1.00 74.25 98 HIS A N 14
ATOM 23125 C CA . HIS A 1 98 ? 0.424 -8.298 11.588 1.00 55.24 98 HIS A CA 14
ATOM 23126 C C . HIS A 1 98 ? -0.224 -9.395 10.748 1.00 52.43 98 HIS A C 14
ATOM 23127 O O . HIS A 1 98 ? -1.053 -10.160 11.241 1.00 51.30 98 HIS A O 14
ATOM 23141 N N . ASP A 1 99 ? 0.159 -9.464 9.478 1.00 73.24 99 ASP A N 14
ATOM 23142 C CA . ASP A 1 99 ? -0.384 -10.467 8.569 1.00 35.42 99 ASP A CA 14
ATOM 23143 C C . ASP A 1 99 ? -0.272 -11.864 9.172 1.00 61.20 99 ASP A C 14
ATOM 23144 O O . ASP A 1 99 ? -1.085 -12.743 8.884 1.00 11.25 99 ASP A O 14
ATOM 23153 N N . TYR A 1 100 ? 0.741 -12.062 10.008 1.00 62.10 100 TYR A N 14
ATOM 23154 C CA . TYR A 1 100 ? 0.963 -13.353 10.649 1.00 75.04 100 TYR A CA 14
ATOM 23155 C C . TYR A 1 100 ? -0.048 -13.586 11.768 1.00 63.11 100 TYR A C 14
ATOM 23156 O O . TYR A 1 100 ? -0.376 -14.726 12.096 1.00 61.55 100 TYR A O 14
ATOM 23174 N N . ARG A 1 101 ? -0.537 -12.496 12.350 1.00 34.53 101 ARG A N 14
ATOM 23175 C CA . ARG A 1 101 ? -1.510 -12.581 13.433 1.00 1.52 101 ARG A CA 14
ATOM 23176 C C . ARG A 1 101 ? -2.919 -12.781 12.884 1.00 53.01 101 ARG A C 14
ATOM 23177 O O . ARG A 1 101 ? -3.320 -12.125 11.923 1.00 63.32 101 ARG A O 14
ATOM 23198 N N . GLU A 1 102 ? -3.666 -13.692 13.501 1.00 4.32 102 GLU A N 14
ATOM 23199 C CA . GLU A 1 102 ? -5.029 -13.979 13.072 1.00 14.24 102 GLU A CA 14
ATOM 23200 C C . GLU A 1 102 ? -5.833 -12.691 12.916 1.00 50.01 102 GLU A C 14
ATOM 23201 O O . GLU A 1 102 ? -7.058 -12.752 12.825 1.00 32.23 102 GLU A O 14
ATOM 23213 N N . GLY A 1 1 ? -6.164 9.102 12.754 1.00 33.13 1 GLY A N 15
ATOM 23214 C CA . GLY A 1 1 ? -5.305 8.589 11.703 1.00 2.43 1 GLY A CA 15
ATOM 23215 C C . GLY A 1 1 ? -3.847 8.940 11.924 1.00 3.22 1 GLY A C 15
ATOM 23216 O O . GLY A 1 1 ? -3.494 9.548 12.934 1.00 22.24 1 GLY A O 15
ATOM 23220 N N . ALA A 1 2 ? -2.997 8.555 10.977 1.00 12.25 2 ALA A N 15
ATOM 23221 C CA . ALA A 1 2 ? -1.569 8.833 11.073 1.00 15.13 2 ALA A CA 15
ATOM 23222 C C . ALA A 1 2 ? -1.111 9.748 9.942 1.00 31.45 2 ALA A C 15
ATOM 23223 O O . ALA A 1 2 ? -1.457 9.535 8.781 1.00 72.12 2 ALA A O 15
ATOM 23230 N N . MET A 1 3 ? -0.331 10.766 10.290 1.00 33.14 3 MET A N 15
ATOM 23231 C CA . MET A 1 3 ? 0.175 11.713 9.303 1.00 34.42 3 MET A CA 15
ATOM 23232 C C . MET A 1 3 ? 1.674 11.933 9.479 1.00 33.34 3 MET A C 15
ATOM 23233 O O . MET A 1 3 ? 2.308 11.301 10.323 1.00 22.44 3 MET A O 15
ATOM 23247 N N . ALA A 1 4 ? 2.234 12.832 8.677 1.00 15.54 4 ALA A N 15
ATOM 23248 C CA . ALA A 1 4 ? 3.657 13.136 8.746 1.00 4.55 4 ALA A CA 15
ATOM 23249 C C . ALA A 1 4 ? 4.497 11.929 8.344 1.00 72.25 4 ALA A C 15
ATOM 23250 O O . ALA A 1 4 ? 5.704 11.894 8.580 1.00 70.31 4 ALA A O 15
ATOM 23257 N N . MET A 1 5 ? 3.849 10.941 7.735 1.00 64.42 5 MET A N 15
ATOM 23258 C CA . MET A 1 5 ? 4.538 9.731 7.299 1.00 53.12 5 MET A CA 15
ATOM 23259 C C . MET A 1 5 ? 5.283 9.081 8.460 1.00 4.31 5 MET A C 15
ATOM 23260 O O . MET A 1 5 ? 5.221 9.557 9.593 1.00 24.03 5 MET A O 15
ATOM 23274 N N . ALA A 1 6 ? 5.987 7.992 8.170 1.00 3.00 6 ALA A N 15
ATOM 23275 C CA . ALA A 1 6 ? 6.746 7.279 9.190 1.00 31.30 6 ALA A CA 15
ATOM 23276 C C . ALA A 1 6 ? 8.212 7.698 9.177 1.00 30.23 6 ALA A C 15
ATOM 23277 O O . ALA A 1 6 ? 8.614 8.564 8.400 1.00 24.12 6 ALA A O 15
ATOM 23284 N N . LYS A 1 7 ? 9.007 7.079 10.043 1.00 30.34 7 LYS A N 15
ATOM 23285 C CA . LYS A 1 7 ? 10.429 7.386 10.132 1.00 4.52 7 LYS A CA 15
ATOM 23286 C C . LYS A 1 7 ? 11.260 6.108 10.193 1.00 11.44 7 LYS A C 15
ATOM 23287 O O . LYS A 1 7 ? 12.074 5.843 9.309 1.00 35.01 7 LYS A O 15
ATOM 23306 N N . ALA A 1 8 ? 11.048 5.320 11.242 1.00 73.11 8 ALA A N 15
ATOM 23307 C CA . ALA A 1 8 ? 11.774 4.068 11.416 1.00 41.22 8 ALA A CA 15
ATOM 23308 C C . ALA A 1 8 ? 10.854 2.868 11.220 1.00 63.21 8 ALA A C 15
ATOM 23309 O O . ALA A 1 8 ? 9.635 2.982 11.344 1.00 73.30 8 ALA A O 15
ATOM 23316 N N . ARG A 1 9 ? 11.446 1.718 10.913 1.00 44.45 9 ARG A N 15
ATOM 23317 C CA . ARG A 1 9 ? 10.679 0.497 10.698 1.00 44.45 9 ARG A CA 15
ATOM 23318 C C . ARG A 1 9 ? 11.119 -0.598 11.665 1.00 72.15 9 ARG A C 15
ATOM 23319 O O . ARG A 1 9 ? 10.958 -1.787 11.388 1.00 64.04 9 ARG A O 15
ATOM 23340 N N . LYS A 1 10 ? 11.675 -0.190 12.800 1.00 14.41 10 LYS A N 15
ATOM 23341 C CA . LYS A 1 10 ? 12.137 -1.135 13.810 1.00 41.35 10 LYS A CA 15
ATOM 23342 C C . LYS A 1 10 ? 10.967 -1.913 14.403 1.00 1.32 10 LYS A C 15
ATOM 23343 O O . LYS A 1 10 ? 9.968 -1.341 14.840 1.00 50.12 10 LYS A O 15
ATOM 23362 N N . PRO A 1 11 ? 11.092 -3.248 14.422 1.00 20.01 11 PRO A N 15
ATOM 23363 C CA . PRO A 1 11 ? 10.055 -4.132 14.962 1.00 61.51 11 PRO A CA 15
ATOM 23364 C C . PRO A 1 11 ? 9.933 -4.024 16.478 1.00 75.41 11 PRO A C 15
ATOM 23365 O O . PRO A 1 11 ? 8.879 -3.659 17.000 1.00 4.15 11 PRO A O 15
ATOM 23376 N N . ARG A 1 12 ? 11.016 -4.344 17.179 1.00 75.02 12 ARG A N 15
ATOM 23377 C CA . ARG A 1 12 ? 11.028 -4.283 18.635 1.00 23.34 12 ARG A CA 15
ATOM 23378 C C . ARG A 1 12 ? 10.574 -2.912 19.126 1.00 14.04 12 ARG A C 15
ATOM 23379 O O . ARG A 1 12 ? 9.736 -2.810 20.022 1.00 3.32 12 ARG A O 15
ATOM 23400 N N . GLU A 1 13 ? 11.132 -1.862 18.533 1.00 3.53 13 GLU A N 15
ATOM 23401 C CA . GLU A 1 13 ? 10.785 -0.497 18.912 1.00 14.00 13 GLU A CA 15
ATOM 23402 C C . GLU A 1 13 ? 9.336 -0.183 18.547 1.00 24.45 13 GLU A C 15
ATOM 23403 O O . GLU A 1 13 ? 8.753 0.777 19.049 1.00 42.44 13 GLU A O 15
ATOM 23415 N N . ALA A 1 14 ? 8.763 -1.001 17.671 1.00 73.12 14 ALA A N 15
ATOM 23416 C CA . ALA A 1 14 ? 7.383 -0.813 17.240 1.00 41.33 14 ALA A CA 15
ATOM 23417 C C . ALA A 1 14 ? 6.406 -1.160 18.358 1.00 3.51 14 ALA A C 15
ATOM 23418 O O . ALA A 1 14 ? 5.397 -0.479 18.548 1.00 70.40 14 ALA A O 15
ATOM 23425 N N . LEU A 1 15 ? 6.712 -2.221 19.096 1.00 74.33 15 LEU A N 15
ATOM 23426 C CA . LEU A 1 15 ? 5.860 -2.659 20.196 1.00 74.31 15 LEU A CA 15
ATOM 23427 C C . LEU A 1 15 ? 5.956 -1.697 21.375 1.00 14.23 15 LEU A C 15
ATOM 23428 O O . LEU A 1 15 ? 4.964 -1.433 22.058 1.00 45.05 15 LEU A O 15
ATOM 23444 N N . LEU A 1 16 ? 7.154 -1.173 21.609 1.00 70.40 16 LEU A N 15
ATOM 23445 C CA . LEU A 1 16 ? 7.380 -0.237 22.705 1.00 74.41 16 LEU A CA 15
ATOM 23446 C C . LEU A 1 16 ? 6.664 1.085 22.448 1.00 43.04 16 LEU A C 15
ATOM 23447 O O . LEU A 1 16 ? 6.037 1.647 23.345 1.00 1.52 16 LEU A O 15
ATOM 23463 N N . TRP A 1 17 ? 6.761 1.574 21.217 1.00 45.22 17 TRP A N 15
ATOM 23464 C CA . TRP A 1 17 ? 6.122 2.830 20.841 1.00 75.21 17 TRP A CA 15
ATOM 23465 C C . TRP A 1 17 ? 4.613 2.652 20.704 1.00 44.51 17 TRP A C 15
ATOM 23466 O O . TRP A 1 17 ? 3.844 3.573 20.978 1.00 73.14 17 TRP A O 15
ATOM 23487 N N . ALA A 1 18 ? 4.198 1.464 20.279 1.00 32.21 18 ALA A N 15
ATOM 23488 C CA . ALA A 1 18 ? 2.781 1.166 20.108 1.00 1.14 18 ALA A CA 15
ATOM 23489 C C . ALA A 1 18 ? 2.095 0.969 21.456 1.00 23.10 18 ALA A C 15
ATOM 23490 O O . ALA A 1 18 ? 1.183 1.714 21.815 1.00 52.52 18 ALA A O 15
ATOM 23497 N N . LEU A 1 19 ? 2.539 -0.039 22.198 1.00 22.25 19 LEU A N 15
ATOM 23498 C CA . LEU A 1 19 ? 1.967 -0.335 23.508 1.00 64.15 19 LEU A CA 15
ATOM 23499 C C . LEU A 1 19 ? 1.874 0.927 24.359 1.00 5.00 19 LEU A C 15
ATOM 23500 O O . LEU A 1 19 ? 0.989 1.054 25.204 1.00 33.33 19 LEU A O 15
ATOM 23516 N N . SER A 1 20 ? 2.794 1.859 24.129 1.00 55.25 20 SER A N 15
ATOM 23517 C CA . SER A 1 20 ? 2.816 3.111 24.876 1.00 44.45 20 SER A CA 15
ATOM 23518 C C . SER A 1 20 ? 1.959 4.170 24.188 1.00 64.21 20 SER A C 15
ATOM 23519 O O . SER A 1 20 ? 1.544 5.148 24.810 1.00 72.14 20 SER A O 15
ATOM 23527 N N . ASP A 1 21 ? 1.699 3.967 22.901 1.00 22.31 21 ASP A N 15
ATOM 23528 C CA . ASP A 1 21 ? 0.891 4.902 22.127 1.00 10.05 21 ASP A CA 15
ATOM 23529 C C . ASP A 1 21 ? -0.547 4.927 22.636 1.00 72.34 21 ASP A C 15
ATOM 23530 O O . ASP A 1 21 ? -1.203 5.970 22.625 1.00 22.53 21 ASP A O 15
ATOM 23539 N N . LEU A 1 22 ? -1.033 3.772 23.079 1.00 44.24 22 LEU A N 15
ATOM 23540 C CA . LEU A 1 22 ? -2.394 3.661 23.590 1.00 32.51 22 LEU A CA 15
ATOM 23541 C C . LEU A 1 22 ? -2.467 4.108 25.046 1.00 12.24 22 LEU A C 15
ATOM 23542 O O . LEU A 1 22 ? -1.454 4.151 25.743 1.00 12.15 22 LEU A O 15
ATOM 23558 N N . GLU A 1 23 ? -3.673 4.438 25.499 1.00 42.41 23 GLU A N 15
ATOM 23559 C CA . GLU A 1 23 ? -3.877 4.881 26.873 1.00 12.21 23 GLU A CA 15
ATOM 23560 C C . GLU A 1 23 ? -3.759 3.711 27.845 1.00 23.12 23 GLU A C 15
ATOM 23561 O O . GLU A 1 23 ? -3.749 2.550 27.436 1.00 3.43 23 GLU A O 15
ATOM 23573 N N . GLU A 1 24 ? -3.669 4.026 29.134 1.00 44.04 24 GLU A N 15
ATOM 23574 C CA . GLU A 1 24 ? -3.549 3.001 30.164 1.00 72.35 24 GLU A CA 15
ATOM 23575 C C . GLU A 1 24 ? -4.849 2.213 30.300 1.00 62.53 24 GLU A C 15
ATOM 23576 O O . GLU A 1 24 ? -4.833 1.009 30.554 1.00 11.14 24 GLU A O 15
ATOM 23588 N N . ASN A 1 25 ? -5.972 2.901 30.129 1.00 55.34 25 ASN A N 15
ATOM 23589 C CA . ASN A 1 25 ? -7.281 2.267 30.233 1.00 34.24 25 ASN A CA 15
ATOM 23590 C C . ASN A 1 25 ? -7.565 1.400 29.010 1.00 32.15 25 ASN A C 15
ATOM 23591 O O . ASN A 1 25 ? -8.660 0.858 28.862 1.00 74.41 25 ASN A O 15
ATOM 23602 N N . ASP A 1 26 ? -6.571 1.274 28.138 1.00 32.32 26 ASP A N 15
ATOM 23603 C CA . ASP A 1 26 ? -6.713 0.471 26.929 1.00 44.33 26 ASP A CA 15
ATOM 23604 C C . ASP A 1 26 ? -5.802 -0.751 26.978 1.00 21.52 26 ASP A C 15
ATOM 23605 O O . ASP A 1 26 ? -6.259 -1.885 26.831 1.00 62.24 26 ASP A O 15
ATOM 23614 N N . PHE A 1 27 ? -4.511 -0.514 27.186 1.00 51.52 27 PHE A N 15
ATOM 23615 C CA . PHE A 1 27 ? -3.535 -1.595 27.253 1.00 74.23 27 PHE A CA 15
ATOM 23616 C C . PHE A 1 27 ? -3.883 -2.573 28.372 1.00 43.42 27 PHE A C 15
ATOM 23617 O O . PHE A 1 27 ? -3.921 -3.785 28.163 1.00 33.41 27 PHE A O 15
ATOM 23634 N N . LYS A 1 28 ? -4.134 -2.036 29.561 1.00 55.11 28 LYS A N 15
ATOM 23635 C CA . LYS A 1 28 ? -4.479 -2.858 30.714 1.00 35.25 28 LYS A CA 15
ATOM 23636 C C . LYS A 1 28 ? -5.646 -3.787 30.391 1.00 2.35 28 LYS A C 15
ATOM 23637 O O . LYS A 1 28 ? -5.608 -4.978 30.699 1.00 62.42 28 LYS A O 15
ATOM 23656 N N . LYS A 1 29 ? -6.681 -3.234 29.769 1.00 72.04 29 LYS A N 15
ATOM 23657 C CA . LYS A 1 29 ? -7.858 -4.012 29.401 1.00 61.52 29 LYS A CA 15
ATOM 23658 C C . LYS A 1 29 ? -7.466 -5.234 28.575 1.00 51.40 29 LYS A C 15
ATOM 23659 O O . LYS A 1 29 ? -8.104 -6.284 28.660 1.00 50.00 29 LYS A O 15
ATOM 23678 N N . LEU A 1 30 ? -6.413 -5.090 27.778 1.00 54.23 30 LEU A N 15
ATOM 23679 C CA . LEU A 1 30 ? -5.935 -6.182 26.937 1.00 33.22 30 LEU A CA 15
ATOM 23680 C C . LEU A 1 30 ? -5.188 -7.221 27.767 1.00 34.24 30 LEU A C 15
ATOM 23681 O O . LEU A 1 30 ? -5.528 -8.404 27.753 1.00 33.43 30 LEU A O 15
ATOM 23697 N N . LYS A 1 31 ? -4.170 -6.771 28.492 1.00 2.10 31 LYS A N 15
ATOM 23698 C CA . LYS A 1 31 ? -3.376 -7.660 29.332 1.00 2.41 31 LYS A CA 15
ATOM 23699 C C . LYS A 1 31 ? -4.261 -8.399 30.330 1.00 23.15 31 LYS A C 15
ATOM 23700 O O . LYS A 1 31 ? -3.927 -9.497 30.776 1.00 32.23 31 LYS A O 15
ATOM 23719 N N . PHE A 1 32 ? -5.391 -7.791 30.676 1.00 25.05 32 PHE A N 15
ATOM 23720 C CA . PHE A 1 32 ? -6.324 -8.392 31.622 1.00 62.41 32 PHE A CA 15
ATOM 23721 C C . PHE A 1 32 ? -6.960 -9.648 31.034 1.00 74.23 32 PHE A C 15
ATOM 23722 O O . PHE A 1 32 ? -6.989 -10.700 31.672 1.00 30.44 32 PHE A O 15
ATOM 23739 N N . TYR A 1 33 ? -7.470 -9.529 29.813 1.00 71.31 33 TYR A N 15
ATOM 23740 C CA . TYR A 1 33 ? -8.109 -10.653 29.139 1.00 73.14 33 TYR A CA 15
ATOM 23741 C C . TYR A 1 33 ? -7.112 -11.398 28.256 1.00 0.25 33 TYR A C 15
ATOM 23742 O O . TYR A 1 33 ? -6.933 -12.610 28.387 1.00 53.41 33 TYR A O 15
ATOM 23760 N N . LEU A 1 34 ? -6.464 -10.664 27.358 1.00 21.34 34 LEU A N 15
ATOM 23761 C CA . LEU A 1 34 ? -5.483 -11.253 26.454 1.00 62.35 34 LEU A CA 15
ATOM 23762 C C . LEU A 1 34 ? -4.435 -12.046 27.228 1.00 60.31 34 LEU A C 15
ATOM 23763 O O . LEU A 1 34 ? -4.273 -13.249 27.019 1.00 2.31 34 LEU A O 15
ATOM 23779 N N . ARG A 1 35 ? -3.728 -11.365 28.124 1.00 63.44 35 ARG A N 15
ATOM 23780 C CA . ARG A 1 35 ? -2.696 -12.006 28.930 1.00 33.52 35 ARG A CA 15
ATOM 23781 C C . ARG A 1 35 ? -3.289 -13.127 29.780 1.00 3.53 35 ARG A C 15
ATOM 23782 O O . ARG A 1 35 ? -2.606 -14.096 30.112 1.00 45.42 35 ARG A O 15
ATOM 23803 N N . ASP A 1 36 ? -4.563 -12.986 30.130 1.00 64.00 36 ASP A N 15
ATOM 23804 C CA . ASP A 1 36 ? -5.248 -13.986 30.941 1.00 4.10 36 ASP A CA 15
ATOM 23805 C C . ASP A 1 36 ? -5.225 -15.349 30.257 1.00 73.04 36 ASP A C 15
ATOM 23806 O O . ASP A 1 36 ? -4.790 -16.341 30.841 1.00 13.31 36 ASP A O 15
ATOM 23815 N N . MET A 1 37 ? -5.698 -15.390 29.015 1.00 11.12 37 MET A N 15
ATOM 23816 C CA . MET A 1 37 ? -5.732 -16.632 28.251 1.00 10.34 37 MET A CA 15
ATOM 23817 C C . MET A 1 37 ? -4.436 -16.825 27.470 1.00 33.11 37 MET A C 15
ATOM 23818 O O . MET A 1 37 ? -3.683 -17.767 27.720 1.00 41.25 37 MET A O 15
ATOM 23832 N N . THR A 1 38 ? -4.182 -15.928 26.523 1.00 41.33 38 THR A N 15
ATOM 23833 C CA . THR A 1 38 ? -2.978 -16.001 25.704 1.00 13.42 38 THR A CA 15
ATOM 23834 C C . THR A 1 38 ? -1.753 -16.317 26.555 1.00 74.14 38 THR A C 15
ATOM 23835 O O . THR A 1 38 ? -0.899 -17.111 26.160 1.00 61.55 38 THR A O 15
ATOM 23846 N N . LEU A 1 39 ? -1.674 -15.692 27.724 1.00 25.11 39 LEU A N 15
ATOM 23847 C CA . LEU A 1 39 ? -0.552 -15.908 28.632 1.00 52.11 39 LEU A CA 15
ATOM 23848 C C . LEU A 1 39 ? -0.997 -16.671 29.875 1.00 34.13 39 LEU A C 15
ATOM 23849 O O . LEU A 1 39 ? -2.154 -16.586 30.287 1.00 74.10 39 LEU A O 15
ATOM 23865 N N . SER A 1 40 ? -0.070 -17.415 30.470 1.00 34.03 40 SER A N 15
ATOM 23866 C CA . SER A 1 40 ? -0.368 -18.195 31.666 1.00 4.43 40 SER A CA 15
ATOM 23867 C C . SER A 1 40 ? 0.117 -17.472 32.920 1.00 72.42 40 SER A C 15
ATOM 23868 O O . SER A 1 40 ? 0.903 -18.015 33.696 1.00 12.50 40 SER A O 15
ATOM 23876 N N . GLU A 1 41 ? -0.359 -16.246 33.110 1.00 42.45 41 GLU A N 15
ATOM 23877 C CA . GLU A 1 41 ? 0.026 -15.448 34.268 1.00 25.41 41 GLU A CA 15
ATOM 23878 C C . GLU A 1 41 ? 1.538 -15.485 34.475 1.00 11.23 41 GLU A C 15
ATOM 23879 O O . GLU A 1 41 ? 2.291 -15.850 33.573 1.00 15.41 41 GLU A O 15
ATOM 23891 N N . GLY A 1 42 ? 1.975 -15.103 35.672 1.00 52.23 42 GLY A N 15
ATOM 23892 C CA . GLY A 1 42 ? 3.394 -15.098 35.976 1.00 33.05 42 GLY A CA 15
ATOM 23893 C C . GLY A 1 42 ? 3.916 -13.709 36.284 1.00 10.31 42 GLY A C 15
ATOM 23894 O O . GLY A 1 42 ? 4.781 -13.541 37.143 1.00 10.31 42 GLY A O 15
ATOM 23898 N N . GLN A 1 43 ? 3.391 -12.711 35.580 1.00 73.42 43 GLN A N 15
ATOM 23899 C CA . GLN A 1 43 ? 3.812 -11.330 35.781 1.00 11.02 43 GLN A CA 15
ATOM 23900 C C . GLN A 1 43 ? 3.009 -10.673 36.899 1.00 33.51 43 GLN A C 15
ATOM 23901 O O . GLN A 1 43 ? 1.934 -11.138 37.280 1.00 21.31 43 GLN A O 15
ATOM 23915 N N . PRO A 1 44 ? 3.540 -9.567 37.439 1.00 3.30 44 PRO A N 15
ATOM 23916 C CA . PRO A 1 44 ? 2.889 -8.822 38.521 1.00 21.51 44 PRO A CA 15
ATOM 23917 C C . PRO A 1 44 ? 1.626 -8.106 38.054 1.00 24.52 44 PRO A C 15
ATOM 23918 O O . PRO A 1 44 ? 1.332 -8.030 36.861 1.00 23.11 44 PRO A O 15
ATOM 23929 N N . PRO A 1 45 ? 0.861 -7.568 39.015 1.00 72.11 45 PRO A N 15
ATOM 23930 C CA . PRO A 1 45 ? -0.383 -6.848 38.725 1.00 4.45 45 PRO A CA 15
ATOM 23931 C C . PRO A 1 45 ? -0.131 -5.509 38.040 1.00 62.01 45 PRO A C 15
ATOM 23932 O O . PRO A 1 45 ? 0.758 -4.754 38.437 1.00 71.03 45 PRO A O 15
ATOM 23943 N N . LEU A 1 46 ? -0.918 -5.220 37.010 1.00 61.15 46 LEU A N 15
ATOM 23944 C CA . LEU A 1 46 ? -0.781 -3.971 36.268 1.00 24.14 46 LEU A CA 15
ATOM 23945 C C . LEU A 1 46 ? -1.381 -2.806 37.048 1.00 34.24 46 LEU A C 15
ATOM 23946 O O . LEU A 1 46 ? -2.183 -3.005 37.960 1.00 14.14 46 LEU A O 15
ATOM 23962 N N . ALA A 1 47 ? -0.989 -1.590 36.682 1.00 72.42 47 ALA A N 15
ATOM 23963 C CA . ALA A 1 47 ? -1.492 -0.393 37.344 1.00 32.41 47 ALA A CA 15
ATOM 23964 C C . ALA A 1 47 ? -1.545 0.787 36.380 1.00 72.54 47 ALA A C 15
ATOM 23965 O O . ALA A 1 47 ? -1.217 0.652 35.201 1.00 72.13 47 ALA A O 15
ATOM 23972 N N . ARG A 1 48 ? -1.961 1.942 36.888 1.00 42.12 48 ARG A N 15
ATOM 23973 C CA . ARG A 1 48 ? -2.058 3.145 36.070 1.00 15.23 48 ARG A CA 15
ATOM 23974 C C . ARG A 1 48 ? -0.673 3.689 35.736 1.00 4.41 48 ARG A C 15
ATOM 23975 O O . ARG A 1 48 ? -0.415 4.111 34.609 1.00 30.43 48 ARG A O 15
ATOM 23996 N N . GLY A 1 49 ? 0.217 3.678 36.725 1.00 74.34 49 GLY A N 15
ATOM 23997 C CA . GLY A 1 49 ? 1.565 4.173 36.516 1.00 74.02 49 GLY A CA 15
ATOM 23998 C C . GLY A 1 49 ? 2.458 3.154 35.835 1.00 14.55 49 GLY A C 15
ATOM 23999 O O . GLY A 1 49 ? 3.621 3.434 35.548 1.00 53.23 49 GLY A O 15
ATOM 24003 N N . GLU A 1 50 ? 1.913 1.969 35.579 1.00 13.24 50 GLU A N 15
ATOM 24004 C CA . GLU A 1 50 ? 2.670 0.905 34.931 1.00 40.11 50 GLU A CA 15
ATOM 24005 C C . GLU A 1 50 ? 2.957 1.252 33.473 1.00 53.22 50 GLU A C 15
ATOM 24006 O O . GLU A 1 50 ? 3.997 0.881 32.927 1.00 11.23 50 GLU A O 15
ATOM 24018 N N . LEU A 1 51 ? 2.027 1.965 32.847 1.00 0.40 51 LEU A N 15
ATOM 24019 C CA . LEU A 1 51 ? 2.178 2.363 31.452 1.00 61.14 51 LEU A CA 15
ATOM 24020 C C . LEU A 1 51 ? 2.619 3.819 31.345 1.00 43.21 51 LEU A C 15
ATOM 24021 O O . LEU A 1 51 ? 3.582 4.136 30.648 1.00 65.12 51 LEU A O 15
ATOM 24037 N N . GLU A 1 52 ? 1.909 4.700 32.043 1.00 51.14 52 GLU A N 15
ATOM 24038 C CA . GLU A 1 52 ? 2.229 6.123 32.027 1.00 70.43 52 GLU A CA 15
ATOM 24039 C C . GLU A 1 52 ? 3.481 6.408 32.851 1.00 62.32 52 GLU A C 15
ATOM 24040 O O . GLU A 1 52 ? 4.438 7.005 32.360 1.00 63.54 52 GLU A O 15
ATOM 24052 N N . GLY A 1 53 ? 3.466 5.977 34.109 1.00 72.54 53 GLY A N 15
ATOM 24053 C CA . GLY A 1 53 ? 4.604 6.195 34.982 1.00 63.14 53 GLY A CA 15
ATOM 24054 C C . GLY A 1 53 ? 5.871 5.551 34.454 1.00 22.24 53 GLY A C 15
ATOM 24055 O O . GLY A 1 53 ? 6.873 6.230 34.224 1.00 14.12 53 GLY A O 15
ATOM 24059 N N . LEU A 1 54 ? 5.830 4.237 34.264 1.00 73.21 54 LEU A N 15
ATOM 24060 C CA . LEU A 1 54 ? 6.984 3.500 33.762 1.00 61.41 54 LEU A CA 15
ATOM 24061 C C . LEU A 1 54 ? 7.168 3.730 32.265 1.00 23.23 54 LEU A C 15
ATOM 24062 O O . LEU A 1 54 ? 6.550 4.622 31.684 1.00 3.20 54 LEU A O 15
ATOM 24078 N N . ILE A 1 55 ? 8.020 2.918 31.648 1.00 40.23 55 ILE A N 15
ATOM 24079 C CA . ILE A 1 55 ? 8.282 3.032 30.218 1.00 25.44 55 ILE A CA 15
ATOM 24080 C C . ILE A 1 55 ? 7.977 1.723 29.498 1.00 63.31 55 ILE A C 15
ATOM 24081 O O . ILE A 1 55 ? 7.940 0.649 30.099 1.00 75.33 55 ILE A O 15
ATOM 24097 N N . PRO A 1 56 ? 7.756 1.812 28.178 1.00 34.40 56 PRO A N 15
ATOM 24098 C CA . PRO A 1 56 ? 7.452 0.643 27.346 1.00 43.51 56 PRO A CA 15
ATOM 24099 C C . PRO A 1 56 ? 8.655 -0.279 27.181 1.00 43.10 56 PRO A C 15
ATOM 24100 O O . PRO A 1 56 ? 8.515 -1.502 27.164 1.00 51.23 56 PRO A O 15
ATOM 24111 N N . VAL A 1 57 ? 9.838 0.315 27.060 1.00 25.14 57 VAL A N 15
ATOM 24112 C CA . VAL A 1 57 ? 11.067 -0.454 26.898 1.00 13.14 57 VAL A CA 15
ATOM 24113 C C . VAL A 1 57 ? 11.378 -1.263 28.152 1.00 32.24 57 VAL A C 15
ATOM 24114 O O . VAL A 1 57 ? 12.147 -2.224 28.109 1.00 53.21 57 VAL A O 15
ATOM 24127 N N . ASP A 1 58 ? 10.775 -0.869 29.269 1.00 62.03 58 ASP A N 15
ATOM 24128 C CA . ASP A 1 58 ? 10.986 -1.559 30.536 1.00 4.21 58 ASP A CA 15
ATOM 24129 C C . ASP A 1 58 ? 9.927 -2.634 30.753 1.00 75.44 58 ASP A C 15
ATOM 24130 O O . ASP A 1 58 ? 10.246 -3.815 30.898 1.00 74.23 58 ASP A O 15
ATOM 24139 N N . LEU A 1 59 ? 8.665 -2.219 30.774 1.00 0.32 59 LEU A N 15
ATOM 24140 C CA . LEU A 1 59 ? 7.557 -3.146 30.974 1.00 20.31 59 LEU A CA 15
ATOM 24141 C C . LEU A 1 59 ? 7.531 -4.207 29.879 1.00 73.25 59 LEU A C 15
ATOM 24142 O O . LEU A 1 59 ? 7.189 -5.363 30.128 1.00 50.21 59 LEU A O 15
ATOM 24158 N N . ALA A 1 60 ? 7.896 -3.807 28.665 1.00 13.51 60 ALA A N 15
ATOM 24159 C CA . ALA A 1 60 ? 7.918 -4.724 27.532 1.00 1.43 60 ALA A CA 15
ATOM 24160 C C . ALA A 1 60 ? 8.960 -5.819 27.733 1.00 11.21 60 ALA A C 15
ATOM 24161 O O . ALA A 1 60 ? 8.707 -6.988 27.446 1.00 70.24 60 ALA A O 15
ATOM 24168 N N . GLU A 1 61 ? 10.132 -5.431 28.227 1.00 34.34 61 GLU A N 15
ATOM 24169 C CA . GLU A 1 61 ? 11.212 -6.382 28.464 1.00 12.45 61 GLU A CA 15
ATOM 24170 C C . GLU A 1 61 ? 10.749 -7.516 29.375 1.00 51.43 61 GLU A C 15
ATOM 24171 O O . GLU A 1 61 ? 11.124 -8.673 29.184 1.00 63.13 61 GLU A O 15
ATOM 24183 N N . LEU A 1 62 ? 9.932 -7.175 30.365 1.00 12.12 62 LEU A N 15
ATOM 24184 C CA . LEU A 1 62 ? 9.417 -8.163 31.307 1.00 70.34 62 LEU A CA 15
ATOM 24185 C C . LEU A 1 62 ? 8.357 -9.041 30.649 1.00 21.20 62 LEU A C 15
ATOM 24186 O O . LEU A 1 62 ? 8.335 -10.257 30.843 1.00 65.53 62 LEU A O 15
ATOM 24202 N N . LEU A 1 63 ? 7.481 -8.418 29.869 1.00 14.24 63 LEU A N 15
ATOM 24203 C CA . LEU A 1 63 ? 6.418 -9.142 29.180 1.00 25.53 63 LEU A CA 15
ATOM 24204 C C . LEU A 1 63 ? 6.999 -10.171 28.215 1.00 33.54 63 LEU A C 15
ATOM 24205 O O . LEU A 1 63 ? 6.625 -11.344 28.245 1.00 72.41 63 LEU A O 15
ATOM 24221 N N . ILE A 1 64 ? 7.915 -9.725 27.363 1.00 10.11 64 ILE A N 15
ATOM 24222 C CA . ILE A 1 64 ? 8.549 -10.608 26.392 1.00 1.20 64 ILE A CA 15
ATOM 24223 C C . ILE A 1 64 ? 9.234 -11.782 27.082 1.00 25.23 64 ILE A C 15
ATOM 24224 O O . ILE A 1 64 ? 9.335 -12.873 26.521 1.00 74.12 64 ILE A O 15
ATOM 24240 N N . SER A 1 65 ? 9.704 -11.551 28.304 1.00 34.53 65 SER A N 15
ATOM 24241 C CA . SER A 1 65 ? 10.382 -12.590 29.071 1.00 13.25 65 SER A CA 15
ATOM 24242 C C . SER A 1 65 ? 9.375 -13.567 29.671 1.00 1.12 65 SER A C 15
ATOM 24243 O O . SER A 1 65 ? 9.706 -14.716 29.964 1.00 31.05 65 SER A O 15
ATOM 24251 N N . LYS A 1 66 ? 8.144 -13.102 29.851 1.00 14.42 66 LYS A N 15
ATOM 24252 C CA . LYS A 1 66 ? 7.086 -13.932 30.415 1.00 60.34 66 LYS A CA 15
ATOM 24253 C C . LYS A 1 66 ? 7.011 -15.277 29.699 1.00 60.30 66 LYS A C 15
ATOM 24254 O O . LYS A 1 66 ? 7.252 -16.325 30.299 1.00 4.00 66 LYS A O 15
ATOM 24273 N N . TYR A 1 67 ? 6.677 -15.240 28.414 1.00 73.51 67 TYR A N 15
ATOM 24274 C CA . TYR A 1 67 ? 6.569 -16.457 27.617 1.00 43.30 67 TYR A CA 15
ATOM 24275 C C . TYR A 1 67 ? 7.425 -16.360 26.357 1.00 33.15 67 TYR A C 15
ATOM 24276 O O . TYR A 1 67 ? 8.060 -17.331 25.949 1.00 41.13 67 TYR A O 15
ATOM 24294 N N . GLY A 1 68 ? 7.436 -15.179 25.746 1.00 34.14 68 GLY A N 15
ATOM 24295 C CA . GLY A 1 68 ? 8.216 -14.975 24.540 1.00 21.30 68 GLY A CA 15
ATOM 24296 C C . GLY A 1 68 ? 7.999 -13.603 23.934 1.00 71.01 68 GLY A C 15
ATOM 24297 O O . GLY A 1 68 ? 6.895 -13.062 23.988 1.00 2.21 68 GLY A O 15
ATOM 24301 N N . GLU A 1 69 ? 9.055 -13.039 23.357 1.00 41.24 69 GLU A N 15
ATOM 24302 C CA . GLU A 1 69 ? 8.974 -11.720 22.740 1.00 2.34 69 GLU A CA 15
ATOM 24303 C C . GLU A 1 69 ? 8.031 -11.737 21.541 1.00 43.44 69 GLU A C 15
ATOM 24304 O O . GLU A 1 69 ? 7.448 -10.714 21.180 1.00 34.13 69 GLU A O 15
ATOM 24316 N N . LYS A 1 70 ? 7.888 -12.905 20.925 1.00 73.30 70 LYS A N 15
ATOM 24317 C CA . LYS A 1 70 ? 7.016 -13.058 19.766 1.00 21.11 70 LYS A CA 15
ATOM 24318 C C . LYS A 1 70 ? 5.562 -12.785 20.139 1.00 64.21 70 LYS A C 15
ATOM 24319 O O . LYS A 1 70 ? 5.029 -11.715 19.850 1.00 42.41 70 LYS A O 15
ATOM 24338 N N . GLU A 1 71 ? 4.928 -13.760 20.783 1.00 42.00 71 GLU A N 15
ATOM 24339 C CA . GLU A 1 71 ? 3.536 -13.623 21.195 1.00 2.23 71 GLU A CA 15
ATOM 24340 C C . GLU A 1 71 ? 3.324 -12.325 21.970 1.00 74.14 71 GLU A C 15
ATOM 24341 O O . GLU A 1 71 ? 2.232 -11.756 21.960 1.00 24.24 71 GLU A O 15
ATOM 24353 N N . ALA A 1 72 ? 4.375 -11.864 22.639 1.00 14.43 72 ALA A N 15
ATOM 24354 C CA . ALA A 1 72 ? 4.304 -10.633 23.418 1.00 63.24 72 ALA A CA 15
ATOM 24355 C C . ALA A 1 72 ? 3.685 -9.503 22.603 1.00 42.33 72 ALA A C 15
ATOM 24356 O O . ALA A 1 72 ? 2.617 -8.993 22.941 1.00 52.01 72 ALA A O 15
ATOM 24363 N N . VAL A 1 73 ? 4.363 -9.114 21.527 1.00 24.34 73 VAL A N 15
ATOM 24364 C CA . VAL A 1 73 ? 3.879 -8.044 20.664 1.00 45.12 73 VAL A CA 15
ATOM 24365 C C . VAL A 1 73 ? 2.483 -8.352 20.137 1.00 75.12 73 VAL A C 15
ATOM 24366 O O . VAL A 1 73 ? 1.663 -7.452 19.954 1.00 12.33 73 VAL A O 15
ATOM 24379 N N . LYS A 1 74 ? 2.217 -9.631 19.894 1.00 34.00 74 LYS A N 15
ATOM 24380 C CA . LYS A 1 74 ? 0.918 -10.061 19.389 1.00 12.44 74 LYS A CA 15
ATOM 24381 C C . LYS A 1 74 ? -0.178 -9.803 20.419 1.00 70.22 74 LYS A C 15
ATOM 24382 O O . LYS A 1 74 ? -1.260 -9.323 20.081 1.00 32.04 74 LYS A O 15
ATOM 24401 N N . VAL A 1 75 ? 0.110 -10.124 21.676 1.00 30.51 75 VAL A N 15
ATOM 24402 C CA . VAL A 1 75 ? -0.850 -9.926 22.755 1.00 11.52 75 VAL A CA 15
ATOM 24403 C C . VAL A 1 75 ? -1.297 -8.470 22.832 1.00 41.12 75 VAL A C 15
ATOM 24404 O O . VAL A 1 75 ? -2.378 -8.167 23.338 1.00 44.35 75 VAL A O 15
ATOM 24417 N N . VAL A 1 76 ? -0.458 -7.572 22.326 1.00 41.44 76 VAL A N 15
ATOM 24418 C CA . VAL A 1 76 ? -0.767 -6.147 22.335 1.00 43.31 76 VAL A CA 15
ATOM 24419 C C . VAL A 1 76 ? -1.721 -5.784 21.202 1.00 4.23 76 VAL A C 15
ATOM 24420 O O . VAL A 1 76 ? -2.770 -5.181 21.429 1.00 14.32 76 VAL A O 15
ATOM 24433 N N . LEU A 1 77 ? -1.350 -6.155 19.982 1.00 24.11 77 LEU A N 15
ATOM 24434 C CA . LEU A 1 77 ? -2.173 -5.869 18.812 1.00 63.40 77 LEU A CA 15
ATOM 24435 C C . LEU A 1 77 ? -3.470 -6.671 18.850 1.00 63.13 77 LEU A C 15
ATOM 24436 O O . LEU A 1 77 ? -4.559 -6.118 18.700 1.00 53.34 77 LEU A O 15
ATOM 24452 N N . LYS A 1 78 ? -3.346 -7.978 19.053 1.00 25.23 78 LYS A N 15
ATOM 24453 C CA . LYS A 1 78 ? -4.507 -8.857 19.115 1.00 72.31 78 LYS A CA 15
ATOM 24454 C C . LYS A 1 78 ? -5.578 -8.280 20.035 1.00 31.10 78 LYS A C 15
ATOM 24455 O O . LYS A 1 78 ? -6.763 -8.287 19.705 1.00 32.01 78 LYS A O 15
ATOM 24474 N N . GLY A 1 79 ? -5.152 -7.779 21.191 1.00 60.32 79 GLY A N 15
ATOM 24475 C CA . GLY A 1 79 ? -6.087 -7.204 22.140 1.00 52.13 79 GLY A CA 15
ATOM 24476 C C . GLY A 1 79 ? -6.471 -5.781 21.785 1.00 2.15 79 GLY A C 15
ATOM 24477 O O . GLY A 1 79 ? -7.497 -5.275 22.241 1.00 75.03 79 GLY A O 15
ATOM 24481 N N . LEU A 1 80 ? -5.644 -5.132 20.973 1.00 74.15 80 LEU A N 15
ATOM 24482 C CA . LEU A 1 80 ? -5.901 -3.757 20.558 1.00 35.24 80 LEU A CA 15
ATOM 24483 C C . LEU A 1 80 ? -7.024 -3.700 19.527 1.00 44.12 80 LEU A C 15
ATOM 24484 O O . LEU A 1 80 ? -7.752 -2.711 19.440 1.00 33.30 80 LEU A O 15
ATOM 24500 N N . LYS A 1 81 ? -7.159 -4.767 18.747 1.00 24.43 81 LYS A N 15
ATOM 24501 C CA . LYS A 1 81 ? -8.194 -4.842 17.723 1.00 0.33 81 LYS A CA 15
ATOM 24502 C C . LYS A 1 81 ? -9.568 -4.548 18.317 1.00 51.54 81 LYS A C 15
ATOM 24503 O O . LYS A 1 81 ? -10.254 -3.618 17.890 1.00 64.20 81 LYS A O 15
ATOM 24522 N N . VAL A 1 82 ? -9.964 -5.344 19.304 1.00 33.50 82 VAL A N 15
ATOM 24523 C CA . VAL A 1 82 ? -11.255 -5.168 19.958 1.00 55.32 82 VAL A CA 15
ATOM 24524 C C . VAL A 1 82 ? -11.379 -3.774 20.563 1.00 41.34 82 VAL A C 15
ATOM 24525 O O . VAL A 1 82 ? -12.435 -3.398 21.071 1.00 23.23 82 VAL A O 15
ATOM 24538 N N . MET A 1 83 ? -10.293 -3.011 20.503 1.00 4.51 83 MET A N 15
ATOM 24539 C CA . MET A 1 83 ? -10.280 -1.656 21.044 1.00 61.22 83 MET A CA 15
ATOM 24540 C C . MET A 1 83 ? -10.439 -0.625 19.931 1.00 20.10 83 MET A C 15
ATOM 24541 O O . MET A 1 83 ? -10.662 0.556 20.194 1.00 73.30 83 MET A O 15
ATOM 24555 N N . ASN A 1 84 ? -10.322 -1.080 18.688 1.00 41.13 84 ASN A N 15
ATOM 24556 C CA . ASN A 1 84 ? -10.452 -0.196 17.535 1.00 1.21 84 ASN A CA 15
ATOM 24557 C C . ASN A 1 84 ? -9.308 0.813 17.492 1.00 54.23 84 ASN A C 15
ATOM 24558 O O . ASN A 1 84 ? -9.479 1.942 17.030 1.00 52.30 84 ASN A O 15
ATOM 24569 N N . LEU A 1 85 ? -8.142 0.399 17.975 1.00 74.43 85 LEU A N 15
ATOM 24570 C CA . LEU A 1 85 ? -6.969 1.265 17.991 1.00 52.41 85 LEU A CA 15
ATOM 24571 C C . LEU A 1 85 ? -6.210 1.179 16.671 1.00 60.23 85 LEU A C 15
ATOM 24572 O O . LEU A 1 85 ? -4.991 1.349 16.631 1.00 3.10 85 LEU A O 15
ATOM 24588 N N . LEU A 1 86 ? -6.938 0.915 15.592 1.00 55.34 86 LEU A N 15
ATOM 24589 C CA . LEU A 1 86 ? -6.334 0.808 14.268 1.00 14.51 86 LEU A CA 15
ATOM 24590 C C . LEU A 1 86 ? -5.552 2.072 13.923 1.00 30.40 86 LEU A C 15
ATOM 24591 O O . LEU A 1 86 ? -4.792 2.097 12.955 1.00 15.13 86 LEU A O 15
ATOM 24607 N N . GLU A 1 87 ? -5.742 3.116 14.723 1.00 51.32 87 GLU A N 15
ATOM 24608 C CA . GLU A 1 87 ? -5.053 4.382 14.502 1.00 44.01 87 GLU A CA 15
ATOM 24609 C C . GLU A 1 87 ? -3.548 4.165 14.364 1.00 54.31 87 GLU A C 15
ATOM 24610 O O . GLU A 1 87 ? -3.008 4.167 13.257 1.00 72.12 87 GLU A O 15
ATOM 24622 N N . LEU A 1 88 ? -2.877 3.980 15.495 1.00 33.42 88 LEU A N 15
ATOM 24623 C CA . LEU A 1 88 ? -1.435 3.762 15.502 1.00 21.23 88 LEU A CA 15
ATOM 24624 C C . LEU A 1 88 ? -1.096 2.341 15.061 1.00 14.44 88 LEU A C 15
ATOM 24625 O O . LEU A 1 88 ? -0.015 2.086 14.531 1.00 75.34 88 LEU A O 15
ATOM 24641 N N . VAL A 1 89 ? -2.029 1.420 15.283 1.00 0.41 89 VAL A N 15
ATOM 24642 C CA . VAL A 1 89 ? -1.831 0.026 14.906 1.00 73.02 89 VAL A CA 15
ATOM 24643 C C . VAL A 1 89 ? -1.512 -0.102 13.420 1.00 14.54 89 VAL A C 15
ATOM 24644 O O . VAL A 1 89 ? -0.852 -1.050 12.996 1.00 51.01 89 VAL A O 15
ATOM 24657 N N . ASP A 1 90 ? -1.985 0.860 12.635 1.00 33.20 90 ASP A N 15
ATOM 24658 C CA . ASP A 1 90 ? -1.749 0.857 11.196 1.00 74.41 90 ASP A CA 15
ATOM 24659 C C . ASP A 1 90 ? -0.313 0.449 10.882 1.00 53.25 90 ASP A C 15
ATOM 24660 O O . ASP A 1 90 ? -0.077 -0.481 10.111 1.00 12.02 90 ASP A O 15
ATOM 24669 N N . GLN A 1 91 ? 0.641 1.153 11.482 1.00 30.43 91 GLN A N 15
ATOM 24670 C CA . GLN A 1 91 ? 2.054 0.865 11.264 1.00 33.34 91 GLN A CA 15
ATOM 24671 C C . GLN A 1 91 ? 2.499 -0.335 12.094 1.00 71.32 91 GLN A C 15
ATOM 24672 O O . GLN A 1 91 ? 2.938 -1.350 11.551 1.00 72.21 91 GLN A O 15
ATOM 24686 N N . LEU A 1 92 ? 2.384 -0.213 13.411 1.00 14.35 92 LEU A N 15
ATOM 24687 C CA . LEU A 1 92 ? 2.775 -1.288 14.317 1.00 53.40 92 LEU A CA 15
ATOM 24688 C C . LEU A 1 92 ? 2.491 -2.652 13.697 1.00 34.12 92 LEU A C 15
ATOM 24689 O O . LEU A 1 92 ? 3.374 -3.506 13.620 1.00 51.11 92 LEU A O 15
ATOM 24705 N N . SER A 1 93 ? 1.253 -2.849 13.255 1.00 33.30 93 SER A N 15
ATOM 24706 C CA . SER A 1 93 ? 0.852 -4.111 12.643 1.00 14.40 93 SER A CA 15
ATOM 24707 C C . SER A 1 93 ? 1.689 -4.403 11.402 1.00 42.12 93 SER A C 15
ATOM 24708 O O . SER A 1 93 ? 2.226 -5.500 11.245 1.00 2.12 93 SER A O 15
ATOM 24716 N N . HIS A 1 94 ? 1.796 -3.413 10.521 1.00 1.12 94 HIS A N 15
ATOM 24717 C CA . HIS A 1 94 ? 2.569 -3.562 9.293 1.00 34.20 94 HIS A CA 15
ATOM 24718 C C . HIS A 1 94 ? 4.065 -3.583 9.591 1.00 33.25 94 HIS A C 15
ATOM 24719 O O . HIS A 1 94 ? 4.886 -3.722 8.685 1.00 62.43 94 HIS A O 15
ATOM 24733 N N . ILE A 1 95 ? 4.411 -3.444 10.867 1.00 53.53 95 ILE A N 15
ATOM 24734 C CA . ILE A 1 95 ? 5.807 -3.447 11.284 1.00 44.15 95 ILE A CA 15
ATOM 24735 C C . ILE A 1 95 ? 6.197 -4.791 11.889 1.00 63.23 95 ILE A C 15
ATOM 24736 O O . ILE A 1 95 ? 7.333 -5.245 11.740 1.00 54.33 95 ILE A O 15
ATOM 24752 N N . CYS A 1 96 ? 5.249 -5.424 12.570 1.00 72.32 96 CYS A N 15
ATOM 24753 C CA . CYS A 1 96 ? 5.492 -6.718 13.197 1.00 23.42 96 CYS A CA 15
ATOM 24754 C C . CYS A 1 96 ? 4.859 -7.844 12.386 1.00 53.21 96 CYS A C 15
ATOM 24755 O O . CYS A 1 96 ? 4.861 -9.003 12.804 1.00 45.44 96 CYS A O 15
ATOM 24763 N N . LEU A 1 97 ? 4.315 -7.495 11.225 1.00 33.21 97 LEU A N 15
ATOM 24764 C CA . LEU A 1 97 ? 3.675 -8.476 10.355 1.00 41.22 97 LEU A CA 15
ATOM 24765 C C . LEU A 1 97 ? 2.405 -9.027 10.996 1.00 44.31 97 LEU A C 15
ATOM 24766 O O . LEU A 1 97 ? 2.381 -9.329 12.190 1.00 54.45 97 LEU A O 15
ATOM 24782 N N . HIS A 1 98 ? 1.353 -9.157 10.195 1.00 73.43 98 HIS A N 15
ATOM 24783 C CA . HIS A 1 98 ? 0.080 -9.675 10.683 1.00 33.24 98 HIS A CA 15
ATOM 24784 C C . HIS A 1 98 ? 0.058 -11.200 10.632 1.00 12.15 98 HIS A C 15
ATOM 24785 O O . HIS A 1 98 ? -0.688 -11.845 11.370 1.00 53.44 98 HIS A O 15
ATOM 24799 N N . ASP A 1 99 ? 0.880 -11.770 9.758 1.00 54.51 99 ASP A N 15
ATOM 24800 C CA . ASP A 1 99 ? 0.955 -13.218 9.611 1.00 72.50 99 ASP A CA 15
ATOM 24801 C C . ASP A 1 99 ? 1.208 -13.889 10.958 1.00 43.24 99 ASP A C 15
ATOM 24802 O O . ASP A 1 99 ? 0.840 -15.045 11.166 1.00 63.10 99 ASP A O 15
ATOM 24811 N N . TYR A 1 100 ? 1.840 -13.156 11.868 1.00 52.22 100 TYR A N 15
ATOM 24812 C CA . TYR A 1 100 ? 2.146 -13.680 13.193 1.00 31.43 100 TYR A CA 15
ATOM 24813 C C . TYR A 1 100 ? 0.876 -13.835 14.025 1.00 40.03 100 TYR A C 15
ATOM 24814 O O . TYR A 1 100 ? 0.808 -14.671 14.925 1.00 24.54 100 TYR A O 15
ATOM 24832 N N . ARG A 1 101 ? -0.129 -13.022 13.715 1.00 62.23 101 ARG A N 15
ATOM 24833 C CA . ARG A 1 101 ? -1.397 -13.067 14.432 1.00 30.15 101 ARG A CA 15
ATOM 24834 C C . ARG A 1 101 ? -2.533 -13.483 13.503 1.00 74.01 101 ARG A C 15
ATOM 24835 O O . ARG A 1 101 ? -2.902 -12.745 12.590 1.00 32.00 101 ARG A O 15
ATOM 24856 N N . GLU A 1 102 ? -3.083 -14.670 13.742 1.00 1.45 102 GLU A N 15
ATOM 24857 C CA . GLU A 1 102 ? -4.176 -15.183 12.925 1.00 30.35 102 GLU A CA 15
ATOM 24858 C C . GLU A 1 102 ? -5.310 -14.167 12.833 1.00 54.21 102 GLU A C 15
ATOM 24859 O O . GLU A 1 102 ? -6.240 -14.370 12.053 1.00 21.14 102 GLU A O 15
ATOM 24871 N N . GLY A 1 1 ? -3.955 17.223 11.592 1.00 32.41 1 GLY A N 16
ATOM 24872 C CA . GLY A 1 1 ? -2.518 17.424 11.579 1.00 51.13 1 GLY A CA 16
ATOM 24873 C C . GLY A 1 1 ? -1.754 16.134 11.357 1.00 41.04 1 GLY A C 16
ATOM 24874 O O . GLY A 1 1 ? -2.246 15.051 11.672 1.00 51.14 1 GLY A O 16
ATOM 24878 N N . ALA A 1 2 ? -0.548 16.249 10.811 1.00 44.22 2 ALA A N 16
ATOM 24879 C CA . ALA A 1 2 ? 0.286 15.083 10.547 1.00 20.00 2 ALA A CA 16
ATOM 24880 C C . ALA A 1 2 ? 1.726 15.327 10.986 1.00 32.44 2 ALA A C 16
ATOM 24881 O O . ALA A 1 2 ? 2.174 16.470 11.070 1.00 61.43 2 ALA A O 16
ATOM 24888 N N . MET A 1 3 ? 2.445 14.245 11.267 1.00 61.21 3 MET A N 16
ATOM 24889 C CA . MET A 1 3 ? 3.835 14.342 11.697 1.00 10.24 3 MET A CA 16
ATOM 24890 C C . MET A 1 3 ? 4.754 13.590 10.741 1.00 45.14 3 MET A C 16
ATOM 24891 O O . MET A 1 3 ? 4.294 12.810 9.908 1.00 63.14 3 MET A O 16
ATOM 24905 N N . ALA A 1 4 ? 6.056 13.830 10.866 1.00 54.31 4 ALA A N 16
ATOM 24906 C CA . ALA A 1 4 ? 7.039 13.174 10.013 1.00 1.13 4 ALA A CA 16
ATOM 24907 C C . ALA A 1 4 ? 7.585 11.913 10.675 1.00 2.40 4 ALA A C 16
ATOM 24908 O O . ALA A 1 4 ? 7.234 11.596 11.811 1.00 61.41 4 ALA A O 16
ATOM 24915 N N . MET A 1 5 ? 8.445 11.199 9.957 1.00 63.12 5 MET A N 16
ATOM 24916 C CA . MET A 1 5 ? 9.040 9.973 10.476 1.00 61.43 5 MET A CA 16
ATOM 24917 C C . MET A 1 5 ? 10.562 10.076 10.503 1.00 33.22 5 MET A C 16
ATOM 24918 O O . MET A 1 5 ? 11.157 10.823 9.727 1.00 15.13 5 MET A O 16
ATOM 24932 N N . ALA A 1 6 ? 11.185 9.321 11.402 1.00 44.01 6 ALA A N 16
ATOM 24933 C CA . ALA A 1 6 ? 12.637 9.327 11.529 1.00 64.22 6 ALA A CA 16
ATOM 24934 C C . ALA A 1 6 ? 13.115 8.191 12.428 1.00 55.14 6 ALA A C 16
ATOM 24935 O O . ALA A 1 6 ? 12.326 7.344 12.847 1.00 33.10 6 ALA A O 16
ATOM 24942 N N . LYS A 1 7 ? 14.411 8.179 12.720 1.00 74.43 7 LYS A N 16
ATOM 24943 C CA . LYS A 1 7 ? 14.994 7.147 13.569 1.00 0.34 7 LYS A CA 16
ATOM 24944 C C . LYS A 1 7 ? 14.935 5.784 12.888 1.00 24.34 7 LYS A C 16
ATOM 24945 O O . LYS A 1 7 ? 13.942 5.442 12.247 1.00 43.11 7 LYS A O 16
ATOM 24964 N N . ALA A 1 8 ? 16.005 5.008 13.034 1.00 51.34 8 ALA A N 16
ATOM 24965 C CA . ALA A 1 8 ? 16.073 3.681 12.435 1.00 30.24 8 ALA A CA 16
ATOM 24966 C C . ALA A 1 8 ? 14.875 2.831 12.847 1.00 42.35 8 ALA A C 16
ATOM 24967 O O . ALA A 1 8 ? 14.340 2.986 13.944 1.00 0.24 8 ALA A O 16
ATOM 24974 N N . ARG A 1 9 ? 14.459 1.934 11.958 1.00 11.55 9 ARG A N 16
ATOM 24975 C CA . ARG A 1 9 ? 13.323 1.062 12.229 1.00 72.21 9 ARG A CA 16
ATOM 24976 C C . ARG A 1 9 ? 13.771 -0.206 12.950 1.00 33.11 9 ARG A C 16
ATOM 24977 O O . ARG A 1 9 ? 14.652 -0.924 12.477 1.00 31.23 9 ARG A O 16
ATOM 24998 N N . LYS A 1 10 ? 13.158 -0.475 14.098 1.00 22.21 10 LYS A N 16
ATOM 24999 C CA . LYS A 1 10 ? 13.492 -1.656 14.886 1.00 70.15 10 LYS A CA 16
ATOM 25000 C C . LYS A 1 10 ? 12.230 -2.339 15.404 1.00 4.43 10 LYS A C 16
ATOM 25001 O O . LYS A 1 10 ? 11.277 -1.690 15.835 1.00 52.43 10 LYS A O 16
ATOM 25020 N N . PRO A 1 11 ? 12.223 -3.679 15.365 1.00 71.30 11 PRO A N 16
ATOM 25021 C CA . PRO A 1 11 ? 11.085 -4.479 15.829 1.00 2.43 11 PRO A CA 16
ATOM 25022 C C . PRO A 1 11 ? 10.918 -4.424 17.344 1.00 24.40 11 PRO A C 16
ATOM 25023 O O . PRO A 1 11 ? 9.850 -4.079 17.848 1.00 34.43 11 PRO A O 16
ATOM 25034 N N . ARG A 1 12 ? 11.981 -4.767 18.064 1.00 4.14 12 ARG A N 16
ATOM 25035 C CA . ARG A 1 12 ? 11.952 -4.758 19.522 1.00 52.30 12 ARG A CA 16
ATOM 25036 C C . ARG A 1 12 ? 11.600 -3.370 20.050 1.00 44.21 12 ARG A C 16
ATOM 25037 O O . ARG A 1 12 ? 10.751 -3.227 20.929 1.00 40.14 12 ARG A O 16
ATOM 25058 N N . GLU A 1 13 ? 12.261 -2.351 19.508 1.00 74.34 13 GLU A N 16
ATOM 25059 C CA . GLU A 1 13 ? 12.018 -0.976 19.926 1.00 42.54 13 GLU A CA 16
ATOM 25060 C C . GLU A 1 13 ? 10.608 -0.532 19.547 1.00 60.22 13 GLU A C 16
ATOM 25061 O O . GLU A 1 13 ? 10.073 0.422 20.111 1.00 23.21 13 GLU A O 16
ATOM 25073 N N . ALA A 1 14 ? 10.012 -1.232 18.587 1.00 41.32 14 ALA A N 16
ATOM 25074 C CA . ALA A 1 14 ? 8.664 -0.912 18.133 1.00 63.00 14 ALA A CA 16
ATOM 25075 C C . ALA A 1 14 ? 7.626 -1.295 19.182 1.00 24.43 14 ALA A C 16
ATOM 25076 O O . ALA A 1 14 ? 6.653 -0.572 19.401 1.00 25.33 14 ALA A O 16
ATOM 25083 N N . LEU A 1 15 ? 7.839 -2.437 19.828 1.00 14.42 15 LEU A N 16
ATOM 25084 C CA . LEU A 1 15 ? 6.920 -2.917 20.855 1.00 4.21 15 LEU A CA 16
ATOM 25085 C C . LEU A 1 15 ? 6.919 -1.986 22.063 1.00 4.42 15 LEU A C 16
ATOM 25086 O O . LEU A 1 15 ? 5.878 -1.747 22.676 1.00 31.31 15 LEU A O 16
ATOM 25102 N N . LEU A 1 16 ? 8.092 -1.460 22.399 1.00 22.14 16 LEU A N 16
ATOM 25103 C CA . LEU A 1 16 ? 8.227 -0.552 23.533 1.00 20.23 16 LEU A CA 16
ATOM 25104 C C . LEU A 1 16 ? 7.553 0.785 23.243 1.00 34.15 16 LEU A C 16
ATOM 25105 O O . LEU A 1 16 ? 6.898 1.362 24.112 1.00 43.12 16 LEU A O 16
ATOM 25121 N N . TRP A 1 17 ? 7.715 1.270 22.018 1.00 60.21 17 TRP A N 16
ATOM 25122 C CA . TRP A 1 17 ? 7.120 2.538 21.613 1.00 53.31 17 TRP A CA 16
ATOM 25123 C C . TRP A 1 17 ? 5.642 2.364 21.280 1.00 41.41 17 TRP A C 16
ATOM 25124 O O . TRP A 1 17 ? 4.864 3.315 21.351 1.00 44.52 17 TRP A O 16
ATOM 25145 N N . ALA A 1 18 ? 5.261 1.144 20.917 1.00 43.04 18 ALA A N 16
ATOM 25146 C CA . ALA A 1 18 ? 3.876 0.846 20.575 1.00 60.01 18 ALA A CA 16
ATOM 25147 C C . ALA A 1 18 ? 3.003 0.789 21.824 1.00 73.33 18 ALA A C 16
ATOM 25148 O O . ALA A 1 18 ? 2.095 1.603 21.997 1.00 2.31 18 ALA A O 16
ATOM 25155 N N . LEU A 1 19 ? 3.281 -0.178 22.691 1.00 64.42 19 LEU A N 16
ATOM 25156 C CA . LEU A 1 19 ? 2.520 -0.343 23.924 1.00 3.54 19 LEU A CA 16
ATOM 25157 C C . LEU A 1 19 ? 2.663 0.884 24.820 1.00 51.24 19 LEU A C 16
ATOM 25158 O O . LEU A 1 19 ? 1.899 1.066 25.767 1.00 34.22 19 LEU A O 16
ATOM 25174 N N . SER A 1 20 ? 3.645 1.725 24.511 1.00 25.40 20 SER A N 16
ATOM 25175 C CA . SER A 1 20 ? 3.889 2.934 25.288 1.00 24.15 20 SER A CA 16
ATOM 25176 C C . SER A 1 20 ? 3.059 4.098 24.757 1.00 41.21 20 SER A C 16
ATOM 25177 O O . SER A 1 20 ? 2.781 5.057 25.478 1.00 45.05 20 SER A O 16
ATOM 25185 N N . ASP A 1 21 ? 2.666 4.007 23.491 1.00 30.33 21 ASP A N 16
ATOM 25186 C CA . ASP A 1 21 ? 1.866 5.051 22.862 1.00 43.23 21 ASP A CA 16
ATOM 25187 C C . ASP A 1 21 ? 0.460 5.089 23.451 1.00 31.44 21 ASP A C 16
ATOM 25188 O O . ASP A 1 21 ? -0.187 6.137 23.477 1.00 64.23 21 ASP A O 16
ATOM 25197 N N . LEU A 1 22 ? -0.009 3.939 23.924 1.00 63.13 22 LEU A N 16
ATOM 25198 C CA . LEU A 1 22 ? -1.340 3.839 24.513 1.00 44.33 22 LEU A CA 16
ATOM 25199 C C . LEU A 1 22 ? -1.286 4.066 26.020 1.00 14.02 22 LEU A C 16
ATOM 25200 O O . LEU A 1 22 ? -0.239 3.904 26.645 1.00 44.14 22 LEU A O 16
ATOM 25216 N N . GLU A 1 23 ? -2.424 4.440 26.598 1.00 61.41 23 GLU A N 16
ATOM 25217 C CA . GLU A 1 23 ? -2.506 4.687 28.033 1.00 60.24 23 GLU A CA 16
ATOM 25218 C C . GLU A 1 23 ? -2.396 3.382 28.817 1.00 51.23 23 GLU A C 16
ATOM 25219 O O . GLU A 1 23 ? -2.613 2.300 28.273 1.00 35.11 23 GLU A O 16
ATOM 25231 N N . GLU A 1 24 ? -2.057 3.495 30.097 1.00 23.20 24 GLU A N 16
ATOM 25232 C CA . GLU A 1 24 ? -1.917 2.324 30.955 1.00 4.33 24 GLU A CA 16
ATOM 25233 C C . GLU A 1 24 ? -3.262 1.633 31.157 1.00 51.22 24 GLU A C 16
ATOM 25234 O O . GLU A 1 24 ? -3.333 0.411 31.272 1.00 25.54 24 GLU A O 16
ATOM 25246 N N . ASN A 1 25 ? -4.328 2.426 31.198 1.00 3.54 25 ASN A N 16
ATOM 25247 C CA . ASN A 1 25 ? -5.671 1.892 31.387 1.00 15.12 25 ASN A CA 16
ATOM 25248 C C . ASN A 1 25 ? -6.174 1.221 30.113 1.00 61.43 25 ASN A C 16
ATOM 25249 O O . ASN A 1 25 ? -7.322 0.782 30.041 1.00 52.41 25 ASN A O 16
ATOM 25260 N N . ASP A 1 26 ? -5.306 1.143 29.110 1.00 51.10 26 ASP A N 16
ATOM 25261 C CA . ASP A 1 26 ? -5.660 0.524 27.838 1.00 34.53 26 ASP A CA 16
ATOM 25262 C C . ASP A 1 26 ? -4.875 -0.767 27.625 1.00 42.42 26 ASP A C 16
ATOM 25263 O O . ASP A 1 26 ? -5.455 -1.832 27.415 1.00 15.12 26 ASP A O 16
ATOM 25272 N N . PHE A 1 27 ? -3.551 -0.663 27.678 1.00 10.03 27 PHE A N 16
ATOM 25273 C CA . PHE A 1 27 ? -2.685 -1.821 27.489 1.00 73.03 27 PHE A CA 16
ATOM 25274 C C . PHE A 1 27 ? -2.951 -2.879 28.555 1.00 34.51 27 PHE A C 16
ATOM 25275 O O . PHE A 1 27 ? -2.933 -4.078 28.275 1.00 35.20 27 PHE A O 16
ATOM 25292 N N . LYS A 1 28 ? -3.198 -2.428 29.780 1.00 2.51 28 LYS A N 16
ATOM 25293 C CA . LYS A 1 28 ? -3.469 -3.333 30.890 1.00 24.22 28 LYS A CA 16
ATOM 25294 C C . LYS A 1 28 ? -4.760 -4.110 30.656 1.00 13.00 28 LYS A C 16
ATOM 25295 O O . LYS A 1 28 ? -4.819 -5.319 30.879 1.00 31.34 28 LYS A O 16
ATOM 25314 N N . LYS A 1 29 ? -5.794 -3.408 30.203 1.00 24.13 29 LYS A N 16
ATOM 25315 C CA . LYS A 1 29 ? -7.084 -4.031 29.936 1.00 73.44 29 LYS A CA 16
ATOM 25316 C C . LYS A 1 29 ? -6.929 -5.220 28.992 1.00 32.25 29 LYS A C 16
ATOM 25317 O O . LYS A 1 29 ? -7.600 -6.241 29.149 1.00 62.50 29 LYS A O 16
ATOM 25336 N N . LEU A 1 30 ? -6.041 -5.082 28.015 1.00 42.44 30 LEU A N 16
ATOM 25337 C CA . LEU A 1 30 ? -5.796 -6.145 27.047 1.00 73.34 30 LEU A CA 16
ATOM 25338 C C . LEU A 1 30 ? -5.044 -7.305 27.691 1.00 64.14 30 LEU A C 16
ATOM 25339 O O . LEU A 1 30 ? -5.485 -8.453 27.635 1.00 65.34 30 LEU A O 16
ATOM 25355 N N . LYS A 1 31 ? -3.906 -6.997 28.304 1.00 20.42 31 LYS A N 16
ATOM 25356 C CA . LYS A 1 31 ? -3.092 -8.013 28.963 1.00 54.51 31 LYS A CA 16
ATOM 25357 C C . LYS A 1 31 ? -3.906 -8.766 30.011 1.00 44.13 31 LYS A C 16
ATOM 25358 O O . LYS A 1 31 ? -3.621 -9.924 30.317 1.00 3.34 31 LYS A O 16
ATOM 25377 N N . PHE A 1 32 ? -4.920 -8.102 30.556 1.00 63.23 32 PHE A N 16
ATOM 25378 C CA . PHE A 1 32 ? -5.775 -8.710 31.569 1.00 44.32 32 PHE A CA 16
ATOM 25379 C C . PHE A 1 32 ? -6.588 -9.857 30.977 1.00 14.11 32 PHE A C 16
ATOM 25380 O O . PHE A 1 32 ? -6.684 -10.933 31.567 1.00 34.31 32 PHE A O 16
ATOM 25397 N N . TYR A 1 33 ? -7.173 -9.618 29.808 1.00 23.24 33 TYR A N 16
ATOM 25398 C CA . TYR A 1 33 ? -7.981 -10.629 29.137 1.00 20.44 33 TYR A CA 16
ATOM 25399 C C . TYR A 1 33 ? -7.164 -11.367 28.081 1.00 22.33 33 TYR A C 16
ATOM 25400 O O . TYR A 1 33 ? -7.070 -12.595 28.098 1.00 24.30 33 TYR A O 16
ATOM 25418 N N . LEU A 1 34 ? -6.574 -10.610 27.163 1.00 2.45 34 LEU A N 16
ATOM 25419 C CA . LEU A 1 34 ? -5.763 -11.190 26.098 1.00 1.45 34 LEU A CA 16
ATOM 25420 C C . LEU A 1 34 ? -4.703 -12.125 26.670 1.00 65.52 34 LEU A C 16
ATOM 25421 O O . LEU A 1 34 ? -4.664 -13.311 26.340 1.00 51.00 34 LEU A O 16
ATOM 25437 N N . ARG A 1 35 ? -3.845 -11.585 27.529 1.00 21.13 35 ARG A N 16
ATOM 25438 C CA . ARG A 1 35 ? -2.785 -12.372 28.147 1.00 23.14 35 ARG A CA 16
ATOM 25439 C C . ARG A 1 35 ? -3.368 -13.496 28.999 1.00 2.34 35 ARG A C 16
ATOM 25440 O O . ARG A 1 35 ? -2.799 -14.584 29.083 1.00 24.11 35 ARG A O 16
ATOM 25461 N N . ASP A 1 36 ? -4.505 -13.224 29.630 1.00 40.31 36 ASP A N 16
ATOM 25462 C CA . ASP A 1 36 ? -5.166 -14.211 30.475 1.00 23.42 36 ASP A CA 16
ATOM 25463 C C . ASP A 1 36 ? -5.341 -15.532 29.732 1.00 35.01 36 ASP A C 16
ATOM 25464 O O . ASP A 1 36 ? -4.953 -16.590 30.227 1.00 40.15 36 ASP A O 16
ATOM 25473 N N . MET A 1 37 ? -5.930 -15.462 28.543 1.00 72.13 37 MET A N 16
ATOM 25474 C CA . MET A 1 37 ? -6.157 -16.653 27.732 1.00 52.33 37 MET A CA 16
ATOM 25475 C C . MET A 1 37 ? -4.951 -16.945 26.846 1.00 65.14 37 MET A C 16
ATOM 25476 O O . MET A 1 37 ? -4.279 -17.965 27.009 1.00 53.41 37 MET A O 16
ATOM 25490 N N . THR A 1 38 ? -4.679 -16.044 25.906 1.00 34.31 38 THR A N 16
ATOM 25491 C CA . THR A 1 38 ? -3.555 -16.207 24.993 1.00 2.44 38 THR A CA 16
ATOM 25492 C C . THR A 1 38 ? -2.294 -16.623 25.743 1.00 74.23 38 THR A C 16
ATOM 25493 O O . THR A 1 38 ? -1.619 -17.579 25.359 1.00 31.41 38 THR A O 16
ATOM 25504 N N . LEU A 1 39 ? -1.982 -15.901 26.813 1.00 33.22 39 LEU A N 16
ATOM 25505 C CA . LEU A 1 39 ? -0.802 -16.197 27.618 1.00 40.21 39 LEU A CA 16
ATOM 25506 C C . LEU A 1 39 ? -1.190 -16.892 28.919 1.00 10.52 39 LEU A C 16
ATOM 25507 O O . LEU A 1 39 ? -2.370 -17.124 29.182 1.00 22.14 39 LEU A O 16
ATOM 25523 N N . SER A 1 40 ? -0.189 -17.219 29.731 1.00 54.53 40 SER A N 16
ATOM 25524 C CA . SER A 1 40 ? -0.426 -17.888 31.004 1.00 22.14 40 SER A CA 16
ATOM 25525 C C . SER A 1 40 ? -0.398 -16.889 32.157 1.00 42.31 40 SER A C 16
ATOM 25526 O O . SER A 1 40 ? -0.295 -15.681 31.942 1.00 24.55 40 SER A O 16
ATOM 25534 N N . GLU A 1 41 ? -0.491 -17.402 33.380 1.00 62.24 41 GLU A N 16
ATOM 25535 C CA . GLU A 1 41 ? -0.477 -16.555 34.566 1.00 11.12 41 GLU A CA 16
ATOM 25536 C C . GLU A 1 41 ? 0.953 -16.202 34.967 1.00 74.35 41 GLU A C 16
ATOM 25537 O O . GLU A 1 41 ? 1.912 -16.630 34.326 1.00 73.50 41 GLU A O 16
ATOM 25549 N N . GLY A 1 42 ? 1.086 -15.417 36.031 1.00 25.44 42 GLY A N 16
ATOM 25550 C CA . GLY A 1 42 ? 2.401 -15.019 36.499 1.00 24.30 42 GLY A CA 16
ATOM 25551 C C . GLY A 1 42 ? 2.564 -13.513 36.559 1.00 63.54 42 GLY A C 16
ATOM 25552 O O . GLY A 1 42 ? 3.341 -12.999 37.362 1.00 2.22 42 GLY A O 16
ATOM 25556 N N . GLN A 1 43 ? 1.831 -12.806 35.705 1.00 61.31 43 GLN A N 16
ATOM 25557 C CA . GLN A 1 43 ? 1.900 -11.350 35.663 1.00 64.42 43 GLN A CA 16
ATOM 25558 C C . GLN A 1 43 ? 1.407 -10.744 36.972 1.00 13.11 43 GLN A C 16
ATOM 25559 O O . GLN A 1 43 ? 0.657 -11.363 37.728 1.00 42.13 43 GLN A O 16
ATOM 25573 N N . PRO A 1 44 ? 1.836 -9.504 37.249 1.00 10.33 44 PRO A N 16
ATOM 25574 C CA . PRO A 1 44 ? 1.450 -8.786 38.468 1.00 72.21 44 PRO A CA 16
ATOM 25575 C C . PRO A 1 44 ? -0.020 -8.381 38.461 1.00 73.40 44 PRO A C 16
ATOM 25576 O O . PRO A 1 44 ? -0.713 -8.484 37.448 1.00 44.10 44 PRO A O 16
ATOM 25587 N N . PRO A 1 45 ? -0.511 -7.910 39.617 1.00 45.20 45 PRO A N 16
ATOM 25588 C CA . PRO A 1 45 ? -1.903 -7.479 39.769 1.00 34.01 45 PRO A CA 16
ATOM 25589 C C . PRO A 1 45 ? -2.199 -6.193 39.006 1.00 50.43 45 PRO A C 16
ATOM 25590 O O . PRO A 1 45 ? -1.288 -5.437 38.665 1.00 65.43 45 PRO A O 16
ATOM 25601 N N . LEU A 1 46 ? -3.478 -5.948 38.740 1.00 25.14 46 LEU A N 16
ATOM 25602 C CA . LEU A 1 46 ? -3.894 -4.751 38.017 1.00 24.51 46 LEU A CA 16
ATOM 25603 C C . LEU A 1 46 ? -3.280 -3.500 38.637 1.00 53.13 46 LEU A C 16
ATOM 25604 O O . LEU A 1 46 ? -3.606 -3.130 39.764 1.00 21.14 46 LEU A O 16
ATOM 25620 N N . ALA A 1 47 ? -2.392 -2.851 37.891 1.00 54.24 47 ALA A N 16
ATOM 25621 C CA . ALA A 1 47 ? -1.737 -1.638 38.365 1.00 61.32 47 ALA A CA 16
ATOM 25622 C C . ALA A 1 47 ? -1.476 -0.670 37.216 1.00 20.10 47 ALA A C 16
ATOM 25623 O O . ALA A 1 47 ? -0.810 -1.015 36.240 1.00 24.31 47 ALA A O 16
ATOM 25630 N N . ARG A 1 48 ? -2.006 0.543 37.338 1.00 22.44 48 ARG A N 16
ATOM 25631 C CA . ARG A 1 48 ? -1.831 1.560 36.309 1.00 75.02 48 ARG A CA 16
ATOM 25632 C C . ARG A 1 48 ? -0.375 2.007 36.228 1.00 41.52 48 ARG A C 16
ATOM 25633 O O . ARG A 1 48 ? 0.063 2.550 35.214 1.00 11.34 48 ARG A O 16
ATOM 25654 N N . GLY A 1 49 ? 0.371 1.776 37.304 1.00 71.20 49 GLY A N 16
ATOM 25655 C CA . GLY A 1 49 ? 1.770 2.162 37.334 1.00 34.23 49 GLY A CA 16
ATOM 25656 C C . GLY A 1 49 ? 2.655 1.192 36.578 1.00 23.40 49 GLY A C 16
ATOM 25657 O O . GLY A 1 49 ? 3.865 1.393 36.481 1.00 42.12 49 GLY A O 16
ATOM 25661 N N . GLU A 1 50 ? 2.051 0.135 36.043 1.00 43.13 50 GLU A N 16
ATOM 25662 C CA . GLU A 1 50 ? 2.795 -0.871 35.294 1.00 40.02 50 GLU A CA 16
ATOM 25663 C C . GLU A 1 50 ? 3.315 -0.296 33.979 1.00 23.43 50 GLU A C 16
ATOM 25664 O O . GLU A 1 50 ? 4.407 -0.642 33.526 1.00 24.04 50 GLU A O 16
ATOM 25676 N N . LEU A 1 51 ? 2.526 0.582 33.371 1.00 11.11 51 LEU A N 16
ATOM 25677 C CA . LEU A 1 51 ? 2.905 1.205 32.108 1.00 42.32 51 LEU A CA 16
ATOM 25678 C C . LEU A 1 51 ? 3.396 2.632 32.330 1.00 3.14 51 LEU A C 16
ATOM 25679 O O . LEU A 1 51 ? 4.439 3.027 31.810 1.00 1.45 51 LEU A O 16
ATOM 25695 N N . GLU A 1 52 ? 2.638 3.399 33.108 1.00 23.01 52 GLU A N 16
ATOM 25696 C CA . GLU A 1 52 ? 2.998 4.782 33.400 1.00 22.52 52 GLU A CA 16
ATOM 25697 C C . GLU A 1 52 ? 4.182 4.844 34.361 1.00 0.20 52 GLU A C 16
ATOM 25698 O O . GLU A 1 52 ? 5.197 5.477 34.072 1.00 30.34 52 GLU A O 16
ATOM 25710 N N . GLY A 1 53 ? 4.043 4.183 35.506 1.00 0.03 53 GLY A N 16
ATOM 25711 C CA . GLY A 1 53 ? 5.107 4.176 36.493 1.00 42.41 53 GLY A CA 16
ATOM 25712 C C . GLY A 1 53 ? 6.383 3.552 35.965 1.00 24.30 53 GLY A C 16
ATOM 25713 O O . GLY A 1 53 ? 7.437 4.190 35.953 1.00 21.51 53 GLY A O 16
ATOM 25717 N N . LEU A 1 54 ? 6.291 2.300 35.529 1.00 40.44 54 LEU A N 16
ATOM 25718 C CA . LEU A 1 54 ? 7.448 1.588 34.998 1.00 21.32 54 LEU A CA 16
ATOM 25719 C C . LEU A 1 54 ? 7.734 2.007 33.560 1.00 52.42 54 LEU A C 16
ATOM 25720 O O . LEU A 1 54 ? 7.192 3.000 33.073 1.00 12.34 54 LEU A O 16
ATOM 25736 N N . ILE A 1 55 ? 8.586 1.244 32.884 1.00 30.24 55 ILE A N 16
ATOM 25737 C CA . ILE A 1 55 ? 8.940 1.535 31.501 1.00 65.12 55 ILE A CA 16
ATOM 25738 C C . ILE A 1 55 ? 8.597 0.363 30.587 1.00 10.32 55 ILE A C 16
ATOM 25739 O O . ILE A 1 55 ? 8.435 -0.774 31.029 1.00 21.34 55 ILE A O 16
ATOM 25755 N N . PRO A 1 56 ? 8.484 0.645 29.281 1.00 44.03 56 PRO A N 16
ATOM 25756 C CA . PRO A 1 56 ? 8.162 -0.373 28.276 1.00 14.24 56 PRO A CA 16
ATOM 25757 C C . PRO A 1 56 ? 9.303 -1.361 28.065 1.00 63.20 56 PRO A C 16
ATOM 25758 O O . PRO A 1 56 ? 9.081 -2.566 27.945 1.00 74.10 56 PRO A O 16
ATOM 25769 N N . VAL A 1 57 ? 10.527 -0.844 28.021 1.00 61.22 57 VAL A N 16
ATOM 25770 C CA . VAL A 1 57 ? 11.704 -1.682 27.825 1.00 4.25 57 VAL A CA 16
ATOM 25771 C C . VAL A 1 57 ? 11.860 -2.685 28.963 1.00 1.31 57 VAL A C 16
ATOM 25772 O O . VAL A 1 57 ? 12.537 -3.703 28.818 1.00 12.14 57 VAL A O 16
ATOM 25785 N N . ASP A 1 58 ? 11.229 -2.390 30.094 1.00 22.14 58 ASP A N 16
ATOM 25786 C CA . ASP A 1 58 ? 11.296 -3.267 31.258 1.00 51.03 58 ASP A CA 16
ATOM 25787 C C . ASP A 1 58 ? 10.161 -4.286 31.236 1.00 12.11 58 ASP A C 16
ATOM 25788 O O . ASP A 1 58 ? 10.397 -5.495 31.239 1.00 42.21 58 ASP A O 16
ATOM 25797 N N . LEU A 1 59 ? 8.928 -3.790 31.216 1.00 64.55 59 LEU A N 16
ATOM 25798 C CA . LEU A 1 59 ? 7.755 -4.658 31.194 1.00 5.45 59 LEU A CA 16
ATOM 25799 C C . LEU A 1 59 ? 7.756 -5.544 29.953 1.00 20.44 59 LEU A C 16
ATOM 25800 O O . LEU A 1 59 ? 7.277 -6.677 29.988 1.00 70.41 59 LEU A O 16
ATOM 25816 N N . ALA A 1 60 ? 8.299 -5.021 28.859 1.00 60.30 60 ALA A N 16
ATOM 25817 C CA . ALA A 1 60 ? 8.366 -5.767 27.608 1.00 1.13 60 ALA A CA 16
ATOM 25818 C C . ALA A 1 60 ? 9.228 -7.016 27.759 1.00 0.22 60 ALA A C 16
ATOM 25819 O O . ALA A 1 60 ? 8.814 -8.114 27.390 1.00 64.22 60 ALA A O 16
ATOM 25826 N N . GLU A 1 61 ? 10.428 -6.839 28.304 1.00 51.04 61 GLU A N 16
ATOM 25827 C CA . GLU A 1 61 ? 11.348 -7.953 28.501 1.00 0.21 61 GLU A CA 16
ATOM 25828 C C . GLU A 1 61 ? 10.696 -9.057 29.328 1.00 31.11 61 GLU A C 16
ATOM 25829 O O . GLU A 1 61 ? 10.995 -10.239 29.153 1.00 45.01 61 GLU A O 16
ATOM 25841 N N . LEU A 1 62 ? 9.803 -8.664 30.230 1.00 4.31 62 LEU A N 16
ATOM 25842 C CA . LEU A 1 62 ? 9.108 -9.619 31.086 1.00 62.13 62 LEU A CA 16
ATOM 25843 C C . LEU A 1 62 ? 8.030 -10.365 30.306 1.00 64.05 62 LEU A C 16
ATOM 25844 O O . LEU A 1 62 ? 7.920 -11.589 30.393 1.00 0.32 62 LEU A O 16
ATOM 25860 N N . LEU A 1 63 ? 7.239 -9.621 29.541 1.00 11.22 63 LEU A N 16
ATOM 25861 C CA . LEU A 1 63 ? 6.170 -10.212 28.743 1.00 45.44 63 LEU A CA 16
ATOM 25862 C C . LEU A 1 63 ? 6.736 -11.178 27.707 1.00 74.31 63 LEU A C 16
ATOM 25863 O O . LEU A 1 63 ? 6.296 -12.324 27.609 1.00 61.44 63 LEU A O 16
ATOM 25879 N N . ILE A 1 64 ? 7.713 -10.709 26.939 1.00 71.24 64 ILE A N 16
ATOM 25880 C CA . ILE A 1 64 ? 8.340 -11.533 25.913 1.00 22.51 64 ILE A CA 16
ATOM 25881 C C . ILE A 1 64 ? 8.922 -12.809 26.513 1.00 42.12 64 ILE A C 16
ATOM 25882 O O . ILE A 1 64 ? 8.926 -13.861 25.875 1.00 65.54 64 ILE A O 16
ATOM 25898 N N . SER A 1 65 ? 9.412 -12.707 27.745 1.00 75.45 65 SER A N 16
ATOM 25899 C CA . SER A 1 65 ? 9.998 -13.853 28.431 1.00 42.43 65 SER A CA 16
ATOM 25900 C C . SER A 1 65 ? 8.912 -14.760 28.999 1.00 34.41 65 SER A C 16
ATOM 25901 O O . SER A 1 65 ? 9.125 -15.957 29.193 1.00 34.43 65 SER A O 16
ATOM 25909 N N . LYS A 1 66 ? 7.745 -14.182 29.264 1.00 2.00 66 LYS A N 16
ATOM 25910 C CA . LYS A 1 66 ? 6.623 -14.936 29.809 1.00 32.40 66 LYS A CA 16
ATOM 25911 C C . LYS A 1 66 ? 6.371 -16.201 28.995 1.00 70.52 66 LYS A C 16
ATOM 25912 O O . LYS A 1 66 ? 6.516 -17.315 29.499 1.00 32.25 66 LYS A O 16
ATOM 25931 N N . TYR A 1 67 ? 5.995 -16.023 27.733 1.00 0.55 67 TYR A N 16
ATOM 25932 C CA . TYR A 1 67 ? 5.722 -17.150 26.850 1.00 44.11 67 TYR A CA 16
ATOM 25933 C C . TYR A 1 67 ? 6.523 -17.034 25.556 1.00 32.12 67 TYR A C 16
ATOM 25934 O O . TYR A 1 67 ? 7.029 -18.027 25.035 1.00 41.20 67 TYR A O 16
ATOM 25952 N N . GLY A 1 68 ? 6.633 -15.812 25.043 1.00 31.23 68 GLY A N 16
ATOM 25953 C CA . GLY A 1 68 ? 7.373 -15.587 23.815 1.00 30.14 68 GLY A CA 16
ATOM 25954 C C . GLY A 1 68 ? 7.266 -14.156 23.328 1.00 3.44 68 GLY A C 16
ATOM 25955 O O . GLY A 1 68 ? 6.222 -13.521 23.472 1.00 21.05 68 GLY A O 16
ATOM 25959 N N . GLU A 1 69 ? 8.350 -13.646 22.752 1.00 44.12 69 GLU A N 16
ATOM 25960 C CA . GLU A 1 69 ? 8.374 -12.279 22.245 1.00 51.03 69 GLU A CA 16
ATOM 25961 C C . GLU A 1 69 ? 7.441 -12.127 21.047 1.00 71.03 69 GLU A C 16
ATOM 25962 O O . GLU A 1 69 ? 6.885 -11.054 20.810 1.00 34.42 69 GLU A O 16
ATOM 25974 N N . LYS A 1 70 ? 7.275 -13.209 20.293 1.00 51.52 70 LYS A N 16
ATOM 25975 C CA . LYS A 1 70 ? 6.410 -13.198 19.119 1.00 34.22 70 LYS A CA 16
ATOM 25976 C C . LYS A 1 70 ? 4.977 -12.840 19.502 1.00 23.04 70 LYS A C 16
ATOM 25977 O O . LYS A 1 70 ? 4.526 -11.719 19.273 1.00 43.55 70 LYS A O 16
ATOM 25996 N N . GLU A 1 71 ? 4.269 -13.800 20.089 1.00 54.14 71 GLU A N 16
ATOM 25997 C CA . GLU A 1 71 ? 2.888 -13.584 20.504 1.00 54.32 71 GLU A CA 16
ATOM 25998 C C . GLU A 1 71 ? 2.765 -12.317 21.346 1.00 55.25 71 GLU A C 16
ATOM 25999 O O . GLU A 1 71 ? 1.708 -11.688 21.388 1.00 12.44 71 GLU A O 16
ATOM 26011 N N . ALA A 1 72 ? 3.853 -11.949 22.014 1.00 70.51 72 ALA A N 16
ATOM 26012 C CA . ALA A 1 72 ? 3.868 -10.758 22.853 1.00 2.22 72 ALA A CA 16
ATOM 26013 C C . ALA A 1 72 ? 3.302 -9.554 22.108 1.00 71.12 72 ALA A C 16
ATOM 26014 O O . ALA A 1 72 ? 2.280 -8.992 22.502 1.00 52.05 72 ALA A O 16
ATOM 26021 N N . VAL A 1 73 ? 3.973 -9.162 21.029 1.00 32.42 73 VAL A N 16
ATOM 26022 C CA . VAL A 1 73 ? 3.536 -8.025 20.228 1.00 31.12 73 VAL A CA 16
ATOM 26023 C C . VAL A 1 73 ? 2.129 -8.245 19.684 1.00 50.44 73 VAL A C 16
ATOM 26024 O O . VAL A 1 73 ? 1.321 -7.317 19.626 1.00 24.05 73 VAL A O 16
ATOM 26037 N N . LYS A 1 74 ? 1.841 -9.479 19.284 1.00 0.33 74 LYS A N 16
ATOM 26038 C CA . LYS A 1 74 ? 0.531 -9.823 18.745 1.00 14.23 74 LYS A CA 16
ATOM 26039 C C . LYS A 1 74 ? -0.558 -9.626 19.795 1.00 13.21 74 LYS A C 16
ATOM 26040 O O . LYS A 1 74 ? -1.655 -9.160 19.486 1.00 11.45 74 LYS A O 16
ATOM 26059 N N . VAL A 1 75 ? -0.248 -9.983 21.037 1.00 0.34 75 VAL A N 16
ATOM 26060 C CA . VAL A 1 75 ? -1.199 -9.843 22.133 1.00 13.44 75 VAL A CA 16
ATOM 26061 C C . VAL A 1 75 ? -1.537 -8.377 22.384 1.00 75.24 75 VAL A C 16
ATOM 26062 O O . VAL A 1 75 ? -2.584 -8.058 22.948 1.00 2.02 75 VAL A O 16
ATOM 26075 N N . VAL A 1 76 ? -0.645 -7.489 21.959 1.00 4.40 76 VAL A N 16
ATOM 26076 C CA . VAL A 1 76 ? -0.849 -6.056 22.135 1.00 4.23 76 VAL A CA 16
ATOM 26077 C C . VAL A 1 76 ? -1.772 -5.496 21.059 1.00 3.41 76 VAL A C 16
ATOM 26078 O O . VAL A 1 76 ? -2.763 -4.829 21.361 1.00 62.32 76 VAL A O 16
ATOM 26091 N N . LEU A 1 77 ? -1.441 -5.770 19.802 1.00 23.22 77 LEU A N 16
ATOM 26092 C CA . LEU A 1 77 ? -2.241 -5.294 18.679 1.00 64.21 77 LEU A CA 16
ATOM 26093 C C . LEU A 1 77 ? -3.610 -5.966 18.662 1.00 1.12 77 LEU A C 16
ATOM 26094 O O . LEU A 1 77 ? -4.641 -5.298 18.579 1.00 44.45 77 LEU A O 16
ATOM 26110 N N . LYS A 1 78 ? -3.614 -7.292 18.744 1.00 23.03 78 LYS A N 16
ATOM 26111 C CA . LYS A 1 78 ? -4.856 -8.056 18.742 1.00 2.33 78 LYS A CA 16
ATOM 26112 C C . LYS A 1 78 ? -5.841 -7.494 19.762 1.00 75.01 78 LYS A C 16
ATOM 26113 O O . LYS A 1 78 ? -7.018 -7.301 19.461 1.00 55.13 78 LYS A O 16
ATOM 26132 N N . GLY A 1 79 ? -5.352 -7.232 20.970 1.00 22.42 79 GLY A N 16
ATOM 26133 C CA . GLY A 1 79 ? -6.203 -6.694 22.015 1.00 60.10 79 GLY A CA 16
ATOM 26134 C C . GLY A 1 79 ? -6.444 -5.206 21.857 1.00 4.24 79 GLY A C 16
ATOM 26135 O O . GLY A 1 79 ? -7.448 -4.677 22.337 1.00 64.31 79 GLY A O 16
ATOM 26139 N N . LEU A 1 80 ? -5.520 -4.527 21.185 1.00 14.15 80 LEU A N 16
ATOM 26140 C CA . LEU A 1 80 ? -5.636 -3.089 20.967 1.00 23.12 80 LEU A CA 16
ATOM 26141 C C . LEU A 1 80 ? -6.704 -2.781 19.923 1.00 40.21 80 LEU A C 16
ATOM 26142 O O . LEU A 1 80 ? -7.344 -1.730 19.965 1.00 33.12 80 LEU A O 16
ATOM 26158 N N . LYS A 1 81 ? -6.893 -3.705 18.987 1.00 40.31 81 LYS A N 16
ATOM 26159 C CA . LYS A 1 81 ? -7.886 -3.535 17.933 1.00 40.21 81 LYS A CA 16
ATOM 26160 C C . LYS A 1 81 ? -9.252 -3.199 18.522 1.00 75.22 81 LYS A C 16
ATOM 26161 O O . LYS A 1 81 ? -9.846 -2.172 18.193 1.00 72.22 81 LYS A O 16
ATOM 26180 N N . VAL A 1 82 ? -9.746 -4.071 19.395 1.00 22.34 82 VAL A N 16
ATOM 26181 C CA . VAL A 1 82 ? -11.041 -3.866 20.032 1.00 11.02 82 VAL A CA 16
ATOM 26182 C C . VAL A 1 82 ? -11.059 -2.571 20.836 1.00 11.22 82 VAL A C 16
ATOM 26183 O O . VAL A 1 82 ? -12.098 -2.167 21.359 1.00 63.15 82 VAL A O 16
ATOM 26196 N N . MET A 1 83 ? -9.902 -1.923 20.931 1.00 72.51 83 MET A N 16
ATOM 26197 C CA . MET A 1 83 ? -9.786 -0.672 21.670 1.00 4.04 83 MET A CA 16
ATOM 26198 C C . MET A 1 83 ? -9.719 0.518 20.718 1.00 30.12 83 MET A C 16
ATOM 26199 O O . MET A 1 83 ? -9.808 1.669 21.142 1.00 2.30 83 MET A O 16
ATOM 26213 N N . ASN A 1 84 ? -9.562 0.231 19.430 1.00 41.21 84 ASN A N 16
ATOM 26214 C CA . ASN A 1 84 ? -9.483 1.278 18.418 1.00 44.40 84 ASN A CA 16
ATOM 26215 C C . ASN A 1 84 ? -8.130 1.983 18.469 1.00 15.24 84 ASN A C 16
ATOM 26216 O O . ASN A 1 84 ? -8.022 3.166 18.143 1.00 64.01 84 ASN A O 16
ATOM 26227 N N . LEU A 1 85 ? -7.102 1.249 18.881 1.00 54.52 85 LEU A N 16
ATOM 26228 C CA . LEU A 1 85 ? -5.756 1.803 18.975 1.00 51.34 85 LEU A CA 16
ATOM 26229 C C . LEU A 1 85 ? -4.978 1.566 17.684 1.00 34.21 85 LEU A C 16
ATOM 26230 O O . LEU A 1 85 ? -3.751 1.465 17.696 1.00 42.01 85 LEU A O 16
ATOM 26246 N N . LEU A 1 86 ? -5.700 1.479 16.572 1.00 11.32 86 LEU A N 16
ATOM 26247 C CA . LEU A 1 86 ? -5.078 1.256 15.272 1.00 41.03 86 LEU A CA 16
ATOM 26248 C C . LEU A 1 86 ? -4.092 2.372 14.941 1.00 30.10 86 LEU A C 16
ATOM 26249 O O . LEU A 1 86 ? -3.267 2.236 14.039 1.00 64.13 86 LEU A O 16
ATOM 26265 N N . GLU A 1 87 ? -4.184 3.474 15.679 1.00 24.33 87 GLU A N 16
ATOM 26266 C CA . GLU A 1 87 ? -3.298 4.612 15.464 1.00 11.14 87 GLU A CA 16
ATOM 26267 C C . GLU A 1 87 ? -1.836 4.177 15.492 1.00 62.23 87 GLU A C 16
ATOM 26268 O O . GLU A 1 87 ? -1.213 3.989 14.446 1.00 64.50 87 GLU A O 16
ATOM 26280 N N . LEU A 1 88 ? -1.294 4.019 16.694 1.00 11.23 88 LEU A N 16
ATOM 26281 C CA . LEU A 1 88 ? 0.095 3.607 16.859 1.00 24.55 88 LEU A CA 16
ATOM 26282 C C . LEU A 1 88 ? 0.293 2.165 16.402 1.00 44.14 88 LEU A C 16
ATOM 26283 O O . LEU A 1 88 ? 1.386 1.779 15.985 1.00 11.25 88 LEU A O 16
ATOM 26299 N N . VAL A 1 89 ? -0.772 1.373 16.479 1.00 5.33 89 VAL A N 16
ATOM 26300 C CA . VAL A 1 89 ? -0.716 -0.025 16.070 1.00 51.02 89 VAL A CA 16
ATOM 26301 C C . VAL A 1 89 ? -0.467 -0.149 14.571 1.00 60.21 89 VAL A C 16
ATOM 26302 O O . VAL A 1 89 ? 0.127 -1.124 14.109 1.00 52.55 89 VAL A O 16
ATOM 26315 N N . ASP A 1 90 ? -0.924 0.844 13.817 1.00 52.23 90 ASP A N 16
ATOM 26316 C CA . ASP A 1 90 ? -0.750 0.848 12.369 1.00 63.42 90 ASP A CA 16
ATOM 26317 C C . ASP A 1 90 ? 0.648 0.369 11.989 1.00 60.02 90 ASP A C 16
ATOM 26318 O O . ASP A 1 90 ? 0.802 -0.546 11.180 1.00 11.30 90 ASP A O 16
ATOM 26327 N N . GLN A 1 91 ? 1.662 0.995 12.577 1.00 65.40 91 GLN A N 16
ATOM 26328 C CA . GLN A 1 91 ? 3.047 0.633 12.298 1.00 3.11 91 GLN A CA 16
ATOM 26329 C C . GLN A 1 91 ? 3.444 -0.629 13.057 1.00 11.10 91 GLN A C 16
ATOM 26330 O O . GLN A 1 91 ? 3.806 -1.640 12.455 1.00 72.54 91 GLN A O 16
ATOM 26344 N N . LEU A 1 92 ? 3.374 -0.563 14.382 1.00 42.20 92 LEU A N 16
ATOM 26345 C CA . LEU A 1 92 ? 3.726 -1.701 15.224 1.00 4.54 92 LEU A CA 16
ATOM 26346 C C . LEU A 1 92 ? 3.345 -3.015 14.551 1.00 31.14 92 LEU A C 16
ATOM 26347 O O . LEU A 1 92 ? 4.167 -3.922 14.428 1.00 25.50 92 LEU A O 16
ATOM 26363 N N . SER A 1 93 ? 2.093 -3.109 14.116 1.00 35.51 93 SER A N 16
ATOM 26364 C CA . SER A 1 93 ? 1.601 -4.314 13.457 1.00 42.34 93 SER A CA 16
ATOM 26365 C C . SER A 1 93 ? 2.373 -4.581 12.168 1.00 3.02 93 SER A C 16
ATOM 26366 O O . SER A 1 93 ? 2.843 -5.695 11.932 1.00 41.41 93 SER A O 16
ATOM 26374 N N . HIS A 1 94 ? 2.500 -3.551 11.337 1.00 25.14 94 HIS A N 16
ATOM 26375 C CA . HIS A 1 94 ? 3.216 -3.673 10.072 1.00 20.33 94 HIS A CA 16
ATOM 26376 C C . HIS A 1 94 ? 4.718 -3.803 10.308 1.00 51.31 94 HIS A C 16
ATOM 26377 O O . HIS A 1 94 ? 5.494 -3.945 9.362 1.00 10.44 94 HIS A O 16
ATOM 26391 N N . ILE A 1 95 ? 5.120 -3.752 11.573 1.00 32.23 95 ILE A N 16
ATOM 26392 C CA . ILE A 1 95 ? 6.528 -3.864 11.932 1.00 62.10 95 ILE A CA 16
ATOM 26393 C C . ILE A 1 95 ? 6.848 -5.252 12.476 1.00 64.35 95 ILE A C 16
ATOM 26394 O O . ILE A 1 95 ? 7.957 -5.759 12.299 1.00 1.31 95 ILE A O 16
ATOM 26410 N N . CYS A 1 96 ? 5.871 -5.863 13.135 1.00 34.23 96 CYS A N 16
ATOM 26411 C CA . CYS A 1 96 ? 6.047 -7.195 13.704 1.00 5.42 96 CYS A CA 16
ATOM 26412 C C . CYS A 1 96 ? 5.392 -8.253 12.824 1.00 35.51 96 CYS A C 16
ATOM 26413 O O . CYS A 1 96 ? 6.013 -9.257 12.474 1.00 64.51 96 CYS A O 16
ATOM 26421 N N . LEU A 1 97 ? 4.132 -8.024 12.471 1.00 53.11 97 LEU A N 16
ATOM 26422 C CA . LEU A 1 97 ? 3.390 -8.959 11.632 1.00 34.15 97 LEU A CA 16
ATOM 26423 C C . LEU A 1 97 ? 1.968 -8.463 11.390 1.00 13.11 97 LEU A C 16
ATOM 26424 O O . LEU A 1 97 ? 1.043 -8.813 12.124 1.00 1.24 97 LEU A O 16
ATOM 26440 N N . HIS A 1 98 ? 1.800 -7.647 10.354 1.00 34.20 98 HIS A N 16
ATOM 26441 C CA . HIS A 1 98 ? 0.489 -7.105 10.013 1.00 63.04 98 HIS A CA 16
ATOM 26442 C C . HIS A 1 98 ? -0.283 -8.072 9.119 1.00 3.55 98 HIS A C 16
ATOM 26443 O O . HIS A 1 98 ? -1.514 -8.062 9.096 1.00 4.20 98 HIS A O 16
ATOM 26457 N N . ASP A 1 99 ? 0.448 -8.904 8.386 1.00 42.40 99 ASP A N 16
ATOM 26458 C CA . ASP A 1 99 ? -0.168 -9.877 7.491 1.00 2.43 99 ASP A CA 16
ATOM 26459 C C . ASP A 1 99 ? -0.784 -11.027 8.281 1.00 31.10 99 ASP A C 16
ATOM 26460 O O . ASP A 1 99 ? -1.672 -11.725 7.790 1.00 10.23 99 ASP A O 16
ATOM 26469 N N . TYR A 1 100 ? -0.307 -11.220 9.505 1.00 5.14 100 TYR A N 16
ATOM 26470 C CA . TYR A 1 100 ? -0.808 -12.288 10.362 1.00 61.11 100 TYR A CA 16
ATOM 26471 C C . TYR A 1 100 ? -1.943 -11.787 11.250 1.00 70.13 100 TYR A C 16
ATOM 26472 O O . TYR A 1 100 ? -2.782 -12.566 11.703 1.00 64.11 100 TYR A O 16
ATOM 26490 N N . ARG A 1 101 ? -1.963 -10.481 11.493 1.00 5.30 101 ARG A N 16
ATOM 26491 C CA . ARG A 1 101 ? -2.993 -9.874 12.327 1.00 74.24 101 ARG A CA 16
ATOM 26492 C C . ARG A 1 101 ? -3.038 -8.363 12.123 1.00 44.41 101 ARG A C 16
ATOM 26493 O O . ARG A 1 101 ? -2.363 -7.612 12.827 1.00 20.32 101 ARG A O 16
ATOM 26514 N N . GLU A 1 102 ? -3.836 -7.924 11.155 1.00 70.13 102 GLU A N 16
ATOM 26515 C CA . GLU A 1 102 ? -3.966 -6.502 10.858 1.00 34.31 102 GLU A CA 16
ATOM 26516 C C . GLU A 1 102 ? -4.543 -5.748 12.053 1.00 44.11 102 GLU A C 16
ATOM 26517 O O . GLU A 1 102 ? -4.421 -4.525 12.110 1.00 62.33 102 GLU A O 16
ATOM 26529 N N . GLY A 1 1 ? -11.308 -1.499 10.084 1.00 51.44 1 GLY A N 17
ATOM 26530 C CA . GLY A 1 1 ? -10.271 -0.511 10.319 1.00 20.22 1 GLY A CA 17
ATOM 26531 C C . GLY A 1 1 ? -9.668 0.015 9.032 1.00 53.13 1 GLY A C 17
ATOM 26532 O O . GLY A 1 1 ? -10.332 0.716 8.269 1.00 52.40 1 GLY A O 17
ATOM 26536 N N . ALA A 1 2 ? -8.406 -0.323 8.790 1.00 41.52 2 ALA A N 17
ATOM 26537 C CA . ALA A 1 2 ? -7.714 0.120 7.586 1.00 41.51 2 ALA A CA 17
ATOM 26538 C C . ALA A 1 2 ? -6.355 -0.558 7.453 1.00 61.24 2 ALA A C 17
ATOM 26539 O O . ALA A 1 2 ? -5.533 -0.508 8.367 1.00 12.43 2 ALA A O 17
ATOM 26546 N N . MET A 1 3 ? -6.125 -1.193 6.308 1.00 75.31 3 MET A N 17
ATOM 26547 C CA . MET A 1 3 ? -4.865 -1.882 6.056 1.00 41.12 3 MET A CA 17
ATOM 26548 C C . MET A 1 3 ? -3.871 -0.958 5.360 1.00 44.03 3 MET A C 17
ATOM 26549 O O . MET A 1 3 ? -4.252 -0.129 4.534 1.00 34.21 3 MET A O 17
ATOM 26563 N N . ALA A 1 4 ? -2.594 -1.106 5.699 1.00 72.40 4 ALA A N 17
ATOM 26564 C CA . ALA A 1 4 ? -1.546 -0.286 5.105 1.00 24.41 4 ALA A CA 17
ATOM 26565 C C . ALA A 1 4 ? -0.441 -1.154 4.511 1.00 4.55 4 ALA A C 17
ATOM 26566 O O . ALA A 1 4 ? -0.252 -2.300 4.918 1.00 55.21 4 ALA A O 17
ATOM 26573 N N . MET A 1 5 ? 0.287 -0.599 3.547 1.00 11.15 5 MET A N 17
ATOM 26574 C CA . MET A 1 5 ? 1.374 -1.323 2.898 1.00 11.34 5 MET A CA 17
ATOM 26575 C C . MET A 1 5 ? 2.605 -0.435 2.748 1.00 51.50 5 MET A C 17
ATOM 26576 O O . MET A 1 5 ? 2.674 0.399 1.845 1.00 14.14 5 MET A O 17
ATOM 26590 N N . ALA A 1 6 ? 3.574 -0.619 3.638 1.00 4.21 6 ALA A N 17
ATOM 26591 C CA . ALA A 1 6 ? 4.803 0.165 3.603 1.00 60.44 6 ALA A CA 17
ATOM 26592 C C . ALA A 1 6 ? 5.792 -0.318 4.658 1.00 44.21 6 ALA A C 17
ATOM 26593 O O . ALA A 1 6 ? 5.405 -0.932 5.653 1.00 44.44 6 ALA A O 17
ATOM 26600 N N . LYS A 1 7 ? 7.072 -0.037 4.435 1.00 71.21 7 LYS A N 17
ATOM 26601 C CA . LYS A 1 7 ? 8.118 -0.442 5.366 1.00 1.45 7 LYS A CA 17
ATOM 26602 C C . LYS A 1 7 ? 8.583 0.741 6.210 1.00 54.30 7 LYS A C 17
ATOM 26603 O O . LYS A 1 7 ? 8.983 1.776 5.678 1.00 65.24 7 LYS A O 17
ATOM 26622 N N . ALA A 1 8 ? 8.527 0.580 7.528 1.00 11.50 8 ALA A N 17
ATOM 26623 C CA . ALA A 1 8 ? 8.945 1.634 8.444 1.00 23.15 8 ALA A CA 17
ATOM 26624 C C . ALA A 1 8 ? 10.088 1.163 9.338 1.00 60.25 8 ALA A C 17
ATOM 26625 O O . ALA A 1 8 ? 10.637 0.079 9.139 1.00 44.13 8 ALA A O 17
ATOM 26632 N N . ARG A 1 9 ? 10.441 1.984 10.321 1.00 64.20 9 ARG A N 17
ATOM 26633 C CA . ARG A 1 9 ? 11.521 1.651 11.243 1.00 15.33 9 ARG A CA 17
ATOM 26634 C C . ARG A 1 9 ? 11.053 0.639 12.285 1.00 12.31 9 ARG A C 17
ATOM 26635 O O . ARG A 1 9 ? 9.871 0.300 12.350 1.00 21.22 9 ARG A O 17
ATOM 26656 N N . LYS A 1 10 ? 11.988 0.160 13.098 1.00 11.13 10 LYS A N 17
ATOM 26657 C CA . LYS A 1 10 ? 11.673 -0.813 14.138 1.00 1.40 10 LYS A CA 17
ATOM 26658 C C . LYS A 1 10 ? 12.188 -0.344 15.495 1.00 21.12 10 LYS A C 17
ATOM 26659 O O . LYS A 1 10 ? 12.925 -1.050 16.184 1.00 34.41 10 LYS A O 17
ATOM 26678 N N . PRO A 1 11 ? 11.792 0.875 15.891 1.00 71.30 11 PRO A N 17
ATOM 26679 C CA . PRO A 1 11 ? 12.200 1.463 17.170 1.00 43.31 11 PRO A CA 17
ATOM 26680 C C . PRO A 1 11 ? 11.560 0.761 18.362 1.00 21.42 11 PRO A C 17
ATOM 26681 O O . PRO A 1 11 ? 10.373 0.940 18.637 1.00 44.04 11 PRO A O 17
ATOM 26692 N N . ARG A 1 12 ? 12.353 -0.039 19.068 1.00 62.24 12 ARG A N 17
ATOM 26693 C CA . ARG A 1 12 ? 11.863 -0.769 20.230 1.00 31.43 12 ARG A CA 17
ATOM 26694 C C . ARG A 1 12 ? 11.293 0.188 21.273 1.00 73.13 12 ARG A C 17
ATOM 26695 O O . ARG A 1 12 ? 10.242 -0.072 21.858 1.00 2.14 12 ARG A O 17
ATOM 26716 N N . GLU A 1 13 ? 11.994 1.295 21.499 1.00 74.34 13 GLU A N 17
ATOM 26717 C CA . GLU A 1 13 ? 11.557 2.289 22.471 1.00 1.44 13 GLU A CA 17
ATOM 26718 C C . GLU A 1 13 ? 10.210 2.885 22.073 1.00 33.03 13 GLU A C 17
ATOM 26719 O O . GLU A 1 13 ? 9.542 3.531 22.880 1.00 1.22 13 GLU A O 17
ATOM 26731 N N . ALA A 1 14 ? 9.817 2.663 20.823 1.00 23.42 14 ALA A N 17
ATOM 26732 C CA . ALA A 1 14 ? 8.550 3.175 20.318 1.00 51.33 14 ALA A CA 17
ATOM 26733 C C . ALA A 1 14 ? 7.383 2.312 20.784 1.00 30.24 14 ALA A C 17
ATOM 26734 O O . ALA A 1 14 ? 6.312 2.823 21.114 1.00 72.10 14 ALA A O 17
ATOM 26741 N N . LEU A 1 15 ? 7.596 1.001 20.810 1.00 63.13 15 LEU A N 17
ATOM 26742 C CA . LEU A 1 15 ? 6.561 0.065 21.236 1.00 43.33 15 LEU A CA 17
ATOM 26743 C C . LEU A 1 15 ? 6.211 0.273 22.706 1.00 52.44 15 LEU A C 17
ATOM 26744 O O . LEU A 1 15 ? 5.046 0.184 23.096 1.00 51.22 15 LEU A O 17
ATOM 26760 N N . LEU A 1 16 ? 7.225 0.553 23.516 1.00 22.04 16 LEU A N 17
ATOM 26761 C CA . LEU A 1 16 ? 7.025 0.777 24.944 1.00 74.41 16 LEU A CA 17
ATOM 26762 C C . LEU A 1 16 ? 6.337 2.115 25.194 1.00 2.01 16 LEU A C 17
ATOM 26763 O O . LEU A 1 16 ? 5.629 2.284 26.187 1.00 51.14 16 LEU A O 17
ATOM 26779 N N . TRP A 1 17 ? 6.549 3.062 24.287 1.00 24.41 17 TRP A N 17
ATOM 26780 C CA . TRP A 1 17 ? 5.948 4.385 24.409 1.00 62.15 17 TRP A CA 17
ATOM 26781 C C . TRP A 1 17 ? 4.461 4.340 24.074 1.00 23.13 17 TRP A C 17
ATOM 26782 O O . TRP A 1 17 ? 3.669 5.106 24.622 1.00 43.20 17 TRP A O 17
ATOM 26803 N N . ALA A 1 18 ? 4.089 3.437 23.173 1.00 52.55 18 ALA A N 17
ATOM 26804 C CA . ALA A 1 18 ? 2.696 3.292 22.768 1.00 62.23 18 ALA A CA 17
ATOM 26805 C C . ALA A 1 18 ? 1.879 2.597 23.852 1.00 40.42 18 ALA A C 17
ATOM 26806 O O . ALA A 1 18 ? 0.862 3.121 24.309 1.00 50.25 18 ALA A O 17
ATOM 26813 N N . LEU A 1 19 ? 2.329 1.416 24.260 1.00 71.14 19 LEU A N 17
ATOM 26814 C CA . LEU A 1 19 ? 1.639 0.649 25.291 1.00 74.44 19 LEU A CA 17
ATOM 26815 C C . LEU A 1 19 ? 1.406 1.497 26.537 1.00 51.04 19 LEU A C 17
ATOM 26816 O O . LEU A 1 19 ? 0.449 1.277 27.280 1.00 44.23 19 LEU A O 17
ATOM 26832 N N . SER A 1 20 ? 2.286 2.468 26.758 1.00 52.53 20 SER A N 17
ATOM 26833 C CA . SER A 1 20 ? 2.177 3.349 27.915 1.00 42.44 20 SER A CA 17
ATOM 26834 C C . SER A 1 20 ? 1.288 4.549 27.602 1.00 13.03 20 SER A C 17
ATOM 26835 O O . SER A 1 20 ? 0.799 5.226 28.507 1.00 23.03 20 SER A O 17
ATOM 26843 N N . ASP A 1 21 ? 1.082 4.806 26.315 1.00 22.23 21 ASP A N 17
ATOM 26844 C CA . ASP A 1 21 ? 0.251 5.923 25.882 1.00 71.24 21 ASP A CA 17
ATOM 26845 C C . ASP A 1 21 ? -1.213 5.679 26.233 1.00 74.21 21 ASP A C 17
ATOM 26846 O O . ASP A 1 21 ? -1.942 6.608 26.582 1.00 54.31 21 ASP A O 17
ATOM 26855 N N . LEU A 1 22 ? -1.638 4.424 26.137 1.00 31.23 22 LEU A N 17
ATOM 26856 C CA . LEU A 1 22 ? -3.016 4.057 26.444 1.00 14.00 22 LEU A CA 17
ATOM 26857 C C . LEU A 1 22 ? -3.224 3.932 27.950 1.00 54.01 22 LEU A C 17
ATOM 26858 O O . LEU A 1 22 ? -2.269 3.753 28.705 1.00 53.12 22 LEU A O 17
ATOM 26874 N N . GLU A 1 23 ? -4.479 4.026 28.379 1.00 73.44 23 GLU A N 17
ATOM 26875 C CA . GLU A 1 23 ? -4.812 3.921 29.795 1.00 42.44 23 GLU A CA 17
ATOM 26876 C C . GLU A 1 23 ? -4.578 2.503 30.305 1.00 20.44 23 GLU A C 17
ATOM 26877 O O . GLU A 1 23 ? -4.579 1.546 29.532 1.00 61.14 23 GLU A O 17
ATOM 26889 N N . GLU A 1 24 ? -4.378 2.376 31.614 1.00 45.45 24 GLU A N 17
ATOM 26890 C CA . GLU A 1 24 ? -4.141 1.075 32.227 1.00 1.03 24 GLU A CA 17
ATOM 26891 C C . GLU A 1 24 ? -5.346 0.158 32.040 1.00 32.03 24 GLU A C 17
ATOM 26892 O O . GLU A 1 24 ? -5.200 -1.055 31.900 1.00 72.43 24 GLU A O 17
ATOM 26904 N N . ASN A 1 25 ? -6.537 0.748 32.040 1.00 10.25 25 ASN A N 17
ATOM 26905 C CA . ASN A 1 25 ? -7.768 -0.015 31.872 1.00 14.11 25 ASN A CA 17
ATOM 26906 C C . ASN A 1 25 ? -7.931 -0.473 30.426 1.00 52.52 25 ASN A C 17
ATOM 26907 O O . ASN A 1 25 ? -8.925 -1.107 30.073 1.00 74.21 25 ASN A O 17
ATOM 26918 N N . ASP A 1 26 ? -6.948 -0.147 29.594 1.00 53.52 26 ASP A N 17
ATOM 26919 C CA . ASP A 1 26 ? -6.981 -0.525 28.186 1.00 71.21 26 ASP A CA 17
ATOM 26920 C C . ASP A 1 26 ? -5.908 -1.565 27.878 1.00 51.23 26 ASP A C 17
ATOM 26921 O O . ASP A 1 26 ? -6.204 -2.645 27.365 1.00 11.44 26 ASP A O 17
ATOM 26930 N N . PHE A 1 27 ? -4.661 -1.231 28.192 1.00 22.52 27 PHE A N 17
ATOM 26931 C CA . PHE A 1 27 ? -3.543 -2.135 27.947 1.00 21.30 27 PHE A CA 17
ATOM 26932 C C . PHE A 1 27 ? -3.712 -3.434 28.730 1.00 4.12 27 PHE A C 17
ATOM 26933 O O . PHE A 1 27 ? -3.391 -4.516 28.238 1.00 52.13 27 PHE A O 17
ATOM 26950 N N . LYS A 1 28 ? -4.217 -3.318 29.954 1.00 64.52 28 LYS A N 17
ATOM 26951 C CA . LYS A 1 28 ? -4.429 -4.481 30.807 1.00 35.50 28 LYS A CA 17
ATOM 26952 C C . LYS A 1 28 ? -5.497 -5.399 30.220 1.00 61.24 28 LYS A C 17
ATOM 26953 O O . LYS A 1 28 ? -5.351 -6.622 30.226 1.00 53.35 28 LYS A O 17
ATOM 26972 N N . LYS A 1 29 ? -6.570 -4.802 29.711 1.00 24.04 29 LYS A N 17
ATOM 26973 C CA . LYS A 1 29 ? -7.661 -5.565 29.117 1.00 1.31 29 LYS A CA 17
ATOM 26974 C C . LYS A 1 29 ? -7.142 -6.499 28.028 1.00 13.34 29 LYS A C 17
ATOM 26975 O O . LYS A 1 29 ? -7.617 -7.626 27.886 1.00 62.43 29 LYS A O 17
ATOM 26994 N N . LEU A 1 30 ? -6.166 -6.023 27.264 1.00 65.53 30 LEU A N 17
ATOM 26995 C CA . LEU A 1 30 ? -5.581 -6.817 26.188 1.00 21.02 30 LEU A CA 17
ATOM 26996 C C . LEU A 1 30 ? -4.663 -7.899 26.747 1.00 24.12 30 LEU A C 17
ATOM 26997 O O . LEU A 1 30 ? -4.819 -9.081 26.440 1.00 20.11 30 LEU A O 17
ATOM 27013 N N . LYS A 1 31 ? -3.705 -7.488 27.572 1.00 54.43 31 LYS A N 17
ATOM 27014 C CA . LYS A 1 31 ? -2.763 -8.421 28.178 1.00 73.14 31 LYS A CA 17
ATOM 27015 C C . LYS A 1 31 ? -3.497 -9.488 28.984 1.00 1.21 31 LYS A C 17
ATOM 27016 O O . LYS A 1 31 ? -2.999 -10.600 29.158 1.00 72.50 31 LYS A O 17
ATOM 27035 N N . PHE A 1 32 ? -4.683 -9.142 29.473 1.00 10.13 32 PHE A N 17
ATOM 27036 C CA . PHE A 1 32 ? -5.485 -10.070 30.261 1.00 35.40 32 PHE A CA 17
ATOM 27037 C C . PHE A 1 32 ? -5.962 -11.240 29.404 1.00 4.13 32 PHE A C 17
ATOM 27038 O O . PHE A 1 32 ? -5.820 -12.402 29.787 1.00 50.34 32 PHE A O 17
ATOM 27055 N N . TYR A 1 33 ? -6.527 -10.924 28.245 1.00 41.04 33 TYR A N 17
ATOM 27056 C CA . TYR A 1 33 ? -7.027 -11.947 27.334 1.00 31.33 33 TYR A CA 17
ATOM 27057 C C . TYR A 1 33 ? -5.993 -12.275 26.262 1.00 62.12 33 TYR A C 17
ATOM 27058 O O . TYR A 1 33 ? -5.618 -13.434 26.077 1.00 54.13 33 TYR A O 17
ATOM 27076 N N . LEU A 1 34 ? -5.534 -11.246 25.558 1.00 70.22 34 LEU A N 17
ATOM 27077 C CA . LEU A 1 34 ? -4.542 -11.422 24.503 1.00 23.51 34 LEU A CA 17
ATOM 27078 C C . LEU A 1 34 ? -3.337 -12.206 25.014 1.00 31.23 34 LEU A C 17
ATOM 27079 O O . LEU A 1 34 ? -2.998 -13.261 24.479 1.00 62.44 34 LEU A O 17
ATOM 27095 N N . ARG A 1 35 ? -2.696 -11.684 26.055 1.00 51.12 35 ARG A N 17
ATOM 27096 C CA . ARG A 1 35 ? -1.530 -12.335 26.639 1.00 20.22 35 ARG A CA 17
ATOM 27097 C C . ARG A 1 35 ? -1.901 -13.698 27.216 1.00 22.15 35 ARG A C 17
ATOM 27098 O O . ARG A 1 35 ? -1.139 -14.659 27.105 1.00 3.44 35 ARG A O 17
ATOM 27119 N N . ASP A 1 36 ? -3.075 -13.774 27.833 1.00 0.10 36 ASP A N 17
ATOM 27120 C CA . ASP A 1 36 ? -3.547 -15.019 28.428 1.00 55.14 36 ASP A CA 17
ATOM 27121 C C . ASP A 1 36 ? -3.409 -16.177 27.444 1.00 35.25 36 ASP A C 17
ATOM 27122 O O . ASP A 1 36 ? -2.905 -17.244 27.794 1.00 41.20 36 ASP A O 17
ATOM 27131 N N . MET A 1 37 ? -3.862 -15.960 26.214 1.00 14.41 37 MET A N 17
ATOM 27132 C CA . MET A 1 37 ? -3.789 -16.986 25.181 1.00 51.24 37 MET A CA 17
ATOM 27133 C C . MET A 1 37 ? -2.466 -16.904 24.426 1.00 52.53 37 MET A C 17
ATOM 27134 O O . MET A 1 37 ? -1.620 -17.792 24.535 1.00 12.33 37 MET A O 17
ATOM 27148 N N . THR A 1 38 ? -2.293 -15.832 23.658 1.00 13.33 38 THR A N 17
ATOM 27149 C CA . THR A 1 38 ? -1.074 -15.634 22.884 1.00 33.52 38 THR A CA 17
ATOM 27150 C C . THR A 1 38 ? 0.164 -15.932 23.723 1.00 75.25 38 THR A C 17
ATOM 27151 O O . THR A 1 38 ? 1.075 -16.630 23.276 1.00 21.32 38 THR A O 17
ATOM 27162 N N . LEU A 1 39 ? 0.190 -15.400 24.939 1.00 2.23 39 LEU A N 17
ATOM 27163 C CA . LEU A 1 39 ? 1.317 -15.609 25.842 1.00 63.54 39 LEU A CA 17
ATOM 27164 C C . LEU A 1 39 ? 0.936 -16.552 26.979 1.00 43.21 39 LEU A C 17
ATOM 27165 O O . LEU A 1 39 ? -0.193 -17.036 27.045 1.00 73.42 39 LEU A O 17
ATOM 27181 N N . SER A 1 40 ? 1.886 -16.805 27.874 1.00 70.44 40 SER A N 17
ATOM 27182 C CA . SER A 1 40 ? 1.651 -17.691 29.008 1.00 14.10 40 SER A CA 17
ATOM 27183 C C . SER A 1 40 ? 1.679 -16.913 30.320 1.00 44.41 40 SER A C 17
ATOM 27184 O O . SER A 1 40 ? 1.651 -15.682 30.324 1.00 24.41 40 SER A O 17
ATOM 27192 N N . GLU A 1 41 ? 1.735 -17.640 31.431 1.00 4.02 41 GLU A N 17
ATOM 27193 C CA . GLU A 1 41 ? 1.767 -17.018 32.750 1.00 41.13 41 GLU A CA 17
ATOM 27194 C C . GLU A 1 41 ? 3.189 -16.610 33.125 1.00 70.40 41 GLU A C 17
ATOM 27195 O O . GLU A 1 41 ? 4.085 -16.595 32.282 1.00 31.11 41 GLU A O 17
ATOM 27207 N N . GLY A 1 42 ? 3.387 -16.280 34.398 1.00 44.25 42 GLY A N 17
ATOM 27208 C CA . GLY A 1 42 ? 4.701 -15.876 34.863 1.00 43.22 42 GLY A CA 17
ATOM 27209 C C . GLY A 1 42 ? 4.776 -14.394 35.175 1.00 35.31 42 GLY A C 17
ATOM 27210 O O . GLY A 1 42 ? 5.856 -13.806 35.166 1.00 42.43 42 GLY A O 17
ATOM 27214 N N . GLN A 1 43 ? 3.624 -13.791 35.451 1.00 51.23 43 GLN A N 17
ATOM 27215 C CA . GLN A 1 43 ? 3.564 -12.368 35.765 1.00 75.15 43 GLN A CA 17
ATOM 27216 C C . GLN A 1 43 ? 2.728 -12.122 37.016 1.00 14.22 43 GLN A C 17
ATOM 27217 O O . GLN A 1 43 ? 1.978 -12.986 37.472 1.00 51.24 43 GLN A O 17
ATOM 27231 N N . PRO A 1 44 ? 2.858 -10.915 37.587 1.00 20.34 44 PRO A N 17
ATOM 27232 C CA . PRO A 1 44 ? 2.122 -10.527 38.794 1.00 22.24 44 PRO A CA 17
ATOM 27233 C C . PRO A 1 44 ? 0.630 -10.350 38.532 1.00 25.32 44 PRO A C 17
ATOM 27234 O O . PRO A 1 44 ? 0.170 -10.370 37.391 1.00 73.33 44 PRO A O 17
ATOM 27245 N N . PRO A 1 45 ? -0.144 -10.173 39.613 1.00 51.53 45 PRO A N 17
ATOM 27246 C CA . PRO A 1 45 ? -1.596 -9.988 39.524 1.00 4.44 45 PRO A CA 17
ATOM 27247 C C . PRO A 1 45 ? -1.972 -8.643 38.912 1.00 75.02 45 PRO A C 17
ATOM 27248 O O . PRO A 1 45 ? -1.210 -7.679 38.989 1.00 52.42 45 PRO A O 17
ATOM 27259 N N . LEU A 1 46 ? -3.152 -8.585 38.304 1.00 72.10 46 LEU A N 17
ATOM 27260 C CA . LEU A 1 46 ? -3.631 -7.357 37.678 1.00 20.31 46 LEU A CA 17
ATOM 27261 C C . LEU A 1 46 ? -3.533 -6.180 38.643 1.00 31.21 46 LEU A C 17
ATOM 27262 O O . LEU A 1 46 ? -3.846 -6.307 39.826 1.00 20.35 46 LEU A O 17
ATOM 27278 N N . ALA A 1 47 ? -3.099 -5.034 38.129 1.00 62.44 47 ALA A N 17
ATOM 27279 C CA . ALA A 1 47 ? -2.964 -3.833 38.944 1.00 71.45 47 ALA A CA 17
ATOM 27280 C C . ALA A 1 47 ? -2.976 -2.578 38.078 1.00 63.24 47 ALA A C 17
ATOM 27281 O O . ALA A 1 47 ? -2.346 -2.536 37.021 1.00 70.14 47 ALA A O 17
ATOM 27288 N N . ARG A 1 48 ? -3.696 -1.558 38.532 1.00 32.12 48 ARG A N 17
ATOM 27289 C CA . ARG A 1 48 ? -3.791 -0.302 37.797 1.00 30.45 48 ARG A CA 17
ATOM 27290 C C . ARG A 1 48 ? -2.452 0.430 37.798 1.00 55.12 48 ARG A C 17
ATOM 27291 O O . ARG A 1 48 ? -2.121 1.140 36.849 1.00 72.41 48 ARG A O 17
ATOM 27312 N N . GLY A 1 49 ? -1.687 0.253 38.870 1.00 22.04 49 GLY A N 17
ATOM 27313 C CA . GLY A 1 49 ? -0.394 0.904 38.974 1.00 22.24 49 GLY A CA 17
ATOM 27314 C C . GLY A 1 49 ? 0.666 0.227 38.128 1.00 72.12 49 GLY A C 17
ATOM 27315 O O . GLY A 1 49 ? 1.800 0.697 38.050 1.00 23.14 49 GLY A O 17
ATOM 27319 N N . GLU A 1 50 ? 0.295 -0.881 37.493 1.00 44.32 50 GLU A N 17
ATOM 27320 C CA . GLU A 1 50 ? 1.224 -1.624 36.650 1.00 64.21 50 GLU A CA 17
ATOM 27321 C C . GLU A 1 50 ? 1.656 -0.789 35.448 1.00 42.11 50 GLU A C 17
ATOM 27322 O O . GLU A 1 50 ? 2.793 -0.889 34.984 1.00 11.01 50 GLU A O 17
ATOM 27334 N N . LEU A 1 51 ? 0.741 0.034 34.948 1.00 43.21 51 LEU A N 17
ATOM 27335 C CA . LEU A 1 51 ? 1.026 0.887 33.799 1.00 11.42 51 LEU A CA 17
ATOM 27336 C C . LEU A 1 51 ? 1.239 2.334 34.235 1.00 64.53 51 LEU A C 17
ATOM 27337 O O . LEU A 1 51 ? 2.195 2.984 33.813 1.00 60.45 51 LEU A O 17
ATOM 27353 N N . GLU A 1 52 ? 0.344 2.829 35.083 1.00 51.20 52 GLU A N 17
ATOM 27354 C CA . GLU A 1 52 ? 0.436 4.198 35.576 1.00 1.34 52 GLU A CA 17
ATOM 27355 C C . GLU A 1 52 ? 1.575 4.338 36.583 1.00 55.42 52 GLU A C 17
ATOM 27356 O O . GLU A 1 52 ? 2.443 5.198 36.439 1.00 70.34 52 GLU A O 17
ATOM 27368 N N . GLY A 1 53 ? 1.562 3.487 37.604 1.00 64.42 53 GLY A N 17
ATOM 27369 C CA . GLY A 1 53 ? 2.597 3.532 38.620 1.00 65.20 53 GLY A CA 17
ATOM 27370 C C . GLY A 1 53 ? 3.971 3.212 38.064 1.00 74.45 53 GLY A C 17
ATOM 27371 O O . GLY A 1 53 ? 4.895 4.018 38.170 1.00 44.44 53 GLY A O 17
ATOM 27375 N N . LEU A 1 54 ? 4.106 2.031 37.470 1.00 20.11 54 LEU A N 17
ATOM 27376 C CA . LEU A 1 54 ? 5.377 1.605 36.896 1.00 65.51 54 LEU A CA 17
ATOM 27377 C C . LEU A 1 54 ? 5.653 2.330 35.583 1.00 53.51 54 LEU A C 17
ATOM 27378 O O . LEU A 1 54 ? 4.963 3.290 35.237 1.00 70.15 54 LEU A O 17
ATOM 27394 N N . ILE A 1 55 ? 6.663 1.865 34.856 1.00 32.00 55 ILE A N 17
ATOM 27395 C CA . ILE A 1 55 ? 7.026 2.468 33.580 1.00 65.02 55 ILE A CA 17
ATOM 27396 C C . ILE A 1 55 ? 6.961 1.446 32.450 1.00 32.42 55 ILE A C 17
ATOM 27397 O O . ILE A 1 55 ? 7.003 0.235 32.672 1.00 53.33 55 ILE A O 17
ATOM 27413 N N . PRO A 1 56 ? 6.857 1.942 31.208 1.00 21.14 56 PRO A N 17
ATOM 27414 C CA . PRO A 1 56 ? 6.786 1.089 30.018 1.00 30.34 56 PRO A CA 17
ATOM 27415 C C . PRO A 1 56 ? 8.107 0.383 29.731 1.00 32.25 56 PRO A C 17
ATOM 27416 O O . PRO A 1 56 ? 8.126 -0.785 29.342 1.00 25.05 56 PRO A O 17
ATOM 27427 N N . VAL A 1 57 ? 9.210 1.099 29.926 1.00 32.23 57 VAL A N 17
ATOM 27428 C CA . VAL A 1 57 ? 10.536 0.540 29.690 1.00 54.11 57 VAL A CA 17
ATOM 27429 C C . VAL A 1 57 ? 10.816 -0.626 30.631 1.00 61.35 57 VAL A C 17
ATOM 27430 O O . VAL A 1 57 ? 11.691 -1.452 30.368 1.00 33.23 57 VAL A O 17
ATOM 27443 N N . ASP A 1 58 ? 10.068 -0.688 31.727 1.00 62.13 58 ASP A N 17
ATOM 27444 C CA . ASP A 1 58 ? 10.235 -1.755 32.707 1.00 51.11 58 ASP A CA 17
ATOM 27445 C C . ASP A 1 58 ? 9.290 -2.916 32.413 1.00 52.33 58 ASP A C 17
ATOM 27446 O O . ASP A 1 58 ? 9.727 -4.048 32.202 1.00 13.02 58 ASP A O 17
ATOM 27455 N N . LEU A 1 59 ? 7.993 -2.628 32.401 1.00 41.53 59 LEU A N 17
ATOM 27456 C CA . LEU A 1 59 ? 6.985 -3.648 32.133 1.00 1.33 59 LEU A CA 17
ATOM 27457 C C . LEU A 1 59 ? 7.205 -4.285 30.765 1.00 11.01 59 LEU A C 17
ATOM 27458 O O . LEU A 1 59 ? 6.987 -5.483 30.585 1.00 10.31 59 LEU A O 17
ATOM 27474 N N . ALA A 1 60 ? 7.640 -3.476 29.804 1.00 31.33 60 ALA A N 17
ATOM 27475 C CA . ALA A 1 60 ? 7.894 -3.962 28.454 1.00 54.04 60 ALA A CA 17
ATOM 27476 C C . ALA A 1 60 ? 9.003 -5.009 28.446 1.00 55.42 60 ALA A C 17
ATOM 27477 O O . ALA A 1 60 ? 8.875 -6.055 27.811 1.00 24.35 60 ALA A O 17
ATOM 27484 N N . GLU A 1 61 ? 10.089 -4.718 29.154 1.00 4.00 61 GLU A N 17
ATOM 27485 C CA . GLU A 1 61 ? 11.221 -5.635 29.226 1.00 10.23 61 GLU A CA 17
ATOM 27486 C C . GLU A 1 61 ? 10.786 -6.995 29.763 1.00 74.30 61 GLU A C 17
ATOM 27487 O O . GLU A 1 61 ? 11.328 -8.031 29.375 1.00 20.03 61 GLU A O 17
ATOM 27499 N N . LEU A 1 62 ? 9.803 -6.985 30.657 1.00 5.14 62 LEU A N 17
ATOM 27500 C CA . LEU A 1 62 ? 9.294 -8.217 31.249 1.00 63.30 62 LEU A CA 17
ATOM 27501 C C . LEU A 1 62 ? 8.408 -8.970 30.261 1.00 3.24 62 LEU A C 17
ATOM 27502 O O . LEU A 1 62 ? 8.559 -10.177 30.071 1.00 33.51 62 LEU A O 17
ATOM 27518 N N . LEU A 1 63 ? 7.486 -8.249 29.634 1.00 50.42 63 LEU A N 17
ATOM 27519 C CA . LEU A 1 63 ? 6.576 -8.847 28.663 1.00 64.31 63 LEU A CA 17
ATOM 27520 C C . LEU A 1 63 ? 7.348 -9.450 27.493 1.00 1.04 63 LEU A C 17
ATOM 27521 O O . LEU A 1 63 ? 7.147 -10.612 27.137 1.00 4.44 63 LEU A O 17
ATOM 27537 N N . ILE A 1 64 ? 8.232 -8.654 26.901 1.00 10.25 64 ILE A N 17
ATOM 27538 C CA . ILE A 1 64 ? 9.036 -9.110 25.775 1.00 60.14 64 ILE A CA 17
ATOM 27539 C C . ILE A 1 64 ? 9.859 -10.339 26.148 1.00 52.50 64 ILE A C 17
ATOM 27540 O O . ILE A 1 64 ? 10.133 -11.194 25.306 1.00 34.15 64 ILE A O 17
ATOM 27556 N N . SER A 1 65 ? 10.249 -10.420 27.416 1.00 12.31 65 SER A N 17
ATOM 27557 C CA . SER A 1 65 ? 11.042 -11.543 27.901 1.00 2.24 65 SER A CA 17
ATOM 27558 C C . SER A 1 65 ? 10.154 -12.748 28.195 1.00 24.32 65 SER A C 17
ATOM 27559 O O . SER A 1 65 ? 10.605 -13.893 28.147 1.00 22.00 65 SER A O 17
ATOM 27567 N N . LYS A 1 66 ? 8.889 -12.483 28.500 1.00 12.41 66 LYS A N 17
ATOM 27568 C CA . LYS A 1 66 ? 7.935 -13.543 28.801 1.00 32.50 66 LYS A CA 17
ATOM 27569 C C . LYS A 1 66 ? 7.965 -14.624 27.724 1.00 11.35 66 LYS A C 17
ATOM 27570 O O . LYS A 1 66 ? 8.331 -15.769 27.990 1.00 3.44 66 LYS A O 17
ATOM 27589 N N . TYR A 1 67 ? 7.579 -14.252 26.509 1.00 11.11 67 TYR A N 17
ATOM 27590 C CA . TYR A 1 67 ? 7.561 -15.190 25.393 1.00 51.53 67 TYR A CA 17
ATOM 27591 C C . TYR A 1 67 ? 8.445 -14.695 24.252 1.00 55.05 67 TYR A C 17
ATOM 27592 O O . TYR A 1 67 ? 9.143 -15.477 23.608 1.00 22.14 67 TYR A O 17
ATOM 27610 N N . GLY A 1 68 ? 8.408 -13.389 24.007 1.00 51.53 68 GLY A N 17
ATOM 27611 C CA . GLY A 1 68 ? 9.209 -12.810 22.944 1.00 63.20 68 GLY A CA 17
ATOM 27612 C C . GLY A 1 68 ? 8.876 -11.353 22.694 1.00 4.34 68 GLY A C 17
ATOM 27613 O O . GLY A 1 68 ? 7.725 -10.941 22.831 1.00 50.23 68 GLY A O 17
ATOM 27617 N N . GLU A 1 69 ? 9.887 -10.570 22.329 1.00 24.35 69 GLU A N 17
ATOM 27618 C CA . GLU A 1 69 ? 9.695 -9.150 22.063 1.00 5.42 69 GLU A CA 17
ATOM 27619 C C . GLU A 1 69 ? 8.836 -8.940 20.820 1.00 63.34 69 GLU A C 17
ATOM 27620 O O . GLU A 1 69 ? 8.160 -7.921 20.682 1.00 13.13 69 GLU A O 17
ATOM 27632 N N . LYS A 1 70 ? 8.869 -9.913 19.915 1.00 52.12 70 LYS A N 17
ATOM 27633 C CA . LYS A 1 70 ? 8.094 -9.838 18.682 1.00 32.01 70 LYS A CA 17
ATOM 27634 C C . LYS A 1 70 ? 6.598 -9.833 18.980 1.00 53.25 70 LYS A C 17
ATOM 27635 O O . LYS A 1 70 ? 5.950 -8.788 18.928 1.00 74.24 70 LYS A O 17
ATOM 27654 N N . GLU A 1 71 ? 6.057 -11.006 19.292 1.00 31.32 71 GLU A N 17
ATOM 27655 C CA . GLU A 1 71 ? 4.637 -11.135 19.599 1.00 41.05 71 GLU A CA 17
ATOM 27656 C C . GLU A 1 71 ? 4.212 -10.113 20.650 1.00 65.44 71 GLU A C 17
ATOM 27657 O O . GLU A 1 71 ? 3.061 -9.680 20.679 1.00 2.24 71 GLU A O 17
ATOM 27669 N N . ALA A 1 72 ? 5.151 -9.734 21.511 1.00 60.23 72 ALA A N 17
ATOM 27670 C CA . ALA A 1 72 ? 4.876 -8.763 22.562 1.00 34.23 72 ALA A CA 17
ATOM 27671 C C . ALA A 1 72 ? 4.171 -7.532 22.002 1.00 25.11 72 ALA A C 17
ATOM 27672 O O . ALA A 1 72 ? 3.027 -7.245 22.353 1.00 30.25 72 ALA A O 17
ATOM 27679 N N . VAL A 1 73 ? 4.863 -6.806 21.129 1.00 60.51 73 VAL A N 17
ATOM 27680 C CA . VAL A 1 73 ? 4.304 -5.606 20.520 1.00 54.14 73 VAL A CA 17
ATOM 27681 C C . VAL A 1 73 ? 2.989 -5.911 19.810 1.00 1.03 73 VAL A C 17
ATOM 27682 O O . VAL A 1 73 ? 2.009 -5.179 19.953 1.00 62.33 73 VAL A O 17
ATOM 27695 N N . LYS A 1 74 ? 2.974 -6.997 19.045 1.00 24.22 74 LYS A N 17
ATOM 27696 C CA . LYS A 1 74 ? 1.780 -7.402 18.314 1.00 71.34 74 LYS A CA 17
ATOM 27697 C C . LYS A 1 74 ? 0.614 -7.643 19.267 1.00 74.12 74 LYS A C 17
ATOM 27698 O O . LYS A 1 74 ? -0.544 -7.410 18.919 1.00 70.24 74 LYS A O 17
ATOM 27717 N N . VAL A 1 75 ? 0.926 -8.109 20.472 1.00 64.43 75 VAL A N 17
ATOM 27718 C CA . VAL A 1 75 ? -0.095 -8.379 21.476 1.00 34.11 75 VAL A CA 17
ATOM 27719 C C . VAL A 1 75 ? -0.783 -7.093 21.920 1.00 4.40 75 VAL A C 17
ATOM 27720 O O . VAL A 1 75 ? -1.925 -7.112 22.378 1.00 31.42 75 VAL A O 17
ATOM 27733 N N . VAL A 1 76 ? -0.079 -5.974 21.781 1.00 43.32 76 VAL A N 17
ATOM 27734 C CA . VAL A 1 76 ? -0.621 -4.676 22.166 1.00 71.31 76 VAL A CA 17
ATOM 27735 C C . VAL A 1 76 ? -1.579 -4.144 21.106 1.00 62.43 76 VAL A C 17
ATOM 27736 O O . VAL A 1 76 ? -2.693 -3.721 21.416 1.00 32.10 76 VAL A O 17
ATOM 27749 N N . LEU A 1 77 ? -1.138 -4.169 19.853 1.00 72.13 77 LEU A N 17
ATOM 27750 C CA . LEU A 1 77 ? -1.957 -3.690 18.744 1.00 3.23 77 LEU A CA 17
ATOM 27751 C C . LEU A 1 77 ? -3.128 -4.632 18.485 1.00 64.24 77 LEU A C 17
ATOM 27752 O O . LEU A 1 77 ? -4.279 -4.203 18.406 1.00 42.22 77 LEU A O 17
ATOM 27768 N N . LYS A 1 78 ? -2.826 -5.920 18.354 1.00 14.34 78 LYS A N 17
ATOM 27769 C CA . LYS A 1 78 ? -3.853 -6.925 18.107 1.00 32.02 78 LYS A CA 17
ATOM 27770 C C . LYS A 1 78 ? -5.019 -6.762 19.078 1.00 62.24 78 LYS A C 17
ATOM 27771 O O . LYS A 1 78 ? -6.182 -6.857 18.687 1.00 3.25 78 LYS A O 17
ATOM 27790 N N . GLY A 1 79 ? -4.699 -6.515 20.344 1.00 24.23 79 GLY A N 17
ATOM 27791 C CA . GLY A 1 79 ? -5.730 -6.342 21.350 1.00 54.31 79 GLY A CA 17
ATOM 27792 C C . GLY A 1 79 ? -6.240 -4.916 21.418 1.00 3.30 79 GLY A C 17
ATOM 27793 O O . GLY A 1 79 ? -7.357 -4.669 21.874 1.00 1.53 79 GLY A O 17
ATOM 27797 N N . LEU A 1 80 ? -5.419 -3.974 20.965 1.00 34.12 80 LEU A N 17
ATOM 27798 C CA . LEU A 1 80 ? -5.792 -2.564 20.978 1.00 52.30 80 LEU A CA 17
ATOM 27799 C C . LEU A 1 80 ? -6.823 -2.263 19.895 1.00 73.21 80 LEU A C 17
ATOM 27800 O O . LEU A 1 80 ? -7.663 -1.377 20.051 1.00 55.22 80 LEU A O 17
ATOM 27816 N N . LYS A 1 81 ? -6.755 -3.009 18.797 1.00 10.32 81 LYS A N 17
ATOM 27817 C CA . LYS A 1 81 ? -7.684 -2.826 17.688 1.00 11.24 81 LYS A CA 17
ATOM 27818 C C . LYS A 1 81 ? -9.129 -2.868 18.176 1.00 23.44 81 LYS A C 17
ATOM 27819 O O . LYS A 1 81 ? -9.886 -1.916 17.990 1.00 42.20 81 LYS A O 17
ATOM 27838 N N . VAL A 1 82 ? -9.504 -3.979 18.803 1.00 13.23 82 VAL A N 17
ATOM 27839 C CA . VAL A 1 82 ? -10.857 -4.144 19.320 1.00 35.35 82 VAL A CA 17
ATOM 27840 C C . VAL A 1 82 ? -11.192 -3.062 20.341 1.00 61.10 82 VAL A C 17
ATOM 27841 O O . VAL A 1 82 ? -12.330 -2.956 20.797 1.00 3.24 82 VAL A O 17
ATOM 27854 N N . MET A 1 83 ? -10.192 -2.261 20.694 1.00 14.43 83 MET A N 17
ATOM 27855 C CA . MET A 1 83 ? -10.381 -1.185 21.660 1.00 13.52 83 MET A CA 17
ATOM 27856 C C . MET A 1 83 ? -10.481 0.166 20.957 1.00 23.35 83 MET A C 17
ATOM 27857 O O . MET A 1 83 ? -10.847 1.168 21.569 1.00 50.42 83 MET A O 17
ATOM 27871 N N . ASN A 1 84 ? -10.152 0.183 19.670 1.00 43.31 84 ASN A N 17
ATOM 27872 C CA . ASN A 1 84 ? -10.203 1.411 18.885 1.00 53.15 84 ASN A CA 17
ATOM 27873 C C . ASN A 1 84 ? -9.093 2.371 19.301 1.00 21.44 84 ASN A C 17
ATOM 27874 O O . ASN A 1 84 ? -9.327 3.565 19.489 1.00 15.24 84 ASN A O 17
ATOM 27885 N N . LEU A 1 85 ? -7.883 1.841 19.444 1.00 72.53 85 LEU A N 17
ATOM 27886 C CA . LEU A 1 85 ? -6.735 2.649 19.838 1.00 41.52 85 LEU A CA 17
ATOM 27887 C C . LEU A 1 85 ? -5.875 3.000 18.628 1.00 62.12 85 LEU A C 17
ATOM 27888 O O . LEU A 1 85 ? -4.663 3.188 18.747 1.00 13.03 85 LEU A O 17
ATOM 27904 N N . LEU A 1 86 ? -6.509 3.088 17.464 1.00 44.23 86 LEU A N 17
ATOM 27905 C CA . LEU A 1 86 ? -5.802 3.419 16.231 1.00 60.20 86 LEU A CA 17
ATOM 27906 C C . LEU A 1 86 ? -4.976 4.690 16.401 1.00 72.12 86 LEU A C 17
ATOM 27907 O O . LEU A 1 86 ? -4.027 4.929 15.655 1.00 75.14 86 LEU A O 17
ATOM 27923 N N . GLU A 1 87 ? -5.343 5.500 17.389 1.00 51.44 87 GLU A N 17
ATOM 27924 C CA . GLU A 1 87 ? -4.635 6.746 17.657 1.00 44.43 87 GLU A CA 17
ATOM 27925 C C . GLU A 1 87 ? -3.137 6.498 17.811 1.00 2.22 87 GLU A C 17
ATOM 27926 O O . GLU A 1 87 ? -2.363 6.700 16.875 1.00 64.34 87 GLU A O 17
ATOM 27938 N N . LEU A 1 88 ? -2.735 6.060 18.999 1.00 14.13 88 LEU A N 17
ATOM 27939 C CA . LEU A 1 88 ? -1.330 5.784 19.278 1.00 13.44 88 LEU A CA 17
ATOM 27940 C C . LEU A 1 88 ? -0.849 4.566 18.497 1.00 30.24 88 LEU A C 17
ATOM 27941 O O . LEU A 1 88 ? 0.337 4.440 18.192 1.00 31.52 88 LEU A O 17
ATOM 27957 N N . VAL A 1 89 ? -1.778 3.671 18.175 1.00 41.33 89 VAL A N 17
ATOM 27958 C CA . VAL A 1 89 ? -1.449 2.464 17.426 1.00 14.10 89 VAL A CA 17
ATOM 27959 C C . VAL A 1 89 ? -0.946 2.804 16.028 1.00 53.53 89 VAL A C 17
ATOM 27960 O O . VAL A 1 89 ? -0.129 2.081 15.458 1.00 41.41 89 VAL A O 17
ATOM 27973 N N . ASP A 1 90 ? -1.439 3.910 15.481 1.00 74.15 90 ASP A N 17
ATOM 27974 C CA . ASP A 1 90 ? -1.039 4.348 14.149 1.00 43.14 90 ASP A CA 17
ATOM 27975 C C . ASP A 1 90 ? 0.455 4.129 13.931 1.00 2.40 90 ASP A C 17
ATOM 27976 O O . ASP A 1 90 ? 0.864 3.508 12.951 1.00 62.40 90 ASP A O 17
ATOM 27985 N N . GLN A 1 91 ? 1.264 4.646 14.851 1.00 72.31 91 GLN A N 17
ATOM 27986 C CA . GLN A 1 91 ? 2.712 4.508 14.758 1.00 64.11 91 GLN A CA 17
ATOM 27987 C C . GLN A 1 91 ? 3.155 3.111 15.182 1.00 12.42 91 GLN A C 17
ATOM 27988 O O . GLN A 1 91 ? 3.730 2.363 14.390 1.00 14.33 91 GLN A O 17
ATOM 28002 N N . LEU A 1 92 ? 2.884 2.766 16.436 1.00 11.00 92 LEU A N 17
ATOM 28003 C CA . LEU A 1 92 ? 3.254 1.459 16.967 1.00 63.55 92 LEU A CA 17
ATOM 28004 C C . LEU A 1 92 ? 3.091 0.374 15.906 1.00 11.41 92 LEU A C 17
ATOM 28005 O O . LEU A 1 92 ? 4.040 -0.341 15.584 1.00 54.32 92 LEU A O 17
ATOM 28021 N N . SER A 1 93 ? 1.882 0.260 15.366 1.00 70.14 93 SER A N 17
ATOM 28022 C CA . SER A 1 93 ? 1.594 -0.738 14.342 1.00 14.01 93 SER A CA 17
ATOM 28023 C C . SER A 1 93 ? 2.539 -0.587 13.154 1.00 12.52 93 SER A C 17
ATOM 28024 O O . SER A 1 93 ? 3.031 -1.574 12.607 1.00 34.33 93 SER A O 17
ATOM 28032 N N . HIS A 1 94 ? 2.789 0.658 12.760 1.00 54.14 94 HIS A N 17
ATOM 28033 C CA . HIS A 1 94 ? 3.675 0.941 11.637 1.00 63.45 94 HIS A CA 17
ATOM 28034 C C . HIS A 1 94 ? 5.130 0.680 12.014 1.00 24.32 94 HIS A C 17
ATOM 28035 O O . HIS A 1 94 ? 6.038 0.892 11.210 1.00 51.25 94 HIS A O 17
ATOM 28049 N N . ILE A 1 95 ? 5.344 0.219 13.242 1.00 44.20 95 ILE A N 17
ATOM 28050 C CA . ILE A 1 95 ? 6.689 -0.071 13.725 1.00 13.41 95 ILE A CA 17
ATOM 28051 C C . ILE A 1 95 ? 6.905 -1.572 13.881 1.00 0.03 95 ILE A C 17
ATOM 28052 O O . ILE A 1 95 ? 8.031 -2.061 13.783 1.00 3.33 95 ILE A O 17
ATOM 28068 N N . CYS A 1 96 ? 5.819 -2.298 14.123 1.00 65.42 96 CYS A N 17
ATOM 28069 C CA . CYS A 1 96 ? 5.890 -3.746 14.291 1.00 12.55 96 CYS A CA 17
ATOM 28070 C C . CYS A 1 96 ? 5.270 -4.463 13.097 1.00 55.11 96 CYS A C 17
ATOM 28071 O O . CYS A 1 96 ? 5.312 -5.691 13.006 1.00 40.54 96 CYS A O 17
ATOM 28079 N N . LEU A 1 97 ? 4.692 -3.690 12.184 1.00 42.21 97 LEU A N 17
ATOM 28080 C CA . LEU A 1 97 ? 4.061 -4.251 10.995 1.00 71.24 97 LEU A CA 17
ATOM 28081 C C . LEU A 1 97 ? 2.812 -5.045 11.364 1.00 12.33 97 LEU A C 17
ATOM 28082 O O . LEU A 1 97 ? 2.901 -6.178 11.837 1.00 31.22 97 LEU A O 17
ATOM 28098 N N . HIS A 1 98 ? 1.647 -4.442 11.144 1.00 64.53 98 HIS A N 17
ATOM 28099 C CA . HIS A 1 98 ? 0.379 -5.094 11.451 1.00 23.31 98 HIS A CA 17
ATOM 28100 C C . HIS A 1 98 ? -0.059 -5.999 10.304 1.00 65.54 98 HIS A C 17
ATOM 28101 O O . HIS A 1 98 ? -0.811 -6.953 10.505 1.00 51.24 98 HIS A O 17
ATOM 28115 N N . ASP A 1 99 ? 0.417 -5.694 9.101 1.00 32.13 99 ASP A N 17
ATOM 28116 C CA . ASP A 1 99 ? 0.075 -6.480 7.922 1.00 72.24 99 ASP A CA 17
ATOM 28117 C C . ASP A 1 99 ? 0.445 -7.947 8.120 1.00 42.33 99 ASP A C 17
ATOM 28118 O O . ASP A 1 99 ? -0.115 -8.832 7.473 1.00 15.12 99 ASP A O 17
ATOM 28127 N N . TYR A 1 100 ? 1.393 -8.196 9.016 1.00 21.12 100 TYR A N 17
ATOM 28128 C CA . TYR A 1 100 ? 1.841 -9.555 9.297 1.00 41.01 100 TYR A CA 17
ATOM 28129 C C . TYR A 1 100 ? 1.009 -10.184 10.410 1.00 2.14 100 TYR A C 17
ATOM 28130 O O . TYR A 1 100 ? 0.984 -11.405 10.568 1.00 3.41 100 TYR A O 17
ATOM 28148 N N . ARG A 1 101 ? 0.329 -9.341 11.180 1.00 55.42 101 ARG A N 17
ATOM 28149 C CA . ARG A 1 101 ? -0.505 -9.812 12.279 1.00 23.23 101 ARG A CA 17
ATOM 28150 C C . ARG A 1 101 ? -1.917 -10.127 11.795 1.00 60.11 101 ARG A C 17
ATOM 28151 O O . ARG A 1 101 ? -2.667 -9.229 11.414 1.00 1.11 101 ARG A O 17
ATOM 28172 N N . GLU A 1 102 ? -2.271 -11.408 11.812 1.00 33.33 102 GLU A N 17
ATOM 28173 C CA . GLU A 1 102 ? -3.593 -11.841 11.373 1.00 1.34 102 GLU A CA 17
ATOM 28174 C C . GLU A 1 102 ? -3.877 -11.364 9.952 1.00 13.41 102 GLU A C 17
ATOM 28175 O O . GLU A 1 102 ? -5.017 -11.463 9.500 1.00 43.15 102 GLU A O 17
ATOM 28187 N N . GLY A 1 1 ? 5.794 11.800 16.621 1.00 52.12 1 GLY A N 18
ATOM 28188 C CA . GLY A 1 1 ? 4.438 12.206 16.300 1.00 31.03 1 GLY A CA 18
ATOM 28189 C C . GLY A 1 1 ? 3.461 11.048 16.343 1.00 14.14 1 GLY A C 18
ATOM 28190 O O . GLY A 1 1 ? 3.852 9.905 16.577 1.00 62.04 1 GLY A O 18
ATOM 28194 N N . ALA A 1 2 ? 2.184 11.344 16.120 1.00 45.23 2 ALA A N 18
ATOM 28195 C CA . ALA A 1 2 ? 1.149 10.319 16.134 1.00 75.13 2 ALA A CA 18
ATOM 28196 C C . ALA A 1 2 ? 0.499 10.176 14.762 1.00 53.24 2 ALA A C 18
ATOM 28197 O O . ALA A 1 2 ? -0.345 9.305 14.552 1.00 52.42 2 ALA A O 18
ATOM 28204 N N . MET A 1 3 ? 0.897 11.037 13.831 1.00 50.21 3 MET A N 18
ATOM 28205 C CA . MET A 1 3 ? 0.353 11.006 12.478 1.00 32.23 3 MET A CA 18
ATOM 28206 C C . MET A 1 3 ? 1.224 11.816 11.523 1.00 32.40 3 MET A C 18
ATOM 28207 O O . MET A 1 3 ? 0.787 12.829 10.978 1.00 21.11 3 MET A O 18
ATOM 28221 N N . ALA A 1 4 ? 2.457 11.362 11.325 1.00 21.01 4 ALA A N 18
ATOM 28222 C CA . ALA A 1 4 ? 3.388 12.044 10.434 1.00 21.44 4 ALA A CA 18
ATOM 28223 C C . ALA A 1 4 ? 3.650 11.219 9.179 1.00 63.11 4 ALA A C 18
ATOM 28224 O O . ALA A 1 4 ? 4.795 11.066 8.754 1.00 71.34 4 ALA A O 18
ATOM 28231 N N . MET A 1 5 ? 2.583 10.689 8.591 1.00 53.43 5 MET A N 18
ATOM 28232 C CA . MET A 1 5 ? 2.699 9.880 7.383 1.00 54.20 5 MET A CA 18
ATOM 28233 C C . MET A 1 5 ? 3.526 8.626 7.646 1.00 2.21 5 MET A C 18
ATOM 28234 O O . MET A 1 5 ? 2.985 7.573 7.980 1.00 32.13 5 MET A O 18
ATOM 28248 N N . ALA A 1 6 ? 4.841 8.747 7.493 1.00 52.24 6 ALA A N 18
ATOM 28249 C CA . ALA A 1 6 ? 5.742 7.624 7.715 1.00 25.14 6 ALA A CA 18
ATOM 28250 C C . ALA A 1 6 ? 7.188 8.016 7.431 1.00 64.20 6 ALA A C 18
ATOM 28251 O O . ALA A 1 6 ? 7.575 8.209 6.278 1.00 23.51 6 ALA A O 18
ATOM 28258 N N . LYS A 1 7 ? 7.984 8.133 8.489 1.00 72.01 7 LYS A N 18
ATOM 28259 C CA . LYS A 1 7 ? 9.388 8.502 8.354 1.00 60.51 7 LYS A CA 18
ATOM 28260 C C . LYS A 1 7 ? 10.294 7.406 8.908 1.00 13.53 7 LYS A C 18
ATOM 28261 O O . LYS A 1 7 ? 11.010 6.743 8.160 1.00 63.23 7 LYS A O 18
ATOM 28280 N N . ALA A 1 8 ? 10.255 7.222 10.224 1.00 51.51 8 ALA A N 18
ATOM 28281 C CA . ALA A 1 8 ? 11.069 6.205 10.877 1.00 4.53 8 ALA A CA 18
ATOM 28282 C C . ALA A 1 8 ? 10.197 5.134 11.522 1.00 13.13 8 ALA A C 18
ATOM 28283 O O . ALA A 1 8 ? 9.500 5.395 12.503 1.00 52.40 8 ALA A O 18
ATOM 28290 N N . ARG A 1 9 ? 10.239 3.928 10.965 1.00 3.31 9 ARG A N 18
ATOM 28291 C CA . ARG A 1 9 ? 9.451 2.818 11.485 1.00 14.04 9 ARG A CA 18
ATOM 28292 C C . ARG A 1 9 ? 10.337 1.610 11.775 1.00 50.13 9 ARG A C 18
ATOM 28293 O O . ARG A 1 9 ? 11.059 1.132 10.899 1.00 35.44 9 ARG A O 18
ATOM 28314 N N . LYS A 1 10 ? 10.278 1.122 13.009 1.00 20.30 10 LYS A N 18
ATOM 28315 C CA . LYS A 1 10 ? 11.074 -0.030 13.415 1.00 31.53 10 LYS A CA 18
ATOM 28316 C C . LYS A 1 10 ? 10.187 -1.127 13.997 1.00 12.50 10 LYS A C 18
ATOM 28317 O O . LYS A 1 10 ? 9.040 -0.893 14.380 1.00 4.41 10 LYS A O 18
ATOM 28336 N N . PRO A 1 11 ? 10.728 -2.352 14.067 1.00 12.11 11 PRO A N 18
ATOM 28337 C CA . PRO A 1 11 ? 10.003 -3.508 14.603 1.00 11.21 11 PRO A CA 18
ATOM 28338 C C . PRO A 1 11 ? 9.788 -3.410 16.110 1.00 42.34 11 PRO A C 18
ATOM 28339 O O . PRO A 1 11 ? 8.666 -3.206 16.574 1.00 5.12 11 PRO A O 18
ATOM 28350 N N . ARG A 1 12 ? 10.870 -3.556 16.868 1.00 40.54 12 ARG A N 18
ATOM 28351 C CA . ARG A 1 12 ? 10.799 -3.484 18.322 1.00 2.10 12 ARG A CA 18
ATOM 28352 C C . ARG A 1 12 ? 10.186 -2.161 18.772 1.00 5.10 12 ARG A C 18
ATOM 28353 O O . ARG A 1 12 ? 9.340 -2.130 19.664 1.00 34.31 12 ARG A O 18
ATOM 28374 N N . GLU A 1 13 ? 10.622 -1.071 18.148 1.00 14.52 13 GLU A N 18
ATOM 28375 C CA . GLU A 1 13 ? 10.116 0.255 18.486 1.00 24.02 13 GLU A CA 18
ATOM 28376 C C . GLU A 1 13 ? 8.637 0.379 18.134 1.00 51.51 13 GLU A C 18
ATOM 28377 O O . GLU A 1 13 ? 7.949 1.282 18.609 1.00 34.15 13 GLU A O 18
ATOM 28389 N N . ALA A 1 14 ? 8.155 -0.533 17.296 1.00 23.35 14 ALA A N 18
ATOM 28390 C CA . ALA A 1 14 ? 6.758 -0.527 16.881 1.00 22.30 14 ALA A CA 18
ATOM 28391 C C . ALA A 1 14 ? 5.843 -0.951 18.025 1.00 25.21 14 ALA A C 18
ATOM 28392 O O . ALA A 1 14 ? 4.865 -0.271 18.336 1.00 11.31 14 ALA A O 18
ATOM 28399 N N . LEU A 1 15 ? 6.167 -2.079 18.648 1.00 31.00 15 LEU A N 18
ATOM 28400 C CA . LEU A 1 15 ? 5.373 -2.595 19.758 1.00 4.53 15 LEU A CA 18
ATOM 28401 C C . LEU A 1 15 ? 5.379 -1.619 20.931 1.00 54.34 15 LEU A C 18
ATOM 28402 O O . LEU A 1 15 ? 4.378 -1.471 21.634 1.00 41.23 15 LEU A O 18
ATOM 28418 N N . LEU A 1 16 ? 6.510 -0.953 21.135 1.00 61.35 16 LEU A N 18
ATOM 28419 C CA . LEU A 1 16 ? 6.645 0.011 22.221 1.00 43.34 16 LEU A CA 18
ATOM 28420 C C . LEU A 1 16 ? 5.827 1.267 21.939 1.00 52.14 16 LEU A C 18
ATOM 28421 O O . LEU A 1 16 ? 5.165 1.801 22.829 1.00 40.23 16 LEU A O 18
ATOM 28437 N N . TRP A 1 17 ? 5.875 1.731 20.695 1.00 3.54 17 TRP A N 18
ATOM 28438 C CA . TRP A 1 17 ? 5.136 2.924 20.296 1.00 62.33 17 TRP A CA 18
ATOM 28439 C C . TRP A 1 17 ? 3.648 2.622 20.161 1.00 72.43 17 TRP A C 18
ATOM 28440 O O . TRP A 1 17 ? 2.805 3.482 20.414 1.00 22.12 17 TRP A O 18
ATOM 28461 N N . ALA A 1 18 ? 3.331 1.395 19.760 1.00 23.43 18 ALA A N 18
ATOM 28462 C CA . ALA A 1 18 ? 1.944 0.979 19.594 1.00 0.22 18 ALA A CA 18
ATOM 28463 C C . ALA A 1 18 ? 1.276 0.743 20.945 1.00 42.14 18 ALA A C 18
ATOM 28464 O O . ALA A 1 18 ? 0.321 1.432 21.306 1.00 43.44 18 ALA A O 18
ATOM 28471 N N . LEU A 1 19 ? 1.783 -0.235 21.687 1.00 42.10 19 LEU A N 18
ATOM 28472 C CA . LEU A 1 19 ? 1.235 -0.563 22.999 1.00 40.34 19 LEU A CA 18
ATOM 28473 C C . LEU A 1 19 ? 1.152 0.679 23.880 1.00 2.30 19 LEU A C 18
ATOM 28474 O O . LEU A 1 19 ? 0.325 0.754 24.789 1.00 61.14 19 LEU A O 18
ATOM 28490 N N . SER A 1 20 ? 2.014 1.653 23.604 1.00 54.32 20 SER A N 18
ATOM 28491 C CA . SER A 1 20 ? 2.039 2.892 24.373 1.00 40.13 20 SER A CA 18
ATOM 28492 C C . SER A 1 20 ? 1.118 3.937 23.750 1.00 30.10 20 SER A C 18
ATOM 28493 O O . SER A 1 20 ? 0.702 4.888 24.413 1.00 61.45 20 SER A O 18
ATOM 28501 N N . ASP A 1 21 ? 0.804 3.753 22.473 1.00 73.15 21 ASP A N 18
ATOM 28502 C CA . ASP A 1 21 ? -0.069 4.678 21.759 1.00 40.11 21 ASP A CA 18
ATOM 28503 C C . ASP A 1 21 ? -1.487 4.628 22.318 1.00 14.12 21 ASP A C 18
ATOM 28504 O O . ASP A 1 21 ? -2.315 5.490 22.019 1.00 60.01 21 ASP A O 18
ATOM 28513 N N . LEU A 1 22 ? -1.762 3.614 23.131 1.00 60.44 22 LEU A N 18
ATOM 28514 C CA . LEU A 1 22 ? -3.081 3.450 23.731 1.00 12.05 22 LEU A CA 18
ATOM 28515 C C . LEU A 1 22 ? -3.046 3.779 25.220 1.00 1.14 22 LEU A C 18
ATOM 28516 O O . LEU A 1 22 ? -1.985 3.763 25.844 1.00 52.21 22 LEU A O 18
ATOM 28532 N N . GLU A 1 23 ? -4.213 4.075 25.784 1.00 72.22 23 GLU A N 18
ATOM 28533 C CA . GLU A 1 23 ? -4.315 4.406 27.200 1.00 21.02 23 GLU A CA 18
ATOM 28534 C C . GLU A 1 23 ? -4.044 3.179 28.067 1.00 43.44 23 GLU A C 18
ATOM 28535 O O . GLU A 1 23 ? -4.236 2.045 27.631 1.00 71.12 23 GLU A O 18
ATOM 28547 N N . GLU A 1 24 ? -3.595 3.417 29.295 1.00 12.32 24 GLU A N 18
ATOM 28548 C CA . GLU A 1 24 ? -3.296 2.332 30.222 1.00 12.01 24 GLU A CA 18
ATOM 28549 C C . GLU A 1 24 ? -4.543 1.499 30.505 1.00 12.44 24 GLU A C 18
ATOM 28550 O O . GLU A 1 24 ? -4.462 0.287 30.699 1.00 11.45 24 GLU A O 18
ATOM 28562 N N . ASN A 1 25 ? -5.696 2.160 30.528 1.00 52.20 25 ASN A N 18
ATOM 28563 C CA . ASN A 1 25 ? -6.961 1.482 30.789 1.00 42.22 25 ASN A CA 18
ATOM 28564 C C . ASN A 1 25 ? -7.398 0.662 29.579 1.00 64.30 25 ASN A C 18
ATOM 28565 O O . ASN A 1 25 ? -8.480 0.074 29.572 1.00 3.43 25 ASN A O 18
ATOM 28576 N N . ASP A 1 26 ? -6.549 0.626 28.558 1.00 63.41 26 ASP A N 18
ATOM 28577 C CA . ASP A 1 26 ? -6.846 -0.124 27.343 1.00 64.12 26 ASP A CA 18
ATOM 28578 C C . ASP A 1 26 ? -5.920 -1.329 27.208 1.00 44.02 26 ASP A C 18
AT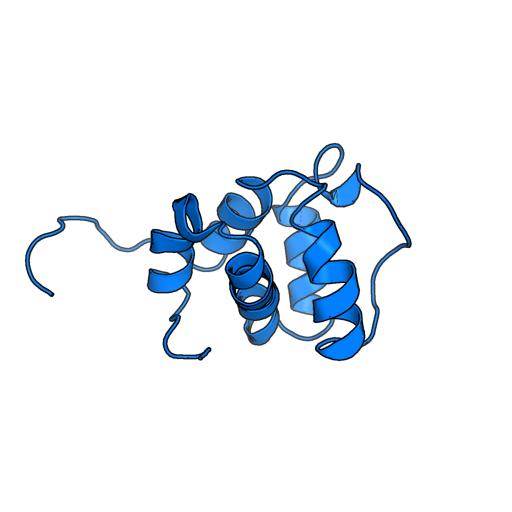OM 28579 O O . ASP A 1 26 ? -6.376 -2.462 27.058 1.00 74.45 26 ASP A O 18
ATOM 28588 N N . PHE A 1 27 ? -4.616 -1.076 27.261 1.00 12.14 27 PHE A N 18
ATOM 28589 C CA . PHE A 1 27 ? -3.625 -2.139 27.143 1.00 34.40 27 PHE A CA 18
ATOM 28590 C C . PHE A 1 27 ? -3.696 -3.084 28.340 1.00 44.34 27 PHE A C 18
ATOM 28591 O O . PHE A 1 27 ? -3.551 -4.298 28.197 1.00 74.05 27 PHE A O 18
ATOM 28608 N N . LYS A 1 28 ? -3.917 -2.517 29.521 1.00 55.24 28 LYS A N 18
ATOM 28609 C CA . LYS A 1 28 ? -4.008 -3.306 30.744 1.00 42.44 28 LYS A CA 18
ATOM 28610 C C . LYS A 1 28 ? -5.190 -4.268 30.684 1.00 24.22 28 LYS A C 18
ATOM 28611 O O . LYS A 1 28 ? -5.086 -5.422 31.101 1.00 63.01 28 LYS A O 18
ATOM 28630 N N . LYS A 1 29 ? -6.313 -3.787 30.162 1.00 21.14 29 LYS A N 18
ATOM 28631 C CA . LYS A 1 29 ? -7.514 -4.605 30.045 1.00 13.12 29 LYS A CA 18
ATOM 28632 C C . LYS A 1 29 ? -7.242 -5.857 29.217 1.00 1.42 29 LYS A C 18
ATOM 28633 O O . LYS A 1 29 ? -7.775 -6.930 29.502 1.00 54.24 29 LYS A O 18
ATOM 28652 N N . LEU A 1 30 ? -6.408 -5.713 28.193 1.00 0.02 30 LEU A N 18
ATOM 28653 C CA . LEU A 1 30 ? -6.063 -6.833 27.324 1.00 12.03 30 LEU A CA 18
ATOM 28654 C C . LEU A 1 30 ? -5.097 -7.786 28.022 1.00 54.24 30 LEU A C 18
ATOM 28655 O O . LEU A 1 30 ? -5.353 -8.986 28.117 1.00 31.34 30 LEU A O 18
ATOM 28671 N N . LYS A 1 31 ? -3.987 -7.243 28.509 1.00 13.53 31 LYS A N 18
ATOM 28672 C CA . LYS A 1 31 ? -2.984 -8.042 29.202 1.00 63.35 31 LYS A CA 18
ATOM 28673 C C . LYS A 1 31 ? -3.584 -8.729 30.424 1.00 3.34 31 LYS A C 18
ATOM 28674 O O . LYS A 1 31 ? -3.109 -9.781 30.853 1.00 14.22 31 LYS A O 18
ATOM 28693 N N . PHE A 1 32 ? -4.630 -8.127 30.981 1.00 70.41 32 PHE A N 18
ATOM 28694 C CA . PHE A 1 32 ? -5.295 -8.681 32.154 1.00 32.54 32 PHE A CA 18
ATOM 28695 C C . PHE A 1 32 ? -5.987 -9.999 31.816 1.00 14.40 32 PHE A C 18
ATOM 28696 O O . PHE A 1 32 ? -5.848 -10.988 32.535 1.00 61.40 32 PHE A O 18
ATOM 28713 N N . TYR A 1 33 ? -6.734 -10.002 30.717 1.00 21.34 33 TYR A N 18
ATOM 28714 C CA . TYR A 1 33 ? -7.451 -11.196 30.284 1.00 2.24 33 TYR A CA 18
ATOM 28715 C C . TYR A 1 33 ? -6.649 -11.963 29.237 1.00 54.53 33 TYR A C 18
ATOM 28716 O O . TYR A 1 33 ? -6.376 -13.153 29.396 1.00 61.05 33 TYR A O 18
ATOM 28734 N N . LEU A 1 34 ? -6.275 -11.272 28.166 1.00 52.44 34 LEU A N 18
ATOM 28735 C CA . LEU A 1 34 ? -5.504 -11.885 27.090 1.00 20.52 34 LEU A CA 18
ATOM 28736 C C . LEU A 1 34 ? -4.266 -12.586 27.640 1.00 65.14 34 LEU A C 18
ATOM 28737 O O . LEU A 1 34 ? -4.077 -13.785 27.436 1.00 60.55 34 LEU A O 18
ATOM 28753 N N . ARG A 1 35 ? -3.426 -11.830 28.339 1.00 24.10 35 ARG A N 18
ATOM 28754 C CA . ARG A 1 35 ? -2.206 -12.379 28.919 1.00 42.20 35 ARG A CA 18
ATOM 28755 C C . ARG A 1 35 ? -2.530 -13.472 29.933 1.00 62.22 35 ARG A C 18
ATOM 28756 O O . ARG A 1 35 ? -1.865 -14.507 29.978 1.00 30.41 35 ARG A O 18
ATOM 28777 N N . ASP A 1 36 ? -3.554 -13.234 30.744 1.00 35.41 36 ASP A N 18
ATOM 28778 C CA . ASP A 1 36 ? -3.967 -14.199 31.757 1.00 13.32 36 ASP A CA 18
ATOM 28779 C C . ASP A 1 36 ? -4.043 -15.605 31.170 1.00 15.31 36 ASP A C 18
ATOM 28780 O O . ASP A 1 36 ? -3.519 -16.557 31.746 1.00 61.41 36 ASP A O 18
ATOM 28789 N N . MET A 1 37 ? -4.701 -15.726 30.022 1.00 51.04 37 MET A N 18
ATOM 28790 C CA . MET A 1 37 ? -4.846 -17.016 29.357 1.00 44.12 37 MET A CA 18
ATOM 28791 C C . MET A 1 37 ? -3.677 -17.274 28.411 1.00 22.23 37 MET A C 18
ATOM 28792 O O . MET A 1 37 ? -2.889 -18.197 28.619 1.00 64.40 37 MET A O 18
ATOM 28806 N N . THR A 1 38 ? -3.570 -16.453 27.371 1.00 31.21 38 THR A N 18
ATOM 28807 C CA . THR A 1 38 ? -2.499 -16.594 26.393 1.00 3.11 38 THR A CA 18
ATOM 28808 C C . THR A 1 38 ? -1.159 -16.838 27.077 1.00 25.31 38 THR A C 18
ATOM 28809 O O . THR A 1 38 ? -0.509 -17.859 26.847 1.00 74.53 38 THR A O 18
ATOM 28820 N N . LEU A 1 39 ? -0.749 -15.896 27.920 1.00 72.44 39 LEU A N 18
ATOM 28821 C CA . LEU A 1 39 ? 0.515 -16.010 28.639 1.00 71.02 39 LEU A CA 18
ATOM 28822 C C . LEU A 1 39 ? 0.292 -16.537 30.052 1.00 34.55 39 LEU A C 18
ATOM 28823 O O . LEU A 1 39 ? -0.836 -16.844 30.441 1.00 64.15 39 LEU A O 18
ATOM 28839 N N . SER A 1 40 ? 1.373 -16.639 30.819 1.00 41.54 40 SER A N 18
ATOM 28840 C CA . SER A 1 40 ? 1.296 -17.130 32.189 1.00 33.32 40 SER A CA 18
ATOM 28841 C C . SER A 1 40 ? 1.254 -15.971 33.181 1.00 63.44 40 SER A C 18
ATOM 28842 O O . SER A 1 40 ? 1.369 -14.808 32.796 1.00 23.13 40 SER A O 18
ATOM 28850 N N . GLU A 1 41 ? 1.089 -16.299 34.458 1.00 21.43 41 GLU A N 18
ATOM 28851 C CA . GLU A 1 41 ? 1.031 -15.286 35.505 1.00 5.11 41 GLU A CA 18
ATOM 28852 C C . GLU A 1 41 ? 2.433 -14.819 35.888 1.00 51.10 41 GLU A C 18
ATOM 28853 O O . GLU A 1 41 ? 3.415 -15.164 35.232 1.00 52.21 41 GLU A O 18
ATOM 28865 N N . GLY A 1 42 ? 2.517 -14.031 36.955 1.00 12.55 42 GLY A N 18
ATOM 28866 C CA . GLY A 1 42 ? 3.801 -13.528 37.407 1.00 0.04 42 GLY A CA 18
ATOM 28867 C C . GLY A 1 42 ? 3.954 -12.038 37.177 1.00 41.33 42 GLY A C 18
ATOM 28868 O O . GLY A 1 42 ? 5.046 -11.490 37.326 1.00 50.25 42 GLY A O 18
ATOM 28872 N N . GLN A 1 43 ? 2.858 -11.381 36.811 1.00 72.31 43 GLN A N 18
ATOM 28873 C CA . GLN A 1 43 ? 2.877 -9.946 36.557 1.00 54.41 43 GLN A CA 18
ATOM 28874 C C . GLN A 1 43 ? 2.387 -9.171 37.776 1.00 42.32 43 GLN A C 18
ATOM 28875 O O . GLN A 1 43 ? 1.639 -9.683 38.608 1.00 30.34 43 GLN A O 18
ATOM 28889 N N . PRO A 1 44 ? 2.819 -7.905 37.886 1.00 74.44 44 PRO A N 18
ATOM 28890 C CA . PRO A 1 44 ? 2.437 -7.033 39.000 1.00 54.33 44 PRO A CA 18
ATOM 28891 C C . PRO A 1 44 ? 0.967 -6.630 38.943 1.00 31.11 44 PRO A C 18
ATOM 28892 O O . PRO A 1 44 ? 0.282 -6.829 37.940 1.00 70.44 44 PRO A O 18
ATOM 28903 N N . PRO A 1 45 ? 0.469 -6.049 40.045 1.00 73.33 45 PRO A N 18
ATOM 28904 C CA . PRO A 1 45 ? -0.925 -5.606 40.144 1.00 1.54 45 PRO A CA 18
ATOM 28905 C C . PRO A 1 45 ? -1.214 -4.398 39.259 1.00 63.55 45 PRO A C 18
ATOM 28906 O O . PRO A 1 45 ? -0.326 -3.895 38.569 1.00 2.33 45 PRO A O 18
ATOM 28917 N N . LEU A 1 46 ? -2.460 -3.938 39.281 1.00 23.44 46 LEU A N 18
ATOM 28918 C CA . LEU A 1 46 ? -2.866 -2.789 38.480 1.00 3.12 46 LEU A CA 18
ATOM 28919 C C . LEU A 1 46 ? -1.925 -1.609 38.704 1.00 20.34 46 LEU A C 18
ATOM 28920 O O . LEU A 1 46 ? -1.704 -1.186 39.839 1.00 50.25 46 LEU A O 18
ATOM 28936 N N . ALA A 1 47 ? -1.375 -1.082 37.615 1.00 34.13 47 ALA A N 18
ATOM 28937 C CA . ALA A 1 47 ? -0.462 0.051 37.693 1.00 52.43 47 ALA A CA 18
ATOM 28938 C C . ALA A 1 47 ? -0.510 0.883 36.416 1.00 53.34 47 ALA A C 18
ATOM 28939 O O . ALA A 1 47 ? 0.283 0.674 35.497 1.00 15.43 47 ALA A O 18
ATOM 28946 N N . ARG A 1 48 ? -1.446 1.826 36.364 1.00 5.20 48 ARG A N 18
ATOM 28947 C CA . ARG A 1 48 ? -1.598 2.688 35.198 1.00 2.22 48 ARG A CA 18
ATOM 28948 C C . ARG A 1 48 ? -0.297 3.425 34.893 1.00 63.31 48 ARG A C 18
ATOM 28949 O O . ARG A 1 48 ? -0.042 3.810 33.753 1.00 73.35 48 ARG A O 18
ATOM 28970 N N . GLY A 1 49 ? 0.524 3.618 35.921 1.00 33.44 49 GLY A N 18
ATOM 28971 C CA . GLY A 1 49 ? 1.788 4.308 35.743 1.00 73.33 49 GLY A CA 18
ATOM 28972 C C . GLY A 1 49 ? 2.842 3.429 35.099 1.00 0.20 49 GLY A C 18
ATOM 28973 O O . GLY A 1 49 ? 3.966 3.870 34.863 1.00 3.24 49 GLY A O 18
ATOM 28977 N N . GLU A 1 50 ? 2.479 2.182 34.816 1.00 53.23 50 GLU A N 18
ATOM 28978 C CA . GLU A 1 50 ? 3.404 1.239 34.198 1.00 52.41 50 GLU A CA 18
ATOM 28979 C C . GLU A 1 50 ? 3.503 1.481 32.694 1.00 31.53 50 GLU A C 18
ATOM 28980 O O . GLU A 1 50 ? 4.516 1.165 32.069 1.00 71.13 50 GLU A O 18
ATOM 28992 N N . LEU A 1 51 ? 2.444 2.041 32.120 1.00 2.22 51 LEU A N 18
ATOM 28993 C CA . LEU A 1 51 ? 2.410 2.325 30.690 1.00 63.14 51 LEU A CA 18
ATOM 28994 C C . LEU A 1 51 ? 2.658 3.806 30.422 1.00 13.11 51 LEU A C 18
ATOM 28995 O O . LEU A 1 51 ? 3.614 4.172 29.739 1.00 31.54 51 LEU A O 18
ATOM 29011 N N . GLU A 1 52 ? 1.790 4.654 30.967 1.00 63.42 52 GLU A N 18
ATOM 29012 C CA . GLU A 1 52 ? 1.916 6.095 30.787 1.00 5.25 52 GLU A CA 18
ATOM 29013 C C . GLU A 1 52 ? 3.077 6.646 31.612 1.00 55.55 52 GLU A C 18
ATOM 29014 O O . GLU A 1 52 ? 3.721 7.620 31.223 1.00 33.11 52 GLU A O 18
ATOM 29026 N N . GLY A 1 53 ? 3.336 6.016 32.753 1.00 23.01 53 GLY A N 18
ATOM 29027 C CA . GLY A 1 53 ? 4.417 6.457 33.615 1.00 44.22 53 GLY A CA 18
ATOM 29028 C C . GLY A 1 53 ? 5.756 5.873 33.211 1.00 63.25 53 GLY A C 18
ATOM 29029 O O . GLY A 1 53 ? 6.703 6.608 32.927 1.00 1.14 53 GLY A O 18
ATOM 29033 N N . LEU A 1 54 ? 5.838 4.547 33.185 1.00 52.13 54 LEU A N 18
ATOM 29034 C CA . LEU A 1 54 ? 7.072 3.864 32.814 1.00 71.54 54 LEU A CA 18
ATOM 29035 C C . LEU A 1 54 ? 7.056 3.473 31.339 1.00 1.31 54 LEU A C 18
ATOM 29036 O O . LEU A 1 54 ? 6.489 2.446 30.965 1.00 52.41 54 LEU A O 18
ATOM 29052 N N . ILE A 1 55 ? 7.684 4.298 30.508 1.00 72.25 55 ILE A N 18
ATOM 29053 C CA . ILE A 1 55 ? 7.745 4.037 29.075 1.00 75.32 55 ILE A CA 18
ATOM 29054 C C . ILE A 1 55 ? 7.558 2.553 28.778 1.00 74.30 55 ILE A C 18
ATOM 29055 O O . ILE A 1 55 ? 7.761 1.692 29.635 1.00 41.41 55 ILE A O 18
ATOM 29071 N N . PRO A 1 56 ? 7.162 2.243 27.534 1.00 4.22 56 PRO A N 18
ATOM 29072 C CA . PRO A 1 56 ? 6.942 0.862 27.094 1.00 13.42 56 PRO A CA 18
ATOM 29073 C C . PRO A 1 56 ? 8.243 0.075 26.982 1.00 35.21 56 PRO A C 18
ATOM 29074 O O . PRO A 1 56 ? 8.255 -1.147 27.131 1.00 20.24 56 PRO A O 18
ATOM 29085 N N . VAL A 1 57 ? 9.337 0.782 26.718 1.00 14.35 57 VAL A N 18
ATOM 29086 C CA . VAL A 1 57 ? 10.643 0.149 26.588 1.00 45.20 57 VAL A CA 18
ATOM 29087 C C . VAL A 1 57 ? 11.017 -0.608 27.858 1.00 53.43 57 VAL A C 18
ATOM 29088 O O . VAL A 1 57 ? 11.862 -1.503 27.833 1.00 12.44 57 VAL A O 18
ATOM 29101 N N . ASP A 1 58 ? 10.381 -0.243 28.966 1.00 40.24 58 ASP A N 18
ATOM 29102 C CA . ASP A 1 58 ? 10.645 -0.888 30.246 1.00 32.53 58 ASP A CA 18
ATOM 29103 C C . ASP A 1 58 ? 9.705 -2.071 30.462 1.00 4.25 58 ASP A C 18
ATOM 29104 O O . ASP A 1 58 ? 10.149 -3.210 30.616 1.00 53.22 58 ASP A O 18
ATOM 29113 N N . LEU A 1 59 ? 8.406 -1.793 30.475 1.00 64.13 59 LEU A N 18
ATOM 29114 C CA . LEU A 1 59 ? 7.403 -2.834 30.673 1.00 4.43 59 LEU A CA 18
ATOM 29115 C C . LEU A 1 59 ? 7.497 -3.896 29.582 1.00 0.54 59 LEU A C 18
ATOM 29116 O O . LEU A 1 59 ? 7.178 -5.062 29.809 1.00 73.11 59 LEU A O 18
ATOM 29132 N N . ALA A 1 60 ? 7.939 -3.483 28.399 1.00 60.12 60 ALA A N 18
ATOM 29133 C CA . ALA A 1 60 ? 8.079 -4.400 27.274 1.00 50.40 60 ALA A CA 18
ATOM 29134 C C . ALA A 1 60 ? 9.156 -5.444 27.548 1.00 51.05 60 ALA A C 18
ATOM 29135 O O . ALA A 1 60 ? 8.987 -6.620 27.228 1.00 64.14 60 ALA A O 18
ATOM 29142 N N . GLU A 1 61 ? 10.262 -5.006 28.140 1.00 1.43 61 GLU A N 18
ATOM 29143 C CA . GLU A 1 61 ? 11.367 -5.904 28.455 1.00 52.02 61 GLU A CA 18
ATOM 29144 C C . GLU A 1 61 ? 10.894 -7.062 29.329 1.00 3.02 61 GLU A C 18
ATOM 29145 O O . GLU A 1 61 ? 11.314 -8.205 29.145 1.00 72.40 61 GLU A O 18
ATOM 29157 N N . LEU A 1 62 ? 10.019 -6.758 30.281 1.00 5.34 62 LEU A N 18
ATOM 29158 C CA . LEU A 1 62 ? 9.489 -7.772 31.186 1.00 62.22 62 LEU A CA 18
ATOM 29159 C C . LEU A 1 62 ? 8.487 -8.671 30.468 1.00 24.23 62 LEU A C 18
ATOM 29160 O O . LEU A 1 62 ? 8.502 -9.892 30.634 1.00 2.33 62 LEU A O 18
ATOM 29176 N N . LEU A 1 63 ? 7.619 -8.061 29.669 1.00 5.10 63 LEU A N 18
ATOM 29177 C CA . LEU A 1 63 ? 6.611 -8.806 28.923 1.00 21.24 63 LEU A CA 18
ATOM 29178 C C . LEU A 1 63 ? 7.264 -9.799 27.967 1.00 43.42 63 LEU A C 18
ATOM 29179 O O . LEU A 1 63 ? 6.932 -10.984 27.965 1.00 21.41 63 LEU A O 18
ATOM 29195 N N . ILE A 1 64 ? 8.195 -9.306 27.157 1.00 64.42 64 ILE A N 18
ATOM 29196 C CA . ILE A 1 64 ? 8.897 -10.151 26.198 1.00 3.12 64 ILE A CA 18
ATOM 29197 C C . ILE A 1 64 ? 9.610 -11.303 26.899 1.00 41.42 64 ILE A C 18
ATOM 29198 O O . ILE A 1 64 ? 9.783 -12.379 26.327 1.00 13.01 64 ILE A O 18
ATOM 29214 N N . SER A 1 65 ? 10.021 -11.069 28.141 1.00 13.02 65 SER A N 18
ATOM 29215 C CA . SER A 1 65 ? 10.717 -12.086 28.920 1.00 32.33 65 SER A CA 18
ATOM 29216 C C . SER A 1 65 ? 9.729 -13.084 29.517 1.00 72.23 65 SER A C 18
ATOM 29217 O O . SER A 1 65 ? 10.045 -14.261 29.690 1.00 70.52 65 SER A O 18
ATOM 29225 N N . LYS A 1 66 ? 8.530 -12.605 29.830 1.00 52.24 66 LYS A N 18
ATOM 29226 C CA . LYS A 1 66 ? 7.493 -13.453 30.406 1.00 52.42 66 LYS A CA 18
ATOM 29227 C C . LYS A 1 66 ? 7.306 -14.722 29.580 1.00 5.42 66 LYS A C 18
ATOM 29228 O O . LYS A 1 66 ? 7.565 -15.827 30.056 1.00 22.15 66 LYS A O 18
ATOM 29247 N N . TYR A 1 67 ? 6.858 -14.555 28.341 1.00 11.01 67 TYR A N 18
ATOM 29248 C CA . TYR A 1 67 ? 6.636 -15.687 27.450 1.00 63.43 67 TYR A CA 18
ATOM 29249 C C . TYR A 1 67 ? 7.523 -15.588 26.212 1.00 33.10 67 TYR A C 18
ATOM 29250 O O . TYR A 1 67 ? 8.062 -16.587 25.739 1.00 61.32 67 TYR A O 18
ATOM 29268 N N . GLY A 1 68 ? 7.669 -14.373 25.693 1.00 53.25 68 GLY A N 18
ATOM 29269 C CA . GLY A 1 68 ? 8.491 -14.163 24.515 1.00 74.20 68 GLY A CA 18
ATOM 29270 C C . GLY A 1 68 ? 8.156 -12.871 23.797 1.00 4.42 68 GLY A C 18
ATOM 29271 O O . GLY A 1 68 ? 7.034 -12.376 23.888 1.00 14.45 68 GLY A O 18
ATOM 29275 N N . GLU A 1 69 ? 9.134 -12.322 23.083 1.00 62.33 69 GLU A N 18
ATOM 29276 C CA . GLU A 1 69 ? 8.938 -11.078 22.349 1.00 54.41 69 GLU A CA 18
ATOM 29277 C C . GLU A 1 69 ? 7.952 -11.273 21.200 1.00 1.03 69 GLU A C 18
ATOM 29278 O O . GLU A 1 69 ? 7.299 -10.327 20.760 1.00 73.13 69 GLU A O 18
ATOM 29290 N N . LYS A 1 70 ? 7.851 -12.507 20.719 1.00 31.30 70 LYS A N 18
ATOM 29291 C CA . LYS A 1 70 ? 6.946 -12.830 19.622 1.00 13.43 70 LYS A CA 18
ATOM 29292 C C . LYS A 1 70 ? 5.493 -12.617 20.035 1.00 11.55 70 LYS A C 18
ATOM 29293 O O . LYS A 1 70 ? 4.904 -11.574 19.750 1.00 21.33 70 LYS A O 18
ATOM 29312 N N . GLU A 1 71 ? 4.922 -13.610 20.710 1.00 61.15 71 GLU A N 18
ATOM 29313 C CA . GLU A 1 71 ? 3.538 -13.529 21.162 1.00 63.41 71 GLU A CA 18
ATOM 29314 C C . GLU A 1 71 ? 3.279 -12.212 21.887 1.00 11.00 71 GLU A C 18
ATOM 29315 O O . GLU A 1 71 ? 2.156 -11.708 21.899 1.00 61.42 71 GLU A O 18
ATOM 29327 N N . ALA A 1 72 ? 4.326 -11.660 22.491 1.00 11.13 72 ALA A N 18
ATOM 29328 C CA . ALA A 1 72 ? 4.213 -10.401 23.217 1.00 33.14 72 ALA A CA 18
ATOM 29329 C C . ALA A 1 72 ? 3.494 -9.348 22.381 1.00 3.41 72 ALA A C 18
ATOM 29330 O O . ALA A 1 72 ? 2.408 -8.892 22.738 1.00 11.33 72 ALA A O 18
ATOM 29337 N N . VAL A 1 73 ? 4.108 -8.964 21.266 1.00 2.02 73 VAL A N 18
ATOM 29338 C CA . VAL A 1 73 ? 3.527 -7.964 20.379 1.00 72.04 73 VAL A CA 18
ATOM 29339 C C . VAL A 1 73 ? 2.138 -8.385 19.911 1.00 63.20 73 VAL A C 18
ATOM 29340 O O . VAL A 1 73 ? 1.189 -7.603 19.963 1.00 2.42 73 VAL A O 18
ATOM 29353 N N . LYS A 1 74 ? 2.026 -9.628 19.454 1.00 54.31 74 LYS A N 18
ATOM 29354 C CA . LYS A 1 74 ? 0.753 -10.156 18.978 1.00 54.21 74 LYS A CA 18
ATOM 29355 C C . LYS A 1 74 ? -0.333 -9.998 20.038 1.00 4.31 74 LYS A C 18
ATOM 29356 O O . LYS A 1 74 ? -1.480 -9.680 19.724 1.00 3.20 74 LYS A O 18
ATOM 29375 N N . VAL A 1 75 ? 0.038 -10.220 21.295 1.00 34.33 75 VAL A N 18
ATOM 29376 C CA . VAL A 1 75 ? -0.904 -10.100 22.402 1.00 2.21 75 VAL A CA 18
ATOM 29377 C C . VAL A 1 75 ? -1.402 -8.666 22.546 1.00 31.32 75 VAL A C 18
ATOM 29378 O O . VAL A 1 75 ? -2.470 -8.422 23.108 1.00 22.25 75 VAL A O 18
ATOM 29391 N N . VAL A 1 76 ? -0.622 -7.720 22.034 1.00 42.12 76 VAL A N 18
ATOM 29392 C CA . VAL A 1 76 ? -0.984 -6.309 22.104 1.00 73.45 76 VAL A CA 18
ATOM 29393 C C . VAL A 1 76 ? -1.996 -5.948 21.022 1.00 50.11 76 VAL A C 18
ATOM 29394 O O . VAL A 1 76 ? -3.050 -5.379 21.308 1.00 55.02 76 VAL A O 18
ATOM 29407 N N . LEU A 1 77 ? -1.669 -6.282 19.778 1.00 0.25 77 LEU A N 18
ATOM 29408 C CA . LEU A 1 77 ? -2.550 -5.993 18.652 1.00 63.01 77 LEU A CA 18
ATOM 29409 C C . LEU A 1 77 ? -3.824 -6.828 18.729 1.00 41.01 77 LEU A C 18
ATOM 29410 O O . LEU A 1 77 ? -4.932 -6.300 18.637 1.00 12.42 77 LEU A O 18
ATOM 29426 N N . LYS A 1 78 ? -3.659 -8.135 18.900 1.00 61.31 78 LYS A N 18
ATOM 29427 C CA . LYS A 1 78 ? -4.795 -9.045 18.993 1.00 1.42 78 LYS A CA 18
ATOM 29428 C C . LYS A 1 78 ? -5.822 -8.531 19.998 1.00 64.32 78 LYS A C 18
ATOM 29429 O O . LYS A 1 78 ? -7.025 -8.571 19.745 1.00 1.42 78 LYS A O 18
ATOM 29448 N N . GLY A 1 79 ? -5.337 -8.049 21.138 1.00 13.52 79 GLY A N 18
ATOM 29449 C CA . GLY A 1 79 ? -6.227 -7.533 22.163 1.00 64.24 79 GLY A CA 18
ATOM 29450 C C . GLY A 1 79 ? -6.613 -6.088 21.921 1.00 11.51 79 GLY A C 18
ATOM 29451 O O . GLY A 1 79 ? -7.569 -5.585 22.514 1.00 4.03 79 GLY A O 18
ATOM 29455 N N . LEU A 1 80 ? -5.869 -5.416 21.049 1.00 12.34 80 LEU A N 18
ATOM 29456 C CA . LEU A 1 80 ? -6.138 -4.018 20.732 1.00 50.54 80 LEU A CA 18
ATOM 29457 C C . LEU A 1 80 ? -7.389 -3.886 19.869 1.00 42.04 80 LEU A C 18
ATOM 29458 O O . LEU A 1 80 ? -8.093 -2.877 19.926 1.00 64.45 80 LEU A O 18
ATOM 29474 N N . LYS A 1 81 ? -7.661 -4.913 19.071 1.00 54.24 81 LYS A N 18
ATOM 29475 C CA . LYS A 1 81 ? -8.829 -4.915 18.198 1.00 72.14 81 LYS A CA 18
ATOM 29476 C C . LYS A 1 81 ? -10.097 -4.600 18.984 1.00 13.34 81 LYS A C 18
ATOM 29477 O O . LYS A 1 81 ? -10.812 -3.647 18.673 1.00 12.11 81 LYS A O 18
ATOM 29496 N N . VAL A 1 82 ? -10.370 -5.405 20.006 1.00 11.12 82 VAL A N 18
ATOM 29497 C CA . VAL A 1 82 ? -11.551 -5.210 20.839 1.00 4.23 82 VAL A CA 18
ATOM 29498 C C . VAL A 1 82 ? -11.540 -3.833 21.493 1.00 14.40 82 VAL A C 18
ATOM 29499 O O . VAL A 1 82 ? -12.494 -3.449 22.170 1.00 4.22 82 VAL A O 18
ATOM 29512 N N . MET A 1 83 ? -10.456 -3.093 21.285 1.00 51.11 83 MET A N 18
ATOM 29513 C CA . MET A 1 83 ? -10.323 -1.756 21.853 1.00 64.40 83 MET A CA 18
ATOM 29514 C C . MET A 1 83 ? -10.494 -0.689 20.777 1.00 13.32 83 MET A C 18
ATOM 29515 O O . MET A 1 83 ? -10.471 0.507 21.067 1.00 70.41 83 MET A O 18
ATOM 29529 N N . ASN A 1 84 ? -10.666 -1.129 19.535 1.00 52.11 84 ASN A N 18
ATOM 29530 C CA . ASN A 1 84 ? -10.841 -0.210 18.416 1.00 61.22 84 ASN A CA 18
ATOM 29531 C C . ASN A 1 84 ? -9.596 0.650 18.219 1.00 73.12 84 ASN A C 18
ATOM 29532 O O . ASN A 1 84 ? -9.691 1.828 17.872 1.00 42.11 84 ASN A O 18
ATOM 29543 N N . LEU A 1 85 ? -8.430 0.053 18.442 1.00 54.53 85 LEU A N 18
ATOM 29544 C CA . LEU A 1 85 ? -7.166 0.764 18.288 1.00 3.11 85 LEU A CA 18
ATOM 29545 C C . LEU A 1 85 ? -6.578 0.537 16.899 1.00 74.41 85 LEU A C 18
ATOM 29546 O O . LEU A 1 85 ? -5.364 0.612 16.707 1.00 70.24 85 LEU A O 18
ATOM 29562 N N . LEU A 1 86 ? -7.447 0.260 15.933 1.00 14.20 86 LEU A N 18
ATOM 29563 C CA . LEU A 1 86 ? -7.016 0.024 14.560 1.00 65.02 86 LEU A CA 18
ATOM 29564 C C . LEU A 1 86 ? -6.356 1.269 13.975 1.00 63.43 86 LEU A C 18
ATOM 29565 O O . LEU A 1 86 ? -5.706 1.205 12.932 1.00 43.51 86 LEU A O 18
ATOM 29581 N N . GLU A 1 87 ? -6.526 2.398 14.655 1.00 33.10 87 GLU A N 18
ATOM 29582 C CA . GLU A 1 87 ? -5.946 3.657 14.203 1.00 63.45 87 GLU A CA 18
ATOM 29583 C C . GLU A 1 87 ? -4.446 3.508 13.960 1.00 14.21 87 GLU A C 18
ATOM 29584 O O . GLU A 1 87 ? -3.997 3.410 12.817 1.00 34.03 87 GLU A O 18
ATOM 29596 N N . LEU A 1 88 ? -3.677 3.493 15.043 1.00 41.22 88 LEU A N 18
ATOM 29597 C CA . LEU A 1 88 ? -2.227 3.357 14.949 1.00 14.44 88 LEU A CA 18
ATOM 29598 C C . LEU A 1 88 ? -1.837 1.928 14.589 1.00 25.44 88 LEU A C 18
ATOM 29599 O O . LEU A 1 88 ? -0.788 1.692 13.989 1.00 70.21 88 LEU A O 18
ATOM 29615 N N . VAL A 1 89 ? -2.688 0.976 14.959 1.00 60.11 89 VAL A N 18
ATOM 29616 C CA . VAL A 1 89 ? -2.434 -0.431 14.672 1.00 3.22 89 VAL A CA 18
ATOM 29617 C C . VAL A 1 89 ? -2.214 -0.657 13.181 1.00 42.34 89 VAL A C 18
ATOM 29618 O O . VAL A 1 89 ? -1.487 -1.567 12.780 1.00 15.35 89 VAL A O 18
ATOM 29631 N N . ASP A 1 90 ? -2.845 0.178 12.362 1.00 35.43 90 ASP A N 18
ATOM 29632 C CA . ASP A 1 90 ? -2.718 0.070 10.913 1.00 10.55 90 ASP A CA 18
ATOM 29633 C C . ASP A 1 90 ? -1.276 -0.228 10.515 1.00 1.24 90 ASP A C 18
ATOM 29634 O O . ASP A 1 90 ? -1.010 -1.176 9.777 1.00 21.05 90 ASP A O 18
ATOM 29643 N N . GLN A 1 91 ? -0.350 0.589 11.009 1.00 73.45 91 GLN A N 18
ATOM 29644 C CA . GLN A 1 91 ? 1.064 0.413 10.702 1.00 24.53 91 GLN A CA 18
ATOM 29645 C C . GLN A 1 91 ? 1.665 -0.716 11.534 1.00 1.11 91 GLN A C 18
ATOM 29646 O O . GLN A 1 91 ? 2.159 -1.705 10.992 1.00 24.52 91 GLN A O 18
ATOM 29660 N N . LEU A 1 92 ? 1.620 -0.561 12.853 1.00 54.14 92 LEU A N 18
ATOM 29661 C CA . LEU A 1 92 ? 2.160 -1.567 13.760 1.00 32.03 92 LEU A CA 18
ATOM 29662 C C . LEU A 1 92 ? 1.977 -2.970 13.190 1.00 54.33 92 LEU A C 18
ATOM 29663 O O . LEU A 1 92 ? 2.919 -3.761 13.146 1.00 52.44 92 LEU A O 18
ATOM 29679 N N . SER A 1 93 ? 0.758 -3.270 12.752 1.00 62.41 93 SER A N 18
ATOM 29680 C CA . SER A 1 93 ? 0.451 -4.578 12.185 1.00 32.30 93 SER A CA 18
ATOM 29681 C C . SER A 1 93 ? 1.248 -4.817 10.906 1.00 22.35 93 SER A C 18
ATOM 29682 O O . SER A 1 93 ? 1.873 -5.865 10.737 1.00 0.13 93 SER A O 18
ATOM 29690 N N . HIS A 1 94 ? 1.222 -3.838 10.008 1.00 12.33 94 HIS A N 18
ATOM 29691 C CA . HIS A 1 94 ? 1.942 -3.940 8.744 1.00 4.12 94 HIS A CA 18
ATOM 29692 C C . HIS A 1 94 ? 3.448 -3.836 8.967 1.00 22.53 94 HIS A C 18
ATOM 29693 O O . HIS A 1 94 ? 4.233 -3.938 8.024 1.00 23.11 94 HIS A O 18
ATOM 29707 N N . ILE A 1 95 ? 3.843 -3.633 10.220 1.00 63.35 95 ILE A N 18
ATOM 29708 C CA . ILE A 1 95 ? 5.254 -3.517 10.565 1.00 4.44 95 ILE A CA 18
ATOM 29709 C C . ILE A 1 95 ? 5.805 -4.841 11.082 1.00 21.34 95 ILE A C 18
ATOM 29710 O O . ILE A 1 95 ? 6.927 -5.229 10.755 1.00 43.13 95 ILE A O 18
ATOM 29726 N N . CYS A 1 96 ? 5.008 -5.532 11.890 1.00 41.11 96 CYS A N 18
ATOM 29727 C CA . CYS A 1 96 ? 5.415 -6.815 12.452 1.00 41.00 96 CYS A CA 18
ATOM 29728 C C . CYS A 1 96 ? 5.198 -7.942 11.448 1.00 74.04 96 CYS A C 18
ATOM 29729 O O . CYS A 1 96 ? 5.473 -9.107 11.736 1.00 23.34 96 CYS A O 18
ATOM 29737 N N . LEU A 1 97 ? 4.700 -7.588 10.268 1.00 62.12 97 LEU A N 18
ATOM 29738 C CA . LEU A 1 97 ? 4.444 -8.570 9.220 1.00 74.00 97 LEU A CA 18
ATOM 29739 C C . LEU A 1 97 ? 3.354 -9.549 9.646 1.00 23.11 97 LEU A C 18
ATOM 29740 O O . LEU A 1 97 ? 2.719 -9.373 10.687 1.00 65.54 97 LEU A O 18
ATOM 29756 N N . HIS A 1 98 ? 3.144 -10.582 8.836 1.00 24.13 98 HIS A N 18
ATOM 29757 C CA . HIS A 1 98 ? 2.134 -11.592 9.131 1.00 14.50 98 HIS A CA 18
ATOM 29758 C C . HIS A 1 98 ? 2.333 -12.167 10.530 1.00 74.53 98 HIS A C 18
ATOM 29759 O O . HIS A 1 98 ? 1.394 -12.679 11.140 1.00 30.31 98 HIS A O 18
ATOM 29773 N N . ASP A 1 99 ? 3.560 -12.081 11.031 1.00 51.14 99 ASP A N 18
ATOM 29774 C CA . ASP A 1 99 ? 3.882 -12.593 12.357 1.00 21.25 99 ASP A CA 18
ATOM 29775 C C . ASP A 1 99 ? 3.165 -11.791 13.439 1.00 53.04 99 ASP A C 18
ATOM 29776 O O . ASP A 1 99 ? 3.205 -12.144 14.618 1.00 41.05 99 ASP A O 18
ATOM 29785 N N . TYR A 1 100 ? 2.510 -10.710 13.029 1.00 31.15 100 TYR A N 18
ATOM 29786 C CA . TYR A 1 100 ? 1.786 -9.856 13.963 1.00 5.54 100 TYR A CA 18
ATOM 29787 C C . TYR A 1 100 ? 0.560 -10.572 14.520 1.00 22.51 100 TYR A C 18
ATOM 29788 O O . TYR A 1 100 ? 0.093 -10.266 15.617 1.00 30.11 100 TYR A O 18
ATOM 29806 N N . ARG A 1 101 ? 0.044 -11.529 13.755 1.00 24.24 101 ARG A N 18
ATOM 29807 C CA . ARG A 1 101 ? -1.128 -12.290 14.170 1.00 24.44 101 ARG A CA 18
ATOM 29808 C C . ARG A 1 101 ? -1.324 -13.514 13.281 1.00 71.43 101 ARG A C 18
ATOM 29809 O O . ARG A 1 101 ? -1.232 -13.424 12.057 1.00 74.51 101 ARG A O 18
ATOM 29830 N N . GLU A 1 102 ? -1.594 -14.657 13.905 1.00 10.51 102 GLU A N 18
ATOM 29831 C CA . GLU A 1 102 ? -1.802 -15.898 13.169 1.00 22.12 102 GLU A CA 18
ATOM 29832 C C . GLU A 1 102 ? -0.628 -16.180 12.236 1.00 60.31 102 GLU A C 18
ATOM 29833 O O . GLU A 1 102 ? -0.332 -17.345 11.975 1.00 71.35 102 GLU A O 18
ATOM 29845 N N . GLY A 1 1 ? 1.803 13.578 24.203 1.00 53.45 1 GLY A N 19
ATOM 29846 C CA . GLY A 1 1 ? 2.328 14.638 23.361 1.00 33.22 1 GLY A CA 19
ATOM 29847 C C . GLY A 1 1 ? 3.602 15.242 23.917 1.00 63.52 1 GLY A C 19
ATOM 29848 O O . GLY A 1 1 ? 3.561 16.230 24.649 1.00 21.41 1 GLY A O 19
ATOM 29852 N N . ALA A 1 2 ? 4.738 14.645 23.569 1.00 1.24 2 ALA A N 19
ATOM 29853 C CA . ALA A 1 2 ? 6.030 15.130 24.038 1.00 1.51 2 ALA A CA 19
ATOM 29854 C C . ALA A 1 2 ? 7.109 14.930 22.979 1.00 30.53 2 ALA A C 19
ATOM 29855 O O . ALA A 1 2 ? 7.519 15.877 22.310 1.00 3.54 2 ALA A O 19
ATOM 29862 N N . MET A 1 3 ? 7.565 13.690 22.833 1.00 33.34 3 MET A N 19
ATOM 29863 C CA . MET A 1 3 ? 8.596 13.365 21.855 1.00 42.31 3 MET A CA 19
ATOM 29864 C C . MET A 1 3 ? 8.008 12.586 20.683 1.00 50.11 3 MET A C 19
ATOM 29865 O O . MET A 1 3 ? 8.518 11.530 20.309 1.00 41.51 3 MET A O 19
ATOM 29879 N N . ALA A 1 4 ? 6.932 13.113 20.108 1.00 41.42 4 ALA A N 19
ATOM 29880 C CA . ALA A 1 4 ? 6.276 12.468 18.978 1.00 61.15 4 ALA A CA 19
ATOM 29881 C C . ALA A 1 4 ? 6.847 12.965 17.654 1.00 2.30 4 ALA A C 19
ATOM 29882 O O . ALA A 1 4 ? 7.881 13.632 17.625 1.00 23.20 4 ALA A O 19
ATOM 29889 N N . MET A 1 5 ? 6.167 12.636 16.561 1.00 43.45 5 MET A N 19
ATOM 29890 C CA . MET A 1 5 ? 6.608 13.051 15.234 1.00 72.14 5 MET A CA 19
ATOM 29891 C C . MET A 1 5 ? 7.939 12.399 14.875 1.00 44.24 5 MET A C 19
ATOM 29892 O O . MET A 1 5 ? 8.940 13.084 14.667 1.00 4.35 5 MET A O 19
ATOM 29906 N N . ALA A 1 6 ? 7.943 11.072 14.803 1.00 4.11 6 ALA A N 19
ATOM 29907 C CA . ALA A 1 6 ? 9.152 10.329 14.468 1.00 74.24 6 ALA A CA 19
ATOM 29908 C C . ALA A 1 6 ? 8.817 9.056 13.697 1.00 50.55 6 ALA A C 19
ATOM 29909 O O . ALA A 1 6 ? 8.478 8.031 14.287 1.00 34.13 6 ALA A O 19
ATOM 29916 N N . LYS A 1 7 ? 8.914 9.129 12.373 1.00 11.33 7 LYS A N 19
ATOM 29917 C CA . LYS A 1 7 ? 8.622 7.984 11.520 1.00 22.41 7 LYS A CA 19
ATOM 29918 C C . LYS A 1 7 ? 9.435 6.766 11.948 1.00 63.15 7 LYS A C 19
ATOM 29919 O O . LYS A 1 7 ? 8.919 5.862 12.604 1.00 12.53 7 LYS A O 19
ATOM 29938 N N . ALA A 1 8 ? 10.710 6.749 11.572 1.00 51.44 8 ALA A N 19
ATOM 29939 C CA . ALA A 1 8 ? 11.595 5.645 11.919 1.00 33.53 8 ALA A CA 19
ATOM 29940 C C . ALA A 1 8 ? 10.862 4.309 11.841 1.00 3.34 8 ALA A C 19
ATOM 29941 O O . ALA A 1 8 ? 10.472 3.744 12.863 1.00 3.01 8 ALA A O 19
ATOM 29948 N N . ARG A 1 9 ? 10.678 3.811 10.623 1.00 22.22 9 ARG A N 19
ATOM 29949 C CA . ARG A 1 9 ? 9.991 2.543 10.413 1.00 74.44 9 ARG A CA 19
ATOM 29950 C C . ARG A 1 9 ? 10.733 1.401 11.100 1.00 22.23 9 ARG A C 19
ATOM 29951 O O . ARG A 1 9 ? 11.664 0.823 10.538 1.00 34.20 9 ARG A O 19
ATOM 29972 N N . LYS A 1 10 ? 10.316 1.081 12.321 1.00 61.24 10 LYS A N 19
ATOM 29973 C CA . LYS A 1 10 ? 10.940 0.008 13.086 1.00 11.12 10 LYS A CA 19
ATOM 29974 C C . LYS A 1 10 ? 9.885 -0.860 13.765 1.00 64.21 10 LYS A C 19
ATOM 29975 O O . LYS A 1 10 ? 8.874 -0.371 14.269 1.00 43.11 10 LYS A O 19
ATOM 29994 N N . PRO A 1 11 ? 10.125 -2.180 13.781 1.00 50.13 11 PRO A N 19
ATOM 29995 C CA . PRO A 1 11 ? 9.208 -3.144 14.397 1.00 40.43 11 PRO A CA 19
ATOM 29996 C C . PRO A 1 11 ? 9.184 -3.030 15.917 1.00 32.52 11 PRO A C 19
ATOM 29997 O O . PRO A 1 11 ? 8.127 -2.832 16.518 1.00 65.25 11 PRO A O 19
ATOM 30008 N N . ARG A 1 12 ? 10.354 -3.157 16.534 1.00 21.41 12 ARG A N 19
ATOM 30009 C CA . ARG A 1 12 ? 10.466 -3.070 17.985 1.00 24.10 12 ARG A CA 19
ATOM 30010 C C . ARG A 1 12 ? 9.846 -1.775 18.501 1.00 31.24 12 ARG A C 19
ATOM 30011 O O . ARG A 1 12 ? 9.083 -1.784 19.467 1.00 42.41 12 ARG A O 19
ATOM 30032 N N . GLU A 1 13 ? 10.179 -0.665 17.851 1.00 4.31 13 GLU A N 19
ATOM 30033 C CA . GLU A 1 13 ? 9.656 0.638 18.246 1.00 33.42 13 GLU A CA 19
ATOM 30034 C C . GLU A 1 13 ? 8.184 0.770 17.865 1.00 10.52 13 GLU A C 19
ATOM 30035 O O . GLU A 1 13 ? 7.471 1.626 18.389 1.00 20.44 13 GLU A O 19
ATOM 30047 N N . ALA A 1 14 ? 7.737 -0.082 16.949 1.00 51.34 14 ALA A N 19
ATOM 30048 C CA . ALA A 1 14 ? 6.351 -0.061 16.498 1.00 32.20 14 ALA A CA 19
ATOM 30049 C C . ALA A 1 14 ? 5.414 -0.588 17.580 1.00 61.33 14 ALA A C 19
ATOM 30050 O O . ALA A 1 14 ? 4.285 -0.117 17.722 1.00 41.54 14 ALA A O 19
ATOM 30057 N N . LEU A 1 15 ? 5.888 -1.569 18.340 1.00 44.01 15 LEU A N 19
ATOM 30058 C CA . LEU A 1 15 ? 5.092 -2.161 19.409 1.00 24.34 15 LEU A CA 19
ATOM 30059 C C . LEU A 1 15 ? 5.070 -1.256 20.637 1.00 24.20 15 LEU A C 19
ATOM 30060 O O . LEU A 1 15 ? 4.060 -1.163 21.335 1.00 31.53 15 LEU A O 19
ATOM 30076 N N . LEU A 1 16 ? 6.190 -0.589 20.894 1.00 50.14 16 LEU A N 19
ATOM 30077 C CA . LEU A 1 16 ? 6.299 0.312 22.036 1.00 22.31 16 LEU A CA 19
ATOM 30078 C C . LEU A 1 16 ? 5.419 1.543 21.845 1.00 22.20 16 LEU A C 19
ATOM 30079 O O . LEU A 1 16 ? 4.774 2.008 22.784 1.00 0.44 16 LEU A O 19
ATOM 30095 N N . TRP A 1 17 ? 5.397 2.063 20.623 1.00 14.35 17 TRP A N 19
ATOM 30096 C CA . TRP A 1 17 ? 4.594 3.240 20.309 1.00 75.52 17 TRP A CA 19
ATOM 30097 C C . TRP A 1 17 ? 3.113 2.883 20.229 1.00 64.41 17 TRP A C 19
ATOM 30098 O O . TRP A 1 17 ? 2.251 3.689 20.576 1.00 5.32 17 TRP A O 19
ATOM 30119 N N . ALA A 1 18 ? 2.826 1.669 19.770 1.00 54.14 18 ALA A N 19
ATOM 30120 C CA . ALA A 1 18 ? 1.449 1.205 19.647 1.00 42.42 18 ALA A CA 19
ATOM 30121 C C . ALA A 1 18 ? 0.856 0.877 21.013 1.00 45.21 18 ALA A C 19
ATOM 30122 O O . ALA A 1 18 ? -0.113 1.501 21.446 1.00 32.04 18 ALA A O 19
ATOM 30129 N N . LEU A 1 19 ? 1.444 -0.105 21.687 1.00 60.21 19 LEU A N 19
ATOM 30130 C CA . LEU A 1 19 ? 0.973 -0.517 23.005 1.00 63.01 19 LEU A CA 19
ATOM 30131 C C . LEU A 1 19 ? 0.883 0.678 23.949 1.00 73.14 19 LEU A C 19
ATOM 30132 O O . LEU A 1 19 ? 0.103 0.672 24.901 1.00 31.41 19 LEU A O 19
ATOM 30148 N N . SER A 1 20 ? 1.684 1.703 23.676 1.00 31.20 20 SER A N 19
ATOM 30149 C CA . SER A 1 20 ? 1.695 2.905 24.502 1.00 64.33 20 SER A CA 19
ATOM 30150 C C . SER A 1 20 ? 0.709 3.940 23.969 1.00 61.55 20 SER A C 19
ATOM 30151 O O . SER A 1 20 ? 0.313 4.861 24.682 1.00 1.22 20 SER A O 19
ATOM 30159 N N . ASP A 1 21 ? 0.317 3.780 22.709 1.00 20.24 21 ASP A N 19
ATOM 30160 C CA . ASP A 1 21 ? -0.624 4.699 22.079 1.00 22.32 21 ASP A CA 19
ATOM 30161 C C . ASP A 1 21 ? -2.022 4.533 22.667 1.00 4.44 21 ASP A C 19
ATOM 30162 O O . ASP A 1 21 ? -2.926 5.318 22.377 1.00 61.44 21 ASP A O 19
ATOM 30171 N N . LEU A 1 22 ? -2.192 3.508 23.495 1.00 51.32 22 LEU A N 19
ATOM 30172 C CA . LEU A 1 22 ? -3.481 3.239 24.124 1.00 65.22 22 LEU A CA 19
ATOM 30173 C C . LEU A 1 22 ? -3.428 3.531 25.620 1.00 42.01 22 LEU A C 19
ATOM 30174 O O . LEU A 1 22 ? -2.354 3.551 26.220 1.00 1.31 22 LEU A O 19
ATOM 30190 N N . GLU A 1 23 ? -4.595 3.755 26.216 1.00 71.44 23 GLU A N 19
ATOM 30191 C CA . GLU A 1 23 ? -4.681 4.044 27.642 1.00 1.11 23 GLU A CA 19
ATOM 30192 C C . GLU A 1 23 ? -4.281 2.826 28.470 1.00 62.15 23 GLU A C 19
ATOM 30193 O O . GLU A 1 23 ? -4.482 1.686 28.051 1.00 5.22 23 GLU A O 19
ATOM 30205 N N . GLU A 1 24 ? -3.713 3.077 29.645 1.00 33.32 24 GLU A N 19
ATOM 30206 C CA . GLU A 1 24 ? -3.284 2.001 30.530 1.00 23.44 24 GLU A CA 19
ATOM 30207 C C . GLU A 1 24 ? -4.447 1.070 30.860 1.00 72.34 24 GLU A C 19
ATOM 30208 O O . GLU A 1 24 ? -4.270 -0.141 30.989 1.00 3.31 24 GLU A O 19
ATOM 30220 N N . ASN A 1 25 ? -5.638 1.645 30.994 1.00 22.11 25 ASN A N 19
ATOM 30221 C CA . ASN A 1 25 ? -6.831 0.868 31.309 1.00 21.34 25 ASN A CA 19
ATOM 30222 C C . ASN A 1 25 ? -7.301 0.075 30.093 1.00 1.24 25 ASN A C 19
ATOM 30223 O O . ASN A 1 25 ? -8.349 -0.570 30.127 1.00 24.45 25 ASN A O 19
ATOM 30234 N N . ASP A 1 26 ? -6.519 0.129 29.021 1.00 62.30 26 ASP A N 19
ATOM 30235 C CA . ASP A 1 26 ? -6.853 -0.585 27.794 1.00 34.22 26 ASP A CA 19
ATOM 30236 C C . ASP A 1 26 ? -5.872 -1.726 27.545 1.00 71.33 26 ASP A C 19
ATOM 30237 O O . ASP A 1 26 ? -6.273 -2.877 27.371 1.00 73.22 26 ASP A O 19
ATOM 30246 N N . PHE A 1 27 ? -4.584 -1.399 27.527 1.00 32.13 27 PHE A N 19
ATOM 30247 C CA . PHE A 1 27 ? -3.545 -2.396 27.297 1.00 72.12 27 PHE A CA 19
ATOM 30248 C C . PHE A 1 27 ? -3.525 -3.430 28.419 1.00 75.34 27 PHE A C 19
ATOM 30249 O O . PHE A 1 27 ? -3.347 -4.624 28.175 1.00 33.14 27 PHE A O 19
ATOM 30266 N N . LYS A 1 28 ? -3.709 -2.963 29.649 1.00 72.41 28 LYS A N 19
ATOM 30267 C CA . LYS A 1 28 ? -3.714 -3.846 30.810 1.00 44.52 28 LYS A CA 19
ATOM 30268 C C . LYS A 1 28 ? -4.827 -4.882 30.701 1.00 31.41 28 LYS A C 19
ATOM 30269 O O . LYS A 1 28 ? -4.614 -6.067 30.962 1.00 55.32 28 LYS A O 19
ATOM 30288 N N . LYS A 1 29 ? -6.015 -4.430 30.313 1.00 23.03 29 LYS A N 19
ATOM 30289 C CA . LYS A 1 29 ? -7.162 -5.318 30.167 1.00 63.20 29 LYS A CA 19
ATOM 30290 C C . LYS A 1 29 ? -6.834 -6.481 29.236 1.00 52.03 29 LYS A C 19
ATOM 30291 O O . LYS A 1 29 ? -7.291 -7.605 29.445 1.00 34.43 29 LYS A O 19
ATOM 30310 N N . LEU A 1 30 ? -6.039 -6.204 28.208 1.00 13.10 30 LEU A N 19
ATOM 30311 C CA . LEU A 1 30 ? -5.649 -7.228 27.245 1.00 41.20 30 LEU A CA 19
ATOM 30312 C C . LEU A 1 30 ? -4.618 -8.177 27.847 1.00 2.11 30 LEU A C 19
ATOM 30313 O O . LEU A 1 30 ? -4.809 -9.393 27.858 1.00 62.12 30 LEU A O 19
ATOM 30329 N N . LYS A 1 31 ? -3.525 -7.613 28.350 1.00 42.11 31 LYS A N 19
ATOM 30330 C CA . LYS A 1 31 ? -2.464 -8.407 28.958 1.00 61.32 31 LYS A CA 19
ATOM 30331 C C . LYS A 1 31 ? -3.004 -9.242 30.114 1.00 30.25 31 LYS A C 19
ATOM 30332 O O . LYS A 1 31 ? -2.461 -10.299 30.437 1.00 73.35 31 LYS A O 19
ATOM 30351 N N . PHE A 1 32 ? -4.076 -8.762 30.735 1.00 55.31 32 PHE A N 19
ATOM 30352 C CA . PHE A 1 32 ? -4.690 -9.464 31.856 1.00 73.44 32 PHE A CA 19
ATOM 30353 C C . PHE A 1 32 ? -5.345 -10.762 31.391 1.00 53.10 32 PHE A C 19
ATOM 30354 O O . PHE A 1 32 ? -5.208 -11.804 32.033 1.00 40.25 32 PHE A O 19
ATOM 30371 N N . TYR A 1 33 ? -6.058 -10.690 30.272 1.00 22.03 33 TYR A N 19
ATOM 30372 C CA . TYR A 1 33 ? -6.737 -11.857 29.722 1.00 31.25 33 TYR A CA 19
ATOM 30373 C C . TYR A 1 33 ? -5.889 -12.523 28.643 1.00 51.20 33 TYR A C 19
ATOM 30374 O O . TYR A 1 33 ? -5.582 -13.713 28.724 1.00 42.13 33 TYR A O 19
ATOM 30392 N N . LEU A 1 34 ? -5.513 -11.746 27.633 1.00 72.21 34 LEU A N 19
ATOM 30393 C CA . LEU A 1 34 ? -4.699 -12.258 26.536 1.00 74.32 34 LEU A CA 19
ATOM 30394 C C . LEU A 1 34 ? -3.430 -12.921 27.062 1.00 14.13 34 LEU A C 19
ATOM 30395 O O . LEU A 1 34 ? -3.191 -14.104 26.822 1.00 63.31 34 LEU A O 19
ATOM 30411 N N . ARG A 1 35 ? -2.622 -12.151 27.783 1.00 12.41 35 ARG A N 19
ATOM 30412 C CA . ARG A 1 35 ? -1.378 -12.663 28.345 1.00 72.23 35 ARG A CA 19
ATOM 30413 C C . ARG A 1 35 ? -1.650 -13.816 29.307 1.00 74.15 35 ARG A C 19
ATOM 30414 O O . ARG A 1 35 ? -0.907 -14.797 29.342 1.00 1.31 35 ARG A O 19
ATOM 30435 N N . ASP A 1 36 ? -2.720 -13.691 30.085 1.00 43.54 36 ASP A N 19
ATOM 30436 C CA . ASP A 1 36 ? -3.091 -14.722 31.047 1.00 43.24 36 ASP A CA 19
ATOM 30437 C C . ASP A 1 36 ? -3.159 -16.091 30.377 1.00 43.33 36 ASP A C 19
ATOM 30438 O O . ASP A 1 36 ? -2.562 -17.056 30.853 1.00 43.33 36 ASP A O 19
ATOM 30447 N N . MET A 1 37 ? -3.891 -16.167 29.270 1.00 12.44 37 MET A N 19
ATOM 30448 C CA . MET A 1 37 ? -4.037 -17.418 28.535 1.00 0.42 37 MET A CA 19
ATOM 30449 C C . MET A 1 37 ? -2.921 -17.578 27.508 1.00 41.31 37 MET A C 19
ATOM 30450 O O . MET A 1 37 ? -2.077 -18.467 27.625 1.00 35.40 37 MET A O 19
ATOM 30464 N N . THR A 1 38 ? -2.921 -16.711 26.500 1.00 53.30 38 THR A N 19
ATOM 30465 C CA . THR A 1 38 ? -1.910 -16.757 25.451 1.00 31.15 38 THR A CA 19
ATOM 30466 C C . THR A 1 38 ? -0.515 -16.932 26.040 1.00 0.45 38 THR A C 19
ATOM 30467 O O . THR A 1 38 ? 0.281 -17.734 25.550 1.00 2.44 38 THR A O 19
ATOM 30478 N N . LEU A 1 39 ? -0.224 -16.177 27.095 1.00 74.15 39 LEU A N 19
ATOM 30479 C CA . LEU A 1 39 ? 1.076 -16.249 27.752 1.00 60.12 39 LEU A CA 19
ATOM 30480 C C . LEU A 1 39 ? 0.951 -16.871 29.139 1.00 64.42 39 LEU A C 19
ATOM 30481 O O . LEU A 1 39 ? -0.145 -17.220 29.577 1.00 25.43 39 LEU A O 19
ATOM 30497 N N . SER A 1 40 ? 2.082 -17.005 29.825 1.00 34.34 40 SER A N 19
ATOM 30498 C CA . SER A 1 40 ? 2.099 -17.587 31.163 1.00 44.24 40 SER A CA 19
ATOM 30499 C C . SER A 1 40 ? 2.228 -16.500 32.226 1.00 70.32 40 SER A C 19
ATOM 30500 O O . SER A 1 40 ? 2.493 -15.340 31.913 1.00 34.01 40 SER A O 19
ATOM 30508 N N . GLU A 1 41 ? 2.038 -16.887 33.484 1.00 43.53 41 GLU A N 19
ATOM 30509 C CA . GLU A 1 41 ? 2.132 -15.945 34.593 1.00 21.34 41 GLU A CA 19
ATOM 30510 C C . GLU A 1 41 ? 3.513 -15.298 34.643 1.00 62.13 41 GLU A C 19
ATOM 30511 O O . GLU A 1 41 ? 4.339 -15.503 33.754 1.00 30.42 41 GLU A O 19
ATOM 30523 N N . GLY A 1 42 ? 3.756 -14.514 35.689 1.00 62.21 42 GLY A N 19
ATOM 30524 C CA . GLY A 1 42 ? 5.037 -13.848 35.835 1.00 21.00 42 GLY A CA 19
ATOM 30525 C C . GLY A 1 42 ? 4.973 -12.380 35.463 1.00 11.11 42 GLY A C 19
ATOM 30526 O O . GLY A 1 42 ? 5.932 -11.828 34.924 1.00 13.23 42 GLY A O 19
ATOM 30530 N N . GLN A 1 43 ? 3.840 -11.747 35.750 1.00 73.52 43 GLN A N 19
ATOM 30531 C CA . GLN A 1 43 ? 3.654 -10.335 35.439 1.00 1.13 43 GLN A CA 19
ATOM 30532 C C . GLN A 1 43 ? 3.426 -9.524 36.710 1.00 1.54 43 GLN A C 19
ATOM 30533 O O . GLN A 1 43 ? 2.960 -10.036 37.728 1.00 74.11 43 GLN A O 19
ATOM 30547 N N . PRO A 1 44 ? 3.763 -8.226 36.653 1.00 33.42 44 PRO A N 19
ATOM 30548 C CA . PRO A 1 44 ? 3.603 -7.316 37.791 1.00 23.44 44 PRO A CA 19
ATOM 30549 C C . PRO A 1 44 ? 2.139 -7.024 38.099 1.00 53.31 44 PRO A C 19
ATOM 30550 O O . PRO A 1 44 ? 1.240 -7.346 37.322 1.00 72.40 44 PRO A O 19
ATOM 30561 N N . PRO A 1 45 ? 1.890 -6.397 39.259 1.00 64.52 45 PRO A N 19
ATOM 30562 C CA . PRO A 1 45 ? 0.536 -6.047 39.695 1.00 55.32 45 PRO A CA 19
ATOM 30563 C C . PRO A 1 45 ? -0.075 -4.934 38.850 1.00 13.32 45 PRO A C 19
ATOM 30564 O O . PRO A 1 45 ? 0.637 -4.078 38.323 1.00 61.43 45 PRO A O 19
ATOM 30575 N N . LEU A 1 46 ? -1.398 -4.950 38.726 1.00 42.30 46 LEU A N 19
ATOM 30576 C CA . LEU A 1 46 ? -2.105 -3.941 37.945 1.00 12.43 46 LEU A CA 19
ATOM 30577 C C . LEU A 1 46 ? -1.695 -2.535 38.373 1.00 63.14 46 LEU A C 19
ATOM 30578 O O . LEU A 1 46 ? -1.807 -2.174 39.544 1.00 63.23 46 LEU A O 19
ATOM 30594 N N . ALA A 1 47 ? -1.221 -1.745 37.414 1.00 31.52 47 ALA A N 19
ATOM 30595 C CA . ALA A 1 47 ? -0.798 -0.378 37.690 1.00 33.24 47 ALA A CA 19
ATOM 30596 C C . ALA A 1 47 ? -0.831 0.473 36.425 1.00 33.25 47 ALA A C 19
ATOM 30597 O O . ALA A 1 47 ? -0.314 0.072 35.383 1.00 44.22 47 ALA A O 19
ATOM 30604 N N . ARG A 1 48 ? -1.444 1.648 36.524 1.00 3.24 48 ARG A N 19
ATOM 30605 C CA . ARG A 1 48 ? -1.546 2.555 35.387 1.00 22.41 48 ARG A CA 19
ATOM 30606 C C . ARG A 1 48 ? -0.190 3.176 35.064 1.00 71.13 48 ARG A C 19
ATOM 30607 O O . ARG A 1 48 ? 0.074 3.556 33.924 1.00 61.21 48 ARG A O 19
ATOM 30628 N N . GLY A 1 49 ? 0.666 3.276 36.076 1.00 11.43 49 GLY A N 19
ATOM 30629 C CA . GLY A 1 49 ? 1.983 3.853 35.880 1.00 62.35 49 GLY A CA 19
ATOM 30630 C C . GLY A 1 49 ? 2.934 2.901 35.182 1.00 24.52 49 GLY A C 19
ATOM 30631 O O . GLY A 1 49 ? 4.087 3.244 34.924 1.00 43.23 49 GLY A O 19
ATOM 30635 N N . GLU A 1 50 ? 2.451 1.700 34.879 1.00 72.03 50 GLU A N 19
ATOM 30636 C CA . GLU A 1 50 ? 3.268 0.695 34.209 1.00 22.14 50 GLU A CA 19
ATOM 30637 C C . GLU A 1 50 ? 3.295 0.931 32.702 1.00 4.31 50 GLU A C 19
ATOM 30638 O O . GLU A 1 50 ? 4.115 0.354 31.986 1.00 12.02 50 GLU A O 19
ATOM 30650 N N . LEU A 1 51 ? 2.394 1.783 32.227 1.00 52.23 51 LEU A N 19
ATOM 30651 C CA . LEU A 1 51 ? 2.313 2.097 30.804 1.00 32.23 51 LEU A CA 19
ATOM 30652 C C . LEU A 1 51 ? 2.611 3.572 30.554 1.00 61.51 51 LEU A C 19
ATOM 30653 O O . LEU A 1 51 ? 3.579 3.912 29.874 1.00 33.32 51 LEU A O 19
ATOM 30669 N N . GLU A 1 52 ? 1.774 4.442 31.110 1.00 40.03 52 GLU A N 19
ATOM 30670 C CA . GLU A 1 52 ? 1.950 5.880 30.947 1.00 12.41 52 GLU A CA 19
ATOM 30671 C C . GLU A 1 52 ? 3.128 6.382 31.777 1.00 63.32 52 GLU A C 19
ATOM 30672 O O . GLU A 1 52 ? 3.909 7.218 31.324 1.00 23.42 52 GLU A O 19
ATOM 30684 N N . GLY A 1 53 ? 3.249 5.864 32.996 1.00 41.32 53 GLY A N 19
ATOM 30685 C CA . GLY A 1 53 ? 4.334 6.271 33.870 1.00 15.12 53 GLY A CA 19
ATOM 30686 C C . GLY A 1 53 ? 5.672 5.711 33.433 1.00 63.42 53 GLY A C 19
ATOM 30687 O O . GLY A 1 53 ? 6.643 6.453 33.274 1.00 33.44 53 GLY A O 19
ATOM 30691 N N . LEU A 1 54 ? 5.727 4.398 33.238 1.00 20.45 54 LEU A N 19
ATOM 30692 C CA . LEU A 1 54 ? 6.958 3.737 32.818 1.00 10.12 54 LEU A CA 19
ATOM 30693 C C . LEU A 1 54 ? 6.913 3.396 31.332 1.00 33.43 54 LEU A C 19
ATOM 30694 O O . LEU A 1 54 ? 6.383 2.355 30.940 1.00 5.05 54 LEU A O 19
ATOM 30710 N N . ILE A 1 55 ? 7.473 4.277 30.511 1.00 55.04 55 ILE A N 19
ATOM 30711 C CA . ILE A 1 55 ? 7.499 4.067 29.068 1.00 32.25 55 ILE A CA 19
ATOM 30712 C C . ILE A 1 55 ? 7.363 2.587 28.726 1.00 10.11 55 ILE A C 19
ATOM 30713 O O . ILE A 1 55 ? 7.642 1.708 29.541 1.00 35.44 55 ILE A O 19
ATOM 30729 N N . PRO A 1 56 ? 6.926 2.303 27.490 1.00 42.50 56 PRO A N 19
ATOM 30730 C CA . PRO A 1 56 ? 6.746 0.930 27.010 1.00 52.32 56 PRO A CA 19
ATOM 30731 C C . PRO A 1 56 ? 8.073 0.206 26.813 1.00 61.12 56 PRO A C 19
ATOM 30732 O O . PRO A 1 56 ? 8.145 -1.018 26.918 1.00 23.53 56 PRO A O 19
ATOM 30743 N N . VAL A 1 57 ? 9.122 0.970 26.526 1.00 3.25 57 VAL A N 19
ATOM 30744 C CA . VAL A 1 57 ? 10.448 0.401 26.316 1.00 1.14 57 VAL A CA 19
ATOM 30745 C C . VAL A 1 57 ? 10.911 -0.381 27.541 1.00 52.15 57 VAL A C 19
ATOM 30746 O O . VAL A 1 57 ? 11.793 -1.235 27.447 1.00 34.05 57 VAL A O 19
ATOM 30759 N N . ASP A 1 58 ? 10.310 -0.084 28.687 1.00 12.43 58 ASP A N 19
ATOM 30760 C CA . ASP A 1 58 ? 10.659 -0.760 29.931 1.00 32.02 58 ASP A CA 19
ATOM 30761 C C . ASP A 1 58 ? 9.801 -2.005 30.132 1.00 73.20 58 ASP A C 19
ATOM 30762 O O . ASP A 1 58 ? 10.317 -3.119 30.229 1.00 62.20 58 ASP A O 19
ATOM 30771 N N . LEU A 1 59 ? 8.488 -1.809 30.195 1.00 63.14 59 LEU A N 19
ATOM 30772 C CA . LEU A 1 59 ? 7.558 -2.916 30.385 1.00 35.10 59 LEU A CA 19
ATOM 30773 C C . LEU A 1 59 ? 7.656 -3.914 29.236 1.00 62.31 59 LEU A C 19
ATOM 30774 O O . LEU A 1 59 ? 7.416 -5.108 29.415 1.00 2.12 59 LEU A O 19
ATOM 30790 N N . ALA A 1 60 ? 8.013 -3.417 28.056 1.00 31.21 60 ALA A N 19
ATOM 30791 C CA . ALA A 1 60 ? 8.148 -4.266 26.879 1.00 53.12 60 ALA A CA 19
ATOM 30792 C C . ALA A 1 60 ? 9.270 -5.282 27.060 1.00 31.43 60 ALA A C 19
ATOM 30793 O O . ALA A 1 60 ? 9.110 -6.460 26.740 1.00 3.32 60 ALA A O 19
ATOM 30800 N N . GLU A 1 61 ? 10.405 -4.819 27.575 1.00 15.11 61 GLU A N 19
ATOM 30801 C CA . GLU A 1 61 ? 11.553 -5.689 27.797 1.00 4.12 61 GLU A CA 19
ATOM 30802 C C . GLU A 1 61 ? 11.178 -6.869 28.689 1.00 1.33 61 GLU A C 19
ATOM 30803 O O . GLU A 1 61 ? 11.668 -7.983 28.503 1.00 71.42 61 GLU A O 19
ATOM 30815 N N . LEU A 1 62 ? 10.307 -6.615 29.659 1.00 33.34 62 LEU A N 19
ATOM 30816 C CA . LEU A 1 62 ? 9.865 -7.655 30.582 1.00 71.40 62 LEU A CA 19
ATOM 30817 C C . LEU A 1 62 ? 8.883 -8.605 29.903 1.00 44.04 62 LEU A C 19
ATOM 30818 O O . LEU A 1 62 ? 8.995 -9.825 30.028 1.00 23.25 62 LEU A O 19
ATOM 30834 N N . LEU A 1 63 ? 7.923 -8.038 29.181 1.00 43.13 63 LEU A N 19
ATOM 30835 C CA . LEU A 1 63 ? 6.923 -8.834 28.478 1.00 14.15 63 LEU A CA 19
ATOM 30836 C C . LEU A 1 63 ? 7.576 -9.730 27.431 1.00 3.23 63 LEU A C 19
ATOM 30837 O O . LEU A 1 63 ? 7.345 -10.939 27.404 1.00 65.03 63 LEU A O 19
ATOM 30853 N N . ILE A 1 64 ? 8.394 -9.129 26.573 1.00 11.04 64 ILE A N 19
ATOM 30854 C CA . ILE A 1 64 ? 9.083 -9.873 25.527 1.00 65.31 64 ILE A CA 19
ATOM 30855 C C . ILE A 1 64 ? 9.919 -11.004 26.116 1.00 22.35 64 ILE A C 19
ATOM 30856 O O . ILE A 1 64 ? 10.097 -12.049 25.491 1.00 64.40 64 ILE A O 19
ATOM 30872 N N . SER A 1 65 ? 10.428 -10.789 27.325 1.00 4.42 65 SER A N 19
ATOM 30873 C CA . SER A 1 65 ? 11.247 -11.789 27.999 1.00 24.14 65 SER A CA 19
ATOM 30874 C C . SER A 1 65 ? 10.374 -12.859 28.648 1.00 11.32 65 SER A C 19
ATOM 30875 O O . SER A 1 65 ? 10.819 -13.982 28.883 1.00 31.25 65 SER A O 19
ATOM 30883 N N . LYS A 1 66 ? 9.127 -12.501 28.935 1.00 11.03 66 LYS A N 19
ATOM 30884 C CA . LYS A 1 66 ? 8.188 -13.428 29.556 1.00 61.12 66 LYS A CA 19
ATOM 30885 C C . LYS A 1 66 ? 8.181 -14.766 28.824 1.00 60.41 66 LYS A C 19
ATOM 30886 O O . LYS A 1 66 ? 8.570 -15.792 29.382 1.00 24.34 66 LYS A O 19
ATOM 30905 N N . TYR A 1 67 ? 7.738 -14.748 27.572 1.00 73.41 67 TYR A N 19
ATOM 30906 C CA . TYR A 1 67 ? 7.680 -15.961 26.764 1.00 15.22 67 TYR A CA 19
ATOM 30907 C C . TYR A 1 67 ? 8.359 -15.750 25.415 1.00 42.43 67 TYR A C 19
ATOM 30908 O O . TYR A 1 67 ? 9.054 -16.632 24.912 1.00 51.42 67 TYR A O 19
ATOM 30926 N N . GLY A 1 68 ? 8.153 -14.572 24.833 1.00 2.45 68 GLY A N 19
ATOM 30927 C CA . GLY A 1 68 ? 8.752 -14.264 23.548 1.00 3.31 68 GLY A CA 19
ATOM 30928 C C . GLY A 1 68 ? 8.369 -12.886 23.045 1.00 60.22 68 GLY A C 19
ATOM 30929 O O . GLY A 1 68 ? 7.242 -12.436 23.249 1.00 4.31 68 GLY A O 19
ATOM 30933 N N . GLU A 1 69 ? 9.309 -12.216 22.386 1.00 2.43 69 GLU A N 19
ATOM 30934 C CA . GLU A 1 69 ? 9.064 -10.880 21.855 1.00 13.01 69 GLU A CA 19
ATOM 30935 C C . GLU A 1 69 ? 8.056 -10.927 20.710 1.00 44.33 69 GLU A C 19
ATOM 30936 O O . GLU A 1 69 ? 7.300 -9.980 20.494 1.00 51.35 69 GLU A O 19
ATOM 30948 N N . LYS A 1 70 ? 8.053 -12.036 19.978 1.00 51.42 70 LYS A N 19
ATOM 30949 C CA . LYS A 1 70 ? 7.140 -12.209 18.854 1.00 14.35 70 LYS A CA 19
ATOM 30950 C C . LYS A 1 70 ? 5.688 -12.124 19.315 1.00 0.34 70 LYS A C 19
ATOM 30951 O O . LYS A 1 70 ? 5.021 -11.110 19.111 1.00 5.23 70 LYS A O 19
ATOM 30970 N N . GLU A 1 71 ? 5.206 -13.194 19.939 1.00 60.52 71 GLU A N 19
ATOM 30971 C CA . GLU A 1 71 ? 3.833 -13.239 20.429 1.00 44.12 71 GLU A CA 19
ATOM 30972 C C . GLU A 1 71 ? 3.507 -11.992 21.246 1.00 73.03 71 GLU A C 19
ATOM 30973 O O . GLU A 1 71 ? 2.355 -11.564 21.311 1.00 33.54 71 GLU A O 19
ATOM 30985 N N . ALA A 1 72 ? 4.530 -11.414 21.867 1.00 34.21 72 ALA A N 19
ATOM 30986 C CA . ALA A 1 72 ? 4.352 -10.216 22.678 1.00 25.23 72 ALA A CA 19
ATOM 30987 C C . ALA A 1 72 ? 3.549 -9.159 21.928 1.00 32.25 72 ALA A C 19
ATOM 30988 O O . ALA A 1 72 ? 2.451 -8.788 22.345 1.00 5.10 72 ALA A O 19
ATOM 30995 N N . VAL A 1 73 ? 4.103 -8.677 20.820 1.00 35.23 73 VAL A N 19
ATOM 30996 C CA . VAL A 1 73 ? 3.437 -7.663 20.012 1.00 52.31 73 VAL A CA 19
ATOM 30997 C C . VAL A 1 73 ? 2.058 -8.135 19.563 1.00 4.24 73 VAL A C 19
ATOM 30998 O O . VAL A 1 73 ? 1.079 -7.393 19.643 1.00 1.14 73 VAL A O 19
ATOM 31011 N N . LYS A 1 74 ? 1.989 -9.375 19.091 1.00 15.22 74 LYS A N 19
ATOM 31012 C CA . LYS A 1 74 ? 0.730 -9.949 18.631 1.00 52.12 74 LYS A CA 19
ATOM 31013 C C . LYS A 1 74 ? -0.308 -9.952 19.749 1.00 50.23 74 LYS A C 19
ATOM 31014 O O . LYS A 1 74 ? -1.502 -9.783 19.501 1.00 11.33 74 LYS A O 19
ATOM 31033 N N . VAL A 1 75 ? 0.155 -10.144 20.980 1.00 43.33 75 VAL A N 19
ATOM 31034 C CA . VAL A 1 75 ? -0.733 -10.166 22.136 1.00 44.20 75 VAL A CA 19
ATOM 31035 C C . VAL A 1 75 ? -1.327 -8.787 22.399 1.00 51.22 75 VAL A C 19
ATOM 31036 O O . VAL A 1 75 ? -2.358 -8.659 23.060 1.00 42.34 75 VAL A O 19
ATOM 31049 N N . VAL A 1 76 ? -0.670 -7.756 21.876 1.00 14.12 76 VAL A N 19
ATOM 31050 C CA . VAL A 1 76 ? -1.134 -6.385 22.053 1.00 75.04 76 VAL A CA 19
ATOM 31051 C C . VAL A 1 76 ? -2.270 -6.061 21.088 1.00 11.15 76 VAL A C 19
ATOM 31052 O O . VAL A 1 76 ? -3.310 -5.536 21.490 1.00 23.31 76 VAL A O 19
ATOM 31065 N N . LEU A 1 77 ? -2.065 -6.377 19.815 1.00 53.15 77 LEU A N 19
ATOM 31066 C CA . LEU A 1 77 ? -3.073 -6.120 18.791 1.00 23.11 77 LEU A CA 19
ATOM 31067 C C . LEU A 1 77 ? -4.260 -7.065 18.946 1.00 23.40 77 LEU A C 19
ATOM 31068 O O . LEU A 1 77 ? -5.415 -6.641 18.904 1.00 22.42 77 LEU A O 19
ATOM 31084 N N . LYS A 1 78 ? -3.967 -8.349 19.127 1.00 14.23 78 LYS A N 19
ATOM 31085 C CA . LYS A 1 78 ? -5.009 -9.355 19.293 1.00 74.35 78 LYS A CA 19
ATOM 31086 C C . LYS A 1 78 ? -6.023 -8.921 20.347 1.00 63.52 78 LYS A C 19
ATOM 31087 O O . LYS A 1 78 ? -7.226 -8.894 20.091 1.00 22.43 78 LYS A O 19
ATOM 31106 N N . GLY A 1 79 ? -5.527 -8.581 21.533 1.00 74.11 79 GLY A N 19
ATOM 31107 C CA . GLY A 1 79 ? -6.403 -8.152 22.607 1.00 15.32 79 GLY A CA 19
ATOM 31108 C C . GLY A 1 79 ? -6.902 -6.733 22.417 1.00 50.03 79 GLY A C 19
ATOM 31109 O O . GLY A 1 79 ? -7.882 -6.322 23.040 1.00 72.44 79 GLY A O 19
ATOM 31113 N N . LEU A 1 80 ? -6.226 -5.981 21.555 1.00 12.12 80 LEU A N 19
ATOM 31114 C CA . LEU A 1 80 ? -6.605 -4.598 21.285 1.00 31.23 80 LEU A CA 19
ATOM 31115 C C . LEU A 1 80 ? -7.863 -4.536 20.425 1.00 34.54 80 LEU A C 19
ATOM 31116 O O . LEU A 1 80 ? -8.652 -3.597 20.526 1.00 13.44 80 LEU A O 19
ATOM 31132 N N . LYS A 1 81 ? -8.046 -5.545 19.580 1.00 34.43 81 LYS A N 19
ATOM 31133 C CA . LYS A 1 81 ? -9.210 -5.609 18.705 1.00 74.05 81 LYS A CA 19
ATOM 31134 C C . LYS A 1 81 ? -10.501 -5.445 19.502 1.00 65.04 81 LYS A C 19
ATOM 31135 O O . LYS A 1 81 ? -11.279 -4.523 19.258 1.00 34.23 81 LYS A O 19
ATOM 31154 N N . VAL A 1 82 ? -10.720 -6.344 20.456 1.00 61.44 82 VAL A N 19
ATOM 31155 C CA . VAL A 1 82 ? -11.914 -6.298 21.290 1.00 14.53 82 VAL A CA 19
ATOM 31156 C C . VAL A 1 82 ? -11.996 -4.984 22.059 1.00 14.32 82 VAL A C 19
ATOM 31157 O O . VAL A 1 82 ? -12.992 -4.705 22.727 1.00 25.14 82 VAL A O 19
ATOM 31170 N N . MET A 1 83 ? -10.943 -4.179 21.959 1.00 33.22 83 MET A N 19
ATOM 31171 C CA . MET A 1 83 ? -10.897 -2.893 22.644 1.00 10.34 83 MET A CA 19
ATOM 31172 C C . MET A 1 83 ? -11.116 -1.746 21.663 1.00 54.22 83 MET A C 19
ATOM 31173 O O . MET A 1 83 ? -11.137 -0.579 22.052 1.00 24.11 83 MET A O 19
ATOM 31187 N N . ASN A 1 84 ? -11.280 -2.086 20.389 1.00 60.54 84 ASN A N 19
ATOM 31188 C CA . ASN A 1 84 ? -11.497 -1.084 19.351 1.00 21.44 84 ASN A CA 19
ATOM 31189 C C . ASN A 1 84 ? -10.319 -0.118 19.274 1.00 51.20 84 ASN A C 19
ATOM 31190 O O . ASN A 1 84 ? -10.465 1.078 19.530 1.00 53.21 84 ASN A O 19
ATOM 31201 N N . LEU A 1 85 ? -9.152 -0.643 18.919 1.00 61.50 85 LEU A N 19
ATOM 31202 C CA . LEU A 1 85 ? -7.948 0.172 18.807 1.00 42.43 85 LEU A CA 19
ATOM 31203 C C . LEU A 1 85 ? -7.346 0.065 17.409 1.00 1.42 85 LEU A C 19
ATOM 31204 O O . LEU A 1 85 ? -6.136 0.210 17.230 1.00 22.50 85 LEU A O 19
ATOM 31220 N N . LEU A 1 86 ? -8.198 -0.186 16.422 1.00 60.04 86 LEU A N 19
ATOM 31221 C CA . LEU A 1 86 ? -7.751 -0.310 15.038 1.00 1.14 86 LEU A CA 19
ATOM 31222 C C . LEU A 1 86 ? -7.104 0.985 14.557 1.00 24.33 86 LEU A C 19
ATOM 31223 O O . LEU A 1 86 ? -6.459 1.015 13.510 1.00 70.14 86 LEU A O 19
ATOM 31239 N N . GLU A 1 87 ? -7.279 2.051 15.331 1.00 3.24 87 GLU A N 19
ATOM 31240 C CA . GLU A 1 87 ? -6.710 3.348 14.984 1.00 42.11 87 GLU A CA 19
ATOM 31241 C C . GLU A 1 87 ? -5.211 3.232 14.720 1.00 33.11 87 GLU A C 19
ATOM 31242 O O . GLU A 1 87 ? -4.773 3.189 13.570 1.00 53.44 87 GLU A O 19
ATOM 31254 N N . LEU A 1 88 ? -4.430 3.182 15.793 1.00 30.33 88 LEU A N 19
ATOM 31255 C CA . LEU A 1 88 ? -2.980 3.071 15.679 1.00 21.04 88 LEU A CA 19
ATOM 31256 C C . LEU A 1 88 ? -2.573 1.662 15.259 1.00 4.40 88 LEU A C 19
ATOM 31257 O O . LEU A 1 88 ? -1.513 1.462 14.666 1.00 43.23 88 LEU A O 19
ATOM 31273 N N . VAL A 1 89 ? -3.423 0.689 15.569 1.00 60.22 89 VAL A N 19
ATOM 31274 C CA . VAL A 1 89 ? -3.154 -0.701 15.220 1.00 24.14 89 VAL A CA 19
ATOM 31275 C C . VAL A 1 89 ? -3.039 -0.877 13.710 1.00 1.24 89 VAL A C 19
ATOM 31276 O O . VAL A 1 89 ? -2.296 -1.732 13.229 1.00 23.33 89 VAL A O 19
ATOM 31289 N N . ASP A 1 90 ? -3.779 -0.061 12.968 1.00 72.33 90 ASP A N 19
ATOM 31290 C CA . ASP A 1 90 ? -3.760 -0.125 11.511 1.00 41.01 90 ASP A CA 19
ATOM 31291 C C . ASP A 1 90 ? -2.342 -0.354 10.996 1.00 54.03 90 ASP A C 19
ATOM 31292 O O . ASP A 1 90 ? -2.102 -1.257 10.195 1.00 23.35 90 ASP A O 19
ATOM 31301 N N . GLN A 1 91 ? -1.409 0.471 11.460 1.00 71.14 91 GLN A N 19
ATOM 31302 C CA . GLN A 1 91 ? -0.016 0.359 11.044 1.00 71.22 91 GLN A CA 19
ATOM 31303 C C . GLN A 1 91 ? 0.678 -0.788 11.771 1.00 64.12 91 GLN A C 19
ATOM 31304 O O . GLN A 1 91 ? 1.163 -1.731 11.144 1.00 30.43 91 GLN A O 19
ATOM 31318 N N . LEU A 1 92 ? 0.724 -0.701 13.096 1.00 53.14 92 LEU A N 19
ATOM 31319 C CA . LEU A 1 92 ? 1.359 -1.732 13.909 1.00 45.41 92 LEU A CA 19
ATOM 31320 C C . LEU A 1 92 ? 1.216 -3.104 13.259 1.00 53.02 92 LEU A C 19
ATOM 31321 O O . LEU A 1 92 ? 2.190 -3.845 13.127 1.00 50.41 92 LEU A O 19
ATOM 31337 N N . SER A 1 93 ? -0.006 -3.436 12.852 1.00 3.55 93 SER A N 19
ATOM 31338 C CA . SER A 1 93 ? -0.278 -4.720 12.217 1.00 4.42 93 SER A CA 19
ATOM 31339 C C . SER A 1 93 ? 0.427 -4.818 10.868 1.00 40.05 93 SER A C 19
ATOM 31340 O O . SER A 1 93 ? 1.069 -5.823 10.561 1.00 30.21 93 SER A O 19
ATOM 31348 N N . HIS A 1 94 ? 0.302 -3.767 10.064 1.00 42.52 94 HIS A N 19
ATOM 31349 C CA . HIS A 1 94 ? 0.927 -3.733 8.746 1.00 1.13 94 HIS A CA 19
ATOM 31350 C C . HIS A 1 94 ? 2.446 -3.657 8.867 1.00 22.43 94 HIS A C 19
ATOM 31351 O O . HIS A 1 94 ? 3.160 -3.681 7.864 1.00 21.23 94 HIS A O 19
ATOM 31365 N N . ILE A 1 95 ? 2.933 -3.566 10.100 1.00 12.43 95 ILE A N 19
ATOM 31366 C CA . ILE A 1 95 ? 4.366 -3.487 10.351 1.00 4.23 95 ILE A CA 19
ATOM 31367 C C . ILE A 1 95 ? 4.865 -4.728 11.083 1.00 65.44 95 ILE A C 19
ATOM 31368 O O . ILE A 1 95 ? 6.062 -5.018 11.089 1.00 25.40 95 ILE A O 19
ATOM 31384 N N . CYS A 1 96 ? 3.941 -5.459 11.696 1.00 53.43 96 CYS A N 19
ATOM 31385 C CA . CYS A 1 96 ? 4.286 -6.671 12.430 1.00 43.13 96 CYS A CA 19
ATOM 31386 C C . CYS A 1 96 ? 3.560 -7.882 11.852 1.00 3.43 96 CYS A C 19
ATOM 31387 O O . CYS A 1 96 ? 3.364 -8.886 12.537 1.00 21.43 96 CYS A O 19
ATOM 31395 N N . LEU A 1 97 ? 3.162 -7.779 10.589 1.00 0.02 97 LEU A N 19
ATOM 31396 C CA . LEU A 1 97 ? 2.456 -8.865 9.919 1.00 35.20 97 LEU A CA 19
ATOM 31397 C C . LEU A 1 97 ? 1.109 -9.131 10.584 1.00 54.42 97 LEU A C 19
ATOM 31398 O O . LEU A 1 97 ? 1.044 -9.690 11.679 1.00 3.21 97 LEU A O 19
ATOM 31414 N N . HIS A 1 98 ? 0.034 -8.727 9.913 1.00 31.53 98 HIS A N 19
ATOM 31415 C CA . HIS A 1 98 ? -1.313 -8.924 10.438 1.00 62.31 98 HIS A CA 19
ATOM 31416 C C . HIS A 1 98 ? -1.842 -10.307 10.070 1.00 34.10 98 HIS A C 19
ATOM 31417 O O . HIS A 1 98 ? -2.698 -10.859 10.762 1.00 71.00 98 HIS A O 19
ATOM 31431 N N . ASP A 1 99 ? -1.329 -10.860 8.977 1.00 62.31 99 ASP A N 19
ATOM 31432 C CA . ASP A 1 99 ? -1.750 -12.179 8.517 1.00 2.32 99 ASP A CA 19
ATOM 31433 C C . ASP A 1 99 ? -1.453 -13.242 9.570 1.00 15.35 99 ASP A C 19
ATOM 31434 O O . ASP A 1 99 ? -2.019 -14.335 9.540 1.00 11.10 99 ASP A O 19
ATOM 31443 N N . TYR A 1 100 ? -0.563 -12.914 10.500 1.00 10.11 100 TYR A N 19
ATOM 31444 C CA . TYR A 1 100 ? -0.189 -13.842 11.561 1.00 43.52 100 TYR A CA 19
ATOM 31445 C C . TYR A 1 100 ? -1.332 -14.023 12.554 1.00 33.32 100 TYR A C 19
ATOM 31446 O O . TYR A 1 100 ? -1.407 -15.033 13.254 1.00 24.24 100 TYR A O 19
ATOM 31464 N N . ARG A 1 101 ? -2.222 -13.038 12.609 1.00 52.33 101 ARG A N 19
ATOM 31465 C CA . ARG A 1 101 ? -3.362 -13.087 13.516 1.00 74.21 101 ARG A CA 19
ATOM 31466 C C . ARG A 1 101 ? -4.667 -12.842 12.763 1.00 0.34 101 ARG A C 19
ATOM 31467 O O . ARG A 1 101 ? -4.657 -12.473 11.590 1.00 60.25 101 ARG A O 19
ATOM 31488 N N . GLU A 1 102 ? -5.787 -13.049 13.448 1.00 33.42 102 GLU A N 19
ATOM 31489 C CA . GLU A 1 102 ? -7.099 -12.852 12.843 1.00 13.23 102 GLU A CA 19
ATOM 31490 C C . GLU A 1 102 ? -7.681 -11.497 13.237 1.00 73.13 102 GLU A C 19
ATOM 31491 O O . GLU A 1 102 ? -8.697 -11.091 12.675 1.00 74.44 102 GLU A O 19
ATOM 31503 N N . GLY A 1 1 ? -6.008 -7.599 -3.528 1.00 35.31 1 GLY A N 20
ATOM 31504 C CA . GLY A 1 1 ? -5.410 -7.765 -2.216 1.00 42.03 1 GLY A CA 20
ATOM 31505 C C . GLY A 1 1 ? -4.147 -6.944 -2.048 1.00 24.32 1 GLY A C 20
ATOM 31506 O O . GLY A 1 1 ? -3.816 -6.119 -2.899 1.00 71.41 1 GLY A O 20
ATOM 31510 N N . ALA A 1 2 ? -3.439 -7.169 -0.945 1.00 72.44 2 ALA A N 20
ATOM 31511 C CA . ALA A 1 2 ? -2.205 -6.445 -0.668 1.00 53.32 2 ALA A CA 20
ATOM 31512 C C . ALA A 1 2 ? -0.991 -7.359 -0.796 1.00 53.40 2 ALA A C 20
ATOM 31513 O O . ALA A 1 2 ? -0.637 -8.070 0.143 1.00 22.05 2 ALA A O 20
ATOM 31520 N N . MET A 1 3 ? -0.359 -7.335 -1.965 1.00 3.55 3 MET A N 20
ATOM 31521 C CA . MET A 1 3 ? 0.816 -8.161 -2.214 1.00 63.32 3 MET A CA 20
ATOM 31522 C C . MET A 1 3 ? 2.049 -7.296 -2.454 1.00 2.31 3 MET A C 20
ATOM 31523 O O . MET A 1 3 ? 1.980 -6.069 -2.387 1.00 50.24 3 MET A O 20
ATOM 31537 N N . ALA A 1 4 ? 3.176 -7.943 -2.732 1.00 41.25 4 ALA A N 20
ATOM 31538 C CA . ALA A 1 4 ? 4.423 -7.232 -2.984 1.00 4.44 4 ALA A CA 20
ATOM 31539 C C . ALA A 1 4 ? 4.857 -6.434 -1.758 1.00 54.35 4 ALA A C 20
ATOM 31540 O O . ALA A 1 4 ? 4.858 -5.203 -1.776 1.00 70.23 4 ALA A O 20
ATOM 31547 N N . MET A 1 5 ? 5.223 -7.143 -0.696 1.00 1.53 5 MET A N 20
ATOM 31548 C CA . MET A 1 5 ? 5.659 -6.499 0.538 1.00 31.13 5 MET A CA 20
ATOM 31549 C C . MET A 1 5 ? 6.208 -7.527 1.523 1.00 40.23 5 MET A C 20
ATOM 31550 O O . MET A 1 5 ? 5.546 -8.516 1.836 1.00 52.34 5 MET A O 20
ATOM 31564 N N . ALA A 1 6 ? 7.422 -7.286 2.007 1.00 60.10 6 ALA A N 20
ATOM 31565 C CA . ALA A 1 6 ? 8.059 -8.190 2.957 1.00 74.01 6 ALA A CA 20
ATOM 31566 C C . ALA A 1 6 ? 9.250 -7.523 3.636 1.00 13.41 6 ALA A C 20
ATOM 31567 O O . ALA A 1 6 ? 10.346 -7.469 3.078 1.00 10.33 6 ALA A O 20
ATOM 31574 N N . LYS A 1 7 ? 9.028 -7.014 4.843 1.00 32.25 7 LYS A N 20
ATOM 31575 C CA . LYS A 1 7 ? 10.082 -6.350 5.600 1.00 25.22 7 LYS A CA 20
ATOM 31576 C C . LYS A 1 7 ? 9.646 -6.104 7.041 1.00 52.32 7 LYS A C 20
ATOM 31577 O O . LYS A 1 7 ? 8.453 -6.092 7.344 1.00 23.44 7 LYS A O 20
ATOM 31596 N N . ALA A 1 8 ? 10.619 -5.905 7.924 1.00 62.43 8 ALA A N 20
ATOM 31597 C CA . ALA A 1 8 ? 10.335 -5.655 9.331 1.00 34.52 8 ALA A CA 20
ATOM 31598 C C . ALA A 1 8 ? 11.340 -4.677 9.929 1.00 32.13 8 ALA A C 20
ATOM 31599 O O . ALA A 1 8 ? 12.378 -4.395 9.330 1.00 15.00 8 ALA A O 20
ATOM 31606 N N . ARG A 1 9 ? 11.025 -4.162 11.113 1.00 32.13 9 ARG A N 20
ATOM 31607 C CA . ARG A 1 9 ? 11.900 -3.213 11.791 1.00 20.51 9 ARG A CA 20
ATOM 31608 C C . ARG A 1 9 ? 12.056 -3.575 13.265 1.00 24.42 9 ARG A C 20
ATOM 31609 O O . ARG A 1 9 ? 11.573 -4.614 13.715 1.00 30.44 9 ARG A O 20
ATOM 31630 N N . LYS A 1 10 ? 12.735 -2.712 14.012 1.00 3.43 10 LYS A N 20
ATOM 31631 C CA . LYS A 1 10 ? 12.956 -2.938 15.436 1.00 73.33 10 LYS A CA 20
ATOM 31632 C C . LYS A 1 10 ? 12.618 -1.690 16.244 1.00 15.22 10 LYS A C 20
ATOM 31633 O O . LYS A 1 10 ? 13.442 -1.163 16.992 1.00 33.32 10 LYS A O 20
ATOM 31652 N N . PRO A 1 11 ? 11.376 -1.204 16.093 1.00 23.35 11 PRO A N 20
ATOM 31653 C CA . PRO A 1 11 ? 10.901 -0.013 16.803 1.00 34.34 11 PRO A CA 20
ATOM 31654 C C . PRO A 1 11 ? 10.728 -0.260 18.298 1.00 1.33 11 PRO A C 20
ATOM 31655 O O . PRO A 1 11 ? 9.627 -0.134 18.835 1.00 41.03 11 PRO A O 20
ATOM 31666 N N . ARG A 1 12 ? 11.822 -0.611 18.966 1.00 45.24 12 ARG A N 20
ATOM 31667 C CA . ARG A 1 12 ? 11.791 -0.875 20.399 1.00 63.50 12 ARG A CA 20
ATOM 31668 C C . ARG A 1 12 ? 11.312 0.352 21.168 1.00 34.12 12 ARG A C 20
ATOM 31669 O O . ARG A 1 12 ? 10.444 0.252 22.035 1.00 4.24 12 ARG A O 20
ATOM 31690 N N . GLU A 1 13 ? 11.883 1.508 20.844 1.00 32.31 13 GLU A N 20
ATOM 31691 C CA . GLU A 1 13 ? 11.514 2.754 21.506 1.00 32.50 13 GLU A CA 20
ATOM 31692 C C . GLU A 1 13 ? 10.067 3.127 21.196 1.00 60.41 13 GLU A C 20
ATOM 31693 O O . GLU A 1 13 ? 9.428 3.859 21.951 1.00 44.44 13 GLU A O 20
ATOM 31705 N N . ALA A 1 14 ? 9.557 2.617 20.079 1.00 1.23 14 ALA A N 20
ATOM 31706 C CA . ALA A 1 14 ? 8.186 2.895 19.669 1.00 2.13 14 ALA A CA 20
ATOM 31707 C C . ALA A 1 14 ? 7.189 2.146 20.546 1.00 75.21 14 ALA A C 20
ATOM 31708 O O . ALA A 1 14 ? 6.203 2.719 21.012 1.00 1.12 14 ALA A O 20
ATOM 31715 N N . LEU A 1 15 ? 7.449 0.862 20.766 1.00 61.10 15 LEU A N 20
ATOM 31716 C CA . LEU A 1 15 ? 6.573 0.033 21.587 1.00 40.12 15 LEU A CA 20
ATOM 31717 C C . LEU A 1 15 ? 6.339 0.674 22.951 1.00 33.42 15 LEU A C 20
ATOM 31718 O O . LEU A 1 15 ? 5.232 0.625 23.490 1.00 40.31 15 LEU A O 20
ATOM 31734 N N . LEU A 1 16 ? 7.386 1.275 23.504 1.00 22.13 16 LEU A N 20
ATOM 31735 C CA . LEU A 1 16 ? 7.294 1.928 24.806 1.00 65.05 16 LEU A CA 20
ATOM 31736 C C . LEU A 1 16 ? 6.428 3.181 24.726 1.00 5.11 16 LEU A C 20
ATOM 31737 O O . LEU A 1 16 ? 5.673 3.485 25.649 1.00 22.14 16 LEU A O 20
ATOM 31753 N N . TRP A 1 17 ? 6.542 3.903 23.617 1.00 21.21 17 TRP A N 20
ATOM 31754 C CA . TRP A 1 17 ? 5.767 5.122 23.416 1.00 5.23 17 TRP A CA 20
ATOM 31755 C C . TRP A 1 17 ? 4.314 4.796 23.089 1.00 45.41 17 TRP A C 20
ATOM 31756 O O . TRP A 1 17 ? 3.404 5.538 23.458 1.00 23.32 17 TRP A O 20
ATOM 31777 N N . ALA A 1 18 ? 4.104 3.683 22.394 1.00 1.21 18 ALA A N 20
ATOM 31778 C CA . ALA A 1 18 ? 2.761 3.259 22.019 1.00 31.24 18 ALA A CA 20
ATOM 31779 C C . ALA A 1 18 ? 1.996 2.727 23.227 1.00 43.30 18 ALA A C 20
ATOM 31780 O O . ALA A 1 18 ? 0.950 3.262 23.597 1.00 4.42 18 ALA A O 20
ATOM 31787 N N . LEU A 1 19 ? 2.523 1.672 23.837 1.00 24.42 19 LEU A N 20
ATOM 31788 C CA . LEU A 1 19 ? 1.890 1.067 25.004 1.00 72.33 19 LEU A CA 20
ATOM 31789 C C . LEU A 1 19 ? 1.635 2.110 26.087 1.00 22.42 19 LEU A C 20
ATOM 31790 O O . LEU A 1 19 ? 0.744 1.948 26.921 1.00 50.42 19 LEU A O 20
ATOM 31806 N N . SER A 1 20 ? 2.423 3.180 26.068 1.00 52.23 20 SER A N 20
ATOM 31807 C CA . SER A 1 20 ? 2.284 4.249 27.050 1.00 51.45 20 SER A CA 20
ATOM 31808 C C . SER A 1 20 ? 1.272 5.290 26.580 1.00 33.10 20 SER A C 20
ATOM 31809 O O . SER A 1 20 ? 0.768 6.084 27.374 1.00 14.12 20 SER A O 20
ATOM 31817 N N . ASP A 1 21 ? 0.980 5.279 25.284 1.00 34.12 21 ASP A N 20
ATOM 31818 C CA . ASP A 1 21 ? 0.027 6.220 24.707 1.00 10.42 21 ASP A CA 20
ATOM 31819 C C . ASP A 1 21 ? -1.403 5.850 25.090 1.00 44.12 21 ASP A C 20
ATOM 31820 O O . ASP A 1 21 ? -2.340 6.608 24.838 1.00 53.21 21 ASP A O 20
ATOM 31829 N N . LEU A 1 22 ? -1.562 4.680 25.698 1.00 14.24 22 LEU A N 20
ATOM 31830 C CA . LEU A 1 22 ? -2.878 4.208 26.115 1.00 13.13 22 LEU A CA 20
ATOM 31831 C C . LEU A 1 22 ? -2.972 4.130 27.636 1.00 72.33 22 LEU A C 20
ATOM 31832 O O . LEU A 1 22 ? -1.956 4.073 28.327 1.00 0.22 22 LEU A O 20
ATOM 31848 N N . GLU A 1 23 ? -4.199 4.125 28.148 1.00 23.33 23 GLU A N 20
ATOM 31849 C CA . GLU A 1 23 ? -4.424 4.052 29.587 1.00 33.51 23 GLU A CA 20
ATOM 31850 C C . GLU A 1 23 ? -4.174 2.638 30.106 1.00 51.41 23 GLU A C 20
ATOM 31851 O O . GLU A 1 23 ? -4.359 1.660 29.383 1.00 23.32 23 GLU A O 20
ATOM 31863 N N . GLU A 1 24 ? -3.752 2.542 31.363 1.00 74.31 24 GLU A N 20
ATOM 31864 C CA . GLU A 1 24 ? -3.476 1.249 31.978 1.00 64.22 24 GLU A CA 20
ATOM 31865 C C . GLU A 1 24 ? -4.717 0.361 31.960 1.00 65.13 24 GLU A C 20
ATOM 31866 O O . GLU A 1 24 ? -4.616 -0.862 31.868 1.00 54.21 24 GLU A O 20
ATOM 31878 N N . ASN A 1 25 ? -5.886 0.986 32.049 1.00 42.44 25 ASN A N 20
ATOM 31879 C CA . ASN A 1 25 ? -7.147 0.254 32.044 1.00 61.22 25 ASN A CA 20
ATOM 31880 C C . ASN A 1 25 ? -7.482 -0.242 30.641 1.00 74.34 25 ASN A C 20
ATOM 31881 O O . ASN A 1 25 ? -8.533 -0.844 30.419 1.00 71.34 25 ASN A O 20
ATOM 31892 N N . ASP A 1 26 ? -6.583 0.014 29.698 1.00 45.24 26 ASP A N 20
ATOM 31893 C CA . ASP A 1 26 ? -6.782 -0.408 28.316 1.00 44.41 26 ASP A CA 20
ATOM 31894 C C . ASP A 1 26 ? -5.806 -1.519 27.941 1.00 43.51 26 ASP A C 20
ATOM 31895 O O . ASP A 1 26 ? -6.214 -2.608 27.539 1.00 71.22 26 ASP A O 20
ATOM 31904 N N . PHE A 1 27 ? -4.514 -1.235 28.074 1.00 13.32 27 PHE A N 20
ATOM 31905 C CA . PHE A 1 27 ? -3.480 -2.209 27.747 1.00 23.04 27 PHE A CA 20
ATOM 31906 C C . PHE A 1 27 ? -3.592 -3.441 28.640 1.00 23.42 27 PHE A C 20
ATOM 31907 O O . PHE A 1 27 ? -3.358 -4.566 28.198 1.00 22.40 27 PHE A O 20
ATOM 31924 N N . LYS A 1 28 ? -3.951 -3.221 29.900 1.00 3.14 28 LYS A N 20
ATOM 31925 C CA . LYS A 1 28 ? -4.095 -4.311 30.857 1.00 30.44 28 LYS A CA 20
ATOM 31926 C C . LYS A 1 28 ? -5.240 -5.237 30.459 1.00 60.13 28 LYS A C 20
ATOM 31927 O O . LYS A 1 28 ? -5.102 -6.460 30.487 1.00 30.32 28 LYS A O 20
ATOM 31946 N N . LYS A 1 29 ? -6.370 -4.646 30.086 1.00 71.22 29 LYS A N 20
ATOM 31947 C CA . LYS A 1 29 ? -7.539 -5.417 29.678 1.00 2.13 29 LYS A CA 20
ATOM 31948 C C . LYS A 1 29 ? -7.187 -6.385 28.553 1.00 1.21 29 LYS A C 20
ATOM 31949 O O . LYS A 1 29 ? -7.594 -7.547 28.570 1.00 75.10 29 LYS A O 20
ATOM 31968 N N . LEU A 1 30 ? -6.427 -5.899 27.577 1.00 32.44 30 LEU A N 20
ATOM 31969 C CA . LEU A 1 30 ? -6.019 -6.722 26.444 1.00 23.43 30 LEU A CA 20
ATOM 31970 C C . LEU A 1 30 ? -5.017 -7.788 26.878 1.00 11.11 30 LEU A C 20
ATOM 31971 O O . LEU A 1 30 ? -5.223 -8.980 26.648 1.00 13.24 30 LEU A O 20
ATOM 31987 N N . LYS A 1 31 ? -3.932 -7.351 27.509 1.00 53.12 31 LYS A N 20
ATOM 31988 C CA . LYS A 1 31 ? -2.899 -8.266 27.979 1.00 73.11 31 LYS A CA 20
ATOM 31989 C C . LYS A 1 31 ? -3.489 -9.321 28.910 1.00 53.24 31 LYS A C 20
ATOM 31990 O O . LYS A 1 31 ? -2.976 -10.436 29.005 1.00 0.22 31 LYS A O 20
ATOM 32009 N N . PHE A 1 32 ? -4.571 -8.962 29.593 1.00 50.10 32 PHE A N 20
ATOM 32010 C CA . PHE A 1 32 ? -5.231 -9.878 30.516 1.00 52.12 32 PHE A CA 20
ATOM 32011 C C . PHE A 1 32 ? -5.797 -11.085 29.773 1.00 41.43 32 PHE A C 20
ATOM 32012 O O . PHE A 1 32 ? -5.610 -12.228 30.190 1.00 15.21 32 PHE A O 20
ATOM 32029 N N . TYR A 1 33 ? -6.489 -10.821 28.670 1.00 60.31 33 TYR A N 20
ATOM 32030 C CA . TYR A 1 33 ? -7.085 -11.884 27.870 1.00 60.45 33 TYR A CA 20
ATOM 32031 C C . TYR A 1 33 ? -6.156 -12.296 26.732 1.00 64.02 33 TYR A C 20
ATOM 32032 O O . TYR A 1 33 ? -5.825 -13.473 26.579 1.00 51.21 33 TYR A O 20
ATOM 32050 N N . LEU A 1 34 ? -5.737 -11.318 25.936 1.00 62.41 34 LEU A N 20
ATOM 32051 C CA . LEU A 1 34 ? -4.844 -11.577 24.811 1.00 13.33 34 LEU A CA 20
ATOM 32052 C C . LEU A 1 34 ? -3.618 -12.365 25.259 1.00 21.33 34 LEU A C 20
ATOM 32053 O O . LEU A 1 34 ? -3.357 -13.462 24.763 1.00 14.44 34 LEU A O 20
ATOM 32069 N N . ARG A 1 35 ? -2.869 -11.801 26.201 1.00 15.33 35 ARG A N 20
ATOM 32070 C CA . ARG A 1 35 ? -1.671 -12.452 26.717 1.00 12.52 35 ARG A CA 20
ATOM 32071 C C . ARG A 1 35 ? -2.014 -13.794 27.357 1.00 40.22 35 ARG A C 20
ATOM 32072 O O . ARG A 1 35 ? -1.317 -14.787 27.150 1.00 70.42 35 ARG A O 20
ATOM 32093 N N . ASP A 1 36 ? -3.091 -13.815 28.134 1.00 1.23 36 ASP A N 20
ATOM 32094 C CA . ASP A 1 36 ? -3.527 -15.035 28.804 1.00 42.31 36 ASP A CA 20
ATOM 32095 C C . ASP A 1 36 ? -3.554 -16.209 27.830 1.00 13.14 36 ASP A C 20
ATOM 32096 O O . ASP A 1 36 ? -3.037 -17.285 28.127 1.00 61.44 36 ASP A O 20
ATOM 32105 N N . MET A 1 37 ? -4.162 -15.993 26.669 1.00 75.45 37 MET A N 20
ATOM 32106 C CA . MET A 1 37 ? -4.257 -17.034 25.651 1.00 32.35 37 MET A CA 20
ATOM 32107 C C . MET A 1 37 ? -3.057 -16.987 24.711 1.00 2.35 37 MET A C 20
ATOM 32108 O O . MET A 1 37 ? -2.249 -17.915 24.671 1.00 21.43 37 MET A O 20
ATOM 32122 N N . THR A 1 38 ? -2.945 -15.899 23.955 1.00 13.24 38 THR A N 20
ATOM 32123 C CA . THR A 1 38 ? -1.845 -15.731 23.015 1.00 63.21 38 THR A CA 20
ATOM 32124 C C . THR A 1 38 ? -0.517 -16.134 23.645 1.00 24.13 38 THR A C 20
ATOM 32125 O O . THR A 1 38 ? 0.294 -16.822 23.023 1.00 5.44 38 THR A O 20
ATOM 32136 N N . LEU A 1 39 ? -0.300 -15.703 24.883 1.00 22.00 39 LEU A N 20
ATOM 32137 C CA . LEU A 1 39 ? 0.931 -16.020 25.599 1.00 42.11 39 LEU A CA 20
ATOM 32138 C C . LEU A 1 39 ? 0.666 -17.015 26.724 1.00 10.23 39 LEU A C 20
ATOM 32139 O O . LEU A 1 39 ? 0.596 -18.222 26.495 1.00 22.22 39 LEU A O 20
ATOM 32155 N N . SER A 1 40 ? 0.517 -16.499 27.940 1.00 30.13 40 SER A N 20
ATOM 32156 C CA . SER A 1 40 ? 0.261 -17.342 29.102 1.00 33.30 40 SER A CA 20
ATOM 32157 C C . SER A 1 40 ? 0.372 -16.537 30.393 1.00 3.10 40 SER A C 20
ATOM 32158 O O . SER A 1 40 ? 0.490 -15.312 30.364 1.00 33.43 40 SER A O 20
ATOM 32166 N N . GLU A 1 41 ? 0.334 -17.235 31.524 1.00 44.12 41 GLU A N 20
ATOM 32167 C CA . GLU A 1 41 ? 0.430 -16.585 32.826 1.00 43.15 41 GLU A CA 20
ATOM 32168 C C . GLU A 1 41 ? 1.872 -16.189 33.131 1.00 10.11 41 GLU A C 20
ATOM 32169 O O . GLU A 1 41 ? 2.802 -16.612 32.446 1.00 70.21 41 GLU A O 20
ATOM 32181 N N . GLY A 1 42 ? 2.049 -15.372 34.166 1.00 71.54 42 GLY A N 20
ATOM 32182 C CA . GLY A 1 42 ? 3.379 -14.932 34.544 1.00 52.11 42 GLY A CA 20
ATOM 32183 C C . GLY A 1 42 ? 3.486 -13.423 34.635 1.00 54.43 42 GLY A C 20
ATOM 32184 O O . GLY A 1 42 ? 4.516 -12.846 34.288 1.00 0.44 42 GLY A O 20
ATOM 32188 N N . GLN A 1 43 ? 2.418 -12.782 35.100 1.00 71.21 43 GLN A N 20
ATOM 32189 C CA . GLN A 1 43 ? 2.396 -11.330 35.232 1.00 21.33 43 GLN A CA 20
ATOM 32190 C C . GLN A 1 43 ? 2.036 -10.919 36.656 1.00 54.11 43 GLN A C 20
ATOM 32191 O O . GLN A 1 43 ? 1.495 -11.703 37.437 1.00 43.33 43 GLN A O 20
ATOM 32205 N N . PRO A 1 44 ? 2.341 -9.660 37.004 1.00 60.01 44 PRO A N 20
ATOM 32206 C CA . PRO A 1 44 ? 2.058 -9.116 38.335 1.00 12.13 44 PRO A CA 20
ATOM 32207 C C . PRO A 1 44 ? 0.565 -8.925 38.578 1.00 54.42 44 PRO A C 20
ATOM 32208 O O . PRO A 1 44 ? -0.257 -9.041 37.668 1.00 64.51 44 PRO A O 20
ATOM 32219 N N . PRO A 1 45 ? 0.202 -8.623 39.833 1.00 0.04 45 PRO A N 20
ATOM 32220 C CA . PRO A 1 45 ? -1.194 -8.408 40.224 1.00 34.12 45 PRO A CA 20
ATOM 32221 C C . PRO A 1 45 ? -1.767 -7.119 39.645 1.00 4.30 45 PRO A C 20
ATOM 32222 O O . PRO A 1 45 ? -1.027 -6.185 39.331 1.00 1.05 45 PRO A O 20
ATOM 32233 N N . LEU A 1 46 ? -3.087 -7.073 39.506 1.00 61.13 46 LEU A N 20
ATOM 32234 C CA . LEU A 1 46 ? -3.759 -5.897 38.964 1.00 1.03 46 LEU A CA 20
ATOM 32235 C C . LEU A 1 46 ? -3.281 -4.627 39.662 1.00 71.41 46 LEU A C 20
ATOM 32236 O O . LEU A 1 46 ? -3.338 -4.522 40.887 1.00 42.44 46 LEU A O 20
ATOM 32252 N N . ALA A 1 47 ? -2.812 -3.666 38.873 1.00 15.24 47 ALA A N 20
ATOM 32253 C CA . ALA A 1 47 ? -2.329 -2.402 39.415 1.00 50.32 47 ALA A CA 20
ATOM 32254 C C . ALA A 1 47 ? -2.361 -1.304 38.357 1.00 1.53 47 ALA A C 20
ATOM 32255 O O . ALA A 1 47 ? -1.579 -1.321 37.407 1.00 64.11 47 ALA A O 20
ATOM 32262 N N . ARG A 1 48 ? -3.270 -0.350 38.529 1.00 54.33 48 ARG A N 20
ATOM 32263 C CA . ARG A 1 48 ? -3.405 0.756 37.587 1.00 20.54 48 ARG A CA 20
ATOM 32264 C C . ARG A 1 48 ? -2.102 1.542 37.483 1.00 42.40 48 ARG A C 20
ATOM 32265 O O . ARG A 1 48 ? -1.877 2.265 36.513 1.00 12.10 48 ARG A O 20
ATOM 32286 N N . GLY A 1 49 ? -1.246 1.397 38.490 1.00 61.40 49 GLY A N 20
ATOM 32287 C CA . GLY A 1 49 ? 0.024 2.100 38.492 1.00 35.03 49 GLY A CA 20
ATOM 32288 C C . GLY A 1 49 ? 1.060 1.429 37.613 1.00 73.03 49 GLY A C 20
ATOM 32289 O O . GLY A 1 49 ? 2.164 1.944 37.442 1.00 63.43 49 GLY A O 20
ATOM 32293 N N . GLU A 1 50 ? 0.703 0.276 37.055 1.00 43.11 50 GLU A N 20
ATOM 32294 C CA . GLU A 1 50 ? 1.613 -0.467 36.190 1.00 14.24 50 GLU A CA 20
ATOM 32295 C C . GLU A 1 50 ? 2.045 0.382 34.998 1.00 73.31 50 GLU A C 20
ATOM 32296 O O . GLU A 1 50 ? 3.147 0.220 34.473 1.00 4.03 50 GLU A O 20
ATOM 32308 N N . LEU A 1 51 ? 1.168 1.286 34.574 1.00 24.24 51 LEU A N 20
ATOM 32309 C CA . LEU A 1 51 ? 1.458 2.161 33.443 1.00 34.53 51 LEU A CA 20
ATOM 32310 C C . LEU A 1 51 ? 1.513 3.620 33.884 1.00 70.24 51 LEU A C 20
ATOM 32311 O O . LEU A 1 51 ? 2.328 4.397 33.387 1.00 32.23 51 LEU A O 20
ATOM 32327 N N . GLU A 1 52 ? 0.642 3.984 34.820 1.00 71.33 52 GLU A N 20
ATOM 32328 C CA . GLU A 1 52 ? 0.593 5.350 35.328 1.00 65.35 52 GLU A CA 20
ATOM 32329 C C . GLU A 1 52 ? 1.791 5.638 36.229 1.00 35.20 52 GLU A C 20
ATOM 32330 O O . GLU A 1 52 ? 2.535 6.591 36.005 1.00 65.25 52 GLU A O 20
ATOM 32342 N N . GLY A 1 53 ? 1.968 4.806 37.251 1.00 11.24 53 GLY A N 20
ATOM 32343 C CA . GLY A 1 53 ? 3.075 4.988 38.172 1.00 12.21 53 GLY A CA 20
ATOM 32344 C C . GLY A 1 53 ? 4.401 4.559 37.576 1.00 0.34 53 GLY A C 20
ATOM 32345 O O . GLY A 1 53 ? 5.338 5.354 37.491 1.00 10.41 53 GLY A O 20
ATOM 32349 N N . LEU A 1 54 ? 4.483 3.299 37.165 1.00 53.05 54 LEU A N 20
ATOM 32350 C CA . LEU A 1 54 ? 5.705 2.765 36.575 1.00 63.42 54 LEU A CA 20
ATOM 32351 C C . LEU A 1 54 ? 5.980 3.404 35.218 1.00 43.42 54 LEU A C 20
ATOM 32352 O O . LEU A 1 54 ? 5.328 4.376 34.835 1.00 13.12 54 LEU A O 20
ATOM 32368 N N . ILE A 1 55 ? 6.948 2.852 34.494 1.00 1.03 55 ILE A N 20
ATOM 32369 C CA . ILE A 1 55 ? 7.307 3.367 33.179 1.00 75.04 55 ILE A CA 20
ATOM 32370 C C . ILE A 1 55 ? 7.192 2.282 32.114 1.00 65.54 55 ILE A C 20
ATOM 32371 O O . ILE A 1 55 ? 7.205 1.086 32.407 1.00 65.23 55 ILE A O 20
ATOM 32387 N N . PRO A 1 56 ? 7.080 2.706 30.846 1.00 33.32 56 PRO A N 20
ATOM 32388 C CA . PRO A 1 56 ? 6.964 1.786 29.711 1.00 72.41 56 PRO A CA 20
ATOM 32389 C C . PRO A 1 56 ? 8.259 1.027 29.445 1.00 65.10 56 PRO A C 20
ATOM 32390 O O . PRO A 1 56 ? 8.240 -0.158 29.111 1.00 34.05 56 PRO A O 20
ATOM 32401 N N . VAL A 1 57 ? 9.386 1.717 29.595 1.00 14.11 57 VAL A N 20
ATOM 32402 C CA . VAL A 1 57 ? 10.691 1.108 29.373 1.00 63.44 57 VAL A CA 20
ATOM 32403 C C . VAL A 1 57 ? 10.950 -0.017 30.369 1.00 10.44 57 VAL A C 20
ATOM 32404 O O . VAL A 1 57 ? 11.805 -0.873 30.146 1.00 24.32 57 VAL A O 20
ATOM 32417 N N . ASP A 1 58 ? 10.205 -0.007 31.469 1.00 21.43 58 ASP A N 20
ATOM 32418 C CA . ASP A 1 58 ? 10.352 -1.027 32.501 1.00 63.50 58 ASP A CA 20
ATOM 32419 C C . ASP A 1 58 ? 9.332 -2.145 32.310 1.00 54.03 58 ASP A C 20
ATOM 32420 O O . ASP A 1 58 ? 9.695 -3.307 32.124 1.00 20.22 58 ASP A O 20
ATOM 32429 N N . LEU A 1 59 ? 8.054 -1.786 32.357 1.00 35.22 59 LEU A N 20
ATOM 32430 C CA . LEU A 1 59 ? 6.979 -2.759 32.190 1.00 1.32 59 LEU A CA 20
ATOM 32431 C C . LEU A 1 59 ? 7.139 -3.528 30.883 1.00 64.20 59 LEU A C 20
ATOM 32432 O O . LEU A 1 59 ? 6.863 -4.726 30.818 1.00 0.41 59 LEU A O 20
ATOM 32448 N N . ALA A 1 60 ? 7.590 -2.832 29.844 1.00 32.31 60 ALA A N 20
ATOM 32449 C CA . ALA A 1 60 ? 7.791 -3.451 28.540 1.00 43.12 60 ALA A CA 20
ATOM 32450 C C . ALA A 1 60 ? 8.838 -4.557 28.613 1.00 71.52 60 ALA A C 20
ATOM 32451 O O . ALA A 1 60 ? 8.667 -5.625 28.026 1.00 35.30 60 ALA A O 20
ATOM 32458 N N . GLU A 1 61 ? 9.922 -4.294 29.336 1.00 12.11 61 GLU A N 20
ATOM 32459 C CA . GLU A 1 61 ? 10.997 -5.268 29.483 1.00 35.34 61 GLU A CA 20
ATOM 32460 C C . GLU A 1 61 ? 10.461 -6.591 30.025 1.00 44.13 61 GLU A C 20
ATOM 32461 O O . GLU A 1 61 ? 10.966 -7.663 29.687 1.00 54.33 61 GLU A O 20
ATOM 32473 N N . LEU A 1 62 ? 9.438 -6.507 30.867 1.00 33.51 62 LEU A N 20
ATOM 32474 C CA . LEU A 1 62 ? 8.833 -7.697 31.457 1.00 61.13 62 LEU A CA 20
ATOM 32475 C C . LEU A 1 62 ? 8.024 -8.468 30.419 1.00 72.02 62 LEU A C 20
ATOM 32476 O O . LEU A 1 62 ? 8.122 -9.692 30.324 1.00 74.23 62 LEU A O 20
ATOM 32492 N N . LEU A 1 63 ? 7.226 -7.744 29.641 1.00 25.11 63 LEU A N 20
ATOM 32493 C CA . LEU A 1 63 ? 6.401 -8.359 28.607 1.00 23.54 63 LEU A CA 20
ATOM 32494 C C . LEU A 1 63 ? 7.262 -9.123 27.607 1.00 62.54 63 LEU A C 20
ATOM 32495 O O . LEU A 1 63 ? 7.006 -10.293 27.319 1.00 62.04 63 LEU A O 20
ATOM 32511 N N . ILE A 1 64 ? 8.284 -8.456 27.082 1.00 51.43 64 ILE A N 20
ATOM 32512 C CA . ILE A 1 64 ? 9.184 -9.073 26.116 1.00 22.00 64 ILE A CA 20
ATOM 32513 C C . ILE A 1 64 ? 9.863 -10.305 26.706 1.00 13.52 64 ILE A C 20
ATOM 32514 O O . ILE A 1 64 ? 10.221 -11.235 25.984 1.00 41.41 64 ILE A O 20
ATOM 32530 N N . SER A 1 65 ? 10.034 -10.304 28.024 1.00 24.33 65 SER A N 20
ATOM 32531 C CA . SER A 1 65 ? 10.672 -11.421 28.712 1.00 14.14 65 SER A CA 20
ATOM 32532 C C . SER A 1 65 ? 9.698 -12.584 28.878 1.00 63.15 65 SER A C 20
ATOM 32533 O O . SER A 1 65 ? 10.107 -13.739 29.001 1.00 1.22 65 SER A O 20
ATOM 32541 N N . LYS A 1 66 ? 8.407 -12.271 28.879 1.00 50.03 66 LYS A N 20
ATOM 32542 C CA . LYS A 1 66 ? 7.373 -13.288 29.027 1.00 13.02 66 LYS A CA 20
ATOM 32543 C C . LYS A 1 66 ? 7.598 -14.439 28.052 1.00 32.33 66 LYS A C 20
ATOM 32544 O O . LYS A 1 66 ? 7.844 -15.574 28.463 1.00 54.23 66 LYS A O 20
ATOM 32563 N N . TYR A 1 67 ? 7.514 -14.140 26.761 1.00 53.20 67 TYR A N 20
ATOM 32564 C CA . TYR A 1 67 ? 7.707 -15.150 25.728 1.00 63.32 67 TYR A CA 20
ATOM 32565 C C . TYR A 1 67 ? 8.688 -14.663 24.666 1.00 52.54 67 TYR A C 20
ATOM 32566 O O . TYR A 1 67 ? 9.521 -15.424 24.177 1.00 71.33 67 TYR A O 20
ATOM 32584 N N . GLY A 1 68 ? 8.581 -13.385 24.314 1.00 45.35 68 GLY A N 20
ATOM 32585 C CA . GLY A 1 68 ? 9.464 -12.815 23.312 1.00 22.32 68 GLY A CA 20
ATOM 32586 C C . GLY A 1 68 ? 9.086 -11.394 22.947 1.00 51.40 68 GLY A C 20
ATOM 32587 O O . GLY A 1 68 ? 7.906 -11.046 22.922 1.00 72.13 68 GLY A O 20
ATOM 32591 N N . GLU A 1 69 ? 10.090 -10.569 22.665 1.00 61.41 69 GLU A N 20
ATOM 32592 C CA . GLU A 1 69 ? 9.856 -9.177 22.302 1.00 14.31 69 GLU A CA 20
ATOM 32593 C C . GLU A 1 69 ? 9.034 -9.080 21.020 1.00 51.51 69 GLU A C 20
ATOM 32594 O O . GLU A 1 69 ? 8.313 -8.105 20.803 1.00 61.23 69 GLU A O 20
ATOM 32606 N N . LYS A 1 70 ? 9.148 -10.097 20.173 1.00 42.45 70 LYS A N 20
ATOM 32607 C CA . LYS A 1 70 ? 8.417 -10.128 18.912 1.00 73.54 70 LYS A CA 20
ATOM 32608 C C . LYS A 1 70 ? 6.911 -10.087 19.155 1.00 44.13 70 LYS A C 20
ATOM 32609 O O . LYS A 1 70 ? 6.285 -9.033 19.044 1.00 22.44 70 LYS A O 20
ATOM 32628 N N . GLU A 1 71 ? 6.338 -11.239 19.487 1.00 70.30 71 GLU A N 20
ATOM 32629 C CA . GLU A 1 71 ? 4.906 -11.332 19.746 1.00 20.51 71 GLU A CA 20
ATOM 32630 C C . GLU A 1 71 ? 4.459 -10.253 20.728 1.00 44.23 71 GLU A C 20
ATOM 32631 O O . GLU A 1 71 ? 3.303 -9.832 20.720 1.00 32.53 71 GLU A O 20
ATOM 32643 N N . ALA A 1 72 ? 5.385 -9.809 21.572 1.00 61.23 72 ALA A N 20
ATOM 32644 C CA . ALA A 1 72 ? 5.088 -8.778 22.558 1.00 22.24 72 ALA A CA 20
ATOM 32645 C C . ALA A 1 72 ? 4.365 -7.598 21.918 1.00 32.15 72 ALA A C 20
ATOM 32646 O O . ALA A 1 72 ? 3.216 -7.306 22.252 1.00 4.23 72 ALA A O 20
ATOM 32653 N N . VAL A 1 73 ? 5.044 -6.922 20.997 1.00 23.23 73 VAL A N 20
ATOM 32654 C CA . VAL A 1 73 ? 4.466 -5.774 20.310 1.00 11.42 73 VAL A CA 20
ATOM 32655 C C . VAL A 1 73 ? 3.189 -6.160 19.572 1.00 21.34 73 VAL A C 20
ATOM 32656 O O . VAL A 1 73 ? 2.216 -5.406 19.554 1.00 3.13 73 VAL A O 20
ATOM 32669 N N . LYS A 1 74 ? 3.199 -7.342 18.964 1.00 15.43 74 LYS A N 20
ATOM 32670 C CA . LYS A 1 74 ? 2.041 -7.832 18.225 1.00 10.44 74 LYS A CA 20
ATOM 32671 C C . LYS A 1 74 ? 0.838 -7.999 19.148 1.00 73.02 74 LYS A C 20
ATOM 32672 O O . LYS A 1 74 ? -0.304 -7.779 18.742 1.00 4.11 74 LYS A O 20
ATOM 32691 N N . VAL A 1 75 ? 1.101 -8.389 20.391 1.00 14.53 75 VAL A N 20
ATOM 32692 C CA . VAL A 1 75 ? 0.039 -8.583 21.372 1.00 4.30 75 VAL A CA 20
ATOM 32693 C C . VAL A 1 75 ? -0.572 -7.251 21.791 1.00 55.43 75 VAL A C 20
ATOM 32694 O O . VAL A 1 75 ? -1.682 -7.204 22.321 1.00 34.22 75 VAL A O 20
ATOM 32707 N N . VAL A 1 76 ? 0.159 -6.167 21.548 1.00 31.42 76 VAL A N 20
ATOM 32708 C CA . VAL A 1 76 ? -0.312 -4.833 21.898 1.00 11.34 76 VAL A CA 20
ATOM 32709 C C . VAL A 1 76 ? -1.284 -4.300 20.851 1.00 64.40 76 VAL A C 20
ATOM 32710 O O . VAL A 1 76 ? -2.385 -3.856 21.179 1.00 43.25 76 VAL A O 20
ATOM 32723 N N . LEU A 1 77 ? -0.870 -4.349 19.590 1.00 42.14 77 LEU A N 20
ATOM 32724 C CA . LEU A 1 77 ? -1.704 -3.872 18.492 1.00 41.11 77 LEU A CA 20
ATOM 32725 C C . LEU A 1 77 ? -2.942 -4.747 18.329 1.00 72.43 77 LEU A C 20
ATOM 32726 O O . LEU A 1 77 ? -4.061 -4.245 18.219 1.00 30.43 77 LEU A O 20
ATOM 32742 N N . LYS A 1 78 ? -2.735 -6.060 18.315 1.00 2.30 78 LYS A N 20
ATOM 32743 C CA . LYS A 1 78 ? -3.834 -7.007 18.169 1.00 3.00 78 LYS A CA 20
ATOM 32744 C C . LYS A 1 78 ? -4.928 -6.733 19.196 1.00 70.23 78 LYS A C 20
ATOM 32745 O O . LYS A 1 78 ? -6.109 -6.675 18.858 1.00 75.25 78 LYS A O 20
ATOM 32764 N N . GLY A 1 79 ? -4.526 -6.564 20.452 1.00 71.21 79 GLY A N 20
ATOM 32765 C CA . GLY A 1 79 ? -5.485 -6.297 21.508 1.00 70.10 79 GLY A CA 20
ATOM 32766 C C . GLY A 1 79 ? -5.991 -4.869 21.484 1.00 52.52 79 GLY A C 20
ATOM 32767 O O . GLY A 1 79 ? -7.075 -4.577 21.992 1.00 70.25 79 GLY A O 20
ATOM 32771 N N . LEU A 1 80 ? -5.206 -3.974 20.894 1.00 24.21 80 LEU A N 20
ATOM 32772 C CA . LEU A 1 80 ? -5.579 -2.567 20.807 1.00 14.20 80 LEU A CA 20
ATOM 32773 C C . LEU A 1 80 ? -6.666 -2.356 19.758 1.00 53.11 80 LEU A C 20
ATOM 32774 O O . LEU A 1 80 ? -7.484 -1.442 19.870 1.00 71.40 80 LEU A O 20
ATOM 32790 N N . LYS A 1 81 ? -6.671 -3.208 18.739 1.00 61.43 81 LYS A N 20
ATOM 32791 C CA . LYS A 1 81 ? -7.659 -3.119 17.670 1.00 10.02 81 LYS A CA 20
ATOM 32792 C C . LYS A 1 81 ? -9.075 -3.111 18.238 1.00 42.42 81 LYS A C 20
ATOM 32793 O O . LYS A 1 81 ? -9.822 -2.149 18.056 1.00 44.11 81 LYS A O 20
ATOM 32812 N N . VAL A 1 82 ? -9.438 -4.188 18.927 1.00 5.45 82 VAL A N 20
ATOM 32813 C CA . VAL A 1 82 ? -10.763 -4.303 19.524 1.00 1.20 82 VAL A CA 20
ATOM 32814 C C . VAL A 1 82 ? -11.020 -3.172 20.514 1.00 72.12 82 VAL A C 20
ATOM 32815 O O . VAL A 1 82 ? -12.128 -3.025 21.029 1.00 21.34 82 VAL A O 20
ATOM 32828 N N . MET A 1 83 ? -9.989 -2.375 20.774 1.00 13.20 83 MET A N 20
ATOM 32829 C CA . MET A 1 83 ? -10.105 -1.255 21.701 1.00 25.23 83 MET A CA 20
ATOM 32830 C C . MET A 1 83 ? -10.261 0.061 20.947 1.00 2.41 83 MET A C 20
ATOM 32831 O O . MET A 1 83 ? -10.651 1.075 21.524 1.00 2.33 83 MET A O 20
ATOM 32845 N N . ASN A 1 84 ? -9.953 0.038 19.654 1.00 34.23 84 ASN A N 20
ATOM 32846 C CA . ASN A 1 84 ? -10.059 1.231 18.822 1.00 71.54 84 ASN A CA 20
ATOM 32847 C C . ASN A 1 84 ? -8.929 2.209 19.127 1.00 70.01 84 ASN A C 20
ATOM 32848 O O . ASN A 1 84 ? -9.127 3.425 19.120 1.00 21.23 84 ASN A O 20
ATOM 32859 N N . LEU A 1 85 ? -7.744 1.671 19.394 1.00 71.03 85 LEU A N 20
ATOM 32860 C CA . LEU A 1 85 ? -6.581 2.496 19.701 1.00 41.01 85 LEU A CA 20
ATOM 32861 C C . LEU A 1 85 ? -5.806 2.838 18.433 1.00 45.03 85 LEU A C 20
ATOM 32862 O O . LEU A 1 85 ? -4.590 3.033 18.469 1.00 41.31 85 LEU A O 20
ATOM 32878 N N . LEU A 1 86 ? -6.516 2.911 17.313 1.00 52.03 86 LEU A N 20
ATOM 32879 C CA . LEU A 1 86 ? -5.895 3.232 16.032 1.00 14.22 86 LEU A CA 20
ATOM 32880 C C . LEU A 1 86 ? -5.231 4.604 16.078 1.00 1.42 86 LEU A C 20
ATOM 32881 O O . LEU A 1 86 ? -4.510 4.986 15.157 1.00 61.10 86 LEU A O 20
ATOM 32897 N N . GLU A 1 87 ? -5.478 5.340 17.158 1.00 64.13 87 GLU A N 20
ATOM 32898 C CA . GLU A 1 87 ? -4.901 6.669 17.324 1.00 54.15 87 GLU A CA 20
ATOM 32899 C C . GLU A 1 87 ? -3.388 6.633 17.134 1.00 44.52 87 GLU A C 20
ATOM 32900 O O . GLU A 1 87 ? -2.877 6.961 16.062 1.00 41.21 87 GLU A O 20
ATOM 32912 N N . LEU A 1 88 ? -2.675 6.234 18.182 1.00 54.04 88 LEU A N 20
ATOM 32913 C CA . LEU A 1 88 ? -1.220 6.156 18.132 1.00 24.51 88 LEU A CA 20
ATOM 32914 C C . LEU A 1 88 ? -0.767 4.970 17.285 1.00 4.53 88 LEU A C 20
ATOM 32915 O O . LEU A 1 88 ? 0.338 4.968 16.742 1.00 40.42 88 LEU A O 20
ATOM 32931 N N . VAL A 1 89 ? -1.628 3.964 17.176 1.00 54.34 89 VAL A N 20
ATOM 32932 C CA . VAL A 1 89 ? -1.319 2.774 16.392 1.00 44.40 89 VAL A CA 20
ATOM 32933 C C . VAL A 1 89 ? -0.975 3.139 14.952 1.00 74.31 89 VAL A C 20
ATOM 32934 O O . VAL A 1 89 ? -0.241 2.417 14.276 1.00 14.33 89 VAL A O 20
ATOM 32947 N N . ASP A 1 90 ? -1.511 4.263 14.488 1.00 22.43 90 ASP A N 20
ATOM 32948 C CA . ASP A 1 90 ? -1.260 4.725 13.128 1.00 31.40 90 ASP A CA 20
ATOM 32949 C C . ASP A 1 90 ? 0.199 4.506 12.740 1.00 71.20 90 ASP A C 20
ATOM 32950 O O . ASP A 1 90 ? 0.493 3.848 11.742 1.00 1.23 90 ASP A O 20
ATOM 32959 N N . GLN A 1 91 ? 1.107 5.062 13.535 1.00 42.52 91 GLN A N 20
ATOM 32960 C CA . GLN A 1 91 ? 2.535 4.929 13.273 1.00 43.24 91 GLN A CA 20
ATOM 32961 C C . GLN A 1 91 ? 3.056 3.583 13.764 1.00 33.43 91 GLN A C 20
ATOM 32962 O O . GLN A 1 91 ? 3.547 2.771 12.979 1.00 30.40 91 GLN A O 20
ATOM 32976 N N . LEU A 1 92 ? 2.945 3.352 15.068 1.00 64.42 92 LEU A N 20
ATOM 32977 C CA . LEU A 1 92 ? 3.405 2.103 15.665 1.00 23.32 92 LEU A CA 20
ATOM 32978 C C . LEU A 1 92 ? 3.276 0.947 14.678 1.00 35.13 92 LEU A C 20
ATOM 32979 O O . LEU A 1 92 ? 4.230 0.205 14.447 1.00 61.02 92 LEU A O 20
ATOM 32995 N N . SER A 1 93 ? 2.089 0.801 14.098 1.00 54.51 93 SER A N 20
ATOM 32996 C CA . SER A 1 93 ? 1.833 -0.265 13.137 1.00 42.14 93 SER A CA 20
ATOM 32997 C C . SER A 1 93 ? 2.622 -0.038 11.851 1.00 42.42 93 SER A C 20
ATOM 32998 O O . SER A 1 93 ? 3.163 -0.977 11.266 1.00 1.12 93 SER A O 20
ATOM 33006 N N . HIS A 1 94 ? 2.684 1.217 11.415 1.00 34.15 94 HIS A N 20
ATOM 33007 C CA . HIS A 1 94 ? 3.407 1.569 10.199 1.00 53.52 94 HIS A CA 20
ATOM 33008 C C . HIS A 1 94 ? 4.899 1.290 10.353 1.00 13.13 94 HIS A C 20
ATOM 33009 O O . HIS A 1 94 ? 5.673 1.464 9.412 1.00 70.33 94 HIS A O 20
ATOM 33023 N N . ILE A 1 95 ? 5.294 0.858 11.546 1.00 63.12 95 ILE A N 20
ATOM 33024 C CA . ILE A 1 95 ? 6.693 0.555 11.823 1.00 71.45 95 ILE A CA 20
ATOM 33025 C C . ILE A 1 95 ? 6.880 -0.922 12.155 1.00 11.32 95 ILE A C 20
ATOM 33026 O O . ILE A 1 95 ? 7.986 -1.455 12.057 1.00 34.43 95 ILE A O 20
ATOM 33042 N N . CYS A 1 96 ? 5.793 -1.576 12.547 1.00 75.42 96 CYS A N 20
ATOM 33043 C CA . CYS A 1 96 ? 5.836 -2.993 12.893 1.00 11.31 96 CYS A CA 20
ATOM 33044 C C . CYS A 1 96 ? 5.358 -3.852 11.727 1.00 22.43 96 CYS A C 20
ATOM 33045 O O . CYS A 1 96 ? 5.891 -4.935 11.481 1.00 21.20 96 CYS A O 20
ATOM 33053 N N . LEU A 1 97 ? 4.350 -3.364 11.014 1.00 73.24 97 LEU A N 20
ATOM 33054 C CA . LEU A 1 97 ? 3.798 -4.088 9.874 1.00 60.52 97 LEU A CA 20
ATOM 33055 C C . LEU A 1 97 ? 3.048 -5.335 10.332 1.00 60.10 97 LEU A C 20
ATOM 33056 O O . LEU A 1 97 ? 2.631 -6.157 9.515 1.00 24.21 97 LEU A O 20
ATOM 33072 N N . HIS A 1 98 ? 2.878 -5.468 11.644 1.00 75.45 98 HIS A N 20
ATOM 33073 C CA . HIS A 1 98 ? 2.175 -6.614 12.211 1.00 53.24 98 HIS A CA 20
ATOM 33074 C C . HIS A 1 98 ? 0.671 -6.362 12.253 1.00 55.32 98 HIS A C 20
ATOM 33075 O O . HIS A 1 98 ? -0.125 -7.300 12.297 1.00 21.43 98 HIS A O 20
ATOM 33089 N N . ASP A 1 99 ? 0.288 -5.090 12.239 1.00 2.42 99 ASP A N 20
ATOM 33090 C CA . ASP A 1 99 ? -1.120 -4.714 12.276 1.00 74.14 99 ASP A CA 20
ATOM 33091 C C . ASP A 1 99 ? -1.911 -5.468 11.211 1.00 35.23 99 ASP A C 20
ATOM 33092 O O . ASP A 1 99 ? -3.132 -5.598 11.306 1.00 12.31 99 ASP A O 20
ATOM 33101 N N . TYR A 1 100 ? -1.208 -5.963 10.199 1.00 53.34 100 TYR A N 20
ATOM 33102 C CA . TYR A 1 100 ? -1.845 -6.701 9.114 1.00 11.33 100 TYR A CA 20
ATOM 33103 C C . TYR A 1 100 ? -2.352 -8.055 9.601 1.00 0.21 100 TYR A C 20
ATOM 33104 O O . TYR A 1 100 ? -2.967 -8.808 8.846 1.00 61.10 100 TYR A O 20
ATOM 33122 N N . ARG A 1 101 ? -2.090 -8.357 10.869 1.00 44.45 101 ARG A N 20
ATOM 33123 C CA . ARG A 1 101 ? -2.518 -9.620 11.458 1.00 40.44 101 ARG A CA 20
ATOM 33124 C C . ARG A 1 101 ? -3.995 -9.878 11.176 1.00 52.35 101 ARG A C 20
ATOM 33125 O O . ARG A 1 101 ? -4.749 -8.954 10.873 1.00 13.31 101 ARG A O 20
ATOM 33146 N N . GLU A 1 102 ? -4.400 -11.140 11.276 1.00 0.04 102 GLU A N 20
ATOM 33147 C CA . GLU A 1 102 ? -5.786 -11.519 11.031 1.00 54.24 102 GLU A CA 20
ATOM 33148 C C . GLU A 1 102 ? -6.652 -11.241 12.256 1.00 1.13 102 GLU A C 20
ATOM 33149 O O . GLU A 1 102 ? -7.483 -12.076 12.610 1.00 64.43 102 GLU A O 20
#

Foldseek 3Di:
DDDDDDDADCPVVLLQVLCLVDFLVQQVVLCVPLCCPVNNDDDDDDDSCLNVVDGSNPSLVRQCVRPHNLVSSVSRLVSCVVVVSCPSVVVVCVRGVSNVPD

Radius of gyration: 13.22 Å; Cα contacts (8 Å, |Δi|>4): 92; chains: 1; bounding box: 25×26×43 Å

Organism: Homo sapiens (NCBI:txid9606)

Solvent-accessible surface area: 7111 Å² total; per-residue (Å²): 124,95,188,97,201,73,187,101,156,100,56,144,102,13,9,33,177,3,3,47,56,9,115,40,70,14,6,20,125,10,8,112,130,16,13,90,124,44,5,76,128,39,42,67,112,124,30,179,25,35,17,118,50,86,100,28,79,65,17,2,96,83,10,59,91,60,138,23,90,122,77,2,19,35,2,2,1,68,1,0,108,139,57,117,27,101,123,47,10,92,93,5,8,165,53,20,95,56,113,112,81,179

InterPro domains:
  IPR004020 DAPIN domain [PF02758] (13-87)
  IPR004020 DAPIN domain [PS50824] (3-96)
  IPR004020 DAPIN domain [SM01289] (9-92)
  IPR007111 NACHT nucleoside triphosphatase [PF05729] (168-331)
  IPR007111 NACHT nucleoside triphosphatase [PS50837] (167-361)
  IPR011029 Death-like domain superfamily [G3DSA:1.10.533.10] (7-91)
  IPR011029 Death-like domain superfamily [SSF47986] (8-90)
  IPR027417 P-loop containing nucleoside triphosphate hydrolase [G3DSA:3.40.50.300] (92-310)
  IPR027417 P-loop containing nucleoside triphosphate hydrolase [SSF52540] (165-366)
  IPR041075 NOD1/2, winged helix domain [PF17779] (409-464)
  IPR050637 NLRP family, innate immunity and inflammation regulators [PTHR45690] (4-606)

Sequence (102 aa):
GAMAMAKARKPREALLWALSDLEENDFKKLKFYLRDMTLSEGQPPLARGELEGLIPVDLAELLISKYGEKEAVKVVLKGLKVMNLLELVDQLSHICLHDYREGAMAMAKARKPREALLWALSDLEENDFKKLKFYLRDMTLSEGQPPLARGELEGLIPVDLAELLISKYGEKEAVKVVLKGLKVMNLLELVDQLSHICLHDYREGAMAMAKARKPREALLWALSDLEENDFKKLKFYLRDMTLSEGQPPLARGELEGLIPVDLAELLISKYGEKEAVKVVLKGLKVMNLLELVDQLSHICLHDYREGAMAMAKARKPREALLWALSDLEENDFKKLKFYLRDMTLSEGQPPLARGELEGLIPVDLAELLISKYGEKEAVKVVLKGLKVMNLLELVDQLSHICLHDYREGAMAMAKARKPREALLWALSDLEENDFKKLKFYLRDMTLSEGQPPLARGELEGLIPVDLAELLISKYGEKEAVKVVLKGLKVMNLLELVDQLSHICLHDYREGAMAMAKARKPREALLWALSDLEENDFKKLKFYLRDMTLSEGQPPLARGELEGLIPVDLAELLISKYGEKEAVKVVLKGLKVMNLLELVDQLSHICLHDYREGAMAMAKARKPREALLWALSDLEENDFKKLKFYLRDMTLSEGQPPLARGELEGLIPVDLAELLISKYGEKEAVKVVLKGLKVMNLLELVDQLSHICLHDYREGAMAMAKARKPREALLWALSDLEENDFKKLKFYLRDMTLSEGQPPLARGELEGLIPVDLAELLISKYGEKEAVKVVLKGLKVMNLLELVDQLSHICLHDYREGAMAMAKARKPREALLWALSDLEENDFKKLKFYLRDMTLSEGQPPLARGELEGLIPVDLAELLISKYGEKEAVKVVLKGLKVMNLLELVDQLSHICLHDYREGAMAMAKARKPREALLWALSDLEENDFKKLKFYLRDMTLSEGQPPLARGELEGLIPVDLAELLISKYGEKEAVKVVLKGLKVMNLLELVDQLSHICLHDYREGAMAMAKARKPREALLWALSDLEENDFKKLKFYLRDMTLSEGQPPLARGELEGLIPVDLAELLISKYGEKEAVKVVLKGLKVMNLLELVDQLSHICLHDYREGAMAMAKARKPREALLWALSDLEENDFKKLKFYLRDMTLSEGQPPLARGELEGLIPVDLAELLISKYGEKEAVKVVLKGLKVMNLLELVDQLSHICLHDYREGAMAMAKARKPREALLWALSDLEENDFKKLKFYLRDMTLSEGQPPLARGELEGLIPVDLAELLISKYGEKEAVKVVLKGLKVMNLLELVDQLSHICLHDYREGAMAMAKARKPREALLWALSDLEENDFKKLKFYLRDMTLSEGQPPLARGELEGLIPVDLAELLISKYGEKEAVKVVLKGLKVMNLLELVDQLSHICLHDYREGAMAMAKARKPREALLWALSDLEENDFKKLKFYLRDMTLSEGQPPLARGELEGLIPVDLAELLISKYGEKEAVKVVLKGLKVMNLLELVDQLSHICLHDYREGAMAMAKARKPREALLWALSDLEENDFKKLKFYLRDMTLSEGQPPLARGELEGLIPVDLAELLISKYGEKEAVKVVLKGLKVMNLLELVDQLSHICLHDYREGAMAMAKARKPREALLWALSDLEENDFKKLKFYLRDMTLSEGQPPLARGELEGLIPVDLAELLISKYGEKEAVKVVLKGLKVMNLLELVDQLSHICLHDYREGAMAMAKARKPREALLWALSDLEENDFKKLKFYLRDMTLSEGQPPLARGELEGLIPVDLAELLISKYGEKEAVKVVLKGLKVMNLLELVDQLSHICLHDYREGAMAMAKARKPREALLWALSDLEENDFKKLKFYLRDMTLSEGQPPLARGELEGLIPVDLAELLISKYGEKEAVKVVLKGLKVMNLLELVDQLSHICLHDYREGAMAMAKARKPREALLWALSDLEENDFKKLKFYLRDMTLSEGQPPLARGELEGLIPVDLAELLISKYGEKEAVKVVLKGLKVMNLLELVDQLSHICLHDYRE

CATH classification: 1.10.533.10

Secondary structure (DSSP, 8-state):
----------HHHHHHHHHHHS-HHHHHHHIIIIIHHHS---S-SS-GGGTTTS-HHHHHHHHHHHT-HHHHHHHHHHHHHTTT-HHHHHHHHHHTTGGG--

B-factor: mean 37.64, std 22.65, range [0.03, 75.55]

Nearest PDB structures (foldseek):
  2m5v-assembly1_A  TM=9.135E-01  e=1.205E-13  Homo sapiens
  2hm2-assembly1_Q  TM=6.423E-01  e=1.177E-02  Homo sapiens
  8ert-assembly1_U  TM=6.227E-01  e=8.559E-03  Homo sapiens
  8ert-assembly1_E  TM=6.214E-01  e=1.242E-02  Homo sapiens
  3j63-assembly1_A  TM=6.164E-01  e=2.614E-02  Homo sapiens